Protein 2D8J (pdb70)

Nearest PDB structures (foldseek):
  2d8j-assembly1_A  TM=8.379E-01  e=1.465E-11  Mus musculus
  1b07-assembly1_A  TM=9.082E-01  e=1.085E-04  Mus musculus
  8bq3-assembly1_A  TM=8.758E-01  e=7.694E-05  Homo sapiens
  4ln2-assembly1_A  TM=8.947E-01  e=2.715E-04  Homo sapiens
  2o9v-assembly1_A  TM=9.057E-01  e=2.875E-04  Homo sapiens

CATH classification: 2.30.30.40

Foldseek 3Di:
DDADPWKFKKFFCAWDDDPDPQAAGDGGGFIWIFDACPPVQWTWIFGDDPDDDGDDDGGIGIDGCVRIGGDDDPPTD

Radius of gyration: 12.41 Å; Cα contacts (8 Å, |Δi|>4): 143; chains: 1; bounding box: 32×28×26 Å

Sequence (77 aa):
GSSGSSGQYFVALFDYQARTAEDLSFRAGDKLQVLDTSHEGWWLARHLEKKGTGLGQQLQGYIPSNYVAEDSGPSSGGSSGSSGQYFVALFDYQARTAEDLSFRAGDKLQVLDTSHEGWWLARHLEKKGTGLGQQLQGYIPSNYVAEDSGPSSGGSSGSSGQYFVALFDYQARTAEDLSFRAGDKLQVLDTSHEGWWLARHLEKKGTGLGQQLQGYIPSNYVAEDSGPSSGGSSGSSGQYFVALFDYQARTAEDLSFRAGDKLQVLDTSHEGWWLARHLEKKGTGLGQQLQGYIPSNYVAEDSGPSSGGSSGSSGQYFVALFDYQARTAEDLSFRAGDKLQVLDTSHEGWWLARHLEKKGTGLGQQLQGYIPSNYVAEDSGPSSGGSSGSSGQYFVALFDYQARTAEDLSFRAGDKLQVLDTSHEGWWLARHLEKKGTGLGQQLQGYIPSNYVAEDSGPSSGGSSGSSGQYFVALFDYQARTAEDLSFRAGDKLQVLDTSHEGWWLARHLEKKGTGLGQQLQGYIPSNYVAEDSGPSSGGSSGSSGQYFVALFDYQARTAEDLSFRAGDKLQVLDTSHEGWWLARHLEKKGTGLGQQLQGYIPSNYVAEDSGPSSGGSSGSSGQYFVALFDYQARTAEDLSFRAGDKLQVLDTSHEGWWLARHLEKKGTGLGQQLQGYIPSNYVAEDSGPSSGGSSGSSGQYFVALFDYQARTAEDLSFRAGDKLQVLDTSHEGWWLARHLEKKGTGLGQQLQGYIPSNYVAEDSGPSSGGSSGSSGQYFVALFDYQARTAEDLSFRAGDKLQVLDTSHEGWWLARHLEKKGTGLGQQLQGYIPSNYVAEDSGPSSGGSSGSSGQYFVALFDYQARTAEDLSFRAGDKLQVLDTSHEGWWLARHLEKKGTGLGQQLQGYIPSNYVAEDSGPSSGGSSGSSGQYFVALFDYQARTAEDLSFRAGDKLQVLDTSHEGWWLARHLEKKGTGLGQQLQGYIPSNYVAEDSGPSSGGSSGSSGQYFVALFDYQARTAEDLSFRAGDKLQVLDTSHEGWWLARHLEKKGTGLGQQLQGYIPSNYVAEDSGPSSGGSSGSSGQYFVALFDYQARTAEDLSFRAGDKLQVLDTSHEGWWLARHLEKKGTGLGQQLQGYIPSNYVAEDSGPSSGGSSGSSGQYFVALFDYQARTAEDLSFRAGDKLQVLDTSHEGWWLARHLEKKGTGLGQQLQGYIPSNYVAEDSGPSSGGSSGSSGQYFVALFDYQARTAEDLSFRAGDKLQVLDTSHEGWWLARHLEKKGTGLGQQLQGYIPSNYVAEDSGPSSGGSSGSSGQYFVALFDYQARTAEDLSFRAGDKLQVLDTSHEGWWLARHLEKKGTGLGQQLQGYIPSNYVAEDSGPSSGGSSGSSGQYFVALFDYQARTAEDLSFRAGDKLQVLDTSHEGWWLARHLEKKGTGLGQQLQGYIPSNYVAEDSGPSSGGSSGSSGQYFVALFDYQARTAEDLSFRAGDKLQVLDTSHEGWWLARHLEKKGTGLGQQLQGYIPSNYVAEDSGPSSG

Secondary structure (DSSP, 8-state):
--SSS--EEEEESS-B--SSSSBPPB-TT--EEEEE--SSSEEEEEE-SS--SS----SEEEEETTTEEE-------

Organism: Mus musculus (NCBI:txid10090)

InterPro domains:
  IPR000719 Protein kinase domain [PS50011] (241-498)
  IPR000980 SH2 domain [PF00017] (123-200)
  IPR000980 SH2 domain [PS50001] (123-215)
  IPR000980 SH2 domain [SM00252] (121-206)
  IPR001245 Serine-threonine/tyrosine-protein kinase, catalytic domain [PF07714] (241-494)
  IPR001245 Serine-threonine/tyrosine-protein kinase, catalytic domain [PR00109] (313-326)
  IPR001245 Serine-threonine/tyrosine-protein kinase, catalytic domain [PR00109] (351-369)
  IPR001245 Serine-threonine/tyrosine-protein kinase, catalytic domain [PR00109] (402-412)
  IPR001245 Serine-threonine/tyrosine-protein kinase, catalytic domain [PR00109] (421-443)
  IPR001245 Serine-threonine/tyrosine-protein kinase, catalytic domain [PR00109] (465-487)
  IPR001452 SH3 domain [PF00018] (55-98)
  IPR001452 SH3 domain [PR00452] (52-62)
  IPR001452 SH3 domain [PR00452] (66-81)
  IPR001452 SH3 domain [PR00452] (83-92)
  IPR001452 SH3 domain [PR00452] (103-115)
  IPR001452 SH3 domain [PS50002] (49-117)
  IPR001452 SH3 domain [SM00326] (52-116)
  IPR008266 Tyrosine-protein kinase, active site [PS00109] (357-369)
  IPR011009 Protein kinase-like domain superfamily [SSF56112] (222-496)
  IPR017441 Protein kinase, ATP binding site [PS00107] (247-269)

Solvent-accessible surface area: 5751 Å² total; per-residue (Å²): 69,87,110,64,79,96,40,84,102,23,24,3,88,131,63,29,117,23,187,85,86,132,32,4,52,7,147,65,37,28,96,0,30,4,79,68,68,99,104,178,23,99,46,41,0,108,65,65,94,162,134,56,147,58,175,62,178,95,109,48,1,101,0,11,20,128,82,7,35,148,60,115,44,125,74,86,130

Structure (mmCIF, N/CA/C/O backbone):
data_2D8J
#
_entry.id   2D8J
#
loop_
_atom_site.group_PDB
_atom_site.id
_atom_site.type_symbol
_atom_site.label_atom_id
_atom_site.label_alt_id
_atom_site.label_comp_id
_atom_site.label_asym_id
_atom_site.label_entity_id
_atom_site.label_seq_id
_atom_site.pdbx_PDB_ins_code
_atom_site.Cartn_x
_atom_site.Cartn_y
_atom_site.Cartn_z
_atom_site.occupancy
_atom_site.B_iso_or_equiv
_atom_site.auth_seq_id
_atom_site.auth_comp_id
_atom_site.auth_asym_id
_atom_site.auth_atom_id
_atom_site.pdbx_PDB_model_num
ATOM 1 N N . GLY A 1 1 ? 12.633 -8.501 -9.626 1.00 0.00 1 GLY A N 1
ATOM 2 C CA . GLY A 1 1 ? 13.992 -8.351 -10.113 1.00 0.00 1 GLY A CA 1
ATOM 3 C C . GLY A 1 1 ? 14.821 -7.424 -9.246 1.00 0.00 1 GLY A C 1
ATOM 4 O O . GLY A 1 1 ? 14.417 -7.075 -8.137 1.00 0.00 1 GLY A O 1
ATOM 8 N N . SER A 1 2 ? 15.984 -7.026 -9.751 1.00 0.00 2 SER A N 1
ATOM 9 C CA . SER A 1 2 ? 16.874 -6.139 -9.012 1.00 0.00 2 SER A CA 1
ATOM 10 C C . SER A 1 2 ? 17.080 -4.827 -9.764 1.00 0.00 2 SER A C 1
ATOM 11 O O . SER A 1 2 ? 17.058 -3.749 -9.171 1.00 0.00 2 SER A O 1
ATOM 19 N N . SER A 1 3 ? 17.281 -4.929 -11.074 1.00 0.00 3 SER A N 1
ATOM 20 C CA . SER A 1 3 ? 17.495 -3.752 -11.908 1.00 0.00 3 SER A CA 1
ATOM 21 C C . SER A 1 3 ? 16.325 -3.544 -12.864 1.00 0.00 3 SER A C 1
ATOM 22 O O . SER A 1 3 ? 15.726 -2.470 -12.906 1.00 0.00 3 SER A O 1
ATOM 30 N N . GLY A 1 4 ? 16.006 -4.581 -13.633 1.00 0.00 4 GLY A N 1
ATOM 31 C CA . GLY A 1 4 ? 14.909 -4.493 -14.580 1.00 0.00 4 GLY A CA 1
ATOM 32 C C . GLY A 1 4 ? 13.561 -4.380 -13.896 1.00 0.00 4 GLY A C 1
ATOM 33 O O . GLY A 1 4 ? 13.058 -3.278 -13.678 1.00 0.00 4 GLY A O 1
ATOM 37 N N . SER A 1 5 ? 12.973 -5.523 -13.559 1.00 0.00 5 SER A N 1
ATOM 38 C CA . SER A 1 5 ? 11.672 -5.549 -12.901 1.00 0.00 5 SER A CA 1
ATOM 39 C C . SER A 1 5 ? 11.692 -4.714 -11.624 1.00 0.00 5 SER A C 1
ATOM 40 O O . SER A 1 5 ? 12.416 -5.025 -10.678 1.00 0.00 5 SER A O 1
ATOM 48 N N . SER A 1 6 ? 10.892 -3.653 -11.605 1.00 0.00 6 SER A N 1
ATOM 49 C CA . SER A 1 6 ? 10.821 -2.771 -10.446 1.00 0.00 6 SER A CA 1
ATOM 50 C C . SER A 1 6 ? 10.413 -3.546 -9.197 1.00 0.00 6 SER A C 1
ATOM 51 O O . SER A 1 6 ? 10.047 -4.718 -9.272 1.00 0.00 6 SER A O 1
ATOM 59 N N . GLY A 1 7 ? 10.478 -2.881 -8.047 1.00 0.00 7 GLY A N 1
ATOM 60 C CA . GLY A 1 7 ? 10.113 -3.522 -6.798 1.00 0.00 7 GLY A CA 1
ATOM 61 C C . GLY A 1 7 ? 10.320 -2.617 -5.600 1.00 0.00 7 GLY A C 1
ATOM 62 O O . GLY A 1 7 ? 11.406 -2.578 -5.023 1.00 0.00 7 GLY A O 1
ATOM 66 N N . GLN A 1 8 ? 9.275 -1.886 -5.225 1.00 0.00 8 GLN A N 1
ATOM 67 C CA . GLN A 1 8 ? 9.348 -0.975 -4.089 1.00 0.00 8 GLN A CA 1
ATOM 68 C C . GLN A 1 8 ? 8.367 -1.387 -2.996 1.00 0.00 8 GLN A C 1
ATOM 69 O O . GLN A 1 8 ? 7.169 -1.123 -3.092 1.00 0.00 8 GLN A O 1
ATOM 83 N N . TYR A 1 9 ? 8.884 -2.036 -1.959 1.00 0.00 9 TYR A N 1
ATOM 84 C CA . TYR A 1 9 ? 8.054 -2.488 -0.849 1.00 0.00 9 TYR A CA 1
ATOM 85 C C . TYR A 1 9 ? 8.111 -1.499 0.311 1.00 0.00 9 TYR A C 1
ATOM 86 O O . TYR A 1 9 ? 9.173 -0.973 0.642 1.00 0.00 9 TYR A O 1
ATOM 104 N N . PHE A 1 10 ? 6.959 -1.252 0.926 1.00 0.00 10 PHE A N 1
ATOM 105 C CA . PHE A 1 10 ? 6.875 -0.327 2.050 1.00 0.00 10 PHE A CA 1
ATOM 106 C C . PHE A 1 10 ? 6.119 -0.955 3.217 1.00 0.00 10 PHE A C 1
ATOM 107 O O . PHE A 1 10 ? 5.266 -1.821 3.024 1.00 0.00 10 PHE A O 1
ATOM 124 N N . VAL A 1 11 ? 6.438 -0.511 4.429 1.00 0.00 11 VAL A N 1
ATOM 125 C CA . VAL A 1 11 ? 5.789 -1.029 5.627 1.00 0.00 11 VAL A CA 1
ATOM 126 C C . VAL A 1 11 ? 4.922 0.038 6.287 1.00 0.00 11 VAL A C 1
ATOM 127 O O . VAL A 1 11 ? 5.305 1.205 6.361 1.00 0.00 11 VAL A O 1
ATOM 140 N N . ALA A 1 12 ? 3.751 -0.371 6.765 1.00 0.00 12 ALA A N 1
ATOM 141 C CA . ALA A 1 12 ? 2.831 0.549 7.420 1.00 0.00 12 ALA A CA 1
ATOM 142 C C . ALA A 1 12 ? 3.222 0.773 8.877 1.00 0.00 12 ALA A C 1
ATOM 143 O O . ALA A 1 12 ? 3.107 -0.131 9.707 1.00 0.00 12 ALA A O 1
ATOM 150 N N . LEU A 1 13 ? 3.685 1.980 9.182 1.00 0.00 13 LEU A N 1
ATOM 151 C CA . LEU A 1 13 ? 4.095 2.322 10.540 1.00 0.00 13 LEU A CA 1
ATOM 152 C C . LEU A 1 13 ? 2.889 2.390 11.471 1.00 0.00 13 LEU A C 1
ATOM 153 O O . LEU A 1 13 ? 2.961 1.975 12.628 1.00 0.00 13 LEU A O 1
ATOM 169 N N . PHE A 1 14 ? 1.781 2.914 10.959 1.00 0.00 14 PHE A N 1
ATOM 170 C CA . PHE A 1 14 ? 0.558 3.035 11.745 1.00 0.00 14 PHE A CA 1
ATOM 171 C C . PHE A 1 14 ? -0.652 2.561 10.944 1.00 0.00 14 PHE A C 1
ATOM 172 O O . PHE A 1 14 ? -0.541 2.246 9.759 1.00 0.00 14 PHE A O 1
ATOM 189 N N . ASP A 1 15 ? -1.806 2.515 11.600 1.00 0.00 15 ASP A N 1
ATOM 190 C CA . ASP A 1 15 ? -3.038 2.081 10.951 1.00 0.00 15 ASP A CA 1
ATOM 191 C C . ASP A 1 15 ? -3.667 3.224 10.161 1.00 0.00 15 ASP A C 1
ATOM 192 O O . ASP A 1 15 ? -3.365 4.394 10.395 1.00 0.00 15 ASP A O 1
ATOM 201 N N . TYR A 1 16 ? -4.542 2.877 9.224 1.00 0.00 16 TYR A N 1
ATOM 202 C CA . TYR A 1 16 ? -5.211 3.873 8.396 1.00 0.00 16 TYR A CA 1
ATOM 203 C C . TYR A 1 16 ? -6.509 3.317 7.817 1.00 0.00 16 TYR A C 1
ATOM 204 O O . TYR A 1 16 ? -6.507 2.293 7.134 1.00 0.00 16 TYR A O 1
ATOM 222 N N . GLN A 1 17 ? -7.614 4.001 8.094 1.00 0.00 17 GLN A N 1
ATOM 223 C CA . GLN A 1 17 ? -8.919 3.577 7.601 1.00 0.00 17 GLN A CA 1
ATOM 224 C C . GLN A 1 17 ? -9.336 4.400 6.387 1.00 0.00 17 GLN A C 1
ATOM 225 O O . GLN A 1 17 ? -9.481 5.619 6.472 1.00 0.00 17 GLN A O 1
ATOM 239 N N . ALA A 1 18 ? -9.527 3.726 5.258 1.00 0.00 18 ALA A N 1
ATOM 240 C CA . ALA A 1 18 ? -9.929 4.395 4.027 1.00 0.00 18 ALA A CA 1
ATOM 241 C C . ALA A 1 18 ? -11.395 4.814 4.083 1.00 0.00 18 ALA A C 1
ATOM 242 O O . ALA A 1 18 ? -12.263 4.020 4.447 1.00 0.00 18 ALA A O 1
ATOM 249 N N . ARG A 1 19 ? -11.663 6.064 3.721 1.00 0.00 19 ARG A N 1
ATOM 250 C CA . ARG A 1 19 ? -13.023 6.588 3.733 1.00 0.00 19 ARG A CA 1
ATOM 251 C C . ARG A 1 19 ? -13.776 6.172 2.472 1.00 0.00 19 ARG A C 1
ATOM 252 O O . ARG A 1 19 ? -14.921 5.724 2.539 1.00 0.00 19 ARG A O 1
ATOM 273 N N . THR A 1 20 ? -13.126 6.325 1.323 1.00 0.00 20 THR A N 1
ATOM 274 C CA . THR A 1 20 ? -13.734 5.968 0.048 1.00 0.00 20 THR A CA 1
ATOM 275 C C . THR A 1 20 ? -13.147 4.670 -0.497 1.00 0.00 20 THR A C 1
ATOM 276 O O . THR A 1 20 ? -12.139 4.175 0.006 1.00 0.00 20 THR A O 1
ATOM 287 N N . ALA A 1 21 ? -13.784 4.125 -1.528 1.00 0.00 21 ALA A N 1
ATOM 288 C CA . ALA A 1 21 ? -13.323 2.886 -2.142 1.00 0.00 21 ALA A CA 1
ATOM 289 C C . ALA A 1 21 ? -11.959 3.072 -2.797 1.00 0.00 21 ALA A C 1
ATOM 290 O O . ALA A 1 21 ? -11.046 2.273 -2.588 1.00 0.00 21 ALA A O 1
ATOM 297 N N . GLU A 1 22 ? -11.827 4.132 -3.589 1.00 0.00 22 GLU A N 1
ATOM 298 C CA . GLU A 1 22 ? -10.573 4.421 -4.275 1.00 0.00 22 GLU A CA 1
ATOM 299 C C . GLU A 1 22 ? -9.387 4.269 -3.327 1.00 0.00 22 GLU A C 1
ATOM 300 O O . GLU A 1 22 ? -8.366 3.681 -3.683 1.00 0.00 22 GLU A O 1
ATOM 312 N N . ASP A 1 23 ? -9.530 4.805 -2.120 1.00 0.00 23 ASP A N 1
ATOM 313 C CA . ASP A 1 23 ? -8.471 4.729 -1.120 1.00 0.00 23 ASP A CA 1
ATOM 314 C C . ASP A 1 23 ? -8.381 3.326 -0.529 1.00 0.00 23 ASP A C 1
ATOM 315 O O . ASP A 1 23 ? -9.399 2.676 -0.286 1.00 0.00 23 ASP A O 1
ATOM 324 N N . LEU A 1 24 ? -7.156 2.863 -0.302 1.00 0.00 24 LEU A N 1
ATOM 325 C CA . LEU A 1 24 ? -6.932 1.535 0.260 1.00 0.00 24 LEU A CA 1
ATOM 326 C C . LEU A 1 24 ? -6.690 1.614 1.763 1.00 0.00 24 LEU A C 1
ATOM 327 O O . LEU A 1 24 ? -6.062 2.553 2.253 1.00 0.00 24 LEU A O 1
ATOM 343 N N . SER A 1 25 ? -7.190 0.620 2.491 1.00 0.00 25 SER A N 1
ATOM 344 C CA . SER A 1 25 ? -7.029 0.577 3.939 1.00 0.00 25 SER A CA 1
ATOM 345 C C . SER A 1 25 ? -5.928 -0.403 4.335 1.00 0.00 25 SER A C 1
ATOM 346 O O . SER A 1 25 ? -5.580 -1.305 3.573 1.00 0.00 25 SER A O 1
ATOM 354 N N . PHE A 1 26 ? -5.383 -0.218 5.533 1.00 0.00 26 PHE A N 1
ATOM 355 C CA . PHE A 1 26 ? -4.321 -1.084 6.031 1.00 0.00 26 PHE A CA 1
ATOM 356 C C . PHE A 1 26 ? -4.081 -0.849 7.520 1.00 0.00 26 PHE A C 1
ATOM 357 O O . PHE A 1 26 ? -4.670 0.050 8.120 1.00 0.00 26 PHE A O 1
ATOM 374 N N . ARG A 1 27 ? -3.211 -1.663 8.108 1.00 0.00 27 ARG A N 1
ATOM 375 C CA . ARG A 1 27 ? -2.894 -1.546 9.527 1.00 0.00 27 ARG A CA 1
ATOM 376 C C . ARG A 1 27 ? -1.384 -1.482 9.742 1.00 0.00 27 ARG A C 1
ATOM 377 O O . ARG A 1 27 ? -0.605 -1.673 8.809 1.00 0.00 27 ARG A O 1
ATOM 398 N N . ALA A 1 28 ? -0.980 -1.213 10.979 1.00 0.00 28 ALA A N 1
ATOM 399 C CA . ALA A 1 28 ? 0.436 -1.125 11.318 1.00 0.00 28 ALA A CA 1
ATOM 400 C C . ALA A 1 28 ? 1.132 -2.467 11.115 1.00 0.00 28 ALA A C 1
ATOM 401 O O . ALA A 1 28 ? 0.883 -3.424 11.847 1.00 0.00 28 ALA A O 1
ATOM 408 N N . GLY A 1 29 ? 2.007 -2.529 10.116 1.00 0.00 29 GLY A N 1
ATOM 409 C CA . GLY A 1 29 ? 2.725 -3.758 9.834 1.00 0.00 29 GLY A CA 1
ATOM 410 C C . GLY A 1 29 ? 2.127 -4.526 8.672 1.00 0.00 29 GLY A C 1
ATOM 411 O O . GLY A 1 29 ? 2.205 -5.754 8.625 1.00 0.00 29 GLY A O 1
ATOM 415 N N . ASP A 1 30 ? 1.528 -3.803 7.733 1.00 0.00 30 ASP A N 1
ATOM 416 C CA . ASP A 1 30 ? 0.914 -4.424 6.565 1.00 0.00 30 ASP A CA 1
ATOM 417 C C . ASP A 1 30 ? 1.812 -4.285 5.340 1.00 0.00 30 ASP A C 1
ATOM 418 O O . ASP A 1 30 ? 2.005 -3.187 4.820 1.00 0.00 30 ASP A O 1
ATOM 427 N N . LYS A 1 31 ? 2.360 -5.407 4.885 1.00 0.00 31 LYS A N 1
ATOM 428 C CA . LYS A 1 31 ? 3.238 -5.412 3.721 1.00 0.00 31 LYS A CA 1
ATOM 429 C C . LYS A 1 31 ? 2.515 -4.873 2.491 1.00 0.00 31 LYS A C 1
ATOM 430 O O . LYS A 1 31 ? 1.613 -5.518 1.956 1.00 0.00 31 LYS A O 1
ATOM 449 N N . LEU A 1 32 ? 2.917 -3.687 2.047 1.00 0.00 32 LEU A N 1
ATOM 450 C CA . LEU A 1 32 ? 2.309 -3.061 0.878 1.00 0.00 32 LEU A CA 1
ATOM 451 C C . LEU A 1 32 ? 3.363 -2.727 -0.172 1.00 0.00 32 LEU A C 1
ATOM 452 O O . LEU A 1 32 ? 4.399 -2.141 0.140 1.00 0.00 32 LEU A O 1
ATOM 468 N N . GLN A 1 33 ? 3.090 -3.103 -1.417 1.00 0.00 33 GLN A N 1
ATOM 469 C CA . GLN A 1 33 ? 4.015 -2.842 -2.514 1.00 0.00 33 GLN A CA 1
ATOM 470 C C . GLN A 1 33 ? 3.571 -1.628 -3.323 1.00 0.00 33 GLN A C 1
ATOM 471 O O . GLN A 1 33 ? 2.481 -1.614 -3.894 1.00 0.00 33 GLN A O 1
ATOM 485 N N . VAL A 1 34 ? 4.424 -0.608 -3.367 1.00 0.00 34 VAL A N 1
ATOM 486 C CA . VAL A 1 34 ? 4.120 0.611 -4.107 1.00 0.00 34 VAL A CA 1
ATOM 487 C C . VAL A 1 34 ? 4.240 0.386 -5.610 1.00 0.00 34 VAL A C 1
ATOM 488 O O . VAL A 1 34 ? 5.293 -0.019 -6.106 1.00 0.00 34 VAL A O 1
ATOM 501 N N . LEU A 1 35 ? 3.156 0.650 -6.331 1.00 0.00 35 LEU A N 1
ATOM 502 C CA . LEU A 1 35 ? 3.140 0.477 -7.780 1.00 0.00 35 LEU A CA 1
ATOM 503 C C . LEU A 1 35 ? 3.329 1.814 -8.490 1.00 0.00 35 LEU A C 1
ATOM 504 O O . LEU A 1 35 ? 4.238 1.972 -9.305 1.00 0.00 35 LEU A O 1
ATOM 520 N N . ASP A 1 36 ? 2.466 2.773 -8.173 1.00 0.00 36 ASP A N 1
ATOM 521 C CA . ASP A 1 36 ? 2.539 4.098 -8.779 1.00 0.00 36 ASP A CA 1
ATOM 522 C C . ASP A 1 36 ? 2.988 5.138 -7.757 1.00 0.00 36 ASP A C 1
ATOM 523 O O . ASP A 1 36 ? 2.519 5.149 -6.618 1.00 0.00 36 ASP A O 1
ATOM 532 N N . THR A 1 37 ? 3.901 6.011 -8.171 1.00 0.00 37 THR A N 1
ATOM 533 C CA . THR A 1 37 ? 4.416 7.053 -7.292 1.00 0.00 37 THR A CA 1
ATOM 534 C C . THR A 1 37 ? 4.348 8.421 -7.962 1.00 0.00 37 THR A C 1
ATOM 535 O O . THR A 1 37 ? 5.225 9.262 -7.766 1.00 0.00 37 THR A O 1
ATOM 546 N N . SER A 1 38 ? 3.302 8.635 -8.754 1.00 0.00 38 SER A N 1
ATOM 547 C CA . SER A 1 38 ? 3.123 9.901 -9.456 1.00 0.00 38 SER A CA 1
ATOM 548 C C . SER A 1 38 ? 2.360 10.899 -8.590 1.00 0.00 38 SER A C 1
ATOM 549 O O . SER A 1 38 ? 1.431 11.560 -9.056 1.00 0.00 38 SER A O 1
ATOM 557 N N . HIS A 1 39 ? 2.759 11.003 -7.326 1.00 0.00 39 HIS A N 1
ATOM 558 C CA . HIS A 1 39 ? 2.114 11.921 -6.394 1.00 0.00 39 HIS A CA 1
ATOM 559 C C . HIS A 1 39 ? 2.855 11.950 -5.060 1.00 0.00 39 HIS A C 1
ATOM 560 O O . HIS A 1 39 ? 2.971 10.929 -4.383 1.00 0.00 39 HIS A O 1
ATOM 575 N N . GLU A 1 40 ? 3.354 13.125 -4.691 1.00 0.00 40 GLU A N 1
ATOM 576 C CA . GLU A 1 40 ? 4.085 13.285 -3.440 1.00 0.00 40 GLU A CA 1
ATOM 577 C C . GLU A 1 40 ? 3.135 13.245 -2.246 1.00 0.00 40 GLU A C 1
ATOM 578 O O . GLU A 1 40 ? 2.850 14.272 -1.631 1.00 0.00 40 GLU A O 1
ATOM 590 N N . GLY A 1 41 ? 2.646 12.051 -1.925 1.00 0.00 41 GLY A N 1
ATOM 591 C CA . GLY A 1 41 ? 1.733 11.899 -0.808 1.00 0.00 41 GLY A CA 1
ATOM 592 C C . GLY A 1 41 ? 0.930 10.616 -0.886 1.00 0.00 41 GLY A C 1
ATOM 593 O O . GLY A 1 41 ? 0.991 9.781 0.017 1.00 0.00 41 GLY A O 1
ATOM 597 N N . TRP A 1 42 ? 0.174 10.458 -1.967 1.00 0.00 42 TRP A N 1
ATOM 598 C CA . TRP A 1 42 ? -0.647 9.268 -2.158 1.00 0.00 42 TRP A CA 1
ATOM 599 C C . TRP A 1 42 ? -0.058 8.369 -3.240 1.00 0.00 42 TRP A C 1
ATOM 600 O O . TRP A 1 42 ? 0.148 8.801 -4.374 1.00 0.00 42 TRP A O 1
ATOM 621 N N . TRP A 1 43 ? 0.211 7.118 -2.883 1.00 0.00 43 TRP A N 1
ATOM 622 C CA . TRP A 1 43 ? 0.776 6.159 -3.825 1.00 0.00 43 TRP A CA 1
ATOM 623 C C . TRP A 1 43 ? -0.183 4.997 -4.059 1.00 0.00 43 TRP A C 1
ATOM 624 O O . TRP A 1 43 ? -1.012 4.681 -3.205 1.00 0.00 43 TRP A O 1
ATOM 645 N N . LEU A 1 44 ? -0.065 4.364 -5.221 1.00 0.00 44 LEU A N 1
ATOM 646 C CA . LEU A 1 44 ? -0.921 3.235 -5.568 1.00 0.00 44 LEU A CA 1
ATOM 647 C C . LEU A 1 44 ? -0.234 1.911 -5.250 1.00 0.00 44 LEU A C 1
ATOM 648 O O . LEU A 1 44 ? 0.596 1.430 -6.022 1.00 0.00 44 LEU A O 1
ATOM 664 N N . ALA A 1 45 ? -0.585 1.326 -4.110 1.00 0.00 45 ALA A N 1
ATOM 665 C CA . ALA A 1 45 ? -0.005 0.056 -3.692 1.00 0.00 45 ALA A CA 1
ATOM 666 C C . ALA A 1 45 ? -1.068 -1.036 -3.620 1.00 0.00 45 ALA A C 1
ATOM 667 O O . ALA A 1 45 ? -2.265 -0.749 -3.599 1.00 0.00 45 ALA A O 1
ATOM 674 N N . ARG A 1 46 ? -0.622 -2.287 -3.583 1.00 0.00 46 ARG A N 1
ATOM 675 C CA . ARG A 1 46 ? -1.535 -3.421 -3.516 1.00 0.00 46 ARG A CA 1
ATOM 676 C C . ARG A 1 46 ? -1.269 -4.260 -2.269 1.00 0.00 46 ARG A C 1
ATOM 677 O O . ARG A 1 46 ? -0.164 -4.250 -1.725 1.00 0.00 46 ARG A O 1
ATOM 698 N N . HIS A 1 47 ? -2.290 -4.985 -1.820 1.00 0.00 47 HIS A N 1
ATOM 699 C CA . HIS A 1 47 ? -2.166 -5.829 -0.638 1.00 0.00 47 HIS A CA 1
ATOM 700 C C . HIS A 1 47 ? -1.289 -7.044 -0.926 1.00 0.00 47 HIS A C 1
ATOM 701 O O . HIS A 1 47 ? -1.547 -7.801 -1.863 1.00 0.00 47 HIS A O 1
ATOM 716 N N . LEU A 1 48 ? -0.251 -7.223 -0.117 1.00 0.00 48 LEU A N 1
ATOM 717 C CA . LEU A 1 48 ? 0.666 -8.346 -0.286 1.00 0.00 48 LEU A CA 1
ATOM 718 C C . LEU A 1 48 ? 0.324 -9.477 0.678 1.00 0.00 48 LEU A C 1
ATOM 719 O O . LEU A 1 48 ? 0.364 -10.651 0.311 1.00 0.00 48 LEU A O 1
ATOM 735 N N . GLU A 1 49 ? -0.013 -9.115 1.912 1.00 0.00 49 GLU A N 1
ATOM 736 C CA . GLU A 1 49 ? -0.362 -10.101 2.928 1.00 0.00 49 GLU A CA 1
ATOM 737 C C . GLU A 1 49 ? -1.441 -11.051 2.416 1.00 0.00 49 GLU A C 1
ATOM 738 O O . GLU A 1 49 ? -2.350 -10.645 1.692 1.00 0.00 49 GLU A O 1
ATOM 750 N N . LYS A 1 50 ? -1.332 -12.320 2.796 1.00 0.00 50 LYS A N 1
ATOM 751 C CA . LYS A 1 50 ? -2.297 -13.330 2.377 1.00 0.00 50 LYS A CA 1
ATOM 752 C C . LYS A 1 50 ? -3.725 -12.819 2.540 1.00 0.00 50 LYS A C 1
ATOM 753 O O . LYS A 1 50 ? -3.999 -11.970 3.389 1.00 0.00 50 LYS A O 1
ATOM 772 N N . LYS A 1 51 ? -4.633 -13.342 1.723 1.00 0.00 51 LYS A N 1
ATOM 773 C CA . LYS A 1 51 ? -6.033 -12.942 1.778 1.00 0.00 51 LYS A CA 1
ATOM 774 C C . LYS A 1 51 ? -6.459 -12.647 3.212 1.00 0.00 51 LYS A C 1
ATOM 775 O O . LYS A 1 51 ? -6.156 -13.409 4.129 1.00 0.00 51 LYS A O 1
ATOM 794 N N . GLY A 1 52 ? -7.165 -11.535 3.399 1.00 0.00 52 GLY A N 1
ATOM 795 C CA . GLY A 1 52 ? -7.622 -11.160 4.724 1.00 0.00 52 GLY A CA 1
ATOM 796 C C . GLY A 1 52 ? -8.716 -12.074 5.240 1.00 0.00 52 GLY A C 1
ATOM 797 O O . GLY A 1 52 ? -8.846 -13.214 4.794 1.00 0.00 52 GLY A O 1
ATOM 801 N N . THR A 1 53 ? -9.507 -11.573 6.184 1.00 0.00 53 THR A N 1
ATOM 802 C CA . THR A 1 53 ? -10.594 -12.352 6.764 1.00 0.00 53 THR A CA 1
ATOM 803 C C . THR A 1 53 ? -11.944 -11.903 6.218 1.00 0.00 53 THR A C 1
ATOM 804 O O . THR A 1 53 ? -12.359 -10.763 6.422 1.00 0.00 53 THR A O 1
ATOM 815 N N . GLY A 1 54 ? -12.627 -12.808 5.522 1.00 0.00 54 GLY A N 1
ATOM 816 C CA . GLY A 1 54 ? -13.924 -12.485 4.958 1.00 0.00 54 GLY A CA 1
ATOM 817 C C . GLY A 1 54 ? -13.873 -12.301 3.454 1.00 0.00 54 GLY A C 1
ATOM 818 O O . GLY A 1 54 ? -13.052 -12.917 2.774 1.00 0.00 54 GLY A O 1
ATOM 822 N N . LEU A 1 55 ? -14.754 -11.454 2.933 1.00 0.00 55 LEU A N 1
ATOM 823 C CA . LEU A 1 55 ? -14.807 -11.192 1.499 1.00 0.00 55 LEU A CA 1
ATOM 824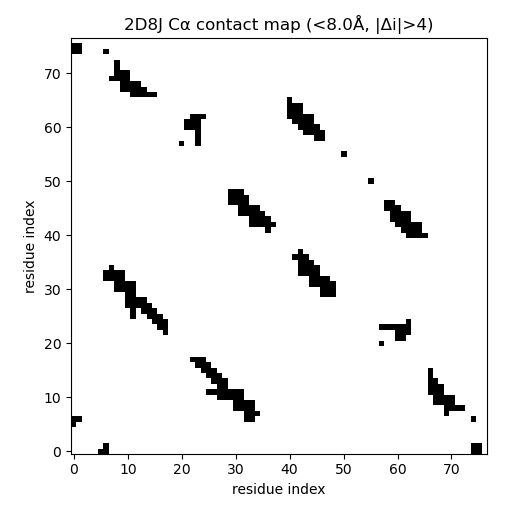 C C . LEU A 1 55 ? -14.107 -9.881 1.159 1.00 0.00 55 LEU A C 1
ATOM 825 O O . LEU A 1 55 ? -14.695 -8.805 1.264 1.00 0.00 55 LEU A O 1
ATOM 841 N N . GLY A 1 56 ? -12.846 -9.978 0.747 1.00 0.00 56 GLY A N 1
ATOM 842 C CA . GLY A 1 56 ? -12.087 -8.793 0.396 1.00 0.00 56 GLY A CA 1
ATOM 843 C C . GLY A 1 56 ? -12.720 -8.015 -0.741 1.00 0.00 56 GLY A C 1
ATOM 844 O O . GLY A 1 56 ? -13.038 -8.581 -1.787 1.00 0.00 56 GLY A O 1
ATOM 848 N N . GLN A 1 57 ? -12.905 -6.715 -0.536 1.00 0.00 57 GLN A N 1
ATOM 849 C CA . GLN A 1 57 ? -13.507 -5.859 -1.552 1.00 0.00 57 GLN A CA 1
ATOM 850 C C . GLN A 1 57 ? -12.442 -5.286 -2.481 1.00 0.00 57 GLN A C 1
ATOM 851 O O . GLN A 1 57 ? -12.536 -5.417 -3.701 1.00 0.00 57 GLN A O 1
ATOM 865 N N . GLN A 1 58 ? -11.432 -4.651 -1.895 1.00 0.00 58 GLN A N 1
ATOM 866 C CA . GLN A 1 58 ? -10.351 -4.057 -2.672 1.00 0.00 58 GLN A CA 1
ATOM 867 C C . GLN A 1 58 ? -8.999 -4.613 -2.236 1.00 0.00 58 GLN A C 1
ATOM 868 O O . GLN A 1 58 ? -8.835 -5.054 -1.098 1.00 0.00 58 GLN A O 1
ATOM 882 N N . LEU A 1 59 ? -8.033 -4.589 -3.148 1.00 0.00 59 LEU A N 1
ATOM 883 C CA . LEU A 1 59 ? -6.694 -5.090 -2.858 1.00 0.00 59 LEU A CA 1
ATOM 884 C C . LEU A 1 59 ? -5.658 -3.977 -2.976 1.00 0.00 59 LEU A C 1
ATOM 885 O O . LEU A 1 59 ? -4.659 -3.968 -2.257 1.00 0.00 59 LEU A O 1
ATOM 901 N N . GLN A 1 60 ? -5.905 -3.040 -3.886 1.00 0.00 60 GLN A N 1
ATOM 902 C CA . GLN A 1 60 ? -4.994 -1.921 -4.096 1.00 0.00 60 GLN A CA 1
ATOM 903 C C . GLN A 1 60 ? -5.744 -0.594 -4.059 1.00 0.00 60 GLN A C 1
ATOM 904 O O . GLN A 1 60 ? -6.974 -0.564 -4.061 1.00 0.00 60 GLN A O 1
ATOM 918 N N . GLY A 1 61 ? -4.994 0.504 -4.024 1.00 0.00 61 GLY A N 1
ATOM 919 C CA . GLY A 1 61 ? -5.606 1.819 -3.986 1.00 0.00 61 GLY A CA 1
ATOM 920 C C . GLY A 1 61 ? -4.628 2.902 -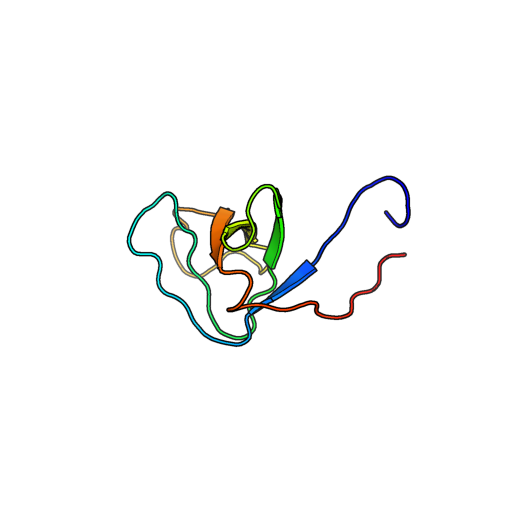3.574 1.00 0.00 61 GLY A C 1
ATOM 921 O 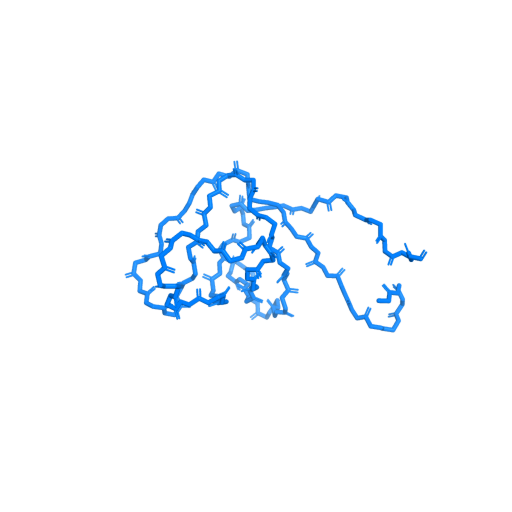O . GLY A 1 61 ? -3.429 2.649 -3.445 1.00 0.00 61 GLY A O 1
ATOM 925 N N . TYR A 1 62 ? -5.138 4.110 -3.366 1.00 0.00 62 TYR A N 1
ATOM 926 C CA . TYR A 1 62 ? -4.301 5.236 -2.970 1.00 0.00 62 TYR A CA 1
ATOM 927 C C . TYR A 1 62 ? -4.039 5.217 -1.467 1.00 0.00 62 TYR A C 1
ATOM 928 O O . TYR A 1 62 ? -4.971 5.259 -0.663 1.00 0.00 62 TYR A O 1
ATOM 946 N N . ILE A 1 63 ? -2.765 5.155 -1.096 1.00 0.00 63 ILE A N 1
ATOM 947 C CA . ILE A 1 63 ? -2.379 5.132 0.309 1.00 0.00 63 ILE A CA 1
ATOM 948 C C . ILE A 1 63 ? -1.315 6.185 0.604 1.00 0.00 63 ILE A C 1
ATOM 949 O O . ILE A 1 63 ? -0.438 6.463 -0.214 1.00 0.00 63 ILE A O 1
ATOM 965 N N . PRO A 1 64 ? -1.391 6.783 1.802 1.00 0.00 64 PRO A N 1
ATOM 966 C CA . PRO A 1 64 ? -0.442 7.813 2.234 1.00 0.00 64 PRO A CA 1
ATOM 967 C C . PRO A 1 64 ? 0.949 7.245 2.497 1.00 0.00 64 PRO A C 1
ATOM 968 O O . PRO A 1 64 ? 1.106 6.287 3.254 1.00 0.00 64 PRO A O 1
ATOM 979 N N . SER A 1 65 ? 1.956 7.843 1.868 1.00 0.00 65 SER A N 1
ATOM 980 C CA . SER A 1 65 ? 3.334 7.394 2.031 1.00 0.00 65 SER A CA 1
ATOM 981 C C . SER A 1 65 ? 3.825 7.657 3.451 1.00 0.00 65 SER A C 1
ATOM 982 O O . SER A 1 65 ? 4.407 6.781 4.091 1.00 0.00 65 SER A O 1
ATOM 990 N N . ASN A 1 66 ? 3.588 8.871 3.938 1.00 0.00 66 ASN A N 1
ATOM 991 C CA . ASN A 1 66 ? 4.006 9.251 5.282 1.00 0.00 66 ASN A CA 1
ATOM 992 C C . ASN A 1 66 ? 3.632 8.172 6.294 1.00 0.00 66 ASN A C 1
ATOM 993 O O . ASN A 1 66 ? 4.376 7.905 7.237 1.00 0.00 66 ASN A O 1
ATOM 1004 N N . TYR A 1 67 ? 2.473 7.555 6.091 1.00 0.00 67 TYR A N 1
ATOM 1005 C CA . TYR A 1 67 ? 1.998 6.507 6.986 1.00 0.00 67 TYR A CA 1
ATOM 1006 C C . TYR A 1 67 ? 2.919 5.292 6.940 1.00 0.00 67 TYR A C 1
ATOM 1007 O O . TYR A 1 67 ? 3.109 4.604 7.943 1.00 0.00 67 TYR A O 1
ATOM 1025 N N . VAL A 1 68 ? 3.491 5.035 5.768 1.00 0.00 68 VAL A N 1
ATOM 1026 C CA . VAL A 1 68 ? 4.394 3.905 5.589 1.00 0.00 68 VAL A CA 1
ATOM 1027 C C . VAL A 1 68 ? 5.831 4.376 5.393 1.00 0.00 68 VAL A C 1
ATOM 1028 O O . VAL A 1 68 ? 6.110 5.574 5.409 1.00 0.00 68 VAL A O 1
ATOM 1041 N N . ALA A 1 69 ? 6.740 3.424 5.209 1.00 0.00 69 ALA A N 1
ATOM 1042 C CA . ALA A 1 69 ? 8.148 3.741 5.007 1.00 0.00 69 ALA A CA 1
ATOM 1043 C C . ALA A 1 69 ? 8.840 2.665 4.177 1.00 0.00 69 ALA A C 1
ATOM 1044 O O . ALA A 1 69 ? 8.203 1.719 3.717 1.00 0.00 69 ALA A O 1
ATOM 1051 N N . GLU A 1 70 ? 10.147 2.817 3.990 1.00 0.00 70 GLU A N 1
ATOM 1052 C CA . GLU A 1 70 ? 10.924 1.858 3.214 1.00 0.00 70 GLU A CA 1
ATOM 1053 C C . GLU A 1 70 ? 11.429 0.723 4.100 1.00 0.00 70 GLU A C 1
ATOM 1054 O O . GLU A 1 70 ? 12.376 0.894 4.868 1.00 0.00 70 GLU A O 1
ATOM 1066 N N . ASP A 1 71 ? 10.789 -0.436 3.988 1.00 0.00 71 ASP A N 1
ATOM 1067 C CA . ASP A 1 71 ? 11.172 -1.601 4.778 1.00 0.00 71 ASP A CA 1
ATOM 1068 C C . ASP A 1 71 ? 12.154 -2.479 4.009 1.00 0.00 71 ASP A C 1
ATOM 1069 O O . ASP A 1 71 ? 11.819 -3.034 2.963 1.00 0.00 71 ASP A O 1
ATOM 1078 N N . SER A 1 72 ? 13.369 -2.599 4.535 1.00 0.00 72 SER A N 1
ATOM 1079 C CA . SER A 1 72 ? 14.402 -3.406 3.895 1.00 0.00 72 SER A CA 1
ATOM 1080 C C . SER A 1 72 ? 13.829 -4.732 3.404 1.00 0.00 72 SER A C 1
ATOM 1081 O O . SER A 1 72 ? 13.055 -5.384 4.104 1.00 0.00 72 SER A O 1
ATOM 1089 N N . GLY A 1 73 ? 14.216 -5.125 2.194 1.00 0.00 73 GLY A N 1
ATOM 1090 C CA . GLY A 1 73 ? 13.732 -6.370 1.628 1.00 0.00 73 GLY A CA 1
ATOM 1091 C C . GLY A 1 73 ? 14.706 -6.974 0.636 1.00 0.00 73 GLY A C 1
ATOM 1092 O O . GLY A 1 73 ? 15.412 -6.266 -0.082 1.00 0.00 73 GLY A O 1
ATOM 1096 N N . PRO A 1 74 ? 14.755 -8.313 0.589 1.00 0.00 74 PRO A N 1
ATOM 1097 C CA . PRO A 1 74 ? 15.647 -9.042 -0.318 1.00 0.00 74 PRO A CA 1
ATOM 1098 C C . PRO A 1 74 ? 15.226 -8.907 -1.777 1.00 0.00 74 PRO A C 1
ATOM 1099 O O . PRO A 1 74 ? 14.266 -9.540 -2.217 1.00 0.00 74 PRO A O 1
ATOM 1110 N N . SER A 1 75 ? 15.951 -8.080 -2.524 1.00 0.00 75 SER A N 1
ATOM 1111 C CA . SER A 1 75 ? 15.650 -7.861 -3.934 1.00 0.00 75 SER A CA 1
ATOM 1112 C C . SER A 1 75 ? 15.914 -9.124 -4.749 1.00 0.00 75 SER A C 1
ATOM 1113 O O . SER A 1 75 ? 15.068 -9.561 -5.529 1.00 0.00 75 SER A O 1
ATOM 1121 N N . SER A 1 76 ? 17.095 -9.704 -4.562 1.00 0.00 76 SER A N 1
ATOM 1122 C CA . SER A 1 76 ? 17.475 -10.914 -5.282 1.00 0.00 76 SER A CA 1
ATOM 1123 C C . SER A 1 76 ? 16.936 -12.156 -4.578 1.00 0.00 76 SER A C 1
ATOM 1124 O O . SER A 1 76 ? 16.819 -12.188 -3.354 1.00 0.00 76 SER A O 1
ATOM 1132 N N . GLY A 1 77 ? 16.609 -13.178 -5.363 1.00 0.00 77 GLY A N 1
ATOM 1133 C CA . GLY A 1 77 ? 16.086 -14.409 -4.799 1.00 0.00 77 GLY A CA 1
ATOM 1134 C C . GLY A 1 77 ? 16.814 -15.636 -5.311 1.00 0.00 77 GLY A C 1
ATOM 1135 O O . GLY A 1 77 ? 17.336 -16.429 -4.527 1.00 0.00 77 GLY A O 1
ATOM 1139 N N . GLY A 1 1 ? 15.326 -13.519 -10.754 1.00 0.00 1 GLY A N 2
ATOM 1140 C CA . GLY A 1 1 ? 16.662 -13.281 -10.241 1.00 0.00 1 GLY A CA 2
ATOM 1141 C C . GLY A 1 1 ? 16.765 -11.977 -9.475 1.00 0.00 1 GLY A C 2
ATOM 1142 O O . GLY A 1 1 ? 16.029 -11.754 -8.514 1.00 0.00 1 GLY A O 2
ATOM 1146 N N . SER A 1 2 ? 17.683 -11.114 -9.899 1.00 0.00 2 SER A N 2
ATOM 1147 C CA . SER A 1 2 ? 17.884 -9.828 -9.242 1.00 0.00 2 SER A CA 2
ATOM 1148 C C . SER A 1 2 ? 17.663 -8.678 -10.220 1.00 0.00 2 SER A C 2
ATOM 1149 O O . SER A 1 2 ? 16.847 -7.789 -9.976 1.00 0.00 2 SER A O 2
ATOM 1157 N N . SER A 1 3 ? 18.397 -8.702 -11.328 1.00 0.00 3 SER A N 2
ATOM 1158 C CA . SER A 1 3 ? 18.285 -7.661 -12.342 1.00 0.00 3 SER A CA 2
ATOM 1159 C C . SER A 1 3 ? 16.979 -7.798 -13.120 1.00 0.00 3 SER A C 2
ATOM 1160 O O . SER A 1 3 ? 16.450 -8.897 -13.278 1.00 0.00 3 SER A O 2
ATOM 1168 N N . GLY A 1 4 ? 16.465 -6.671 -13.604 1.00 0.00 4 GLY A N 2
ATOM 1169 C CA . GLY A 1 4 ? 15.226 -6.686 -14.359 1.00 0.00 4 GLY A CA 2
ATOM 1170 C C . GLY A 1 4 ? 14.208 -5.699 -13.822 1.00 0.00 4 GLY A C 2
ATOM 1171 O O . GLY A 1 4 ? 14.549 -4.565 -13.487 1.00 0.00 4 GLY A O 2
ATOM 1175 N N . SER A 1 5 ? 12.953 -6.131 -13.741 1.00 0.00 5 SER A N 2
ATOM 1176 C CA . SER A 1 5 ? 11.881 -5.276 -13.246 1.00 0.00 5 SER A CA 2
ATOM 1177 C C . SER A 1 5 ? 12.260 -4.650 -11.907 1.00 0.00 5 SER A C 2
ATOM 1178 O O . SER A 1 5 ? 13.173 -5.117 -11.227 1.00 0.00 5 SER A O 2
ATOM 1186 N N . SER A 1 6 ? 11.551 -3.589 -11.536 1.00 0.00 6 SER A N 2
ATOM 1187 C CA . SER A 1 6 ? 11.814 -2.894 -10.281 1.00 0.00 6 SER A CA 2
ATOM 1188 C C . SER A 1 6 ? 10.784 -3.277 -9.222 1.00 0.00 6 SER A C 2
ATOM 1189 O O . SER A 1 6 ? 9.739 -3.847 -9.534 1.00 0.00 6 SER A O 2
ATOM 1197 N N . GLY A 1 7 ? 11.087 -2.957 -7.967 1.00 0.00 7 GLY A N 2
ATOM 1198 C CA . GLY A 1 7 ? 10.179 -3.274 -6.881 1.00 0.00 7 GLY A CA 2
ATOM 1199 C C . GLY A 1 7 ? 10.445 -2.443 -5.642 1.00 0.00 7 GLY A C 2
ATOM 1200 O O . GLY A 1 7 ? 11.595 -2.256 -5.248 1.00 0.00 7 GLY A O 2
ATOM 1204 N N . GLN A 1 8 ? 9.378 -1.941 -5.027 1.00 0.00 8 GLN A N 2
ATOM 1205 C CA . GLN A 1 8 ? 9.503 -1.123 -3.827 1.00 0.00 8 GLN A CA 2
ATOM 1206 C C . GLN A 1 8 ? 8.552 -1.607 -2.737 1.00 0.00 8 GLN A C 2
ATOM 1207 O O . GLN A 1 8 ? 7.333 -1.515 -2.877 1.00 0.00 8 GLN A O 2
ATOM 1221 N N . TYR A 1 9 ? 9.119 -2.124 -1.652 1.00 0.00 9 TYR A N 2
ATOM 1222 C CA . TYR A 1 9 ? 8.322 -2.625 -0.539 1.00 0.00 9 TYR A CA 2
ATOM 1223 C C . TYR A 1 9 ? 8.337 -1.643 0.628 1.00 0.00 9 TYR A C 2
ATOM 1224 O O . TYR A 1 9 ? 9.399 -1.256 1.116 1.00 0.00 9 TYR A O 2
ATOM 1242 N N . PHE A 1 10 ? 7.150 -1.243 1.072 1.00 0.00 10 PHE A N 2
ATOM 1243 C CA . PHE A 1 10 ? 7.024 -0.306 2.182 1.00 0.00 10 PHE A CA 2
ATOM 1244 C C . PHE A 1 10 ? 6.278 -0.943 3.351 1.00 0.00 10 PHE A C 2
ATOM 1245 O O . PHE A 1 10 ? 5.528 -1.903 3.173 1.00 0.00 10 PHE A O 2
ATOM 1262 N N . VAL A 1 11 ? 6.491 -0.402 4.546 1.00 0.00 11 VAL A N 2
ATOM 1263 C CA . VAL A 1 11 ? 5.839 -0.916 5.745 1.00 0.00 11 VAL A CA 2
ATOM 1264 C C . VAL A 1 11 ? 4.901 0.123 6.348 1.00 0.00 11 VAL A C 2
ATOM 1265 O O . VAL A 1 11 ? 5.171 1.322 6.298 1.00 0.00 11 VAL A O 2
ATOM 1278 N N . ALA A 1 12 ? 3.797 -0.347 6.920 1.00 0.00 12 ALA A N 2
ATOM 1279 C CA . ALA A 1 12 ? 2.819 0.541 7.537 1.00 0.00 12 ALA A CA 2
ATOM 1280 C C . ALA A 1 12 ? 3.167 0.812 8.997 1.00 0.00 12 ALA A C 2
ATOM 1281 O O . ALA A 1 12 ? 3.122 -0.090 9.834 1.00 0.00 12 ALA A O 2
ATOM 1288 N N . LEU A 1 13 ? 3.515 2.059 9.295 1.00 0.00 13 LEU A N 2
ATOM 1289 C CA . LEU A 1 13 ? 3.871 2.449 10.655 1.00 0.00 13 LEU A CA 2
ATOM 1290 C C . LEU A 1 13 ? 2.637 2.498 11.549 1.00 0.00 13 LEU A C 2
ATOM 1291 O O . LEU A 1 13 ? 2.728 2.309 12.762 1.00 0.00 13 LEU A O 2
ATOM 1307 N N . PHE A 1 14 ? 1.482 2.749 10.942 1.00 0.00 14 PHE A N 2
ATOM 1308 C CA . PHE A 1 14 ? 0.228 2.821 11.683 1.00 0.00 14 PHE A CA 2
ATOM 1309 C C . PHE A 1 14 ? -0.928 2.274 10.850 1.00 0.00 14 PHE A C 2
ATOM 1310 O O . PHE A 1 14 ? -0.782 2.028 9.652 1.00 0.00 14 PHE A O 2
ATOM 1327 N N . ASP A 1 15 ? -2.075 2.085 11.493 1.00 0.00 15 ASP A N 2
ATOM 1328 C CA . ASP A 1 15 ? -3.256 1.568 10.813 1.00 0.00 15 ASP A CA 2
ATOM 1329 C C . ASP A 1 15 ? -4.044 2.697 10.157 1.00 0.00 15 ASP A C 2
ATOM 1330 O O . ASP A 1 15 ? -4.121 3.805 10.689 1.00 0.00 15 ASP A O 2
ATOM 1339 N N . TYR A 1 16 ? -4.627 2.410 8.999 1.00 0.00 16 TYR A N 2
ATOM 1340 C CA . TYR A 1 16 ? -5.407 3.403 8.268 1.00 0.00 16 TYR A CA 2
ATOM 1341 C C . TYR A 1 16 ? -6.732 2.814 7.795 1.00 0.00 16 TYR A C 2
ATOM 1342 O O . TYR A 1 16 ? -6.820 1.628 7.480 1.00 0.00 16 TYR A O 2
ATOM 1360 N N . GLN A 1 17 ? -7.762 3.654 7.748 1.00 0.00 17 GLN A N 2
ATOM 1361 C CA . GLN A 1 17 ? -9.084 3.218 7.314 1.00 0.00 17 GLN A CA 2
ATOM 1362 C C . GLN A 1 17 ? -9.515 3.960 6.054 1.00 0.00 17 GLN A C 2
ATOM 1363 O O . GLN A 1 17 ? -9.599 5.188 6.043 1.00 0.00 17 GLN A O 2
ATOM 1377 N N . ALA A 1 18 ? -9.786 3.207 4.993 1.00 0.00 18 ALA A N 2
ATOM 1378 C CA . ALA A 1 18 ? -10.211 3.794 3.728 1.00 0.00 18 ALA A CA 2
ATOM 1379 C C . ALA A 1 18 ? -11.514 4.569 3.892 1.00 0.00 18 ALA A C 2
ATOM 1380 O O . ALA A 1 18 ? -12.530 4.011 4.307 1.00 0.00 18 ALA A O 2
ATOM 1387 N N . ARG A 1 19 ? -11.477 5.856 3.564 1.00 0.00 19 ARG A N 2
ATOM 1388 C CA . ARG A 1 19 ? -12.655 6.708 3.677 1.00 0.00 19 ARG A CA 2
ATOM 1389 C C . ARG A 1 19 ? -13.598 6.491 2.497 1.00 0.00 19 ARG A C 2
ATOM 1390 O O . ARG A 1 19 ? -14.804 6.322 2.675 1.00 0.00 19 ARG A O 2
ATOM 1411 N N . THR A 1 20 ? -13.039 6.498 1.291 1.00 0.00 20 THR A N 2
ATOM 1412 C CA . THR A 1 20 ? -13.829 6.304 0.082 1.00 0.00 20 THR A CA 2
ATOM 1413 C C . THR A 1 20 ? -13.453 5.002 -0.617 1.00 0.00 20 THR A C 2
ATOM 1414 O O . THR A 1 20 ? -12.600 4.255 -0.141 1.00 0.00 20 THR A O 2
ATOM 1425 N N . ALA A 1 21 ? -14.096 4.738 -1.750 1.00 0.00 21 ALA A N 2
ATOM 1426 C CA . ALA A 1 21 ? -13.826 3.527 -2.517 1.00 0.00 21 ALA A CA 2
ATOM 1427 C C . ALA A 1 21 ? -12.718 3.759 -3.538 1.00 0.00 21 ALA A C 2
ATOM 1428 O O . ALA A 1 21 ? -12.749 3.206 -4.637 1.00 0.00 21 ALA A O 2
ATOM 1435 N N . GLU A 1 22 ? -11.740 4.580 -3.167 1.00 0.00 22 GLU A N 2
ATOM 1436 C CA . GLU A 1 22 ? -10.623 4.886 -4.053 1.00 0.00 22 GLU A CA 2
ATOM 1437 C C . GLU A 1 22 ? -9.292 4.565 -3.379 1.00 0.00 22 GLU A C 2
ATOM 1438 O O . GLU A 1 22 ? -8.318 4.209 -4.043 1.00 0.00 22 GLU A O 2
ATOM 1450 N N . ASP A 1 23 ? -9.258 4.694 -2.058 1.00 0.00 23 ASP A N 2
ATOM 1451 C CA . ASP A 1 23 ? -8.047 4.418 -1.293 1.00 0.00 23 ASP A CA 2
ATOM 1452 C C . ASP A 1 23 ? -8.082 3.009 -0.710 1.00 0.00 23 ASP A C 2
ATOM 1453 O O . ASP A 1 23 ? -9.154 2.449 -0.476 1.00 0.00 23 ASP A O 2
ATOM 1462 N N . LEU A 1 24 ? -6.904 2.440 -0.478 1.00 0.00 24 LEU A N 2
ATOM 1463 C CA . LEU A 1 24 ? -6.800 1.095 0.078 1.00 0.00 24 LEU A CA 2
ATOM 1464 C C . LEU A 1 24 ? -6.608 1.144 1.590 1.00 0.00 24 LEU A C 2
ATOM 1465 O O . LEU A 1 24 ? -5.995 2.072 2.119 1.00 0.00 24 LEU A O 2
ATOM 1481 N N . SER A 1 25 ? -7.135 0.138 2.281 1.00 0.00 25 SER A N 2
ATOM 1482 C CA . SER A 1 25 ? -7.023 0.067 3.733 1.00 0.00 25 SER A CA 2
ATOM 1483 C C . SER A 1 25 ? -5.883 -0.859 4.146 1.00 0.00 25 SER A C 2
ATOM 1484 O O . SER A 1 25 ? -5.489 -1.751 3.394 1.00 0.00 25 SER A O 2
ATOM 1492 N N . PHE A 1 26 ? -5.356 -0.640 5.346 1.00 0.00 26 PHE A N 2
ATOM 1493 C CA . PHE A 1 26 ? -4.260 -1.454 5.860 1.00 0.00 26 PHE A CA 2
ATOM 1494 C C . PHE A 1 26 ? -4.096 -1.258 7.364 1.00 0.00 26 PHE A C 2
ATOM 1495 O O . PHE A 1 26 ? -4.767 -0.421 7.968 1.00 0.00 26 PHE A O 2
ATOM 1512 N N . ARG A 1 27 ? -3.200 -2.036 7.962 1.00 0.00 27 ARG A N 2
ATOM 1513 C CA . ARG A 1 27 ? -2.948 -1.950 9.395 1.00 0.00 27 ARG A CA 2
ATOM 1514 C C . ARG A 1 27 ? -1.460 -1.764 9.676 1.00 0.00 27 ARG A C 2
ATOM 1515 O O . ARG A 1 27 ? -0.626 -1.918 8.784 1.00 0.00 27 ARG A O 2
ATOM 1536 N N . ALA A 1 28 ? -1.135 -1.432 10.921 1.00 0.00 28 ALA A N 2
ATOM 1537 C CA . ALA A 1 28 ? 0.252 -1.227 11.320 1.00 0.00 28 ALA A CA 2
ATOM 1538 C C . ALA A 1 28 ? 1.064 -2.508 11.161 1.00 0.00 28 ALA A C 2
ATOM 1539 O O . ALA A 1 28 ? 0.831 -3.493 11.860 1.00 0.00 28 ALA A O 2
ATOM 1546 N N . GLY A 1 29 ? 2.019 -2.487 10.235 1.00 0.00 29 GLY A N 2
ATOM 1547 C CA . GLY A 1 29 ? 2.850 -3.653 10.001 1.00 0.00 29 GLY A CA 2
ATOM 1548 C C . GLY A 1 29 ? 2.350 -4.500 8.848 1.00 0.00 29 GLY A C 2
ATOM 1549 O O . GLY A 1 29 ? 2.515 -5.720 8.848 1.00 0.00 29 GLY A O 2
ATOM 1553 N N . ASP A 1 30 ? 1.735 -3.853 7.865 1.00 0.00 30 ASP A N 2
ATOM 1554 C CA . ASP A 1 30 ? 1.207 -4.555 6.700 1.00 0.00 30 ASP A CA 2
ATOM 1555 C C . ASP A 1 30 ? 2.108 -4.348 5.487 1.00 0.00 30 ASP A C 2
ATOM 1556 O O . ASP A 1 30 ? 2.351 -3.217 5.066 1.00 0.00 30 ASP A O 2
ATOM 1565 N N . LYS A 1 31 ? 2.602 -5.448 4.929 1.00 0.00 31 LYS A N 2
ATOM 1566 C CA . LYS A 1 31 ? 3.477 -5.389 3.763 1.00 0.00 31 LYS A CA 2
ATOM 1567 C C . LYS A 1 31 ? 2.716 -4.895 2.537 1.00 0.00 31 LYS A C 2
ATOM 1568 O O . LYS A 1 31 ? 1.754 -5.525 2.095 1.00 0.00 31 LYS A O 2
ATOM 1587 N N . LEU A 1 32 ? 3.153 -3.766 1.991 1.00 0.00 32 LEU A N 2
ATOM 1588 C CA . LEU A 1 32 ? 2.514 -3.188 0.814 1.00 0.00 32 LEU A CA 2
ATOM 1589 C C . LEU A 1 32 ? 3.554 -2.782 -0.226 1.00 0.00 32 LEU A C 2
ATOM 1590 O O . LEU A 1 32 ? 4.560 -2.153 0.102 1.00 0.00 32 LEU A O 2
ATOM 1606 N N . GLN A 1 33 ? 3.302 -3.145 -1.479 1.00 0.00 33 GLN A N 2
ATOM 1607 C CA . GLN A 1 33 ? 4.216 -2.817 -2.567 1.00 0.00 33 GLN A CA 2
ATOM 1608 C C . GLN A 1 33 ? 3.731 -1.592 -3.336 1.00 0.00 33 GLN A C 2
ATOM 1609 O O . GLN A 1 33 ? 2.645 -1.600 -3.915 1.00 0.00 33 GLN A O 2
ATOM 1623 N N . VAL A 1 34 ? 4.543 -0.540 -3.336 1.00 0.00 34 VAL A N 2
ATOM 1624 C CA . VAL A 1 34 ? 4.196 0.693 -4.034 1.00 0.00 34 VAL A CA 2
ATOM 1625 C C . VAL A 1 34 ? 4.355 0.534 -5.542 1.00 0.00 34 VAL A C 2
ATOM 1626 O O . VAL A 1 34 ? 5.451 0.268 -6.037 1.00 0.00 34 VAL A O 2
ATOM 1639 N N . LEU A 1 35 ? 3.255 0.699 -6.267 1.00 0.00 35 LEU A N 2
ATOM 1640 C CA . LEU A 1 35 ? 3.271 0.574 -7.721 1.00 0.00 35 LEU A CA 2
ATOM 1641 C C . LEU A 1 35 ? 3.385 1.943 -8.383 1.00 0.00 35 LEU A C 2
ATOM 1642 O O . LEU A 1 35 ? 4.294 2.185 -9.178 1.00 0.00 35 LEU A O 2
ATOM 1658 N N . ASP A 1 36 ? 2.459 2.835 -8.049 1.00 0.00 36 ASP A N 2
ATOM 1659 C CA . ASP A 1 36 ? 2.458 4.182 -8.609 1.00 0.00 36 ASP A CA 2
ATOM 1660 C C . ASP A 1 36 ? 2.885 5.206 -7.563 1.00 0.00 36 ASP A C 2
ATOM 1661 O O . ASP A 1 36 ? 2.412 5.183 -6.426 1.00 0.00 36 ASP A O 2
ATOM 1670 N N . THR A 1 37 ? 3.784 6.104 -7.953 1.00 0.00 37 THR A N 2
ATOM 1671 C CA . THR A 1 37 ? 4.277 7.135 -7.049 1.00 0.00 37 THR A CA 2
ATOM 1672 C C . THR A 1 37 ? 4.213 8.513 -7.698 1.00 0.00 37 THR A C 2
ATOM 1673 O O . THR A 1 37 ? 5.066 9.366 -7.454 1.00 0.00 37 THR A O 2
ATOM 1684 N N . SER A 1 38 ? 3.194 8.725 -8.526 1.00 0.00 38 SER A N 2
ATOM 1685 C CA . SER A 1 38 ? 3.020 9.999 -9.213 1.00 0.00 38 SER A CA 2
ATOM 1686 C C . SER A 1 38 ? 2.782 11.127 -8.214 1.00 0.00 38 SER A C 2
ATOM 1687 O O . SER A 1 38 ? 3.618 12.018 -8.055 1.00 0.00 38 SER A O 2
ATOM 1695 N N . HIS A 1 39 ? 1.636 11.082 -7.542 1.00 0.00 39 HIS A N 2
ATOM 1696 C CA . HIS A 1 39 ? 1.287 12.099 -6.557 1.00 0.00 39 HIS A CA 2
ATOM 1697 C C . HIS A 1 39 ? 2.286 12.104 -5.404 1.00 0.00 39 HIS A C 2
ATOM 1698 O O . HIS A 1 39 ? 2.684 11.049 -4.912 1.00 0.00 39 HIS A O 2
ATOM 1713 N N . GLU A 1 40 ? 2.685 13.298 -4.978 1.00 0.00 40 GLU A N 2
ATOM 1714 C CA . GLU A 1 40 ? 3.639 13.439 -3.883 1.00 0.00 40 GLU A CA 2
ATOM 1715 C C . GLU A 1 40 ? 2.949 13.256 -2.535 1.00 0.00 40 GLU A C 2
ATOM 1716 O O . GLU A 1 40 ? 3.095 14.082 -1.634 1.00 0.00 40 GLU A O 2
ATOM 1728 N N . GLY A 1 41 ? 2.196 12.168 -2.404 1.00 0.00 41 GLY A N 2
ATOM 1729 C CA . GLY A 1 41 ? 1.495 11.896 -1.163 1.00 0.00 41 GLY A CA 2
ATOM 1730 C C . GLY A 1 41 ? 0.758 10.572 -1.191 1.00 0.00 41 GLY A C 2
ATOM 1731 O O . GLY A 1 41 ? 0.874 9.769 -0.266 1.00 0.00 41 GLY A O 2
ATOM 1735 N N . TRP A 1 42 ? -0.004 10.344 -2.255 1.00 0.00 42 TRP A N 2
ATOM 1736 C CA . TRP A 1 42 ? -0.765 9.108 -2.399 1.00 0.00 42 TRP A CA 2
ATOM 1737 C C . TRP A 1 42 ? -0.080 8.158 -3.375 1.00 0.00 42 TRP A C 2
ATOM 1738 O O . TRP A 1 42 ? 0.269 8.545 -4.490 1.00 0.00 42 TRP A O 2
ATOM 1759 N N . TRP A 1 43 ? 0.109 6.914 -2.949 1.00 0.00 43 TRP A N 2
ATOM 1760 C CA . TRP A 1 43 ? 0.753 5.909 -3.787 1.00 0.00 43 TRP A CA 2
ATOM 1761 C C . TRP A 1 43 ? -0.163 4.708 -3.998 1.00 0.00 43 TRP A C 2
ATOM 1762 O O . TRP A 1 43 ? -0.882 4.296 -3.087 1.00 0.00 43 TRP A O 2
ATOM 1783 N N . LEU A 1 44 ? -0.132 4.151 -5.203 1.00 0.00 44 LEU A N 2
ATOM 1784 C CA . LEU A 1 44 ? -0.960 2.996 -5.533 1.00 0.00 44 LEU A CA 2
ATOM 1785 C C . LEU A 1 44 ? -0.219 1.694 -5.245 1.00 0.00 44 LEU A C 2
ATOM 1786 O O . LEU A 1 44 ? 0.648 1.279 -6.014 1.00 0.00 44 LEU A O 2
ATOM 1802 N N . ALA A 1 45 ? -0.568 1.054 -4.134 1.00 0.00 45 ALA A N 2
ATOM 1803 C CA . ALA A 1 45 ? 0.062 -0.203 -3.747 1.00 0.00 45 ALA A CA 2
ATOM 1804 C C . ALA A 1 45 ? -0.941 -1.351 -3.779 1.00 0.00 45 ALA A C 2
ATOM 1805 O O . ALA A 1 45 ? -2.148 -1.131 -3.875 1.00 0.00 45 ALA A O 2
ATOM 1812 N N . ARG A 1 46 ? -0.432 -2.577 -3.700 1.00 0.00 46 ARG A N 2
ATOM 1813 C CA . ARG A 1 46 ? -1.284 -3.760 -3.722 1.00 0.00 46 ARG A CA 2
ATOM 1814 C C . ARG A 1 46 ? -0.973 -4.675 -2.542 1.00 0.00 46 ARG A C 2
ATOM 1815 O O . ARG A 1 46 ? 0.187 -4.851 -2.167 1.00 0.00 46 ARG A O 2
ATOM 1836 N N . HIS A 1 47 ? -2.018 -5.256 -1.959 1.00 0.00 47 HIS A N 2
ATOM 1837 C CA . HIS A 1 47 ? -1.857 -6.153 -0.820 1.00 0.00 47 HIS A CA 2
ATOM 1838 C C . HIS A 1 47 ? -0.998 -7.357 -1.195 1.00 0.00 47 HIS A C 2
ATOM 1839 O O . HIS A 1 47 ? -1.267 -8.042 -2.182 1.00 0.00 47 HIS A O 2
ATOM 1854 N N . LEU A 1 48 ? 0.037 -7.609 -0.401 1.00 0.00 48 LEU A N 2
ATOM 1855 C CA . LEU A 1 48 ? 0.937 -8.730 -0.649 1.00 0.00 48 LEU A CA 2
ATOM 1856 C C . LEU A 1 48 ? 0.630 -9.893 0.289 1.00 0.00 48 LEU A C 2
ATOM 1857 O O . LEU A 1 48 ? 0.694 -11.056 -0.108 1.00 0.00 48 LEU A O 2
ATOM 1873 N N . GLU A 1 49 ? 0.295 -9.569 1.534 1.00 0.00 49 GLU A N 2
ATOM 1874 C CA . GLU A 1 49 ? -0.023 -10.588 2.528 1.00 0.00 49 GLU A CA 2
ATOM 1875 C C . GLU A 1 49 ? -1.265 -11.375 2.122 1.00 0.00 49 GLU A C 2
ATOM 1876 O O . GLU A 1 49 ? -2.247 -10.806 1.644 1.00 0.00 49 GLU A O 2
ATOM 1888 N N . LYS A 1 50 ? -1.214 -12.689 2.313 1.00 0.00 50 LYS A N 2
ATOM 1889 C CA . LYS A 1 50 ? -2.334 -13.557 1.968 1.00 0.00 50 LYS A CA 2
ATOM 1890 C C . LYS A 1 50 ? -3.341 -13.627 3.112 1.00 0.00 50 LYS A C 2
ATOM 1891 O O . LYS A 1 50 ? -3.003 -14.026 4.227 1.00 0.00 50 LYS A O 2
ATOM 1910 N N . LYS A 1 51 ? -4.579 -13.238 2.829 1.00 0.00 51 LYS A N 2
ATOM 1911 C CA . LYS A 1 51 ? -5.637 -13.259 3.832 1.00 0.00 51 LYS A CA 2
ATOM 1912 C C . LYS A 1 51 ? -6.816 -14.105 3.362 1.00 0.00 51 LYS A C 2
ATOM 1913 O O . LYS A 1 51 ? -7.243 -15.030 4.052 1.00 0.00 51 LYS A O 2
ATOM 1932 N N . GLY A 1 52 ? -7.338 -13.781 2.183 1.00 0.00 52 GLY A N 2
ATOM 1933 C CA . GLY A 1 52 ? -8.462 -14.522 1.641 1.00 0.00 52 GLY A CA 2
ATOM 1934 C C . GLY A 1 52 ? -9.760 -13.744 1.717 1.00 0.00 52 GLY A C 2
ATOM 1935 O O . GLY A 1 52 ? -10.273 -13.274 0.700 1.00 0.00 52 GLY A O 2
ATOM 1939 N N . THR A 1 53 ? -10.297 -13.607 2.926 1.00 0.00 53 THR A N 2
ATOM 1940 C CA . THR A 1 53 ? -11.545 -12.883 3.131 1.00 0.00 53 THR A CA 2
ATOM 1941 C C . THR A 1 53 ? -11.455 -11.965 4.344 1.00 0.00 53 THR A C 2
ATOM 1942 O O . THR A 1 53 ? -10.605 -12.151 5.214 1.00 0.00 53 THR A O 2
ATOM 1953 N N . GLY A 1 54 ? -12.339 -10.973 4.397 1.00 0.00 54 GLY A N 2
ATOM 1954 C CA . GLY A 1 54 ? -12.342 -10.041 5.510 1.00 0.00 54 GLY A CA 2
ATOM 1955 C C . GLY A 1 54 ? -12.875 -8.676 5.121 1.00 0.00 54 GLY A C 2
ATOM 1956 O O . GLY A 1 54 ? -13.542 -8.531 4.095 1.00 0.00 54 GLY A O 2
ATOM 1960 N N . LEU A 1 55 ? -12.584 -7.673 5.942 1.00 0.00 55 LEU A N 2
ATOM 1961 C CA . LEU A 1 55 ? -13.040 -6.313 5.680 1.00 0.00 55 LEU A CA 2
ATOM 1962 C C . LEU A 1 55 ? -12.329 -5.724 4.466 1.00 0.00 55 LEU A C 2
ATOM 1963 O O . LEU A 1 55 ? -11.102 -5.763 4.373 1.00 0.00 55 LEU A O 2
ATOM 1979 N N . GLY A 1 56 ? -13.107 -5.177 3.537 1.00 0.00 56 GLY A N 2
ATOM 1980 C CA . GLY A 1 56 ? -12.534 -4.586 2.342 1.00 0.00 56 GLY A CA 2
ATOM 1981 C C . GLY A 1 56 ? -12.167 -5.624 1.301 1.00 0.00 56 GLY A C 2
ATOM 1982 O O . GLY A 1 56 ? -11.179 -6.343 1.453 1.00 0.00 56 GLY A O 2
ATOM 1986 N N . GLN A 1 57 ? -12.964 -5.704 0.240 1.00 0.00 57 GLN A N 2
ATOM 1987 C CA . GLN A 1 57 ? -12.718 -6.664 -0.829 1.00 0.00 57 GLN A CA 2
ATOM 1988 C C . GLN A 1 57 ? -11.842 -6.054 -1.918 1.00 0.00 57 GLN A C 2
ATOM 1989 O O . GLN A 1 57 ? -12.039 -6.314 -3.104 1.00 0.00 57 GLN A O 2
ATOM 2003 N N . GLN A 1 58 ? -10.874 -5.242 -1.505 1.00 0.00 58 GLN A N 2
ATOM 2004 C CA . GLN A 1 58 ? -9.968 -4.594 -2.447 1.00 0.00 58 GLN A CA 2
ATOM 2005 C C . GLN A 1 58 ? -8.517 -4.948 -2.138 1.00 0.00 58 GLN A C 2
ATOM 2006 O O . GLN A 1 58 ? -8.158 -5.188 -0.984 1.00 0.00 58 GLN A O 2
ATOM 2020 N N . LEU A 1 59 ? -7.687 -4.980 -3.174 1.00 0.00 59 LEU A N 2
ATOM 2021 C CA . LEU A 1 59 ? -6.274 -5.305 -3.014 1.00 0.00 59 LEU A CA 2
ATOM 2022 C C . LEU A 1 59 ? -5.393 -4.146 -3.469 1.00 0.00 59 LEU A C 2
ATOM 2023 O O . LEU A 1 59 ? -4.334 -3.898 -2.895 1.00 0.00 59 LEU A O 2
ATOM 2039 N N . GLN A 1 60 ? -5.841 -3.440 -4.502 1.00 0.00 60 GLN A N 2
ATOM 2040 C CA . GLN A 1 60 ? -5.093 -2.306 -5.033 1.00 0.00 60 GLN A CA 2
ATOM 2041 C C . GLN A 1 60 ? -5.858 -1.003 -4.822 1.00 0.00 60 GLN A C 2
ATOM 2042 O O . GLN A 1 60 ? -7.061 -0.932 -5.068 1.00 0.00 60 GLN A O 2
ATOM 2056 N N . GLY A 1 61 ? -5.151 0.026 -4.366 1.00 0.00 61 GLY A N 2
ATOM 2057 C CA . GLY A 1 61 ? -5.780 1.312 -4.130 1.00 0.00 61 GLY A CA 2
ATOM 2058 C C . GLY A 1 61 ? -4.786 2.373 -3.700 1.00 0.00 61 GLY A C 2
ATOM 2059 O O . GLY A 1 61 ? -3.599 2.092 -3.538 1.00 0.00 61 GLY A O 2
ATOM 2063 N N . TYR A 1 62 ? -5.272 3.596 -3.516 1.00 0.00 62 TYR A N 2
ATOM 2064 C CA . TYR A 1 62 ? -4.418 4.704 -3.107 1.00 0.00 62 TYR A CA 2
ATOM 2065 C C . TYR A 1 62 ? -4.219 4.709 -1.594 1.00 0.00 62 TYR A C 2
ATOM 2066 O O . TYR A 1 62 ? -5.170 4.530 -0.832 1.00 0.00 62 TYR A O 2
ATOM 2084 N N . ILE A 1 63 ? -2.978 4.915 -1.167 1.00 0.00 63 ILE A N 2
ATOM 2085 C CA . ILE A 1 63 ? -2.654 4.945 0.254 1.00 0.00 63 ILE A CA 2
ATOM 2086 C C . ILE A 1 63 ? -1.639 6.040 0.563 1.00 0.00 63 ILE A C 2
ATOM 2087 O O . ILE A 1 63 ? -0.762 6.353 -0.242 1.00 0.00 63 ILE A O 2
ATOM 2103 N N . PRO A 1 64 ? -1.758 6.636 1.758 1.00 0.00 64 PRO A N 2
ATOM 2104 C CA . PRO A 1 64 ? -0.857 7.704 2.203 1.00 0.00 64 PRO A CA 2
ATOM 2105 C C . PRO A 1 64 ? 0.551 7.193 2.488 1.00 0.00 64 PRO A C 2
ATOM 2106 O O . PRO A 1 64 ? 0.728 6.142 3.104 1.00 0.00 64 PRO A O 2
ATOM 2117 N N . SER A 1 65 ? 1.551 7.944 2.037 1.00 0.00 65 SER A N 2
ATOM 2118 C CA . SER A 1 65 ? 2.944 7.566 2.241 1.00 0.00 65 SER A CA 2
ATOM 2119 C C . SER A 1 65 ? 3.381 7.851 3.675 1.00 0.00 65 SER A C 2
ATOM 2120 O O . SER A 1 65 ? 4.094 7.058 4.288 1.00 0.00 65 SER A O 2
ATOM 2128 N N . ASN A 1 66 ? 2.946 8.991 4.203 1.00 0.00 66 ASN A N 2
ATOM 2129 C CA . ASN A 1 66 ? 3.292 9.384 5.564 1.00 0.00 66 ASN A CA 2
ATOM 2130 C C . ASN A 1 66 ? 2.934 8.281 6.556 1.00 0.00 66 ASN A C 2
ATOM 2131 O O . ASN A 1 66 ? 3.474 8.226 7.661 1.00 0.00 66 ASN A O 2
ATOM 2142 N N . TYR A 1 67 ? 2.021 7.404 6.152 1.00 0.00 67 TYR A N 2
ATOM 2143 C CA . TYR A 1 67 ? 1.589 6.303 7.006 1.00 0.00 67 TYR A CA 2
ATOM 2144 C C . TYR A 1 67 ? 2.560 5.129 6.913 1.00 0.00 67 TYR A C 2
ATOM 2145 O O . TYR A 1 67 ? 2.706 4.354 7.858 1.00 0.00 67 TYR A O 2
ATOM 2163 N N . VAL A 1 68 ? 3.223 5.007 5.768 1.00 0.00 68 VAL A N 2
ATOM 2164 C CA . VAL A 1 68 ? 4.181 3.930 5.551 1.00 0.00 68 VAL A CA 2
ATOM 2165 C C . VAL A 1 68 ? 5.601 4.472 5.439 1.00 0.00 68 VAL A C 2
ATOM 2166 O O . VAL A 1 68 ? 5.815 5.684 5.435 1.00 0.00 68 VAL A O 2
ATOM 2179 N N . ALA A 1 69 ? 6.570 3.566 5.350 1.00 0.00 69 ALA A N 2
ATOM 2180 C CA . ALA A 1 69 ? 7.970 3.954 5.236 1.00 0.00 69 ALA A CA 2
ATOM 2181 C C . ALA A 1 69 ? 8.787 2.864 4.549 1.00 0.00 69 ALA A C 2
ATOM 2182 O O . ALA A 1 69 ? 8.286 1.771 4.290 1.00 0.00 69 ALA A O 2
ATOM 2189 N N . GLU A 1 70 ? 10.047 3.171 4.258 1.00 0.00 70 GLU A N 2
ATOM 2190 C CA . GLU A 1 70 ? 10.932 2.217 3.600 1.00 0.00 70 GLU A CA 2
ATOM 2191 C C . GLU A 1 70 ? 11.403 1.147 4.580 1.00 0.00 70 GLU A C 2
ATOM 2192 O O . GLU A 1 70 ? 12.214 1.415 5.467 1.00 0.00 70 GLU A O 2
ATOM 2204 N N . ASP A 1 71 ? 10.889 -0.067 4.413 1.00 0.00 71 ASP A N 2
ATOM 2205 C CA . ASP A 1 71 ? 11.256 -1.179 5.282 1.00 0.00 71 ASP A CA 2
ATOM 2206 C C . ASP A 1 71 ? 12.412 -1.976 4.685 1.00 0.00 71 ASP A C 2
ATOM 2207 O O . ASP A 1 71 ? 12.722 -1.847 3.501 1.00 0.00 71 ASP A O 2
ATOM 2216 N N . SER A 1 72 ? 13.047 -2.799 5.514 1.00 0.00 72 SER A N 2
ATOM 2217 C CA . SER A 1 72 ? 14.172 -3.613 5.069 1.00 0.00 72 SER A CA 2
ATOM 2218 C C . SER A 1 72 ? 13.712 -5.018 4.694 1.00 0.00 72 SER A C 2
ATOM 2219 O O . SER A 1 72 ? 13.019 -5.682 5.464 1.00 0.00 72 SER A O 2
ATOM 2227 N N . GLY A 1 73 ? 14.102 -5.464 3.504 1.00 0.00 73 GLY A N 2
ATOM 2228 C CA . GLY A 1 73 ? 13.720 -6.787 3.046 1.00 0.00 73 GLY A CA 2
ATOM 2229 C C . GLY A 1 73 ? 14.801 -7.821 3.294 1.00 0.00 73 GLY A C 2
ATOM 2230 O O . GLY A 1 73 ? 15.995 -7.528 3.236 1.00 0.00 73 GLY A O 2
ATOM 2234 N N . PRO A 1 74 ? 14.383 -9.063 3.580 1.00 0.00 74 PRO A N 2
ATOM 2235 C CA . PRO A 1 74 ? 15.308 -10.169 3.845 1.00 0.00 74 PRO A CA 2
ATOM 2236 C C . PRO A 1 74 ? 16.063 -10.605 2.594 1.00 0.00 74 PRO A C 2
ATOM 2237 O O . PRO A 1 74 ? 15.678 -11.566 1.929 1.00 0.00 74 PRO A O 2
ATOM 2248 N N . SER A 1 75 ? 17.140 -9.893 2.280 1.00 0.00 75 SER A N 2
ATOM 2249 C CA . SER A 1 75 ? 17.948 -10.205 1.106 1.00 0.00 75 SER A CA 2
ATOM 2250 C C . SER A 1 75 ? 19.344 -9.603 1.232 1.00 0.00 75 SER A C 2
ATOM 2251 O O . SER A 1 75 ? 19.498 -8.434 1.585 1.00 0.00 75 SER A O 2
ATOM 2259 N N . SER A 1 76 ? 20.358 -10.411 0.940 1.00 0.00 76 SER A N 2
ATOM 2260 C CA . SER A 1 76 ? 21.743 -9.960 1.023 1.00 0.00 76 SER A CA 2
ATOM 2261 C C . SER A 1 76 ? 22.081 -9.028 -0.136 1.00 0.00 76 SER A C 2
ATOM 2262 O O . SER A 1 76 ? 22.213 -9.463 -1.279 1.00 0.00 76 SER A O 2
ATOM 2270 N N . GLY A 1 77 ? 22.221 -7.741 0.169 1.00 0.00 77 GLY A N 2
ATOM 2271 C CA . GLY A 1 77 ? 22.543 -6.766 -0.857 1.00 0.00 77 GLY A CA 2
ATOM 2272 C C . GLY A 1 77 ? 23.448 -5.664 -0.346 1.00 0.00 77 GLY A C 2
ATOM 2273 O O . GLY A 1 77 ? 24.307 -5.901 0.504 1.00 0.00 77 GLY A O 2
ATOM 2277 N N . GLY A 1 1 ? 9.753 -17.190 -11.138 1.00 0.00 1 GLY A N 3
ATOM 2278 C CA . GLY A 1 1 ? 10.341 -17.110 -12.462 1.00 0.00 1 GLY A CA 3
ATOM 2279 C C . GLY A 1 1 ? 9.650 -16.089 -13.343 1.00 0.00 1 GLY A C 3
ATOM 2280 O O . GLY A 1 1 ? 9.149 -16.422 -14.417 1.00 0.00 1 GLY A O 3
ATOM 2284 N N . SER A 1 2 ? 9.620 -14.840 -12.887 1.00 0.00 2 SER A N 3
ATOM 2285 C CA . SER A 1 2 ? 8.979 -13.767 -13.639 1.00 0.00 2 SER A CA 3
ATOM 2286 C C . SER A 1 2 ? 9.946 -12.608 -13.862 1.00 0.00 2 SER A C 3
ATOM 2287 O O . SER A 1 2 ? 10.863 -12.389 -13.070 1.00 0.00 2 SER A O 3
ATOM 2295 N N . SER A 1 3 ? 9.734 -11.869 -14.946 1.00 0.00 3 SER A N 3
ATOM 2296 C CA . SER A 1 3 ? 10.588 -10.734 -15.277 1.00 0.00 3 SER A CA 3
ATOM 2297 C C . SER A 1 3 ? 10.158 -9.489 -14.508 1.00 0.00 3 SER A C 3
ATOM 2298 O O . SER A 1 3 ? 9.043 -9.418 -13.992 1.00 0.00 3 SER A O 3
ATOM 2306 N N . GLY A 1 4 ? 11.052 -8.507 -14.436 1.00 0.00 4 GLY A N 3
ATOM 2307 C CA . GLY A 1 4 ? 10.748 -7.277 -13.729 1.00 0.00 4 GLY A CA 3
ATOM 2308 C C . GLY A 1 4 ? 11.895 -6.813 -12.853 1.00 0.00 4 GLY A C 3
ATOM 2309 O O . GLY A 1 4 ? 12.365 -7.554 -11.991 1.00 0.00 4 GLY A O 3
ATOM 2313 N N . SER A 1 5 ? 12.347 -5.583 -13.076 1.00 0.00 5 SER A N 3
ATOM 2314 C CA . SER A 1 5 ? 13.450 -5.023 -12.305 1.00 0.00 5 SER A CA 3
ATOM 2315 C C . SER A 1 5 ? 12.960 -3.908 -11.386 1.00 0.00 5 SER A C 3
ATOM 2316 O O . SER A 1 5 ? 13.609 -2.871 -11.249 1.00 0.00 5 SER A O 3
ATOM 2324 N N . SER A 1 6 ? 11.808 -4.129 -10.760 1.00 0.00 6 SER A N 3
ATOM 2325 C CA . SER A 1 6 ? 11.227 -3.142 -9.858 1.00 0.00 6 SER A CA 3
ATOM 2326 C C . SER A 1 6 ? 10.445 -3.824 -8.739 1.00 0.00 6 SER A C 3
ATOM 2327 O O . SER A 1 6 ? 9.591 -4.673 -8.991 1.00 0.00 6 SER A O 3
ATOM 2335 N N . GLY A 1 7 ? 10.743 -3.444 -7.500 1.00 0.00 7 GLY A N 3
ATOM 2336 C CA . GLY A 1 7 ? 10.060 -4.027 -6.360 1.00 0.00 7 GLY A CA 3
ATOM 2337 C C . GLY A 1 7 ? 10.106 -3.134 -5.137 1.00 0.00 7 GLY A C 3
ATOM 2338 O O . GLY A 1 7 ? 10.950 -3.315 -4.260 1.00 0.00 7 GLY A O 3
ATOM 2342 N N . GLN A 1 8 ? 9.197 -2.165 -5.079 1.00 0.00 8 GLN A N 3
ATOM 2343 C CA . GLN A 1 8 ? 9.139 -1.239 -3.955 1.00 0.00 8 GLN A CA 3
ATOM 2344 C C . GLN A 1 8 ? 8.130 -1.709 -2.913 1.00 0.00 8 GLN A C 3
ATOM 2345 O O . GLN A 1 8 ? 6.921 -1.570 -3.098 1.00 0.00 8 GLN A O 3
ATOM 2359 N N . TYR A 1 9 ? 8.634 -2.266 -1.817 1.00 0.00 9 TYR A N 3
ATOM 2360 C CA . TYR A 1 9 ? 7.776 -2.759 -0.746 1.00 0.00 9 TYR A CA 3
ATOM 2361 C C . TYR A 1 9 ? 7.786 -1.805 0.444 1.00 0.00 9 TYR A C 3
ATOM 2362 O O . TYR A 1 9 ? 8.837 -1.302 0.842 1.00 0.00 9 TYR A O 3
ATOM 2380 N N . PHE A 1 10 ? 6.608 -1.561 1.008 1.00 0.00 10 PHE A N 3
ATOM 2381 C CA . PHE A 1 10 ? 6.480 -0.667 2.153 1.00 0.00 10 PHE A CA 3
ATOM 2382 C C . PHE A 1 10 ? 5.648 -1.313 3.257 1.00 0.00 10 PHE A C 3
ATOM 2383 O O . PHE A 1 10 ? 4.784 -2.149 2.991 1.00 0.00 10 PHE A O 3
ATOM 2400 N N . VAL A 1 11 ? 5.915 -0.921 4.499 1.00 0.00 11 VAL A N 3
ATOM 2401 C CA . VAL A 1 11 ? 5.192 -1.460 5.644 1.00 0.00 11 VAL A CA 3
ATOM 2402 C C . VAL A 1 11 ? 4.372 -0.377 6.336 1.00 0.00 11 VAL A C 3
ATOM 2403 O O . VAL A 1 11 ? 4.801 0.772 6.434 1.00 0.00 11 VAL A O 3
ATOM 2416 N N . ALA A 1 12 ? 3.191 -0.753 6.815 1.00 0.00 12 ALA A N 3
ATOM 2417 C CA . ALA A 1 12 ? 2.311 0.186 7.500 1.00 0.00 12 ALA A CA 3
ATOM 2418 C C . ALA A 1 12 ? 2.678 0.304 8.976 1.00 0.00 12 ALA A C 3
ATOM 2419 O O . ALA A 1 12 ? 2.674 -0.686 9.708 1.00 0.00 12 ALA A O 3
ATOM 2426 N N . LEU A 1 13 ? 2.994 1.520 9.407 1.00 0.00 13 LEU A N 3
ATOM 2427 C CA . LEU A 1 13 ? 3.364 1.768 10.796 1.00 0.00 13 LEU A CA 3
ATOM 2428 C C . LEU A 1 13 ? 2.128 1.810 11.689 1.00 0.00 13 LEU A C 3
ATOM 2429 O O . LEU A 1 13 ? 2.199 1.506 12.880 1.00 0.00 13 LEU A O 3
ATOM 2445 N N . PHE A 1 14 ? 0.996 2.189 11.106 1.00 0.00 14 PHE A N 3
ATOM 2446 C CA . PHE A 1 14 ? -0.257 2.270 11.848 1.00 0.00 14 PHE A CA 3
ATOM 2447 C C . PHE A 1 14 ? -1.433 1.830 10.981 1.00 0.00 14 PHE A C 3
ATOM 2448 O O . PHE A 1 14 ? -1.285 1.615 9.778 1.00 0.00 14 PHE A O 3
ATOM 2465 N N . ASP A 1 15 ? -2.601 1.699 11.601 1.00 0.00 15 ASP A N 3
ATOM 2466 C CA . ASP A 1 15 ? -3.803 1.286 10.887 1.00 0.00 15 ASP A CA 3
ATOM 2467 C C . ASP A 1 15 ? -4.456 2.475 10.188 1.00 0.00 15 ASP A C 3
ATOM 2468 O O . ASP A 1 15 ? -4.510 3.576 10.735 1.00 0.00 15 ASP A O 3
ATOM 2477 N N . TYR A 1 16 ? -4.948 2.244 8.976 1.00 0.00 16 TYR A N 3
ATOM 2478 C CA . TYR A 1 16 ? -5.594 3.297 8.201 1.00 0.00 16 TYR A CA 3
ATOM 2479 C C . TYR A 1 16 ? -6.906 2.803 7.598 1.00 0.00 16 TYR A C 3
ATOM 2480 O O . TYR A 1 16 ? -7.028 1.637 7.223 1.00 0.00 16 TYR A O 3
ATOM 2498 N N . GLN A 1 17 ? -7.883 3.699 7.509 1.00 0.00 17 GLN A N 3
ATOM 2499 C CA . GLN A 1 17 ? -9.186 3.356 6.952 1.00 0.00 17 GLN A CA 3
ATOM 2500 C C . GLN A 1 17 ? -9.480 4.183 5.705 1.00 0.00 17 GLN A C 3
ATOM 2501 O O . GLN A 1 17 ? -9.687 5.393 5.785 1.00 0.00 17 GLN A O 3
ATOM 2515 N N . ALA A 1 18 ? -9.497 3.521 4.552 1.00 0.00 18 ALA A N 3
ATOM 2516 C CA . ALA A 1 18 ? -9.768 4.195 3.288 1.00 0.00 18 ALA A CA 3
ATOM 2517 C C . ALA A 1 18 ? -11.050 5.017 3.368 1.00 0.00 18 ALA A C 3
ATOM 2518 O O . ALA A 1 18 ? -12.145 4.466 3.485 1.00 0.00 18 ALA A O 3
ATOM 2525 N N . ARG A 1 19 ? -10.906 6.336 3.304 1.00 0.00 19 ARG A N 3
ATOM 2526 C CA . ARG A 1 19 ? -12.053 7.234 3.371 1.00 0.00 19 ARG A CA 3
ATOM 2527 C C . ARG A 1 19 ? -12.984 7.016 2.182 1.00 0.00 19 ARG A C 3
ATOM 2528 O O . ARG A 1 19 ? -14.201 7.167 2.295 1.00 0.00 19 ARG A O 3
ATOM 2549 N N . THR A 1 20 ? -12.403 6.662 1.039 1.00 0.00 20 THR A N 3
ATOM 2550 C CA . THR A 1 20 ? -13.179 6.425 -0.171 1.00 0.00 20 THR A CA 3
ATOM 2551 C C . THR A 1 20 ? -12.857 5.062 -0.773 1.00 0.00 20 THR A C 3
ATOM 2552 O O . THR A 1 20 ? -11.833 4.459 -0.455 1.00 0.00 20 THR A O 3
ATOM 2563 N N . ALA A 1 21 ? -13.738 4.582 -1.645 1.00 0.00 21 ALA A N 3
ATOM 2564 C CA . ALA A 1 21 ? -13.546 3.291 -2.293 1.00 0.00 21 ALA A CA 3
ATOM 2565 C C . ALA A 1 21 ? -12.225 3.250 -3.054 1.00 0.00 21 ALA A C 3
ATOM 2566 O O . ALA A 1 21 ? -11.507 2.252 -3.015 1.00 0.00 21 ALA A O 3
ATOM 2573 N N . GLU A 1 22 ? -11.912 4.341 -3.746 1.00 0.00 22 GLU A N 3
ATOM 2574 C CA . GLU A 1 22 ? -10.678 4.428 -4.517 1.00 0.00 22 GLU A CA 3
ATOM 2575 C C . GLU A 1 22 ? -9.468 4.097 -3.648 1.00 0.00 22 GLU A C 3
ATOM 2576 O O . GLU A 1 22 ? -8.618 3.292 -4.029 1.00 0.00 22 GLU A O 3
ATOM 2588 N N . ASP A 1 23 ? -9.399 4.724 -2.478 1.00 0.00 23 ASP A N 3
ATOM 2589 C CA . ASP A 1 23 ? -8.295 4.496 -1.553 1.00 0.00 23 ASP A CA 3
ATOM 2590 C C . ASP A 1 23 ? -8.319 3.067 -1.018 1.00 0.00 23 ASP A C 3
ATOM 2591 O O . ASP A 1 23 ? -9.379 2.445 -0.929 1.00 0.00 23 ASP A O 3
ATOM 2600 N N . LEU A 1 24 ? -7.147 2.553 -0.665 1.00 0.00 24 LEU A N 3
ATOM 2601 C CA . LEU A 1 24 ? -7.033 1.197 -0.139 1.00 0.00 24 LEU A CA 3
ATOM 2602 C C . LEU A 1 24 ? -6.920 1.210 1.382 1.00 0.00 24 LEU A C 3
ATOM 2603 O O . LEU A 1 24 ? -6.480 2.196 1.973 1.00 0.00 24 LEU A O 3
ATOM 2619 N N . SER A 1 25 ? -7.320 0.109 2.009 1.00 0.00 25 SER A N 3
ATOM 2620 C CA . SER A 1 25 ? -7.265 -0.006 3.462 1.00 0.00 25 SER A CA 3
ATOM 2621 C C . SER A 1 25 ? -6.181 -0.991 3.889 1.00 0.00 25 SER A C 3
ATOM 2622 O O . SER A 1 25 ? -5.845 -1.920 3.153 1.00 0.00 25 SER A O 3
ATOM 2630 N N . PHE A 1 26 ? -5.637 -0.782 5.083 1.00 0.00 26 PHE A N 3
ATOM 2631 C CA . PHE A 1 26 ? -4.590 -1.651 5.609 1.00 0.00 26 PHE A CA 3
ATOM 2632 C C . PHE A 1 26 ? -4.468 -1.500 7.122 1.00 0.00 26 PHE A C 3
ATOM 2633 O O . PHE A 1 26 ? -5.097 -0.629 7.723 1.00 0.00 26 PHE A O 3
ATOM 2650 N N . ARG A 1 27 ? -3.655 -2.356 7.732 1.00 0.00 27 ARG A N 3
ATOM 2651 C CA . ARG A 1 27 ? -3.451 -2.320 9.175 1.00 0.00 27 ARG A CA 3
ATOM 2652 C C . ARG A 1 27 ? -1.965 -2.237 9.513 1.00 0.00 27 ARG A C 3
ATOM 2653 O O . ARG A 1 27 ? -1.111 -2.503 8.668 1.00 0.00 27 ARG A O 3
ATOM 2674 N N . ALA A 1 28 ? -1.665 -1.866 10.753 1.00 0.00 28 ALA A N 3
ATOM 2675 C CA . ALA A 1 28 ? -0.283 -1.750 11.202 1.00 0.00 28 ALA A CA 3
ATOM 2676 C C . ALA A 1 28 ? 0.449 -3.081 11.077 1.00 0.00 28 ALA A C 3
ATOM 2677 O O . ALA A 1 28 ? 0.187 -4.019 11.828 1.00 0.00 28 ALA A O 3
ATOM 2684 N N . GLY A 1 29 ? 1.370 -3.157 10.120 1.00 0.00 29 GLY A N 3
ATOM 2685 C CA . GLY A 1 29 ? 2.125 -4.379 9.913 1.00 0.00 29 GLY A CA 3
ATOM 2686 C C . GLY A 1 29 ? 1.680 -5.133 8.676 1.00 0.00 29 GLY A C 3
ATOM 2687 O O . GLY A 1 29 ? 1.753 -6.361 8.630 1.00 0.00 29 GLY A O 3
ATOM 2691 N N . ASP A 1 30 ? 1.215 -4.398 7.672 1.00 0.00 30 ASP A N 3
ATOM 2692 C CA . ASP A 1 30 ? 0.755 -5.006 6.429 1.00 0.00 30 ASP A CA 3
ATOM 2693 C C . ASP A 1 30 ? 1.773 -4.795 5.312 1.00 0.00 30 ASP A C 3
ATOM 2694 O O . ASP A 1 30 ? 2.374 -3.727 5.198 1.00 0.00 30 ASP A O 3
ATOM 2703 N N . LYS A 1 31 ? 1.962 -5.822 4.490 1.00 0.00 31 LYS A N 3
ATOM 2704 C CA . LYS A 1 31 ? 2.907 -5.751 3.381 1.00 0.00 31 LYS A CA 3
ATOM 2705 C C . LYS A 1 31 ? 2.222 -5.246 2.115 1.00 0.00 31 LYS A C 3
ATOM 2706 O O . LYS A 1 31 ? 1.465 -5.977 1.473 1.00 0.00 31 LYS A O 3
ATOM 2725 N N . LEU A 1 32 ? 2.493 -3.996 1.759 1.00 0.00 32 LEU A N 3
ATOM 2726 C CA . LEU A 1 32 ? 1.905 -3.394 0.567 1.00 0.00 32 LEU A CA 3
ATOM 2727 C C . LEU A 1 32 ? 2.986 -2.983 -0.426 1.00 0.00 32 LEU A C 3
ATOM 2728 O O . LEU A 1 32 ? 3.975 -2.352 -0.055 1.00 0.00 32 LEU A O 3
ATOM 2744 N N . GLN A 1 33 ? 2.790 -3.343 -1.690 1.00 0.00 33 GLN A N 3
ATOM 2745 C CA . GLN A 1 33 ? 3.748 -3.010 -2.737 1.00 0.00 33 GLN A CA 3
ATOM 2746 C C . GLN A 1 33 ? 3.343 -1.729 -3.459 1.00 0.00 33 GLN A C 3
ATOM 2747 O O . GLN A 1 33 ? 2.273 -1.657 -4.063 1.00 0.00 33 GLN A O 3
ATOM 2761 N N . VAL A 1 34 ? 4.205 -0.719 -3.391 1.00 0.00 34 VAL A N 3
ATOM 2762 C CA . VAL A 1 34 ? 3.937 0.560 -4.038 1.00 0.00 34 VAL A CA 3
ATOM 2763 C C . VAL A 1 34 ? 4.128 0.462 -5.547 1.00 0.00 34 VAL A C 3
ATOM 2764 O O . VAL A 1 34 ? 5.207 0.111 -6.026 1.00 0.00 34 VAL A O 3
ATOM 2777 N N . LEU A 1 35 ? 3.074 0.775 -6.293 1.00 0.00 35 LEU A N 3
ATOM 2778 C CA . LEU A 1 35 ? 3.125 0.723 -7.750 1.00 0.00 35 LEU A CA 3
ATOM 2779 C C . LEU A 1 35 ? 3.403 2.105 -8.334 1.00 0.00 35 LEU A C 3
ATOM 2780 O O . LEU A 1 35 ? 4.377 2.297 -9.062 1.00 0.00 35 LEU A O 3
ATOM 2796 N N . ASP A 1 36 ? 2.543 3.063 -8.008 1.00 0.00 36 ASP A N 3
ATOM 2797 C CA . ASP A 1 36 ? 2.698 4.428 -8.498 1.00 0.00 36 ASP A CA 3
ATOM 2798 C C . ASP A 1 36 ? 3.204 5.348 -7.391 1.00 0.00 36 ASP A C 3
ATOM 2799 O O . ASP A 1 36 ? 2.765 5.258 -6.244 1.00 0.00 36 ASP A O 3
ATOM 2808 N N . THR A 1 37 ? 4.131 6.234 -7.743 1.00 0.00 37 THR A N 3
ATOM 2809 C CA . THR A 1 37 ? 4.698 7.169 -6.780 1.00 0.00 37 THR A CA 3
ATOM 2810 C C . THR A 1 37 ? 4.727 8.587 -7.340 1.00 0.00 37 THR A C 3
ATOM 2811 O O . THR A 1 37 ? 5.592 9.387 -6.986 1.00 0.00 37 THR A O 3
ATOM 2822 N N . SER A 1 38 ? 3.775 8.890 -8.217 1.00 0.00 38 SER A N 3
ATOM 2823 C CA . SER A 1 38 ? 3.694 10.211 -8.830 1.00 0.00 38 SER A CA 3
ATOM 2824 C C . SER A 1 38 ? 2.933 11.181 -7.930 1.00 0.00 38 SER A C 3
ATOM 2825 O O . SER A 1 38 ? 3.476 12.195 -7.491 1.00 0.00 38 SER A O 3
ATOM 2833 N N . HIS A 1 39 ? 1.671 10.862 -7.661 1.00 0.00 39 HIS A N 3
ATOM 2834 C CA . HIS A 1 39 ? 0.834 11.704 -6.813 1.00 0.00 39 HIS A CA 3
ATOM 2835 C C . HIS A 1 39 ? 1.439 11.845 -5.420 1.00 0.00 39 HIS A C 3
ATOM 2836 O O . HIS A 1 39 ? 1.070 11.119 -4.497 1.00 0.00 39 HIS A O 3
ATOM 2851 N N . GLU A 1 40 ? 2.371 12.782 -5.276 1.00 0.00 40 GLU A N 3
ATOM 2852 C CA . GLU A 1 40 ? 3.028 13.015 -3.995 1.00 0.00 40 GLU A CA 3
ATOM 2853 C C . GLU A 1 40 ? 2.046 12.841 -2.841 1.00 0.00 40 GLU A C 3
ATOM 2854 O O . GLU A 1 40 ? 0.925 13.347 -2.883 1.00 0.00 40 GLU A O 3
ATOM 2866 N N . GLY A 1 41 ? 2.476 12.121 -1.809 1.00 0.00 41 GLY A N 3
ATOM 2867 C CA . GLY A 1 41 ? 1.623 11.892 -0.657 1.00 0.00 41 GLY A CA 3
ATOM 2868 C C . GLY A 1 41 ? 0.817 10.613 -0.777 1.00 0.00 41 GLY A C 3
ATOM 2869 O O . GLY A 1 41 ? 0.844 9.769 0.118 1.00 0.00 41 GLY A O 3
ATOM 2873 N N . TRP A 1 42 ? 0.099 10.470 -1.885 1.00 0.00 42 TRP A N 3
ATOM 2874 C CA . TRP A 1 42 ? -0.719 9.286 -2.118 1.00 0.00 42 TRP A CA 3
ATOM 2875 C C . TRP A 1 42 ? -0.068 8.368 -3.147 1.00 0.00 42 TRP A C 3
ATOM 2876 O O . TRP A 1 42 ? 0.296 8.804 -4.239 1.00 0.00 42 TRP A O 3
ATOM 2897 N N . TRP A 1 43 ? 0.076 7.096 -2.791 1.00 0.00 43 TRP A N 3
ATOM 2898 C CA . TRP A 1 43 ? 0.684 6.117 -3.685 1.00 0.00 43 TRP A CA 3
ATOM 2899 C C . TRP A 1 43 ? -0.282 4.974 -3.977 1.00 0.00 43 TRP A C 3
ATOM 2900 O O . TRP A 1 43 ? -1.131 4.639 -3.151 1.00 0.00 43 TRP A O 3
ATOM 2921 N N . LEU A 1 44 ? -0.146 4.378 -5.157 1.00 0.00 44 LEU A N 3
ATOM 2922 C CA . LEU A 1 44 ? -1.007 3.271 -5.558 1.00 0.00 44 LEU A CA 3
ATOM 2923 C C . LEU A 1 44 ? -0.328 1.930 -5.296 1.00 0.00 44 LEU A C 3
ATOM 2924 O O . LEU A 1 44 ? 0.502 1.480 -6.085 1.00 0.00 44 LEU A O 3
ATOM 2940 N N . ALA A 1 45 ? -0.689 1.297 -4.185 1.00 0.00 45 ALA A N 3
ATOM 2941 C CA . ALA A 1 45 ? -0.118 0.006 -3.822 1.00 0.00 45 ALA A CA 3
ATOM 2942 C C . ALA A 1 45 ? -1.179 -1.089 -3.842 1.00 0.00 45 ALA A C 3
ATOM 2943 O O . ALA A 1 45 ? -2.377 -0.806 -3.848 1.00 0.00 45 ALA A O 3
ATOM 2950 N N . ARG A 1 46 ? -0.731 -2.340 -3.852 1.00 0.00 46 ARG A N 3
ATOM 2951 C CA . ARG A 1 46 ? -1.643 -3.478 -3.874 1.00 0.00 46 ARG A CA 3
ATOM 2952 C C . ARG A 1 46 ? -1.358 -4.425 -2.711 1.00 0.00 46 ARG A C 3
ATOM 2953 O O . ARG A 1 46 ? -0.217 -4.554 -2.267 1.00 0.00 46 ARG A O 3
ATOM 2974 N N . HIS A 1 47 ? -2.403 -5.085 -2.223 1.00 0.00 47 HIS A N 3
ATOM 2975 C CA . HIS A 1 47 ? -2.265 -6.020 -1.112 1.00 0.00 47 HIS A CA 3
ATOM 2976 C C . HIS A 1 47 ? -1.390 -7.206 -1.505 1.00 0.00 47 HIS A C 3
ATOM 2977 O O . HIS A 1 47 ? -1.551 -7.779 -2.584 1.00 0.00 47 HIS A O 3
ATOM 2992 N N . LEU A 1 48 ? -0.463 -7.568 -0.626 1.00 0.00 48 LEU A N 3
ATOM 2993 C CA . LEU A 1 48 ? 0.439 -8.686 -0.881 1.00 0.00 48 LEU A CA 3
ATOM 2994 C C . LEU A 1 48 ? 0.097 -9.876 0.009 1.00 0.00 48 LEU A C 3
ATOM 2995 O O . LEU A 1 48 ? 0.247 -11.029 -0.396 1.00 0.00 48 LEU A O 3
ATOM 3011 N N . GLU A 1 49 ? -0.366 -9.589 1.221 1.00 0.00 49 GLU A N 3
ATOM 3012 C CA . GLU A 1 49 ? -0.731 -10.637 2.167 1.00 0.00 49 GLU A CA 3
ATOM 3013 C C . GLU A 1 49 ? -1.810 -11.544 1.584 1.00 0.00 49 GLU A C 3
ATOM 3014 O O . GLU A 1 49 ? -2.882 -11.082 1.192 1.00 0.00 49 GLU A O 3
ATOM 3026 N N . LYS A 1 50 ? -1.519 -12.840 1.528 1.00 0.00 50 LYS A N 3
ATOM 3027 C CA . LYS A 1 50 ? -2.463 -13.814 0.994 1.00 0.00 50 LYS A CA 3
ATOM 3028 C C . LYS A 1 50 ? -3.418 -14.299 2.080 1.00 0.00 50 LYS A C 3
ATOM 3029 O O . LYS A 1 50 ? -4.626 -14.389 1.864 1.00 0.00 50 LYS A O 3
ATOM 3048 N N . LYS A 1 51 ? -2.868 -14.610 3.249 1.00 0.00 51 LYS A N 3
ATOM 3049 C CA . LYS A 1 51 ? -3.670 -15.083 4.371 1.00 0.00 51 LYS A CA 3
ATOM 3050 C C . LYS A 1 51 ? -4.361 -13.920 5.075 1.00 0.00 51 LYS A C 3
ATOM 3051 O O . LYS A 1 51 ? -5.372 -14.103 5.751 1.00 0.00 51 LYS A O 3
ATOM 3070 N N . GLY A 1 52 ? -3.807 -12.722 4.911 1.00 0.00 52 GLY A N 3
ATOM 3071 C CA . GLY A 1 52 ? -4.385 -11.546 5.536 1.00 0.00 52 GLY A CA 3
ATOM 3072 C C . GLY A 1 52 ? -5.900 -11.568 5.524 1.00 0.00 52 GLY A C 3
ATOM 3073 O O . GLY A 1 52 ? -6.521 -11.559 4.460 1.00 0.00 52 GLY A O 3
ATOM 3077 N N . THR A 1 53 ? -6.500 -11.599 6.710 1.00 0.00 53 THR A N 3
ATOM 3078 C CA . THR A 1 53 ? -7.952 -11.625 6.832 1.00 0.00 53 THR A CA 3
ATOM 3079 C C . THR A 1 53 ? -8.492 -10.267 7.263 1.00 0.00 53 THR A C 3
ATOM 3080 O O . THR A 1 53 ? -8.219 -9.801 8.369 1.00 0.00 53 THR A O 3
ATOM 3091 N N . GLY A 1 54 ? -9.261 -9.634 6.382 1.00 0.00 54 GLY A N 3
ATOM 3092 C CA . GLY A 1 54 ? -9.829 -8.335 6.691 1.00 0.00 54 GLY A CA 3
ATOM 3093 C C . GLY A 1 54 ? -11.047 -8.018 5.846 1.00 0.00 54 GLY A C 3
ATOM 3094 O O . GLY A 1 54 ? -11.900 -8.879 5.626 1.00 0.00 54 GLY A O 3
ATOM 3098 N N . LEU A 1 55 ? -11.130 -6.780 5.372 1.00 0.00 55 LEU A N 3
ATOM 3099 C CA . LEU A 1 55 ? -12.254 -6.350 4.547 1.00 0.00 55 LEU A CA 3
ATOM 3100 C C . LEU A 1 55 ? -11.769 -5.574 3.327 1.00 0.00 55 LEU A C 3
ATOM 3101 O O . LEU A 1 55 ? -10.575 -5.321 3.174 1.00 0.00 55 LEU A O 3
ATOM 3117 N N . GLY A 1 56 ? -12.705 -5.196 2.462 1.00 0.00 56 GLY A N 3
ATOM 3118 C CA . GLY A 1 56 ? -12.354 -4.450 1.267 1.00 0.00 56 GLY A CA 3
ATOM 3119 C C . GLY A 1 56 ? -12.561 -5.255 -0.001 1.00 0.00 56 GLY A C 3
ATOM 3120 O O . GLY A 1 56 ? -12.103 -6.392 -0.103 1.00 0.00 56 GLY A O 3
ATOM 3124 N N . GLN A 1 57 ? -13.256 -4.663 -0.968 1.00 0.00 57 GLN A N 3
ATOM 3125 C CA . GLN A 1 57 ? -13.525 -5.334 -2.234 1.00 0.00 57 GLN A CA 3
ATOM 3126 C C . GLN A 1 57 ? -12.306 -5.279 -3.149 1.00 0.00 57 GLN A C 3
ATOM 3127 O O . GLN A 1 57 ? -11.948 -6.273 -3.781 1.00 0.00 57 GLN A O 3
ATOM 3141 N N . GLN A 1 58 ? -11.673 -4.112 -3.215 1.00 0.00 58 GLN A N 3
ATOM 3142 C CA . GLN A 1 58 ? -10.495 -3.928 -4.054 1.00 0.00 58 GLN A CA 3
ATOM 3143 C C . GLN A 1 58 ? -9.250 -4.488 -3.374 1.00 0.00 58 GLN A C 3
ATOM 3144 O O . GLN A 1 58 ? -9.259 -4.772 -2.175 1.00 0.00 58 GLN A O 3
ATOM 3158 N N . LEU A 1 59 ? -8.181 -4.646 -4.146 1.00 0.00 59 LEU A N 3
ATOM 3159 C CA . LEU A 1 59 ? -6.927 -5.172 -3.618 1.00 0.00 59 LEU A CA 3
ATOM 3160 C C . LEU A 1 59 ? -5.845 -4.097 -3.610 1.00 0.00 59 LEU A C 3
ATOM 3161 O O . LEU A 1 59 ? -4.927 -4.134 -2.792 1.00 0.00 59 LEU A O 3
ATOM 3177 N N . GLN A 1 60 ? -5.962 -3.140 -4.526 1.00 0.00 60 GLN A N 3
ATOM 3178 C CA . GLN A 1 60 ? -4.994 -2.054 -4.622 1.00 0.00 60 GLN A CA 3
ATOM 3179 C C . GLN A 1 60 ? -5.699 -0.707 -4.750 1.00 0.00 60 GLN A C 3
ATOM 3180 O O . GLN A 1 60 ? -6.719 -0.591 -5.428 1.00 0.00 60 GLN A O 3
ATOM 3194 N N . GLY A 1 61 ? -5.147 0.309 -4.094 1.00 0.00 61 GLY A N 3
ATOM 3195 C CA . GLY A 1 61 ? -5.736 1.634 -4.148 1.00 0.00 61 GLY A CA 3
ATOM 3196 C C . GLY A 1 61 ? -4.773 2.716 -3.700 1.00 0.00 61 GLY A C 3
ATOM 3197 O O . GLY A 1 61 ? -3.573 2.473 -3.571 1.00 0.00 61 GLY A O 3
ATOM 3201 N N . TYR A 1 62 ? -5.298 3.912 -3.463 1.00 0.00 62 TYR A N 3
ATOM 3202 C CA . TYR A 1 62 ? -4.476 5.036 -3.031 1.00 0.00 62 TYR A CA 3
ATOM 3203 C C . TYR A 1 62 ? -4.268 5.010 -1.520 1.00 0.00 62 TYR A C 3
ATOM 3204 O O . TYR A 1 62 ? -5.223 4.886 -0.753 1.00 0.00 62 TYR A O 3
ATOM 3222 N N . ILE A 1 63 ? -3.012 5.127 -1.101 1.00 0.00 63 ILE A N 3
ATOM 3223 C CA . ILE A 1 63 ? -2.678 5.119 0.318 1.00 0.00 63 ILE A CA 3
ATOM 3224 C C . ILE A 1 63 ? -1.602 6.152 0.635 1.00 0.00 63 ILE A C 3
ATOM 3225 O O . ILE A 1 63 ? -0.691 6.399 -0.155 1.00 0.00 63 ILE A O 3
ATOM 3241 N N . PRO A 1 64 ? -1.708 6.771 1.821 1.00 0.00 64 PRO A N 3
ATOM 3242 C CA . PRO A 1 64 ? -0.752 7.787 2.271 1.00 0.00 64 PRO A CA 3
ATOM 3243 C C . PRO A 1 64 ? 0.616 7.193 2.593 1.00 0.00 64 PRO A C 3
ATOM 3244 O O . PRO A 1 64 ? 0.713 6.137 3.217 1.00 0.00 64 PRO A O 3
ATOM 3255 N N . SER A 1 65 ? 1.669 7.880 2.162 1.00 0.00 65 SER A N 3
ATOM 3256 C CA . SER A 1 65 ? 3.032 7.418 2.401 1.00 0.00 65 SER A CA 3
ATOM 3257 C C . SER A 1 65 ? 3.456 7.698 3.840 1.00 0.00 65 SER A C 3
ATOM 3258 O O . SER A 1 65 ? 4.283 6.984 4.404 1.00 0.00 65 SER A O 3
ATOM 3266 N N . ASN A 1 66 ? 2.881 8.743 4.426 1.00 0.00 66 ASN A N 3
ATOM 3267 C CA . ASN A 1 66 ? 3.199 9.119 5.799 1.00 0.00 66 ASN A CA 3
ATOM 3268 C C . ASN A 1 66 ? 2.739 8.044 6.778 1.00 0.00 66 ASN A C 3
ATOM 3269 O O . ASN A 1 66 ? 3.120 8.051 7.949 1.00 0.00 66 ASN A O 3
ATOM 3280 N N . TYR A 1 67 ? 1.919 7.120 6.291 1.00 0.00 67 TYR A N 3
ATOM 3281 C CA . TYR A 1 67 ? 1.405 6.038 7.123 1.00 0.00 67 TYR A CA 3
ATOM 3282 C C . TYR A 1 67 ? 2.298 4.804 7.025 1.00 0.00 67 TYR A C 3
ATOM 3283 O O . TYR A 1 67 ? 2.391 4.015 7.965 1.00 0.00 67 TYR A O 3
ATOM 3301 N N . VAL A 1 68 ? 2.954 4.646 5.880 1.00 0.00 68 VAL A N 3
ATOM 3302 C CA . VAL A 1 68 ? 3.842 3.511 5.658 1.00 0.00 68 VAL A CA 3
ATOM 3303 C C . VAL A 1 68 ? 5.298 3.957 5.587 1.00 0.00 68 VAL A C 3
ATOM 3304 O O . VAL A 1 68 ? 5.591 5.152 5.563 1.00 0.00 68 VAL A O 3
ATOM 3317 N N . ALA A 1 69 ? 6.207 2.988 5.554 1.00 0.00 69 ALA A N 3
ATOM 3318 C CA . ALA A 1 69 ? 7.633 3.281 5.484 1.00 0.00 69 ALA A CA 3
ATOM 3319 C C . ALA A 1 69 ? 8.393 2.148 4.801 1.00 0.00 69 ALA A C 3
ATOM 3320 O O . ALA A 1 69 ? 7.871 1.045 4.645 1.00 0.00 69 ALA A O 3
ATOM 3327 N N . GLU A 1 70 ? 9.627 2.430 4.396 1.00 0.00 70 GLU A N 3
ATOM 3328 C CA . GLU A 1 70 ? 10.457 1.434 3.729 1.00 0.00 70 GLU A CA 3
ATOM 3329 C C . GLU A 1 70 ? 10.828 0.305 4.687 1.00 0.00 70 GLU A C 3
ATOM 3330 O O . GLU A 1 70 ? 11.611 0.498 5.617 1.00 0.00 70 GLU A O 3
ATOM 3342 N N . ASP A 1 71 ? 10.260 -0.873 4.452 1.00 0.00 71 ASP A N 3
ATOM 3343 C CA . ASP A 1 71 ? 10.530 -2.034 5.292 1.00 0.00 71 ASP A CA 3
ATOM 3344 C C . ASP A 1 71 ? 11.649 -2.884 4.700 1.00 0.00 71 ASP A C 3
ATOM 3345 O O . ASP A 1 71 ? 11.674 -3.147 3.498 1.00 0.00 71 ASP A O 3
ATOM 3354 N N . SER A 1 72 ? 12.575 -3.312 5.553 1.00 0.00 72 SER A N 3
ATOM 3355 C CA . SER A 1 72 ? 13.700 -4.129 5.113 1.00 0.00 72 SER A CA 3
ATOM 3356 C C . SER A 1 72 ? 13.231 -5.519 4.694 1.00 0.00 72 SER A C 3
ATOM 3357 O O . SER A 1 72 ? 12.852 -6.337 5.531 1.00 0.00 72 SER A O 3
ATOM 3365 N N . GLY A 1 73 ? 13.260 -5.778 3.391 1.00 0.00 73 GLY A N 3
ATOM 3366 C CA . GLY A 1 73 ? 12.836 -7.069 2.882 1.00 0.00 73 GLY A CA 3
ATOM 3367 C C . GLY A 1 73 ? 13.971 -8.072 2.826 1.00 0.00 73 GLY A C 3
ATOM 3368 O O . GLY A 1 73 ? 15.140 -7.713 2.680 1.00 0.00 73 GLY A O 3
ATOM 3372 N N . PRO A 1 74 ? 13.631 -9.364 2.947 1.00 0.00 74 PRO A N 3
ATOM 3373 C CA . PRO A 1 74 ? 14.617 -10.449 2.915 1.00 0.00 74 PRO A CA 3
ATOM 3374 C C . PRO A 1 74 ? 15.225 -10.638 1.529 1.00 0.00 74 PRO A C 3
ATOM 3375 O O . PRO A 1 74 ? 14.658 -11.325 0.680 1.00 0.00 74 PRO A O 3
ATOM 3386 N N . SER A 1 75 ? 16.383 -10.024 1.308 1.00 0.00 75 SER A N 3
ATOM 3387 C CA . SER A 1 75 ? 17.067 -10.122 0.024 1.00 0.00 75 SER A CA 3
ATOM 3388 C C . SER A 1 75 ? 18.024 -11.310 0.007 1.00 0.00 75 SER A C 3
ATOM 3389 O O . SER A 1 75 ? 18.551 -11.711 1.045 1.00 0.00 75 SER A O 3
ATOM 3397 N N . SER A 1 76 ? 18.243 -11.868 -1.179 1.00 0.00 76 SER A N 3
ATOM 3398 C CA . SER A 1 76 ? 19.134 -13.013 -1.332 1.00 0.00 76 SER A CA 3
ATOM 3399 C C . SER A 1 76 ? 20.276 -12.689 -2.289 1.00 0.00 76 SER A C 3
ATOM 3400 O O . SER A 1 76 ? 20.096 -12.673 -3.506 1.00 0.00 76 SER A O 3
ATOM 3408 N N . GLY A 1 77 ? 21.454 -12.430 -1.729 1.00 0.00 77 GLY A N 3
ATOM 3409 C CA . GLY A 1 77 ? 22.610 -12.109 -2.546 1.00 0.00 77 GLY A CA 3
ATOM 3410 C C . GLY A 1 77 ? 22.923 -13.193 -3.558 1.00 0.00 77 GLY A C 3
ATOM 3411 O O . GLY A 1 77 ? 22.620 -14.365 -3.336 1.00 0.00 77 GLY A O 3
ATOM 3415 N N . GLY A 1 1 ? 26.187 -7.979 -14.640 1.00 0.00 1 GLY A N 4
ATOM 3416 C CA . GLY A 1 1 ? 24.986 -8.728 -14.964 1.00 0.00 1 GLY A CA 4
ATOM 3417 C C . GLY A 1 1 ? 23.773 -7.834 -15.128 1.00 0.00 1 GLY A C 4
ATOM 3418 O O . GLY A 1 1 ? 23.895 -6.679 -15.535 1.00 0.00 1 GLY A O 4
ATOM 3422 N N . SER A 1 2 ? 22.598 -8.370 -14.812 1.00 0.00 2 SER A N 4
ATOM 3423 C CA . SER A 1 2 ? 21.357 -7.615 -14.932 1.00 0.00 2 SER A CA 4
ATOM 3424 C C . SER A 1 2 ? 20.478 -7.815 -13.701 1.00 0.00 2 SER A C 4
ATOM 3425 O O . SER A 1 2 ? 20.169 -8.944 -13.322 1.00 0.00 2 SER A O 4
ATOM 3433 N N . SER A 1 3 ? 20.079 -6.709 -13.081 1.00 0.00 3 SER A N 4
ATOM 3434 C CA . SER A 1 3 ? 19.239 -6.761 -11.890 1.00 0.00 3 SER A CA 4
ATOM 3435 C C . SER A 1 3 ? 17.883 -6.113 -12.153 1.00 0.00 3 SER A C 4
ATOM 3436 O O . SER A 1 3 ? 17.637 -5.577 -13.232 1.00 0.00 3 SER A O 4
ATOM 3444 N N . GLY A 1 4 ? 17.005 -6.167 -11.156 1.00 0.00 4 GLY A N 4
ATOM 3445 C CA . GLY A 1 4 ? 15.684 -5.583 -11.298 1.00 0.00 4 GLY A CA 4
ATOM 3446 C C . GLY A 1 4 ? 14.585 -6.510 -10.819 1.00 0.00 4 GLY A C 4
ATOM 3447 O O . GLY A 1 4 ? 14.680 -7.728 -10.974 1.00 0.00 4 GLY A O 4
ATOM 3451 N N . SER A 1 5 ? 13.540 -5.935 -10.235 1.00 0.00 5 SER A N 4
ATOM 3452 C CA . SER A 1 5 ? 12.420 -6.719 -9.727 1.00 0.00 5 SER A CA 4
ATOM 3453 C C . SER A 1 5 ? 11.196 -5.836 -9.503 1.00 0.00 5 SER A C 4
ATOM 3454 O O . SER A 1 5 ? 11.314 -4.686 -9.081 1.00 0.00 5 SER A O 4
ATOM 3462 N N . SER A 1 6 ? 10.019 -6.384 -9.791 1.00 0.00 6 SER A N 4
ATOM 3463 C CA . SER A 1 6 ? 8.772 -5.646 -9.625 1.00 0.00 6 SER A CA 4
ATOM 3464 C C . SER A 1 6 ? 8.043 -6.088 -8.360 1.00 0.00 6 SER A C 4
ATOM 3465 O O . SER A 1 6 ? 7.615 -7.236 -8.245 1.00 0.00 6 SER A O 4
ATOM 3473 N N . GLY A 1 7 ? 7.906 -5.166 -7.411 1.00 0.00 7 GLY A N 4
ATOM 3474 C CA . GLY A 1 7 ? 7.229 -5.479 -6.166 1.00 0.00 7 GLY A CA 4
ATOM 3475 C C . GLY A 1 7 ? 7.857 -4.783 -4.975 1.00 0.00 7 GLY A C 4
ATOM 3476 O O . GLY A 1 7 ? 8.551 -5.411 -4.176 1.00 0.00 7 GLY A O 4
ATOM 3480 N N . GLN A 1 8 ? 7.614 -3.481 -4.856 1.00 0.00 8 GLN A N 4
ATOM 3481 C CA . GLN A 1 8 ? 8.163 -2.700 -3.754 1.00 0.00 8 GLN A CA 4
ATOM 3482 C C . GLN A 1 8 ? 7.349 -2.908 -2.481 1.00 0.00 8 GLN A C 4
ATOM 3483 O O . GLN A 1 8 ? 6.127 -2.758 -2.481 1.00 0.00 8 GLN A O 4
ATOM 3497 N N . TYR A 1 9 ? 8.035 -3.254 -1.397 1.00 0.00 9 TYR A N 4
ATOM 3498 C CA . TYR A 1 9 ? 7.376 -3.485 -0.117 1.00 0.00 9 TYR A CA 4
ATOM 3499 C C . TYR A 1 9 ? 7.585 -2.304 0.825 1.00 0.00 9 TYR A C 4
ATOM 3500 O O . TYR A 1 9 ? 8.711 -1.846 1.025 1.00 0.00 9 TYR A O 4
ATOM 3518 N N . PHE A 1 10 ? 6.493 -1.815 1.402 1.00 0.00 10 PHE A N 4
ATOM 3519 C CA . PHE A 1 10 ? 6.554 -0.686 2.323 1.00 0.00 10 PHE A CA 4
ATOM 3520 C C . PHE A 1 10 ? 5.916 -1.042 3.663 1.00 0.00 10 PHE A C 4
ATOM 3521 O O . PHE A 1 10 ? 5.023 -1.887 3.733 1.00 0.00 10 PHE A O 4
ATOM 3538 N N . VAL A 1 11 ? 6.382 -0.392 4.725 1.00 0.00 11 VAL A N 4
ATOM 3539 C CA . VAL A 1 11 ? 5.858 -0.639 6.063 1.00 0.00 11 VAL A CA 4
ATOM 3540 C C . VAL A 1 11 ? 5.149 0.595 6.611 1.00 0.00 11 VAL A C 4
ATOM 3541 O O . VAL A 1 11 ? 5.690 1.700 6.578 1.00 0.00 11 VAL A O 4
ATOM 3554 N N . ALA A 1 12 ? 3.936 0.398 7.117 1.00 0.00 12 ALA A N 4
ATOM 3555 C CA . ALA A 1 12 ? 3.154 1.494 7.675 1.00 0.00 12 ALA A CA 4
ATOM 3556 C C . ALA A 1 12 ? 3.731 1.956 9.009 1.00 0.00 12 ALA A C 4
ATOM 3557 O O . ALA A 1 12 ? 3.596 1.273 10.025 1.00 0.00 12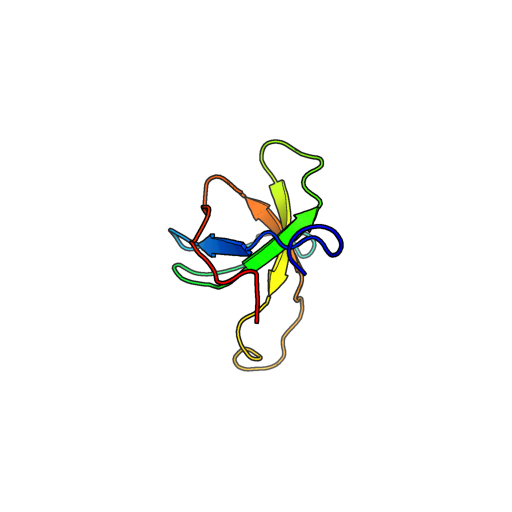 ALA A O 4
ATOM 3564 N N . LEU A 1 13 ? 4.375 3.118 8.999 1.00 0.00 13 LEU A N 4
ATOM 3565 C CA . LEU A 1 13 ? 4.974 3.671 10.209 1.00 0.00 13 LEU A CA 4
ATOM 3566 C C . LEU A 1 13 ? 3.908 3.958 11.262 1.00 0.00 13 LEU A C 4
ATOM 3567 O O . LEU A 1 13 ? 4.129 3.753 12.455 1.00 0.00 13 LEU A O 4
ATOM 3583 N N . PHE A 1 14 ? 2.751 4.432 10.811 1.00 0.00 14 PHE A N 4
ATOM 3584 C CA . PHE A 1 14 ? 1.650 4.747 11.714 1.00 0.00 14 PHE A CA 4
ATOM 3585 C C . PHE A 1 14 ? 0.336 4.176 11.189 1.00 0.00 14 PHE A C 4
ATOM 3586 O O . PHE A 1 14 ? 0.291 3.587 10.109 1.00 0.00 14 PHE A O 4
ATOM 3603 N N . ASP A 1 15 ? -0.730 4.354 11.961 1.00 0.00 15 ASP A N 4
ATOM 3604 C CA . ASP A 1 15 ? -2.046 3.858 11.574 1.00 0.00 15 ASP A CA 4
ATOM 3605 C C . ASP A 1 15 ? -2.804 4.904 10.763 1.00 0.00 15 ASP A C 4
ATOM 3606 O O . ASP A 1 15 ? -2.790 6.090 11.093 1.00 0.00 15 ASP A O 4
ATOM 3615 N N . TYR A 1 16 ? -3.463 4.457 9.700 1.00 0.00 16 TYR A N 4
ATOM 3616 C CA . TYR A 1 16 ? -4.224 5.354 8.839 1.00 0.00 16 TYR A CA 4
ATOM 3617 C C . TYR A 1 16 ? -5.596 4.769 8.518 1.00 0.00 16 TYR A C 4
ATOM 3618 O O . TYR A 1 16 ? -5.732 3.566 8.297 1.00 0.00 16 TYR A O 4
ATOM 3636 N N . GLN A 1 17 ? -6.609 5.629 8.495 1.00 0.00 17 GLN A N 4
ATOM 3637 C CA . GLN A 1 17 ? -7.970 5.198 8.201 1.00 0.00 17 GLN A CA 4
ATOM 3638 C C . GLN A 1 17 ? -8.506 5.897 6.956 1.00 0.00 17 GLN A C 4
ATOM 3639 O O . GLN A 1 17 ? -8.369 7.111 6.807 1.00 0.00 17 GLN A O 4
ATOM 3653 N N . ALA A 1 18 ? -9.118 5.123 6.066 1.00 0.00 18 ALA A N 4
ATOM 3654 C CA . ALA A 1 18 ? -9.676 5.669 4.835 1.00 0.00 18 ALA A CA 4
ATOM 3655 C C . ALA A 1 18 ? -10.765 6.694 5.133 1.00 0.00 18 ALA A C 4
ATOM 3656 O O . ALA A 1 18 ? -11.732 6.400 5.836 1.00 0.00 18 ALA A O 4
ATOM 3663 N N . ARG A 1 19 ? -10.600 7.899 4.596 1.00 0.00 19 ARG A N 4
ATOM 3664 C CA . ARG A 1 19 ? -11.569 8.968 4.807 1.00 0.00 19 ARG A CA 4
ATOM 3665 C C . ARG A 1 19 ? -12.655 8.936 3.736 1.00 0.00 19 ARG A C 4
ATOM 3666 O O . ARG A 1 19 ? -13.831 9.167 4.021 1.00 0.00 19 ARG A O 4
ATOM 3687 N N . THR A 1 20 ? -12.254 8.650 2.501 1.00 0.00 20 THR A N 4
ATOM 3688 C CA . THR A 1 20 ? -13.193 8.589 1.387 1.00 0.00 20 THR A CA 4
ATOM 3689 C C . THR A 1 20 ? -13.379 7.156 0.902 1.00 0.00 20 THR A C 4
ATOM 3690 O O . THR A 1 20 ? -12.732 6.234 1.398 1.00 0.00 20 THR A O 4
ATOM 3701 N N . ALA A 1 21 ? -14.266 6.976 -0.070 1.00 0.00 21 ALA A N 4
ATOM 3702 C CA . ALA A 1 21 ? -14.535 5.655 -0.624 1.00 0.00 21 ALA A CA 4
ATOM 3703 C C . ALA A 1 21 ? -13.317 5.112 -1.364 1.00 0.00 21 ALA A C 4
ATOM 3704 O O . ALA A 1 21 ? -12.965 3.941 -1.220 1.00 0.00 21 ALA A O 4
ATOM 3711 N N . GLU A 1 22 ? -12.680 5.969 -2.154 1.00 0.00 22 GLU A N 4
ATOM 3712 C CA . GLU A 1 22 ? -11.502 5.572 -2.917 1.00 0.00 22 GLU A CA 4
ATOM 3713 C C . GLU A 1 22 ? -10.237 5.706 -2.074 1.00 0.00 22 GLU A C 4
ATOM 3714 O O . GLU A 1 22 ? -9.470 6.656 -2.232 1.00 0.00 22 GLU A O 4
ATOM 3726 N N . ASP A 1 23 ? -10.027 4.748 -1.178 1.00 0.00 23 ASP A N 4
ATOM 3727 C CA . ASP A 1 23 ? -8.855 4.758 -0.309 1.00 0.00 23 ASP A CA 4
ATOM 3728 C C . ASP A 1 23 ? -8.736 3.443 0.456 1.00 0.00 23 ASP A C 4
ATOM 3729 O O . ASP A 1 23 ? -9.727 2.744 0.668 1.00 0.00 23 ASP A O 4
ATOM 3738 N N . LEU A 1 24 ? -7.517 3.113 0.867 1.00 0.00 24 LEU A N 4
ATOM 3739 C CA . LEU A 1 24 ? -7.267 1.881 1.608 1.00 0.00 24 LEU A CA 4
ATOM 3740 C C . LEU A 1 24 ? -6.891 2.184 3.055 1.00 0.00 24 LEU A C 4
ATOM 3741 O O . LEU A 1 24 ? -6.290 3.217 3.348 1.00 0.00 24 LEU A O 4
ATOM 3757 N N . SER A 1 25 ? -7.247 1.274 3.956 1.00 0.00 25 SER A N 4
ATOM 3758 C CA . SER A 1 25 ? -6.949 1.443 5.373 1.00 0.00 25 SER A CA 4
ATOM 3759 C C . SER A 1 25 ? -5.867 0.465 5.822 1.00 0.00 25 SER A C 4
ATOM 3760 O O . SER A 1 25 ? -5.656 -0.574 5.197 1.00 0.00 25 SER A O 4
ATOM 3768 N N . PHE A 1 26 ? -5.184 0.806 6.909 1.00 0.00 26 PHE A N 4
ATOM 3769 C CA . PHE A 1 26 ? -4.123 -0.040 7.442 1.00 0.00 26 PHE A CA 4
ATOM 3770 C C . PHE A 1 26 ? -3.676 0.449 8.817 1.00 0.00 26 PHE A C 4
ATOM 3771 O O . PHE A 1 26 ? -4.062 1.531 9.258 1.00 0.00 26 PHE A O 4
ATOM 3788 N N . ARG A 1 27 ? -2.862 -0.358 9.489 1.00 0.00 27 ARG A N 4
ATOM 3789 C CA . ARG A 1 27 ? -2.364 -0.010 10.815 1.00 0.00 27 ARG A CA 4
ATOM 3790 C C . ARG A 1 27 ? -0.844 -0.132 10.874 1.00 0.00 27 ARG A C 4
ATOM 3791 O O . ARG A 1 27 ? -0.235 -0.824 10.059 1.00 0.00 27 ARG A O 4
ATOM 3812 N N . ALA A 1 28 ? -0.238 0.545 11.844 1.00 0.00 28 ALA A N 4
ATOM 3813 C CA . ALA A 1 28 ? 1.209 0.511 12.010 1.00 0.00 28 ALA A CA 4
ATOM 3814 C C . ALA A 1 28 ? 1.742 -0.913 11.894 1.00 0.00 28 ALA A C 4
ATOM 3815 O O . ALA A 1 28 ? 1.394 -1.783 12.691 1.00 0.00 28 ALA A O 4
ATOM 3822 N N . GLY A 1 29 ? 2.588 -1.144 10.894 1.00 0.00 29 GLY A N 4
ATOM 3823 C CA . GLY A 1 29 ? 3.154 -2.464 10.692 1.00 0.00 29 GLY A CA 4
ATOM 3824 C C . GLY A 1 29 ? 2.516 -3.196 9.528 1.00 0.00 29 GLY A C 4
ATOM 3825 O O . GLY A 1 29 ? 3.186 -3.941 8.811 1.00 0.00 29 GLY A O 4
ATOM 3829 N N . ASP A 1 30 ? 1.218 -2.987 9.339 1.00 0.00 30 ASP A N 4
ATOM 3830 C CA . ASP A 1 30 ? 0.489 -3.633 8.254 1.00 0.00 30 ASP A CA 4
ATOM 3831 C C . ASP A 1 30 ? 1.314 -3.636 6.971 1.00 0.00 30 ASP A C 4
ATOM 3832 O O . ASP A 1 30 ? 1.528 -2.591 6.355 1.00 0.00 30 ASP A O 4
ATOM 3841 N N . LYS A 1 31 ? 1.776 -4.816 6.573 1.00 0.00 31 LYS A N 4
ATOM 3842 C CA . LYS A 1 31 ? 2.578 -4.957 5.363 1.00 0.00 31 LYS A CA 4
ATOM 3843 C C . LYS A 1 31 ? 1.753 -4.630 4.123 1.00 0.00 31 LYS A C 4
ATOM 3844 O O . LYS A 1 31 ? 0.714 -5.245 3.876 1.00 0.00 31 LYS A O 4
ATOM 3863 N N . LEU A 1 32 ? 2.221 -3.660 3.345 1.00 0.00 32 LEU A N 4
ATOM 3864 C CA . LEU A 1 32 ? 1.527 -3.253 2.129 1.00 0.00 32 LEU A CA 4
ATOM 3865 C C . LEU A 1 32 ? 2.492 -3.181 0.949 1.00 0.00 32 LEU A C 4
ATOM 3866 O O . LEU A 1 32 ? 3.614 -2.693 1.082 1.00 0.00 32 LEU A O 4
ATOM 3882 N N . GLN A 1 33 ? 2.045 -3.669 -0.204 1.00 0.00 33 GLN A N 4
ATOM 3883 C CA . GLN A 1 33 ? 2.869 -3.658 -1.407 1.00 0.00 33 GLN A CA 4
ATOM 3884 C C . GLN A 1 33 ? 2.458 -2.523 -2.339 1.00 0.00 33 GLN A C 4
ATOM 3885 O O . GLN A 1 33 ? 1.301 -2.432 -2.750 1.00 0.00 33 GLN A O 4
ATOM 3899 N N . VAL A 1 34 ? 3.413 -1.658 -2.667 1.00 0.00 34 VAL A N 4
ATOM 3900 C CA . VAL A 1 34 ? 3.150 -0.529 -3.551 1.00 0.00 34 VAL A CA 4
ATOM 3901 C C . VAL A 1 34 ? 3.169 -0.960 -5.014 1.00 0.00 34 VAL A C 4
ATOM 3902 O O . VAL A 1 34 ? 4.165 -1.495 -5.502 1.00 0.00 34 VAL A O 4
ATOM 3915 N N . LEU A 1 35 ? 2.063 -0.722 -5.709 1.00 0.00 35 LEU A N 4
ATOM 3916 C CA . LEU A 1 35 ? 1.951 -1.084 -7.118 1.00 0.00 35 LEU A CA 4
ATOM 3917 C C . LEU A 1 35 ? 2.118 0.142 -8.010 1.00 0.00 35 LEU A C 4
ATOM 3918 O O . LEU A 1 35 ? 2.936 0.145 -8.930 1.00 0.00 35 LEU A O 4
ATOM 3934 N N . ASP A 1 36 ? 1.338 1.180 -7.731 1.00 0.00 36 ASP A N 4
ATOM 3935 C CA . ASP A 1 36 ? 1.401 2.414 -8.507 1.00 0.00 36 ASP A CA 4
ATOM 3936 C C . ASP A 1 36 ? 2.085 3.521 -7.711 1.00 0.00 36 ASP A C 4
ATOM 3937 O O . ASP A 1 36 ? 1.785 3.732 -6.535 1.00 0.00 36 ASP A O 4
ATOM 3946 N N . THR A 1 37 ? 3.005 4.228 -8.360 1.00 0.00 37 THR A N 4
ATOM 3947 C CA . THR A 1 37 ? 3.733 5.312 -7.713 1.00 0.00 37 THR A CA 4
ATOM 3948 C C . THR A 1 37 ? 3.795 6.544 -8.608 1.00 0.00 37 THR A C 4
ATOM 3949 O O . THR A 1 37 ? 4.840 7.182 -8.732 1.00 0.00 37 THR A O 4
ATOM 3960 N N . SER A 1 38 ? 2.668 6.874 -9.231 1.00 0.00 38 SER A N 4
ATOM 3961 C CA . SER A 1 38 ? 2.595 8.029 -10.119 1.00 0.00 38 SER A CA 4
ATOM 3962 C C . SER A 1 38 ? 2.481 9.322 -9.318 1.00 0.00 38 SER A C 4
ATOM 3963 O O . SER A 1 38 ? 3.262 10.255 -9.509 1.00 0.00 38 SER A O 4
ATOM 3971 N N . HIS A 1 39 ? 1.500 9.371 -8.422 1.00 0.00 39 HIS A N 4
ATOM 3972 C CA . HIS A 1 39 ? 1.283 10.550 -7.591 1.00 0.00 39 HIS A CA 4
ATOM 3973 C C . HIS A 1 39 ? 2.344 10.649 -6.500 1.00 0.00 39 HIS A C 4
ATOM 3974 O O . HIS A 1 39 ? 2.829 9.635 -5.999 1.00 0.00 39 HIS A O 4
ATOM 3989 N N . GLU A 1 40 ? 2.700 11.878 -6.137 1.00 0.00 40 GLU A N 4
ATOM 3990 C CA . GLU A 1 40 ? 3.706 12.108 -5.106 1.00 0.00 40 GLU A CA 4
ATOM 3991 C C . GLU A 1 40 ? 3.055 12.247 -3.733 1.00 0.00 40 GLU A C 4
ATOM 3992 O O . GLU A 1 40 ? 3.323 13.199 -3.000 1.00 0.00 40 GLU A O 4
ATOM 4004 N N . GLY A 1 41 ? 2.198 11.290 -3.391 1.00 0.00 41 GLY A N 4
ATOM 4005 C CA . GLY A 1 41 ? 1.521 11.324 -2.107 1.00 0.00 41 GLY A CA 4
ATOM 4006 C C . GLY A 1 41 ? 0.642 10.109 -1.883 1.00 0.00 41 GLY A C 4
ATOM 4007 O O . GLY A 1 41 ? 0.689 9.489 -0.820 1.00 0.00 41 GLY A O 4
ATOM 4011 N N . TRP A 1 42 ? -0.161 9.770 -2.884 1.00 0.00 42 TRP A N 4
ATOM 4012 C CA . TRP A 1 42 ? -1.056 8.622 -2.790 1.00 0.00 42 TRP A CA 4
ATOM 4013 C C . TRP A 1 42 ? -0.601 7.500 -3.716 1.00 0.00 42 TRP A C 4
ATOM 4014 O O . TRP A 1 42 ? -0.580 7.660 -4.936 1.00 0.00 42 TRP A O 4
ATOM 4035 N N . TRP A 1 43 ? -0.239 6.365 -3.129 1.00 0.00 43 TRP A N 4
ATOM 4036 C CA . TRP A 1 43 ? 0.216 5.215 -3.903 1.00 0.00 43 TRP A CA 4
ATOM 4037 C C . TRP A 1 43 ? -0.800 4.080 -3.840 1.00 0.00 43 TRP A C 4
ATOM 4038 O O . TRP A 1 43 ? -1.429 3.854 -2.805 1.00 0.00 43 TRP A O 4
ATOM 4059 N N . LEU A 1 44 ? -0.956 3.368 -4.951 1.00 0.00 44 LEU A N 4
ATOM 4060 C CA . LEU A 1 44 ? -1.896 2.255 -5.021 1.00 0.00 44 LEU A CA 4
ATOM 4061 C C . LEU A 1 44 ? -1.240 0.958 -4.557 1.00 0.00 44 LEU A C 4
ATOM 4062 O O . LEU A 1 44 ? -0.523 0.308 -5.317 1.00 0.00 44 LEU A O 4
ATOM 4078 N N . ALA A 1 45 ? -1.493 0.587 -3.306 1.00 0.00 45 ALA A N 4
ATOM 4079 C CA . ALA A 1 45 ? -0.931 -0.634 -2.743 1.00 0.00 45 ALA A CA 4
ATOM 4080 C C . ALA A 1 45 ? -2.025 -1.648 -2.430 1.00 0.00 45 ALA A C 4
ATOM 4081 O O . ALA A 1 45 ? -3.209 -1.311 -2.403 1.00 0.00 45 ALA A O 4
ATOM 4088 N N . ARG A 1 46 ? -1.622 -2.893 -2.195 1.00 0.00 46 ARG A N 4
ATOM 4089 C CA . ARG A 1 46 ? -2.569 -3.957 -1.886 1.00 0.00 46 ARG A CA 4
ATOM 4090 C C . ARG A 1 46 ? -2.184 -4.669 -0.592 1.00 0.00 46 ARG A C 4
ATOM 4091 O O . ARG A 1 46 ? -1.001 -4.810 -0.278 1.00 0.00 46 ARG A O 4
ATOM 4112 N N . HIS A 1 47 ? -3.189 -5.116 0.154 1.00 0.00 47 HIS A N 4
ATOM 4113 C CA . HIS A 1 47 ? -2.955 -5.813 1.414 1.00 0.00 47 HIS A CA 4
ATOM 4114 C C . HIS A 1 47 ? -2.202 -7.119 1.180 1.00 0.00 47 HIS A C 4
ATOM 4115 O O . HIS A 1 47 ? -2.605 -7.941 0.355 1.00 0.00 47 HIS A O 4
ATOM 4130 N N . LEU A 1 48 ? -1.108 -7.305 1.909 1.00 0.00 48 LEU A N 4
ATOM 4131 C CA . LEU A 1 48 ? -0.298 -8.511 1.781 1.00 0.00 48 LEU A CA 4
ATOM 4132 C C . LEU A 1 48 ? -0.633 -9.512 2.883 1.00 0.00 48 LEU A C 4
ATOM 4133 O O . LEU A 1 48 ? -0.543 -10.722 2.682 1.00 0.00 48 LEU A O 4
ATOM 4149 N N . GLU A 1 49 ? -1.021 -8.996 4.045 1.00 0.00 49 GLU A N 4
ATOM 4150 C CA . GLU A 1 49 ? -1.370 -9.845 5.178 1.00 0.00 49 GLU A CA 4
ATOM 4151 C C . GLU A 1 49 ? -2.701 -10.553 4.937 1.00 0.00 49 GLU A C 4
ATOM 4152 O O . GLU A 1 49 ? -3.754 -10.083 5.368 1.00 0.00 49 GLU A O 4
ATOM 4164 N N . LYS A 1 50 ? -2.645 -11.686 4.245 1.00 0.00 50 LYS A N 4
ATOM 4165 C CA . LYS A 1 50 ? -3.844 -12.460 3.946 1.00 0.00 50 LYS A CA 4
ATOM 4166 C C . LYS A 1 50 ? -3.482 -13.802 3.318 1.00 0.00 50 LYS A C 4
ATOM 4167 O O . LYS A 1 50 ? -2.552 -13.893 2.515 1.00 0.00 50 LYS A O 4
ATOM 4186 N N . LYS A 1 51 ? -4.223 -14.842 3.686 1.00 0.00 51 LYS A N 4
ATOM 4187 C CA . LYS A 1 51 ? -3.982 -16.179 3.156 1.00 0.00 51 LYS A CA 4
ATOM 4188 C C . LYS A 1 51 ? -5.110 -16.605 2.222 1.00 0.00 51 LYS A C 4
ATOM 4189 O O . LYS A 1 51 ? -6.017 -17.335 2.620 1.00 0.00 51 LYS A O 4
ATOM 4208 N N . GLY A 1 52 ? -5.047 -16.144 0.976 1.00 0.00 52 GLY A N 4
ATOM 4209 C CA . GLY A 1 52 ? -6.068 -16.490 0.005 1.00 0.00 52 GLY A CA 4
ATOM 4210 C C . GLY A 1 52 ? -6.045 -15.581 -1.209 1.00 0.00 52 GLY A C 4
ATOM 4211 O O . GLY A 1 52 ? -5.521 -14.468 -1.151 1.00 0.00 52 GLY A O 4
ATOM 4215 N N . THR A 1 53 ? -6.614 -16.056 -2.312 1.00 0.00 53 THR A N 4
ATOM 4216 C CA . THR A 1 53 ? -6.654 -15.280 -3.546 1.00 0.00 53 THR A CA 4
ATOM 4217 C C . THR A 1 53 ? -8.085 -15.116 -4.046 1.00 0.00 53 THR A C 4
ATOM 4218 O O . THR A 1 53 ? -8.885 -16.049 -3.986 1.00 0.00 53 THR A O 4
ATOM 4229 N N . GLY A 1 54 ? -8.402 -13.923 -4.540 1.00 0.00 54 GLY A N 4
ATOM 4230 C CA . GLY A 1 54 ? -9.737 -13.659 -5.044 1.00 0.00 54 GLY A CA 4
ATOM 4231 C C . GLY A 1 54 ? -10.266 -12.308 -4.605 1.00 0.00 54 GLY A C 4
ATOM 4232 O O . GLY A 1 54 ? -10.207 -11.964 -3.424 1.00 0.00 54 GLY A O 4
ATOM 4236 N N . LEU A 1 55 ? -10.784 -11.540 -5.557 1.00 0.00 55 LEU A N 4
ATOM 4237 C CA . LEU A 1 55 ? -11.324 -10.217 -5.263 1.00 0.00 55 LEU A CA 4
ATOM 4238 C C . LEU A 1 55 ? -12.055 -10.213 -3.924 1.00 0.00 55 LEU A C 4
ATOM 4239 O O . LEU A 1 55 ? -12.794 -11.144 -3.606 1.00 0.00 55 LEU A O 4
ATOM 4255 N N . GLY A 1 56 ? -11.846 -9.156 -3.145 1.00 0.00 56 GLY A N 4
ATOM 4256 C CA . GLY A 1 56 ? -12.494 -9.050 -1.850 1.00 0.00 56 GLY A CA 4
ATOM 4257 C C . GLY A 1 56 ? -13.135 -7.693 -1.633 1.00 0.00 56 GLY A C 4
ATOM 4258 O O . GLY A 1 56 ? -14.146 -7.371 -2.257 1.00 0.00 56 GLY A O 4
ATOM 4262 N N . GLN A 1 57 ? -12.548 -6.898 -0.745 1.00 0.00 57 GLN A N 4
ATOM 4263 C CA . GLN A 1 57 ? -13.070 -5.570 -0.446 1.00 0.00 57 GLN A CA 4
ATOM 4264 C C . GLN A 1 57 ? -11.977 -4.514 -0.570 1.00 0.00 57 GLN A C 4
ATOM 4265 O O . GLN A 1 57 ? -11.252 -4.243 0.387 1.00 0.00 57 GLN A O 4
ATOM 4279 N N . GLN A 1 58 ? -11.865 -3.923 -1.755 1.00 0.00 58 GLN A N 4
ATOM 4280 C CA . GLN A 1 58 ? -10.858 -2.897 -2.004 1.00 0.00 58 GLN A CA 4
ATOM 4281 C C . GLN A 1 58 ? -9.533 -3.264 -1.345 1.00 0.00 58 GLN A C 4
ATOM 4282 O O . GLN A 1 58 ? -8.885 -2.424 -0.719 1.00 0.00 58 GLN A O 4
ATOM 4296 N N . LEU A 1 59 ? -9.134 -4.523 -1.491 1.00 0.00 59 LEU A N 4
ATOM 4297 C CA . LEU A 1 59 ? -7.885 -5.002 -0.910 1.00 0.00 59 LEU A CA 4
ATOM 4298 C C . LEU A 1 59 ? -6.733 -4.059 -1.243 1.00 0.00 59 LEU A C 4
ATOM 4299 O O . LEU A 1 59 ? -5.699 -4.068 -0.575 1.00 0.00 59 LEU A O 4
ATOM 4315 N N . GLN A 1 60 ? -6.920 -3.247 -2.278 1.00 0.00 60 GLN A N 4
ATOM 4316 C CA . GLN A 1 60 ? -5.897 -2.297 -2.698 1.00 0.00 60 GLN A CA 4
ATOM 4317 C C . GLN A 1 60 ? -6.515 -0.945 -3.038 1.00 0.00 60 GLN A C 4
ATOM 4318 O O . GLN A 1 60 ? -7.566 -0.874 -3.672 1.00 0.00 60 GLN A O 4
ATOM 4332 N N . GLY A 1 61 ? -5.855 0.126 -2.610 1.00 0.00 61 GLY A N 4
ATOM 4333 C CA . GLY A 1 61 ? -6.355 1.462 -2.878 1.00 0.00 61 GLY A CA 4
ATOM 4334 C C . GLY A 1 61 ? -5.290 2.526 -2.703 1.00 0.00 61 GLY A C 4
ATOM 4335 O O . GLY A 1 61 ? -4.098 2.220 -2.662 1.00 0.00 61 GLY A O 4
ATOM 4339 N N . TYR A 1 62 ? -5.719 3.779 -2.602 1.00 0.00 62 TYR A N 4
ATOM 4340 C CA . TYR A 1 62 ? -4.792 4.893 -2.435 1.00 0.00 62 TYR A CA 4
ATOM 4341 C C . TYR A 1 62 ? -4.400 5.060 -0.970 1.00 0.00 62 TYR A C 4
ATOM 4342 O O . TYR A 1 62 ? -5.257 5.099 -0.087 1.00 0.00 62 TYR A O 4
ATOM 4360 N N . ILE A 1 63 ? -3.098 5.160 -0.721 1.00 0.00 63 ILE A N 4
ATOM 4361 C CA . ILE A 1 63 ? -2.591 5.324 0.635 1.00 0.00 63 ILE A CA 4
ATOM 4362 C C . ILE A 1 63 ? -1.454 6.340 0.678 1.00 0.00 63 ILE A C 4
ATOM 4363 O O . ILE A 1 63 ? -0.663 6.463 -0.257 1.00 0.00 63 ILE A O 4
ATOM 4379 N N . PRO A 1 64 ? -1.369 7.087 1.789 1.00 0.00 64 PRO A N 4
ATOM 4380 C CA . PRO A 1 64 ? -0.331 8.104 1.981 1.00 0.00 64 PRO A CA 4
ATOM 4381 C C . PRO A 1 64 ? 1.053 7.492 2.168 1.00 0.00 64 PRO A C 4
ATOM 4382 O O . PRO A 1 64 ? 1.259 6.656 3.047 1.00 0.00 64 PRO A O 4
ATOM 4393 N N . SER A 1 65 ? 1.999 7.915 1.336 1.00 0.00 65 SER A N 4
ATOM 4394 C CA . SER A 1 65 ? 3.363 7.406 1.407 1.00 0.00 65 SER A CA 4
ATOM 4395 C C . SER A 1 65 ? 4.044 7.855 2.697 1.00 0.00 65 SER A C 4
ATOM 4396 O O . SER A 1 65 ? 4.673 7.057 3.390 1.00 0.00 65 SER A O 4
ATOM 4404 N N . ASN A 1 66 ? 3.912 9.139 3.011 1.00 0.00 66 ASN A N 4
ATOM 4405 C CA . ASN A 1 66 ? 4.515 9.697 4.217 1.00 0.00 66 ASN A CA 4
ATOM 4406 C C . ASN A 1 66 ? 4.207 8.826 5.431 1.00 0.00 66 ASN A C 4
ATOM 4407 O O . ASN A 1 66 ? 4.997 8.753 6.372 1.00 0.00 66 ASN A O 4
ATOM 4418 N N . TYR A 1 67 ? 3.054 8.167 5.403 1.00 0.00 67 TYR A N 4
ATOM 4419 C CA . TYR A 1 67 ? 2.640 7.302 6.501 1.00 0.00 67 TYR A CA 4
ATOM 4420 C C . TYR A 1 67 ? 3.461 6.017 6.522 1.00 0.00 67 TYR A C 4
ATOM 4421 O O . TYR A 1 67 ? 3.718 5.447 7.583 1.00 0.00 67 TYR A O 4
ATOM 4439 N N . VAL A 1 68 ? 3.872 5.566 5.341 1.00 0.00 68 VAL A N 4
ATOM 4440 C CA . VAL A 1 68 ? 4.666 4.349 5.221 1.00 0.00 68 VAL A CA 4
ATOM 4441 C C . VAL A 1 68 ? 6.104 4.667 4.828 1.00 0.00 68 VAL A C 4
ATOM 4442 O O . VAL A 1 68 ? 6.475 5.831 4.682 1.00 0.00 68 VAL A O 4
ATOM 4455 N N . ALA A 1 69 ? 6.910 3.624 4.658 1.00 0.00 69 ALA A N 4
ATOM 4456 C CA . ALA A 1 69 ? 8.307 3.792 4.279 1.00 0.00 69 ALA A CA 4
ATOM 4457 C C . ALA A 1 69 ? 8.885 2.496 3.722 1.00 0.00 69 ALA A C 4
ATOM 4458 O O . ALA A 1 69 ? 8.300 1.425 3.885 1.00 0.00 69 ALA A O 4
ATOM 4465 N N . GLU A 1 70 ? 10.035 2.600 3.063 1.00 0.00 70 GLU A N 4
ATOM 4466 C CA . GLU A 1 70 ? 10.690 1.435 2.481 1.00 0.00 70 GLU A CA 4
ATOM 4467 C C . GLU A 1 70 ? 11.324 0.569 3.566 1.00 0.00 70 GLU A C 4
ATOM 4468 O O . GLU A 1 70 ? 12.334 0.943 4.163 1.00 0.00 70 GLU A O 4
ATOM 4480 N N . ASP A 1 71 ? 10.724 -0.590 3.816 1.00 0.00 71 ASP A N 4
ATOM 4481 C CA . ASP A 1 71 ? 11.230 -1.510 4.828 1.00 0.00 71 ASP A CA 4
ATOM 4482 C C . ASP A 1 71 ? 12.169 -2.539 4.206 1.00 0.00 71 ASP A C 4
ATOM 4483 O O . ASP A 1 71 ? 12.161 -2.748 2.993 1.00 0.00 71 ASP A O 4
ATOM 4492 N N . SER A 1 72 ? 12.978 -3.177 5.045 1.00 0.00 72 SER A N 4
ATOM 4493 C CA . SER A 1 72 ? 13.928 -4.180 4.578 1.00 0.00 72 SER A CA 4
ATOM 4494 C C . SER A 1 72 ? 13.223 -5.503 4.293 1.00 0.00 72 SER A C 4
ATOM 4495 O O . SER A 1 72 ? 12.214 -5.829 4.916 1.00 0.00 72 SER A O 4
ATOM 4503 N N . GLY A 1 73 ? 13.765 -6.263 3.345 1.00 0.00 73 GLY A N 4
ATOM 4504 C CA . GLY A 1 73 ? 13.176 -7.541 2.992 1.00 0.00 73 GLY A CA 4
ATOM 4505 C C . GLY A 1 73 ? 14.011 -8.714 3.466 1.00 0.00 73 GLY A C 4
ATOM 4506 O O . GLY A 1 73 ? 14.761 -9.320 2.700 1.00 0.00 73 GLY A O 4
ATOM 4510 N N . PRO A 1 74 ? 13.887 -9.050 4.759 1.00 0.00 74 PRO A N 4
ATOM 4511 C CA . PRO A 1 74 ? 14.630 -10.160 5.363 1.00 0.00 74 PRO A CA 4
ATOM 4512 C C . PRO A 1 74 ? 14.151 -11.518 4.864 1.00 0.00 74 PRO A C 4
ATOM 4513 O O . PRO A 1 74 ? 14.635 -12.560 5.307 1.00 0.00 74 PRO A O 4
ATOM 4524 N N . SER A 1 75 ? 13.196 -11.501 3.938 1.00 0.00 75 SER A N 4
ATOM 4525 C CA . SER A 1 75 ? 12.649 -12.732 3.381 1.00 0.00 75 SER A CA 4
ATOM 4526 C C . SER A 1 75 ? 13.750 -13.578 2.748 1.00 0.00 75 SER A C 4
ATOM 4527 O O . SER A 1 75 ? 14.495 -13.105 1.889 1.00 0.00 75 SER A O 4
ATOM 4535 N N . SER A 1 76 ? 13.846 -14.831 3.179 1.00 0.00 76 SER A N 4
ATOM 4536 C CA . SER A 1 76 ? 14.858 -15.743 2.659 1.00 0.00 76 SER A CA 4
ATOM 4537 C C . SER A 1 76 ? 14.241 -16.736 1.678 1.00 0.00 76 SER A C 4
ATOM 4538 O O . SER A 1 76 ? 13.031 -16.739 1.459 1.00 0.00 76 SER A O 4
ATOM 4546 N N . GLY A 1 77 ? 15.085 -17.578 1.089 1.00 0.00 77 GLY A N 4
ATOM 4547 C CA . GLY A 1 77 ? 14.606 -18.564 0.138 1.00 0.00 77 GLY A CA 4
ATOM 4548 C C . GLY A 1 77 ? 14.991 -18.228 -1.289 1.00 0.00 77 GLY A C 4
ATOM 4549 O O . GLY A 1 77 ? 14.849 -17.086 -1.725 1.00 0.00 77 GLY A O 4
ATOM 4553 N N . GLY A 1 1 ? 19.705 -17.097 -19.130 1.00 0.00 1 GLY A N 5
ATOM 4554 C CA . GLY A 1 1 ? 19.510 -15.860 -18.397 1.00 0.00 1 GLY A CA 5
ATOM 4555 C C . GLY A 1 1 ? 18.485 -15.998 -17.289 1.00 0.00 1 GLY A C 5
ATOM 4556 O O . GLY A 1 1 ? 17.799 -17.015 -17.192 1.00 0.00 1 GLY A O 5
ATOM 4560 N N . SER A 1 2 ? 18.382 -14.973 -16.449 1.00 0.00 2 SER A N 5
ATOM 4561 C CA . SER A 1 2 ? 17.437 -14.987 -15.339 1.00 0.00 2 SER A CA 5
ATOM 4562 C C . SER A 1 2 ? 16.805 -13.611 -15.145 1.00 0.00 2 SER A C 5
ATOM 4563 O O . SER A 1 2 ? 17.503 -12.599 -15.083 1.00 0.00 2 SER A O 5
ATOM 4571 N N . SER A 1 3 ? 15.479 -13.584 -15.052 1.00 0.00 3 SER A N 5
ATOM 4572 C CA . SER A 1 3 ? 14.752 -12.333 -14.870 1.00 0.00 3 SER A CA 5
ATOM 4573 C C . SER A 1 3 ? 13.810 -12.422 -13.672 1.00 0.00 3 SER A C 5
ATOM 4574 O O . SER A 1 3 ? 12.762 -13.062 -13.739 1.00 0.00 3 SER A O 5
ATOM 4582 N N . GLY A 1 4 ? 14.193 -11.773 -12.577 1.00 0.00 4 GLY A N 5
ATOM 4583 C CA . GLY A 1 4 ? 13.373 -11.791 -11.380 1.00 0.00 4 GLY A CA 5
ATOM 4584 C C . GLY A 1 4 ? 12.450 -10.591 -11.291 1.00 0.00 4 GLY A C 5
ATOM 4585 O O . GLY A 1 4 ? 12.526 -9.679 -12.115 1.00 0.00 4 GLY A O 5
ATOM 4589 N N . SER A 1 5 ? 11.575 -10.592 -10.291 1.00 0.00 5 SER A N 5
ATOM 4590 C CA . SER A 1 5 ? 10.629 -9.499 -10.101 1.00 0.00 5 SER A CA 5
ATOM 4591 C C . SER A 1 5 ? 10.688 -8.972 -8.671 1.00 0.00 5 SER A C 5
ATOM 4592 O O . SER A 1 5 ? 10.281 -9.652 -7.729 1.00 0.00 5 SER A O 5
ATOM 4600 N N . SER A 1 6 ? 11.198 -7.754 -8.516 1.00 0.00 6 SER A N 5
ATOM 4601 C CA . SER A 1 6 ? 11.315 -7.135 -7.201 1.00 0.00 6 SER A CA 5
ATOM 4602 C C . SER A 1 6 ? 11.002 -5.644 -7.272 1.00 0.00 6 SER A C 5
ATOM 4603 O O . SER A 1 6 ? 11.792 -4.856 -7.790 1.00 0.00 6 SER A O 5
ATOM 4611 N N . GLY A 1 7 ? 9.840 -5.264 -6.748 1.00 0.00 7 GLY A N 5
ATOM 4612 C CA . GLY A 1 7 ? 9.441 -3.868 -6.762 1.00 0.00 7 GLY A CA 5
ATOM 4613 C C . GLY A 1 7 ? 9.871 -3.130 -5.510 1.00 0.00 7 GLY A C 5
ATOM 4614 O O . GLY A 1 7 ? 10.903 -3.445 -4.920 1.00 0.00 7 GLY A O 5
ATOM 4618 N N . GLN A 1 8 ? 9.077 -2.144 -5.105 1.00 0.00 8 GLN A N 5
ATOM 4619 C CA . GLN A 1 8 ? 9.382 -1.358 -3.915 1.00 0.00 8 GLN A CA 5
ATOM 4620 C C . GLN A 1 8 ? 8.421 -1.693 -2.779 1.00 0.00 8 GLN A C 5
ATOM 4621 O O . GLN A 1 8 ? 7.233 -1.378 -2.845 1.00 0.00 8 GLN A O 5
ATOM 4635 N N . TYR A 1 9 ? 8.944 -2.334 -1.739 1.00 0.00 9 TYR A N 5
ATOM 4636 C CA . TYR A 1 9 ? 8.132 -2.714 -0.590 1.00 0.00 9 TYR A CA 5
ATOM 4637 C C . TYR A 1 9 ? 8.234 -1.671 0.519 1.00 0.00 9 TYR A C 5
ATOM 4638 O O . TYR A 1 9 ? 9.323 -1.199 0.844 1.00 0.00 9 TYR A O 5
ATOM 4656 N N . PHE A 1 10 ? 7.091 -1.317 1.097 1.00 0.00 10 PHE A N 5
ATOM 4657 C CA . PHE A 1 10 ? 7.050 -0.330 2.169 1.00 0.00 10 PHE A CA 5
ATOM 4658 C C . PHE A 1 10 ? 6.346 -0.894 3.400 1.00 0.00 10 PHE A C 5
ATOM 4659 O O . PHE A 1 10 ? 5.524 -1.804 3.297 1.00 0.00 10 PHE A O 5
ATOM 4676 N N . VAL A 1 11 ? 6.676 -0.346 4.566 1.00 0.00 11 VAL A N 5
ATOM 4677 C CA . VAL A 1 11 ? 6.076 -0.792 5.817 1.00 0.00 11 VAL A CA 5
ATOM 4678 C C . VAL A 1 11 ? 5.159 0.278 6.400 1.00 0.00 11 VAL A C 5
ATOM 4679 O O . VAL A 1 11 ? 5.485 1.464 6.385 1.00 0.00 11 VAL A O 5
ATOM 4692 N N . ALA A 1 12 ? 4.010 -0.151 6.913 1.00 0.00 12 ALA A N 5
ATOM 4693 C CA . ALA A 1 12 ? 3.047 0.770 7.503 1.00 0.00 12 ALA A CA 5
ATOM 4694 C C . ALA A 1 12 ? 3.426 1.115 8.939 1.00 0.00 12 ALA A C 5
ATOM 4695 O O . ALA A 1 12 ? 3.295 0.288 9.842 1.00 0.00 12 ALA A O 5
ATOM 4702 N N . LEU A 1 13 ? 3.896 2.341 9.144 1.00 0.00 13 LEU A N 5
ATOM 4703 C CA . LEU A 1 13 ? 4.295 2.795 10.471 1.00 0.00 13 LEU A CA 5
ATOM 4704 C C . LEU A 1 13 ? 3.087 2.900 11.397 1.00 0.00 13 LEU A C 5
ATOM 4705 O O . LEU A 1 13 ? 3.188 2.647 12.597 1.00 0.00 13 LEU A O 5
ATOM 4721 N N . PHE A 1 14 ? 1.944 3.272 10.830 1.00 0.00 14 PHE A N 5
ATOM 4722 C CA . PHE A 1 14 ? 0.716 3.409 11.603 1.00 0.00 14 PHE A CA 5
ATOM 4723 C C . PHE A 1 14 ? -0.459 2.758 10.879 1.00 0.00 14 PHE A C 5
ATOM 4724 O O . PHE A 1 14 ? -0.356 2.397 9.706 1.00 0.00 14 PHE A O 5
ATOM 4741 N N . ASP A 1 15 ? -1.574 2.610 11.586 1.00 0.00 15 ASP A N 5
ATOM 4742 C CA . ASP A 1 15 ? -2.769 2.003 11.011 1.00 0.00 15 ASP A CA 5
ATOM 4743 C C . ASP A 1 15 ? -3.598 3.041 10.261 1.00 0.00 15 ASP A C 5
ATOM 4744 O O . ASP A 1 15 ? -3.744 4.178 10.711 1.00 0.00 15 ASP A O 5
ATOM 4753 N N . TYR A 1 16 ? -4.139 2.642 9.115 1.00 0.00 16 TYR A N 5
ATOM 4754 C CA . TYR A 1 16 ? -4.950 3.538 8.300 1.00 0.00 16 TYR A CA 5
ATOM 4755 C C . TYR A 1 16 ? -6.270 2.878 7.914 1.00 0.00 16 TYR A C 5
ATOM 4756 O O . TYR A 1 16 ? -6.334 1.666 7.712 1.00 0.00 16 TYR A O 5
ATOM 4774 N N . GLN A 1 17 ? -7.321 3.686 7.814 1.00 0.00 17 GLN A N 5
ATOM 4775 C CA . GLN A 1 17 ? -8.641 3.180 7.452 1.00 0.00 17 GLN A CA 5
ATOM 4776 C C . GLN A 1 17 ? -9.147 3.845 6.177 1.00 0.00 17 GLN A C 5
ATOM 4777 O O . GLN A 1 17 ? -9.375 5.054 6.143 1.00 0.00 17 GLN A O 5
ATOM 4791 N N . ALA A 1 18 ? -9.321 3.047 5.128 1.00 0.00 18 ALA A N 5
ATOM 4792 C CA . ALA A 1 18 ? -9.803 3.559 3.851 1.00 0.00 18 ALA A CA 5
ATOM 4793 C C . ALA A 1 18 ? -11.293 3.876 3.913 1.00 0.00 18 ALA A C 5
ATOM 4794 O O . ALA A 1 18 ? -12.130 2.974 3.904 1.00 0.00 18 ALA A O 5
ATOM 4801 N N . ARG A 1 19 ? -11.617 5.163 3.977 1.00 0.00 19 ARG A N 5
ATOM 4802 C CA . ARG A 1 19 ? -13.006 5.599 4.042 1.00 0.00 19 ARG A CA 5
ATOM 4803 C C . ARG A 1 19 ? -13.774 5.156 2.800 1.00 0.00 19 ARG A C 5
ATOM 4804 O O . ARG A 1 19 ? -14.886 4.635 2.897 1.00 0.00 19 ARG A O 5
ATOM 4825 N N . THR A 1 20 ? -13.174 5.368 1.633 1.00 0.00 20 THR A N 5
ATOM 4826 C CA . THR A 1 20 ? -13.802 4.992 0.372 1.00 0.00 20 THR A CA 5
ATOM 4827 C C . THR A 1 20 ? -13.144 3.752 -0.221 1.00 0.00 20 THR A C 5
ATOM 4828 O O . THR A 1 20 ? -12.171 3.232 0.325 1.00 0.00 20 THR A O 5
ATOM 4839 N N . ALA A 1 21 ? -13.680 3.283 -1.343 1.00 0.00 21 ALA A N 5
ATOM 4840 C CA . ALA A 1 21 ? -13.142 2.105 -2.013 1.00 0.00 21 ALA A CA 5
ATOM 4841 C C . ALA A 1 21 ? -11.833 2.428 -2.725 1.00 0.00 21 ALA A C 5
ATOM 4842 O O . ALA A 1 21 ? -10.862 1.679 -2.627 1.00 0.00 21 ALA A O 5
ATOM 4849 N N . GLU A 1 22 ? -11.815 3.547 -3.442 1.00 0.00 22 GLU A N 5
ATOM 4850 C CA . GLU A 1 22 ? -10.625 3.967 -4.172 1.00 0.00 22 GLU A CA 5
ATOM 4851 C C . GLU A 1 22 ? -9.373 3.798 -3.315 1.00 0.00 22 GLU A C 5
ATOM 4852 O O . GLU A 1 22 ? -8.333 3.352 -3.798 1.00 0.00 22 GLU A O 5
ATOM 4864 N N . ASP A 1 23 ? -9.483 4.158 -2.041 1.00 0.00 23 ASP A N 5
ATOM 4865 C CA . ASP A 1 23 ? -8.361 4.046 -1.115 1.00 0.00 23 ASP A CA 5
ATOM 4866 C C . ASP A 1 23 ? -8.247 2.626 -0.569 1.00 0.00 23 ASP A C 5
ATOM 4867 O O . ASP A 1 23 ? -9.162 1.816 -0.721 1.00 0.00 23 ASP A O 5
ATOM 4876 N N . LEU A 1 24 ? -7.118 2.332 0.065 1.00 0.00 24 LEU A N 5
ATOM 4877 C CA . LEU A 1 24 ? -6.883 1.009 0.634 1.00 0.00 24 LEU A CA 5
ATOM 4878 C C . LEU A 1 24 ? -6.763 1.082 2.153 1.00 0.00 24 LEU A C 5
ATOM 4879 O O . LEU A 1 24 ? -6.421 2.126 2.709 1.00 0.00 24 LEU A O 5
ATOM 4895 N N . SER A 1 25 ? -7.045 -0.034 2.818 1.00 0.00 25 SER A N 5
ATOM 4896 C CA . SER A 1 25 ? -6.971 -0.096 4.273 1.00 0.00 25 SER A CA 5
ATOM 4897 C C . SER A 1 25 ? -5.866 -1.048 4.720 1.00 0.00 25 SER A C 5
ATOM 4898 O O . SER A 1 25 ? -5.795 -2.191 4.270 1.00 0.00 25 SER A O 5
ATOM 4906 N N . PHE A 1 26 ? -5.004 -0.567 5.610 1.00 0.00 26 PHE A N 5
ATOM 4907 C CA . PHE A 1 26 ? -3.900 -1.373 6.119 1.00 0.00 26 PHE A CA 5
ATOM 4908 C C . PHE A 1 26 ? -3.689 -1.127 7.610 1.00 0.00 26 PHE A C 5
ATOM 4909 O O . PHE A 1 26 ? -4.300 -0.232 8.195 1.00 0.00 26 PHE A O 5
ATOM 4926 N N . ARG A 1 27 ? -2.821 -1.928 8.218 1.00 0.00 27 ARG A N 5
ATOM 4927 C CA . ARG A 1 27 ? -2.530 -1.799 9.641 1.00 0.00 27 ARG A CA 5
ATOM 4928 C C . ARG A 1 27 ? -1.042 -1.549 9.872 1.00 0.00 27 ARG A C 5
ATOM 4929 O O . ARG A 1 27 ? -0.229 -1.699 8.960 1.00 0.00 27 ARG A O 5
ATOM 4950 N N . ALA A 1 28 ? -0.694 -1.168 11.096 1.00 0.00 28 ALA A N 5
ATOM 4951 C CA . ALA A 1 28 ? 0.695 -0.899 11.447 1.00 0.00 28 ALA A CA 5
ATOM 4952 C C . ALA A 1 28 ? 1.552 -2.152 11.294 1.00 0.00 28 ALA A C 5
ATOM 4953 O O . ALA A 1 28 ? 1.463 -3.078 12.099 1.00 0.00 28 ALA A O 5
ATOM 4960 N N . GLY A 1 29 ? 2.382 -2.173 10.255 1.00 0.00 29 GLY A N 5
ATOM 4961 C CA . GLY A 1 29 ? 3.242 -3.317 10.016 1.00 0.00 29 GLY A CA 5
ATOM 4962 C C . GLY A 1 29 ? 2.963 -3.984 8.684 1.00 0.00 29 GLY A C 5
ATOM 4963 O O . GLY A 1 29 ? 3.886 -4.412 7.991 1.00 0.00 29 GLY A O 5
ATOM 4967 N N . ASP A 1 30 ? 1.687 -4.073 8.324 1.00 0.00 30 ASP A N 5
ATOM 4968 C CA . ASP A 1 30 ? 1.289 -4.693 7.066 1.00 0.00 30 ASP A CA 5
ATOM 4969 C C . ASP A 1 30 ? 2.274 -4.347 5.954 1.00 0.00 30 ASP A C 5
ATOM 4970 O O . ASP A 1 30 ? 2.699 -3.199 5.821 1.00 0.00 30 ASP A O 5
ATOM 4979 N N . LYS A 1 31 ? 2.635 -5.347 5.158 1.00 0.00 31 LYS A N 5
ATOM 4980 C CA . LYS A 1 31 ? 3.570 -5.151 4.057 1.00 0.00 31 LYS A CA 5
ATOM 4981 C C . LYS A 1 31 ? 2.834 -4.754 2.781 1.00 0.00 31 LYS A C 5
ATOM 4982 O O . LYS A 1 31 ? 2.061 -5.538 2.229 1.00 0.00 31 LYS A O 5
ATOM 5001 N N . LEU A 1 32 ? 3.079 -3.533 2.317 1.00 0.00 32 LEU A N 5
ATOM 5002 C CA . LEU A 1 32 ? 2.440 -3.033 1.105 1.00 0.00 32 LEU A CA 5
ATOM 5003 C C . LEU A 1 32 ? 3.479 -2.695 0.041 1.00 0.00 32 LEU A C 5
ATOM 5004 O O . LEU A 1 32 ? 4.455 -1.996 0.314 1.00 0.00 32 LEU A O 5
ATOM 5020 N N . GLN A 1 33 ? 3.261 -3.194 -1.171 1.00 0.00 33 GLN A N 5
ATOM 5021 C CA . GLN A 1 33 ? 4.179 -2.943 -2.276 1.00 0.00 33 GLN A CA 5
ATOM 5022 C C . GLN A 1 33 ? 3.706 -1.763 -3.119 1.00 0.00 33 GLN A C 5
ATOM 5023 O O . GLN A 1 33 ? 2.618 -1.793 -3.693 1.00 0.00 33 GLN A O 5
ATOM 5037 N N . VAL A 1 34 ? 4.531 -0.723 -3.188 1.00 0.00 34 VAL A N 5
ATOM 5038 C CA . VAL A 1 34 ? 4.198 0.467 -3.962 1.00 0.00 34 VAL A CA 5
ATOM 5039 C C . VAL A 1 34 ? 4.289 0.193 -5.459 1.00 0.00 34 VAL A C 5
ATOM 5040 O O . VAL A 1 34 ? 5.309 -0.290 -5.952 1.00 0.00 34 VAL A O 5
ATOM 5053 N N . LEU A 1 35 ? 3.216 0.506 -6.177 1.00 0.00 35 LEU A N 5
ATOM 5054 C CA . LEU A 1 35 ? 3.174 0.294 -7.620 1.00 0.00 35 LEU A CA 5
ATOM 5055 C C . LEU A 1 35 ? 3.304 1.616 -8.369 1.00 0.00 35 LEU A C 5
ATOM 5056 O O . LEU A 1 35 ? 4.170 1.770 -9.230 1.00 0.00 35 LEU A O 5
ATOM 5072 N N . ASP A 1 36 ? 2.441 2.568 -8.033 1.00 0.00 36 ASP A N 5
ATOM 5073 C CA . ASP A 1 36 ? 2.462 3.879 -8.671 1.00 0.00 36 ASP A CA 5
ATOM 5074 C C . ASP A 1 36 ? 2.863 4.962 -7.674 1.00 0.00 36 ASP A C 5
ATOM 5075 O O . ASP A 1 36 ? 2.356 5.008 -6.552 1.00 0.00 36 ASP A O 5
ATOM 5084 N N . THR A 1 37 ? 3.777 5.833 -8.089 1.00 0.00 37 THR A N 5
ATOM 5085 C CA . THR A 1 37 ? 4.248 6.915 -7.233 1.00 0.00 37 THR A CA 5
ATOM 5086 C C . THR A 1 37 ? 4.202 8.253 -7.962 1.00 0.00 37 THR A C 5
ATOM 5087 O O . THR A 1 37 ? 5.114 9.070 -7.837 1.00 0.00 37 THR A O 5
ATOM 5098 N N . SER A 1 38 ? 3.134 8.471 -8.722 1.00 0.00 38 SER A N 5
ATOM 5099 C CA . SER A 1 38 ? 2.971 9.710 -9.474 1.00 0.00 38 SER A CA 5
ATOM 5100 C C . SER A 1 38 ? 2.574 10.857 -8.550 1.00 0.00 38 SER A C 5
ATOM 5101 O O . SER A 1 38 ? 3.359 11.774 -8.307 1.00 0.00 38 SER A O 5
ATOM 5109 N N . HIS A 1 39 ? 1.349 10.799 -8.038 1.00 0.00 39 HIS A N 5
ATOM 5110 C CA . HIS A 1 39 ? 0.846 11.833 -7.140 1.00 0.00 39 HIS A CA 5
ATOM 5111 C C . HIS A 1 39 ? 1.706 11.927 -5.883 1.00 0.00 39 HIS A C 5
ATOM 5112 O O . HIS A 1 39 ? 1.899 10.937 -5.177 1.00 0.00 39 HIS A O 5
ATOM 5127 N N . GLU A 1 40 ? 2.220 13.122 -5.611 1.00 0.00 40 GLU A N 5
ATOM 5128 C CA . GLU A 1 40 ? 3.061 13.343 -4.441 1.00 0.00 40 GLU A CA 5
ATOM 5129 C C . GLU A 1 40 ? 2.243 13.244 -3.156 1.00 0.00 40 GLU A C 5
ATOM 5130 O O . GLU A 1 40 ? 1.573 14.197 -2.760 1.00 0.00 40 GLU A O 5
ATOM 5142 N N . GLY A 1 41 ? 2.303 12.083 -2.511 1.00 0.00 41 GLY A N 5
ATOM 5143 C CA . GLY A 1 41 ? 1.563 11.881 -1.279 1.00 0.00 41 GLY A CA 5
ATOM 5144 C C . GLY A 1 41 ? 0.826 10.556 -1.256 1.00 0.00 41 GLY A C 5
ATOM 5145 O O . GLY A 1 41 ? 1.100 9.701 -0.414 1.00 0.00 41 GLY A O 5
ATOM 5149 N N . TRP A 1 42 ? -0.110 10.386 -2.182 1.00 0.00 42 TRP A N 5
ATOM 5150 C CA . TRP A 1 42 ? -0.889 9.156 -2.264 1.00 0.00 42 TRP A CA 5
ATOM 5151 C C . TRP A 1 42 ? -0.296 8.203 -3.296 1.00 0.00 42 TRP A C 5
ATOM 5152 O O . TRP A 1 42 ? -0.260 8.508 -4.488 1.00 0.00 42 TRP A O 5
ATOM 5173 N N . TRP A 1 43 ? 0.168 7.049 -2.831 1.00 0.00 43 TRP A N 5
ATOM 5174 C CA . TRP A 1 43 ? 0.760 6.051 -3.715 1.00 0.00 43 TRP A CA 5
ATOM 5175 C C . TRP A 1 43 ? -0.187 4.874 -3.919 1.00 0.00 43 TRP A C 5
ATOM 5176 O O . TRP A 1 43 ? -1.006 4.565 -3.051 1.00 0.00 43 TRP A O 5
ATOM 5197 N N . LEU A 1 44 ? -0.072 4.219 -5.069 1.00 0.00 44 LEU A N 5
ATOM 5198 C CA . LEU A 1 44 ? -0.919 3.075 -5.386 1.00 0.00 44 LEU A CA 5
ATOM 5199 C C . LEU A 1 44 ? -0.203 1.764 -5.073 1.00 0.00 44 LEU A C 5
ATOM 5200 O O . LEU A 1 44 ? 0.589 1.271 -5.876 1.00 0.00 44 LEU A O 5
ATOM 5216 N N . ALA A 1 45 ? -0.489 1.205 -3.902 1.00 0.00 45 ALA A N 5
ATOM 5217 C CA . ALA A 1 45 ? 0.124 -0.050 -3.485 1.00 0.00 45 ALA A CA 5
ATOM 5218 C C . ALA A 1 45 ? -0.916 -1.160 -3.378 1.00 0.00 45 ALA A C 5
ATOM 5219 O O . ALA A 1 45 ? -2.118 -0.896 -3.344 1.00 0.00 45 ALA A O 5
ATOM 5226 N N . ARG A 1 46 ? -0.446 -2.402 -3.326 1.00 0.00 46 ARG A N 5
ATOM 5227 C CA . ARG A 1 46 ? -1.336 -3.552 -3.225 1.00 0.00 46 ARG A CA 5
ATOM 5228 C C . ARG A 1 46 ? -0.975 -4.415 -2.019 1.00 0.00 46 ARG A C 5
ATOM 5229 O O . ARG A 1 46 ? 0.151 -4.367 -1.523 1.00 0.00 46 ARG A O 5
ATOM 5250 N N . HIS A 1 47 ? -1.938 -5.203 -1.551 1.00 0.00 47 HIS A N 5
ATOM 5251 C CA . HIS A 1 47 ? -1.722 -6.076 -0.404 1.00 0.00 47 HIS A CA 5
ATOM 5252 C C . HIS A 1 47 ? -0.777 -7.220 -0.762 1.00 0.00 47 HIS A C 5
ATOM 5253 O O . HIS A 1 47 ? -0.988 -7.927 -1.748 1.00 0.00 47 HIS A O 5
ATOM 5268 N N . LEU A 1 48 ? 0.264 -7.395 0.045 1.00 0.00 48 LEU A N 5
ATOM 5269 C CA . LEU A 1 48 ? 1.242 -8.452 -0.187 1.00 0.00 48 LEU A CA 5
ATOM 5270 C C . LEU A 1 48 ? 0.892 -9.702 0.614 1.00 0.00 48 LEU A C 5
ATOM 5271 O O . LEU A 1 48 ? 1.079 -10.824 0.144 1.00 0.00 48 LEU A O 5
ATOM 5287 N N . GLU A 1 49 ? 0.383 -9.500 1.825 1.00 0.00 49 GLU A N 5
ATOM 5288 C CA . GLU A 1 49 ? 0.006 -10.611 2.690 1.00 0.00 49 GLU A CA 5
ATOM 5289 C C . GLU A 1 49 ? -1.094 -11.452 2.049 1.00 0.00 49 GLU A C 5
ATOM 5290 O O . GLU A 1 49 ? -0.986 -12.675 1.961 1.00 0.00 49 GLU A O 5
ATOM 5302 N N . LYS A 1 50 ? -2.154 -10.787 1.602 1.00 0.00 50 LYS A N 5
ATOM 5303 C CA . LYS A 1 50 ? -3.275 -11.470 0.968 1.00 0.00 50 LYS A CA 5
ATOM 5304 C C . LYS A 1 50 ? -3.794 -12.600 1.851 1.00 0.00 50 LYS A C 5
ATOM 5305 O O . LYS A 1 50 ? -4.103 -13.689 1.367 1.00 0.00 50 LYS A O 5
ATOM 5324 N N . LYS A 1 51 ? -3.889 -12.333 3.150 1.00 0.00 51 LYS A N 5
ATOM 5325 C CA . LYS A 1 51 ? -4.374 -13.326 4.101 1.00 0.00 51 LYS A CA 5
ATOM 5326 C C . LYS A 1 51 ? -5.659 -12.854 4.773 1.00 0.00 51 LYS A C 5
ATOM 5327 O O . LYS A 1 51 ? -5.632 -11.995 5.653 1.00 0.00 51 LYS A O 5
ATOM 5346 N N . GLY A 1 52 ? -6.785 -13.423 4.352 1.00 0.00 52 GLY A N 5
ATOM 5347 C CA . GLY A 1 52 ? -8.065 -13.048 4.925 1.00 0.00 52 GLY A CA 5
ATOM 5348 C C . GLY A 1 52 ? -8.838 -12.090 4.040 1.00 0.00 52 GLY A C 5
ATOM 5349 O O . GLY A 1 52 ? -8.731 -10.872 4.188 1.00 0.00 52 GLY A O 5
ATOM 5353 N N . THR A 1 53 ? -9.619 -12.641 3.115 1.00 0.00 53 THR A N 5
ATOM 5354 C CA . THR A 1 53 ? -10.411 -11.827 2.201 1.00 0.00 53 THR A CA 5
ATOM 5355 C C . THR A 1 53 ? -11.882 -11.826 2.600 1.00 0.00 53 THR A C 5
ATOM 5356 O O . THR A 1 53 ? -12.437 -12.861 2.966 1.00 0.00 53 THR A O 5
ATOM 5367 N N . GLY A 1 54 ? -12.509 -10.656 2.527 1.00 0.00 54 GLY A N 5
ATOM 5368 C CA . GLY A 1 54 ? -13.911 -10.542 2.883 1.00 0.00 54 GLY A CA 5
ATOM 5369 C C . GLY A 1 54 ? -14.807 -10.387 1.670 1.00 0.00 54 GLY A C 5
ATOM 5370 O O . GLY A 1 54 ? -14.809 -11.236 0.777 1.00 0.00 54 GLY A O 5
ATOM 5374 N N . LEU A 1 55 ? -15.572 -9.302 1.637 1.00 0.00 55 LEU A N 5
ATOM 5375 C CA . LEU A 1 55 ? -16.479 -9.039 0.525 1.00 0.00 55 LEU A CA 5
ATOM 5376 C C . LEU A 1 55 ? -16.152 -7.706 -0.141 1.00 0.00 55 LEU A C 5
ATOM 5377 O O . LEU A 1 55 ? -15.790 -7.659 -1.316 1.00 0.00 55 LEU A O 5
ATOM 5393 N N . GLY A 1 56 ? -16.280 -6.623 0.620 1.00 0.00 56 GLY A N 5
ATOM 5394 C CA . GLY A 1 56 ? -15.992 -5.304 0.087 1.00 0.00 56 GLY A CA 5
ATOM 5395 C C . GLY A 1 56 ? -14.677 -4.748 0.596 1.00 0.00 56 GLY A C 5
ATOM 5396 O O . GLY A 1 56 ? -14.641 -3.674 1.196 1.00 0.00 56 GLY A O 5
ATOM 5400 N N . GLN A 1 57 ? -13.594 -5.481 0.358 1.00 0.00 57 GLN A N 5
ATOM 5401 C CA . GLN A 1 57 ? -12.271 -5.055 0.799 1.00 0.00 57 GLN A CA 5
ATOM 5402 C C . GLN A 1 57 ? -11.256 -5.173 -0.334 1.00 0.00 57 GLN A C 5
ATOM 5403 O O . GLN A 1 57 ? -10.683 -6.238 -0.557 1.00 0.00 57 GLN A O 5
ATOM 5417 N N . GLN A 1 58 ? -11.041 -4.071 -1.045 1.00 0.00 58 GLN A N 5
ATOM 5418 C CA . GLN A 1 58 ? -10.095 -4.051 -2.155 1.00 0.00 58 GLN A CA 5
ATOM 5419 C C . GLN A 1 58 ? -8.754 -4.647 -1.738 1.00 0.00 58 GLN A C 5
ATOM 5420 O O . GLN A 1 58 ? -8.540 -4.963 -0.567 1.00 0.00 58 GLN A O 5
ATOM 5434 N N . LEU A 1 59 ? -7.854 -4.798 -2.704 1.00 0.00 59 LEU A N 5
ATOM 5435 C CA . LEU A 1 59 ? -6.533 -5.356 -2.437 1.00 0.00 59 LEU A CA 5
ATOM 5436 C C . LEU A 1 59 ? -5.447 -4.304 -2.639 1.00 0.00 59 LEU A C 5
ATOM 5437 O O . LEU A 1 59 ? -4.429 -4.310 -1.948 1.00 0.00 59 LEU A O 5
ATOM 5453 N N . GLN A 1 60 ? -5.673 -3.402 -3.588 1.00 0.00 60 GLN A N 5
ATOM 5454 C CA . GLN A 1 60 ? -4.714 -2.343 -3.879 1.00 0.00 60 GLN A CA 5
ATOM 5455 C C . GLN A 1 60 ? -5.428 -1.029 -4.179 1.00 0.00 60 GLN A C 5
ATOM 5456 O O . GLN A 1 60 ? -6.445 -1.007 -4.871 1.00 0.00 60 GLN A O 5
ATOM 5470 N N . GLY A 1 61 ? -4.888 0.066 -3.652 1.00 0.00 61 GLY A N 5
ATOM 5471 C CA . GLY A 1 61 ? -5.487 1.369 -3.874 1.00 0.00 61 GLY A CA 5
ATOM 5472 C C . GLY A 1 61 ? -4.559 2.506 -3.496 1.00 0.00 61 GLY A C 5
ATOM 5473 O O . GLY A 1 61 ? -3.345 2.322 -3.405 1.00 0.00 61 GLY A O 5
ATOM 5477 N N . TYR A 1 62 ? -5.130 3.685 -3.276 1.00 0.00 62 TYR A N 5
ATOM 5478 C CA . TYR A 1 62 ? -4.345 4.858 -2.909 1.00 0.00 62 TYR A CA 5
ATOM 5479 C C . TYR A 1 62 ? -4.088 4.894 -1.406 1.00 0.00 62 TYR A C 5
ATOM 5480 O O . TYR A 1 62 ? -5.019 4.813 -0.604 1.00 0.00 62 TYR A O 5
ATOM 5498 N N . ILE A 1 63 ? -2.819 5.015 -1.032 1.00 0.00 63 ILE A N 5
ATOM 5499 C CA . ILE A 1 63 ? -2.439 5.063 0.375 1.00 0.00 63 ILE A CA 5
ATOM 5500 C C . ILE A 1 63 ? -1.410 6.159 0.629 1.00 0.00 63 ILE A C 5
ATOM 5501 O O . ILE A 1 63 ? -0.547 6.440 -0.203 1.00 0.00 63 ILE A O 5
ATOM 5517 N N . PRO A 1 64 ? -1.501 6.794 1.807 1.00 0.00 64 PRO A N 5
ATOM 5518 C CA . PRO A 1 64 ? -0.584 7.869 2.200 1.00 0.00 64 PRO A CA 5
ATOM 5519 C C . PRO A 1 64 ? 0.826 7.357 2.473 1.00 0.00 64 PRO A C 5
ATOM 5520 O O . PRO A 1 64 ? 1.009 6.336 3.136 1.00 0.00 64 PRO A O 5
ATOM 5531 N N . SER A 1 65 ? 1.821 8.072 1.958 1.00 0.00 65 SER A N 5
ATOM 5532 C CA . SER A 1 65 ? 3.215 7.688 2.144 1.00 0.00 65 SER A CA 5
ATOM 5533 C C . SER A 1 65 ? 3.673 7.978 3.570 1.00 0.00 65 SER A C 5
ATOM 5534 O O . SER A 1 65 ? 4.311 7.144 4.210 1.00 0.00 65 SER A O 5
ATOM 5542 N N . ASN A 1 66 ? 3.342 9.169 4.060 1.00 0.00 66 ASN A N 5
ATOM 5543 C CA . ASN A 1 66 ? 3.719 9.571 5.410 1.00 0.00 66 ASN A CA 5
ATOM 5544 C C . ASN A 1 66 ? 3.339 8.496 6.424 1.00 0.00 66 ASN A C 5
ATOM 5545 O O . ASN A 1 66 ? 3.915 8.421 7.510 1.00 0.00 66 ASN A O 5
ATOM 5556 N N . TYR A 1 67 ? 2.367 7.666 6.062 1.00 0.00 67 TYR A N 5
ATOM 5557 C CA . TYR A 1 67 ? 1.909 6.596 6.940 1.00 0.00 67 TYR A CA 5
ATOM 5558 C C . TYR A 1 67 ? 2.862 5.406 6.892 1.00 0.00 67 TYR A C 5
ATOM 5559 O O . TYR A 1 67 ? 3.069 4.721 7.894 1.00 0.00 67 TYR A O 5
ATOM 5577 N N . VAL A 1 68 ? 3.440 5.166 5.719 1.00 0.00 68 VAL A N 5
ATOM 5578 C CA . VAL A 1 68 ? 4.373 4.060 5.539 1.00 0.00 68 VAL A CA 5
ATOM 5579 C C . VAL A 1 68 ? 5.800 4.567 5.371 1.00 0.00 68 VAL A C 5
ATOM 5580 O O . VAL A 1 68 ? 6.043 5.774 5.352 1.00 0.00 68 VAL A O 5
ATOM 5593 N N . ALA A 1 69 ? 6.742 3.638 5.247 1.00 0.00 69 ALA A N 5
ATOM 5594 C CA . ALA A 1 69 ? 8.146 3.991 5.077 1.00 0.00 69 ALA A CA 5
ATOM 5595 C C . ALA A 1 69 ? 8.903 2.891 4.341 1.00 0.00 69 ALA A C 5
ATOM 5596 O O . ALA A 1 69 ? 8.336 1.850 4.009 1.00 0.00 69 ALA A O 5
ATOM 5603 N N . GLU A 1 70 ? 10.186 3.129 4.087 1.00 0.00 70 GLU A N 5
ATOM 5604 C CA . GLU A 1 70 ? 11.020 2.158 3.388 1.00 0.00 70 GLU A CA 5
ATOM 5605 C C . GLU A 1 70 ? 11.582 1.125 4.360 1.00 0.00 70 GLU A C 5
ATOM 5606 O O . GLU A 1 70 ? 12.417 1.443 5.207 1.00 0.00 70 GLU A O 5
ATOM 5618 N N . ASP A 1 71 ? 11.118 -0.113 4.231 1.00 0.00 71 ASP A N 5
ATOM 5619 C CA . ASP A 1 71 ? 11.574 -1.195 5.097 1.00 0.00 71 ASP A CA 5
ATOM 5620 C C . ASP A 1 71 ? 12.730 -1.954 4.454 1.00 0.00 71 ASP A C 5
ATOM 5621 O O . ASP A 1 71 ? 12.823 -2.044 3.230 1.00 0.00 71 ASP A O 5
ATOM 5630 N N . SER A 1 72 ? 13.611 -2.498 5.288 1.00 0.00 72 SER A N 5
ATOM 5631 C CA . SER A 1 72 ? 14.764 -3.246 4.802 1.00 0.00 72 SER A CA 5
ATOM 5632 C C . SER A 1 72 ? 14.344 -4.269 3.750 1.00 0.00 72 SER A C 5
ATOM 5633 O O . SER A 1 72 ? 13.589 -5.196 4.037 1.00 0.00 72 SER A O 5
ATOM 5641 N N . GLY A 1 73 ? 14.841 -4.092 2.530 1.00 0.00 73 GLY A N 5
ATOM 5642 C CA . GLY A 1 73 ? 14.507 -5.006 1.453 1.00 0.00 73 GLY A CA 5
ATOM 5643 C C . GLY A 1 73 ? 15.622 -5.133 0.434 1.00 0.00 73 GLY A C 5
ATOM 5644 O O . GLY A 1 73 ? 16.594 -4.377 0.447 1.00 0.00 73 GLY A O 5
ATOM 5648 N N . PRO A 1 74 ? 15.490 -6.112 -0.474 1.00 0.00 74 PRO A N 5
ATOM 5649 C CA . PRO A 1 74 ? 16.486 -6.360 -1.521 1.00 0.00 74 PRO A CA 5
ATOM 5650 C C . PRO A 1 74 ? 16.511 -5.254 -2.571 1.00 0.00 74 PRO A C 5
ATOM 5651 O O . PRO A 1 74 ? 15.756 -5.291 -3.542 1.00 0.00 74 PRO A O 5
ATOM 5662 N N . SER A 1 75 ? 17.384 -4.272 -2.369 1.00 0.00 75 SER A N 5
ATOM 5663 C CA . SER A 1 75 ? 17.505 -3.154 -3.298 1.00 0.00 75 SER A CA 5
ATOM 5664 C C . SER A 1 75 ? 18.043 -3.623 -4.646 1.00 0.00 75 SER A C 5
ATOM 5665 O O . SER A 1 75 ? 19.228 -3.926 -4.782 1.00 0.00 75 SER A O 5
ATOM 5673 N N . SER A 1 76 ? 17.162 -3.681 -5.640 1.00 0.00 76 SER A N 5
ATOM 5674 C CA . SER A 1 76 ? 17.547 -4.117 -6.978 1.00 0.00 76 SER A CA 5
ATOM 5675 C C . SER A 1 76 ? 18.874 -3.489 -7.393 1.00 0.00 76 SER A C 5
ATOM 5676 O O . SER A 1 76 ? 18.936 -2.309 -7.735 1.00 0.00 76 SER A O 5
ATOM 5684 N N . GLY A 1 77 ? 19.936 -4.289 -7.359 1.00 0.00 77 GLY A N 5
ATOM 5685 C CA . GLY A 1 77 ? 21.249 -3.795 -7.733 1.00 0.00 77 GLY A CA 5
ATOM 5686 C C . GLY A 1 77 ? 22.347 -4.803 -7.457 1.00 0.00 77 GLY A C 5
ATOM 5687 O O . GLY A 1 77 ? 22.075 -5.981 -7.226 1.00 0.00 77 GLY A O 5
ATOM 5691 N N . GLY A 1 1 ? 19.204 -12.260 -10.950 1.00 0.00 1 GLY A N 6
ATOM 5692 C CA . GLY A 1 1 ? 18.559 -11.337 -10.034 1.00 0.00 1 GLY A CA 6
ATOM 5693 C C . GLY A 1 1 ? 18.586 -9.907 -10.538 1.00 0.00 1 GLY A C 6
ATOM 5694 O O . GLY A 1 1 ? 18.780 -9.665 -11.729 1.00 0.00 1 GLY A O 6
ATOM 5698 N N . SER A 1 2 ? 18.388 -8.958 -9.629 1.00 0.00 2 SER A N 6
ATOM 5699 C CA . SER A 1 2 ? 18.385 -7.544 -9.988 1.00 0.00 2 SER A CA 6
ATOM 5700 C C . SER A 1 2 ? 18.731 -6.676 -8.782 1.00 0.00 2 SER A C 6
ATOM 5701 O O . SER A 1 2 ? 18.636 -7.119 -7.637 1.00 0.00 2 SER A O 6
ATOM 5709 N N . SER A 1 3 ? 19.134 -5.438 -9.048 1.00 0.00 3 SER A N 6
ATOM 5710 C CA . SER A 1 3 ? 19.499 -4.508 -7.986 1.00 0.00 3 SER A CA 6
ATOM 5711 C C . SER A 1 3 ? 18.360 -4.355 -6.983 1.00 0.00 3 SER A C 6
ATOM 5712 O O . SER A 1 3 ? 17.330 -3.752 -7.284 1.00 0.00 3 SER A O 6
ATOM 5720 N N . GLY A 1 4 ? 18.553 -4.906 -5.789 1.00 0.00 4 GLY A N 6
ATOM 5721 C CA . GLY A 1 4 ? 17.534 -4.820 -4.759 1.00 0.00 4 GLY A CA 6
ATOM 5722 C C . GLY A 1 4 ? 16.285 -5.603 -5.112 1.00 0.00 4 GLY A C 6
ATOM 5723 O O . GLY A 1 4 ? 16.332 -6.526 -5.926 1.00 0.00 4 GLY A O 6
ATOM 5727 N N . SER A 1 5 ? 15.165 -5.237 -4.497 1.00 0.00 5 SER A N 6
ATOM 5728 C CA . SER A 1 5 ? 13.899 -5.916 -4.747 1.00 0.00 5 SER A CA 6
ATOM 5729 C C . SER A 1 5 ? 13.117 -5.216 -5.855 1.00 0.00 5 SER A C 6
ATOM 5730 O O . SER A 1 5 ? 12.638 -4.096 -5.679 1.00 0.00 5 SER A O 6
ATOM 5738 N N . SER A 1 6 ? 12.992 -5.886 -6.996 1.00 0.00 6 SER A N 6
ATOM 5739 C CA . SER A 1 6 ? 12.272 -5.329 -8.135 1.00 0.00 6 SER A CA 6
ATOM 5740 C C . SER A 1 6 ? 11.065 -4.518 -7.670 1.00 0.00 6 SER A C 6
ATOM 5741 O O . SER A 1 6 ? 10.838 -3.402 -8.134 1.00 0.00 6 SER A O 6
ATOM 5749 N N . GLY A 1 7 ? 10.294 -5.090 -6.750 1.00 0.00 7 GLY A N 6
ATOM 5750 C CA . GLY A 1 7 ? 9.120 -4.408 -6.238 1.00 0.00 7 GLY A CA 6
ATOM 5751 C C . GLY A 1 7 ? 9.430 -3.551 -5.027 1.00 0.00 7 GLY A C 6
ATOM 5752 O O . GLY A 1 7 ? 10.277 -3.906 -4.208 1.00 0.00 7 GLY A O 6
ATOM 5756 N N . GLN A 1 8 ? 8.744 -2.418 -4.915 1.00 0.00 8 GLN A N 6
ATOM 5757 C CA . GLN A 1 8 ? 8.953 -1.507 -3.796 1.00 0.00 8 GLN A CA 6
ATOM 5758 C C . GLN A 1 8 ? 8.054 -1.874 -2.620 1.00 0.00 8 GLN A C 6
ATOM 5759 O O . GLN A 1 8 ? 6.878 -1.510 -2.587 1.00 0.00 8 GLN A O 6
ATOM 5773 N N . TYR A 1 9 ? 8.615 -2.595 -1.656 1.00 0.00 9 TYR A N 6
ATOM 5774 C CA . TYR A 1 9 ? 7.863 -3.014 -0.479 1.00 0.00 9 TYR A CA 6
ATOM 5775 C C . TYR A 1 9 ? 7.933 -1.955 0.618 1.00 0.00 9 TYR A C 6
ATOM 5776 O O . TYR A 1 9 ? 9.013 -1.482 0.972 1.00 0.00 9 TYR A O 6
ATOM 5794 N N . PHE A 1 10 ? 6.773 -1.587 1.151 1.00 0.00 10 PHE A N 6
ATOM 5795 C CA . PHE A 1 10 ? 6.701 -0.584 2.207 1.00 0.00 10 PHE A CA 6
ATOM 5796 C C . PHE A 1 10 ? 5.956 -1.127 3.423 1.00 0.00 10 PHE A C 6
ATOM 5797 O O . PHE A 1 10 ? 5.123 -2.025 3.305 1.00 0.00 10 PHE A O 6
ATOM 5814 N N . VAL A 1 11 ? 6.264 -0.575 4.593 1.00 0.00 11 VAL A N 6
ATOM 5815 C CA . VAL A 1 11 ? 5.624 -1.002 5.831 1.00 0.00 11 VAL A CA 6
ATOM 5816 C C . VAL A 1 11 ? 4.766 0.112 6.420 1.00 0.00 11 VAL A C 6
ATOM 5817 O O . VAL A 1 11 ? 5.159 1.278 6.419 1.00 0.00 11 VAL A O 6
ATOM 5830 N N . ALA A 1 12 ? 3.592 -0.256 6.922 1.00 0.00 12 ALA A N 6
ATOM 5831 C CA . ALA A 1 12 ? 2.679 0.712 7.517 1.00 0.00 12 ALA A CA 6
ATOM 5832 C C . ALA A 1 12 ? 3.046 0.993 8.970 1.00 0.00 12 ALA A C 6
ATOM 5833 O O . ALA A 1 12 ? 2.753 0.195 9.861 1.00 0.00 12 ALA A O 6
ATOM 5840 N N . LEU A 1 13 ? 3.690 2.132 9.203 1.00 0.00 13 LEU A N 6
ATOM 5841 C CA . LEU A 1 13 ? 4.099 2.518 10.549 1.00 0.00 13 LEU A CA 6
ATOM 5842 C C . LEU A 1 13 ? 2.889 2.646 11.470 1.00 0.00 13 LEU A C 6
ATOM 5843 O O . LEU A 1 13 ? 2.951 2.287 12.646 1.00 0.00 13 LEU A O 6
ATOM 5859 N N . PHE A 1 14 ? 1.789 3.157 10.926 1.00 0.00 14 PHE A N 6
ATOM 5860 C CA . PHE A 1 14 ? 0.565 3.330 11.698 1.00 0.00 14 PHE A CA 6
ATOM 5861 C C . PHE A 1 14 ? -0.639 2.778 10.940 1.00 0.00 14 PHE A C 6
ATOM 5862 O O . PHE A 1 14 ? -0.551 2.477 9.749 1.00 0.00 14 PHE A O 6
ATOM 5879 N N . ASP A 1 15 ? -1.762 2.649 11.638 1.00 0.00 15 ASP A N 6
ATOM 5880 C CA . ASP A 1 15 ? -2.984 2.134 11.032 1.00 0.00 15 ASP A CA 6
ATOM 5881 C C . ASP A 1 15 ? -3.759 3.250 10.339 1.00 0.00 15 ASP A C 6
ATOM 5882 O O . ASP A 1 15 ? -3.776 4.390 10.805 1.00 0.00 15 ASP A O 6
ATOM 5891 N N . TYR A 1 16 ? -4.398 2.916 9.224 1.00 0.00 16 TYR A N 6
ATOM 5892 C CA . TYR A 1 16 ? -5.172 3.891 8.464 1.00 0.00 16 TYR A CA 6
ATOM 5893 C C . TYR A 1 16 ? -6.486 3.285 7.979 1.00 0.00 16 TYR A C 6
ATOM 5894 O O . TYR A 1 16 ? -6.591 2.073 7.794 1.00 0.00 16 TYR A O 6
ATOM 5912 N N . GLN A 1 17 ? -7.484 4.139 7.775 1.00 0.00 17 GLN A N 6
ATOM 5913 C CA . GLN A 1 17 ? -8.791 3.688 7.312 1.00 0.00 17 GLN A CA 6
ATOM 5914 C C . GLN A 1 17 ? -9.214 4.445 6.057 1.00 0.00 17 GLN A C 6
ATOM 5915 O O . GLN A 1 17 ? -9.527 5.633 6.113 1.00 0.00 17 GLN A O 6
ATOM 5929 N N . ALA A 1 18 ? -9.219 3.748 4.925 1.00 0.00 18 ALA A N 6
ATOM 5930 C CA . ALA A 1 18 ? -9.605 4.353 3.657 1.00 0.00 18 ALA A CA 6
ATOM 5931 C C . ALA A 1 18 ? -10.975 5.014 3.758 1.00 0.00 18 ALA A C 6
ATOM 5932 O O . ALA A 1 18 ? -12.001 4.334 3.793 1.00 0.00 18 ALA A O 6
ATOM 5939 N N . ARG A 1 19 ? -10.985 6.342 3.806 1.00 0.00 19 ARG A N 6
ATOM 5940 C CA . ARG A 1 19 ? -12.230 7.094 3.906 1.00 0.00 19 ARG A CA 6
ATOM 5941 C C . ARG A 1 19 ? -13.183 6.720 2.774 1.00 0.00 19 ARG A C 6
ATOM 5942 O O . ARG A 1 19 ? -14.364 6.454 3.003 1.00 0.00 19 ARG A O 6
ATOM 5963 N N . THR A 1 20 ? -12.663 6.701 1.551 1.00 0.00 20 THR A N 6
ATOM 5964 C CA . THR A 1 20 ? -13.466 6.362 0.383 1.00 0.00 20 THR A CA 6
ATOM 5965 C C . THR A 1 20 ? -13.084 4.993 -0.168 1.00 0.00 20 THR A C 6
ATOM 5966 O O . THR A 1 20 ? -12.073 4.414 0.228 1.00 0.00 20 THR A O 6
ATOM 5977 N N . ALA A 1 21 ? -13.898 4.482 -1.086 1.00 0.00 21 ALA A N 6
ATOM 5978 C CA . ALA A 1 21 ? -13.643 3.182 -1.694 1.00 0.00 21 ALA A CA 6
ATOM 5979 C C . ALA A 1 21 ? -12.376 3.212 -2.542 1.00 0.00 21 ALA A C 6
ATOM 5980 O O . ALA A 1 21 ? -11.618 2.243 -2.574 1.00 0.00 21 ALA A O 6
ATOM 5987 N N . GLU A 1 22 ? -12.154 4.329 -3.227 1.00 0.00 22 GLU A N 6
ATOM 5988 C CA . GLU A 1 22 ? -10.978 4.482 -4.076 1.00 0.00 22 GLU A CA 6
ATOM 5989 C C . GLU A 1 22 ? -9.702 4.177 -3.298 1.00 0.00 22 GLU A C 6
ATOM 5990 O O . GLU A 1 22 ? -8.804 3.500 -3.799 1.00 0.00 22 GLU A O 6
ATOM 6002 N N . ASP A 1 23 ? -9.628 4.682 -2.072 1.00 0.00 23 ASP A N 6
ATOM 6003 C CA . ASP A 1 23 ? -8.463 4.463 -1.223 1.00 0.00 23 ASP A CA 6
ATOM 6004 C C . ASP A 1 23 ? -8.441 3.036 -0.686 1.00 0.00 23 ASP A C 6
ATOM 6005 O O . ASP A 1 23 ? -9.397 2.280 -0.863 1.00 0.00 23 ASP A O 6
ATOM 6014 N N . LEU A 1 24 ? -7.344 2.672 -0.031 1.00 0.00 24 LEU A N 6
ATOM 6015 C CA . LEU A 1 24 ? -7.197 1.334 0.531 1.00 0.00 24 LEU A CA 6
ATOM 6016 C C . LEU A 1 24 ? -6.972 1.398 2.039 1.00 0.00 24 LEU A C 6
ATOM 6017 O O . LEU A 1 24 ? -6.336 2.324 2.542 1.00 0.00 24 LEU A O 6
ATOM 6033 N N . SER A 1 25 ? -7.497 0.408 2.753 1.00 0.00 25 SER A N 6
ATOM 6034 C CA . SER A 1 25 ? -7.355 0.353 4.203 1.00 0.00 25 SER A CA 6
ATOM 6035 C C . SER A 1 25 ? -6.221 -0.586 4.603 1.00 0.00 25 SER A C 6
ATOM 6036 O O . SER A 1 25 ? -5.931 -1.559 3.906 1.00 0.00 25 SER A O 6
ATOM 6044 N N . PHE A 1 26 ? -5.583 -0.287 5.729 1.00 0.00 26 PHE A N 6
ATOM 6045 C CA . PHE A 1 26 ? -4.479 -1.103 6.222 1.00 0.00 26 PHE A CA 6
ATOM 6046 C C . PHE A 1 26 ? -4.206 -0.815 7.696 1.00 0.00 26 PHE A C 6
ATOM 6047 O O . PHE A 1 26 ? -4.704 0.165 8.250 1.00 0.00 26 PHE A O 6
ATOM 6064 N N . ARG A 1 27 ? -3.413 -1.677 8.324 1.00 0.00 27 ARG A N 6
ATOM 6065 C CA . ARG A 1 27 ? -3.074 -1.517 9.733 1.00 0.00 27 ARG A CA 6
ATOM 6066 C C . ARG A 1 27 ? -1.562 -1.537 9.935 1.00 0.00 27 ARG A C 6
ATOM 6067 O O . ARG A 1 27 ? -0.817 -2.005 9.074 1.00 0.00 27 ARG A O 6
ATOM 6088 N N . ALA A 1 28 ? -1.116 -1.024 11.077 1.00 0.00 28 ALA A N 6
ATOM 6089 C CA . ALA A 1 28 ? 0.307 -0.985 11.392 1.00 0.00 28 ALA A CA 6
ATOM 6090 C C . ALA A 1 28 ? 0.965 -2.335 11.131 1.00 0.00 28 ALA A C 6
ATOM 6091 O O . ALA A 1 28 ? 0.632 -3.333 11.769 1.00 0.00 28 ALA A O 6
ATOM 6098 N N . GLY A 1 29 ? 1.901 -2.359 10.187 1.00 0.00 29 GLY A N 6
ATOM 6099 C CA . GLY A 1 29 ? 2.590 -3.593 9.857 1.00 0.00 29 GLY A CA 6
ATOM 6100 C C . GLY A 1 29 ? 2.139 -4.173 8.532 1.00 0.00 29 GLY A C 6
ATOM 6101 O O . GLY A 1 29 ? 2.952 -4.684 7.761 1.00 0.00 29 GLY A O 6
ATOM 6105 N N . ASP A 1 30 ? 0.840 -4.097 8.266 1.00 0.00 30 ASP A N 6
ATOM 6106 C CA . ASP A 1 30 ? 0.281 -4.619 7.024 1.00 0.00 30 ASP A CA 6
ATOM 6107 C C . ASP A 1 30 ? 1.251 -4.417 5.864 1.00 0.00 30 ASP A C 6
ATOM 6108 O O . ASP A 1 30 ? 1.491 -3.290 5.431 1.00 0.00 30 ASP A O 6
ATOM 6117 N N . LYS A 1 31 ? 1.808 -5.516 5.367 1.00 0.00 31 LYS A N 6
ATOM 6118 C CA . LYS A 1 31 ? 2.752 -5.461 4.257 1.00 0.00 31 LYS A CA 6
ATOM 6119 C C . LYS A 1 31 ? 2.068 -4.974 2.984 1.00 0.00 31 LYS A C 6
ATOM 6120 O O . LYS A 1 31 ? 1.167 -5.631 2.460 1.00 0.00 31 LYS A O 6
ATOM 6139 N N . LEU A 1 32 ? 2.501 -3.819 2.490 1.00 0.00 32 LEU A N 6
ATOM 6140 C CA . LEU A 1 32 ? 1.931 -3.244 1.277 1.00 0.00 32 LEU A CA 6
ATOM 6141 C C . LEU A 1 32 ? 3.023 -2.920 0.263 1.00 0.00 32 LEU A C 6
ATOM 6142 O O . LEU A 1 32 ? 4.053 -2.343 0.610 1.00 0.00 32 LEU A O 6
ATOM 6158 N N . GLN A 1 33 ? 2.789 -3.292 -0.991 1.00 0.00 33 GLN A N 6
ATOM 6159 C CA . GLN A 1 33 ? 3.753 -3.039 -2.056 1.00 0.00 33 GLN A CA 6
ATOM 6160 C C . GLN A 1 33 ? 3.330 -1.841 -2.899 1.00 0.00 33 GLN A C 6
ATOM 6161 O O . GLN A 1 33 ? 2.222 -1.805 -3.434 1.00 0.00 33 GLN A O 6
ATOM 6175 N N . VAL A 1 34 ? 4.221 -0.861 -3.014 1.00 0.00 34 VAL A N 6
ATOM 6176 C CA . VAL A 1 34 ? 3.940 0.339 -3.794 1.00 0.00 34 VAL A CA 6
ATOM 6177 C C . VAL A 1 34 ? 4.057 0.063 -5.288 1.00 0.00 34 VAL A C 6
ATOM 6178 O O . VAL A 1 34 ? 5.103 -0.372 -5.771 1.00 0.00 34 VAL A O 6
ATOM 6191 N N . LEU A 1 35 ? 2.976 0.320 -6.017 1.00 0.00 35 LEU A N 6
ATOM 6192 C CA . LEU A 1 35 ? 2.956 0.100 -7.459 1.00 0.00 35 LEU A CA 6
ATOM 6193 C C . LEU A 1 35 ? 3.167 1.409 -8.213 1.00 0.00 35 LEU A C 6
ATOM 6194 O O . LEU A 1 35 ? 4.088 1.531 -9.020 1.00 0.00 35 LEU A O 6
ATOM 6210 N N . ASP A 1 36 ? 2.309 2.386 -7.942 1.00 0.00 36 ASP A N 6
ATOM 6211 C CA . ASP A 1 36 ? 2.402 3.688 -8.592 1.00 0.00 36 ASP A CA 6
ATOM 6212 C C . ASP A 1 36 ? 2.920 4.744 -7.621 1.00 0.00 36 ASP A C 6
ATOM 6213 O O . ASP A 1 36 ? 2.492 4.807 -6.468 1.00 0.00 36 ASP A O 6
ATOM 6222 N N . THR A 1 37 ? 3.846 5.573 -8.093 1.00 0.00 37 THR A N 6
ATOM 6223 C CA . THR A 1 37 ? 4.424 6.625 -7.267 1.00 0.00 37 THR A CA 6
ATOM 6224 C C . THR A 1 37 ? 4.375 7.973 -7.978 1.00 0.00 37 THR A C 6
ATOM 6225 O O . THR A 1 37 ? 5.307 8.770 -7.882 1.00 0.00 37 THR A O 6
ATOM 6236 N N . SER A 1 38 ? 3.280 8.221 -8.690 1.00 0.00 38 SER A N 6
ATOM 6237 C CA . SER A 1 38 ? 3.111 9.472 -9.420 1.00 0.00 38 SER A CA 6
ATOM 6238 C C . SER A 1 38 ? 2.409 10.515 -8.556 1.00 0.00 38 SER A C 6
ATOM 6239 O O . SER A 1 38 ? 2.938 11.601 -8.321 1.00 0.00 38 SER A O 6
ATOM 6247 N N . HIS A 1 39 ? 1.213 10.176 -8.084 1.00 0.00 39 HIS A N 6
ATOM 6248 C CA . HIS A 1 39 ? 0.437 11.081 -7.245 1.00 0.00 39 HIS A CA 6
ATOM 6249 C C . HIS A 1 39 ? 1.127 11.303 -5.902 1.00 0.00 39 HIS A C 6
ATOM 6250 O O . HIS A 1 39 ? 0.879 10.577 -4.940 1.00 0.00 39 HIS A O 6
ATOM 6265 N N . GLU A 1 40 ? 1.995 12.308 -5.846 1.00 0.00 40 GLU A N 6
ATOM 6266 C CA . GLU A 1 40 ? 2.721 12.623 -4.622 1.00 0.00 40 GLU A CA 6
ATOM 6267 C C . GLU A 1 40 ? 1.807 12.515 -3.404 1.00 0.00 40 GLU A C 6
ATOM 6268 O O . GLU A 1 40 ? 0.666 12.975 -3.429 1.00 0.00 40 GLU A O 6
ATOM 6280 N N . GLY A 1 41 ? 2.319 11.904 -2.340 1.00 0.00 41 GLY A N 6
ATOM 6281 C CA . GLY A 1 41 ? 1.536 11.746 -1.128 1.00 0.00 41 GLY A CA 6
ATOM 6282 C C . GLY A 1 41 ? 0.710 10.475 -1.133 1.00 0.00 41 GLY A C 6
ATOM 6283 O O . GLY A 1 41 ? 0.740 9.704 -0.174 1.00 0.00 41 GLY A O 6
ATOM 6287 N N . TRP A 1 42 ? -0.030 10.257 -2.214 1.00 0.00 42 TRP A N 6
ATOM 6288 C CA . TRP A 1 42 ? -0.870 9.071 -2.338 1.00 0.00 42 TRP A CA 6
ATOM 6289 C C . TRP A 1 42 ? -0.281 8.090 -3.345 1.00 0.00 42 TRP A C 6
ATOM 6290 O O . TRP A 1 42 ? -0.143 8.408 -4.527 1.00 0.00 42 TRP A O 6
ATOM 6311 N N . TRP A 1 43 ? 0.066 6.899 -2.871 1.00 0.00 43 TRP A N 6
ATOM 6312 C CA . TRP A 1 43 ? 0.640 5.871 -3.733 1.00 0.00 43 TRP A CA 6
ATOM 6313 C C . TRP A 1 43 ? -0.328 4.707 -3.912 1.00 0.00 43 TRP A C 6
ATOM 6314 O O . TRP A 1 43 ? -1.133 4.415 -3.026 1.00 0.00 43 TRP A O 6
ATOM 6335 N N . LEU A 1 44 ? -0.244 4.046 -5.060 1.00 0.00 44 LEU A N 6
ATOM 6336 C CA . LEU A 1 44 ? -1.114 2.912 -5.355 1.00 0.00 44 LEU A CA 6
ATOM 6337 C C . LEU A 1 44 ? -0.433 1.595 -4.994 1.00 0.00 44 LEU A C 6
ATOM 6338 O O . LEU A 1 44 ? 0.372 1.070 -5.762 1.00 0.00 44 LEU A O 6
ATOM 6354 N N . ALA A 1 45 ? -0.764 1.067 -3.820 1.00 0.00 45 ALA A N 6
ATOM 6355 C CA . ALA A 1 45 ? -0.188 -0.190 -3.358 1.00 0.00 45 ALA A CA 6
ATOM 6356 C C . ALA A 1 45 ? -1.253 -1.276 -3.256 1.00 0.00 45 ALA A C 6
ATOM 6357 O O . ALA A 1 45 ? -2.450 -0.988 -3.262 1.00 0.00 45 ALA A O 6
ATOM 6364 N N . ARG A 1 46 ? -0.809 -2.526 -3.161 1.00 0.00 46 ARG A N 6
ATOM 6365 C CA . ARG A 1 46 ? -1.725 -3.656 -3.059 1.00 0.00 46 ARG A CA 6
ATOM 6366 C C . ARG A 1 46 ? -1.394 -4.516 -1.844 1.00 0.00 46 ARG A C 6
ATOM 6367 O O . ARG A 1 46 ? -0.242 -4.581 -1.411 1.00 0.00 46 ARG A O 6
ATOM 6388 N N . HIS A 1 47 ? -2.410 -5.175 -1.296 1.00 0.00 47 HIS A N 6
ATOM 6389 C CA . HIS A 1 47 ? -2.227 -6.031 -0.130 1.00 0.00 47 HIS A CA 6
ATOM 6390 C C . HIS A 1 47 ? -1.262 -7.172 -0.440 1.00 0.00 47 HIS A C 6
ATOM 6391 O O . HIS A 1 47 ? -1.365 -7.820 -1.482 1.00 0.00 47 HIS A O 6
ATOM 6406 N N . LEU A 1 48 ? -0.324 -7.410 0.470 1.00 0.00 48 LEU A N 6
ATOM 6407 C CA . LEU A 1 48 ? 0.661 -8.472 0.294 1.00 0.00 48 LEU A CA 6
ATOM 6408 C C . LEU A 1 48 ? 0.325 -9.676 1.168 1.00 0.00 48 LEU A C 6
ATOM 6409 O O . LEU A 1 48 ? 0.484 -10.822 0.749 1.00 0.00 48 LEU A O 6
ATOM 6425 N N . GLU A 1 49 ? -0.141 -9.407 2.384 1.00 0.00 49 GLU A N 6
ATOM 6426 C CA . GLU A 1 49 ? -0.501 -10.470 3.315 1.00 0.00 49 GLU A CA 6
ATOM 6427 C C . GLU A 1 49 ? -1.470 -11.456 2.669 1.00 0.00 49 GLU A C 6
ATOM 6428 O O . GLU A 1 49 ? -2.573 -11.087 2.267 1.00 0.00 49 GLU A O 6
ATOM 6440 N N . LYS A 1 50 ? -1.048 -12.712 2.571 1.00 0.00 50 LYS A N 6
ATOM 6441 C CA . LYS A 1 50 ? -1.877 -13.753 1.975 1.00 0.00 50 LYS A CA 6
ATOM 6442 C C . LYS A 1 50 ? -2.837 -14.340 3.004 1.00 0.00 50 LYS A C 6
ATOM 6443 O O . LYS A 1 50 ? -2.459 -15.194 3.806 1.00 0.00 50 LYS A O 6
ATOM 6462 N N . LYS A 1 51 ? -4.083 -13.879 2.975 1.00 0.00 51 LYS A N 6
ATOM 6463 C CA . LYS A 1 51 ? -5.100 -14.360 3.903 1.00 0.00 51 LYS A CA 6
ATOM 6464 C C . LYS A 1 51 ? -6.036 -15.350 3.219 1.00 0.00 51 LYS A C 6
ATOM 6465 O O . LYS A 1 51 ? -6.111 -16.516 3.605 1.00 0.00 51 LYS A O 6
ATOM 6484 N N . GLY A 1 52 ? -6.747 -14.879 2.199 1.00 0.00 52 GLY A N 6
ATOM 6485 C CA . GLY A 1 52 ? -7.667 -15.737 1.476 1.00 0.00 52 GLY A CA 6
ATOM 6486 C C . GLY A 1 52 ? -8.828 -14.969 0.878 1.00 0.00 52 GLY A C 6
ATOM 6487 O O . GLY A 1 52 ? -9.256 -15.247 -0.243 1.00 0.00 52 GLY A O 6
ATOM 6491 N N . THR A 1 53 ? -9.343 -13.998 1.627 1.00 0.00 53 THR A N 6
ATOM 6492 C CA . THR A 1 53 ? -10.463 -13.188 1.165 1.00 0.00 53 THR A CA 6
ATOM 6493 C C . THR A 1 53 ? -10.092 -11.711 1.121 1.00 0.00 53 THR A C 6
ATOM 6494 O O . THR A 1 53 ? -10.563 -10.968 0.260 1.00 0.00 53 THR A O 6
ATOM 6505 N N . GLY A 1 54 ? -9.244 -11.289 2.054 1.00 0.00 54 GLY A N 6
ATOM 6506 C CA . GLY A 1 54 ? -8.824 -9.901 2.102 1.00 0.00 54 GLY A CA 6
ATOM 6507 C C . GLY A 1 54 ? -9.772 -9.036 2.910 1.00 0.00 54 GLY A C 6
ATOM 6508 O O . GLY A 1 54 ? -10.738 -9.535 3.490 1.00 0.00 54 GLY A O 6
ATOM 6512 N N . LEU A 1 55 ? -9.495 -7.738 2.951 1.00 0.00 55 LEU A N 6
ATOM 6513 C CA . LEU A 1 55 ? -10.330 -6.801 3.696 1.00 0.00 55 LEU A CA 6
ATOM 6514 C C . LEU A 1 55 ? -10.741 -5.622 2.819 1.00 0.00 55 LEU A C 6
ATOM 6515 O O . LEU A 1 55 ? -10.193 -5.420 1.737 1.00 0.00 55 LEU A O 6
ATOM 6531 N N . GLY A 1 56 ? -11.709 -4.846 3.296 1.00 0.00 56 GLY A N 6
ATOM 6532 C CA . GLY A 1 56 ? -12.176 -3.695 2.545 1.00 0.00 56 GLY A CA 6
ATOM 6533 C C . GLY A 1 56 ? -12.910 -4.089 1.278 1.00 0.00 56 GLY A C 6
ATOM 6534 O O . GLY A 1 56 ? -13.536 -5.147 1.221 1.00 0.00 56 GLY A O 6
ATOM 6538 N N . GLN A 1 57 ? -12.834 -3.236 0.262 1.00 0.00 57 GLN A N 6
ATOM 6539 C CA . GLN A 1 57 ? -13.499 -3.500 -1.008 1.00 0.00 57 GLN A CA 6
ATOM 6540 C C . GLN A 1 57 ? -12.528 -4.108 -2.015 1.00 0.00 57 GLN A C 6
ATOM 6541 O O . GLN A 1 57 ? -12.758 -5.201 -2.531 1.00 0.00 57 GLN A O 6
ATOM 6555 N N . GLN A 1 58 ? -11.443 -3.391 -2.289 1.00 0.00 58 GLN A N 6
ATOM 6556 C CA . GLN A 1 58 ? -10.438 -3.860 -3.236 1.00 0.00 58 GLN A CA 6
ATOM 6557 C C . GLN A 1 58 ? -9.175 -4.311 -2.509 1.00 0.00 58 GLN A C 6
ATOM 6558 O O . GLN A 1 58 ? -9.104 -4.268 -1.280 1.00 0.00 58 GLN A O 6
ATOM 6572 N N . LEU A 1 59 ? -8.181 -4.745 -3.276 1.00 0.00 59 LEU A N 6
ATOM 6573 C CA . LEU A 1 59 ? -6.919 -5.206 -2.705 1.00 0.00 59 LEU A CA 6
ATOM 6574 C C . LEU A 1 59 ? -5.835 -4.143 -2.852 1.00 0.00 59 LEU A C 6
ATOM 6575 O O . LEU A 1 59 ? -4.892 -4.093 -2.063 1.00 0.00 59 LEU A O 6
ATOM 6591 N N . GLN A 1 60 ? -5.979 -3.293 -3.864 1.00 0.00 60 GLN A N 6
ATOM 6592 C CA . GLN A 1 60 ? -5.013 -2.230 -4.112 1.00 0.00 60 GLN A CA 6
ATOM 6593 C C . GLN A 1 60 ? -5.718 -0.902 -4.365 1.00 0.00 60 GLN A C 6
ATOM 6594 O O . GLN A 1 60 ? -6.697 -0.839 -5.107 1.00 0.00 60 GLN A O 6
ATOM 6608 N N . GLY A 1 61 ? -5.213 0.159 -3.742 1.00 0.00 61 GLY A N 6
ATOM 6609 C CA . GLY A 1 61 ? -5.807 1.472 -3.912 1.00 0.00 61 GLY A CA 6
ATOM 6610 C C . GLY A 1 61 ? -4.856 2.592 -3.540 1.00 0.00 61 GLY A C 6
ATOM 6611 O O . GLY A 1 61 ? -3.649 2.379 -3.428 1.00 0.00 61 GLY A O 6
ATOM 6615 N N . TYR A 1 62 ? -5.400 3.789 -3.349 1.00 0.00 62 TYR A N 6
ATOM 6616 C CA . TYR A 1 62 ? -4.590 4.948 -2.991 1.00 0.00 62 TYR A CA 6
ATOM 6617 C C . TYR A 1 62 ? -4.353 5.002 -1.485 1.00 0.00 62 TYR A C 6
ATOM 6618 O O . TYR A 1 62 ? -5.298 5.062 -0.699 1.00 0.00 62 TYR A O 6
ATOM 6636 N N . ILE A 1 63 ? -3.084 4.982 -1.092 1.00 0.00 63 ILE A N 6
ATOM 6637 C CA . ILE A 1 63 ? -2.720 5.031 0.318 1.00 0.00 63 ILE A CA 6
ATOM 6638 C C . ILE A 1 63 ? -1.649 6.086 0.574 1.00 0.00 63 ILE A C 6
ATOM 6639 O O . ILE A 1 63 ? -0.793 6.354 -0.270 1.00 0.00 63 ILE A O 6
ATOM 6655 N N . PRO A 1 64 ? -1.693 6.697 1.767 1.00 0.00 64 PRO A N 6
ATOM 6656 C CA . PRO A 1 64 ? -0.731 7.730 2.163 1.00 0.00 64 PRO A CA 6
ATOM 6657 C C . PRO A 1 64 ? 0.665 7.164 2.395 1.00 0.00 64 PRO A C 6
ATOM 6658 O O . PRO A 1 64 ? 0.821 6.084 2.966 1.00 0.00 64 PRO A O 6
ATOM 6669 N N . SER A 1 65 ? 1.679 7.900 1.950 1.00 0.00 65 SER A N 6
ATOM 6670 C CA . SER A 1 65 ? 3.063 7.468 2.106 1.00 0.00 65 SER A CA 6
ATOM 6671 C C . SER A 1 65 ? 3.554 7.724 3.528 1.00 0.00 65 SER A C 6
ATOM 6672 O O . SER A 1 65 ? 4.149 6.851 4.158 1.00 0.00 65 SER A O 6
ATOM 6680 N N . ASN A 1 66 ? 3.300 8.930 4.027 1.00 0.00 66 ASN A N 6
ATOM 6681 C CA . ASN A 1 66 ? 3.716 9.302 5.374 1.00 0.00 66 ASN A CA 6
ATOM 6682 C C . ASN A 1 66 ? 3.321 8.227 6.383 1.00 0.00 66 ASN A C 6
ATOM 6683 O O . ASN A 1 66 ? 3.961 8.073 7.423 1.00 0.00 66 ASN A O 6
ATOM 6694 N N . TYR A 1 67 ? 2.264 7.488 6.067 1.00 0.00 67 TYR A N 6
ATOM 6695 C CA . TYR A 1 67 ? 1.782 6.428 6.945 1.00 0.00 67 TYR A CA 6
ATOM 6696 C C . TYR A 1 67 ? 2.689 5.204 6.870 1.00 0.00 67 TYR A C 6
ATOM 6697 O O . TYR A 1 67 ? 2.853 4.477 7.850 1.00 0.00 67 TYR A O 6
ATOM 6715 N N . VAL A 1 68 ? 3.278 4.982 5.699 1.00 0.00 68 VAL A N 6
ATOM 6716 C CA . VAL A 1 68 ? 4.170 3.847 5.495 1.00 0.00 68 VAL A CA 6
ATOM 6717 C C . VAL A 1 68 ? 5.618 4.305 5.358 1.00 0.00 68 VAL A C 6
ATOM 6718 O O . VAL A 1 68 ? 5.916 5.494 5.461 1.00 0.00 68 VAL A O 6
ATOM 6731 N N . ALA A 1 69 ? 6.514 3.351 5.126 1.00 0.00 69 ALA A N 6
ATOM 6732 C CA . ALA A 1 69 ? 7.932 3.656 4.972 1.00 0.00 69 ALA A CA 6
ATOM 6733 C C . ALA A 1 69 ? 8.657 2.537 4.232 1.00 0.00 69 ALA A C 6
ATOM 6734 O O . ALA A 1 69 ? 8.050 1.536 3.855 1.00 0.00 69 ALA A O 6
ATOM 6741 N N . GLU A 1 70 ? 9.958 2.716 4.028 1.00 0.00 70 GLU A N 6
ATOM 6742 C CA . GLU A 1 70 ? 10.765 1.721 3.331 1.00 0.00 70 GLU A CA 6
ATOM 6743 C C . GLU A 1 70 ? 11.231 0.629 4.291 1.00 0.00 70 GLU A C 6
ATOM 6744 O O . GLU A 1 70 ? 12.133 0.843 5.100 1.00 0.00 70 GLU A O 6
ATOM 6756 N N . ASP A 1 71 ? 10.608 -0.540 4.194 1.00 0.00 71 ASP A N 6
ATOM 6757 C CA . ASP A 1 71 ? 10.958 -1.666 5.052 1.00 0.00 71 ASP A CA 6
ATOM 6758 C C . ASP A 1 71 ? 11.991 -2.563 4.377 1.00 0.00 71 ASP A C 6
ATOM 6759 O O . ASP A 1 71 ? 11.786 -3.027 3.255 1.00 0.00 71 ASP A O 6
ATOM 6768 N N . SER A 1 72 ? 13.101 -2.803 5.068 1.00 0.00 72 SER A N 6
ATOM 6769 C CA . SER A 1 72 ? 14.168 -3.640 4.533 1.00 0.00 72 SER A CA 6
ATOM 6770 C C . SER A 1 72 ? 13.594 -4.846 3.794 1.00 0.00 72 SER A C 6
ATOM 6771 O O . SER A 1 72 ? 12.937 -5.698 4.390 1.00 0.00 72 SER A O 6
ATOM 6779 N N . GLY A 1 73 ? 13.848 -4.909 2.490 1.00 0.00 73 GLY A N 6
ATOM 6780 C CA . GLY A 1 73 ? 13.350 -6.012 1.690 1.00 0.00 73 GLY A CA 6
ATOM 6781 C C . GLY A 1 73 ? 14.332 -7.165 1.618 1.00 0.00 73 GLY A C 6
ATOM 6782 O O . GLY A 1 73 ? 15.534 -7.000 1.829 1.00 0.00 73 GLY A O 6
ATOM 6786 N N . PRO A 1 74 ? 13.818 -8.367 1.316 1.00 0.00 74 PRO A N 6
ATOM 6787 C CA . PRO A 1 74 ? 14.640 -9.576 1.211 1.00 0.00 74 PRO A CA 6
ATOM 6788 C C . PRO A 1 74 ? 15.555 -9.551 -0.009 1.00 0.00 74 PRO A C 6
ATOM 6789 O O . PRO A 1 74 ? 15.087 -9.559 -1.147 1.00 0.00 74 PRO A O 6
ATOM 6800 N N . SER A 1 75 ? 16.861 -9.521 0.237 1.00 0.00 75 SER A N 6
ATOM 6801 C CA . SER A 1 75 ? 17.841 -9.492 -0.843 1.00 0.00 75 SER A CA 6
ATOM 6802 C C . SER A 1 75 ? 19.199 -9.988 -0.357 1.00 0.00 75 SER A C 6
ATOM 6803 O O . SER A 1 75 ? 19.403 -10.201 0.839 1.00 0.00 75 SER A O 6
ATOM 6811 N N . SER A 1 76 ? 20.125 -10.171 -1.293 1.00 0.00 76 SER A N 6
ATOM 6812 C CA . SER A 1 76 ? 21.463 -10.646 -0.962 1.00 0.00 76 SER A CA 6
ATOM 6813 C C . SER A 1 76 ? 22.225 -9.603 -0.151 1.00 0.00 76 SER A C 6
ATOM 6814 O O . SER A 1 76 ? 22.485 -8.499 -0.627 1.00 0.00 76 SER A O 6
ATOM 6822 N N . GLY A 1 77 ? 22.580 -9.962 1.080 1.00 0.00 77 GLY A N 6
ATOM 6823 C CA . GLY A 1 77 ? 23.308 -9.046 1.938 1.00 0.00 77 GLY A CA 6
ATOM 6824 C C . GLY A 1 77 ? 22.783 -9.043 3.360 1.00 0.00 77 GLY A C 6
ATOM 6825 O O . GLY A 1 77 ? 23.031 -9.978 4.122 1.00 0.00 77 GLY A O 6
ATOM 6829 N N . GLY A 1 1 ? 14.785 11.461 -9.206 1.00 0.00 1 GLY A N 7
ATOM 6830 C CA . GLY A 1 1 ? 13.802 10.607 -8.564 1.00 0.00 1 GLY A CA 7
ATOM 6831 C C . GLY A 1 1 ? 14.173 9.139 -8.639 1.00 0.00 1 GLY A C 7
ATOM 6832 O O . GLY A 1 1 ? 15.219 8.729 -8.136 1.00 0.00 1 GLY A O 7
ATOM 6836 N N . SER A 1 2 ? 13.312 8.345 -9.268 1.00 0.00 2 SER A N 7
ATOM 6837 C CA . SER A 1 2 ? 13.552 6.912 -9.402 1.00 0.00 2 SER A CA 7
ATOM 6838 C C . SER A 1 2 ? 13.977 6.564 -10.825 1.00 0.00 2 SER A C 7
ATOM 6839 O O . SER A 1 2 ? 13.384 7.036 -11.795 1.00 0.00 2 SER A O 7
ATOM 6847 N N . SER A 1 3 ? 15.009 5.733 -10.941 1.00 0.00 3 SER A N 7
ATOM 6848 C CA . SER A 1 3 ? 15.517 5.323 -12.245 1.00 0.00 3 SER A CA 7
ATOM 6849 C C . SER A 1 3 ? 15.467 3.806 -12.394 1.00 0.00 3 SER A C 7
ATOM 6850 O O . SER A 1 3 ? 16.105 3.075 -11.637 1.00 0.00 3 SER A O 7
ATOM 6858 N N . GLY A 1 4 ? 14.704 3.339 -13.378 1.00 0.00 4 GLY A N 7
ATOM 6859 C CA . GLY A 1 4 ? 14.584 1.912 -13.610 1.00 0.00 4 GLY A CA 7
ATOM 6860 C C . GLY A 1 4 ? 14.492 1.120 -12.321 1.00 0.00 4 GLY A C 7
ATOM 6861 O O . GLY A 1 4 ? 15.371 0.316 -12.014 1.00 0.00 4 GLY A O 7
ATOM 6865 N N . SER A 1 5 ? 13.424 1.349 -11.563 1.00 0.00 5 SER A N 7
ATOM 6866 C CA . SER A 1 5 ? 13.223 0.655 -10.296 1.00 0.00 5 SER A CA 7
ATOM 6867 C C . SER A 1 5 ? 12.427 -0.630 -10.502 1.00 0.00 5 SER A C 7
ATOM 6868 O O . SER A 1 5 ? 11.550 -0.699 -11.362 1.00 0.00 5 SER A O 7
ATOM 6876 N N . SER A 1 6 ? 12.740 -1.646 -9.705 1.00 0.00 6 SER A N 7
ATOM 6877 C CA . SER A 1 6 ? 12.058 -2.932 -9.800 1.00 0.00 6 SER A CA 7
ATOM 6878 C C . SER A 1 6 ? 11.701 -3.462 -8.415 1.00 0.00 6 SER A C 7
ATOM 6879 O O . SER A 1 6 ? 12.573 -3.881 -7.655 1.00 0.00 6 SER A O 7
ATOM 6887 N N . GLY A 1 7 ? 10.411 -3.439 -8.094 1.00 0.00 7 GLY A N 7
ATOM 6888 C CA . GLY A 1 7 ? 9.960 -3.919 -6.801 1.00 0.00 7 GLY A CA 7
ATOM 6889 C C . GLY A 1 7 ? 10.267 -2.945 -5.681 1.00 0.00 7 GLY A C 7
ATOM 6890 O O . GLY A 1 7 ? 11.426 -2.604 -5.448 1.00 0.00 7 GLY A O 7
ATOM 6894 N N . GLN A 1 8 ? 9.226 -2.494 -4.988 1.00 0.00 8 GLN A N 7
ATOM 6895 C CA . GLN A 1 8 ? 9.391 -1.551 -3.889 1.00 0.00 8 GLN A CA 7
ATOM 6896 C C . GLN A 1 8 ? 8.434 -1.874 -2.746 1.00 0.00 8 GLN A C 7
ATOM 6897 O O . GLN A 1 8 ? 7.231 -1.629 -2.843 1.00 0.00 8 GLN A O 7
ATOM 6911 N N . TYR A 1 9 ? 8.975 -2.424 -1.665 1.00 0.00 9 TYR A N 7
ATOM 6912 C CA . TYR A 1 9 ? 8.168 -2.783 -0.505 1.00 0.00 9 TYR A CA 7
ATOM 6913 C C . TYR A 1 9 ? 8.221 -1.688 0.556 1.00 0.00 9 TYR A C 7
ATOM 6914 O O . TYR A 1 9 ? 9.272 -1.095 0.800 1.00 0.00 9 TYR A O 7
ATOM 6932 N N . PHE A 1 10 ? 7.080 -1.425 1.183 1.00 0.00 10 PHE A N 7
ATOM 6933 C CA . PHE A 1 10 ? 6.994 -0.401 2.218 1.00 0.00 10 PHE A CA 7
ATOM 6934 C C . PHE A 1 10 ? 6.224 -0.916 3.431 1.00 0.00 10 PHE A C 7
ATOM 6935 O O . PHE A 1 10 ? 5.341 -1.764 3.305 1.00 0.00 10 PHE A O 7
ATOM 6952 N N . VAL A 1 11 ? 6.567 -0.398 4.605 1.00 0.00 11 VAL A N 7
ATOM 6953 C CA . VAL A 1 11 ? 5.909 -0.804 5.842 1.00 0.00 11 VAL A CA 7
ATOM 6954 C C . VAL A 1 11 ? 5.081 0.336 6.423 1.00 0.00 11 VAL A C 7
ATOM 6955 O O . VAL A 1 11 ? 5.463 1.503 6.335 1.00 0.00 11 VAL A O 7
ATOM 6968 N N . ALA A 1 12 ? 3.944 -0.010 7.019 1.00 0.00 12 ALA A N 7
ATOM 6969 C CA . ALA A 1 12 ? 3.063 0.984 7.618 1.00 0.00 12 ALA A CA 7
ATOM 6970 C C . ALA A 1 12 ? 3.504 1.326 9.037 1.00 0.00 12 ALA A C 7
ATOM 6971 O O . ALA A 1 12 ? 3.374 0.511 9.952 1.00 0.00 12 ALA A O 7
ATOM 6978 N N . LEU A 1 13 ? 4.027 2.534 9.214 1.00 0.00 13 LEU A N 7
ATOM 6979 C CA . LEU A 1 13 ? 4.489 2.984 10.523 1.00 0.00 13 LEU A CA 7
ATOM 6980 C C . LEU A 1 13 ? 3.323 3.108 11.499 1.00 0.00 13 LEU A C 7
ATOM 6981 O O . LEU A 1 13 ? 3.466 2.838 12.691 1.00 0.00 13 LEU A O 7
ATOM 6997 N N . PHE A 1 14 ? 2.168 3.518 10.984 1.00 0.00 14 PHE A N 7
ATOM 6998 C CA . PHE A 1 14 ? 0.977 3.677 11.809 1.00 0.00 14 PHE A CA 7
ATOM 6999 C C . PHE A 1 14 ? -0.219 2.966 11.181 1.00 0.00 14 PHE A C 7
ATOM 7000 O O . PHE A 1 14 ? -0.138 2.466 10.059 1.00 0.00 14 PHE A O 7
ATOM 7017 N N . ASP A 1 15 ? -1.326 2.925 11.914 1.00 0.00 15 ASP A N 7
ATOM 7018 C CA . ASP A 1 15 ? -2.539 2.277 11.430 1.00 0.00 15 ASP A CA 7
ATOM 7019 C C . ASP A 1 15 ? -3.370 3.238 10.585 1.00 0.00 15 ASP A C 7
ATOM 7020 O O . ASP A 1 15 ? -3.411 4.439 10.853 1.00 0.00 15 ASP A O 7
ATOM 7029 N N . TYR A 1 16 ? -4.029 2.702 9.564 1.00 0.00 16 TYR A N 7
ATOM 7030 C CA . TYR A 1 16 ? -4.856 3.513 8.678 1.00 0.00 16 TYR A CA 7
ATOM 7031 C C . TYR A 1 16 ? -6.127 2.766 8.284 1.00 0.00 16 TYR A C 7
ATOM 7032 O O . TYR A 1 16 ? -6.185 1.539 8.354 1.00 0.00 16 TYR A O 7
ATOM 7050 N N . GLN A 1 17 ? -7.142 3.517 7.870 1.00 0.00 17 GLN A N 7
ATOM 7051 C CA . GLN A 1 17 ? -8.412 2.927 7.464 1.00 0.00 17 GLN A CA 7
ATOM 7052 C C . GLN A 1 17 ? -9.062 3.744 6.353 1.00 0.00 17 GLN A C 7
ATOM 7053 O O . GLN A 1 17 ? -9.549 4.850 6.586 1.00 0.00 17 GLN A O 7
ATOM 7067 N N . ALA A 1 18 ? -9.066 3.192 5.144 1.00 0.00 18 ALA A N 7
ATOM 7068 C CA . ALA A 1 18 ? -9.657 3.870 3.996 1.00 0.00 18 ALA A CA 7
ATOM 7069 C C . ALA A 1 18 ? -10.933 4.606 4.391 1.00 0.00 18 ALA A C 7
ATOM 7070 O O . ALA A 1 18 ? -11.696 4.137 5.236 1.00 0.00 18 ALA A O 7
ATOM 7077 N N . ARG A 1 19 ? -11.157 5.763 3.776 1.00 0.00 19 ARG A N 7
ATOM 7078 C CA . ARG A 1 19 ? -12.340 6.565 4.065 1.00 0.00 19 ARG A CA 7
ATOM 7079 C C . ARG A 1 19 ? -13.365 6.448 2.941 1.00 0.00 19 ARG A C 7
ATOM 7080 O O . ARG A 1 19 ? -14.562 6.306 3.189 1.00 0.00 19 ARG A O 7
ATOM 7101 N N . THR A 1 20 ? -12.886 6.509 1.702 1.00 0.00 20 THR A N 7
ATOM 7102 C CA . THR A 1 20 ? -13.759 6.412 0.539 1.00 0.00 20 THR A CA 7
ATOM 7103 C C . THR A 1 20 ? -13.597 5.067 -0.159 1.00 0.00 20 THR A C 7
ATOM 7104 O O . THR A 1 20 ? -12.751 4.258 0.220 1.00 0.00 20 THR A O 7
ATOM 7115 N N . ALA A 1 21 ? -14.412 4.835 -1.183 1.00 0.00 21 ALA A N 7
ATOM 7116 C CA . ALA A 1 21 ? -14.357 3.589 -1.936 1.00 0.00 21 ALA A CA 7
ATOM 7117 C C . ALA A 1 21 ? -12.981 3.386 -2.561 1.00 0.00 21 ALA A C 7
ATOM 7118 O O . ALA A 1 21 ? -12.373 2.326 -2.415 1.00 0.00 21 ALA A O 7
ATOM 7125 N N . GLU A 1 22 ? -12.495 4.409 -3.258 1.00 0.00 22 GLU A N 7
ATOM 7126 C CA . GLU A 1 22 ? -11.191 4.340 -3.906 1.00 0.00 22 GLU A CA 7
ATOM 7127 C C . GLU A 1 22 ? -10.069 4.562 -2.896 1.00 0.00 22 GLU A C 7
ATOM 7128 O O . GLU A 1 22 ? -9.525 5.661 -2.788 1.00 0.00 22 GLU A O 7
ATOM 7140 N N . ASP A 1 23 ? -9.729 3.510 -2.159 1.00 0.00 23 ASP A N 7
ATOM 7141 C CA . ASP A 1 23 ? -8.672 3.589 -1.157 1.00 0.00 23 ASP A CA 7
ATOM 7142 C C . ASP A 1 23 ? -8.401 2.218 -0.545 1.00 0.00 23 ASP A C 7
ATOM 7143 O O . ASP A 1 23 ? -9.236 1.316 -0.621 1.00 0.00 23 ASP A O 7
ATOM 7152 N N . LEU A 1 24 ? -7.228 2.068 0.060 1.00 0.00 24 LEU A N 7
ATOM 7153 C CA . LEU A 1 24 ? -6.845 0.806 0.684 1.00 0.00 24 LEU A CA 7
ATOM 7154 C C . LEU A 1 24 ? -6.552 1.000 2.169 1.00 0.00 24 LEU A C 7
ATOM 7155 O O . LEU A 1 24 ? -5.901 1.968 2.562 1.00 0.00 24 LEU A O 7
ATOM 7171 N N . SER A 1 25 ? -7.034 0.071 2.988 1.00 0.00 25 SER A N 7
ATOM 7172 C CA . SER A 1 25 ? -6.825 0.141 4.430 1.00 0.00 25 SER A CA 7
ATOM 7173 C C . SER A 1 25 ? -5.641 -0.725 4.849 1.00 0.00 25 SER A C 7
ATOM 7174 O O . SER A 1 25 ? -5.258 -1.657 4.143 1.00 0.00 25 SER A O 7
ATOM 7182 N N . PHE A 1 26 ? -5.066 -0.409 6.005 1.00 0.00 26 PHE A N 7
ATOM 7183 C CA . PHE A 1 26 ? -3.924 -1.156 6.520 1.00 0.00 26 PHE A CA 7
ATOM 7184 C C . PHE A 1 26 ? -3.670 -0.819 7.986 1.00 0.00 26 PHE A C 7
ATOM 7185 O O . PHE A 1 26 ? -4.210 0.154 8.513 1.00 0.00 26 PHE A O 7
ATOM 7202 N N . ARG A 1 27 ? -2.846 -1.632 8.639 1.00 0.00 27 ARG A N 7
ATOM 7203 C CA . ARG A 1 27 ? -2.522 -1.422 10.045 1.00 0.00 27 ARG A CA 7
ATOM 7204 C C . ARG A 1 27 ? -1.013 -1.317 10.245 1.00 0.00 27 ARG A C 7
ATOM 7205 O O . ARG A 1 27 ? -0.234 -1.624 9.343 1.00 0.00 27 ARG A O 7
ATOM 7226 N N . ALA A 1 28 ? -0.607 -0.881 11.433 1.00 0.00 28 ALA A N 7
ATOM 7227 C CA . ALA A 1 28 ? 0.808 -0.737 11.752 1.00 0.00 28 ALA A CA 7
ATOM 7228 C C . ALA A 1 28 ? 1.547 -2.059 11.576 1.00 0.00 28 ALA A C 7
ATOM 7229 O O . ALA A 1 28 ? 1.325 -3.010 12.324 1.00 0.00 28 ALA A O 7
ATOM 7236 N N . GLY A 1 29 ? 2.428 -2.111 10.582 1.00 0.00 29 GLY A N 7
ATOM 7237 C CA . GLY A 1 29 ? 3.187 -3.322 10.325 1.00 0.00 29 GLY A CA 7
ATOM 7238 C C . GLY A 1 29 ? 2.594 -4.151 9.204 1.00 0.00 29 GLY A C 7
ATOM 7239 O O . GLY A 1 29 ? 2.637 -5.380 9.242 1.00 0.00 29 GLY A O 7
ATOM 7243 N N . ASP A 1 30 ? 2.037 -3.477 8.203 1.00 0.00 30 ASP A N 7
ATOM 7244 C CA . ASP A 1 30 ? 1.431 -4.159 7.065 1.00 0.00 30 ASP A CA 7
ATOM 7245 C C . ASP A 1 30 ? 2.331 -4.071 5.837 1.00 0.00 30 ASP A C 7
ATOM 7246 O O . ASP A 1 30 ? 2.780 -2.988 5.459 1.00 0.00 30 ASP A O 7
ATOM 7255 N N . LYS A 1 31 ? 2.592 -5.217 5.217 1.00 0.00 31 LYS A N 7
ATOM 7256 C CA . LYS A 1 31 ? 3.438 -5.270 4.031 1.00 0.00 31 LYS A CA 7
ATOM 7257 C C . LYS A 1 31 ? 2.677 -4.794 2.798 1.00 0.00 31 LYS A C 7
ATOM 7258 O O . LYS A 1 31 ? 1.684 -5.400 2.396 1.00 0.00 31 LYS A O 7
ATOM 7277 N N . LEU A 1 32 ? 3.150 -3.705 2.201 1.00 0.00 32 LEU A N 7
ATOM 7278 C CA . LEU A 1 32 ? 2.515 -3.148 1.012 1.00 0.00 32 LEU A CA 7
ATOM 7279 C C . LEU A 1 32 ? 3.559 -2.743 -0.024 1.00 0.00 32 LEU A C 7
ATOM 7280 O O . LEU A 1 32 ? 4.542 -2.077 0.300 1.00 0.00 32 LEU A O 7
ATOM 7296 N N . GLN A 1 33 ? 3.337 -3.148 -1.270 1.00 0.00 33 GLN A N 7
ATOM 7297 C CA . GLN A 1 33 ? 4.258 -2.826 -2.353 1.00 0.00 33 GLN A CA 7
ATOM 7298 C C . GLN A 1 33 ? 3.727 -1.669 -3.194 1.00 0.00 33 GLN A C 7
ATOM 7299 O O . GLN A 1 33 ? 2.640 -1.752 -3.766 1.00 0.00 33 GLN A O 7
ATOM 7313 N N . VAL A 1 34 ? 4.501 -0.591 -3.263 1.00 0.00 34 VAL A N 7
ATOM 7314 C CA . VAL A 1 34 ? 4.109 0.583 -4.034 1.00 0.00 34 VAL A CA 7
ATOM 7315 C C . VAL A 1 34 ? 4.189 0.309 -5.531 1.00 0.00 34 VAL A C 7
ATOM 7316 O O . VAL A 1 34 ? 5.236 -0.087 -6.046 1.00 0.00 34 VAL A O 7
ATOM 7329 N N . LEU A 1 35 ? 3.078 0.523 -6.227 1.00 0.00 35 LEU A N 7
ATOM 7330 C CA . LEU A 1 35 ? 3.022 0.299 -7.667 1.00 0.00 35 LEU A CA 7
ATOM 7331 C C . LEU A 1 35 ? 3.141 1.616 -8.427 1.00 0.00 35 LEU A C 7
ATOM 7332 O O . LEU A 1 35 ? 4.018 1.777 -9.276 1.00 0.00 35 LEU A O 7
ATOM 7348 N N . ASP A 1 36 ? 2.256 2.556 -8.116 1.00 0.00 36 ASP A N 7
ATOM 7349 C CA . ASP A 1 36 ? 2.264 3.861 -8.767 1.00 0.00 36 ASP A CA 7
ATOM 7350 C C . ASP A 1 36 ? 2.758 4.942 -7.811 1.00 0.00 36 ASP A C 7
ATOM 7351 O O . ASP A 1 36 ? 2.395 4.959 -6.634 1.00 0.00 36 ASP A O 7
ATOM 7360 N N . THR A 1 37 ? 3.589 5.845 -8.324 1.00 0.00 37 THR A N 7
ATOM 7361 C CA . THR A 1 37 ? 4.134 6.928 -7.516 1.00 0.00 37 THR A CA 7
ATOM 7362 C C . THR A 1 37 ? 4.027 8.264 -8.243 1.00 0.00 37 THR A C 7
ATOM 7363 O O . THR A 1 37 ? 4.875 9.140 -8.080 1.00 0.00 37 THR A O 7
ATOM 7374 N N . SER A 1 38 ? 2.978 8.413 -9.046 1.00 0.00 38 SER A N 7
ATOM 7375 C CA . SER A 1 38 ? 2.761 9.641 -9.800 1.00 0.00 38 SER A CA 7
ATOM 7376 C C . SER A 1 38 ? 1.927 10.633 -8.995 1.00 0.00 38 SER A C 7
ATOM 7377 O O . SER A 1 38 ? 1.004 11.256 -9.521 1.00 0.00 38 SER A O 7
ATOM 7385 N N . HIS A 1 39 ? 2.259 10.775 -7.716 1.00 0.00 39 HIS A N 7
ATOM 7386 C CA . HIS A 1 39 ? 1.542 11.692 -6.837 1.00 0.00 39 HIS A CA 7
ATOM 7387 C C . HIS A 1 39 ? 2.245 11.812 -5.488 1.00 0.00 39 HIS A C 7
ATOM 7388 O O . HIS A 1 39 ? 2.277 10.862 -4.708 1.00 0.00 39 HIS A O 7
ATOM 7403 N N . GLU A 1 40 ? 2.807 12.987 -5.222 1.00 0.00 40 GLU A N 7
ATOM 7404 C CA . GLU A 1 40 ? 3.511 13.230 -3.968 1.00 0.00 40 GLU A CA 7
ATOM 7405 C C . GLU A 1 40 ? 2.538 13.243 -2.792 1.00 0.00 40 GLU A C 7
ATOM 7406 O O . GLU A 1 40 ? 2.202 14.302 -2.263 1.00 0.00 40 GLU A O 7
ATOM 7418 N N . GLY A 1 41 ? 2.089 12.058 -2.390 1.00 0.00 41 GLY A N 7
ATOM 7419 C CA . GLY A 1 41 ? 1.159 11.955 -1.280 1.00 0.00 41 GLY A CA 7
ATOM 7420 C C . GLY A 1 41 ? 0.438 10.623 -1.251 1.00 0.00 41 GLY A C 7
ATOM 7421 O O . GLY A 1 41 ? 0.550 9.870 -0.283 1.00 0.00 41 GLY A O 7
ATOM 7425 N N . TRP A 1 42 ? -0.306 10.331 -2.312 1.00 0.00 42 TRP A N 7
ATOM 7426 C CA . TRP A 1 42 ? -1.051 9.080 -2.402 1.00 0.00 42 TRP A CA 7
ATOM 7427 C C . TRP A 1 42 ? -0.432 8.153 -3.443 1.00 0.00 42 TRP A C 7
ATOM 7428 O O . TRP A 1 42 ? -0.218 8.546 -4.589 1.00 0.00 42 TRP A O 7
ATOM 7449 N N . TRP A 1 43 ? -0.148 6.921 -3.036 1.00 0.00 43 TRP A N 7
ATOM 7450 C CA . TRP A 1 43 ? 0.446 5.937 -3.934 1.00 0.00 43 TRP A CA 7
ATOM 7451 C C . TRP A 1 43 ? -0.455 4.716 -4.077 1.00 0.00 43 TRP A C 7
ATOM 7452 O O . TRP A 1 43 ? -1.231 4.396 -3.176 1.00 0.00 43 TRP A O 7
ATOM 7473 N N . LEU A 1 44 ? -0.349 4.037 -5.214 1.00 0.00 44 LEU A N 7
ATOM 7474 C CA . LEU A 1 44 ? -1.155 2.850 -5.475 1.00 0.00 44 LEU A CA 7
ATOM 7475 C C . LEU A 1 44 ? -0.378 1.580 -5.141 1.00 0.00 44 LEU A C 7
ATOM 7476 O O . LEU A 1 44 ? 0.467 1.136 -5.917 1.00 0.00 44 LEU A O 7
ATOM 7492 N N . ALA A 1 45 ? -0.672 1.000 -3.982 1.00 0.00 45 ALA A N 7
ATOM 7493 C CA . ALA A 1 45 ? -0.005 -0.221 -3.548 1.00 0.00 45 ALA A CA 7
ATOM 7494 C C . ALA A 1 45 ? -0.992 -1.378 -3.440 1.00 0.00 45 ALA A C 7
ATOM 7495 O O . ALA A 1 45 ? -2.205 -1.171 -3.422 1.00 0.00 45 ALA A O 7
ATOM 7502 N N . ARG A 1 46 ? -0.464 -2.596 -3.368 1.00 0.00 46 ARG A N 7
ATOM 7503 C CA . ARG A 1 46 ? -1.300 -3.786 -3.264 1.00 0.00 46 ARG A CA 7
ATOM 7504 C C . ARG A 1 46 ? -0.937 -4.598 -2.024 1.00 0.00 46 ARG A C 7
ATOM 7505 O O . ARG A 1 46 ? 0.214 -4.600 -1.586 1.00 0.00 46 ARG A O 7
ATOM 7526 N N . HIS A 1 47 ? -1.926 -5.286 -1.463 1.00 0.00 47 HIS A N 7
ATOM 7527 C CA . HIS A 1 47 ? -1.711 -6.102 -0.274 1.00 0.00 47 HIS A CA 7
ATOM 7528 C C . HIS A 1 47 ? -0.815 -7.297 -0.589 1.00 0.00 47 HIS A C 7
ATOM 7529 O O . HIS A 1 47 ? -1.087 -8.062 -1.516 1.00 0.00 47 HIS A O 7
ATOM 7544 N N . LEU A 1 48 ? 0.253 -7.450 0.185 1.00 0.00 48 LEU A N 7
ATOM 7545 C CA . LEU A 1 48 ? 1.189 -8.551 -0.012 1.00 0.00 48 LEU A CA 7
ATOM 7546 C C . LEU A 1 48 ? 0.857 -9.721 0.909 1.00 0.00 48 LEU A C 7
ATOM 7547 O O . LEU A 1 48 ? 0.946 -10.881 0.511 1.00 0.00 48 LEU A O 7
ATOM 7563 N N . GLU A 1 49 ? 0.471 -9.405 2.142 1.00 0.00 49 GLU A N 7
ATOM 7564 C CA . GLU A 1 49 ? 0.124 -10.430 3.119 1.00 0.00 49 GLU A CA 7
ATOM 7565 C C . GLU A 1 49 ? -1.021 -11.301 2.611 1.00 0.00 49 GLU A C 7
ATOM 7566 O O . GLU A 1 49 ? -1.923 -10.821 1.923 1.00 0.00 49 GLU A O 7
ATOM 7578 N N . LYS A 1 50 ? -0.979 -12.584 2.954 1.00 0.00 50 LYS A N 7
ATOM 7579 C CA . LYS A 1 50 ? -2.012 -13.523 2.534 1.00 0.00 50 LYS A CA 7
ATOM 7580 C C . LYS A 1 50 ? -3.037 -13.736 3.643 1.00 0.00 50 LYS A C 7
ATOM 7581 O O . LYS A 1 50 ? -2.978 -14.722 4.377 1.00 0.00 50 LYS A O 7
ATOM 7600 N N . LYS A 1 51 ? -3.979 -12.805 3.759 1.00 0.00 51 LYS A N 7
ATOM 7601 C CA . LYS A 1 51 ? -5.019 -12.891 4.777 1.00 0.00 51 LYS A CA 7
ATOM 7602 C C . LYS A 1 51 ? -6.225 -12.039 4.396 1.00 0.00 51 LYS A C 7
ATOM 7603 O O . LYS A 1 51 ? -6.156 -10.810 4.402 1.00 0.00 51 LYS A O 7
ATOM 7622 N N . GLY A 1 52 ? -7.331 -12.700 4.065 1.00 0.00 52 GLY A N 7
ATOM 7623 C CA . GLY A 1 52 ? -8.536 -11.986 3.687 1.00 0.00 52 GLY A CA 7
ATOM 7624 C C . GLY A 1 52 ? -9.309 -12.692 2.591 1.00 0.00 52 GLY A C 7
ATOM 7625 O O . GLY A 1 52 ? -8.791 -12.907 1.494 1.00 0.00 52 GLY A O 7
ATOM 7629 N N . THR A 1 53 ? -10.552 -13.058 2.886 1.00 0.00 53 THR A N 7
ATOM 7630 C CA . THR A 1 53 ? -11.397 -13.747 1.918 1.00 0.00 53 THR A CA 7
ATOM 7631 C C . THR A 1 53 ? -12.232 -12.757 1.114 1.00 0.00 53 THR A C 7
ATOM 7632 O O . THR A 1 53 ? -13.408 -12.998 0.844 1.00 0.00 53 THR A O 7
ATOM 7643 N N . GLY A 1 54 ? -11.617 -11.642 0.734 1.00 0.00 54 GLY A N 7
ATOM 7644 C CA . GLY A 1 54 ? -12.319 -10.632 -0.036 1.00 0.00 54 GLY A CA 7
ATOM 7645 C C . GLY A 1 54 ? -13.642 -10.240 0.592 1.00 0.00 54 GLY A C 7
ATOM 7646 O O . GLY A 1 54 ? -14.698 -10.381 -0.027 1.00 0.00 54 GLY A O 7
ATOM 7650 N N . LEU A 1 55 ? -13.586 -9.748 1.825 1.00 0.00 55 LEU A N 7
ATOM 7651 C CA . LEU A 1 55 ? -14.790 -9.336 2.539 1.00 0.00 55 LEU A CA 7
ATOM 7652 C C . LEU A 1 55 ? -15.648 -8.418 1.674 1.00 0.00 55 LEU A C 7
ATOM 7653 O O . LEU A 1 55 ? -16.795 -8.736 1.363 1.00 0.00 55 LEU A O 7
ATOM 7669 N N . GLY A 1 56 ? -15.083 -7.278 1.288 1.00 0.00 56 GLY A N 7
ATOM 7670 C CA . GLY A 1 56 ? -15.810 -6.333 0.461 1.00 0.00 56 GLY A CA 7
ATOM 7671 C C . GLY A 1 56 ? -14.974 -5.124 0.091 1.00 0.00 56 GLY A C 7
ATOM 7672 O O . GLY A 1 56 ? -15.476 -4.001 0.061 1.00 0.00 56 GLY A O 7
ATOM 7676 N N . GLN A 1 57 ? -13.696 -5.354 -0.191 1.00 0.00 57 GLN A N 7
ATOM 7677 C CA . GLN A 1 57 ? -12.789 -4.273 -0.559 1.00 0.00 57 GLN A CA 7
ATOM 7678 C C . GLN A 1 57 ? -11.687 -4.779 -1.484 1.00 0.00 57 GLN A C 7
ATOM 7679 O O . GLN A 1 57 ? -11.270 -5.933 -1.394 1.00 0.00 57 GLN A O 7
ATOM 7693 N N . GLN A 1 58 ? -11.220 -3.907 -2.372 1.00 0.00 58 GLN A N 7
ATOM 7694 C CA . GLN A 1 58 ? -10.166 -4.266 -3.313 1.00 0.00 58 GLN A CA 7
ATOM 7695 C C . GLN A 1 58 ? -8.884 -4.644 -2.578 1.00 0.00 58 GLN A C 7
ATOM 7696 O O . GLN A 1 58 ? -8.810 -4.555 -1.352 1.00 0.00 58 GLN A O 7
ATOM 7710 N N . LEU A 1 59 ? -7.877 -5.066 -3.335 1.00 0.00 59 LEU A N 7
ATOM 7711 C CA . LEU A 1 59 ? -6.597 -5.458 -2.755 1.00 0.00 59 LEU A CA 7
ATOM 7712 C C . LEU A 1 59 ? -5.578 -4.330 -2.874 1.00 0.00 59 LEU A C 7
ATOM 7713 O O . LEU A 1 59 ? -4.737 -4.145 -1.994 1.00 0.00 59 LEU A O 7
ATOM 7729 N N . GLN A 1 60 ? -5.660 -3.577 -3.966 1.00 0.00 60 GLN A N 7
ATOM 7730 C CA . GLN A 1 60 ? -4.745 -2.466 -4.198 1.00 0.00 60 GLN A CA 7
ATOM 7731 C C . GLN A 1 60 ? -5.510 -1.160 -4.382 1.00 0.00 60 GLN A C 7
ATOM 7732 O O . GLN A 1 60 ? -6.524 -1.115 -5.077 1.00 0.00 60 GLN A O 7
ATOM 7746 N N . GLY A 1 61 ? -5.018 -0.097 -3.753 1.00 0.00 61 GLY A N 7
ATOM 7747 C CA . GLY A 1 61 ? -5.668 1.196 -3.860 1.00 0.00 61 GLY A CA 7
ATOM 7748 C C . GLY A 1 61 ? -4.751 2.340 -3.477 1.00 0.00 61 GLY A C 7
ATOM 7749 O O . GLY A 1 61 ? -3.536 2.165 -3.379 1.00 0.00 61 GLY A O 7
ATOM 7753 N N . TYR A 1 62 ? -5.332 3.515 -3.261 1.00 0.00 62 TYR A N 7
ATOM 7754 C CA . TYR A 1 62 ? -4.558 4.694 -2.891 1.00 0.00 62 TYR A CA 7
ATOM 7755 C C . TYR A 1 62 ? -4.259 4.701 -1.395 1.00 0.00 62 TYR A C 7
ATOM 7756 O O . TYR A 1 62 ? -5.166 4.597 -0.569 1.00 0.00 62 TYR A O 7
ATOM 7774 N N . ILE A 1 63 ? -2.980 4.826 -1.054 1.00 0.00 63 ILE A N 7
ATOM 7775 C CA . ILE A 1 63 ? -2.561 4.849 0.341 1.00 0.00 63 ILE A CA 7
ATOM 7776 C C . ILE A 1 63 ? -1.548 5.961 0.593 1.00 0.00 63 ILE A C 7
ATOM 7777 O O . ILE A 1 63 ? -0.707 6.271 -0.251 1.00 0.00 63 ILE A O 7
ATOM 7793 N N . PRO A 1 64 ? -1.628 6.576 1.782 1.00 0.00 64 PRO A N 7
ATOM 7794 C CA . PRO A 1 64 ? -0.725 7.663 2.174 1.00 0.00 64 PRO A CA 7
ATOM 7795 C C . PRO A 1 64 ? 0.699 7.174 2.412 1.00 0.00 64 PRO A C 7
ATOM 7796 O O . PRO A 1 64 ? 0.916 6.162 3.078 1.00 0.00 64 PRO A O 7
ATOM 7807 N N . SER A 1 65 ? 1.669 7.901 1.864 1.00 0.00 65 SER A N 7
ATOM 7808 C CA . SER A 1 65 ? 3.073 7.539 2.015 1.00 0.00 65 SER A CA 7
ATOM 7809 C C . SER A 1 65 ? 3.558 7.824 3.433 1.00 0.00 65 SER A C 7
ATOM 7810 O O . SER A 1 65 ? 4.164 6.968 4.077 1.00 0.00 65 SER A O 7
ATOM 7818 N N . ASN A 1 66 ? 3.287 9.033 3.913 1.00 0.00 66 ASN A N 7
ATOM 7819 C CA . ASN A 1 66 ? 3.696 9.432 5.255 1.00 0.00 66 ASN A CA 7
ATOM 7820 C C . ASN A 1 66 ? 3.368 8.342 6.270 1.00 0.00 66 ASN A C 7
ATOM 7821 O O . ASN A 1 66 ? 4.062 8.186 7.275 1.00 0.00 66 ASN A O 7
ATOM 7832 N N . TYR A 1 67 ? 2.306 7.591 6.001 1.00 0.00 67 TYR A N 7
ATOM 7833 C CA . TYR A 1 67 ? 1.884 6.517 6.892 1.00 0.00 67 TYR A CA 7
ATOM 7834 C C . TYR A 1 67 ? 2.849 5.338 6.819 1.00 0.00 67 TYR A C 7
ATOM 7835 O O . TYR A 1 67 ? 3.089 4.654 7.814 1.00 0.00 67 TYR A O 7
ATOM 7853 N N . VAL A 1 68 ? 3.402 5.106 5.632 1.00 0.00 68 VAL A N 7
ATOM 7854 C CA . VAL A 1 68 ? 4.343 4.012 5.428 1.00 0.00 68 VAL A CA 7
ATOM 7855 C C . VAL A 1 68 ? 5.762 4.536 5.235 1.00 0.00 68 VAL A C 7
ATOM 7856 O O . VAL A 1 68 ? 5.994 5.744 5.241 1.00 0.00 68 VAL A O 7
ATOM 7869 N N . ALA A 1 69 ? 6.707 3.618 5.062 1.00 0.00 69 ALA A N 7
ATOM 7870 C CA . ALA A 1 69 ? 8.103 3.988 4.864 1.00 0.00 69 ALA A CA 7
ATOM 7871 C C . ALA A 1 69 ? 8.895 2.836 4.254 1.00 0.00 69 ALA A C 7
ATOM 7872 O O . ALA A 1 69 ? 8.360 1.748 4.042 1.00 0.00 69 ALA A O 7
ATOM 7879 N N . GLU A 1 70 ? 10.171 3.083 3.974 1.00 0.00 70 GLU A N 7
ATOM 7880 C CA . GLU A 1 70 ? 11.034 2.066 3.387 1.00 0.00 70 GLU A CA 7
ATOM 7881 C C . GLU A 1 70 ? 11.484 1.059 4.442 1.00 0.00 70 GLU A C 7
ATOM 7882 O O . GLU A 1 70 ? 12.321 1.366 5.291 1.00 0.00 70 GLU A O 7
ATOM 7894 N N . ASP A 1 71 ? 10.922 -0.143 4.381 1.00 0.00 71 ASP A N 7
ATOM 7895 C CA . ASP A 1 71 ? 11.265 -1.196 5.330 1.00 0.00 71 ASP A CA 7
ATOM 7896 C C . ASP A 1 71 ? 12.379 -2.081 4.781 1.00 0.00 71 ASP A C 7
ATOM 7897 O O . ASP A 1 71 ? 12.704 -2.023 3.595 1.00 0.00 71 ASP A O 7
ATOM 7906 N N . SER A 1 72 ? 12.961 -2.900 5.651 1.00 0.00 72 SER A N 7
ATOM 7907 C CA . SER A 1 72 ? 14.042 -3.795 5.254 1.00 0.00 72 SER A CA 7
ATOM 7908 C C . SER A 1 72 ? 13.542 -4.848 4.270 1.00 0.00 72 SER A C 7
ATOM 7909 O O . SER A 1 72 ? 14.106 -5.023 3.190 1.00 0.00 72 SER A O 7
ATOM 7917 N N . GLY A 1 73 ? 12.479 -5.549 4.652 1.00 0.00 73 GLY A N 7
ATOM 7918 C CA . GLY A 1 73 ? 11.920 -6.577 3.794 1.00 0.00 73 GLY A CA 7
ATOM 7919 C C . GLY A 1 73 ? 12.520 -7.943 4.060 1.00 0.00 73 GLY A C 7
ATOM 7920 O O . GLY A 1 73 ? 13.410 -8.102 4.895 1.00 0.00 73 GLY A O 7
ATOM 7924 N N . PRO A 1 74 ? 12.026 -8.961 3.339 1.00 0.00 74 PRO A N 7
ATOM 7925 C CA . PRO A 1 74 ? 12.503 -10.339 3.485 1.00 0.00 74 PRO A CA 7
ATOM 7926 C C . PRO A 1 74 ? 13.921 -10.521 2.952 1.00 0.00 74 PRO A C 7
ATOM 7927 O O . PRO A 1 74 ? 14.616 -11.468 3.321 1.00 0.00 74 PRO A O 7
ATOM 7938 N N . SER A 1 75 ? 14.343 -9.608 2.084 1.00 0.00 75 SER A N 7
ATOM 7939 C CA . SER A 1 75 ? 15.677 -9.670 1.498 1.00 0.00 75 SER A CA 7
ATOM 7940 C C . SER A 1 75 ? 16.747 -9.414 2.555 1.00 0.00 75 SER A C 7
ATOM 7941 O O . SER A 1 75 ? 17.208 -8.285 2.727 1.00 0.00 75 SER A O 7
ATOM 7949 N N . SER A 1 76 ? 17.138 -10.470 3.261 1.00 0.00 76 SER A N 7
ATOM 7950 C CA . SER A 1 76 ? 18.151 -10.361 4.304 1.00 0.00 76 SER A CA 7
ATOM 7951 C C . SER A 1 76 ? 19.436 -9.754 3.751 1.00 0.00 76 SER A C 7
ATOM 7952 O O . SER A 1 76 ? 20.141 -10.379 2.960 1.00 0.00 76 SER A O 7
ATOM 7960 N N . GLY A 1 77 ? 19.736 -8.529 4.175 1.00 0.00 77 GLY A N 7
ATOM 7961 C CA . GLY A 1 77 ? 20.936 -7.857 3.713 1.00 0.00 77 GLY A CA 7
ATOM 7962 C C . GLY A 1 77 ? 21.091 -6.473 4.311 1.00 0.00 77 GLY A C 7
ATOM 7963 O O . GLY A 1 77 ? 22.208 -5.982 4.474 1.00 0.00 77 GLY A O 7
ATOM 7967 N N . GLY A 1 1 ? 10.937 -20.992 -16.671 1.00 0.00 1 GLY A N 8
ATOM 7968 C CA . GLY A 1 1 ? 12.174 -21.049 -15.914 1.00 0.00 1 GLY A CA 8
ATOM 7969 C C . GLY A 1 1 ? 11.998 -20.589 -14.480 1.00 0.00 1 GLY A C 8
ATOM 7970 O O . GLY A 1 1 ? 10.983 -20.882 -13.848 1.00 0.00 1 GLY A O 8
ATOM 7974 N N . SER A 1 2 ? 12.988 -19.868 -13.966 1.00 0.00 2 SER A N 8
ATOM 7975 C CA . SER A 1 2 ? 12.941 -19.371 -12.595 1.00 0.00 2 SER A CA 8
ATOM 7976 C C . SER A 1 2 ? 12.529 -17.903 -12.564 1.00 0.00 2 SER A C 8
ATOM 7977 O O . SER A 1 2 ? 12.698 -17.178 -13.544 1.00 0.00 2 SER A O 8
ATOM 7985 N N . SER A 1 3 ? 11.987 -17.471 -11.429 1.00 0.00 3 SER A N 8
ATOM 7986 C CA . SER A 1 3 ? 11.546 -16.090 -11.270 1.00 0.00 3 SER A CA 8
ATOM 7987 C C . SER A 1 3 ? 12.437 -15.347 -10.278 1.00 0.00 3 SER A C 8
ATOM 7988 O O . SER A 1 3 ? 13.253 -15.953 -9.585 1.00 0.00 3 SER A O 8
ATOM 7996 N N . GLY A 1 4 ? 12.272 -14.029 -10.216 1.00 0.00 4 GLY A N 8
ATOM 7997 C CA . GLY A 1 4 ? 13.066 -13.224 -9.307 1.00 0.00 4 GLY A CA 8
ATOM 7998 C C . GLY A 1 4 ? 12.260 -12.713 -8.129 1.00 0.00 4 GLY A C 8
ATOM 7999 O O . GLY A 1 4 ? 11.048 -12.916 -8.063 1.00 0.00 4 GLY A O 8
ATOM 8003 N N . SER A 1 5 ? 12.935 -12.048 -7.196 1.00 0.00 5 SER A N 8
ATOM 8004 C CA . SER A 1 5 ? 12.274 -11.511 -6.013 1.00 0.00 5 SER A CA 8
ATOM 8005 C C . SER A 1 5 ? 12.605 -10.033 -5.830 1.00 0.00 5 SER A C 8
ATOM 8006 O O . SER A 1 5 ? 13.500 -9.676 -5.064 1.00 0.00 5 SER A O 8
ATOM 8014 N N . SER A 1 6 ? 11.875 -9.178 -6.539 1.00 0.00 6 SER A N 8
ATOM 8015 C CA . SER A 1 6 ? 12.092 -7.738 -6.459 1.00 0.00 6 SER A CA 8
ATOM 8016 C C . SER A 1 6 ? 10.764 -6.992 -6.370 1.00 0.00 6 SER A C 8
ATOM 8017 O O . SER A 1 6 ? 9.713 -7.531 -6.714 1.00 0.00 6 SER A O 8
ATOM 8025 N N . GLY A 1 7 ? 10.822 -5.748 -5.904 1.00 0.00 7 GLY A N 8
ATOM 8026 C CA . GLY A 1 7 ? 9.618 -4.948 -5.778 1.00 0.00 7 GLY A CA 8
ATOM 8027 C C . GLY A 1 7 ? 9.716 -3.926 -4.663 1.00 0.00 7 GLY A C 8
ATOM 8028 O O . GLY A 1 7 ? 10.468 -4.112 -3.707 1.00 0.00 7 GLY A O 8
ATOM 8032 N N . GLN A 1 8 ? 8.954 -2.843 -4.785 1.00 0.00 8 GLN A N 8
ATOM 8033 C CA . GLN A 1 8 ? 8.961 -1.787 -3.780 1.00 0.00 8 GLN A CA 8
ATOM 8034 C C . GLN A 1 8 ? 8.164 -2.203 -2.548 1.00 0.00 8 GLN A C 8
ATOM 8035 O O . GLN A 1 8 ? 6.933 -2.210 -2.567 1.00 0.00 8 GLN A O 8
ATOM 8049 N N . TYR A 1 9 ? 8.873 -2.549 -1.480 1.00 0.00 9 TYR A N 8
ATOM 8050 C CA . TYR A 1 9 ? 8.231 -2.969 -0.240 1.00 0.00 9 TYR A CA 8
ATOM 8051 C C . TYR A 1 9 ? 8.335 -1.880 0.824 1.00 0.00 9 TYR A C 8
ATOM 8052 O O . TYR A 1 9 ? 9.414 -1.340 1.073 1.00 0.00 9 TYR A O 8
ATOM 8070 N N . PHE A 1 10 ? 7.206 -1.562 1.448 1.00 0.00 10 PHE A N 8
ATOM 8071 C CA . PHE A 1 10 ? 7.168 -0.537 2.485 1.00 0.00 10 PHE A CA 8
ATOM 8072 C C . PHE A 1 10 ? 6.520 -1.075 3.757 1.00 0.00 10 PHE A C 8
ATOM 8073 O O . PHE A 1 10 ? 5.930 -2.155 3.758 1.00 0.00 10 PHE A O 8
ATOM 8090 N N . VAL A 1 11 ? 6.636 -0.313 4.840 1.00 0.00 11 VAL A N 8
ATOM 8091 C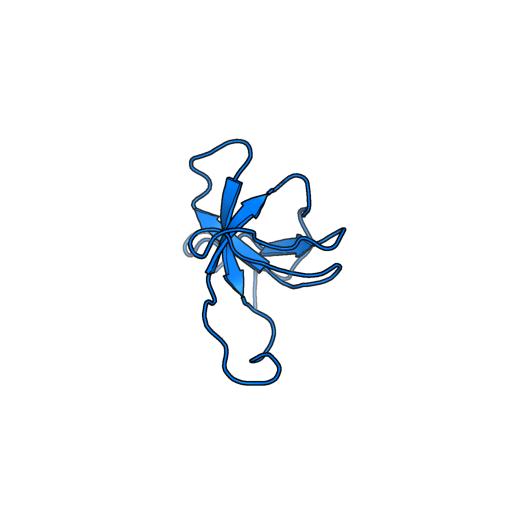 CA . VAL A 1 11 ? 6.061 -0.711 6.120 1.00 0.00 11 VAL A CA 8
ATOM 8092 C C . VAL A 1 11 ? 5.271 0.432 6.747 1.00 0.00 11 VAL A C 8
ATOM 8093 O O . VAL A 1 11 ? 5.735 1.571 6.790 1.00 0.00 11 VAL A O 8
ATOM 8106 N N . ALA A 1 12 ? 4.074 0.120 7.233 1.00 0.00 12 ALA A N 8
ATOM 8107 C CA . ALA A 1 12 ? 3.220 1.120 7.861 1.00 0.00 12 ALA A CA 8
ATOM 8108 C C . ALA A 1 12 ? 3.758 1.521 9.230 1.00 0.00 12 ALA A C 8
ATOM 8109 O O . ALA A 1 12 ? 3.950 0.676 10.105 1.00 0.00 12 ALA A O 8
ATOM 8116 N N . LEU A 1 13 ? 4.001 2.815 9.409 1.00 0.00 13 LEU A N 8
ATOM 8117 C CA . LEU A 1 13 ? 4.519 3.328 10.673 1.00 0.00 13 LEU A CA 8
ATOM 8118 C C . LEU A 1 13 ? 3.382 3.633 11.643 1.00 0.00 13 LEU A C 8
ATOM 8119 O O . LEU A 1 13 ? 3.558 3.574 12.860 1.00 0.00 13 LEU A O 8
ATOM 8135 N N . PHE A 1 14 ? 2.215 3.957 11.096 1.00 0.00 14 PHE A N 8
ATOM 8136 C CA . PHE A 1 14 ? 1.049 4.269 11.914 1.00 0.00 14 PHE A CA 8
ATOM 8137 C C . PHE A 1 14 ? -0.227 3.737 11.267 1.00 0.00 14 PHE A C 8
ATOM 8138 O O . PHE A 1 14 ? -0.258 3.457 10.068 1.00 0.00 14 PHE A O 8
ATOM 8155 N N . ASP A 1 15 ? -1.277 3.599 12.069 1.00 0.00 15 ASP A N 8
ATOM 8156 C CA . ASP A 1 15 ? -2.556 3.101 11.576 1.00 0.00 15 ASP A CA 8
ATOM 8157 C C . ASP A 1 15 ? -3.306 4.190 10.816 1.00 0.00 15 ASP A C 8
ATOM 8158 O O . ASP A 1 15 ? -3.338 5.347 11.238 1.00 0.00 15 ASP A O 8
ATOM 8167 N N . TYR A 1 16 ? -3.909 3.813 9.694 1.00 0.00 16 TYR A N 8
ATOM 8168 C CA . TYR A 1 16 ? -4.656 4.758 8.873 1.00 0.00 16 TYR A CA 8
ATOM 8169 C C . TYR A 1 16 ? -6.000 4.171 8.452 1.00 0.00 16 TYR A C 8
ATOM 8170 O O . TYR A 1 16 ? -6.104 2.980 8.161 1.00 0.00 16 TYR A O 8
ATOM 8188 N N . GLN A 1 17 ? -7.025 5.016 8.422 1.00 0.00 17 GLN A N 8
ATOM 8189 C CA . GLN A 1 17 ? -8.362 4.582 8.038 1.00 0.00 17 GLN A CA 8
ATOM 8190 C C . GLN A 1 17 ? -8.802 5.257 6.743 1.00 0.00 17 GLN A C 8
ATOM 8191 O O . GLN A 1 17 ? -8.781 6.482 6.632 1.00 0.00 17 GLN A O 8
ATOM 8205 N N . ALA A 1 18 ? -9.201 4.448 5.766 1.00 0.00 18 ALA A N 8
ATOM 8206 C CA . ALA A 1 18 ? -9.648 4.968 4.479 1.00 0.00 18 ALA A CA 8
ATOM 8207 C C . ALA A 1 18 ? -10.815 5.934 4.653 1.00 0.00 18 ALA A C 8
ATOM 8208 O O . ALA A 1 18 ? -11.855 5.573 5.202 1.00 0.00 18 ALA A O 8
ATOM 8215 N N . ARG A 1 19 ? -10.634 7.163 4.181 1.00 0.00 19 ARG A N 8
ATOM 8216 C CA . ARG A 1 19 ? -11.672 8.182 4.286 1.00 0.00 19 ARG A CA 8
ATOM 8217 C C . ARG A 1 19 ? -12.727 7.997 3.199 1.00 0.00 19 ARG A C 8
ATOM 8218 O O . ARG A 1 19 ? -13.922 7.918 3.486 1.00 0.00 19 ARG A O 8
ATOM 8239 N N . THR A 1 20 ? -12.277 7.930 1.950 1.00 0.00 20 THR A N 8
ATOM 8240 C CA . THR A 1 20 ? -13.181 7.756 0.821 1.00 0.00 20 THR A CA 8
ATOM 8241 C C . THR A 1 20 ? -13.103 6.338 0.266 1.00 0.00 20 THR A C 8
ATOM 8242 O O . THR A 1 20 ? -12.306 5.524 0.730 1.00 0.00 20 THR A O 8
ATOM 8253 N N . ALA A 1 21 ? -13.935 6.050 -0.729 1.00 0.00 21 ALA A N 8
ATOM 8254 C CA . ALA A 1 21 ? -13.957 4.731 -1.349 1.00 0.00 21 ALA A CA 8
ATOM 8255 C C . ALA A 1 21 ? -12.706 4.497 -2.188 1.00 0.00 21 ALA A C 8
ATOM 8256 O O . ALA A 1 21 ? -12.339 3.356 -2.466 1.00 0.00 21 ALA A O 8
ATOM 8263 N N . GLU A 1 22 ? -12.055 5.585 -2.588 1.00 0.00 22 GLU A N 8
ATOM 8264 C CA . GLU A 1 22 ? -10.845 5.497 -3.396 1.00 0.00 22 GLU A CA 8
ATOM 8265 C C . GLU A 1 22 ? -9.598 5.607 -2.524 1.00 0.00 22 GLU A C 8
ATOM 8266 O O . GLU A 1 22 ? -8.750 6.473 -2.741 1.00 0.00 22 GLU A O 8
ATOM 8278 N N . ASP A 1 23 ? -9.494 4.724 -1.537 1.00 0.00 23 ASP A N 8
ATOM 8279 C CA . ASP A 1 23 ? -8.351 4.721 -0.631 1.00 0.00 23 ASP A CA 8
ATOM 8280 C C . ASP A 1 23 ? -8.236 3.384 0.094 1.00 0.00 23 ASP A C 8
ATOM 8281 O O . ASP A 1 23 ? -9.234 2.826 0.552 1.00 0.00 23 ASP A O 8
ATOM 8290 N N . LEU A 1 24 ? -7.013 2.874 0.193 1.00 0.00 24 LEU A N 8
ATOM 8291 C CA . LEU A 1 24 ? -6.767 1.601 0.862 1.00 0.00 24 LEU A CA 8
ATOM 8292 C C . LEU A 1 24 ? -6.379 1.818 2.321 1.00 0.00 24 LEU A C 8
ATOM 8293 O O . LEU A 1 24 ? -5.568 2.689 2.635 1.00 0.00 24 LEU A O 8
ATOM 8309 N N . SER A 1 25 ? -6.962 1.018 3.208 1.00 0.00 25 SER A N 8
ATOM 8310 C CA . SER A 1 25 ? -6.678 1.123 4.635 1.00 0.00 25 SER A CA 8
ATOM 8311 C C . SER A 1 25 ? -5.614 0.113 5.053 1.00 0.00 25 SER A C 8
ATOM 8312 O O . SER A 1 25 ? -5.413 -0.904 4.390 1.00 0.00 25 SER A O 8
ATOM 8320 N N . PHE A 1 26 ? -4.935 0.402 6.159 1.00 0.00 26 PHE A N 8
ATOM 8321 C CA . PHE A 1 26 ? -3.891 -0.480 6.667 1.00 0.00 26 PHE A CA 8
ATOM 8322 C C . PHE A 1 26 ? -3.603 -0.190 8.137 1.00 0.00 26 PHE A C 8
ATOM 8323 O O . PHE A 1 26 ? -4.053 0.817 8.682 1.00 0.00 26 PHE A O 8
ATOM 8340 N N . ARG A 1 27 ? -2.849 -1.082 8.772 1.00 0.00 27 ARG A N 8
ATOM 8341 C CA . ARG A 1 27 ? -2.502 -0.924 10.179 1.00 0.00 27 ARG A CA 8
ATOM 8342 C C . ARG A 1 27 ? -0.988 -0.866 10.363 1.00 0.00 27 ARG A C 8
ATOM 8343 O O . ARG A 1 27 ? -0.230 -1.198 9.452 1.00 0.00 27 ARG A O 8
ATOM 8364 N N . ALA A 1 28 ? -0.556 -0.441 11.546 1.00 0.00 28 ALA A N 8
ATOM 8365 C CA . ALA A 1 28 ? 0.866 -0.340 11.849 1.00 0.00 28 ALA A CA 8
ATOM 8366 C C . ALA A 1 28 ? 1.549 -1.699 11.735 1.00 0.00 28 ALA A C 8
ATOM 8367 O O . ALA A 1 28 ? 1.265 -2.614 12.506 1.00 0.00 28 ALA A O 8
ATOM 8374 N N . GLY A 1 29 ? 2.451 -1.823 10.766 1.00 0.00 29 GLY A N 8
ATOM 8375 C CA . GLY A 1 29 ? 3.160 -3.074 10.569 1.00 0.00 29 GLY A CA 8
ATOM 8376 C C . GLY A 1 29 ? 2.513 -3.946 9.511 1.00 0.00 29 GLY A C 8
ATOM 8377 O O . GLY A 1 29 ? 2.523 -5.173 9.617 1.00 0.00 29 GLY A O 8
ATOM 8381 N N . ASP A 1 30 ? 1.948 -3.313 8.489 1.00 0.00 30 ASP A N 8
ATOM 8382 C CA . ASP A 1 30 ? 1.292 -4.040 7.408 1.00 0.00 30 ASP A CA 8
ATOM 8383 C C . ASP A 1 30 ? 2.101 -3.941 6.118 1.00 0.00 30 ASP A C 8
ATOM 8384 O O . ASP A 1 30 ? 2.321 -2.850 5.592 1.00 0.00 30 ASP A O 8
ATOM 8393 N N . LYS A 1 31 ? 2.543 -5.088 5.614 1.00 0.00 31 LYS A N 8
ATOM 8394 C CA . LYS A 1 31 ? 3.328 -5.133 4.386 1.00 0.00 31 LYS A CA 8
ATOM 8395 C C . LYS A 1 31 ? 2.495 -4.679 3.191 1.00 0.00 31 LYS A C 8
ATOM 8396 O O . LYS A 1 31 ? 1.409 -5.205 2.942 1.00 0.00 31 LYS A O 8
ATOM 8415 N N . LEU A 1 32 ? 3.010 -3.701 2.454 1.00 0.00 32 LEU A N 8
ATOM 8416 C CA . LEU A 1 32 ? 2.314 -3.177 1.284 1.00 0.00 32 LEU A CA 8
ATOM 8417 C C . LEU A 1 32 ? 3.299 -2.858 0.163 1.00 0.00 32 LEU A C 8
ATOM 8418 O O . LEU A 1 32 ? 4.263 -2.120 0.363 1.00 0.00 32 LEU A O 8
ATOM 8434 N N . GLN A 1 33 ? 3.047 -3.418 -1.016 1.00 0.00 33 GLN A N 8
ATO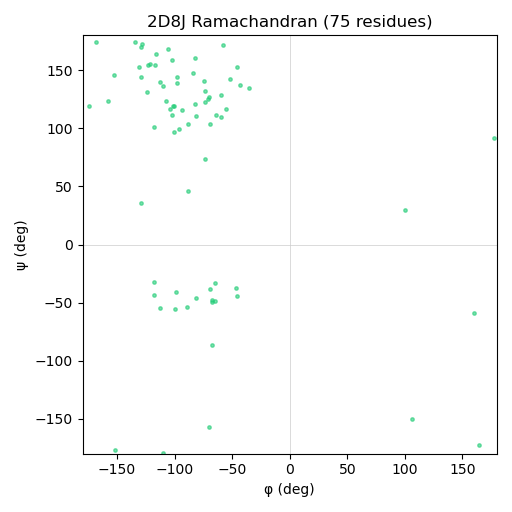M 8435 C CA . GLN A 1 33 ? 3.910 -3.192 -2.169 1.00 0.00 33 GLN A CA 8
ATOM 8436 C C . GLN A 1 33 ? 3.382 -2.049 -3.028 1.00 0.00 33 GLN A C 8
ATOM 8437 O O . GLN A 1 33 ? 2.268 -2.114 -3.550 1.00 0.00 33 GLN A O 8
ATOM 8451 N N . VAL A 1 34 ? 4.187 -1.001 -3.172 1.00 0.00 34 VAL A N 8
ATOM 8452 C CA . VAL A 1 34 ? 3.801 0.157 -3.969 1.00 0.00 34 VAL A CA 8
ATOM 8453 C C . VAL A 1 34 ? 3.875 -0.153 -5.460 1.00 0.00 34 VAL A C 8
ATOM 8454 O O . VAL A 1 34 ? 4.890 -0.648 -5.953 1.00 0.00 34 VAL A O 8
ATOM 8467 N N . LEU A 1 35 ? 2.794 0.141 -6.174 1.00 0.00 35 LEU A N 8
ATOM 8468 C CA . LEU A 1 35 ? 2.736 -0.106 -7.611 1.00 0.00 35 LEU A CA 8
ATOM 8469 C C . LEU A 1 35 ? 2.930 1.189 -8.394 1.00 0.00 35 LEU A C 8
ATOM 8470 O O . LEU A 1 35 ? 3.800 1.277 -9.261 1.00 0.00 35 LEU A O 8
ATOM 8486 N N . ASP A 1 36 ? 2.117 2.191 -8.081 1.00 0.00 36 ASP A N 8
ATOM 8487 C CA . ASP A 1 36 ? 2.201 3.483 -8.752 1.00 0.00 36 ASP A CA 8
ATOM 8488 C C . ASP A 1 36 ? 2.716 4.558 -7.800 1.00 0.00 36 ASP A C 8
ATOM 8489 O O . ASP A 1 36 ? 2.267 4.659 -6.658 1.00 0.00 36 ASP A O 8
ATOM 8498 N N . THR A 1 37 ? 3.662 5.361 -8.277 1.00 0.00 37 THR A N 8
ATOM 8499 C CA . THR A 1 37 ? 4.240 6.427 -7.469 1.00 0.00 37 THR A CA 8
ATOM 8500 C C . THR A 1 37 ? 4.281 7.741 -8.240 1.00 0.00 37 THR A C 8
ATOM 8501 O O . THR A 1 37 ? 5.265 8.479 -8.176 1.00 0.00 37 THR A O 8
ATOM 8512 N N . SER A 1 38 ? 3.207 8.029 -8.968 1.00 0.00 38 SER A N 8
ATOM 8513 C CA . SER A 1 38 ? 3.122 9.254 -9.754 1.00 0.00 38 SER A CA 8
ATOM 8514 C C . SER A 1 38 ? 2.587 10.406 -8.910 1.00 0.00 38 SER A C 8
ATOM 8515 O O . SER A 1 38 ? 3.333 11.305 -8.520 1.00 0.00 38 SER A O 8
ATOM 8523 N N . HIS A 1 39 ? 1.288 10.372 -8.630 1.00 0.00 39 HIS A N 8
ATOM 8524 C CA . HIS A 1 39 ? 0.651 11.413 -7.831 1.00 0.00 39 HIS A CA 8
ATOM 8525 C C . HIS A 1 39 ? 1.424 11.655 -6.538 1.00 0.00 39 HIS A C 8
ATOM 8526 O O . HIS A 1 39 ? 1.272 10.916 -5.566 1.00 0.00 39 HIS A O 8
ATOM 8541 N N . GLU A 1 40 ? 2.254 12.694 -6.536 1.00 0.00 40 GLU A N 8
ATOM 8542 C CA . GLU A 1 40 ? 3.051 13.031 -5.363 1.00 0.00 40 GLU A CA 8
ATOM 8543 C C . GLU A 1 40 ? 2.188 13.052 -4.105 1.00 0.00 40 GLU A C 8
ATOM 8544 O O . GLU A 1 40 ? 1.328 13.917 -3.943 1.00 0.00 40 GLU A O 8
ATOM 8556 N N . GLY A 1 41 ? 2.422 12.091 -3.217 1.00 0.00 41 GLY A N 8
ATOM 8557 C CA . GLY A 1 41 ? 1.658 12.016 -1.985 1.00 0.00 41 GLY A CA 8
ATOM 8558 C C . GLY A 1 41 ? 0.928 10.696 -1.835 1.00 0.00 41 GLY A C 8
ATOM 8559 O O . GLY A 1 41 ? 1.230 9.912 -0.936 1.00 0.00 41 GLY A O 8
ATOM 8563 N N . TRP A 1 42 ? -0.035 10.451 -2.716 1.00 0.00 42 TRP A N 8
ATOM 8564 C CA . TRP A 1 42 ? -0.811 9.217 -2.676 1.00 0.00 42 TRP A CA 8
ATOM 8565 C C . TRP A 1 42 ? -0.263 8.197 -3.668 1.00 0.00 42 TRP A C 8
ATOM 8566 O O . TRP A 1 42 ? -0.106 8.491 -4.853 1.00 0.00 42 TRP A O 8
ATOM 8587 N N . TRP A 1 43 ? 0.027 6.998 -3.176 1.00 0.00 43 TRP A N 8
ATOM 8588 C CA . TRP A 1 43 ? 0.558 5.934 -4.020 1.00 0.00 43 TRP A CA 8
ATOM 8589 C C . TRP A 1 43 ? -0.430 4.777 -4.124 1.00 0.00 43 TRP A C 8
ATOM 8590 O O . TRP A 1 43 ? -1.260 4.575 -3.237 1.00 0.00 43 TRP A O 8
ATOM 8611 N N . LEU A 1 44 ? -0.336 4.020 -5.212 1.00 0.00 44 LEU A N 8
ATOM 8612 C CA . LEU A 1 44 ? -1.222 2.882 -5.432 1.00 0.00 44 LEU A CA 8
ATOM 8613 C C . LEU A 1 44 ? -0.534 1.575 -5.052 1.00 0.00 44 LEU A C 8
ATOM 8614 O O . LEU A 1 44 ? 0.255 1.030 -5.824 1.00 0.00 44 LEU A O 8
ATOM 8630 N N . ALA A 1 45 ? -0.840 1.076 -3.859 1.00 0.00 45 ALA A N 8
ATOM 8631 C CA . ALA A 1 45 ? -0.255 -0.169 -3.379 1.00 0.00 45 ALA A CA 8
ATOM 8632 C C . ALA A 1 45 ? -1.325 -1.238 -3.179 1.00 0.00 45 ALA A C 8
ATOM 8633 O O . ALA A 1 45 ? -2.519 -0.938 -3.161 1.00 0.00 45 ALA A O 8
ATOM 8640 N N . ARG A 1 46 ? -0.889 -2.484 -3.031 1.00 0.00 46 ARG A N 8
ATOM 8641 C CA . ARG A 1 46 ? -1.810 -3.597 -2.834 1.00 0.00 46 ARG A CA 8
ATOM 8642 C C . ARG A 1 46 ? -1.463 -4.373 -1.567 1.00 0.00 46 ARG A C 8
ATOM 8643 O O . ARG A 1 46 ? -0.309 -4.399 -1.138 1.00 0.00 46 ARG A O 8
ATOM 8664 N N . HIS A 1 47 ? -2.470 -5.005 -0.972 1.00 0.00 47 HIS A N 8
ATOM 8665 C CA . HIS A 1 47 ? -2.271 -5.782 0.246 1.00 0.00 47 HIS A CA 8
ATOM 8666 C C . HIS A 1 47 ? -1.451 -7.037 -0.037 1.00 0.00 47 HIS A C 8
ATOM 8667 O O . HIS A 1 47 ? -1.743 -7.784 -0.972 1.00 0.00 47 HIS A O 8
ATOM 8682 N N . LEU A 1 48 ? -0.425 -7.263 0.775 1.00 0.00 48 LEU A N 8
ATOM 8683 C CA . LEU A 1 48 ? 0.438 -8.428 0.611 1.00 0.00 48 LEU A CA 8
ATOM 8684 C C . LEU A 1 48 ? -0.023 -9.577 1.502 1.00 0.00 48 LEU A C 8
ATOM 8685 O O . LEU A 1 48 ? 0.031 -10.741 1.106 1.00 0.00 48 LEU A O 8
ATOM 8701 N N . GLU A 1 49 ? -0.479 -9.241 2.704 1.00 0.00 49 GLU A N 8
ATOM 8702 C CA . GLU A 1 49 ? -0.952 -10.246 3.650 1.00 0.00 49 GLU A CA 8
ATOM 8703 C C . GLU A 1 49 ? -2.012 -11.139 3.010 1.00 0.00 49 GLU A C 8
ATOM 8704 O O . GLU A 1 49 ? -2.946 -10.654 2.372 1.00 0.00 49 GLU A O 8
ATOM 8716 N N . LYS A 1 50 ? -1.858 -12.447 3.186 1.00 0.00 50 LYS A N 8
ATOM 8717 C CA . LYS A 1 50 ? -2.801 -13.410 2.628 1.00 0.00 50 LYS A CA 8
ATOM 8718 C C . LYS A 1 50 ? -3.333 -14.341 3.712 1.00 0.00 50 LYS A C 8
ATOM 8719 O O . LYS A 1 50 ? -2.582 -14.805 4.570 1.00 0.00 50 LYS A O 8
ATOM 8738 N N . LYS A 1 51 ? -4.634 -14.611 3.667 1.00 0.00 51 LYS A N 8
ATOM 8739 C CA . LYS A 1 51 ? -5.267 -15.489 4.644 1.00 0.00 51 LYS A CA 8
ATOM 8740 C C . LYS A 1 51 ? -6.661 -15.900 4.182 1.00 0.00 51 LYS A C 8
ATOM 8741 O O . LYS A 1 51 ? -7.516 -15.053 3.925 1.00 0.00 51 LYS A O 8
ATOM 8760 N N . GLY A 1 52 ? -6.885 -17.207 4.080 1.00 0.00 52 GLY A N 8
ATOM 8761 C CA . GLY A 1 52 ? -8.178 -17.707 3.651 1.00 0.00 52 GLY A CA 8
ATOM 8762 C C . GLY A 1 52 ? -8.583 -17.174 2.291 1.00 0.00 52 GLY A C 8
ATOM 8763 O O . GLY A 1 52 ? -7.732 -16.801 1.483 1.00 0.00 52 GLY A O 8
ATOM 8767 N N . THR A 1 53 ? -9.887 -17.140 2.034 1.00 0.00 53 THR A N 8
ATOM 8768 C CA . THR A 1 53 ? -10.404 -16.652 0.762 1.00 0.00 53 THR A CA 8
ATOM 8769 C C . THR A 1 53 ? -11.546 -15.666 0.974 1.00 0.00 53 THR A C 8
ATOM 8770 O O . THR A 1 53 ? -12.111 -15.580 2.063 1.00 0.00 53 THR A O 8
ATOM 8781 N N . GLY A 1 54 ? -11.883 -14.923 -0.076 1.00 0.00 54 GLY A N 8
ATOM 8782 C CA . GLY A 1 54 ? -12.958 -13.953 0.016 1.00 0.00 54 GLY A CA 8
ATOM 8783 C C . GLY A 1 54 ? -12.763 -12.780 -0.924 1.00 0.00 54 GLY A C 8
ATOM 8784 O O . GLY A 1 54 ? -11.653 -12.264 -1.064 1.00 0.00 54 GLY A O 8
ATOM 8788 N N . LEU A 1 55 ? -13.843 -12.357 -1.572 1.00 0.00 55 LEU A N 8
ATOM 8789 C CA . LEU A 1 55 ? -13.786 -11.238 -2.506 1.00 0.00 55 LEU A CA 8
ATOM 8790 C C . LEU A 1 55 ? -14.668 -10.088 -2.032 1.00 0.00 55 LEU A C 8
ATOM 8791 O O . LEU A 1 55 ? -15.653 -10.297 -1.326 1.00 0.00 55 LEU A O 8
ATOM 8807 N N . GLY A 1 56 ? -14.307 -8.870 -2.427 1.00 0.00 56 GLY A N 8
ATOM 8808 C CA . GLY A 1 56 ? -15.077 -7.705 -2.035 1.00 0.00 56 GLY A CA 8
ATOM 8809 C C . GLY A 1 56 ? -14.210 -6.605 -1.455 1.00 0.00 56 GLY A C 8
ATOM 8810 O O . GLY A 1 56 ? -14.081 -5.532 -2.043 1.00 0.00 56 GLY A O 8
ATOM 8814 N N . GLN A 1 57 ? -13.615 -6.872 -0.297 1.00 0.00 57 GLN A N 8
ATOM 8815 C CA . GLN A 1 57 ? -12.757 -5.896 0.364 1.00 0.00 57 GLN A CA 8
ATOM 8816 C C . GLN A 1 57 ? -11.700 -5.361 -0.596 1.00 0.00 57 GLN A C 8
ATOM 8817 O O . GLN A 1 57 ? -11.032 -6.129 -1.288 1.00 0.00 57 GLN A O 8
ATOM 8831 N N . GLN A 1 58 ? -11.556 -4.040 -0.633 1.00 0.00 58 GLN A N 8
ATOM 8832 C CA . GLN A 1 58 ? -10.581 -3.403 -1.511 1.00 0.00 58 GLN A CA 8
ATOM 8833 C C . GLN A 1 58 ? -9.163 -3.840 -1.157 1.00 0.00 58 GLN A C 8
ATOM 8834 O O . GLN A 1 58 ? -8.746 -3.754 -0.001 1.00 0.00 58 GLN A O 8
ATOM 8848 N N . LEU A 1 59 ? -8.426 -4.308 -2.158 1.00 0.00 59 LEU A N 8
ATOM 8849 C CA . LEU A 1 59 ? -7.054 -4.759 -1.953 1.00 0.00 59 LEU A CA 8
ATOM 8850 C C . LEU A 1 59 ? -6.059 -3.736 -2.491 1.00 0.00 59 LEU A C 8
ATOM 8851 O O . LEU A 1 59 ? -4.921 -3.662 -2.029 1.00 0.00 59 LEU A O 8
ATOM 8867 N N . GLN A 1 60 ? -6.497 -2.949 -3.468 1.00 0.00 60 GLN A N 8
ATOM 8868 C CA . GLN A 1 60 ? -5.644 -1.929 -4.067 1.00 0.00 60 GLN A CA 8
ATOM 8869 C C . GLN A 1 60 ? -6.310 -0.558 -4.008 1.00 0.00 60 GLN A C 8
ATOM 8870 O O . GLN A 1 60 ? -7.512 -0.431 -4.236 1.00 0.00 60 GLN A O 8
ATOM 8884 N N . GLY A 1 61 ? -5.521 0.466 -3.699 1.00 0.00 61 GLY A N 8
ATOM 8885 C CA . GLY A 1 61 ? -6.052 1.813 -3.615 1.00 0.00 61 GLY A CA 8
ATOM 8886 C C . GLY A 1 61 ? -4.982 2.840 -3.303 1.00 0.00 61 GLY A C 8
ATOM 8887 O O . GLY A 1 61 ? -3.802 2.504 -3.192 1.00 0.00 61 GLY A O 8
ATOM 8891 N N . TYR A 1 62 ? -5.392 4.096 -3.162 1.00 0.00 62 TYR A N 8
ATOM 8892 C CA . TYR A 1 62 ? -4.459 5.176 -2.866 1.00 0.00 62 TYR A CA 8
ATOM 8893 C C . TYR A 1 62 ? -4.150 5.235 -1.373 1.00 0.00 62 TYR A C 8
ATOM 8894 O O . TYR A 1 62 ? -5.057 5.216 -0.539 1.00 0.00 62 TYR A O 8
ATOM 8912 N N . ILE A 1 63 ? -2.865 5.307 -1.043 1.00 0.00 63 ILE A N 8
ATOM 8913 C CA . ILE A 1 63 ? -2.436 5.371 0.348 1.00 0.00 63 ILE A CA 8
ATOM 8914 C C . ILE A 1 63 ? -1.357 6.430 0.543 1.00 0.00 63 ILE A C 8
ATOM 8915 O O . ILE A 1 63 ? -0.524 6.672 -0.331 1.00 0.00 63 ILE A O 8
ATOM 8931 N N . PRO A 1 64 ? -1.369 7.078 1.718 1.00 0.00 64 PRO A N 8
ATOM 8932 C CA . PRO A 1 64 ? -0.397 8.121 2.056 1.00 0.00 64 PRO A CA 8
ATOM 8933 C C . PRO A 1 64 ? 1.005 7.560 2.269 1.00 0.00 64 PRO A C 8
ATOM 8934 O O . PRO A 1 64 ? 1.194 6.606 3.023 1.00 0.00 64 PRO A O 8
ATOM 8945 N N . SER A 1 65 ? 1.985 8.159 1.600 1.00 0.00 65 SER A N 8
ATOM 8946 C CA . SER A 1 65 ? 3.370 7.716 1.713 1.00 0.00 65 SER A CA 8
ATOM 8947 C C . SER A 1 65 ? 3.971 8.149 3.047 1.00 0.00 65 SER A C 8
ATOM 8948 O O . SER A 1 65 ? 4.681 7.384 3.697 1.00 0.00 65 SER A O 8
ATOM 8956 N N . ASN A 1 66 ? 3.680 9.383 3.447 1.00 0.00 66 ASN A N 8
ATOM 8957 C CA . ASN A 1 66 ? 4.192 9.920 4.703 1.00 0.00 66 ASN A CA 8
ATOM 8958 C C . ASN A 1 66 ? 3.787 9.035 5.878 1.00 0.00 66 ASN A C 8
ATOM 8959 O O . ASN A 1 66 ? 4.307 9.178 6.984 1.00 0.00 66 ASN A O 8
ATOM 8970 N N . TYR A 1 67 ? 2.855 8.121 5.629 1.00 0.00 67 TYR A N 8
ATOM 8971 C CA . TYR A 1 67 ? 2.378 7.214 6.667 1.00 0.00 67 TYR A CA 8
ATOM 8972 C C . TYR A 1 67 ? 3.212 5.937 6.698 1.00 0.00 67 TYR A C 8
ATOM 8973 O O . TYR A 1 67 ? 3.353 5.299 7.742 1.00 0.00 67 TYR A O 8
ATOM 8991 N N . VAL A 1 68 ? 3.763 5.569 5.546 1.00 0.00 68 VAL A N 8
ATOM 8992 C CA . VAL A 1 68 ? 4.585 4.369 5.440 1.00 0.00 68 VAL A CA 8
ATOM 8993 C C . VAL A 1 68 ? 6.052 4.724 5.232 1.00 0.00 68 VAL A C 8
ATOM 8994 O O . VAL A 1 68 ? 6.416 5.899 5.182 1.00 0.00 68 VAL A O 8
ATOM 9007 N N . ALA A 1 69 ? 6.891 3.701 5.109 1.00 0.00 69 ALA A N 8
ATOM 9008 C CA . ALA A 1 69 ? 8.320 3.905 4.903 1.00 0.00 69 ALA A CA 8
ATOM 9009 C C . ALA A 1 69 ? 8.991 2.627 4.411 1.00 0.00 69 ALA A C 8
ATOM 9010 O O . ALA A 1 69 ? 8.625 1.526 4.819 1.00 0.00 69 ALA A O 8
ATOM 9017 N N . GLU A 1 70 ? 9.976 2.783 3.531 1.00 0.00 70 GLU A N 8
ATOM 9018 C CA . GLU A 1 70 ? 10.697 1.640 2.982 1.00 0.00 70 GLU A CA 8
ATOM 9019 C C . GLU A 1 70 ? 11.386 0.849 4.090 1.00 0.00 70 GLU A C 8
ATOM 9020 O O . GLU A 1 70 ? 12.149 1.404 4.881 1.00 0.00 70 GLU A O 8
ATOM 9032 N N . ASP A 1 71 ? 11.112 -0.450 4.141 1.00 0.00 71 ASP A N 8
ATOM 9033 C CA . ASP A 1 71 ? 11.705 -1.318 5.151 1.00 0.00 71 ASP A CA 8
ATOM 9034 C C . ASP A 1 71 ? 12.980 -1.971 4.625 1.00 0.00 71 ASP A C 8
ATOM 9035 O O . ASP A 1 71 ? 13.138 -2.165 3.420 1.00 0.00 71 ASP A O 8
ATOM 9044 N N . SER A 1 72 ? 13.886 -2.307 5.537 1.00 0.00 72 SER A N 8
ATOM 9045 C CA . SER A 1 72 ? 15.149 -2.933 5.165 1.00 0.00 72 SER A CA 8
ATOM 9046 C C . SER A 1 72 ? 14.910 -4.166 4.299 1.00 0.00 72 SER A C 8
ATOM 9047 O O . SER A 1 72 ? 14.851 -5.288 4.799 1.00 0.00 72 SER A O 8
ATOM 9055 N N . GLY A 1 73 ? 14.772 -3.948 2.994 1.00 0.00 73 GLY A N 8
ATOM 9056 C CA . GLY A 1 73 ? 14.540 -5.049 2.078 1.00 0.00 73 GLY A CA 8
ATOM 9057 C C . GLY A 1 73 ? 15.814 -5.523 1.406 1.00 0.00 73 GLY A C 8
ATOM 9058 O O . GLY A 1 73 ? 16.920 -5.305 1.901 1.00 0.00 73 GLY A O 8
ATOM 9062 N N . PRO A 1 74 ? 15.666 -6.189 0.252 1.00 0.00 74 PRO A N 8
ATOM 9063 C CA . PRO A 1 74 ? 16.803 -6.709 -0.513 1.00 0.00 74 PRO A CA 8
ATOM 9064 C C . PRO A 1 74 ? 17.633 -5.598 -1.147 1.00 0.00 74 PRO A C 8
ATOM 9065 O O . PRO A 1 74 ? 17.131 -4.822 -1.960 1.00 0.00 74 PRO A O 8
ATOM 9076 N N . SER A 1 75 ? 18.906 -5.528 -0.770 1.00 0.00 75 SER A N 8
ATOM 9077 C CA . SER A 1 75 ? 19.805 -4.509 -1.299 1.00 0.00 75 SER A CA 8
ATOM 9078 C C . SER A 1 75 ? 19.752 -4.477 -2.824 1.00 0.00 75 SER A C 8
ATOM 9079 O O . SER A 1 75 ? 19.430 -5.477 -3.466 1.00 0.00 75 SER A O 8
ATOM 9087 N N . SER A 1 76 ? 20.071 -3.321 -3.396 1.00 0.00 76 SER A N 8
ATOM 9088 C CA . SER A 1 76 ? 20.057 -3.156 -4.845 1.00 0.00 76 SER A CA 8
ATOM 9089 C C . SER A 1 76 ? 20.729 -4.340 -5.533 1.00 0.00 76 SER A C 8
ATOM 9090 O O . SER A 1 76 ? 20.226 -4.861 -6.528 1.00 0.00 76 SER A O 8
ATOM 9098 N N . GLY A 1 77 ? 21.869 -4.760 -4.995 1.00 0.00 77 GLY A N 8
ATOM 9099 C CA . GLY A 1 77 ? 22.593 -5.879 -5.569 1.00 0.00 77 GLY A CA 8
ATOM 9100 C C . GLY A 1 77 ? 23.592 -6.482 -4.602 1.00 0.00 77 GLY A C 8
ATOM 9101 O O . GLY A 1 77 ? 23.721 -6.023 -3.466 1.00 0.00 77 GLY A O 8
ATOM 9105 N N . GLY A 1 1 ? 24.568 -11.348 -6.227 1.00 0.00 1 GLY A N 9
ATOM 9106 C CA . GLY A 1 1 ? 24.200 -10.531 -7.368 1.00 0.00 1 GLY A CA 9
ATOM 9107 C C . GLY A 1 1 ? 22.709 -10.551 -7.640 1.00 0.00 1 GLY A C 9
ATOM 9108 O O . GLY A 1 1 ? 22.121 -11.614 -7.836 1.00 0.00 1 GLY A O 9
ATOM 9112 N N . SER A 1 2 ? 22.095 -9.372 -7.649 1.00 0.00 2 SER A N 9
ATOM 9113 C CA . SER A 1 2 ? 20.662 -9.259 -7.892 1.00 0.00 2 SER A CA 9
ATOM 9114 C C . SER A 1 2 ? 20.390 -8.645 -9.263 1.00 0.00 2 SER A C 9
ATOM 9115 O O . SER A 1 2 ? 20.348 -7.424 -9.411 1.00 0.00 2 SER A O 9
ATOM 9123 N N . SER A 1 3 ? 20.207 -9.503 -10.262 1.00 0.00 3 SER A N 9
ATOM 9124 C CA . SER A 1 3 ? 19.944 -9.047 -11.622 1.00 0.00 3 SER A CA 9
ATOM 9125 C C . SER A 1 3 ? 18.831 -8.004 -11.639 1.00 0.00 3 SER A C 9
ATOM 9126 O O . SER A 1 3 ? 18.979 -6.931 -12.222 1.00 0.00 3 SER A O 9
ATOM 9134 N N . GLY A 1 4 ? 17.714 -8.328 -10.994 1.00 0.00 4 GLY A N 9
ATOM 9135 C CA . GLY A 1 4 ? 16.591 -7.410 -10.946 1.00 0.00 4 GLY A CA 9
ATOM 9136 C C . GLY A 1 4 ? 15.488 -7.890 -10.024 1.00 0.00 4 GLY A C 9
ATOM 9137 O O . GLY A 1 4 ? 15.466 -9.054 -9.625 1.00 0.00 4 GLY A O 9
ATOM 9141 N N . SER A 1 5 ? 14.570 -6.990 -9.684 1.00 0.00 5 SER A N 9
ATOM 9142 C CA . SER A 1 5 ? 13.462 -7.327 -8.798 1.00 0.00 5 SER A CA 9
ATOM 9143 C C . SER A 1 5 ? 12.307 -6.346 -8.977 1.00 0.00 5 SER A C 9
ATOM 9144 O O . SER A 1 5 ? 12.494 -5.131 -8.915 1.00 0.00 5 SER A O 9
ATOM 9152 N N . SER A 1 6 ? 11.111 -6.884 -9.198 1.00 0.00 6 SER A N 9
ATOM 9153 C CA . SER A 1 6 ? 9.925 -6.057 -9.389 1.00 0.00 6 SER A CA 9
ATOM 9154 C C . SER A 1 6 ? 8.969 -6.198 -8.209 1.00 0.00 6 SER A C 9
ATOM 9155 O O . SER A 1 6 ? 8.134 -7.101 -8.176 1.00 0.00 6 SER A O 9
ATOM 9163 N N . GLY A 1 7 ? 9.098 -5.297 -7.240 1.00 0.00 7 GLY A N 9
ATOM 9164 C CA . GLY A 1 7 ? 8.240 -5.337 -6.070 1.00 0.00 7 GLY A CA 9
ATOM 9165 C C . GLY A 1 7 ? 8.758 -4.467 -4.942 1.00 0.00 7 GLY A C 9
ATOM 9166 O O . GLY A 1 7 ? 9.667 -4.862 -4.213 1.00 0.00 7 GLY A O 9
ATOM 9170 N N . GLN A 1 8 ? 8.178 -3.280 -4.798 1.00 0.00 8 GLN A N 9
ATOM 9171 C CA . GLN A 1 8 ? 8.588 -2.352 -3.751 1.00 0.00 8 GLN A CA 9
ATOM 9172 C C . GLN A 1 8 ? 7.781 -2.577 -2.477 1.00 0.00 8 GLN A C 9
ATOM 9173 O O . GLN A 1 8 ? 6.604 -2.222 -2.404 1.00 0.00 8 GLN A O 9
ATOM 9187 N N . TYR A 1 9 ? 8.421 -3.169 -1.474 1.00 0.00 9 TYR A N 9
ATOM 9188 C CA . TYR A 1 9 ? 7.761 -3.444 -0.203 1.00 0.00 9 TYR A CA 9
ATOM 9189 C C . TYR A 1 9 ? 7.996 -2.310 0.789 1.00 0.00 9 TYR A C 9
ATOM 9190 O O . TYR A 1 9 ? 9.134 -1.907 1.032 1.00 0.00 9 TYR A O 9
ATOM 9208 N N . PHE A 1 10 ? 6.911 -1.798 1.361 1.00 0.00 10 PHE A N 9
ATOM 9209 C CA . PHE A 1 10 ? 6.997 -0.710 2.327 1.00 0.00 10 PHE A CA 9
ATOM 9210 C C . PHE A 1 10 ? 6.419 -1.132 3.675 1.00 0.00 10 PHE A C 9
ATOM 9211 O O . PHE A 1 10 ? 5.740 -2.154 3.780 1.00 0.00 10 PHE A O 9
ATOM 9228 N N . VAL A 1 11 ? 6.694 -0.338 4.705 1.00 0.00 11 VAL A N 9
ATOM 9229 C CA . VAL A 1 11 ? 6.202 -0.628 6.046 1.00 0.00 11 VAL A CA 9
ATOM 9230 C C . VAL A 1 11 ? 5.361 0.525 6.585 1.00 0.00 11 VAL A C 9
ATOM 9231 O O . VAL A 1 11 ? 5.790 1.678 6.571 1.00 0.00 11 VAL A O 9
ATOM 9244 N N . ALA A 1 12 ? 4.162 0.204 7.059 1.00 0.00 12 ALA A N 9
ATOM 9245 C CA . ALA A 1 12 ? 3.262 1.213 7.605 1.00 0.00 12 ALA A CA 9
ATOM 9246 C C . ALA A 1 12 ? 3.735 1.688 8.974 1.00 0.00 12 ALA A C 9
ATOM 9247 O O . ALA A 1 12 ? 3.433 1.069 9.996 1.00 0.00 12 ALA A O 9
ATOM 9254 N N . LEU A 1 13 ? 4.478 2.789 8.989 1.00 0.00 13 LEU A N 9
ATOM 9255 C CA . LEU A 1 13 ? 4.994 3.347 10.234 1.00 0.00 13 LEU A CA 9
ATOM 9256 C C . LEU A 1 13 ? 3.859 3.651 11.206 1.00 0.00 13 LEU A C 9
ATOM 9257 O O . LEU A 1 13 ? 4.004 3.484 12.417 1.00 0.00 13 LEU A O 9
ATOM 9273 N N . PHE A 1 14 ? 2.729 4.096 10.667 1.00 0.00 14 PHE A N 9
ATOM 9274 C CA . PHE A 1 14 ? 1.568 4.422 11.487 1.00 0.00 14 PHE A CA 9
ATOM 9275 C C . PHE A 1 14 ? 0.289 3.873 10.861 1.00 0.00 14 PHE A C 9
ATOM 9276 O O . PHE A 1 14 ? 0.253 3.556 9.672 1.00 0.00 14 PHE A O 9
ATOM 9293 N N . ASP A 1 15 ? -0.759 3.763 11.671 1.00 0.00 15 ASP A N 9
ATOM 9294 C CA . ASP A 1 15 ? -2.041 3.253 11.198 1.00 0.00 15 ASP A CA 9
ATOM 9295 C C . ASP A 1 15 ? -2.789 4.318 10.403 1.00 0.00 15 ASP A C 9
ATOM 9296 O O . ASP A 1 15 ? -2.597 5.515 10.615 1.00 0.00 15 ASP A O 9
ATOM 9305 N N . TYR A 1 16 ? -3.642 3.874 9.487 1.00 0.00 16 TYR A N 9
ATOM 9306 C CA . TYR A 1 16 ? -4.418 4.789 8.657 1.00 0.00 16 TYR A CA 9
ATOM 9307 C C . TYR A 1 16 ? -5.834 4.264 8.444 1.00 0.00 16 TYR A C 9
ATOM 9308 O O . TYR A 1 16 ? -6.074 3.058 8.495 1.00 0.00 16 TYR A O 9
ATOM 9326 N N . GLN A 1 17 ? -6.767 5.179 8.203 1.00 0.00 17 GLN A N 9
ATOM 9327 C CA . GLN A 1 17 ? -8.160 4.809 7.982 1.00 0.00 17 GLN A CA 9
ATOM 9328 C C . GLN A 1 17 ? -8.682 5.408 6.680 1.00 0.00 17 GLN A C 9
ATOM 9329 O O . GLN A 1 17 ? -8.785 6.627 6.543 1.00 0.00 17 GLN A O 9
ATOM 9343 N N . ALA A 1 18 ? -9.010 4.543 5.726 1.00 0.00 18 ALA A N 9
ATOM 9344 C CA . ALA A 1 18 ? -9.523 4.986 4.436 1.00 0.00 18 ALA A CA 9
ATOM 9345 C C . ALA A 1 18 ? -10.897 5.632 4.583 1.00 0.00 18 ALA A C 9
ATOM 9346 O O . ALA A 1 18 ? -11.726 5.175 5.370 1.00 0.00 18 ALA A O 9
ATOM 9353 N N . ARG A 1 19 ? -11.130 6.697 3.823 1.00 0.00 19 ARG A N 9
ATOM 9354 C CA . ARG A 1 19 ? -12.403 7.406 3.871 1.00 0.00 19 ARG A CA 9
ATOM 9355 C C . ARG A 1 19 ? -13.345 6.907 2.780 1.00 0.00 19 ARG A C 9
ATOM 9356 O O . ARG A 1 19 ? -14.551 6.779 2.995 1.00 0.00 19 ARG A O 9
ATOM 9377 N N . THR A 1 20 ? -12.787 6.628 1.606 1.00 0.00 20 THR A N 9
ATOM 9378 C CA . THR A 1 20 ? -13.577 6.145 0.480 1.00 0.00 20 THR A CA 9
ATOM 9379 C C . THR A 1 20 ? -13.025 4.828 -0.054 1.00 0.00 20 THR A C 9
ATOM 9380 O O . THR A 1 20 ? -11.846 4.522 0.119 1.00 0.00 20 THR A O 9
ATOM 9391 N N . ALA A 1 21 ? -13.886 4.051 -0.703 1.00 0.00 21 ALA A N 9
ATOM 9392 C CA . ALA A 1 21 ? -13.484 2.767 -1.264 1.00 0.00 21 ALA A CA 9
ATOM 9393 C C . ALA A 1 21 ? -12.179 2.893 -2.042 1.00 0.00 21 ALA A C 9
ATOM 9394 O O . ALA A 1 21 ? -11.316 2.019 -1.969 1.00 0.00 21 ALA A O 9
ATOM 9401 N N . GLU A 1 22 ? -12.042 3.985 -2.788 1.00 0.00 22 GLU A N 9
ATOM 9402 C CA . GLU A 1 22 ? -10.842 4.223 -3.581 1.00 0.00 22 GLU A CA 9
ATOM 9403 C C . GLU A 1 22 ? -9.588 4.106 -2.719 1.00 0.00 22 GLU A C 9
ATOM 9404 O O . GLU A 1 22 ? -8.580 3.542 -3.144 1.00 0.00 22 GLU A O 9
ATOM 9416 N N . ASP A 1 23 ? -9.659 4.642 -1.505 1.00 0.00 23 ASP A N 9
ATOM 9417 C CA . ASP A 1 23 ? -8.531 4.598 -0.582 1.00 0.00 23 ASP A CA 9
ATOM 9418 C C . ASP A 1 23 ? -8.405 3.218 0.055 1.00 0.00 23 ASP A C 9
ATOM 9419 O O . ASP A 1 23 ? -9.333 2.409 0.000 1.00 0.00 23 ASP A O 9
ATOM 9428 N N . LEU A 1 24 ? -7.251 2.954 0.658 1.00 0.00 24 LEU A N 9
ATOM 9429 C CA . LEU A 1 24 ? -7.002 1.670 1.306 1.00 0.00 24 LEU A CA 9
ATOM 9430 C C . LEU A 1 24 ? -6.745 1.854 2.798 1.00 0.00 24 LEU A C 9
ATOM 9431 O O . LEU A 1 24 ? -6.163 2.853 3.220 1.00 0.00 24 LEU A O 9
ATOM 9447 N N . SER A 1 25 ? -7.182 0.882 3.592 1.00 0.00 25 SER A N 9
ATOM 9448 C CA . SER A 1 25 ? -7.002 0.937 5.038 1.00 0.00 25 SER A CA 9
ATOM 9449 C C . SER A 1 25 ? -5.897 -0.016 5.484 1.00 0.00 25 SER A C 9
ATOM 9450 O O . SER A 1 25 ? -5.730 -1.098 4.921 1.00 0.00 25 SER A O 9
ATOM 9458 N N . PHE A 1 26 ? -5.145 0.394 6.500 1.00 0.00 26 PHE A N 9
ATOM 9459 C CA . PHE A 1 26 ? -4.055 -0.422 7.022 1.00 0.00 26 PHE A CA 9
ATOM 9460 C C . PHE A 1 26 ? -3.678 0.014 8.435 1.00 0.00 26 PHE A C 9
ATOM 9461 O O . PHE A 1 26 ? -4.164 1.030 8.933 1.00 0.00 26 PHE A O 9
ATOM 9478 N N . ARG A 1 27 ? -2.808 -0.761 9.075 1.00 0.00 27 ARG A N 9
ATOM 9479 C CA . ARG A 1 27 ? -2.367 -0.456 10.431 1.00 0.00 27 ARG A CA 9
ATOM 9480 C C . ARG A 1 27 ? -0.847 -0.330 10.492 1.00 0.00 27 ARG A C 9
ATOM 9481 O O . ARG A 1 27 ? -0.151 -0.615 9.518 1.00 0.00 27 ARG A O 9
ATOM 9502 N N . ALA A 1 28 ? -0.341 0.100 11.643 1.00 0.00 28 ALA A N 9
ATOM 9503 C CA . ALA A 1 28 ? 1.095 0.263 11.832 1.00 0.00 28 ALA A CA 9
ATOM 9504 C C . ALA A 1 28 ? 1.814 -1.080 11.767 1.00 0.00 28 ALA A C 9
ATOM 9505 O O . ALA A 1 28 ? 1.661 -1.920 12.653 1.00 0.00 28 ALA A O 9
ATOM 9512 N N . GLY A 1 29 ? 2.597 -1.277 10.711 1.00 0.00 29 GLY A N 9
ATOM 9513 C CA . GLY A 1 29 ? 3.327 -2.521 10.550 1.00 0.00 29 GLY A CA 9
ATOM 9514 C C . GLY A 1 29 ? 2.864 -3.312 9.343 1.00 0.00 29 GLY A C 9
ATOM 9515 O O . GLY A 1 29 ? 3.669 -3.947 8.661 1.00 0.00 29 GLY A O 9
ATOM 9519 N N . ASP A 1 30 ? 1.562 -3.277 9.078 1.00 0.00 30 ASP A N 9
ATOM 9520 C CA . ASP A 1 30 ? 0.992 -3.997 7.945 1.00 0.00 30 ASP A CA 9
ATOM 9521 C C . ASP A 1 30 ? 1.909 -3.910 6.729 1.00 0.00 30 ASP A C 9
ATOM 9522 O O . ASP A 1 30 ? 2.444 -2.846 6.416 1.00 0.00 30 ASP A O 9
ATOM 9531 N N . LYS A 1 31 ? 2.087 -5.036 6.047 1.00 0.00 31 LYS A N 9
ATOM 9532 C CA . LYS A 1 31 ? 2.939 -5.088 4.864 1.00 0.00 31 LYS A CA 9
ATOM 9533 C C . LYS A 1 31 ? 2.170 -4.656 3.620 1.00 0.00 31 LYS A C 9
ATOM 9534 O O . LYS A 1 31 ? 1.209 -5.311 3.214 1.00 0.00 31 LYS A O 9
ATOM 9553 N N . LEU A 1 32 ? 2.599 -3.553 3.018 1.00 0.00 32 LEU A N 9
ATOM 9554 C CA . LEU A 1 32 ? 1.951 -3.034 1.818 1.00 0.00 32 LEU A CA 9
ATOM 9555 C C . LEU A 1 32 ? 2.959 -2.861 0.687 1.00 0.00 32 LEU A C 9
ATOM 9556 O O . LEU A 1 32 ? 4.018 -2.262 0.874 1.00 0.00 32 LEU A O 9
ATOM 9572 N N . GLN A 1 33 ? 2.621 -3.387 -0.486 1.00 0.00 33 GLN A N 9
ATOM 9573 C CA . GLN A 1 33 ? 3.497 -3.289 -1.648 1.00 0.00 33 GLN A CA 9
ATOM 9574 C C . GLN A 1 33 ? 3.076 -2.134 -2.550 1.00 0.00 33 GLN A C 9
ATOM 9575 O O . GLN A 1 33 ? 1.957 -2.109 -3.064 1.00 0.00 33 GLN A O 9
ATOM 9589 N N . VAL A 1 34 ? 3.979 -1.177 -2.739 1.00 0.00 34 VAL A N 9
ATOM 9590 C CA . VAL A 1 34 ? 3.702 -0.019 -3.580 1.00 0.00 34 VAL A CA 9
ATOM 9591 C C . VAL A 1 34 ? 3.785 -0.381 -5.059 1.00 0.00 34 VAL A C 9
ATOM 9592 O O . VAL A 1 34 ? 4.812 -0.868 -5.533 1.00 0.00 34 VAL A O 9
ATOM 9605 N N . LEU A 1 35 ? 2.698 -0.140 -5.784 1.00 0.00 35 LEU A N 9
ATOM 9606 C CA . LEU A 1 35 ? 2.648 -0.441 -7.210 1.00 0.00 35 LEU A CA 9
ATOM 9607 C C . LEU A 1 35 ? 2.811 0.829 -8.040 1.00 0.00 35 LEU A C 9
ATOM 9608 O O . LEU A 1 35 ? 3.719 0.930 -8.865 1.00 0.00 35 LEU A O 9
ATOM 9624 N N . ASP A 1 36 ? 1.928 1.795 -7.814 1.00 0.00 36 ASP A N 9
ATOM 9625 C CA . ASP A 1 36 ? 1.976 3.060 -8.538 1.00 0.00 36 ASP A CA 9
ATOM 9626 C C . ASP A 1 36 ? 2.518 4.174 -7.650 1.00 0.00 36 ASP A C 9
ATOM 9627 O O . ASP A 1 36 ? 2.076 4.349 -6.514 1.00 0.00 36 ASP A O 9
ATOM 9636 N N . THR A 1 37 ? 3.481 4.927 -8.174 1.00 0.00 37 THR A N 9
ATOM 9637 C CA . THR A 1 37 ? 4.086 6.023 -7.428 1.00 0.00 37 THR A CA 9
ATOM 9638 C C . THR A 1 37 ? 4.071 7.314 -8.239 1.00 0.00 37 THR A C 9
ATOM 9639 O O . THR A 1 37 ? 5.000 8.118 -8.162 1.00 0.00 37 THR A O 9
ATOM 9650 N N . SER A 1 38 ? 3.010 7.507 -9.017 1.00 0.00 38 SER A N 9
ATOM 9651 C CA . SER A 1 38 ? 2.877 8.700 -9.845 1.00 0.00 38 SER A CA 9
ATOM 9652 C C . SER A 1 38 ? 2.370 9.879 -9.021 1.00 0.00 38 SER A C 9
ATOM 9653 O O . SER A 1 38 ? 3.130 10.789 -8.686 1.00 0.00 38 SER A O 9
ATOM 9661 N N . HIS A 1 39 ? 1.081 9.857 -8.696 1.00 0.00 39 HIS A N 9
ATOM 9662 C CA . HIS A 1 39 ? 0.472 10.924 -7.910 1.00 0.00 39 HIS A CA 9
ATOM 9663 C C . HIS A 1 39 ? 1.220 11.126 -6.596 1.00 0.00 39 HIS A C 9
ATOM 9664 O O . HIS A 1 39 ? 0.988 10.409 -5.623 1.00 0.00 39 HIS A O 9
ATOM 9679 N N . GLU A 1 40 ? 2.119 12.106 -6.576 1.00 0.00 40 GLU A N 9
ATOM 9680 C CA . GLU A 1 40 ? 2.901 12.399 -5.382 1.00 0.00 40 GLU A CA 9
ATOM 9681 C C . GLU A 1 40 ? 2.007 12.459 -4.146 1.00 0.00 40 GLU A C 9
ATOM 9682 O O . GLU A 1 40 ? 0.924 13.040 -4.178 1.00 0.00 40 GLU A O 9
ATOM 9694 N N . GLY A 1 41 ? 2.471 11.851 -3.058 1.00 0.00 41 GLY A N 9
ATOM 9695 C CA . GLY A 1 41 ? 1.701 11.845 -1.828 1.00 0.00 41 GLY A CA 9
ATOM 9696 C C . GLY A 1 41 ? 0.892 10.575 -1.656 1.00 0.00 41 GLY A C 9
ATOM 9697 O O . GLY A 1 41 ? 1.083 9.836 -0.690 1.00 0.00 41 GLY A O 9
ATOM 9701 N N . TRP A 1 42 ? -0.015 10.322 -2.593 1.00 0.00 42 TRP A N 9
ATOM 9702 C CA . TRP A 1 42 ? -0.857 9.133 -2.539 1.00 0.00 42 TRP A CA 9
ATOM 9703 C C . TRP A 1 42 ? -0.336 8.053 -3.481 1.00 0.00 42 TRP A C 9
ATOM 9704 O O . TRP A 1 42 ? -0.257 8.259 -4.692 1.00 0.00 42 TRP A O 9
ATOM 9725 N N . TRP A 1 43 ? 0.020 6.904 -2.918 1.00 0.00 43 TRP A N 9
ATOM 9726 C CA . TRP A 1 43 ? 0.534 5.792 -3.709 1.00 0.00 43 TRP A CA 9
ATOM 9727 C C . TRP A 1 43 ? -0.480 4.656 -3.774 1.00 0.00 43 TRP A C 9
ATOM 9728 O O . TRP A 1 43 ? -1.294 4.484 -2.866 1.00 0.00 43 TRP A O 9
ATOM 9749 N N . LEU A 1 44 ? -0.426 3.881 -4.852 1.00 0.00 44 LEU A N 9
ATOM 9750 C CA . LEU A 1 44 ? -1.340 2.759 -5.035 1.00 0.00 44 LEU A CA 9
ATOM 9751 C C . LEU A 1 44 ? -0.678 1.446 -4.632 1.00 0.00 44 LEU A C 9
ATOM 9752 O O . LEU A 1 44 ? 0.041 0.834 -5.422 1.00 0.00 44 LEU A O 9
ATOM 9768 N N . ALA A 1 45 ? -0.927 1.017 -3.399 1.00 0.00 45 ALA A N 9
ATOM 9769 C CA . ALA A 1 45 ? -0.359 -0.226 -2.893 1.00 0.00 45 ALA A CA 9
ATOM 9770 C C . ALA A 1 45 ? -1.448 -1.258 -2.622 1.00 0.00 45 ALA A C 9
ATOM 9771 O O . ALA A 1 45 ? -2.635 -0.930 -2.597 1.00 0.00 45 ALA A O 9
ATOM 9778 N N . ARG A 1 46 ? -1.038 -2.506 -2.420 1.00 0.00 46 ARG A N 9
ATOM 9779 C CA . ARG A 1 46 ? -1.981 -3.586 -2.152 1.00 0.00 46 ARG A CA 9
ATOM 9780 C C . ARG A 1 46 ? -1.597 -4.340 -0.883 1.00 0.00 46 ARG A C 9
ATOM 9781 O O . ARG A 1 46 ? -0.423 -4.398 -0.513 1.00 0.00 46 ARG A O 9
ATOM 9802 N N . HIS A 1 47 ? -2.593 -4.917 -0.219 1.00 0.00 47 HIS A N 9
ATOM 9803 C CA . HIS A 1 47 ? -2.360 -5.668 1.009 1.00 0.00 47 HIS A CA 9
ATOM 9804 C C . HIS A 1 47 ? -1.510 -6.905 0.737 1.00 0.00 47 HIS A C 9
ATOM 9805 O O . HIS A 1 47 ? -1.812 -7.694 -0.160 1.00 0.00 47 HIS A O 9
ATOM 9820 N N . LEU A 1 48 ? -0.445 -7.068 1.514 1.00 0.00 48 LEU A N 9
ATOM 9821 C CA . LEU A 1 48 ? 0.450 -8.209 1.356 1.00 0.00 48 LEU A CA 9
ATOM 9822 C C . LEU A 1 48 ? 0.124 -9.302 2.369 1.00 0.00 48 LEU A C 9
ATOM 9823 O O . LEU A 1 48 ? 0.125 -10.488 2.039 1.00 0.00 48 LEU A O 9
ATOM 9839 N N . GLU A 1 49 ? -0.158 -8.894 3.603 1.00 0.00 49 GLU A N 9
ATOM 9840 C CA . GLU A 1 49 ? -0.488 -9.839 4.663 1.00 0.00 49 GLU A CA 9
ATOM 9841 C C . GLU A 1 49 ? -1.585 -10.800 4.213 1.00 0.00 49 GLU A C 9
ATOM 9842 O O . GLU A 1 49 ? -1.469 -12.014 4.378 1.00 0.00 49 GLU A O 9
ATOM 9854 N N . LYS A 1 50 ? -2.651 -10.247 3.645 1.00 0.00 50 LYS A N 9
ATOM 9855 C CA . LYS A 1 50 ? -3.770 -11.052 3.170 1.00 0.00 50 LYS A CA 9
ATOM 9856 C C . LYS A 1 50 ? -3.357 -11.907 1.976 1.00 0.00 50 LYS A C 9
ATOM 9857 O O . LYS A 1 50 ? -2.827 -11.398 0.988 1.00 0.00 50 LYS A O 9
ATOM 9876 N N . LYS A 1 51 ? -3.605 -13.209 2.072 1.00 0.00 51 LYS A N 9
ATOM 9877 C CA . LYS A 1 51 ? -3.262 -14.135 1.000 1.00 0.00 51 LYS A CA 9
ATOM 9878 C C . LYS A 1 51 ? -4.426 -15.074 0.699 1.00 0.00 51 LYS A C 9
ATOM 9879 O O . LYS A 1 51 ? -4.703 -15.998 1.462 1.00 0.00 51 LYS A O 9
ATOM 9898 N N . GLY A 1 52 ? -5.103 -14.831 -0.419 1.00 0.00 52 GLY A N 9
ATOM 9899 C CA . GLY A 1 52 ? -6.227 -15.665 -0.801 1.00 0.00 52 GLY A CA 9
ATOM 9900 C C . GLY A 1 52 ? -7.275 -14.901 -1.586 1.00 0.00 52 GLY A C 9
ATOM 9901 O O . GLY A 1 52 ? -7.139 -13.698 -1.812 1.00 0.00 52 GLY A O 9
ATOM 9905 N N . THR A 1 53 ? -8.325 -15.601 -2.005 1.00 0.00 53 THR A N 9
ATOM 9906 C CA . THR A 1 53 ? -9.399 -14.982 -2.772 1.00 0.00 53 THR A CA 9
ATOM 9907 C C . THR A 1 53 ? -10.632 -14.752 -1.905 1.00 0.00 53 THR A C 9
ATOM 9908 O O . THR A 1 53 ? -11.026 -15.620 -1.126 1.00 0.00 53 THR A O 9
ATOM 9919 N N . GLY A 1 54 ? -11.238 -13.577 -2.045 1.00 0.00 54 GLY A N 9
ATOM 9920 C CA . GLY A 1 54 ? -12.421 -13.255 -1.268 1.00 0.00 54 GLY A CA 9
ATOM 9921 C C . GLY A 1 54 ? -13.175 -12.065 -1.826 1.00 0.00 54 GLY A C 9
ATOM 9922 O O . GLY A 1 54 ? -12.747 -11.453 -2.806 1.00 0.00 54 GLY A O 9
ATOM 9926 N N . LEU A 1 55 ? -14.301 -11.735 -1.203 1.00 0.00 55 LEU A N 9
ATOM 9927 C CA . LEU A 1 55 ? -15.118 -10.610 -1.645 1.00 0.00 55 LEU A CA 9
ATOM 9928 C C . LEU A 1 55 ? -15.331 -9.613 -0.510 1.00 0.00 55 LEU A C 9
ATOM 9929 O O . LEU A 1 55 ? -15.223 -9.962 0.665 1.00 0.00 55 LEU A O 9
ATOM 9945 N N . GLY A 1 56 ? -15.635 -8.370 -0.871 1.00 0.00 56 GLY A N 9
ATOM 9946 C CA . GLY A 1 56 ? -15.860 -7.342 0.128 1.00 0.00 56 GLY A CA 9
ATOM 9947 C C . GLY A 1 56 ? -14.922 -6.161 -0.033 1.00 0.00 56 GLY A C 9
ATOM 9948 O O . GLY A 1 56 ? -14.722 -5.668 -1.142 1.00 0.00 56 GLY A O 9
ATOM 9952 N N . GLN A 1 57 ? -14.348 -5.708 1.077 1.00 0.00 57 GLN A N 9
ATOM 9953 C CA . GLN A 1 57 ? -13.429 -4.576 1.053 1.00 0.00 57 GLN A CA 9
ATOM 9954 C C . GLN A 1 57 ? -12.294 -4.818 0.064 1.00 0.00 57 GLN A C 9
ATOM 9955 O O . GLN A 1 57 ? -11.805 -5.940 -0.072 1.00 0.00 57 GLN A O 9
ATOM 9969 N N . GLN A 1 58 ? -11.880 -3.759 -0.625 1.00 0.00 58 GLN A N 9
ATOM 9970 C CA . GLN A 1 58 ? -10.802 -3.858 -1.602 1.00 0.00 58 GLN A CA 9
ATOM 9971 C C . GLN A 1 58 ? -9.517 -4.354 -0.948 1.00 0.00 58 GLN A C 9
ATOM 9972 O O . GLN A 1 58 ? -9.449 -4.510 0.272 1.00 0.00 58 GLN A O 9
ATOM 9986 N N . LEU A 1 59 ? -8.500 -4.601 -1.766 1.00 0.00 59 LEU A N 9
ATOM 9987 C CA . LEU A 1 59 ? -7.216 -5.080 -1.266 1.00 0.00 59 LEU A CA 9
ATOM 9988 C C . LEU A 1 59 ? -6.109 -4.071 -1.554 1.00 0.00 59 LEU A C 9
ATOM 9989 O O . LEU A 1 59 ? -5.095 -4.033 -0.858 1.00 0.00 59 LEU A O 9
ATOM 10005 N N . GLN A 1 60 ? -6.313 -3.254 -2.582 1.00 0.00 60 GLN A N 9
ATOM 10006 C CA . GLN A 1 60 ? -5.332 -2.243 -2.960 1.00 0.00 60 GLN A CA 9
ATOM 10007 C C . GLN A 1 60 ? -6.012 -0.913 -3.269 1.00 0.00 60 GLN A C 9
ATOM 10008 O O . GLN A 1 60 ? -7.132 -0.881 -3.777 1.00 0.00 60 GLN A O 9
ATOM 10022 N N . GLY A 1 61 ? -5.327 0.183 -2.958 1.00 0.00 61 GLY A N 9
ATOM 10023 C CA . GLY A 1 61 ? -5.881 1.501 -3.209 1.00 0.00 61 GLY A CA 9
ATOM 10024 C C . GLY A 1 61 ? -4.881 2.610 -2.948 1.00 0.00 61 GLY A C 9
ATOM 10025 O O . GLY A 1 61 ? -3.682 2.358 -2.830 1.00 0.00 61 GLY A O 9
ATOM 10029 N N . TYR A 1 62 ? -5.375 3.840 -2.859 1.00 0.00 62 TYR A N 9
ATOM 10030 C CA . TYR A 1 62 ? -4.515 4.992 -2.614 1.00 0.00 62 TYR A CA 9
ATOM 10031 C C . TYR A 1 62 ? -4.209 5.137 -1.127 1.00 0.00 62 TYR A C 9
ATOM 10032 O O . TYR A 1 62 ? -5.116 5.146 -0.293 1.00 0.00 62 TYR A O 9
ATOM 10050 N N . ILE A 1 63 ? -2.926 5.252 -0.802 1.00 0.00 63 ILE A N 9
ATOM 10051 C CA . ILE A 1 63 ? -2.500 5.399 0.584 1.00 0.00 63 ILE A CA 9
ATOM 10052 C C . ILE A 1 63 ? -1.379 6.426 0.708 1.00 0.00 63 ILE A C 9
ATOM 10053 O O . ILE A 1 63 ? -0.565 6.606 -0.198 1.00 0.00 63 ILE A O 9
ATOM 10069 N N . PRO A 1 64 ? -1.333 7.115 1.858 1.00 0.00 64 PRO A N 9
ATOM 10070 C CA . PRO A 1 64 ? -0.316 8.134 2.130 1.00 0.00 64 PRO A CA 9
ATOM 10071 C C . PRO A 1 64 ? 1.072 7.531 2.322 1.00 0.00 64 PRO A C 9
ATOM 10072 O O . PRO A 1 64 ? 1.241 6.564 3.064 1.00 0.00 64 PRO A O 9
ATOM 10083 N N . SER A 1 65 ? 2.062 8.110 1.650 1.00 0.00 65 SER A N 9
ATOM 10084 C CA . SER A 1 65 ? 3.434 7.627 1.745 1.00 0.00 65 SER A CA 9
ATOM 10085 C C . SER A 1 65 ? 4.041 7.978 3.100 1.00 0.00 65 SER A C 9
ATOM 10086 O O . SER A 1 65 ? 4.748 7.172 3.703 1.00 0.00 65 SER A O 9
ATOM 10094 N N . ASN A 1 66 ? 3.759 9.188 3.572 1.00 0.00 66 ASN A N 9
ATOM 10095 C CA . ASN A 1 66 ? 4.278 9.647 4.856 1.00 0.00 66 ASN A CA 9
ATOM 10096 C C . ASN A 1 66 ? 3.887 8.687 5.975 1.00 0.00 66 ASN A C 9
ATOM 10097 O O . ASN A 1 66 ? 4.449 8.731 7.070 1.00 0.00 66 ASN A O 9
ATOM 10108 N N . TYR A 1 67 ? 2.921 7.819 5.693 1.00 0.00 67 TYR A N 9
ATOM 10109 C CA . TYR A 1 67 ? 2.454 6.849 6.676 1.00 0.00 67 TYR A CA 9
ATOM 10110 C C . TYR A 1 67 ? 3.295 5.577 6.628 1.00 0.00 67 TYR A C 9
ATOM 10111 O O . TYR A 1 67 ? 3.426 4.868 7.626 1.00 0.00 67 TYR A O 9
ATOM 10129 N N . VAL A 1 68 ? 3.864 5.295 5.461 1.00 0.00 68 VAL A N 9
ATOM 10130 C CA . VAL A 1 68 ? 4.695 4.110 5.282 1.00 0.00 68 VAL A CA 9
ATOM 10131 C C . VAL A 1 68 ? 6.145 4.492 5.008 1.00 0.00 68 VAL A C 9
ATOM 10132 O O . VAL A 1 68 ? 6.475 5.672 4.888 1.00 0.00 68 VAL A O 9
ATOM 10145 N N . ALA A 1 69 ? 7.008 3.486 4.909 1.00 0.00 69 ALA A N 9
ATOM 10146 C CA . ALA A 1 69 ? 8.423 3.716 4.646 1.00 0.00 69 ALA A CA 9
ATOM 10147 C C . ALA A 1 69 ? 9.055 2.514 3.952 1.00 0.00 69 ALA A C 9
ATOM 10148 O O . ALA A 1 69 ? 8.370 1.546 3.621 1.00 0.00 69 ALA A O 9
ATOM 10155 N N . GLU A 1 70 ? 10.364 2.583 3.735 1.00 0.00 70 GLU A N 9
ATOM 10156 C CA . GLU A 1 70 ? 11.087 1.499 3.079 1.00 0.00 70 GLU A CA 9
ATOM 10157 C C . GLU A 1 70 ? 11.340 0.348 4.048 1.00 0.00 70 GLU A C 9
ATOM 10158 O O . GLU A 1 70 ? 12.098 0.486 5.008 1.00 0.00 70 GLU A O 9
ATOM 10170 N N . ASP A 1 71 ? 10.699 -0.786 3.790 1.00 0.00 71 ASP A N 9
ATOM 10171 C CA . ASP A 1 71 ? 10.854 -1.962 4.639 1.00 0.00 71 ASP A CA 9
ATOM 10172 C C . ASP A 1 71 ? 11.949 -2.879 4.103 1.00 0.00 71 ASP A C 9
ATOM 10173 O O . ASP A 1 71 ? 11.967 -3.213 2.918 1.00 0.00 71 ASP A O 9
ATOM 10182 N N . SER A 1 72 ? 12.861 -3.281 4.982 1.00 0.00 72 SER A N 9
ATOM 10183 C CA . SER A 1 72 ? 13.962 -4.155 4.596 1.00 0.00 72 SER A CA 9
ATOM 10184 C C . SER A 1 72 ? 13.440 -5.421 3.924 1.00 0.00 72 SER A C 9
ATOM 10185 O O . SER A 1 72 ? 12.958 -6.337 4.589 1.00 0.00 72 SER A O 9
ATOM 10193 N N . GLY A 1 73 ? 13.542 -5.465 2.599 1.00 0.00 73 GLY A N 9
ATOM 10194 C CA . GLY A 1 73 ? 13.076 -6.623 1.858 1.00 0.00 73 GLY A CA 9
ATOM 10195 C C . GLY A 1 73 ? 14.205 -7.357 1.161 1.00 0.00 73 GLY A C 9
ATOM 10196 O O . GLY A 1 73 ? 14.866 -8.218 1.742 1.00 0.00 73 GLY A O 9
ATOM 10200 N N . PRO A 1 74 ? 14.438 -7.019 -0.116 1.00 0.00 74 PRO A N 9
ATOM 10201 C CA . PRO A 1 74 ? 15.493 -7.641 -0.920 1.00 0.00 74 PRO A CA 9
ATOM 10202 C C . PRO A 1 74 ? 16.889 -7.239 -0.456 1.00 0.00 74 PRO A C 9
ATOM 10203 O O . PRO A 1 74 ? 17.048 -6.294 0.317 1.00 0.00 74 PRO A O 9
ATOM 10214 N N . SER A 1 75 ? 17.897 -7.960 -0.934 1.00 0.00 75 SER A N 9
ATOM 10215 C CA . SER A 1 75 ? 19.280 -7.680 -0.566 1.00 0.00 75 SER A CA 9
ATOM 10216 C C . SER A 1 75 ? 20.238 -8.137 -1.662 1.00 0.00 75 SER A C 9
ATOM 10217 O O . SER A 1 75 ? 19.905 -9.003 -2.471 1.00 0.00 75 SER A O 9
ATOM 10225 N N . SER A 1 76 ? 21.430 -7.548 -1.681 1.00 0.00 76 SER A N 9
ATOM 10226 C CA . SER A 1 76 ? 22.435 -7.891 -2.680 1.00 0.00 76 SER A CA 9
ATOM 10227 C C . SER A 1 76 ? 23.693 -8.444 -2.016 1.00 0.00 76 SER A C 9
ATOM 10228 O O . SER A 1 76 ? 24.254 -7.827 -1.112 1.00 0.00 76 SER A O 9
ATOM 10236 N N . GLY A 1 77 ? 24.131 -9.614 -2.473 1.00 0.00 77 GLY A N 9
ATOM 10237 C CA . GLY A 1 77 ? 25.318 -10.231 -1.914 1.00 0.00 77 GLY A CA 9
ATOM 10238 C C . GLY A 1 77 ? 25.519 -11.651 -2.405 1.00 0.00 77 GLY A C 9
ATOM 10239 O O . GLY A 1 77 ? 26.566 -11.980 -2.962 1.00 0.00 77 GLY A O 9
ATOM 10243 N N . GLY A 1 1 ? 3.458 -7.774 -16.076 1.00 0.00 1 GLY A N 10
ATOM 10244 C CA . GLY A 1 1 ? 4.145 -6.501 -15.963 1.00 0.00 1 GLY A CA 10
ATOM 10245 C C . GLY A 1 1 ? 5.578 -6.569 -16.455 1.00 0.00 1 GLY A C 10
ATOM 10246 O O . GLY A 1 1 ? 5.900 -7.361 -17.340 1.00 0.00 1 GLY A O 10
ATOM 10250 N N . SER A 1 2 ? 6.439 -5.736 -15.880 1.00 0.00 2 SER A N 10
ATOM 10251 C CA . SER A 1 2 ? 7.844 -5.702 -16.269 1.00 0.00 2 SER A CA 10
ATOM 10252 C C . SER A 1 2 ? 8.515 -7.047 -16.005 1.00 0.00 2 SER A C 10
ATOM 10253 O O . SER A 1 2 ? 8.657 -7.467 -14.857 1.00 0.00 2 SER A O 10
ATOM 10261 N N . SER A 1 3 ? 8.925 -7.717 -17.077 1.00 0.00 3 SER A N 10
ATOM 10262 C CA . SER A 1 3 ? 9.577 -9.016 -16.963 1.00 0.00 3 SER A CA 10
ATOM 10263 C C . SER A 1 3 ? 10.495 -9.058 -15.745 1.00 0.00 3 SER A C 10
ATOM 10264 O O . SER A 1 3 ? 10.435 -9.986 -14.940 1.00 0.00 3 SER A O 10
ATOM 10272 N N . GLY A 1 4 ? 11.347 -8.045 -15.619 1.00 0.00 4 GLY A N 10
ATOM 10273 C CA . GLY A 1 4 ? 12.266 -7.984 -14.498 1.00 0.00 4 GLY A CA 10
ATOM 10274 C C . GLY A 1 4 ? 12.408 -6.582 -13.939 1.00 0.00 4 GLY A C 10
ATOM 10275 O O . GLY A 1 4 ? 13.329 -5.851 -14.303 1.00 0.00 4 GLY A O 10
ATOM 10279 N N . SER A 1 5 ? 11.491 -6.204 -13.054 1.00 0.00 5 SER A N 10
ATOM 10280 C CA . SER A 1 5 ? 11.514 -4.878 -12.447 1.00 0.00 5 SER A CA 10
ATOM 10281 C C . SER A 1 5 ? 11.606 -4.977 -10.928 1.00 0.00 5 SER A C 10
ATOM 10282 O O . SER A 1 5 ? 10.969 -5.831 -10.311 1.00 0.00 5 SER A O 10
ATOM 10290 N N . SER A 1 6 ? 12.403 -4.097 -10.331 1.00 0.00 6 SER A N 10
ATOM 10291 C CA . SER A 1 6 ? 12.582 -4.086 -8.884 1.00 0.00 6 SER A CA 10
ATOM 10292 C C . SER A 1 6 ? 11.242 -3.931 -8.172 1.00 0.00 6 SER A C 10
ATOM 10293 O O . SER A 1 6 ? 10.318 -3.308 -8.693 1.00 0.00 6 SER A O 10
ATOM 10301 N N . GLY A 1 7 ? 11.144 -4.503 -6.975 1.00 0.00 7 GLY A N 10
ATOM 10302 C CA . GLY A 1 7 ? 9.914 -4.418 -6.210 1.00 0.00 7 GLY A CA 10
ATOM 10303 C C . GLY A 1 7 ? 10.003 -3.412 -5.080 1.00 0.00 7 GLY A C 10
ATOM 10304 O O . GLY A 1 7 ? 10.777 -3.592 -4.140 1.00 0.00 7 GLY A O 10
ATOM 10308 N N . GLN A 1 8 ? 9.210 -2.349 -5.171 1.00 0.00 8 GLN A N 10
ATOM 10309 C CA . GLN A 1 8 ? 9.205 -1.310 -4.149 1.00 0.00 8 GLN A CA 10
ATOM 10310 C C . GLN A 1 8 ? 8.239 -1.659 -3.022 1.00 0.00 8 GLN A C 10
ATOM 10311 O O . GLN A 1 8 ? 7.023 -1.531 -3.171 1.00 0.00 8 GLN A O 10
ATOM 10325 N N . TYR A 1 9 ? 8.786 -2.101 -1.896 1.00 0.00 9 TYR A N 10
ATOM 10326 C CA . TYR A 1 9 ? 7.973 -2.471 -0.744 1.00 0.00 9 TYR A CA 10
ATOM 10327 C C . TYR A 1 9 ? 8.049 -1.404 0.344 1.00 0.00 9 TYR A C 10
ATOM 10328 O O . TYR A 1 9 ? 9.084 -0.763 0.529 1.00 0.00 9 TYR A O 10
ATOM 10346 N N . PHE A 1 10 ? 6.946 -1.219 1.061 1.00 0.00 10 PHE A N 10
ATOM 10347 C CA . PHE A 1 10 ? 6.886 -0.230 2.131 1.00 0.00 10 PHE A CA 10
ATOM 10348 C C . PHE A 1 10 ? 6.178 -0.798 3.357 1.00 0.00 10 PHE A C 10
ATOM 10349 O O . PHE A 1 10 ? 5.477 -1.806 3.272 1.00 0.00 10 PHE A O 10
ATOM 10366 N N . VAL A 1 11 ? 6.369 -0.143 4.499 1.00 0.00 11 VAL A N 10
ATOM 10367 C CA . VAL A 1 11 ? 5.749 -0.581 5.744 1.00 0.00 11 VAL A CA 10
ATOM 10368 C C . VAL A 1 11 ? 4.944 0.545 6.383 1.00 0.00 11 VAL A C 10
ATOM 10369 O O . VAL A 1 11 ? 5.373 1.698 6.396 1.00 0.00 11 VAL A O 10
ATOM 10382 N N . ALA A 1 12 ? 3.775 0.202 6.913 1.00 0.00 12 ALA A N 10
ATOM 10383 C CA . ALA A 1 12 ? 2.910 1.183 7.556 1.00 0.00 12 ALA A CA 10
ATOM 10384 C C . ALA A 1 12 ? 3.349 1.443 8.993 1.00 0.00 12 ALA A C 10
ATOM 10385 O O . ALA A 1 12 ? 3.461 0.515 9.796 1.00 0.00 12 ALA A O 10
ATOM 10392 N N . LEU A 1 13 ? 3.596 2.708 9.312 1.00 0.00 13 LEU A N 10
ATOM 10393 C CA . LEU A 1 13 ? 4.023 3.090 10.654 1.00 0.00 13 LEU A CA 10
ATOM 10394 C C . LEU A 1 13 ? 2.821 3.300 11.569 1.00 0.00 13 LEU A C 10
ATOM 10395 O O . LEU A 1 13 ? 2.923 3.157 12.788 1.00 0.00 13 LEU A O 10
ATOM 10411 N N . PHE A 1 14 ? 1.683 3.639 10.973 1.00 0.00 14 PHE A N 10
ATOM 10412 C CA . PHE A 1 14 ? 0.460 3.867 11.735 1.00 0.00 14 PHE A CA 10
ATOM 10413 C C . PHE A 1 14 ? -0.754 3.317 10.992 1.00 0.00 14 PHE A C 10
ATOM 10414 O O . PHE A 1 14 ? -0.684 3.022 9.799 1.00 0.00 14 PHE A O 10
ATOM 10431 N N . ASP A 1 15 ? -1.865 3.181 11.707 1.00 0.00 15 ASP A N 10
ATOM 10432 C CA . ASP A 1 15 ? -3.096 2.667 11.117 1.00 0.00 15 ASP A CA 10
ATOM 10433 C C . ASP A 1 15 ? -3.813 3.754 10.322 1.00 0.00 15 ASP A C 10
ATOM 10434 O O . ASP A 1 15 ? -3.767 4.931 10.679 1.00 0.00 15 ASP A O 10
ATOM 10443 N N . TYR A 1 16 ? -4.474 3.351 9.243 1.00 0.00 16 TYR A N 10
ATOM 10444 C CA . TYR A 1 16 ? -5.198 4.291 8.395 1.00 0.00 16 TYR A CA 10
ATOM 10445 C C . TYR A 1 16 ? -6.426 3.630 7.774 1.00 0.00 16 TYR A C 10
ATOM 10446 O O . TYR A 1 16 ? -6.377 2.473 7.359 1.00 0.00 16 TYR A O 10
ATOM 10464 N N . GLN A 1 17 ? -7.524 4.376 7.714 1.00 0.00 17 GLN A N 10
ATOM 10465 C CA . GLN A 1 17 ? -8.764 3.864 7.144 1.00 0.00 17 GLN A CA 10
ATOM 10466 C C . GLN A 1 17 ? -9.078 4.550 5.818 1.00 0.00 17 GLN A C 10
ATOM 10467 O O . GLN A 1 17 ? -9.189 5.773 5.752 1.00 0.00 17 GLN A O 10
ATOM 10481 N N . ALA A 1 18 ? -9.219 3.752 4.764 1.00 0.00 18 ALA A N 10
ATOM 10482 C CA . ALA A 1 18 ? -9.521 4.282 3.440 1.00 0.00 18 ALA A CA 10
ATOM 10483 C C . ALA A 1 18 ? -10.856 5.020 3.436 1.00 0.00 18 ALA A C 10
ATOM 10484 O O . ALA A 1 18 ? -11.919 4.400 3.459 1.00 0.00 18 ALA A O 10
ATOM 10491 N N . ARG A 1 19 ? -10.793 6.347 3.408 1.00 0.00 19 ARG A N 10
ATOM 10492 C CA . ARG A 1 19 ? -11.997 7.170 3.403 1.00 0.00 19 ARG A CA 10
ATOM 10493 C C . ARG A 1 19 ? -13.060 6.571 2.486 1.00 0.00 19 ARG A C 10
ATOM 10494 O O . ARG A 1 19 ? -14.234 6.489 2.849 1.00 0.00 19 ARG A O 10
ATOM 10515 N N . THR A 1 20 ? -12.641 6.155 1.295 1.00 0.00 20 THR A N 10
ATOM 10516 C CA . THR A 1 20 ? -13.556 5.566 0.326 1.00 0.00 20 THR A CA 10
ATOM 10517 C C . THR A 1 20 ? -12.929 4.355 -0.357 1.00 0.00 20 THR A C 10
ATOM 10518 O O . THR A 1 20 ? -11.810 3.959 -0.034 1.00 0.00 20 THR A O 10
ATOM 10529 N N . ALA A 1 21 ? -13.658 3.772 -1.303 1.00 0.00 21 ALA A N 10
ATOM 10530 C CA . ALA A 1 21 ? -13.172 2.608 -2.033 1.00 0.00 21 ALA A CA 10
ATOM 10531 C C . ALA A 1 21 ? -11.916 2.945 -2.829 1.00 0.00 21 ALA A C 10
ATOM 10532 O O . ALA A 1 21 ? -11.004 2.126 -2.942 1.00 0.00 21 ALA A O 10
ATOM 10539 N N . GLU A 1 22 ? -11.877 4.154 -3.381 1.00 0.00 22 GLU A N 10
ATOM 10540 C CA . GLU A 1 22 ? -10.732 4.597 -4.168 1.00 0.00 22 GLU A CA 10
ATOM 10541 C C . GLU A 1 22 ? -9.432 4.409 -3.391 1.00 0.00 22 GLU A C 10
ATOM 10542 O O . GLU A 1 22 ? -8.424 3.968 -3.944 1.00 0.00 22 GLU A O 10
ATOM 10554 N N . ASP A 1 23 ? -9.463 4.748 -2.107 1.00 0.00 23 ASP A N 10
ATOM 10555 C CA . ASP A 1 23 ? -8.288 4.616 -1.254 1.00 0.00 23 ASP A CA 10
ATOM 10556 C C . ASP A 1 23 ? -8.167 3.196 -0.710 1.00 0.00 23 ASP A C 10
ATOM 10557 O O . ASP A 1 23 ? -9.046 2.360 -0.926 1.00 0.00 23 ASP A O 10
ATOM 10566 N N . LEU A 1 24 ? -7.074 2.929 -0.005 1.00 0.00 24 LEU A N 10
ATOM 10567 C CA . LEU A 1 24 ? -6.837 1.609 0.569 1.00 0.00 24 LEU A CA 10
ATOM 10568 C C . LEU A 1 24 ? -6.670 1.696 2.083 1.00 0.00 24 LEU A C 10
ATOM 10569 O O . LEU A 1 24 ? -6.241 2.720 2.613 1.00 0.00 24 LEU A O 10
ATOM 10585 N N . SER A 1 25 ? -7.011 0.612 2.774 1.00 0.00 25 SER A N 10
ATOM 10586 C CA . SER A 1 25 ? -6.900 0.566 4.227 1.00 0.00 25 SER A CA 10
ATOM 10587 C C . SER A 1 25 ? -5.762 -0.355 4.656 1.00 0.00 25 SER A C 10
ATOM 10588 O O . SER A 1 25 ? -5.453 -1.336 3.980 1.00 0.00 25 SER A O 10
ATOM 10596 N N . PHE A 1 26 ? -5.141 -0.031 5.786 1.00 0.00 26 PHE A N 10
ATOM 10597 C CA . PHE A 1 26 ? -4.036 -0.827 6.306 1.00 0.00 26 PHE A CA 10
ATOM 10598 C C . PHE A 1 26 ? -3.846 -0.582 7.801 1.00 0.00 26 PHE A C 10
ATOM 10599 O O . PHE A 1 26 ? -4.424 0.346 8.367 1.00 0.00 26 PHE A O 10
ATOM 10616 N N . ARG A 1 27 ? -3.033 -1.421 8.433 1.00 0.00 27 ARG A N 10
ATOM 10617 C CA . ARG A 1 27 ? -2.767 -1.298 9.861 1.00 0.00 27 ARG A CA 10
ATOM 10618 C C . ARG A 1 27 ? -1.275 -1.116 10.123 1.00 0.00 27 ARG A C 10
ATOM 10619 O O . ARG A 1 27 ? -0.440 -1.511 9.310 1.00 0.00 27 ARG A O 10
ATOM 10640 N N . ALA A 1 28 ? -0.949 -0.516 11.263 1.00 0.00 28 ALA A N 10
ATOM 10641 C CA . ALA A 1 28 ? 0.442 -0.284 11.633 1.00 0.00 28 ALA A CA 10
ATOM 10642 C C . ALA A 1 28 ? 1.247 -1.578 11.583 1.00 0.00 28 ALA A C 10
ATOM 10643 O O . ALA A 1 28 ? 1.092 -2.450 12.437 1.00 0.00 28 ALA A O 10
ATOM 10650 N N . GLY A 1 29 ? 2.107 -1.696 10.576 1.00 0.00 29 GLY A N 10
ATOM 10651 C CA . GLY A 1 29 ? 2.924 -2.887 10.433 1.00 0.00 29 GLY A CA 10
ATOM 10652 C C . GLY A 1 29 ? 2.445 -3.786 9.311 1.00 0.00 29 GLY A C 10
ATOM 10653 O O . GLY A 1 29 ? 2.748 -4.979 9.290 1.00 0.00 29 GLY A O 10
ATOM 10657 N N . ASP A 1 30 ? 1.694 -3.214 8.376 1.00 0.00 30 ASP A N 10
ATOM 10658 C CA . ASP A 1 30 ? 1.172 -3.973 7.245 1.00 0.00 30 ASP A CA 10
ATOM 10659 C C . ASP A 1 30 ? 2.118 -3.890 6.052 1.00 0.00 30 ASP A C 10
ATOM 10660 O O . ASP A 1 30 ? 2.687 -2.836 5.768 1.00 0.00 30 ASP A O 10
ATOM 10669 N N . LYS A 1 31 ? 2.284 -5.010 5.356 1.00 0.00 31 LYS A N 10
ATOM 10670 C CA . LYS A 1 31 ? 3.162 -5.066 4.193 1.00 0.00 31 LYS A CA 10
ATOM 10671 C C . LYS A 1 31 ? 2.418 -4.644 2.930 1.00 0.00 31 LYS A C 10
ATOM 10672 O O . LYS A 1 31 ? 1.423 -5.261 2.547 1.00 0.00 31 LYS A O 10
ATOM 10691 N N . LEU A 1 32 ? 2.907 -3.590 2.286 1.00 0.00 32 LEU A N 10
ATOM 10692 C CA . LEU A 1 32 ? 2.289 -3.086 1.064 1.00 0.00 32 LEU A CA 10
ATOM 10693 C C . LEU A 1 32 ? 3.346 -2.759 0.014 1.00 0.00 32 LEU A C 10
ATOM 10694 O O . LEU A 1 32 ? 4.400 -2.209 0.332 1.00 0.00 32 LEU A O 10
ATOM 10710 N N . GLN A 1 33 ? 3.056 -3.099 -1.237 1.00 0.00 33 GLN A N 10
ATOM 10711 C CA . GLN A 1 33 ? 3.981 -2.840 -2.334 1.00 0.00 33 GLN A CA 10
ATOM 10712 C C . GLN A 1 33 ? 3.513 -1.656 -3.173 1.00 0.00 33 GLN A C 10
ATOM 10713 O O . GLN A 1 33 ? 2.411 -1.668 -3.722 1.00 0.00 33 GLN A O 10
ATOM 10727 N N . VAL A 1 34 ? 4.357 -0.634 -3.268 1.00 0.00 34 VAL A N 10
ATOM 10728 C CA . VAL A 1 34 ? 4.030 0.559 -4.041 1.00 0.00 34 VAL A CA 10
ATOM 10729 C C . VAL A 1 34 ? 4.213 0.312 -5.535 1.00 0.00 34 VAL A C 10
ATOM 10730 O O . VAL A 1 34 ? 5.309 -0.017 -5.991 1.00 0.00 34 VAL A O 10
ATOM 10743 N N . LEU A 1 35 ? 3.134 0.475 -6.292 1.00 0.00 35 LEU A N 10
ATOM 10744 C CA . LEU A 1 35 ? 3.174 0.271 -7.736 1.00 0.00 35 LEU A CA 10
ATOM 10745 C C . LEU A 1 35 ? 3.411 1.589 -8.466 1.00 0.00 35 LEU A C 10
ATOM 10746 O O . LEU A 1 35 ? 4.320 1.700 -9.288 1.00 0.00 35 LEU A O 10
ATOM 10762 N N . ASP A 1 36 ? 2.589 2.586 -8.157 1.00 0.00 36 ASP A N 10
ATOM 10763 C CA . ASP A 1 36 ? 2.710 3.898 -8.781 1.00 0.00 36 ASP A CA 10
ATOM 10764 C C . ASP A 1 36 ? 3.172 4.941 -7.768 1.00 0.00 36 ASP A C 10
ATOM 10765 O O . ASP A 1 36 ? 2.733 4.942 -6.617 1.00 0.00 36 ASP A O 10
ATOM 10774 N N . THR A 1 37 ? 4.062 5.828 -8.203 1.00 0.00 37 THR A N 10
ATOM 10775 C CA . THR A 1 37 ? 4.586 6.874 -7.334 1.00 0.00 37 THR A CA 10
ATOM 10776 C C . THR A 1 37 ? 4.553 8.231 -8.027 1.00 0.00 37 THR A C 10
ATOM 10777 O O . THR A 1 37 ? 5.575 8.910 -8.132 1.00 0.00 37 THR A O 10
ATOM 10788 N N . SER A 1 38 ? 3.373 8.622 -8.497 1.00 0.00 38 SER A N 10
ATOM 10789 C CA . SER A 1 38 ? 3.209 9.899 -9.183 1.00 0.00 38 SER A CA 10
ATOM 10790 C C . SER A 1 38 ? 2.987 11.029 -8.182 1.00 0.00 38 SER A C 10
ATOM 10791 O O . SER A 1 38 ? 3.465 12.147 -8.375 1.00 0.00 38 SER A O 10
ATOM 10799 N N . HIS A 1 39 ? 2.258 10.728 -7.112 1.00 0.00 39 HIS A N 10
ATOM 10800 C CA . HIS A 1 39 ? 1.972 11.718 -6.079 1.00 0.00 39 HIS A CA 10
ATOM 10801 C C . HIS A 1 39 ? 2.769 11.425 -4.811 1.00 0.00 39 HIS A C 10
ATOM 10802 O O . HIS A 1 39 ? 2.423 10.527 -4.044 1.00 0.00 39 HIS A O 10
ATOM 10817 N N . GLU A 1 40 ? 3.836 12.189 -4.599 1.00 0.00 40 GLU A N 10
ATOM 10818 C CA . GLU A 1 40 ? 4.681 12.009 -3.425 1.00 0.00 40 GLU A CA 10
ATOM 10819 C C . GLU A 1 40 ? 3.835 11.810 -2.171 1.00 0.00 40 GLU A C 10
ATOM 10820 O O . GLU A 1 40 ? 4.284 11.211 -1.194 1.00 0.00 40 GLU A O 10
ATOM 10832 N N . GLY A 1 41 ? 2.606 12.316 -2.206 1.00 0.00 41 GLY A N 10
ATOM 10833 C CA . GLY A 1 41 ? 1.717 12.185 -1.067 1.00 0.00 41 GLY A CA 10
ATOM 10834 C C . GLY A 1 41 ? 0.891 10.915 -1.120 1.00 0.00 41 GLY A C 10
ATOM 10835 O O . GLY A 1 41 ? 0.727 10.230 -0.110 1.00 0.00 41 GLY A O 10
ATOM 10839 N N . TRP A 1 42 ? 0.368 10.600 -2.300 1.00 0.00 42 TRP A N 10
ATOM 10840 C CA . TRP A 1 42 ? -0.447 9.404 -2.480 1.00 0.00 42 TRP A CA 10
ATOM 10841 C C . TRP A 1 42 ? 0.214 8.437 -3.456 1.00 0.00 42 TRP A C 10
ATOM 10842 O O . TRP A 1 42 ? 0.709 8.843 -4.507 1.00 0.00 42 TRP A O 10
ATOM 10863 N N . TRP A 1 43 ? 0.219 7.157 -3.101 1.00 0.00 43 TRP A N 10
ATOM 10864 C CA . TRP A 1 43 ? 0.820 6.132 -3.946 1.00 0.00 43 TRP A CA 10
ATOM 10865 C C . TRP A 1 43 ? -0.146 4.973 -4.167 1.00 0.00 43 TRP A C 10
ATOM 10866 O O . TRP A 1 43 ? -0.972 4.668 -3.305 1.00 0.00 43 TRP A O 10
ATOM 10887 N N . LEU A 1 44 ? -0.038 4.330 -5.324 1.00 0.00 44 LEU A N 10
ATOM 10888 C CA . LEU A 1 44 ? -0.903 3.204 -5.658 1.00 0.00 44 LEU A CA 10
ATOM 10889 C C . LEU A 1 44 ? -0.214 1.879 -5.348 1.00 0.00 44 LEU A C 10
ATOM 10890 O O . LEU A 1 44 ? 0.639 1.419 -6.106 1.00 0.00 44 LEU A O 10
ATOM 10906 N N . ALA A 1 45 ? -0.593 1.268 -4.230 1.00 0.00 45 ALA A N 10
ATOM 10907 C CA . ALA A 1 45 ? -0.015 -0.007 -3.822 1.00 0.00 45 ALA A CA 10
ATOM 10908 C C . ALA A 1 45 ? -1.067 -1.110 -3.820 1.00 0.00 45 ALA A C 10
ATOM 10909 O O . ALA A 1 45 ? -2.240 -0.864 -4.104 1.00 0.00 45 ALA A O 10
ATOM 10916 N N . ARG A 1 46 ? -0.641 -2.327 -3.498 1.00 0.00 46 ARG A N 10
ATOM 10917 C CA . ARG A 1 46 ? -1.546 -3.469 -3.461 1.00 0.00 46 ARG A CA 10
ATOM 10918 C C . ARG A 1 46 ? -1.188 -4.409 -2.313 1.00 0.00 46 ARG A C 10
ATOM 10919 O O . ARG A 1 46 ? -0.021 -4.747 -2.115 1.00 0.00 46 ARG A O 10
ATOM 10940 N N . HIS A 1 47 ? -2.201 -4.829 -1.561 1.00 0.00 47 HIS A N 10
ATOM 10941 C CA . HIS A 1 47 ? -1.993 -5.730 -0.433 1.00 0.00 47 HIS A CA 10
ATOM 10942 C C . HIS A 1 47 ? -1.203 -6.963 -0.861 1.00 0.00 47 HIS A C 10
ATOM 10943 O O . HIS A 1 47 ? -1.490 -7.569 -1.894 1.00 0.00 47 HIS A O 10
ATOM 10958 N N . LEU A 1 48 ? -0.206 -7.327 -0.062 1.00 0.00 48 LEU A N 10
ATOM 10959 C CA . LEU A 1 48 ? 0.627 -8.488 -0.359 1.00 0.00 48 LEU A CA 10
ATOM 10960 C C . LEU A 1 48 ? 0.101 -9.731 0.352 1.00 0.00 48 LEU A C 10
ATOM 10961 O O . LEU A 1 48 ? 0.071 -10.819 -0.223 1.00 0.00 48 LEU A O 10
ATOM 10977 N N . GLU A 1 49 ? -0.313 -9.561 1.603 1.00 0.00 49 GLU A N 10
ATOM 10978 C CA . GLU A 1 49 ? -0.839 -10.670 2.391 1.00 0.00 49 GLU A CA 10
ATOM 10979 C C . GLU A 1 49 ? -1.965 -11.381 1.645 1.00 0.00 49 GLU A C 10
ATOM 10980 O O . GLU A 1 49 ? -3.094 -10.893 1.590 1.00 0.00 49 GLU A O 10
ATOM 10992 N N . LYS A 1 50 ? -1.649 -12.537 1.071 1.00 0.00 50 LYS A N 10
ATOM 10993 C CA . LYS A 1 50 ? -2.632 -13.317 0.329 1.00 0.00 50 LYS A CA 10
ATOM 10994 C C . LYS A 1 50 ? -3.462 -14.184 1.270 1.00 0.00 50 LYS A C 10
ATOM 10995 O O . LYS A 1 50 ? -2.931 -15.059 1.955 1.00 0.00 50 LYS A O 10
ATOM 11014 N N . LYS A 1 51 ? -4.767 -13.936 1.298 1.00 0.00 51 LYS A N 10
ATOM 11015 C CA . LYS A 1 51 ? -5.671 -14.696 2.153 1.00 0.00 51 LYS A CA 10
ATOM 11016 C C . LYS A 1 51 ? -7.118 -14.525 1.702 1.00 0.00 51 LYS A C 10
ATOM 11017 O O . LYS A 1 51 ? -7.515 -13.452 1.249 1.00 0.00 51 LYS A O 10
ATOM 11036 N N . GLY A 1 52 ? -7.904 -15.590 1.830 1.00 0.00 52 GLY A N 10
ATOM 11037 C CA . GLY A 1 52 ? -9.298 -15.536 1.433 1.00 0.00 52 GLY A CA 10
ATOM 11038 C C . GLY A 1 52 ? -10.238 -15.922 2.558 1.00 0.00 52 GLY A C 10
ATOM 11039 O O . GLY A 1 52 ? -10.783 -17.026 2.571 1.00 0.00 52 GLY A O 10
ATOM 11043 N N . THR A 1 53 ? -10.427 -15.011 3.508 1.00 0.00 53 THR A N 10
ATOM 11044 C CA . THR A 1 53 ? -11.304 -15.262 4.644 1.00 0.00 53 THR A CA 10
ATOM 11045 C C . THR A 1 53 ? -12.353 -14.165 4.782 1.00 0.00 53 THR A C 10
ATOM 11046 O O . THR A 1 53 ? -12.042 -12.979 4.677 1.00 0.00 53 THR A O 10
ATOM 11057 N N . GLY A 1 54 ? -13.598 -14.568 5.019 1.00 0.00 54 GLY A N 10
ATOM 11058 C CA . GLY A 1 54 ? -14.674 -13.606 5.169 1.00 0.00 54 GLY A CA 10
ATOM 11059 C C . GLY A 1 54 ? -14.978 -12.871 3.878 1.00 0.00 54 GLY A C 10
ATOM 11060 O O . GLY A 1 54 ? -15.602 -13.425 2.972 1.00 0.00 54 GLY A O 10
ATOM 11064 N N . LEU A 1 55 ? -14.539 -11.621 3.794 1.00 0.00 55 LEU A N 10
ATOM 11065 C CA . LEU A 1 55 ? -14.769 -10.807 2.605 1.00 0.00 55 LEU A CA 10
ATOM 11066 C C . LEU A 1 55 ? -13.693 -9.736 2.461 1.00 0.00 55 LEU A C 10
ATOM 11067 O O . LEU A 1 55 ? -13.147 -9.253 3.452 1.00 0.00 55 LEU A O 10
ATOM 11083 N N . GLY A 1 56 ? -13.394 -9.367 1.219 1.00 0.00 56 GLY A N 10
ATOM 11084 C CA . GLY A 1 56 ? -12.386 -8.354 0.968 1.00 0.00 56 GLY A CA 10
ATOM 11085 C C . GLY A 1 56 ? -12.990 -7.017 0.586 1.00 0.00 56 GLY A C 10
ATOM 11086 O O . GLY A 1 56 ? -13.999 -6.964 -0.117 1.00 0.00 56 GLY A O 10
ATOM 11090 N N . GLN A 1 57 ? -12.373 -5.936 1.052 1.00 0.00 57 GLN A N 10
ATOM 11091 C CA . GLN A 1 57 ? -12.859 -4.593 0.756 1.00 0.00 57 GLN A CA 10
ATOM 11092 C C . GLN A 1 57 ? -12.149 -4.014 -0.462 1.00 0.00 57 GLN A C 10
ATOM 11093 O O . GLN A 1 57 ? -12.790 -3.611 -1.432 1.00 0.00 57 GLN A O 10
ATOM 11107 N N . GLN A 1 58 ? -10.821 -3.974 -0.405 1.00 0.00 58 GLN A N 10
ATOM 11108 C CA . GLN A 1 58 ? -10.025 -3.442 -1.504 1.00 0.00 58 GLN A CA 10
ATOM 11109 C C . GLN A 1 58 ? -8.566 -3.866 -1.374 1.00 0.00 58 GLN A C 10
ATOM 11110 O O . GLN A 1 58 ? -7.999 -3.852 -0.280 1.00 0.00 58 GLN A O 10
ATOM 11124 N N . LEU A 1 59 ? -7.962 -4.244 -2.495 1.00 0.00 59 LEU A N 10
ATOM 11125 C CA . LEU A 1 59 ? -6.568 -4.673 -2.507 1.00 0.00 59 LEU A CA 10
ATOM 11126 C C . LEU A 1 59 ? -5.659 -3.557 -3.014 1.00 0.00 59 LEU A C 10
ATOM 11127 O O . LEU A 1 59 ? -4.575 -3.335 -2.476 1.00 0.00 59 LEU A O 10
ATOM 11143 N N . GLN A 1 60 ? -6.111 -2.859 -4.051 1.00 0.00 60 GLN A N 10
ATOM 11144 C CA . GLN A 1 60 ? -5.338 -1.766 -4.630 1.00 0.00 60 GLN A CA 10
ATOM 11145 C C . GLN A 1 60 ? -6.034 -0.428 -4.402 1.00 0.00 60 GLN A C 10
ATOM 11146 O O . GLN A 1 60 ? -7.242 -0.304 -4.599 1.00 0.00 60 GLN A O 10
ATOM 11160 N N . GLY A 1 61 ? -5.263 0.572 -3.986 1.00 0.00 61 GLY A N 10
ATOM 11161 C CA . GLY A 1 61 ? -5.823 1.887 -3.737 1.00 0.00 61 GLY A CA 10
ATOM 11162 C C . GLY A 1 61 ? -4.760 2.918 -3.413 1.00 0.00 61 GLY A C 10
ATOM 11163 O O . GLY A 1 61 ? -3.572 2.600 -3.363 1.00 0.00 61 GLY A O 10
ATOM 11167 N N . TYR A 1 62 ? -5.187 4.157 -3.193 1.00 0.00 62 TYR A N 10
ATOM 11168 C CA . TYR A 1 62 ? -4.263 5.239 -2.876 1.00 0.00 62 TYR A CA 10
ATOM 11169 C C . TYR A 1 62 ? -4.010 5.316 -1.373 1.00 0.00 62 TYR A C 10
ATOM 11170 O O . TYR A 1 62 ? -4.948 5.343 -0.575 1.00 0.00 62 TYR A O 10
ATOM 11188 N N . ILE A 1 63 ? -2.737 5.352 -0.995 1.00 0.00 63 ILE A N 10
ATOM 11189 C CA . ILE A 1 63 ? -2.359 5.428 0.411 1.00 0.00 63 ILE A CA 10
ATOM 11190 C C . ILE A 1 63 ? -1.296 6.498 0.637 1.00 0.00 63 ILE A C 10
ATOM 11191 O O . ILE A 1 63 ? -0.412 6.715 -0.191 1.00 0.00 63 ILE A O 10
ATOM 11207 N N . PRO A 1 64 ? -1.382 7.182 1.788 1.00 0.00 64 PRO A N 10
ATOM 11208 C CA . PRO A 1 64 ? -0.433 8.239 2.152 1.00 0.00 64 PRO A CA 10
ATOM 11209 C C . PRO A 1 64 ? 0.954 7.690 2.468 1.00 0.00 64 PRO A C 10
ATOM 11210 O O . PRO A 1 64 ? 1.123 6.903 3.399 1.00 0.00 64 PRO A O 10
ATOM 11221 N N . SER A 1 65 ? 1.943 8.111 1.686 1.00 0.00 65 SER A N 10
ATOM 11222 C CA . SER A 1 65 ? 3.316 7.658 1.881 1.00 0.00 65 SER A CA 10
ATOM 11223 C C . SER A 1 65 ? 3.815 8.020 3.277 1.00 0.00 65 SER A C 10
ATOM 11224 O O . SER A 1 65 ? 4.544 7.254 3.905 1.00 0.00 65 SER A O 10
ATOM 11232 N N . ASN A 1 66 ? 3.415 9.193 3.755 1.00 0.00 66 ASN A N 10
ATOM 11233 C CA . ASN A 1 66 ? 3.821 9.658 5.077 1.00 0.00 66 ASN A CA 10
ATOM 11234 C C . ASN A 1 66 ? 3.448 8.640 6.150 1.00 0.00 66 ASN A C 10
ATOM 11235 O O . ASN A 1 66 ? 4.086 8.568 7.200 1.00 0.00 66 ASN A O 10
ATOM 11246 N N . TYR A 1 67 ? 2.411 7.856 5.878 1.00 0.00 67 TYR A N 10
ATOM 11247 C CA . TYR A 1 67 ? 1.951 6.843 6.821 1.00 0.00 67 TYR A CA 10
ATOM 11248 C C . TYR A 1 67 ? 2.858 5.617 6.789 1.00 0.00 67 TYR A C 10
ATOM 11249 O O . TYR A 1 67 ? 3.034 4.934 7.798 1.00 0.00 67 TYR A O 10
ATOM 11267 N N . VAL A 1 68 ? 3.433 5.345 5.621 1.00 0.00 68 VAL A N 10
ATOM 11268 C CA . VAL A 1 68 ? 4.324 4.203 5.456 1.00 0.00 68 VAL A CA 10
ATOM 11269 C C . VAL A 1 68 ? 5.763 4.655 5.238 1.00 0.00 68 VAL A C 10
ATOM 11270 O O . VAL A 1 68 ? 6.050 5.852 5.204 1.00 0.00 68 VAL A O 10
ATOM 11283 N N . ALA A 1 69 ? 6.665 3.691 5.091 1.00 0.00 69 ALA A N 10
ATOM 11284 C CA . ALA A 1 69 ? 8.075 3.990 4.875 1.00 0.00 69 ALA A CA 10
ATOM 11285 C C . ALA A 1 69 ? 8.756 2.881 4.080 1.00 0.00 69 ALA A C 10
ATOM 11286 O O . ALA A 1 69 ? 8.195 1.801 3.900 1.00 0.00 69 ALA A O 10
ATOM 11293 N N . GLU A 1 70 ? 9.968 3.155 3.608 1.00 0.00 70 GLU A N 10
ATOM 11294 C CA . GLU A 1 70 ? 10.724 2.180 2.832 1.00 0.00 70 GLU A CA 10
ATOM 11295 C C . GLU A 1 70 ? 11.325 1.110 3.739 1.00 0.00 70 GLU A C 10
ATOM 11296 O O . GLU A 1 70 ? 12.350 1.331 4.384 1.00 0.00 70 GLU A O 10
ATOM 11308 N N . ASP A 1 71 ? 10.678 -0.050 3.785 1.00 0.00 71 ASP A N 10
ATOM 11309 C CA . ASP A 1 71 ? 11.147 -1.155 4.612 1.00 0.00 71 ASP A CA 10
ATOM 11310 C C . ASP A 1 71 ? 12.008 -2.116 3.798 1.00 0.00 71 ASP A C 10
ATOM 11311 O O . ASP A 1 71 ? 11.842 -2.238 2.585 1.00 0.00 71 ASP A O 10
ATOM 11320 N N . SER A 1 72 ? 12.928 -2.796 4.475 1.00 0.00 72 SER A N 10
ATOM 11321 C CA . SER A 1 72 ? 13.818 -3.743 3.814 1.00 0.00 72 SER A CA 10
ATOM 11322 C C . SER A 1 72 ? 13.331 -5.175 4.010 1.00 0.00 72 SER A C 10
ATOM 11323 O O . SER A 1 72 ? 13.660 -5.825 5.001 1.00 0.00 72 SER A O 10
ATOM 11331 N N . GLY A 1 73 ? 12.542 -5.662 3.056 1.00 0.00 73 GLY A N 10
ATOM 11332 C CA . GLY A 1 73 ? 12.021 -7.013 3.141 1.00 0.00 73 GLY A CA 10
ATOM 11333 C C . GLY A 1 73 ? 12.779 -7.984 2.257 1.00 0.00 73 GLY A C 10
ATOM 11334 O O . GLY A 1 73 ? 13.260 -7.631 1.180 1.00 0.00 73 GLY A O 10
ATOM 11338 N N . PRO A 1 74 ? 12.895 -9.240 2.715 1.00 0.00 74 PRO A N 10
ATOM 11339 C CA . PRO A 1 74 ? 13.600 -10.290 1.974 1.00 0.00 74 PRO A CA 10
ATOM 11340 C C . PRO A 1 74 ? 12.851 -10.713 0.715 1.00 0.00 74 PRO A C 10
ATOM 11341 O O . PRO A 1 74 ? 13.364 -11.488 -0.093 1.00 0.00 74 PRO A O 10
ATOM 11352 N N . SER A 1 75 ? 11.636 -10.200 0.554 1.00 0.00 75 SER A N 10
ATOM 11353 C CA . SER A 1 75 ? 10.815 -10.528 -0.606 1.00 0.00 75 SER A CA 10
ATOM 11354 C C . SER A 1 75 ? 11.490 -10.071 -1.896 1.00 0.00 75 SER A C 10
ATOM 11355 O O . SER A 1 75 ? 11.644 -8.874 -2.138 1.00 0.00 75 SER A O 10
ATOM 11363 N N . SER A 1 76 ? 11.890 -11.033 -2.721 1.00 0.00 76 SER A N 10
ATOM 11364 C CA . SER A 1 76 ? 12.551 -10.731 -3.984 1.00 0.00 76 SER A CA 10
ATOM 11365 C C . SER A 1 76 ? 11.727 -11.239 -5.164 1.00 0.00 76 SER A C 10
ATOM 11366 O O . SER A 1 76 ? 11.838 -12.398 -5.560 1.00 0.00 76 SER A O 10
ATOM 11374 N N . GLY A 1 77 ? 10.900 -10.360 -5.721 1.00 0.00 77 GLY A N 10
ATOM 11375 C CA . GLY A 1 77 ? 10.068 -10.736 -6.850 1.00 0.00 77 GLY A CA 10
ATOM 11376 C C . GLY A 1 77 ? 10.290 -9.845 -8.056 1.00 0.00 77 GLY A C 10
ATOM 11377 O O . GLY A 1 77 ? 9.865 -10.172 -9.164 1.00 0.00 77 GLY A O 10
ATOM 11381 N N . GLY A 1 1 ? 3.111 -12.041 -16.013 1.00 0.00 1 GLY A N 11
ATOM 11382 C CA . GLY A 1 1 ? 4.156 -11.034 -16.014 1.00 0.00 1 GLY A CA 11
ATOM 11383 C C . GLY A 1 1 ? 5.187 -11.267 -14.927 1.00 0.00 1 GLY A C 11
ATOM 11384 O O . GLY A 1 1 ? 5.335 -10.450 -14.018 1.00 0.00 1 GLY A O 11
ATOM 11388 N N . SER A 1 2 ? 5.900 -12.384 -15.020 1.00 0.00 2 SER A N 11
ATOM 11389 C CA . SER A 1 2 ? 6.919 -12.725 -14.034 1.00 0.00 2 SER A CA 11
ATOM 11390 C C . SER A 1 2 ? 8.301 -12.778 -14.677 1.00 0.00 2 SER A C 11
ATOM 11391 O O . SER A 1 2 ? 8.665 -13.767 -15.312 1.00 0.00 2 SER A O 11
ATOM 11399 N N . SER A 1 3 ? 9.067 -11.705 -14.507 1.00 0.00 3 SER A N 11
ATOM 11400 C CA . SER A 1 3 ? 10.408 -11.626 -15.074 1.00 0.00 3 SER A CA 11
ATOM 11401 C C . SER A 1 3 ? 11.425 -11.224 -14.009 1.00 0.00 3 SER A C 11
ATOM 11402 O O . SER A 1 3 ? 12.491 -11.827 -13.894 1.00 0.00 3 SER A O 11
ATOM 11410 N N . GLY A 1 4 ? 11.085 -10.200 -13.232 1.00 0.00 4 GLY A N 11
ATOM 11411 C CA . GLY A 1 4 ? 11.978 -9.734 -12.187 1.00 0.00 4 GLY A CA 11
ATOM 11412 C C . GLY A 1 4 ? 11.244 -9.405 -10.902 1.00 0.00 4 GLY A C 11
ATOM 11413 O O . GLY A 1 4 ? 10.029 -9.210 -10.906 1.00 0.00 4 GLY A O 11
ATOM 11417 N N . SER A 1 5 ? 11.984 -9.344 -9.799 1.00 0.00 5 SER A N 11
ATOM 11418 C CA . SER A 1 5 ? 11.395 -9.042 -8.500 1.00 0.00 5 SER A CA 11
ATOM 11419 C C . SER A 1 5 ? 11.508 -7.554 -8.185 1.00 0.00 5 SER A C 11
ATOM 11420 O O . SER A 1 5 ? 11.812 -7.168 -7.057 1.00 0.00 5 SER A O 11
ATOM 11428 N N . SER A 1 6 ? 11.260 -6.722 -9.192 1.00 0.00 6 SER A N 11
ATOM 11429 C CA . SER A 1 6 ? 11.337 -5.275 -9.025 1.00 0.00 6 SER A CA 11
ATOM 11430 C C . SER A 1 6 ? 10.179 -4.764 -8.174 1.00 0.00 6 SER A C 11
ATOM 11431 O O . SER A 1 6 ? 9.169 -5.446 -8.006 1.00 0.00 6 SER A O 11
ATOM 11439 N N . GLY A 1 7 ? 10.333 -3.556 -7.640 1.00 0.00 7 GLY A N 11
ATOM 11440 C CA . GLY A 1 7 ? 9.293 -2.973 -6.813 1.00 0.00 7 GLY A CA 11
ATOM 11441 C C . GLY A 1 7 ? 9.803 -2.558 -5.447 1.00 0.00 7 GLY A C 11
ATOM 11442 O O . GLY A 1 7 ? 10.809 -3.081 -4.968 1.00 0.00 7 GLY A O 11
ATOM 11446 N N . GLN A 1 8 ? 9.109 -1.614 -4.820 1.00 0.00 8 GLN A N 11
ATOM 11447 C CA . GLN A 1 8 ? 9.500 -1.128 -3.502 1.00 0.00 8 GLN A CA 11
ATOM 11448 C C . GLN A 1 8 ? 8.436 -1.461 -2.461 1.00 0.00 8 GLN A C 11
ATOM 11449 O O . GLN A 1 8 ? 7.277 -1.067 -2.595 1.00 0.00 8 GLN A O 11
ATOM 11463 N N . TYR A 1 9 ? 8.837 -2.189 -1.425 1.00 0.00 9 TYR A N 11
ATOM 11464 C CA . TYR A 1 9 ? 7.917 -2.578 -0.362 1.00 0.00 9 TYR A CA 11
ATOM 11465 C C . TYR A 1 9 ? 7.974 -1.587 0.797 1.00 0.00 9 TYR A C 11
ATOM 11466 O O . TYR A 1 9 ? 9.033 -1.355 1.380 1.00 0.00 9 TYR A O 11
ATOM 11484 N N . PHE A 1 10 ? 6.825 -1.006 1.125 1.00 0.00 10 PHE A N 11
ATOM 11485 C CA . PHE A 1 10 ? 6.741 -0.039 2.214 1.00 0.00 10 PHE A CA 11
ATOM 11486 C C . PHE A 1 10 ? 6.002 -0.631 3.411 1.00 0.00 10 PHE A C 11
ATOM 11487 O O . PHE A 1 10 ? 5.101 -1.455 3.253 1.00 0.00 10 PHE A O 11
ATOM 11504 N N . VAL A 1 11 ? 6.390 -0.204 4.608 1.00 0.00 11 VAL A N 11
ATOM 11505 C CA . VAL A 1 11 ? 5.765 -0.690 5.833 1.00 0.00 11 VAL A CA 11
ATOM 11506 C C . VAL A 1 11 ? 4.964 0.413 6.516 1.00 0.00 11 VAL A C 11
ATOM 11507 O O . VAL A 1 11 ? 5.434 1.542 6.651 1.00 0.00 11 VAL A O 11
ATOM 11520 N N . ALA A 1 12 ? 3.752 0.076 6.946 1.00 0.00 12 ALA A N 11
ATOM 11521 C CA . ALA A 1 12 ? 2.887 1.037 7.618 1.00 0.00 12 ALA A CA 11
ATOM 11522 C C . ALA A 1 12 ? 3.339 1.273 9.055 1.00 0.00 12 ALA A C 11
ATOM 11523 O O . ALA A 1 12 ? 3.220 0.391 9.907 1.00 0.00 12 ALA A O 11
ATOM 11530 N N . LEU A 1 13 ? 3.859 2.467 9.318 1.00 0.00 13 LEU A N 11
ATOM 11531 C CA . LEU A 1 13 ? 4.331 2.819 10.653 1.00 0.00 13 LEU A CA 11
ATOM 11532 C C . LEU A 1 13 ? 3.162 2.973 11.620 1.00 0.00 13 LEU A C 11
ATOM 11533 O O . LEU A 1 13 ? 3.294 2.715 12.817 1.00 0.00 13 LEU A O 11
ATOM 11549 N N . PHE A 1 14 ? 2.016 3.393 11.094 1.00 0.00 14 PHE A N 11
ATOM 11550 C CA . PHE A 1 14 ? 0.823 3.581 11.910 1.00 0.00 14 PHE A CA 11
ATOM 11551 C C . PHE A 1 14 ? -0.429 3.149 11.152 1.00 0.00 14 PHE A C 11
ATOM 11552 O O . PHE A 1 14 ? -0.530 3.340 9.940 1.00 0.00 14 PHE A O 11
ATOM 11569 N N . ASP A 1 15 ? -1.379 2.566 11.874 1.00 0.00 15 ASP A N 11
ATOM 11570 C CA . ASP A 1 15 ? -2.625 2.106 11.270 1.00 0.00 15 ASP A CA 11
ATOM 11571 C C . ASP A 1 15 ? -3.352 3.258 10.582 1.00 0.00 15 ASP A C 11
ATOM 11572 O O . ASP A 1 15 ? -3.239 4.412 10.996 1.00 0.00 15 ASP A O 11
ATOM 11581 N N . TYR A 1 16 ? -4.096 2.936 9.530 1.00 0.00 16 TYR A N 11
ATOM 11582 C CA . TYR A 1 16 ? -4.838 3.943 8.782 1.00 0.00 16 TYR A CA 11
ATOM 11583 C C . TYR A 1 16 ? -6.122 3.355 8.202 1.00 0.00 16 TYR A C 11
ATOM 11584 O O . TYR A 1 16 ? -6.128 2.235 7.693 1.00 0.00 16 TYR A O 11
ATOM 11602 N N . GLN A 1 17 ? -7.205 4.121 8.284 1.00 0.00 17 GLN A N 11
ATOM 11603 C CA . GLN A 1 17 ? -8.494 3.677 7.768 1.00 0.00 17 GLN A CA 11
ATOM 11604 C C . GLN A 1 17 ? -8.889 4.475 6.530 1.00 0.00 17 GLN A C 11
ATOM 11605 O O . GLN A 1 17 ? -9.121 5.681 6.605 1.00 0.00 17 GLN A O 11
ATOM 11619 N N . ALA A 1 18 ? -8.964 3.794 5.391 1.00 0.00 18 ALA A N 11
ATOM 11620 C CA . ALA A 1 18 ? -9.332 4.439 4.137 1.00 0.00 18 ALA A CA 11
ATOM 11621 C C . ALA A 1 18 ? -10.696 5.112 4.246 1.00 0.00 18 ALA A C 11
ATOM 11622 O O . ALA A 1 18 ? -11.716 4.444 4.419 1.00 0.00 18 ALA A O 11
ATOM 11629 N N . ARG A 1 19 ? -10.707 6.437 4.146 1.00 0.00 19 ARG A N 11
ATOM 11630 C CA . ARG A 1 19 ? -11.946 7.200 4.235 1.00 0.00 19 ARG A CA 11
ATOM 11631 C C . ARG A 1 19 ? -12.877 6.863 3.074 1.00 0.00 19 ARG A C 11
ATOM 11632 O O . ARG A 1 19 ? -14.085 6.707 3.258 1.00 0.00 19 ARG A O 11
ATOM 11653 N N . THR A 1 20 ? -12.308 6.751 1.878 1.00 0.00 20 THR A N 11
ATOM 11654 C CA . THR A 1 20 ? -13.086 6.434 0.688 1.00 0.00 20 THR A CA 11
ATOM 11655 C C . THR A 1 20 ? -12.768 5.033 0.180 1.00 0.00 20 THR A C 11
ATOM 11656 O O . THR A 1 20 ? -11.874 4.363 0.697 1.00 0.00 20 THR A O 11
ATOM 11667 N N . ALA A 1 21 ? -13.504 4.595 -0.836 1.00 0.00 21 ALA A N 11
ATOM 11668 C CA . ALA A 1 21 ? -13.298 3.273 -1.415 1.00 0.00 21 ALA A CA 11
ATOM 11669 C C . ALA A 1 21 ? -12.015 3.228 -2.238 1.00 0.00 21 ALA A C 11
ATOM 11670 O O . ALA A 1 21 ? -11.221 2.297 -2.114 1.00 0.00 21 ALA A O 11
ATOM 11677 N N . GLU A 1 22 ? -11.820 4.241 -3.077 1.00 0.00 22 GLU A N 11
ATOM 11678 C CA . GLU A 1 22 ? -10.633 4.315 -3.920 1.00 0.00 22 GLU A CA 11
ATOM 11679 C C . GLU A 1 22 ? -9.364 4.144 -3.090 1.00 0.00 22 GLU A C 11
ATOM 11680 O O . GLU A 1 22 ? -8.396 3.526 -3.536 1.00 0.00 22 GLU A O 11
ATOM 11692 N N . ASP A 1 23 ? -9.376 4.695 -1.882 1.00 0.00 23 ASP A N 11
ATOM 11693 C CA . ASP A 1 23 ? -8.227 4.604 -0.988 1.00 0.00 23 ASP A CA 11
ATOM 11694 C C . ASP A 1 23 ? -8.180 3.243 -0.301 1.00 0.00 23 ASP A C 11
ATOM 11695 O O . ASP A 1 23 ? -9.207 2.717 0.130 1.00 0.00 23 ASP A O 11
ATOM 11704 N N . LEU A 1 24 ? -6.982 2.677 -0.202 1.00 0.00 24 LEU A N 11
ATOM 11705 C CA . LEU A 1 24 ? -6.801 1.376 0.433 1.00 0.00 24 LEU A CA 11
ATOM 11706 C C . LEU A 1 24 ? -6.516 1.532 1.923 1.00 0.00 24 LEU A C 11
ATOM 11707 O O . LEU A 1 24 ? -5.841 2.474 2.341 1.00 0.00 24 LEU A O 11
ATOM 11723 N N . SER A 1 25 ? -7.031 0.602 2.720 1.00 0.00 25 SER A N 11
ATOM 11724 C CA . SER A 1 25 ? -6.833 0.637 4.164 1.00 0.00 25 SER A CA 11
ATOM 11725 C C . SER A 1 25 ? -5.763 -0.363 4.590 1.00 0.00 25 SER A C 11
ATOM 11726 O O . SER A 1 25 ? -5.577 -1.400 3.953 1.00 0.00 25 SER A O 11
ATOM 11734 N N . PHE A 1 26 ? -5.060 -0.043 5.672 1.00 0.00 26 PHE A N 11
ATOM 11735 C CA . PHE A 1 26 ? -4.007 -0.912 6.184 1.00 0.00 26 PHE A CA 11
ATOM 11736 C C . PHE A 1 26 ? -3.789 -0.682 7.677 1.00 0.00 26 PHE A C 11
ATOM 11737 O O . PHE A 1 26 ? -4.298 0.284 8.247 1.00 0.00 26 PHE A O 11
ATOM 11754 N N . ARG A 1 27 ? -3.031 -1.575 8.303 1.00 0.00 27 ARG A N 11
ATOM 11755 C CA . ARG A 1 27 ? -2.747 -1.471 9.729 1.00 0.00 27 ARG A CA 11
ATOM 11756 C C . ARG A 1 27 ? -1.257 -1.250 9.972 1.00 0.00 27 ARG A C 11
ATOM 11757 O O . ARG A 1 27 ? -0.437 -1.441 9.075 1.00 0.00 27 ARG A O 11
ATOM 11778 N N . ALA A 1 28 ? -0.915 -0.847 11.191 1.00 0.00 28 ALA A N 11
ATOM 11779 C CA . ALA A 1 28 ? 0.475 -0.601 11.553 1.00 0.00 28 ALA A CA 11
ATOM 11780 C C . ALA A 1 28 ? 1.286 -1.893 11.527 1.00 0.00 28 ALA A C 11
ATOM 11781 O O . ALA A 1 28 ? 1.147 -2.742 12.406 1.00 0.00 28 ALA A O 11
ATOM 11788 N N . GLY A 1 29 ? 2.132 -2.035 10.511 1.00 0.00 29 GLY A N 11
ATOM 11789 C CA . GLY A 1 29 ? 2.952 -3.227 10.390 1.00 0.00 29 GLY A CA 11
ATOM 11790 C C . GLY A 1 29 ? 2.502 -4.126 9.256 1.00 0.00 29 GLY A C 11
ATOM 11791 O O . GLY A 1 29 ? 2.748 -5.332 9.276 1.00 0.00 29 GLY A O 11
ATOM 11795 N N . ASP A 1 30 ? 1.840 -3.540 8.265 1.00 0.00 30 ASP A N 11
ATOM 11796 C CA . ASP A 1 30 ? 1.354 -4.296 7.117 1.00 0.00 30 ASP A CA 11
ATOM 11797 C C . ASP A 1 30 ? 2.335 -4.207 5.952 1.00 0.00 30 ASP A C 11
ATOM 11798 O O . ASP A 1 30 ? 2.971 -3.174 5.740 1.00 0.00 30 ASP A O 11
ATOM 11807 N N . LYS A 1 31 ? 2.452 -5.295 5.199 1.00 0.00 31 LYS A N 11
ATOM 11808 C CA . LYS A 1 31 ? 3.355 -5.341 4.055 1.00 0.00 31 LYS A CA 11
ATOM 11809 C C . LYS A 1 31 ? 2.638 -4.913 2.779 1.00 0.00 31 LYS A C 11
ATOM 11810 O O . LYS A 1 31 ? 1.780 -5.632 2.266 1.00 0.00 31 LYS A O 11
ATOM 11829 N N . LEU A 1 32 ? 2.996 -3.739 2.270 1.00 0.00 32 LEU A N 11
ATOM 11830 C CA . LEU A 1 32 ? 2.388 -3.216 1.052 1.00 0.00 32 LEU A CA 11
ATOM 11831 C C . LEU A 1 32 ? 3.453 -2.868 0.017 1.00 0.00 32 LEU A C 11
ATOM 11832 O O . LEU A 1 32 ? 4.514 -2.345 0.358 1.00 0.00 32 LEU A O 11
ATOM 11848 N N . GLN A 1 33 ? 3.162 -3.160 -1.246 1.00 0.00 33 GLN A N 11
ATOM 11849 C CA . GLN A 1 33 ? 4.095 -2.876 -2.330 1.00 0.00 33 GLN A CA 11
ATOM 11850 C C . GLN A 1 33 ? 3.645 -1.659 -3.131 1.00 0.00 33 GLN A C 11
ATOM 11851 O O . GLN A 1 33 ? 2.532 -1.626 -3.659 1.00 0.00 33 GLN A O 11
ATOM 11865 N N . VAL A 1 34 ? 4.515 -0.658 -3.218 1.00 0.00 34 VAL A N 11
ATOM 11866 C CA . VAL A 1 34 ? 4.207 0.561 -3.956 1.00 0.00 34 VAL A CA 11
ATOM 11867 C C . VAL A 1 34 ? 4.399 0.360 -5.455 1.00 0.00 34 VAL A C 11
ATOM 11868 O O . VAL A 1 34 ? 5.512 0.112 -5.922 1.00 0.00 34 VAL A O 11
ATOM 11881 N N . LEU A 1 35 ? 3.308 0.470 -6.205 1.00 0.00 35 LEU A N 11
ATOM 11882 C CA . LEU A 1 35 ? 3.356 0.300 -7.653 1.00 0.00 35 LEU A CA 11
ATOM 11883 C C . LEU A 1 35 ? 3.446 1.651 -8.357 1.00 0.00 35 LEU A C 11
ATOM 11884 O O . LEU A 1 35 ? 4.383 1.906 -9.114 1.00 0.00 35 LEU A O 11
ATOM 11900 N N . ASP A 1 36 ? 2.469 2.513 -8.099 1.00 0.00 36 ASP A N 11
ATOM 11901 C CA . ASP A 1 36 ? 2.440 3.839 -8.705 1.00 0.00 36 ASP A CA 11
ATOM 11902 C C . ASP A 1 36 ? 2.919 4.898 -7.717 1.00 0.00 36 ASP A C 11
ATOM 11903 O O . ASP A 1 36 ? 2.450 4.961 -6.580 1.00 0.00 36 ASP A O 11
ATOM 11912 N N . THR A 1 37 ? 3.858 5.730 -8.158 1.00 0.00 37 THR A N 11
ATOM 11913 C CA . THR A 1 37 ? 4.403 6.785 -7.313 1.00 0.00 37 THR A CA 11
ATOM 11914 C C . THR A 1 37 ? 4.327 8.140 -8.008 1.00 0.00 37 THR A C 11
ATOM 11915 O O . THR A 1 37 ? 5.199 8.990 -7.827 1.00 0.00 37 THR A O 11
ATOM 11926 N N . SER A 1 38 ? 3.279 8.335 -8.801 1.00 0.00 38 SER A N 11
ATOM 11927 C CA . SER A 1 38 ? 3.091 9.587 -9.526 1.00 0.00 38 SER A CA 11
ATOM 11928 C C . SER A 1 38 ? 2.499 10.658 -8.615 1.00 0.00 38 SER A C 11
ATOM 11929 O O . SER A 1 38 ? 3.193 11.585 -8.195 1.00 0.00 38 SER A O 11
ATOM 11937 N N . HIS A 1 39 ? 1.212 10.523 -8.312 1.00 0.00 39 HIS A N 11
ATOM 11938 C CA . HIS A 1 39 ? 0.525 11.479 -7.450 1.00 0.00 39 HIS A CA 11
ATOM 11939 C C . HIS A 1 39 ? 1.263 11.643 -6.125 1.00 0.00 39 HIS A C 11
ATOM 11940 O O . HIS A 1 39 ? 1.066 10.863 -5.194 1.00 0.00 39 HIS A O 11
ATOM 11955 N N . GLU A 1 40 ? 2.113 12.662 -6.049 1.00 0.00 40 GLU A N 11
ATOM 11956 C CA . GLU A 1 40 ? 2.881 12.927 -4.838 1.00 0.00 40 GLU A CA 11
ATOM 11957 C C . GLU A 1 40 ? 2.008 12.775 -3.596 1.00 0.00 40 GLU A C 11
ATOM 11958 O O . GLU A 1 40 ? 0.886 13.276 -3.548 1.00 0.00 40 GLU A O 11
ATOM 11970 N N . GLY A 1 41 ? 2.532 12.078 -2.592 1.00 0.00 41 GLY A N 11
ATOM 11971 C CA . GLY A 1 41 ? 1.788 11.871 -1.364 1.00 0.00 41 GLY A CA 11
ATOM 11972 C C . GLY A 1 41 ? 0.989 10.583 -1.380 1.00 0.00 41 GLY A C 11
ATOM 11973 O O . GLY A 1 41 ? 1.120 9.753 -0.480 1.00 0.00 41 GLY A O 11
ATOM 11977 N N . TRP A 1 42 ? 0.160 10.416 -2.403 1.00 0.00 42 TRP A N 11
ATOM 11978 C CA . TRP A 1 42 ? -0.665 9.220 -2.531 1.00 0.00 42 TRP A CA 11
ATOM 11979 C C . TRP A 1 42 ? -0.062 8.249 -3.540 1.00 0.00 42 TRP A C 11
ATOM 11980 O O . TRP A 1 42 ? 0.251 8.628 -4.669 1.00 0.00 42 TRP A O 11
ATOM 12001 N N . TRP A 1 43 ? 0.096 6.996 -3.128 1.00 0.00 43 TRP A N 11
ATOM 12002 C CA . TRP A 1 43 ? 0.662 5.971 -3.998 1.00 0.00 43 TRP A CA 11
ATOM 12003 C C . TRP A 1 43 ? -0.296 4.794 -4.146 1.00 0.00 43 TRP A C 11
ATOM 12004 O O . TRP A 1 43 ? -1.110 4.528 -3.260 1.00 0.00 43 TRP A O 11
ATOM 12025 N N . LEU A 1 44 ? -0.195 4.093 -5.270 1.00 0.00 44 LEU A N 11
ATOM 12026 C CA . LEU A 1 44 ? -1.054 2.943 -5.533 1.00 0.00 44 LEU A CA 11
ATOM 12027 C C . LEU A 1 44 ? -0.329 1.639 -5.217 1.00 0.00 44 LEU A C 11
ATOM 12028 O O . LEU A 1 44 ? 0.501 1.173 -5.998 1.00 0.00 44 LEU A O 11
ATOM 12044 N N . ALA A 1 45 ? -0.650 1.053 -4.068 1.00 0.00 45 ALA A N 11
ATOM 12045 C CA . ALA A 1 45 ? -0.033 -0.200 -3.651 1.00 0.00 45 ALA A CA 11
ATOM 12046 C C . ALA A 1 45 ? -1.059 -1.326 -3.595 1.00 0.00 45 ALA A C 11
ATOM 12047 O O . ALA A 1 45 ? -2.263 -1.086 -3.690 1.00 0.00 45 ALA A O 11
ATOM 12054 N N . ARG A 1 46 ? -0.576 -2.554 -3.441 1.00 0.00 46 ARG A N 11
ATOM 12055 C CA . ARG A 1 46 ? -1.453 -3.718 -3.375 1.00 0.00 46 ARG A CA 11
ATOM 12056 C C . ARG A 1 46 ? -1.158 -4.550 -2.130 1.00 0.00 46 ARG A C 11
ATOM 12057 O O . ARG A 1 46 ? -0.002 -4.704 -1.732 1.00 0.00 46 ARG A O 11
ATOM 12078 N N . HIS A 1 47 ? -2.210 -5.084 -1.519 1.00 0.00 47 HIS A N 11
ATOM 12079 C CA . HIS A 1 47 ? -2.064 -5.901 -0.319 1.00 0.00 47 HIS A CA 11
ATOM 12080 C C . HIS A 1 47 ? -1.289 -7.179 -0.623 1.00 0.00 47 HIS A C 11
ATOM 12081 O O . HIS A 1 47 ? -1.754 -8.036 -1.377 1.00 0.00 47 HIS A O 11
ATOM 12096 N N . LEU A 1 48 ? -0.105 -7.302 -0.033 1.00 0.00 48 LEU A N 11
ATOM 12097 C CA . LEU A 1 48 ? 0.736 -8.475 -0.242 1.00 0.00 48 LEU A CA 11
ATOM 12098 C C . LEU A 1 48 ? 0.371 -9.587 0.737 1.00 0.00 48 LEU A C 11
ATOM 12099 O O . LEU A 1 48 ? 0.383 -10.766 0.384 1.00 0.00 48 LEU A O 11
ATOM 12115 N N . GLU A 1 49 ? 0.046 -9.202 1.967 1.00 0.00 49 GLU A N 11
ATOM 12116 C CA . GLU A 1 49 ? -0.323 -10.167 2.996 1.00 0.00 49 GLU A CA 11
ATOM 12117 C C . GLU A 1 49 ? -1.393 -11.127 2.483 1.00 0.00 49 GLU A C 11
ATOM 12118 O O . GLU A 1 49 ? -2.159 -10.795 1.578 1.00 0.00 49 GLU A O 11
ATOM 12130 N N . LYS A 1 50 ? -1.439 -12.319 3.068 1.00 0.00 50 LYS A N 11
ATOM 12131 C CA . LYS A 1 50 ? -2.415 -13.328 2.672 1.00 0.00 50 LYS A CA 11
ATOM 12132 C C . LYS A 1 50 ? -3.349 -13.665 3.830 1.00 0.00 50 LYS A C 11
ATOM 12133 O O . LYS A 1 50 ? -3.008 -14.462 4.705 1.00 0.00 50 LYS A O 11
ATOM 12152 N N . LYS A 1 51 ? -4.529 -13.055 3.829 1.00 0.00 51 LYS A N 11
ATOM 12153 C CA . LYS A 1 51 ? -5.515 -13.292 4.877 1.00 0.00 51 LYS A CA 11
ATOM 12154 C C . LYS A 1 51 ? -6.387 -14.497 4.541 1.00 0.00 51 LYS A C 11
ATOM 12155 O O . LYS A 1 51 ? -6.491 -15.439 5.326 1.00 0.00 51 LYS A O 11
ATOM 12174 N N . GLY A 1 52 ? -7.012 -14.461 3.368 1.00 0.00 52 GLY A N 11
ATOM 12175 C CA . GLY A 1 52 ? -7.867 -15.557 2.949 1.00 0.00 52 GLY A CA 11
ATOM 12176 C C . GLY A 1 52 ? -9.069 -15.084 2.157 1.00 0.00 52 GLY A C 11
ATOM 12177 O O . GLY A 1 52 ? -8.939 -14.268 1.243 1.00 0.00 52 GLY A O 11
ATOM 12181 N N . THR A 1 53 ? -10.245 -15.597 2.505 1.00 0.00 53 THR A N 11
ATOM 12182 C CA . THR A 1 53 ? -11.476 -15.224 1.819 1.00 0.00 53 THR A CA 11
ATOM 12183 C C . THR A 1 53 ? -12.188 -14.088 2.544 1.00 0.00 53 THR A C 11
ATOM 12184 O O . THR A 1 53 ? -12.139 -13.994 3.770 1.00 0.00 53 THR A O 11
ATOM 12195 N N . GLY A 1 54 ? -12.850 -13.226 1.778 1.00 0.00 54 GLY A N 11
ATOM 12196 C CA . GLY A 1 54 ? -13.563 -12.107 2.366 1.00 0.00 54 GLY A CA 11
ATOM 12197 C C . GLY A 1 54 ? -13.905 -11.038 1.347 1.00 0.00 54 GLY A C 11
ATOM 12198 O O . GLY A 1 54 ? -13.199 -10.037 1.226 1.00 0.00 54 GLY A O 11
ATOM 12202 N N . LEU A 1 55 ? -14.991 -11.250 0.612 1.00 0.00 55 LEU A N 11
ATOM 12203 C CA . LEU A 1 55 ? -15.426 -10.297 -0.403 1.00 0.00 55 LEU A CA 11
ATOM 12204 C C . LEU A 1 55 ? -15.827 -8.970 0.232 1.00 0.00 55 LEU A C 11
ATOM 12205 O O . LEU A 1 55 ? -16.984 -8.771 0.600 1.00 0.00 55 LEU A O 11
ATOM 12221 N N . GLY A 1 56 ? -14.863 -8.063 0.356 1.00 0.00 56 GLY A N 11
ATOM 12222 C CA . GLY A 1 56 ? -15.136 -6.765 0.945 1.00 0.00 56 GLY A CA 11
ATOM 12223 C C . GLY A 1 56 ? -14.202 -5.687 0.432 1.00 0.00 56 GLY A C 11
ATOM 12224 O O . GLY A 1 56 ? -14.366 -5.196 -0.684 1.00 0.00 56 GLY A O 11
ATOM 12228 N N . GLN A 1 57 ? -13.220 -5.319 1.249 1.00 0.00 57 GLN A N 11
ATOM 12229 C CA . GLN A 1 57 ? -12.258 -4.290 0.871 1.00 0.00 57 GLN A CA 11
ATOM 12230 C C . GLN A 1 57 ? -11.503 -4.689 -0.393 1.00 0.00 57 GLN A C 11
ATOM 12231 O O . GLN A 1 57 ? -11.541 -5.846 -0.811 1.00 0.00 57 GLN A O 11
ATOM 12245 N N . GLN A 1 58 ? -10.819 -3.723 -0.997 1.00 0.00 58 GLN A N 11
ATOM 12246 C CA . GLN A 1 58 ? -10.057 -3.973 -2.215 1.00 0.00 58 GLN A CA 11
ATOM 12247 C C . GLN A 1 58 ? -8.615 -4.345 -1.887 1.00 0.00 58 GLN A C 11
ATOM 12248 O O . GLN A 1 58 ? -8.210 -4.338 -0.724 1.00 0.00 58 GLN A O 11
ATOM 12262 N N . LEU A 1 59 ? -7.843 -4.669 -2.919 1.00 0.00 59 LEU A N 11
ATOM 12263 C CA . LEU A 1 59 ? -6.445 -5.044 -2.741 1.00 0.00 59 LEU A CA 11
ATOM 12264 C C . LEU A 1 59 ? -5.518 -3.911 -3.172 1.00 0.00 59 LEU A C 11
ATOM 12265 O O . LEU A 1 59 ? -4.508 -3.643 -2.523 1.00 0.00 59 LEU A O 11
ATOM 12281 N N . GLN A 1 60 ? -5.872 -3.250 -4.270 1.00 0.00 60 GLN A N 11
ATOM 12282 C CA . GLN A 1 60 ? -5.072 -2.146 -4.786 1.00 0.00 60 GLN A CA 11
ATOM 12283 C C . GLN A 1 60 ? -5.803 -0.818 -4.614 1.00 0.00 60 GLN A C 11
ATOM 12284 O O . GLN A 1 60 ? -6.987 -0.703 -4.928 1.00 0.00 60 GLN A O 11
ATOM 12298 N N . GLY A 1 61 ? -5.088 0.184 -4.111 1.00 0.00 61 GLY A N 11
ATOM 12299 C CA . GLY A 1 61 ? -5.685 1.491 -3.905 1.00 0.00 61 GLY A CA 11
ATOM 12300 C C . GLY A 1 61 ? -4.663 2.539 -3.510 1.00 0.00 61 GLY A C 11
ATOM 12301 O O . GLY A 1 61 ? -3.479 2.236 -3.358 1.00 0.00 61 GLY A O 11
ATOM 12305 N N . TYR A 1 62 ? -5.120 3.775 -3.345 1.00 0.00 62 TYR A N 11
ATOM 12306 C CA . TYR A 1 62 ? -4.237 4.873 -2.969 1.00 0.00 62 TYR A CA 11
ATOM 12307 C C . TYR A 1 62 ? -4.000 4.891 -1.462 1.00 0.00 62 TYR A C 11
ATOM 12308 O O . TYR A 1 62 ? -4.933 4.731 -0.674 1.00 0.00 62 TYR A O 11
ATOM 12326 N N . ILE A 1 63 ? -2.746 5.085 -1.070 1.00 0.00 63 ILE A N 11
ATOM 12327 C CA . ILE A 1 63 ? -2.385 5.126 0.342 1.00 0.00 63 ILE A CA 11
ATOM 12328 C C . ILE A 1 63 ? -1.361 6.222 0.617 1.00 0.00 63 ILE A C 11
ATOM 12329 O O . ILE A 1 63 ? -0.477 6.498 -0.194 1.00 0.00 63 ILE A O 11
ATOM 12345 N N . PRO A 1 64 ? -1.481 6.862 1.790 1.00 0.00 64 PRO A N 11
ATOM 12346 C CA . PRO A 1 64 ? -0.573 7.938 2.200 1.00 0.00 64 PRO A CA 11
ATOM 12347 C C . PRO A 1 64 ? 0.829 7.425 2.511 1.00 0.00 64 PRO A C 11
ATOM 12348 O O . PRO A 1 64 ? 1.011 6.575 3.383 1.00 0.00 64 PRO A O 11
ATOM 12359 N N . SER A 1 65 ? 1.818 7.948 1.794 1.00 0.00 65 SER A N 11
ATOM 12360 C CA . SER A 1 65 ? 3.204 7.540 1.991 1.00 0.00 65 SER A CA 11
ATOM 12361 C C . SER A 1 65 ? 3.687 7.914 3.389 1.00 0.00 65 SER A C 11
ATOM 12362 O O . SER A 1 65 ? 4.283 7.099 4.091 1.00 0.00 65 SER A O 11
ATOM 12370 N N . ASN A 1 66 ? 3.423 9.155 3.787 1.00 0.00 66 ASN A N 11
ATOM 12371 C CA . ASN A 1 66 ? 3.831 9.639 5.101 1.00 0.00 66 ASN A CA 11
ATOM 12372 C C . ASN A 1 66 ? 3.469 8.631 6.188 1.00 0.00 66 ASN A C 11
ATOM 12373 O O . ASN A 1 66 ? 4.149 8.532 7.209 1.00 0.00 66 ASN A O 11
ATOM 12384 N N . TYR A 1 67 ? 2.393 7.885 5.961 1.00 0.00 67 TYR A N 11
ATOM 12385 C CA . TYR A 1 67 ? 1.939 6.886 6.921 1.00 0.00 67 TYR A CA 11
ATOM 12386 C C . TYR A 1 67 ? 2.859 5.669 6.916 1.00 0.00 67 TYR A C 11
ATOM 12387 O O . TYR A 1 67 ? 3.080 5.039 7.950 1.00 0.00 67 TYR A O 11
ATOM 12405 N N . VAL A 1 68 ? 3.393 5.343 5.743 1.00 0.00 68 VAL A N 11
ATOM 12406 C CA . VAL A 1 68 ? 4.290 4.203 5.601 1.00 0.00 68 VAL A CA 11
ATOM 12407 C C . VAL A 1 68 ? 5.723 4.658 5.355 1.00 0.00 68 VAL A C 11
ATOM 12408 O O . VAL A 1 68 ? 5.996 5.854 5.251 1.00 0.00 68 VAL A O 11
ATOM 12421 N N . ALA A 1 69 ? 6.636 3.697 5.262 1.00 0.00 69 ALA A N 11
ATOM 12422 C CA . ALA A 1 69 ? 8.042 3.999 5.025 1.00 0.00 69 ALA A CA 11
ATOM 12423 C C . ALA A 1 69 ? 8.711 2.897 4.210 1.00 0.00 69 ALA A C 11
ATOM 12424 O O . ALA A 1 69 ? 8.180 1.794 4.088 1.00 0.00 69 ALA A O 11
ATOM 12431 N N . GLU A 1 70 ? 9.879 3.204 3.654 1.00 0.00 70 GLU A N 11
ATOM 12432 C CA . GLU A 1 70 ? 10.618 2.239 2.850 1.00 0.00 70 GLU A CA 11
ATOM 12433 C C . GLU A 1 70 ? 11.242 1.160 3.731 1.00 0.00 70 GLU A C 11
ATOM 12434 O O . GLU A 1 70 ? 12.294 1.369 4.336 1.00 0.00 70 GLU A O 11
ATOM 12446 N N . ASP A 1 71 ? 10.585 0.007 3.799 1.00 0.00 71 ASP A N 11
ATOM 12447 C CA . ASP A 1 71 ? 11.074 -1.105 4.605 1.00 0.00 71 ASP A CA 11
ATOM 12448 C C . ASP A 1 71 ? 11.912 -2.061 3.762 1.00 0.00 71 ASP A C 11
ATOM 12449 O O . ASP A 1 71 ? 11.626 -2.279 2.585 1.00 0.00 71 ASP A O 11
ATOM 12458 N N . SER A 1 72 ? 12.949 -2.626 4.371 1.00 0.00 72 SER A N 11
ATOM 12459 C CA . SER A 1 72 ? 13.832 -3.555 3.675 1.00 0.00 72 SER A CA 11
ATOM 12460 C C . SER A 1 72 ? 13.423 -5.000 3.945 1.00 0.00 72 SER A C 11
ATOM 12461 O O . SER A 1 72 ? 14.102 -5.723 4.672 1.00 0.00 72 SER A O 11
ATOM 12469 N N . GLY A 1 73 ? 12.306 -5.412 3.353 1.00 0.00 73 GLY A N 11
ATOM 12470 C CA . GLY A 1 73 ? 11.824 -6.768 3.541 1.00 0.00 73 GLY A CA 11
ATOM 12471 C C . GLY A 1 73 ? 12.853 -7.809 3.146 1.00 0.00 73 GLY A C 11
ATOM 12472 O O . GLY A 1 73 ? 14.046 -7.524 3.039 1.00 0.00 73 GLY A O 11
ATOM 12476 N N . PRO A 1 74 ? 12.391 -9.049 2.924 1.00 0.00 74 PRO A N 11
ATOM 12477 C CA . PRO A 1 74 ? 13.264 -10.161 2.537 1.00 0.00 74 PRO A CA 11
ATOM 12478 C C . PRO A 1 74 ? 13.808 -10.004 1.121 1.00 0.00 74 PRO A C 11
ATOM 12479 O O . PRO A 1 74 ? 13.114 -10.286 0.144 1.00 0.00 74 PRO A O 11
ATOM 12490 N N . SER A 1 75 ? 15.055 -9.554 1.018 1.00 0.00 75 SER A N 11
ATOM 12491 C CA . SER A 1 75 ? 15.691 -9.357 -0.279 1.00 0.00 75 SER A CA 11
ATOM 12492 C C . SER A 1 75 ? 16.955 -10.203 -0.398 1.00 0.00 75 SER A C 11
ATOM 12493 O O . SER A 1 75 ? 17.474 -10.706 0.598 1.00 0.00 75 SER A O 11
ATOM 12501 N N . SER A 1 76 ? 17.445 -10.355 -1.625 1.00 0.00 76 SER A N 11
ATOM 12502 C CA . SER A 1 76 ? 18.645 -11.143 -1.876 1.00 0.00 76 SER A CA 11
ATOM 12503 C C . SER A 1 76 ? 19.282 -10.753 -3.207 1.00 0.00 76 SER A C 11
ATOM 12504 O O . SER A 1 76 ? 18.718 -9.973 -3.973 1.00 0.00 76 SER A O 11
ATOM 12512 N N . GLY A 1 77 ? 20.463 -11.303 -3.474 1.00 0.00 77 GLY A N 11
ATOM 12513 C CA . GLY A 1 77 ? 21.158 -11.001 -4.712 1.00 0.00 77 GLY A CA 11
ATOM 12514 C C . GLY A 1 77 ? 21.975 -12.173 -5.218 1.00 0.00 77 GLY A C 11
ATOM 12515 O O . GLY A 1 77 ? 22.914 -12.617 -4.556 1.00 0.00 77 GLY A O 11
ATOM 12519 N N . GLY A 1 1 ? 2.089 -17.624 0.949 1.00 0.00 1 GLY A N 12
ATOM 12520 C CA . GLY A 1 1 ? 2.755 -16.374 0.636 1.00 0.00 1 GLY A CA 12
ATOM 12521 C C . GLY A 1 1 ? 3.030 -16.219 -0.846 1.00 0.00 1 GLY A C 12
ATOM 12522 O O . GLY A 1 1 ? 3.867 -16.926 -1.407 1.00 0.00 1 GLY A O 12
ATOM 12526 N N . SER A 1 2 ? 2.323 -15.291 -1.484 1.00 0.00 2 SER A N 12
ATOM 12527 C CA . SER A 1 2 ? 2.491 -15.049 -2.912 1.00 0.00 2 SER A CA 12
ATOM 12528 C C . SER A 1 2 ? 3.829 -14.373 -3.195 1.00 0.00 2 SER A C 12
ATOM 12529 O O . SER A 1 2 ? 4.158 -13.349 -2.595 1.00 0.00 2 SER A O 12
ATOM 12537 N N . SER A 1 3 ? 4.596 -14.953 -4.112 1.00 0.00 3 SER A N 12
ATOM 12538 C CA . SER A 1 3 ? 5.900 -14.409 -4.472 1.00 0.00 3 SER A CA 12
ATOM 12539 C C . SER A 1 3 ? 5.750 -13.202 -5.393 1.00 0.00 3 SER A C 12
ATOM 12540 O O . SER A 1 3 ? 4.670 -12.940 -5.921 1.00 0.00 3 SER A O 12
ATOM 12548 N N . GLY A 1 4 ? 6.843 -12.468 -5.579 1.00 0.00 4 GLY A N 12
ATOM 12549 C CA . GLY A 1 4 ? 6.813 -11.297 -6.436 1.00 0.00 4 GLY A CA 12
ATOM 12550 C C . GLY A 1 4 ? 8.190 -10.914 -6.942 1.00 0.00 4 GLY A C 12
ATOM 12551 O O . GLY A 1 4 ? 9.203 -11.363 -6.406 1.00 0.00 4 GLY A O 12
ATOM 12555 N N . SER A 1 5 ? 8.227 -10.082 -7.979 1.00 0.00 5 SER A N 12
ATOM 12556 C CA . SER A 1 5 ? 9.489 -9.643 -8.561 1.00 0.00 5 SER A CA 12
ATOM 12557 C C . SER A 1 5 ? 10.063 -8.461 -7.786 1.00 0.00 5 SER A C 12
ATOM 12558 O O . SER A 1 5 ? 9.359 -7.808 -7.016 1.00 0.00 5 SER A O 12
ATOM 12566 N N . SER A 1 6 ? 11.348 -8.191 -7.996 1.00 0.00 6 SER A N 12
ATOM 12567 C CA . SER A 1 6 ? 12.019 -7.090 -7.315 1.00 0.00 6 SER A CA 12
ATOM 12568 C C . SER A 1 6 ? 11.245 -5.788 -7.494 1.00 0.00 6 SER A C 12
ATOM 12569 O O . SER A 1 6 ? 11.245 -5.195 -8.572 1.00 0.00 6 SER A O 12
ATOM 12577 N N . GLY A 1 7 ? 10.584 -5.348 -6.427 1.00 0.00 7 GLY A N 12
ATOM 12578 C CA . GLY A 1 7 ? 9.814 -4.120 -6.485 1.00 0.00 7 GLY A CA 12
ATOM 12579 C C . GLY A 1 7 ? 10.007 -3.255 -5.255 1.00 0.00 7 GLY A C 12
ATOM 12580 O O . GLY A 1 7 ? 10.987 -3.412 -4.527 1.00 0.00 7 GLY A O 12
ATOM 12584 N N . GLN A 1 8 ? 9.072 -2.340 -5.024 1.00 0.00 8 GLN A N 12
ATOM 12585 C CA . GLN A 1 8 ? 9.146 -1.445 -3.875 1.00 0.00 8 GLN A CA 12
ATOM 12586 C C . GLN A 1 8 ? 8.180 -1.885 -2.780 1.00 0.00 8 GLN A C 12
ATOM 12587 O O . GLN A 1 8 ? 6.971 -1.680 -2.886 1.00 0.00 8 GLN A O 12
ATOM 12601 N N . TYR A 1 9 ? 8.721 -2.491 -1.729 1.00 0.00 9 TYR A N 12
ATOM 12602 C CA . TYR A 1 9 ? 7.907 -2.963 -0.616 1.00 0.00 9 TYR A CA 12
ATOM 12603 C C . TYR A 1 9 ? 7.951 -1.977 0.548 1.00 0.00 9 TYR A C 12
ATOM 12604 O O . TYR A 1 9 ? 9.025 -1.566 0.987 1.00 0.00 9 TYR A O 12
ATOM 12622 N N . PHE A 1 10 ? 6.776 -1.603 1.043 1.00 0.00 10 PHE A N 12
ATOM 12623 C CA . PHE A 1 10 ? 6.680 -0.665 2.156 1.00 0.00 10 PHE A CA 12
ATOM 12624 C C . PHE A 1 10 ? 5.889 -1.272 3.311 1.00 0.00 10 PHE A C 12
ATOM 12625 O O . PHE A 1 10 ? 5.059 -2.160 3.112 1.00 0.00 10 PHE A O 12
ATOM 12642 N N . VAL A 1 11 ? 6.152 -0.787 4.520 1.00 0.00 11 VAL A N 12
ATOM 12643 C CA . VAL A 1 11 ? 5.465 -1.280 5.708 1.00 0.00 11 VAL A CA 12
ATOM 12644 C C . VAL A 1 11 ? 4.573 -0.202 6.314 1.00 0.00 11 VAL A C 12
ATOM 12645 O O . VAL A 1 11 ? 4.929 0.976 6.332 1.00 0.00 11 VAL A O 12
ATOM 12658 N N . ALA A 1 12 ? 3.411 -0.615 6.810 1.00 0.00 12 ALA A N 12
ATOM 12659 C CA . ALA A 1 12 ? 2.467 0.315 7.419 1.00 0.00 12 ALA A CA 12
ATOM 12660 C C . ALA A 1 12 ? 2.828 0.587 8.875 1.00 0.00 12 ALA A C 12
ATOM 12661 O O . ALA A 1 12 ? 2.763 -0.307 9.720 1.00 0.00 12 ALA A O 12
ATOM 12668 N N . LEU A 1 13 ? 3.209 1.827 9.163 1.00 0.00 13 LEU A N 12
ATOM 12669 C CA . LEU A 1 13 ? 3.581 2.218 10.519 1.00 0.00 13 LEU A CA 12
ATOM 12670 C C . LEU A 1 13 ? 2.352 2.301 11.418 1.00 0.00 13 LEU A C 12
ATOM 12671 O O . LEU A 1 13 ? 2.414 1.976 12.604 1.00 0.00 13 LEU A O 12
ATOM 12687 N N . PHE A 1 14 ? 1.235 2.737 10.845 1.00 0.00 14 PHE A N 12
ATOM 12688 C CA . PHE A 1 14 ? -0.010 2.862 11.595 1.00 0.00 14 PHE A CA 12
ATOM 12689 C C . PHE A 1 14 ? -1.175 2.256 10.819 1.00 0.00 14 PHE A C 12
ATOM 12690 O O . PHE A 1 14 ? -1.017 1.826 9.676 1.00 0.00 14 PHE A O 12
ATOM 12707 N N . ASP A 1 15 ? -2.344 2.224 11.449 1.00 0.00 15 ASP A N 12
ATOM 12708 C CA . ASP A 1 15 ? -3.537 1.670 10.818 1.00 0.00 15 ASP A CA 12
ATOM 12709 C C . ASP A 1 15 ? -4.273 2.739 10.016 1.00 0.00 15 ASP A C 12
ATOM 12710 O O . ASP A 1 15 ? -4.317 3.905 10.409 1.00 0.00 15 ASP A O 12
ATOM 12719 N N . TYR A 1 16 ? -4.848 2.334 8.889 1.00 0.00 16 TYR A N 12
ATOM 12720 C CA . TYR A 1 16 ? -5.579 3.257 8.029 1.00 0.00 16 TYR A CA 12
ATOM 12721 C C . TYR A 1 16 ? -6.710 2.541 7.298 1.00 0.00 16 TYR A C 12
ATOM 12722 O O . TYR A 1 16 ? -6.503 1.491 6.689 1.00 0.00 16 TYR A O 12
ATOM 12740 N N . GLN A 1 17 ? -7.906 3.117 7.363 1.00 0.00 17 GLN A N 12
ATOM 12741 C CA . GLN A 1 17 ? -9.071 2.534 6.707 1.00 0.00 17 GLN A CA 12
ATOM 12742 C C . GLN A 1 17 ? -9.479 3.358 5.490 1.00 0.00 17 GLN A C 12
ATOM 12743 O O . GLN A 1 17 ? -9.363 4.583 5.490 1.00 0.00 17 GLN A O 12
ATOM 12757 N N . ALA A 1 18 ? -9.958 2.677 4.454 1.00 0.00 18 ALA A N 12
ATOM 12758 C CA . ALA A 1 18 ? -10.386 3.346 3.232 1.00 0.00 18 ALA A CA 12
ATOM 12759 C C . ALA A 1 18 ? -11.893 3.578 3.231 1.00 0.00 18 ALA A C 12
ATOM 12760 O O . ALA A 1 18 ? -12.670 2.671 3.528 1.00 0.00 18 ALA A O 12
ATOM 12767 N N . ARG A 1 19 ? -12.299 4.798 2.897 1.00 0.00 19 ARG A N 12
ATOM 12768 C CA . ARG A 1 19 ? -13.713 5.150 2.860 1.00 0.00 19 ARG A CA 12
ATOM 12769 C C . ARG A 1 19 ? -14.291 4.930 1.465 1.00 0.00 19 ARG A C 12
ATOM 12770 O O . ARG A 1 19 ? -15.438 4.506 1.315 1.00 0.00 19 ARG A O 12
ATOM 12791 N N . THR A 1 20 ? -13.490 5.223 0.445 1.00 0.00 20 THR A N 12
ATOM 12792 C CA . THR A 1 20 ? -13.922 5.059 -0.938 1.00 0.00 20 THR A CA 12
ATOM 12793 C C . THR A 1 20 ? -13.128 3.962 -1.636 1.00 0.00 20 THR A C 12
ATOM 12794 O O . THR A 1 20 ? -11.934 3.795 -1.390 1.00 0.00 20 THR A O 12
ATOM 12805 N N . ALA A 1 21 ? -13.798 3.216 -2.508 1.00 0.00 21 ALA A N 12
ATOM 12806 C CA . ALA A 1 21 ? -13.154 2.136 -3.244 1.00 0.00 21 ALA A CA 12
ATOM 12807 C C . ALA A 1 21 ? -11.773 2.555 -3.737 1.00 0.00 21 ALA A C 12
ATOM 12808 O O . ALA A 1 21 ? -10.805 1.807 -3.608 1.00 0.00 21 ALA A O 12
ATOM 12815 N N . GLU A 1 22 ? -11.691 3.755 -4.304 1.00 0.00 22 GLU A N 12
ATOM 12816 C CA . GLU A 1 22 ? -10.428 4.272 -4.818 1.00 0.00 22 GLU A CA 12
ATOM 12817 C C . GLU A 1 22 ? -9.316 4.116 -3.785 1.00 0.00 22 GLU A C 12
ATOM 12818 O O . GLU A 1 22 ? -8.212 3.676 -4.107 1.00 0.00 22 GLU A O 12
ATOM 12830 N N . ASP A 1 23 ? -9.615 4.481 -2.543 1.00 0.00 23 ASP A N 12
ATOM 12831 C CA . ASP A 1 23 ? -8.642 4.381 -1.462 1.00 0.00 23 ASP A CA 12
ATOM 12832 C C . ASP A 1 23 ? -8.518 2.942 -0.972 1.00 0.00 23 ASP A C 12
ATOM 12833 O O . ASP A 1 23 ? -9.477 2.170 -1.031 1.00 0.00 23 ASP A O 12
ATOM 12842 N N . LEU A 1 24 ? -7.332 2.586 -0.490 1.00 0.00 24 LEU A N 12
ATOM 12843 C CA . LEU A 1 24 ? -7.083 1.238 0.009 1.00 0.00 24 LEU A CA 12
ATOM 12844 C C . LEU A 1 24 ? -6.997 1.229 1.532 1.00 0.00 24 LEU A C 12
ATOM 12845 O O . LEU A 1 24 ? -6.529 2.189 2.143 1.00 0.00 24 LEU A O 12
ATOM 12861 N N . SER A 1 25 ? -7.451 0.136 2.138 1.00 0.00 25 SER A N 12
ATOM 12862 C CA . SER A 1 25 ? -7.428 0.002 3.590 1.00 0.00 25 SER A CA 12
ATOM 12863 C C . SER A 1 25 ? -6.350 -0.985 4.027 1.00 0.00 25 SER A C 12
ATOM 12864 O O . SER A 1 25 ? -6.133 -2.011 3.381 1.00 0.00 25 SER A O 12
ATOM 12872 N N . PHE A 1 26 ? -5.677 -0.668 5.128 1.00 0.00 26 PHE A N 12
ATOM 12873 C CA . PHE A 1 26 ? -4.620 -1.526 5.652 1.00 0.00 26 PHE A CA 12
ATOM 12874 C C . PHE A 1 26 ? -4.466 -1.339 7.158 1.00 0.00 26 PHE A C 12
ATOM 12875 O O . PHE A 1 26 ? -5.172 -0.539 7.772 1.00 0.00 26 PHE A O 12
ATOM 12892 N N . ARG A 1 27 ? -3.536 -2.084 7.748 1.00 0.00 27 ARG A N 12
ATOM 12893 C CA . ARG A 1 27 ? -3.289 -2.002 9.183 1.00 0.00 27 ARG A CA 12
ATOM 12894 C C . ARG A 1 27 ? -1.792 -1.939 9.474 1.00 0.00 27 ARG A C 12
ATOM 12895 O O . ARG A 1 27 ? -0.970 -2.287 8.627 1.00 0.00 27 ARG A O 12
ATOM 12916 N N . ALA A 1 28 ? -1.447 -1.493 10.677 1.00 0.00 28 ALA A N 12
ATOM 12917 C CA . ALA A 1 28 ? -0.050 -1.386 11.081 1.00 0.00 28 ALA A CA 12
ATOM 12918 C C . ALA A 1 28 ? 0.662 -2.729 10.956 1.00 0.00 28 ALA A C 12
ATOM 12919 O O . ALA A 1 28 ? 0.312 -3.693 11.636 1.00 0.00 28 ALA A O 12
ATOM 12926 N N . GLY A 1 29 ? 1.663 -2.784 10.083 1.00 0.00 29 GLY A N 12
ATOM 12927 C CA . GLY A 1 29 ? 2.407 -4.014 9.885 1.00 0.00 29 GLY A CA 12
ATOM 12928 C C . GLY A 1 29 ? 1.856 -4.849 8.746 1.00 0.00 29 GLY A C 12
ATOM 12929 O O . GLY A 1 29 ? 1.813 -6.076 8.831 1.00 0.00 29 GLY A O 12
ATOM 12933 N N . ASP A 1 30 ? 1.433 -4.182 7.677 1.00 0.00 30 ASP A N 12
ATOM 12934 C CA . ASP A 1 30 ? 0.882 -4.870 6.516 1.00 0.00 30 ASP A CA 12
ATOM 12935 C C . ASP A 1 30 ? 1.771 -4.670 5.293 1.00 0.00 30 ASP A C 12
ATOM 12936 O O . ASP A 1 30 ? 1.878 -3.563 4.763 1.00 0.00 30 ASP A O 12
ATOM 12945 N N . LYS A 1 31 ? 2.409 -5.747 4.848 1.00 0.00 31 LYS A N 12
ATOM 12946 C CA . LYS A 1 31 ? 3.290 -5.691 3.688 1.00 0.00 31 LYS A CA 12
ATOM 12947 C C . LYS A 1 31 ? 2.529 -5.226 2.450 1.00 0.00 31 LYS A C 12
ATOM 12948 O O . LYS A 1 31 ? 1.573 -5.871 2.017 1.00 0.00 31 LYS A O 12
ATOM 12967 N N . LEU A 1 32 ? 2.961 -4.104 1.884 1.00 0.00 32 LEU A N 12
ATOM 12968 C CA . LEU A 1 32 ? 2.321 -3.553 0.694 1.00 0.00 32 LEU A CA 12
ATOM 12969 C C . LEU A 1 32 ? 3.363 -3.083 -0.316 1.00 0.00 32 LEU A C 12
ATOM 12970 O O . LEU A 1 32 ? 4.314 -2.387 0.039 1.00 0.00 32 LEU A O 12
ATOM 12986 N N . GLN A 1 33 ? 3.175 -3.466 -1.575 1.00 0.00 33 GLN A N 12
ATOM 12987 C CA . GLN A 1 33 ? 4.099 -3.081 -2.636 1.00 0.00 33 GLN A CA 12
ATOM 12988 C C . GLN A 1 33 ? 3.613 -1.825 -3.351 1.00 0.00 33 GLN A C 12
ATOM 12989 O O . GLN A 1 33 ? 2.512 -1.798 -3.901 1.00 0.00 33 GLN A O 12
ATOM 13003 N N . VAL A 1 34 ? 4.442 -0.786 -3.340 1.00 0.00 34 VAL A N 12
ATOM 13004 C CA . VAL A 1 34 ? 4.098 0.474 -3.989 1.00 0.00 34 VAL A CA 12
ATOM 13005 C C . VAL A 1 34 ? 4.279 0.382 -5.499 1.00 0.00 34 VAL A C 12
ATOM 13006 O O . VAL A 1 34 ? 5.348 0.011 -5.986 1.00 0.00 34 VAL A O 12
ATOM 13019 N N . LEU A 1 35 ? 3.228 0.722 -6.237 1.00 0.00 35 LEU A N 12
ATOM 13020 C CA . LEU A 1 35 ? 3.270 0.678 -7.695 1.00 0.00 35 LEU A CA 12
ATOM 13021 C C . LEU A 1 35 ? 3.485 2.072 -8.275 1.00 0.00 35 LEU A C 12
ATOM 13022 O O . LEU A 1 35 ? 4.434 2.304 -9.025 1.00 0.00 35 LEU A O 12
ATOM 13038 N N . ASP A 1 36 ? 2.599 2.997 -7.922 1.00 0.00 36 ASP A N 12
ATOM 13039 C CA . ASP A 1 36 ? 2.694 4.370 -8.406 1.00 0.00 36 ASP A CA 12
ATOM 13040 C C . ASP A 1 36 ? 3.229 5.294 -7.316 1.00 0.00 36 ASP A C 12
ATOM 13041 O O . ASP A 1 36 ? 2.746 5.281 -6.183 1.00 0.00 36 ASP A O 12
ATOM 13050 N N . THR A 1 37 ? 4.231 6.094 -7.665 1.00 0.00 37 THR A N 12
ATOM 13051 C CA . THR A 1 37 ? 4.833 7.023 -6.718 1.00 0.00 37 THR A CA 12
ATOM 13052 C C . THR A 1 37 ? 4.998 8.408 -7.333 1.00 0.00 37 THR A C 12
ATOM 13053 O O . THR A 1 37 ? 6.014 9.072 -7.129 1.00 0.00 37 THR A O 12
ATOM 13064 N N . SER A 1 38 ? 3.991 8.839 -8.087 1.00 0.00 38 SER A N 12
ATOM 13065 C CA . SER A 1 38 ? 4.026 10.144 -8.735 1.00 0.00 38 SER A CA 12
ATOM 13066 C C . SER A 1 38 ? 3.336 11.198 -7.873 1.00 0.00 38 SER A C 12
ATOM 13067 O O . SER A 1 38 ? 3.947 12.192 -7.480 1.00 0.00 38 SER A O 12
ATOM 13075 N N . HIS A 1 39 ? 2.059 10.972 -7.582 1.00 0.00 39 HIS A N 12
ATOM 13076 C CA . HIS A 1 39 ? 1.285 11.900 -6.766 1.00 0.00 39 HIS A CA 12
ATOM 13077 C C . HIS A 1 39 ? 1.858 11.990 -5.355 1.00 0.00 39 HIS A C 12
ATOM 13078 O O . HIS A 1 39 ? 1.501 11.203 -4.480 1.00 0.00 39 HIS A O 12
ATOM 13093 N N . GLU A 1 40 ? 2.747 12.956 -5.143 1.00 0.00 40 GLU A N 12
ATOM 13094 C CA . GLU A 1 40 ? 3.370 13.147 -3.838 1.00 0.00 40 GLU A CA 12
ATOM 13095 C C . GLU A 1 40 ? 2.332 13.059 -2.722 1.00 0.00 40 GLU A C 12
ATOM 13096 O O . GLU A 1 40 ? 1.354 13.805 -2.709 1.00 0.00 40 GLU A O 12
ATOM 13108 N N . GLY A 1 41 ? 2.554 12.140 -1.787 1.00 0.00 41 GLY A N 12
ATOM 13109 C CA . GLY A 1 41 ? 1.631 11.971 -0.680 1.00 0.00 41 GLY A CA 12
ATOM 13110 C C . GLY A 1 41 ? 0.830 10.688 -0.785 1.00 0.00 41 GLY A C 12
ATOM 13111 O O . GLY A 1 41 ? 0.936 9.810 0.071 1.00 0.00 41 GLY A O 12
ATOM 13115 N N . TRP A 1 42 ? 0.025 10.580 -1.836 1.00 0.00 42 TRP A N 12
ATOM 13116 C CA . TRP A 1 42 ? -0.799 9.395 -2.049 1.00 0.00 42 TRP A CA 12
ATOM 13117 C C . TRP A 1 42 ? -0.163 8.467 -3.078 1.00 0.00 42 TRP A C 12
ATOM 13118 O O . TRP A 1 42 ? 0.044 8.851 -4.229 1.00 0.00 42 TRP A O 12
ATOM 13139 N N . TRP A 1 43 ? 0.144 7.246 -2.656 1.00 0.00 43 TRP A N 12
ATOM 13140 C CA . TRP A 1 43 ? 0.757 6.263 -3.543 1.00 0.00 43 TRP A CA 12
ATOM 13141 C C . TRP A 1 43 ? -0.210 5.123 -3.843 1.00 0.00 43 TRP A C 12
ATOM 13142 O O . TRP A 1 43 ? -1.119 4.844 -3.060 1.00 0.00 43 TRP A O 12
ATOM 13163 N N . LEU A 1 44 ? -0.010 4.468 -4.981 1.00 0.00 44 LEU A N 12
ATOM 13164 C CA . LEU A 1 44 ? -0.865 3.357 -5.385 1.00 0.00 44 LEU A CA 12
ATOM 13165 C C . LEU A 1 44 ? -0.179 2.020 -5.128 1.00 0.00 44 LEU A C 12
ATOM 13166 O O . LEU A 1 44 ? 0.691 1.600 -5.892 1.00 0.00 44 LEU A O 12
ATOM 13182 N N . ALA A 1 45 ? -0.576 1.354 -4.049 1.00 0.00 45 ALA A N 12
ATOM 13183 C CA . ALA A 1 45 ? -0.003 0.062 -3.694 1.00 0.00 45 ALA A CA 12
ATOM 13184 C C . ALA A 1 45 ? -1.043 -1.048 -3.796 1.00 0.00 45 ALA A C 12
ATOM 13185 O O . ALA A 1 45 ? -2.235 -0.782 -3.955 1.00 0.00 45 ALA A O 12
ATOM 13192 N N . ARG A 1 46 ? -0.586 -2.292 -3.704 1.00 0.00 46 ARG A N 12
ATOM 13193 C CA . ARG A 1 46 ? -1.478 -3.442 -3.789 1.00 0.00 46 ARG A CA 12
ATOM 13194 C C . ARG A 1 46 ? -1.251 -4.393 -2.617 1.00 0.00 46 ARG A C 12
ATOM 13195 O O . ARG A 1 46 ? -0.164 -4.436 -2.040 1.00 0.00 46 ARG A O 12
ATOM 13216 N N . HIS A 1 47 ? -2.284 -5.154 -2.270 1.00 0.00 47 HIS A N 12
ATOM 13217 C CA . HIS A 1 47 ? -2.198 -6.104 -1.167 1.00 0.00 47 HIS A CA 12
ATOM 13218 C C . HIS A 1 47 ? -1.403 -7.340 -1.576 1.00 0.00 47 HIS A C 12
ATOM 13219 O O . HIS A 1 47 ? -1.692 -7.968 -2.595 1.00 0.00 47 HIS A O 12
ATOM 13234 N N . LEU A 1 48 ? -0.400 -7.684 -0.775 1.00 0.00 48 LEU A N 12
ATOM 13235 C CA . LEU A 1 48 ? 0.439 -8.845 -1.054 1.00 0.00 48 LEU A CA 12
ATOM 13236 C C . LEU A 1 48 ? -0.137 -10.100 -0.406 1.00 0.00 48 LEU A C 12
ATOM 13237 O O . LEU A 1 48 ? -0.139 -11.174 -1.006 1.00 0.00 48 LEU A O 12
ATOM 13253 N N . GLU A 1 49 ? -0.625 -9.955 0.822 1.00 0.00 49 GLU A N 12
ATOM 13254 C CA . GLU A 1 49 ? -1.205 -11.077 1.550 1.00 0.00 49 GLU A CA 12
ATOM 13255 C C . GLU A 1 49 ? -2.234 -11.809 0.694 1.00 0.00 49 GLU A C 12
ATOM 13256 O O . GLU A 1 49 ? -3.074 -11.186 0.044 1.00 0.00 49 GLU A O 12
ATOM 13268 N N . LYS A 1 50 ? -2.162 -13.136 0.697 1.00 0.00 50 LYS A N 12
ATOM 13269 C CA . LYS A 1 50 ? -3.086 -13.954 -0.079 1.00 0.00 50 LYS A CA 12
ATOM 13270 C C . LYS A 1 50 ? -4.146 -14.580 0.823 1.00 0.00 50 LYS A C 12
ATOM 13271 O O . LYS A 1 50 ? -5.328 -14.611 0.480 1.00 0.00 50 LYS A O 12
ATOM 13290 N N . LYS A 1 51 ? -3.716 -15.077 1.977 1.00 0.00 51 LYS A N 12
ATOM 13291 C CA . LYS A 1 51 ? -4.627 -15.700 2.930 1.00 0.00 51 LYS A CA 12
ATOM 13292 C C . LYS A 1 51 ? -5.984 -15.004 2.919 1.00 0.00 51 LYS A C 12
ATOM 13293 O O . LYS A 1 51 ? -7.027 -15.657 2.933 1.00 0.00 51 LYS A O 12
ATOM 13312 N N . GLY A 1 52 ? -5.963 -13.675 2.893 1.00 0.00 52 GLY A N 12
ATOM 13313 C CA . GLY A 1 52 ? -7.198 -12.913 2.880 1.00 0.00 52 GLY A CA 12
ATOM 13314 C C . GLY A 1 52 ? -7.026 -11.519 3.449 1.00 0.00 52 GLY A C 12
ATOM 13315 O O . GLY A 1 52 ? -5.906 -11.083 3.717 1.00 0.00 52 GLY A O 12
ATOM 13319 N N . THR A 1 53 ? -8.138 -10.815 3.632 1.00 0.00 53 THR A N 12
ATOM 13320 C CA . THR A 1 53 ? -8.106 -9.461 4.170 1.00 0.00 53 THR A CA 12
ATOM 13321 C C . THR A 1 53 ? -8.868 -9.374 5.487 1.00 0.00 53 THR A C 12
ATOM 13322 O O . THR A 1 53 ? -9.507 -10.336 5.911 1.00 0.00 53 THR A O 12
ATOM 13333 N N . GLY A 1 54 ? -8.797 -8.213 6.132 1.00 0.00 54 GLY A N 12
ATOM 13334 C CA . GLY A 1 54 ? -9.486 -8.021 7.394 1.00 0.00 54 GLY A CA 12
ATOM 13335 C C . GLY A 1 54 ? -10.741 -7.183 7.249 1.00 0.00 54 GLY A C 12
ATOM 13336 O O . GLY A 1 54 ? -11.851 -7.673 7.458 1.00 0.00 54 GLY A O 12
ATOM 13340 N N . LEU A 1 55 ? -10.565 -5.916 6.892 1.00 0.00 55 LEU A N 12
ATOM 13341 C CA . LEU A 1 55 ? -11.692 -5.006 6.721 1.00 0.00 55 LEU A CA 12
ATOM 13342 C C . LEU A 1 55 ? -11.508 -4.138 5.480 1.00 0.00 55 LEU A C 12
ATOM 13343 O O . LEU A 1 55 ? -10.620 -3.289 5.431 1.00 0.00 55 LEU A O 12
ATOM 13359 N N . GLY A 1 56 ? -12.357 -4.357 4.480 1.00 0.00 56 GLY A N 12
ATOM 13360 C CA . GLY A 1 56 ? -12.272 -3.586 3.254 1.00 0.00 56 GLY A CA 12
ATOM 13361 C C . GLY A 1 56 ? -11.956 -4.448 2.047 1.00 0.00 56 GLY A C 12
ATOM 13362 O O . GLY A 1 56 ? -10.844 -4.959 1.917 1.00 0.00 56 GLY A O 12
ATOM 13366 N N . GLN A 1 57 ? -12.937 -4.610 1.165 1.00 0.00 57 GLN A N 12
ATOM 13367 C CA . GLN A 1 57 ? -12.757 -5.418 -0.035 1.00 0.00 57 GLN A CA 12
ATOM 13368 C C . GLN A 1 57 ? -12.034 -4.628 -1.121 1.00 0.00 57 GLN A C 12
ATOM 13369 O O . GLN A 1 57 ? -12.650 -4.172 -2.083 1.00 0.00 57 GLN A O 12
ATOM 13383 N N . GLN A 1 58 ? -10.724 -4.471 -0.958 1.00 0.00 58 GLN A N 12
ATOM 13384 C CA . GLN A 1 58 ? -9.918 -3.734 -1.925 1.00 0.00 58 GLN A CA 12
ATOM 13385 C C . GLN A 1 58 ? -8.476 -4.232 -1.922 1.00 0.00 58 GLN A C 12
ATOM 13386 O O . GLN A 1 58 ? -7.867 -4.397 -0.864 1.00 0.00 58 GLN A O 12
ATOM 13400 N N . LEU A 1 59 ? -7.936 -4.469 -3.112 1.00 0.00 59 LEU A N 12
ATOM 13401 C CA . LEU A 1 59 ? -6.564 -4.948 -3.247 1.00 0.00 59 LEU A CA 12
ATOM 13402 C C . LEU A 1 59 ? -5.627 -3.811 -3.642 1.00 0.00 59 LEU A C 12
ATOM 13403 O O . LEU A 1 59 ? -4.508 -3.714 -3.138 1.00 0.00 59 LEU A O 12
ATOM 13419 N N . GLN A 1 60 ? -6.092 -2.954 -4.544 1.00 0.00 60 GLN A N 12
ATOM 13420 C CA . GLN A 1 60 ? -5.295 -1.823 -5.005 1.00 0.00 60 GLN A CA 12
ATOM 13421 C C . GLN A 1 60 ? -6.037 -0.508 -4.784 1.00 0.00 60 GLN A C 12
ATOM 13422 O O . GLN A 1 60 ? -7.258 -0.442 -4.924 1.00 0.00 60 GLN A O 12
ATOM 13436 N N . GLY A 1 61 ? -5.291 0.536 -4.438 1.00 0.00 61 GLY A N 12
ATOM 13437 C CA . GLY A 1 61 ? -5.895 1.834 -4.203 1.00 0.00 61 GLY A CA 12
ATOM 13438 C C . GLY A 1 61 ? -4.891 2.862 -3.721 1.00 0.00 61 GLY A C 12
ATOM 13439 O O . GLY A 1 61 ? -3.691 2.590 -3.664 1.00 0.00 61 GLY A O 12
ATOM 13443 N N . TYR A 1 62 ? -5.380 4.048 -3.376 1.00 0.00 62 TYR A N 12
ATOM 13444 C CA . TYR A 1 62 ? -4.516 5.122 -2.900 1.00 0.00 62 TYR A CA 12
ATOM 13445 C C . TYR A 1 62 ? -4.293 5.017 -1.395 1.00 0.00 62 TYR A C 12
ATOM 13446 O O . TYR A 1 62 ? -5.232 4.787 -0.632 1.00 0.00 62 TYR A O 12
ATOM 13464 N N . ILE A 1 63 ? -3.044 5.186 -0.975 1.00 0.00 63 ILE A N 12
ATOM 13465 C CA . ILE A 1 63 ? -2.697 5.112 0.439 1.00 0.00 63 ILE A CA 12
ATOM 13466 C C . ILE A 1 63 ? -1.674 6.180 0.811 1.00 0.00 63 ILE A C 12
ATOM 13467 O O . ILE A 1 63 ? -0.783 6.519 0.032 1.00 0.00 63 ILE A O 12
ATOM 13483 N N . PRO A 1 64 ? -1.803 6.723 2.030 1.00 0.00 64 PRO A N 12
ATOM 13484 C CA . PRO A 1 64 ? -0.897 7.759 2.535 1.00 0.00 64 PRO A CA 12
ATOM 13485 C C . PRO A 1 64 ? 0.502 7.220 2.815 1.00 0.00 64 PRO A C 12
ATOM 13486 O O . PRO A 1 64 ? 0.659 6.152 3.407 1.00 0.00 64 PRO A O 12
ATOM 13497 N N . SER A 1 65 ? 1.515 7.965 2.386 1.00 0.00 65 SER A N 12
ATOM 13498 C CA . SER A 1 65 ? 2.901 7.560 2.588 1.00 0.00 65 SER A CA 12
ATOM 13499 C C . SER A 1 65 ? 3.315 7.746 4.045 1.00 0.00 65 SER A C 12
ATOM 13500 O O . SER A 1 65 ? 3.937 6.868 4.641 1.00 0.00 65 SER A O 12
ATOM 13508 N N . ASN A 1 66 ? 2.963 8.896 4.611 1.00 0.00 66 ASN A N 12
ATOM 13509 C CA . ASN A 1 66 ? 3.298 9.198 5.998 1.00 0.00 66 ASN A CA 12
ATOM 13510 C C . ASN A 1 66 ? 2.850 8.071 6.924 1.00 0.00 66 ASN A C 12
ATOM 13511 O O . ASN A 1 66 ? 3.296 7.979 8.068 1.00 0.00 66 ASN A O 12
ATOM 13522 N N . TYR A 1 67 ? 1.966 7.216 6.422 1.00 0.00 67 TYR A N 12
ATOM 13523 C CA . TYR A 1 67 ? 1.456 6.096 7.204 1.00 0.00 67 TYR A CA 12
ATOM 13524 C C . TYR A 1 67 ? 2.369 4.880 7.073 1.00 0.00 67 TYR A C 12
ATOM 13525 O O . TYR A 1 67 ? 2.491 4.078 7.999 1.00 0.00 67 TYR A O 12
ATOM 13543 N N . VAL A 1 68 ? 3.009 4.751 5.915 1.00 0.00 68 VAL A N 12
ATOM 13544 C CA . VAL A 1 68 ? 3.912 3.635 5.661 1.00 0.00 68 VAL A CA 12
ATOM 13545 C C . VAL A 1 68 ? 5.365 4.097 5.640 1.00 0.00 68 VAL A C 12
ATOM 13546 O O . VAL A 1 68 ? 5.647 5.293 5.702 1.00 0.00 68 VAL A O 12
ATOM 13559 N N . ALA A 1 69 ? 6.283 3.141 5.551 1.00 0.00 69 ALA A N 12
ATOM 13560 C CA . ALA A 1 69 ? 7.707 3.450 5.518 1.00 0.00 69 ALA A CA 12
ATOM 13561 C C . ALA A 1 69 ? 8.471 2.431 4.679 1.00 0.00 69 ALA A C 12
ATOM 13562 O O . ALA A 1 69 ? 7.892 1.468 4.178 1.00 0.00 69 ALA A O 12
ATOM 13569 N N . GLU A 1 70 ? 9.774 2.651 4.531 1.00 0.00 70 GLU A N 12
ATOM 13570 C CA . GLU A 1 70 ? 10.616 1.751 3.751 1.00 0.00 70 GLU A CA 12
ATOM 13571 C C . GLU A 1 70 ? 11.002 0.522 4.568 1.00 0.00 70 GLU A C 12
ATOM 13572 O O . GLU A 1 70 ? 11.862 0.593 5.447 1.00 0.00 70 GLU A O 12
ATOM 13584 N N . ASP A 1 71 ? 10.361 -0.603 4.272 1.00 0.00 71 ASP A N 12
ATOM 13585 C CA . ASP A 1 71 ? 10.637 -1.849 4.979 1.00 0.00 71 ASP A CA 12
ATOM 13586 C C . ASP A 1 71 ? 11.687 -2.672 4.239 1.00 0.00 71 ASP A C 12
ATOM 13587 O O . ASP A 1 71 ? 11.766 -2.635 3.011 1.00 0.00 71 ASP A O 12
ATOM 13596 N N . SER A 1 72 ? 12.491 -3.412 4.995 1.00 0.00 72 SER A N 12
ATOM 13597 C CA . SER A 1 72 ? 13.540 -4.241 4.411 1.00 0.00 72 SER A CA 12
ATOM 13598 C C . SER A 1 72 ? 13.065 -5.681 4.244 1.00 0.00 72 SER A C 12
ATOM 13599 O O . SER A 1 72 ? 12.986 -6.437 5.211 1.00 0.00 72 SER A O 12
ATOM 13607 N N . GLY A 1 73 ? 12.749 -6.054 3.007 1.00 0.00 73 GLY A N 12
ATOM 13608 C CA . GLY A 1 73 ? 12.285 -7.401 2.734 1.00 0.00 73 GLY A CA 12
ATOM 13609 C C . GLY A 1 73 ? 13.362 -8.271 2.118 1.00 0.00 73 GLY A C 12
ATOM 13610 O O . GLY A 1 73 ? 14.270 -7.787 1.442 1.00 0.00 73 GLY A O 12
ATOM 13614 N N . PRO A 1 74 ? 13.269 -9.589 2.350 1.00 0.00 74 PRO A N 12
ATOM 13615 C CA . PRO A 1 74 ? 14.236 -10.556 1.822 1.00 0.00 74 PRO A CA 12
ATOM 13616 C C . PRO A 1 74 ? 14.128 -10.717 0.310 1.00 0.00 74 PRO A C 12
ATOM 13617 O O . PRO A 1 74 ? 13.053 -10.552 -0.266 1.00 0.00 74 PRO A O 12
ATOM 13628 N N . SER A 1 75 ? 15.249 -11.040 -0.328 1.00 0.00 75 SER A N 12
ATOM 13629 C CA . SER A 1 75 ? 15.281 -11.219 -1.774 1.00 0.00 75 SER A CA 12
ATOM 13630 C C . SER A 1 75 ? 14.671 -12.561 -2.169 1.00 0.00 75 SER A C 12
ATOM 13631 O O . SER A 1 75 ? 14.325 -13.374 -1.312 1.00 0.00 75 SER A O 12
ATOM 13639 N N . SER A 1 76 ? 14.543 -12.785 -3.473 1.00 0.00 76 SER A N 12
ATOM 13640 C CA . SER A 1 76 ? 13.972 -14.027 -3.983 1.00 0.00 76 SER A CA 12
ATOM 13641 C C . SER A 1 76 ? 14.967 -15.176 -3.853 1.00 0.00 76 SER A C 12
ATOM 13642 O O . SER A 1 76 ? 16.179 -14.963 -3.829 1.00 0.00 76 SER A O 12
ATOM 13650 N N . GLY A 1 77 ? 14.445 -16.396 -3.769 1.00 0.00 77 GLY A N 12
ATOM 13651 C CA . GLY A 1 77 ? 15.300 -17.562 -3.642 1.00 0.00 77 GLY A CA 12
ATOM 13652 C C . GLY A 1 77 ? 14.889 -18.460 -2.492 1.00 0.00 77 GLY A C 12
ATOM 13653 O O . GLY A 1 77 ? 15.061 -18.105 -1.326 1.00 0.00 77 GLY A O 12
ATOM 13657 N N . GLY A 1 1 ? 4.211 -16.244 -11.583 1.00 0.00 1 GLY A N 13
ATOM 13658 C CA . GLY A 1 1 ? 5.329 -16.816 -10.857 1.00 0.00 1 GLY A CA 13
ATOM 13659 C C . GLY A 1 1 ? 5.878 -15.875 -9.803 1.00 0.00 1 GLY A C 13
ATOM 13660 O O . GLY A 1 1 ? 7.086 -15.645 -9.735 1.00 0.00 1 GLY A O 13
ATOM 13664 N N . SER A 1 2 ? 4.990 -15.327 -8.980 1.00 0.00 2 SER A N 13
ATOM 13665 C CA . SER A 1 2 ? 5.392 -14.401 -7.928 1.00 0.00 2 SER A CA 13
ATOM 13666 C C . SER A 1 2 ? 6.494 -13.467 -8.419 1.00 0.00 2 SER A C 13
ATOM 13667 O O . SER A 1 2 ? 7.456 -13.192 -7.701 1.00 0.00 2 SER A O 13
ATOM 13675 N N . SER A 1 3 ? 6.346 -12.981 -9.647 1.00 0.00 3 SER A N 13
ATOM 13676 C CA . SER A 1 3 ? 7.329 -12.081 -10.237 1.00 0.00 3 SER A CA 13
ATOM 13677 C C . SER A 1 3 ? 6.901 -10.626 -10.072 1.00 0.00 3 SER A C 13
ATOM 13678 O O . SER A 1 3 ? 5.712 -10.312 -10.076 1.00 0.00 3 SER A O 13
ATOM 13686 N N . GLY A 1 4 ? 7.882 -9.740 -9.925 1.00 0.00 4 GLY A N 13
ATOM 13687 C CA . GLY A 1 4 ? 7.588 -8.328 -9.760 1.00 0.00 4 GLY A CA 13
ATOM 13688 C C . GLY A 1 4 ? 8.832 -7.504 -9.491 1.00 0.00 4 GLY A C 13
ATOM 13689 O O . GLY A 1 4 ? 9.025 -7.004 -8.383 1.00 0.00 4 GLY A O 13
ATOM 13693 N N . SER A 1 5 ? 9.678 -7.364 -10.506 1.00 0.00 5 SER A N 13
ATOM 13694 C CA . SER A 1 5 ? 10.913 -6.600 -10.372 1.00 0.00 5 SER A CA 13
ATOM 13695 C C . SER A 1 5 ? 10.623 -5.103 -10.324 1.00 0.00 5 SER A C 13
ATOM 13696 O O . SER A 1 5 ? 9.537 -4.658 -10.694 1.00 0.00 5 SER A O 13
ATOM 13704 N N . SER A 1 6 ? 11.602 -4.332 -9.863 1.00 0.00 6 SER A N 13
ATOM 13705 C CA . SER A 1 6 ? 11.452 -2.885 -9.762 1.00 0.00 6 SER A CA 13
ATOM 13706 C C . SER A 1 6 ? 10.270 -2.523 -8.869 1.00 0.00 6 SER A C 13
ATOM 13707 O O . SER A 1 6 ? 9.573 -1.538 -9.111 1.00 0.00 6 SER A O 13
ATOM 13715 N N . GLY A 1 7 ? 10.049 -3.328 -7.834 1.00 0.00 7 GLY A N 13
ATOM 13716 C CA . GLY A 1 7 ? 8.950 -3.077 -6.920 1.00 0.00 7 GLY A CA 13
ATOM 13717 C C . GLY A 1 7 ? 9.423 -2.807 -5.505 1.00 0.00 7 GLY A C 13
ATOM 13718 O O . GLY A 1 7 ? 10.090 -3.644 -4.898 1.00 0.00 7 GLY A O 13
ATOM 13722 N N . GLN A 1 8 ? 9.078 -1.636 -4.981 1.00 0.00 8 GLN A N 13
ATOM 13723 C CA . GLN A 1 8 ? 9.475 -1.258 -3.629 1.00 0.00 8 GLN A CA 13
ATOM 13724 C C . GLN A 1 8 ? 8.376 -1.593 -2.626 1.00 0.00 8 GLN A C 13
ATOM 13725 O O . GLN A 1 8 ? 7.225 -1.189 -2.793 1.00 0.00 8 GLN A O 13
ATOM 13739 N N . TYR A 1 9 ? 8.738 -2.334 -1.585 1.00 0.00 9 TYR A N 13
ATOM 13740 C CA . TYR A 1 9 ? 7.783 -2.726 -0.556 1.00 0.00 9 TYR A CA 13
ATOM 13741 C C . TYR A 1 9 ? 7.783 -1.727 0.597 1.00 0.00 9 TYR A C 13
ATOM 13742 O O . TYR A 1 9 ? 8.814 -1.140 0.925 1.00 0.00 9 TYR A O 13
ATOM 13760 N N . PHE A 1 10 ? 6.619 -1.539 1.209 1.00 0.00 10 PHE A N 13
ATOM 13761 C CA . PHE A 1 10 ? 6.483 -0.611 2.326 1.00 0.00 10 PHE A CA 13
ATOM 13762 C C . PHE A 1 10 ? 5.667 -1.235 3.455 1.00 0.00 10 PHE A C 13
ATOM 13763 O O . PHE A 1 10 ? 4.792 -2.068 3.217 1.00 0.00 10 PHE A O 13
ATOM 13780 N N . VAL A 1 11 ? 5.961 -0.826 4.685 1.00 0.00 11 VAL A N 13
ATOM 13781 C CA . VAL A 1 11 ? 5.255 -1.343 5.852 1.00 0.00 11 VAL A CA 13
ATOM 13782 C C . VAL A 1 11 ? 4.390 -0.264 6.494 1.00 0.00 11 VAL A C 13
ATOM 13783 O O . VAL A 1 11 ? 4.811 0.885 6.629 1.00 0.00 11 VAL A O 13
ATOM 13796 N N . ALA A 1 12 ? 3.179 -0.641 6.888 1.00 0.00 12 ALA A N 13
ATOM 13797 C CA . ALA A 1 12 ? 2.255 0.293 7.518 1.00 0.00 12 ALA A CA 13
ATOM 13798 C C . ALA A 1 12 ? 2.596 0.494 8.991 1.00 0.00 12 ALA A C 13
ATOM 13799 O O . ALA A 1 12 ? 2.580 -0.455 9.777 1.00 0.00 12 ALA A O 13
ATOM 13806 N N . LEU A 1 13 ? 2.905 1.732 9.359 1.00 0.00 13 LEU A N 13
ATOM 13807 C CA . LEU A 1 13 ? 3.251 2.057 10.738 1.00 0.00 13 LEU A CA 13
ATOM 13808 C C . LEU A 1 13 ? 1.997 2.189 11.597 1.00 0.00 13 LEU A C 13
ATOM 13809 O O . LEU A 1 13 ? 2.020 1.902 12.794 1.00 0.00 13 LEU A O 13
ATOM 13825 N N . PHE A 1 14 ? 0.905 2.623 10.978 1.00 0.00 14 PHE A N 13
ATOM 13826 C CA . PHE A 1 14 ? -0.359 2.792 11.686 1.00 0.00 14 PHE A CA 13
ATOM 13827 C C . PHE A 1 14 ? -1.531 2.333 10.823 1.00 0.00 14 PHE A C 13
ATOM 13828 O O . PHE A 1 14 ? -1.485 2.421 9.596 1.00 0.00 14 PHE A O 13
ATOM 13845 N N . ASP A 1 15 ? -2.580 1.841 11.474 1.00 0.00 15 ASP A N 13
ATOM 13846 C CA . ASP A 1 15 ? -3.764 1.368 10.768 1.00 0.00 15 ASP A CA 13
ATOM 13847 C C . ASP A 1 15 ? -4.430 2.505 10.000 1.00 0.00 15 ASP A C 13
ATOM 13848 O O . ASP A 1 15 ? -4.305 3.673 10.369 1.00 0.00 15 ASP A O 13
ATOM 13857 N N . TYR A 1 16 ? -5.136 2.156 8.930 1.00 0.00 16 TYR A N 13
ATOM 13858 C CA . TYR A 1 16 ? -5.818 3.148 8.107 1.00 0.00 16 TYR A CA 13
ATOM 13859 C C . TYR A 1 16 ? -7.086 2.565 7.491 1.00 0.00 16 TYR A C 13
ATOM 13860 O O . TYR A 1 16 ? -7.179 1.361 7.259 1.00 0.00 16 TYR A O 13
ATOM 13878 N N . GLN A 1 17 ? -8.061 3.431 7.230 1.00 0.00 17 GLN A N 13
ATOM 13879 C CA . GLN A 1 17 ? -9.324 3.003 6.641 1.00 0.00 17 GLN A CA 13
ATOM 13880 C C . GLN A 1 17 ? -9.692 3.879 5.448 1.00 0.00 17 GLN A C 13
ATOM 13881 O O . GLN A 1 17 ? -9.811 5.097 5.573 1.00 0.00 17 GLN A O 13
ATOM 13895 N N . ALA A 1 18 ? -9.872 3.249 4.291 1.00 0.00 18 ALA A N 13
ATOM 13896 C CA . ALA A 1 18 ? -10.229 3.971 3.076 1.00 0.00 18 ALA A CA 13
ATOM 13897 C C . ALA A 1 18 ? -11.335 4.986 3.345 1.00 0.00 18 ALA A C 13
ATOM 13898 O O . ALA A 1 18 ? -12.513 4.633 3.402 1.00 0.00 18 ALA A O 13
ATOM 13905 N N . ARG A 1 19 ? -10.947 6.246 3.509 1.00 0.00 19 ARG A N 13
ATOM 13906 C CA . ARG A 1 19 ? -11.906 7.312 3.774 1.00 0.00 19 ARG A CA 13
ATOM 13907 C C . ARG A 1 19 ? -12.687 7.666 2.511 1.00 0.00 19 ARG A C 13
ATOM 13908 O O . ARG A 1 19 ? -13.785 8.220 2.582 1.00 0.00 19 ARG A O 13
ATOM 13929 N N . THR A 1 20 ? -12.114 7.344 1.356 1.00 0.00 20 THR A N 13
ATOM 13930 C CA . THR A 1 20 ? -12.754 7.629 0.079 1.00 0.00 20 THR A CA 13
ATOM 13931 C C . THR A 1 20 ? -12.933 6.358 -0.743 1.00 0.00 20 THR A C 13
ATOM 13932 O O . THR A 1 20 ? -12.001 5.568 -0.892 1.00 0.00 20 THR A O 13
ATOM 13943 N N . ALA A 1 21 ? -14.136 6.167 -1.275 1.00 0.00 21 ALA A N 13
ATOM 13944 C CA . ALA A 1 21 ? -14.435 4.992 -2.084 1.00 0.00 21 ALA A CA 13
ATOM 13945 C C . ALA A 1 21 ? -13.246 4.610 -2.959 1.00 0.00 21 ALA A C 13
ATOM 13946 O O . ALA A 1 21 ? -13.066 3.442 -3.301 1.00 0.00 21 ALA A O 13
ATOM 13953 N N . GLU A 1 22 ? -12.438 5.603 -3.317 1.00 0.00 22 GLU A N 13
ATOM 13954 C CA . GLU A 1 22 ? -11.266 5.370 -4.153 1.00 0.00 22 GLU A CA 13
ATOM 13955 C C . GLU A 1 22 ? -9.991 5.363 -3.315 1.00 0.00 22 GLU A C 13
ATOM 13956 O O . GLU A 1 22 ? -9.207 6.311 -3.351 1.00 0.00 22 GLU A O 13
ATOM 13968 N N . ASP A 1 23 ? -9.792 4.288 -2.561 1.00 0.00 23 ASP A N 13
ATOM 13969 C CA . ASP A 1 23 ? -8.613 4.156 -1.713 1.00 0.00 23 ASP A CA 13
ATOM 13970 C C . ASP A 1 23 ? -8.498 2.740 -1.158 1.00 0.00 23 ASP A C 13
ATOM 13971 O O . ASP A 1 23 ? -9.446 1.957 -1.223 1.00 0.00 23 ASP A O 13
ATOM 13980 N N . LEU A 1 24 ? -7.329 2.416 -0.615 1.00 0.00 24 LEU A N 13
ATOM 13981 C CA . LEU A 1 24 ? -7.089 1.093 -0.050 1.00 0.00 24 LEU A CA 13
ATOM 13982 C C . LEU A 1 24 ? -6.880 1.175 1.459 1.00 0.00 24 LEU A C 13
ATOM 13983 O O . LEU A 1 24 ? -6.268 2.118 1.961 1.00 0.00 24 LEU A O 13
ATOM 13999 N N . SER A 1 25 ? -7.391 0.180 2.177 1.00 0.00 25 SER A N 13
ATOM 14000 C CA . SER A 1 25 ? -7.262 0.140 3.629 1.00 0.00 25 SER A CA 13
ATOM 14001 C C . SER A 1 25 ? -6.199 -0.869 4.053 1.00 0.00 25 SER A C 13
ATOM 14002 O O . SER A 1 25 ? -5.906 -1.820 3.328 1.00 0.00 25 SER A O 13
ATOM 14010 N N . PHE A 1 26 ? -5.626 -0.656 5.232 1.00 0.00 26 PHE A N 13
ATOM 14011 C CA . PHE A 1 26 ? -4.595 -1.545 5.753 1.00 0.00 26 PHE A CA 13
ATOM 14012 C C . PHE A 1 26 ? -4.450 -1.384 7.264 1.00 0.00 26 PHE A C 13
ATOM 14013 O O . PHE A 1 26 ? -5.045 -0.489 7.863 1.00 0.00 26 PHE A O 13
ATOM 14030 N N . ARG A 1 27 ? -3.655 -2.258 7.873 1.00 0.00 27 ARG A N 13
ATOM 14031 C CA . ARG A 1 27 ? -3.432 -2.214 9.313 1.00 0.00 27 ARG A CA 13
ATOM 14032 C C . ARG A 1 27 ? -1.942 -2.135 9.631 1.00 0.00 27 ARG A C 13
ATOM 14033 O O . ARG A 1 27 ? -1.101 -2.483 8.802 1.00 0.00 27 ARG A O 13
ATOM 14054 N N . ALA A 1 28 ? -1.623 -1.676 10.836 1.00 0.00 28 ALA A N 13
ATOM 14055 C CA . ALA A 1 28 ? -0.235 -1.553 11.264 1.00 0.00 28 ALA A CA 13
ATOM 14056 C C . ALA A 1 28 ? 0.491 -2.891 11.163 1.00 0.00 28 ALA A C 13
ATOM 14057 O O . ALA A 1 28 ? 0.195 -3.826 11.905 1.00 0.00 28 ALA A O 13
ATOM 14064 N N . GLY A 1 29 ? 1.444 -2.974 10.239 1.00 0.00 29 GLY A N 13
ATOM 14065 C CA . GLY A 1 29 ? 2.196 -4.201 10.058 1.00 0.00 29 GLY A CA 13
ATOM 14066 C C . GLY A 1 29 ? 1.706 -5.012 8.875 1.00 0.00 29 GLY A C 13
ATOM 14067 O O . GLY A 1 29 ? 1.703 -6.242 8.916 1.00 0.00 29 GLY A O 13
ATOM 14071 N N . ASP A 1 30 ? 1.290 -4.322 7.818 1.00 0.00 30 ASP A N 13
ATOM 14072 C CA . ASP A 1 30 ? 0.795 -4.986 6.618 1.00 0.00 30 ASP A CA 13
ATOM 14073 C C . ASP A 1 30 ? 1.712 -4.714 5.429 1.00 0.00 30 ASP A C 13
ATOM 14074 O O . ASP A 1 30 ? 1.997 -3.562 5.102 1.00 0.00 30 ASP A O 13
ATOM 14083 N N . LYS A 1 31 ? 2.172 -5.783 4.787 1.00 0.00 31 LYS A N 13
ATOM 14084 C CA . LYS A 1 31 ? 3.057 -5.661 3.635 1.00 0.00 31 LYS A CA 13
ATOM 14085 C C . LYS A 1 31 ? 2.298 -5.137 2.420 1.00 0.00 31 LYS A C 13
ATOM 14086 O O . LYS A 1 31 ? 1.235 -5.651 2.069 1.00 0.00 31 LYS A O 13
ATOM 14105 N N . LEU A 1 32 ? 2.851 -4.113 1.780 1.00 0.00 32 LEU A N 13
ATOM 14106 C CA . LEU A 1 32 ? 2.228 -3.519 0.602 1.00 0.00 32 LEU A CA 13
ATOM 14107 C C . LEU A 1 32 ? 3.280 -3.103 -0.420 1.00 0.00 32 LEU A C 13
ATOM 14108 O O . LEU A 1 32 ? 4.258 -2.437 -0.081 1.00 0.00 32 LEU A O 13
ATOM 14124 N N . GLN A 1 33 ? 3.071 -3.498 -1.672 1.00 0.00 33 GLN A N 13
ATOM 14125 C CA . GLN A 1 33 ? 4.002 -3.164 -2.744 1.00 0.00 33 GLN A CA 13
ATOM 14126 C C . GLN A 1 33 ? 3.554 -1.906 -3.481 1.00 0.00 33 GLN A C 13
ATOM 14127 O O . GLN A 1 33 ? 2.473 -1.871 -4.069 1.00 0.00 33 GLN A O 13
ATOM 14141 N N . VAL A 1 34 ? 4.392 -0.875 -3.446 1.00 0.00 34 VAL A N 13
ATOM 14142 C CA . VAL A 1 34 ? 4.083 0.385 -4.112 1.00 0.00 34 VAL A CA 13
ATOM 14143 C C . VAL A 1 34 ? 4.309 0.281 -5.616 1.00 0.00 34 VAL A C 13
ATOM 14144 O O . VAL A 1 34 ? 5.429 0.044 -6.071 1.00 0.00 34 VAL A O 13
ATOM 14157 N N . LEU A 1 35 ? 3.240 0.461 -6.383 1.00 0.00 35 LEU A N 13
ATOM 14158 C CA . LEU A 1 35 ? 3.321 0.389 -7.838 1.00 0.00 35 LEU A CA 13
ATOM 14159 C C . LEU A 1 35 ? 3.507 1.777 -8.442 1.00 0.00 35 LEU A C 13
ATOM 14160 O O . LEU A 1 35 ? 4.490 2.036 -9.136 1.00 0.00 35 LEU A O 13
ATOM 14176 N N . ASP A 1 36 ? 2.558 2.666 -8.172 1.00 0.00 36 ASP A N 13
ATOM 14177 C CA . ASP A 1 36 ? 2.618 4.029 -8.687 1.00 0.00 36 ASP A CA 13
ATOM 14178 C C . ASP A 1 36 ? 3.025 5.007 -7.589 1.00 0.00 36 ASP A C 13
ATOM 14179 O O . ASP A 1 36 ? 2.494 4.967 -6.478 1.00 0.00 36 ASP A O 13
ATOM 14188 N N . THR A 1 37 ? 3.971 5.885 -7.906 1.00 0.00 37 THR A N 13
ATOM 14189 C CA . THR A 1 37 ? 4.451 6.871 -6.946 1.00 0.00 37 THR A CA 13
ATOM 14190 C C . THR A 1 37 ? 4.408 8.277 -7.535 1.00 0.00 37 THR A C 13
ATOM 14191 O O . THR A 1 37 ? 5.308 9.085 -7.303 1.00 0.00 37 THR A O 13
ATOM 14202 N N . SER A 1 38 ? 3.357 8.563 -8.296 1.00 0.00 38 SER A N 13
ATOM 14203 C CA . SER A 1 38 ? 3.199 9.871 -8.921 1.00 0.00 38 SER A CA 13
ATOM 14204 C C . SER A 1 38 ? 2.591 10.870 -7.941 1.00 0.00 38 SER A C 13
ATOM 14205 O O . SER A 1 38 ? 3.275 11.767 -7.447 1.00 0.00 38 SER A O 13
ATOM 14213 N N . HIS A 1 39 ? 1.300 10.709 -7.666 1.00 0.00 39 HIS A N 13
ATOM 14214 C CA . HIS A 1 39 ? 0.599 11.596 -6.745 1.00 0.00 39 HIS A CA 13
ATOM 14215 C C . HIS A 1 39 ? 1.348 11.708 -5.420 1.00 0.00 39 HIS A C 13
ATOM 14216 O O . HIS A 1 39 ? 1.415 10.748 -4.653 1.00 0.00 39 HIS A O 13
ATOM 14231 N N . GLU A 1 40 ? 1.910 12.884 -5.161 1.00 0.00 40 GLU A N 13
ATOM 14232 C CA . GLU A 1 40 ? 2.656 13.119 -3.930 1.00 0.00 40 GLU A CA 13
ATOM 14233 C C . GLU A 1 40 ? 1.774 12.884 -2.707 1.00 0.00 40 GLU A C 13
ATOM 14234 O O . GLU A 1 40 ? 0.824 13.626 -2.461 1.00 0.00 40 GLU A O 13
ATOM 14246 N N . GLY A 1 41 ? 2.097 11.845 -1.942 1.00 0.00 41 GLY A N 13
ATOM 14247 C CA . GLY A 1 41 ? 1.326 11.530 -0.755 1.00 0.00 41 GLY A CA 13
ATOM 14248 C C . GLY A 1 41 ? 0.559 10.229 -0.890 1.00 0.00 41 GLY A C 13
ATOM 14249 O O . GLY A 1 41 ? 0.692 9.333 -0.056 1.00 0.00 41 GLY A O 13
ATOM 14253 N N . TRP A 1 42 ? -0.247 10.126 -1.940 1.00 0.00 42 TRP A N 13
ATOM 14254 C CA . TRP A 1 42 ? -1.040 8.926 -2.180 1.00 0.00 42 TRP A CA 13
ATOM 14255 C C . TRP A 1 42 ? -0.375 8.034 -3.224 1.00 0.00 42 TRP A C 13
ATOM 14256 O O . TRP A 1 42 ? -0.181 8.443 -4.369 1.00 0.00 42 TRP A O 13
ATOM 14277 N N . TRP A 1 43 ? -0.031 6.816 -2.822 1.00 0.00 43 TRP A N 13
ATOM 14278 C CA . TRP A 1 43 ? 0.612 5.867 -3.723 1.00 0.00 43 TRP A CA 13
ATOM 14279 C C . TRP A 1 43 ? -0.312 4.693 -4.027 1.00 0.00 43 TRP A C 13
ATOM 14280 O O . TRP A 1 43 ? -1.179 4.349 -3.223 1.00 0.00 43 TRP A O 13
ATOM 14301 N N . LEU A 1 44 ? -0.122 4.082 -5.191 1.00 0.00 44 LEU A N 13
ATOM 14302 C CA . LEU A 1 44 ? -0.940 2.945 -5.600 1.00 0.00 44 LEU A CA 13
ATOM 14303 C C . LEU A 1 44 ? -0.228 1.628 -5.305 1.00 0.00 44 LEU A C 13
ATOM 14304 O O . LEU A 1 44 ? 0.629 1.189 -6.071 1.00 0.00 44 LEU A O 13
ATOM 14320 N N . ALA A 1 45 ? -0.591 1.003 -4.190 1.00 0.00 45 ALA A N 13
ATOM 14321 C CA . ALA A 1 45 ? 0.010 -0.266 -3.796 1.00 0.00 45 ALA A CA 13
ATOM 14322 C C . ALA A 1 45 ? -1.022 -1.388 -3.806 1.00 0.00 45 ALA A C 13
ATOM 14323 O O . ALA A 1 45 ? -2.227 -1.137 -3.848 1.00 0.00 45 ALA A O 13
ATOM 14330 N N . ARG A 1 46 ? -0.543 -2.627 -3.768 1.00 0.00 46 ARG A N 13
ATOM 14331 C CA . ARG A 1 46 ? -1.424 -3.788 -3.775 1.00 0.00 46 ARG A CA 13
ATOM 14332 C C . ARG A 1 46 ? -1.082 -4.738 -2.631 1.00 0.00 46 ARG A C 13
ATOM 14333 O O . ARG A 1 46 ? 0.083 -4.886 -2.260 1.00 0.00 46 ARG A O 13
ATOM 14354 N N . HIS A 1 47 ? -2.105 -5.378 -2.073 1.00 0.00 47 HIS A N 13
ATOM 14355 C CA . HIS A 1 47 ? -1.913 -6.313 -0.971 1.00 0.00 47 HIS A CA 13
ATOM 14356 C C . HIS A 1 47 ? -0.962 -7.437 -1.371 1.00 0.00 47 HIS A C 13
ATOM 14357 O O . HIS A 1 47 ? -1.133 -8.066 -2.417 1.00 0.00 47 HIS A O 13
ATOM 14372 N N . LEU A 1 48 ? 0.040 -7.685 -0.535 1.00 0.00 48 LEU A N 13
ATOM 14373 C CA . LEU A 1 48 ? 1.018 -8.733 -0.802 1.00 0.00 48 LEU A CA 13
ATOM 14374 C C . LEU A 1 48 ? 0.708 -9.987 0.009 1.00 0.00 48 LEU A C 13
ATOM 14375 O O . LEU A 1 48 ? 0.917 -11.106 -0.458 1.00 0.00 48 LEU A O 13
ATOM 14391 N N . GLU A 1 49 ? 0.207 -9.791 1.225 1.00 0.00 49 GLU A N 13
ATOM 14392 C CA . GLU A 1 49 ? -0.133 -10.907 2.099 1.00 0.00 49 GLU A CA 13
ATOM 14393 C C . GLU A 1 49 ? -1.054 -11.895 1.388 1.00 0.00 49 GLU A C 13
ATOM 14394 O O . GLU A 1 49 ? -2.220 -11.597 1.129 1.00 0.00 49 GLU A O 13
ATOM 14406 N N . LYS A 1 50 ? -0.522 -13.071 1.075 1.00 0.00 50 LYS A N 13
ATOM 14407 C CA . LYS A 1 50 ? -1.294 -14.104 0.395 1.00 0.00 50 LYS A CA 13
ATOM 14408 C C . LYS A 1 50 ? -2.470 -14.558 1.253 1.00 0.00 50 LYS A C 13
ATOM 14409 O O . LYS A 1 50 ? -3.608 -14.614 0.787 1.00 0.00 50 LYS A O 13
ATOM 14428 N N . LYS A 1 51 ? -2.188 -14.881 2.511 1.00 0.00 51 LYS A N 13
ATOM 14429 C CA . LYS A 1 51 ? -3.223 -15.328 3.436 1.00 0.00 51 LYS A CA 13
ATOM 14430 C C . LYS A 1 51 ? -3.584 -14.223 4.423 1.00 0.00 51 LYS A C 13
ATOM 14431 O O . LYS A 1 51 ? -2.717 -13.483 4.887 1.00 0.00 51 LYS A O 13
ATOM 14450 N N . GLY A 1 52 ? -4.871 -14.117 4.742 1.00 0.00 52 GLY A N 13
ATOM 14451 C CA . GLY A 1 52 ? -5.324 -13.100 5.673 1.00 0.00 52 GLY A CA 13
ATOM 14452 C C . GLY A 1 52 ? -6.644 -12.482 5.259 1.00 0.00 52 GLY A C 13
ATOM 14453 O O . GLY A 1 52 ? -6.778 -11.971 4.146 1.00 0.00 52 GLY A O 13
ATOM 14457 N N . THR A 1 53 ? -7.625 -12.528 6.155 1.00 0.00 53 THR A N 13
ATOM 14458 C CA . THR A 1 53 ? -8.942 -11.971 5.876 1.00 0.00 53 THR A CA 13
ATOM 14459 C C . THR A 1 53 ? -9.010 -10.499 6.267 1.00 0.00 53 THR A C 13
ATOM 14460 O O . THR A 1 53 ? -8.842 -10.148 7.434 1.00 0.00 53 THR A O 13
ATOM 14471 N N . GLY A 1 54 ? -9.259 -9.640 5.282 1.00 0.00 54 GLY A N 13
ATOM 14472 C CA . GLY A 1 54 ? -9.346 -8.216 5.545 1.00 0.00 54 GLY A CA 13
ATOM 14473 C C . GLY A 1 54 ? -10.599 -7.594 4.961 1.00 0.00 54 GLY A C 13
ATOM 14474 O O . GLY A 1 54 ? -11.136 -8.079 3.964 1.00 0.00 54 GLY A O 13
ATOM 14478 N N . LEU A 1 55 ? -11.069 -6.518 5.584 1.00 0.00 55 LEU A N 13
ATOM 14479 C CA . LEU A 1 55 ? -12.269 -5.830 5.121 1.00 0.00 55 LEU A CA 13
ATOM 14480 C C . LEU A 1 55 ? -11.921 -4.769 4.082 1.00 0.00 55 LEU A C 13
ATOM 14481 O O . LEU A 1 55 ? -11.136 -3.860 4.346 1.00 0.00 55 LEU A O 13
ATOM 14497 N N . GLY A 1 56 ? -12.515 -4.891 2.898 1.00 0.00 56 GLY A N 13
ATOM 14498 C CA . GLY A 1 56 ? -12.257 -3.934 1.837 1.00 0.00 56 GLY A CA 13
ATOM 14499 C C . GLY A 1 56 ? -12.988 -4.279 0.555 1.00 0.00 56 GLY A C 13
ATOM 14500 O O . GLY A 1 56 ? -13.723 -5.265 0.499 1.00 0.00 56 GLY A O 13
ATOM 14504 N N . GLN A 1 57 ? -12.788 -3.465 -0.476 1.00 0.00 57 GLN A N 13
ATOM 14505 C CA . GLN A 1 57 ? -13.437 -3.689 -1.763 1.00 0.00 57 GLN A CA 13
ATOM 14506 C C . GLN A 1 57 ? -12.429 -4.162 -2.805 1.00 0.00 57 GLN A C 13
ATOM 14507 O O . GLN A 1 57 ? -12.664 -5.145 -3.507 1.00 0.00 57 GLN A O 13
ATOM 14521 N N . GLN A 1 58 ? -11.308 -3.455 -2.900 1.00 0.00 58 GLN A N 13
ATOM 14522 C CA . GLN A 1 58 ? -10.265 -3.803 -3.859 1.00 0.00 58 GLN A CA 13
ATOM 14523 C C . GLN A 1 58 ? -9.018 -4.315 -3.145 1.00 0.00 58 GLN A C 13
ATOM 14524 O O . GLN A 1 58 ? -8.877 -4.160 -1.931 1.00 0.00 58 GLN A O 13
ATOM 14538 N N . LEU A 1 59 ? -8.116 -4.925 -3.905 1.00 0.00 59 LEU A N 13
ATOM 14539 C CA . LEU A 1 59 ? -6.880 -5.461 -3.345 1.00 0.00 59 LEU A CA 13
ATOM 14540 C C . LEU A 1 59 ? -5.744 -4.449 -3.466 1.00 0.00 59 LEU A C 13
ATOM 14541 O O . LEU A 1 59 ? -4.721 -4.568 -2.792 1.00 0.00 59 LEU A O 13
ATOM 14557 N N . GLN A 1 60 ? -5.934 -3.455 -4.327 1.00 0.00 60 GLN A N 13
ATOM 14558 C CA . GLN A 1 60 ? -4.926 -2.422 -4.534 1.00 0.00 60 GLN A CA 13
ATOM 14559 C C . GLN A 1 60 ? -5.578 -1.067 -4.787 1.00 0.00 60 GLN A C 13
ATOM 14560 O O . GLN A 1 60 ? -6.556 -0.966 -5.527 1.00 0.00 60 GLN A O 13
ATOM 14574 N N . GLY A 1 61 ? -5.031 -0.026 -4.165 1.00 0.00 61 GLY A N 13
ATOM 14575 C CA . GLY A 1 61 ? -5.574 1.309 -4.336 1.00 0.00 61 GLY A CA 13
ATOM 14576 C C . GLY A 1 61 ? -4.624 2.387 -3.852 1.00 0.00 61 GLY A C 13
ATOM 14577 O O . GLY A 1 61 ? -3.424 2.150 -3.714 1.00 0.00 61 GLY A O 13
ATOM 14581 N N . TYR A 1 62 ? -5.161 3.574 -3.594 1.00 0.00 62 TYR A N 13
ATOM 14582 C CA . TYR A 1 62 ? -4.353 4.693 -3.126 1.00 0.00 62 TYR A CA 13
ATOM 14583 C C . TYR A 1 62 ? -4.180 4.645 -1.611 1.00 0.00 62 TYR A C 13
ATOM 14584 O O . TYR A 1 62 ? -5.138 4.412 -0.873 1.00 0.00 62 TYR A O 13
ATOM 14602 N N . ILE A 1 63 ? -2.952 4.868 -1.156 1.00 0.00 63 ILE A N 13
ATOM 14603 C CA . ILE A 1 63 ? -2.653 4.852 0.271 1.00 0.00 63 ILE A CA 13
ATOM 14604 C C . ILE A 1 63 ? -1.630 5.925 0.630 1.00 0.00 63 ILE A C 13
ATOM 14605 O O . ILE A 1 63 ? -0.720 6.233 -0.140 1.00 0.00 63 ILE A O 13
ATOM 14621 N N . PRO A 1 64 ? -1.780 6.507 1.829 1.00 0.00 64 PRO A N 13
ATOM 14622 C CA . PRO A 1 64 ? -0.877 7.553 2.319 1.00 0.00 64 PRO A CA 13
ATOM 14623 C C . PRO A 1 64 ? 0.511 7.014 2.646 1.00 0.00 64 PRO A C 13
ATOM 14624 O O . PRO A 1 64 ? 0.650 6.022 3.361 1.00 0.00 64 PRO A O 13
ATOM 14635 N N . SER A 1 65 ? 1.537 7.674 2.117 1.00 0.00 65 SER A N 13
ATOM 14636 C CA . SER A 1 65 ? 2.915 7.259 2.349 1.00 0.00 65 SER A CA 13
ATOM 14637 C C . SER A 1 65 ? 3.349 7.588 3.775 1.00 0.00 65 SER A C 13
ATOM 14638 O O . SER A 1 65 ? 4.069 6.819 4.409 1.00 0.00 65 SER A O 13
ATOM 14646 N N . ASN A 1 66 ? 2.904 8.739 4.270 1.00 0.00 66 ASN A N 13
ATOM 14647 C CA . ASN A 1 66 ? 3.246 9.172 5.620 1.00 0.00 66 ASN A CA 13
ATOM 14648 C C . ASN A 1 66 ? 2.807 8.137 6.651 1.00 0.00 66 ASN A C 13
ATOM 14649 O O . ASN A 1 66 ? 3.260 8.155 7.796 1.00 0.00 66 ASN A O 13
ATOM 14660 N N . TYR A 1 67 ? 1.923 7.236 6.237 1.00 0.00 67 TYR A N 13
ATOM 14661 C CA . TYR A 1 67 ? 1.421 6.194 7.125 1.00 0.00 67 TYR A CA 13
ATOM 14662 C C . TYR A 1 67 ? 2.328 4.967 7.093 1.00 0.00 67 TYR A C 13
ATOM 14663 O O . TYR A 1 67 ? 2.430 4.230 8.074 1.00 0.00 67 TYR A O 13
ATOM 14681 N N . VAL A 1 68 ? 2.986 4.756 5.958 1.00 0.00 68 VAL A N 13
ATOM 14682 C CA . VAL A 1 68 ? 3.887 3.621 5.797 1.00 0.00 68 VAL A CA 13
ATOM 14683 C C . VAL A 1 68 ? 5.341 4.076 5.736 1.00 0.00 68 VAL A C 13
ATOM 14684 O O . VAL A 1 68 ? 5.634 5.266 5.851 1.00 0.00 68 VAL A O 13
ATOM 14697 N N . ALA A 1 69 ? 6.247 3.122 5.555 1.00 0.00 69 ALA A N 13
ATOM 14698 C CA . ALA A 1 69 ? 7.671 3.425 5.477 1.00 0.00 69 ALA A CA 13
ATOM 14699 C C . ALA A 1 69 ? 8.426 2.327 4.736 1.00 0.00 69 ALA A C 13
ATOM 14700 O O . ALA A 1 69 ? 7.859 1.288 4.404 1.00 0.00 69 ALA A O 13
ATOM 14707 N N . GLU A 1 70 ? 9.709 2.567 4.481 1.00 0.00 70 GLU A N 13
ATOM 14708 C CA . GLU A 1 70 ? 10.541 1.597 3.778 1.00 0.00 70 GLU A CA 13
ATOM 14709 C C . GLU A 1 70 ? 10.956 0.461 4.708 1.00 0.00 70 GLU A C 13
ATOM 14710 O O . GLU A 1 70 ? 11.828 0.629 5.561 1.00 0.00 70 GLU A O 13
ATOM 14722 N N . ASP A 1 71 ? 10.325 -0.696 4.537 1.00 0.00 71 ASP A N 13
ATOM 14723 C CA . ASP A 1 71 ? 10.628 -1.861 5.360 1.00 0.00 71 ASP A CA 13
ATOM 14724 C C . ASP A 1 71 ? 11.674 -2.744 4.687 1.00 0.00 71 ASP A C 13
ATOM 14725 O O . ASP A 1 71 ? 11.930 -2.619 3.490 1.00 0.00 71 ASP A O 13
ATOM 14734 N N . SER A 1 72 ? 12.278 -3.637 5.466 1.00 0.00 72 SER A N 13
ATOM 14735 C CA . SER A 1 72 ? 13.300 -4.537 4.946 1.00 0.00 72 SER A CA 13
ATOM 14736 C C . SER A 1 72 ? 12.761 -5.352 3.774 1.00 0.00 72 SER A C 13
ATOM 14737 O O . SER A 1 72 ? 11.853 -6.167 3.935 1.00 0.00 72 SER A O 13
ATOM 14745 N N . GLY A 1 73 ? 13.329 -5.126 2.593 1.00 0.00 73 GLY A N 13
ATOM 14746 C CA . GLY A 1 73 ? 12.893 -5.845 1.411 1.00 0.00 73 GLY A CA 13
ATOM 14747 C C . GLY A 1 73 ? 13.955 -6.790 0.884 1.00 0.00 73 GLY A C 13
ATOM 14748 O O . GLY A 1 73 ? 14.673 -6.483 -0.068 1.00 0.00 73 GLY A O 13
ATOM 14752 N N . PRO A 1 74 ? 14.066 -7.971 1.511 1.00 0.00 74 PRO A N 13
ATOM 14753 C CA . PRO A 1 74 ? 15.046 -8.987 1.118 1.00 0.00 74 PRO A CA 13
ATOM 14754 C C . PRO A 1 74 ? 14.713 -9.623 -0.228 1.00 0.00 74 PRO A C 13
ATOM 14755 O O . PRO A 1 74 ? 13.578 -10.034 -0.467 1.00 0.00 74 PRO A O 13
ATOM 14766 N N . SER A 1 75 ? 15.710 -9.701 -1.103 1.00 0.00 75 SER A N 13
ATOM 14767 C CA . SER A 1 75 ? 15.522 -10.284 -2.426 1.00 0.00 75 SER A CA 13
ATOM 14768 C C . SER A 1 75 ? 15.287 -11.788 -2.329 1.00 0.00 75 SER A C 13
ATOM 14769 O O . SER A 1 75 ? 14.292 -12.307 -2.835 1.00 0.00 75 SER A O 13
ATOM 14777 N N . SER A 1 76 ? 16.212 -12.484 -1.674 1.00 0.00 76 SER A N 13
ATOM 14778 C CA . SER A 1 76 ? 16.109 -13.929 -1.512 1.00 0.00 76 SER A CA 13
ATOM 14779 C C . SER A 1 76 ? 16.810 -14.385 -0.236 1.00 0.00 76 SER A C 13
ATOM 14780 O O . SER A 1 76 ? 17.604 -13.647 0.346 1.00 0.00 76 SER A O 13
ATOM 14788 N N . GLY A 1 77 ? 16.509 -15.606 0.194 1.00 0.00 77 GLY A N 13
ATOM 14789 C CA . GLY A 1 77 ? 17.117 -16.140 1.399 1.00 0.00 77 GLY A CA 13
ATOM 14790 C C . GLY A 1 77 ? 16.184 -17.059 2.162 1.00 0.00 77 GLY A C 13
ATOM 14791 O O . GLY A 1 77 ? 15.652 -18.018 1.602 1.00 0.00 77 GLY A O 13
ATOM 14795 N N . GLY A 1 1 ? 4.407 -3.957 -17.511 1.00 0.00 1 GLY A N 14
ATOM 14796 C CA . GLY A 1 1 ? 4.774 -5.361 -17.521 1.00 0.00 1 GLY A CA 14
ATOM 14797 C C . GLY A 1 1 ? 5.550 -5.767 -16.284 1.00 0.00 1 GLY A C 14
ATOM 14798 O O . GLY A 1 1 ? 6.651 -5.270 -16.044 1.00 0.00 1 GLY A O 14
ATOM 14802 N N . SER A 1 2 ? 4.976 -6.670 -15.497 1.00 0.00 2 SER A N 14
ATOM 14803 C CA . SER A 1 2 ? 5.620 -7.138 -14.275 1.00 0.00 2 SER A CA 14
ATOM 14804 C C . SER A 1 2 ? 6.530 -8.329 -14.561 1.00 0.00 2 SER A C 14
ATOM 14805 O O . SER A 1 2 ? 6.060 -9.422 -14.875 1.00 0.00 2 SER A O 14
ATOM 14813 N N . SER A 1 3 ? 7.836 -8.107 -14.451 1.00 0.00 3 SER A N 14
ATOM 14814 C CA . SER A 1 3 ? 8.814 -9.160 -14.701 1.00 0.00 3 SER A CA 14
ATOM 14815 C C . SER A 1 3 ? 8.629 -10.316 -13.724 1.00 0.00 3 SER A C 14
ATOM 14816 O O . SER A 1 3 ? 8.305 -11.434 -14.121 1.00 0.00 3 SER A O 14
ATOM 14824 N N . GLY A 1 4 ? 8.840 -10.038 -12.441 1.00 0.00 4 GLY A N 14
ATOM 14825 C CA . GLY A 1 4 ? 8.693 -11.064 -11.425 1.00 0.00 4 GLY A CA 14
ATOM 14826 C C . GLY A 1 4 ? 9.373 -10.692 -10.122 1.00 0.00 4 GLY A C 14
ATOM 14827 O O . GLY A 1 4 ? 8.718 -10.555 -9.089 1.00 0.00 4 GLY A O 14
ATOM 14831 N N . SER A 1 5 ? 10.691 -10.531 -10.170 1.00 0.00 5 SER A N 14
ATOM 14832 C CA . SER A 1 5 ? 11.462 -10.178 -8.983 1.00 0.00 5 SER A CA 14
ATOM 14833 C C . SER A 1 5 ? 11.625 -8.665 -8.871 1.00 0.00 5 SER A C 14
ATOM 14834 O O . SER A 1 5 ? 12.742 -8.156 -8.772 1.00 0.00 5 SER A O 14
ATOM 14842 N N . SER A 1 6 ? 10.504 -7.952 -8.888 1.00 0.00 6 SER A N 14
ATOM 14843 C CA . SER A 1 6 ? 10.521 -6.497 -8.793 1.00 0.00 6 SER A CA 14
ATOM 14844 C C . SER A 1 6 ? 9.345 -5.993 -7.963 1.00 0.00 6 SER A C 14
ATOM 14845 O O . SER A 1 6 ? 8.399 -6.732 -7.693 1.00 0.00 6 SER A O 14
ATOM 14853 N N . GLY A 1 7 ? 9.411 -4.727 -7.560 1.00 0.00 7 GLY A N 14
ATOM 14854 C CA . GLY A 1 7 ? 8.347 -4.145 -6.765 1.00 0.00 7 GLY A CA 14
ATOM 14855 C C . GLY A 1 7 ? 8.861 -3.489 -5.499 1.00 0.00 7 GLY A C 14
ATOM 14856 O O . GLY A 1 7 ? 9.527 -4.131 -4.687 1.00 0.00 7 GLY A O 14
ATOM 14860 N N . GLN A 1 8 ? 8.554 -2.207 -5.332 1.00 0.00 8 GLN A N 14
ATOM 14861 C CA . GLN A 1 8 ? 8.993 -1.463 -4.156 1.00 0.00 8 GLN A CA 14
ATOM 14862 C C . GLN A 1 8 ? 8.085 -1.746 -2.964 1.00 0.00 8 GLN A C 14
ATOM 14863 O O . GLN A 1 8 ? 6.913 -1.369 -2.959 1.00 0.00 8 GLN A O 14
ATOM 14877 N N . TYR A 1 9 ? 8.634 -2.412 -1.954 1.00 0.00 9 TYR A N 14
ATOM 14878 C CA . TYR A 1 9 ? 7.874 -2.748 -0.756 1.00 0.00 9 TYR A CA 14
ATOM 14879 C C . TYR A 1 9 ? 7.970 -1.634 0.281 1.00 0.00 9 TYR A C 14
ATOM 14880 O O . TYR A 1 9 ? 8.961 -0.905 0.336 1.00 0.00 9 TYR A O 14
ATOM 14898 N N . PHE A 1 10 ? 6.934 -1.508 1.103 1.00 0.00 10 PHE A N 14
ATOM 14899 C CA . PHE A 1 10 ? 6.900 -0.482 2.139 1.00 0.00 10 PHE A CA 14
ATOM 14900 C C . PHE A 1 10 ? 6.232 -1.011 3.405 1.00 0.00 10 PHE A C 14
ATOM 14901 O O . PHE A 1 10 ? 5.507 -2.005 3.370 1.00 0.00 10 PHE A O 14
ATOM 14918 N N . VAL A 1 11 ? 6.484 -0.339 4.524 1.00 0.00 11 VAL A N 14
ATOM 14919 C CA . VAL A 1 11 ? 5.908 -0.739 5.803 1.00 0.00 11 VAL A CA 14
ATOM 14920 C C . VAL A 1 11 ? 5.038 0.370 6.385 1.00 0.00 11 VAL A C 14
ATOM 14921 O O . VAL A 1 11 ? 5.450 1.528 6.447 1.00 0.00 11 VAL A O 14
ATOM 14934 N N . ALA A 1 12 ? 3.833 0.007 6.811 1.00 0.00 12 ALA A N 14
ATOM 14935 C CA . ALA A 1 12 ? 2.906 0.971 7.391 1.00 0.00 12 ALA A CA 14
ATOM 14936 C C . ALA A 1 12 ? 3.324 1.350 8.808 1.00 0.00 12 ALA A C 14
ATOM 14937 O O . ALA A 1 12 ? 3.140 0.577 9.749 1.00 0.00 12 ALA A O 14
ATOM 14944 N N . LEU A 1 13 ? 3.888 2.544 8.953 1.00 0.00 13 LEU A N 14
ATOM 14945 C CA . LEU A 1 13 ? 4.333 3.027 10.256 1.00 0.00 13 LEU A CA 14
ATOM 14946 C C . LEU A 1 13 ? 3.151 3.208 11.202 1.00 0.00 13 LEU A C 14
ATOM 14947 O O . LEU A 1 13 ? 3.261 2.963 12.404 1.00 0.00 13 LEU A O 14
ATOM 14963 N N . PHE A 1 14 ? 2.020 3.637 10.653 1.00 0.00 14 PHE A N 14
ATOM 14964 C CA . PHE A 1 14 ? 0.816 3.850 11.448 1.00 0.00 14 PHE A CA 14
ATOM 14965 C C . PHE A 1 14 ? -0.399 3.215 10.777 1.00 0.00 14 PHE A C 14
ATOM 14966 O O . PHE A 1 14 ? -0.311 2.714 9.656 1.00 0.00 14 PHE A O 14
ATOM 14983 N N . ASP A 1 15 ? -1.531 3.240 11.471 1.00 0.00 15 ASP A N 14
ATOM 14984 C CA . ASP A 1 15 ? -2.764 2.667 10.944 1.00 0.00 15 ASP A CA 14
ATOM 14985 C C . ASP A 1 15 ? -3.523 3.691 10.105 1.00 0.00 15 ASP A C 14
ATOM 14986 O O . ASP A 1 15 ? -3.498 4.887 10.395 1.00 0.00 15 ASP A O 14
ATOM 14995 N N . TYR A 1 16 ? -4.194 3.213 9.063 1.00 0.00 16 TYR A N 14
ATOM 14996 C CA . TYR A 1 16 ? -4.958 4.087 8.180 1.00 0.00 16 TYR A CA 14
ATOM 14997 C C . TYR A 1 16 ? -6.221 3.390 7.683 1.00 0.00 16 TYR A C 14
ATOM 14998 O O . TYR A 1 16 ? -6.174 2.249 7.226 1.00 0.00 16 TYR A O 14
ATOM 15016 N N . GLN A 1 17 ? -7.349 4.088 7.777 1.00 0.00 17 GLN A N 14
ATOM 15017 C CA . GLN A 1 17 ? -8.625 3.537 7.338 1.00 0.00 17 GLN A CA 14
ATOM 15018 C C . GLN A 1 17 ? -9.157 4.295 6.126 1.00 0.00 17 GLN A C 14
ATOM 15019 O O . GLN A 1 17 ? -9.475 5.480 6.213 1.00 0.00 17 GLN A O 14
ATOM 15033 N N . ALA A 1 18 ? -9.249 3.602 4.995 1.00 0.00 18 ALA A N 14
ATOM 15034 C CA . ALA A 1 18 ? -9.743 4.209 3.766 1.00 0.00 18 ALA A CA 14
ATOM 15035 C C . ALA A 1 18 ? -11.027 4.992 4.017 1.00 0.00 18 ALA A C 14
ATOM 15036 O O . ALA A 1 18 ? -12.018 4.441 4.496 1.00 0.00 18 ALA A O 14
ATOM 15043 N N . ARG A 1 19 ? -11.002 6.280 3.692 1.00 0.00 19 ARG A N 14
ATOM 15044 C CA . ARG A 1 19 ? -12.164 7.140 3.885 1.00 0.00 19 ARG A CA 14
ATOM 15045 C C . ARG A 1 19 ? -13.164 6.965 2.746 1.00 0.00 19 ARG A C 14
ATOM 15046 O O . ARG A 1 19 ? -14.372 6.887 2.973 1.00 0.00 19 ARG A O 14
ATOM 15067 N N . THR A 1 20 ? -12.654 6.906 1.520 1.00 0.00 20 THR A N 14
ATOM 15068 C CA . THR A 1 20 ? -13.502 6.742 0.346 1.00 0.00 20 THR A CA 14
ATOM 15069 C C . THR A 1 20 ? -13.172 5.451 -0.394 1.00 0.00 20 THR A C 14
ATOM 15070 O O . THR A 1 20 ? -12.195 4.774 -0.076 1.00 0.00 20 THR A O 14
ATOM 15081 N N . ALA A 1 21 ? -13.994 5.116 -1.384 1.00 0.00 21 ALA A N 14
ATOM 15082 C CA . ALA A 1 21 ? -13.787 3.907 -2.172 1.00 0.00 21 ALA A CA 14
ATOM 15083 C C . ALA A 1 21 ? -12.463 3.962 -2.925 1.00 0.00 21 ALA A C 14
ATOM 15084 O O . ALA A 1 21 ? -11.891 2.928 -3.268 1.00 0.00 21 ALA A O 14
ATOM 15091 N N . GLU A 1 22 ? -11.981 5.175 -3.178 1.00 0.00 22 GLU A N 14
ATOM 15092 C CA . GLU A 1 22 ? -10.723 5.362 -3.892 1.00 0.00 22 GLU A CA 14
ATOM 15093 C C . GLU A 1 22 ? -9.551 5.439 -2.919 1.00 0.00 22 GLU A C 14
ATOM 15094 O O . GLU A 1 22 ? -8.812 6.423 -2.896 1.00 0.00 22 GLU A O 14
ATOM 15106 N N . ASP A 1 23 ? -9.388 4.393 -2.115 1.00 0.00 23 ASP A N 14
ATOM 15107 C CA . ASP A 1 23 ? -8.306 4.340 -1.139 1.00 0.00 23 ASP A CA 14
ATOM 15108 C C . ASP A 1 23 ? -8.183 2.944 -0.539 1.00 0.00 23 ASP A C 14
ATOM 15109 O O . ASP A 1 23 ? -9.150 2.180 -0.513 1.00 0.00 23 ASP A O 14
ATOM 15118 N N . LEU A 1 24 ? -6.990 2.615 -0.057 1.00 0.00 24 LEU A N 14
ATOM 15119 C CA . LEU A 1 24 ? -6.740 1.309 0.543 1.00 0.00 24 LEU A CA 14
ATOM 15120 C C . LEU A 1 24 ? -6.688 1.409 2.064 1.00 0.00 24 LEU A C 14
ATOM 15121 O O . LEU A 1 24 ? -6.256 2.422 2.615 1.00 0.00 24 LEU A O 14
ATOM 15137 N N . SER A 1 25 ? -7.128 0.351 2.737 1.00 0.00 25 SER A N 14
ATOM 15138 C CA . SER A 1 25 ? -7.132 0.321 4.195 1.00 0.00 25 SER A CA 14
ATOM 15139 C C . SER A 1 25 ? -6.058 -0.626 4.722 1.00 0.00 25 SER A C 14
ATOM 15140 O O . SER A 1 25 ? -6.048 -1.814 4.399 1.00 0.00 25 SER A O 14
ATOM 15148 N N . PHE A 1 26 ? -5.155 -0.091 5.537 1.00 0.00 26 PHE A N 14
ATOM 15149 C CA . PHE A 1 26 ? -4.075 -0.887 6.110 1.00 0.00 26 PHE A CA 14
ATOM 15150 C C . PHE A 1 26 ? -3.850 -0.524 7.574 1.00 0.00 26 PHE A C 14
ATOM 15151 O O . PHE A 1 26 ? -4.415 0.447 8.079 1.00 0.00 26 PHE A O 14
ATOM 15168 N N . ARG A 1 27 ? -3.020 -1.310 8.251 1.00 0.00 27 ARG A N 14
ATOM 15169 C CA . ARG A 1 27 ? -2.720 -1.074 9.659 1.00 0.00 27 ARG A CA 14
ATOM 15170 C C . ARG A 1 27 ? -1.214 -0.999 9.889 1.00 0.00 27 ARG A C 14
ATOM 15171 O O . ARG A 1 27 ? -0.424 -1.313 8.999 1.00 0.00 27 ARG A O 14
ATOM 15192 N N . ALA A 1 28 ? -0.823 -0.579 11.088 1.00 0.00 28 ALA A N 14
ATOM 15193 C CA . ALA A 1 28 ? 0.588 -0.464 11.435 1.00 0.00 28 ALA A CA 14
ATOM 15194 C C . ALA A 1 28 ? 1.288 -1.815 11.339 1.00 0.00 28 ALA A C 14
ATOM 15195 O O . ALA A 1 28 ? 1.016 -2.723 12.122 1.00 0.00 28 ALA A O 14
ATOM 15202 N N . GLY A 1 29 ? 2.193 -1.940 10.372 1.00 0.00 29 GLY A N 14
ATOM 15203 C CA . GLY A 1 29 ? 2.918 -3.184 10.191 1.00 0.00 29 GLY A CA 14
ATOM 15204 C C . GLY A 1 29 ? 2.301 -4.064 9.122 1.00 0.00 29 GLY A C 14
ATOM 15205 O O . GLY A 1 29 ? 2.225 -5.283 9.280 1.00 0.00 29 GLY A O 14
ATOM 15209 N N . ASP A 1 30 ? 1.859 -3.447 8.032 1.00 0.00 30 ASP A N 14
ATOM 15210 C CA . ASP A 1 30 ? 1.245 -4.182 6.933 1.00 0.00 30 ASP A CA 14
ATOM 15211 C C . ASP A 1 30 ? 2.094 -4.081 5.670 1.00 0.00 30 ASP A C 14
ATOM 15212 O O . ASP A 1 30 ? 2.211 -3.011 5.071 1.00 0.00 30 ASP A O 14
ATOM 15221 N N . LYS A 1 31 ? 2.687 -5.200 5.270 1.00 0.00 31 LYS A N 14
ATOM 15222 C CA . LYS A 1 31 ? 3.526 -5.239 4.078 1.00 0.00 31 LYS A CA 14
ATOM 15223 C C . LYS A 1 31 ? 2.747 -4.782 2.849 1.00 0.00 31 LYS A C 14
ATOM 15224 O O . LYS A 1 31 ? 1.923 -5.524 2.312 1.00 0.00 31 LYS A O 14
ATOM 15243 N N . LEU A 1 32 ? 3.012 -3.558 2.408 1.00 0.00 32 LEU A N 14
ATOM 15244 C CA . LEU A 1 32 ? 2.337 -3.002 1.240 1.00 0.00 32 LEU A CA 14
ATOM 15245 C C . LEU A 1 32 ? 3.341 -2.638 0.152 1.00 0.00 32 LEU A C 14
ATOM 15246 O O . LEU A 1 32 ? 4.327 -1.948 0.410 1.00 0.00 32 LEU A O 14
ATOM 15262 N N . GLN A 1 33 ? 3.083 -3.104 -1.066 1.00 0.00 33 GLN A N 14
ATOM 15263 C CA . GLN A 1 33 ? 3.964 -2.826 -2.193 1.00 0.00 33 GLN A CA 14
ATOM 15264 C C . GLN A 1 33 ? 3.445 -1.649 -3.013 1.00 0.00 33 GLN A C 14
ATOM 15265 O O . GLN A 1 33 ? 2.325 -1.681 -3.523 1.00 0.00 33 GLN A O 14
ATOM 15279 N N . VAL A 1 34 ? 4.265 -0.611 -3.134 1.00 0.00 34 VAL A N 14
ATOM 15280 C CA . VAL A 1 34 ? 3.889 0.576 -3.892 1.00 0.00 34 VAL A CA 14
ATOM 15281 C C . VAL A 1 34 ? 4.014 0.333 -5.392 1.00 0.00 34 VAL A C 14
ATOM 15282 O O . VAL A 1 34 ? 5.063 -0.092 -5.878 1.00 0.00 34 VAL A O 14
ATOM 15295 N N . LEU A 1 35 ? 2.938 0.606 -6.122 1.00 0.00 35 LEU A N 14
ATOM 15296 C CA . LEU A 1 35 ? 2.926 0.418 -7.569 1.00 0.00 35 LEU A CA 14
ATOM 15297 C C . LEU A 1 35 ? 3.158 1.741 -8.292 1.00 0.00 35 LEU A C 14
ATOM 15298 O O . LEU A 1 35 ? 4.083 1.867 -9.095 1.00 0.00 35 LEU A O 14
ATOM 15314 N N . ASP A 1 36 ? 2.314 2.724 -8.000 1.00 0.00 36 ASP A N 14
ATOM 15315 C CA . ASP A 1 36 ? 2.428 4.039 -8.620 1.00 0.00 36 ASP A CA 14
ATOM 15316 C C . ASP A 1 36 ? 2.996 5.056 -7.636 1.00 0.00 36 ASP A C 14
ATOM 15317 O O . ASP A 1 36 ? 2.556 5.140 -6.488 1.00 0.00 36 ASP A O 14
ATOM 15326 N N . THR A 1 37 ? 3.977 5.829 -8.091 1.00 0.00 37 THR A N 14
ATOM 15327 C CA . THR A 1 37 ? 4.608 6.839 -7.251 1.00 0.00 37 THR A CA 14
ATOM 15328 C C . THR A 1 37 ? 4.613 8.200 -7.937 1.00 0.00 37 THR A C 14
ATOM 15329 O O . THR A 1 37 ? 5.563 8.972 -7.800 1.00 0.00 37 THR A O 14
ATOM 15340 N N . SER A 1 38 ? 3.547 8.489 -8.676 1.00 0.00 38 SER A N 14
ATOM 15341 C CA . SER A 1 38 ? 3.431 9.757 -9.387 1.00 0.00 38 SER A CA 14
ATOM 15342 C C . SER A 1 38 ? 3.188 10.906 -8.413 1.00 0.00 38 SER A C 14
ATOM 15343 O O . SER A 1 38 ? 3.949 11.873 -8.372 1.00 0.00 38 SER A O 14
ATOM 15351 N N . HIS A 1 39 ? 2.120 10.793 -7.630 1.00 0.00 39 HIS A N 14
ATOM 15352 C CA . HIS A 1 39 ? 1.775 11.821 -6.654 1.00 0.00 39 HIS A CA 14
ATOM 15353 C C . HIS A 1 39 ? 2.810 11.877 -5.535 1.00 0.00 39 HIS A C 14
ATOM 15354 O O . HIS A 1 39 ? 3.262 10.844 -5.044 1.00 0.00 39 HIS A O 14
ATOM 15369 N N . GLU A 1 40 ? 3.180 13.091 -5.137 1.00 0.00 40 GLU A N 14
ATOM 15370 C CA . GLU A 1 40 ? 4.163 13.280 -4.077 1.00 0.00 40 GLU A CA 14
ATOM 15371 C C . GLU A 1 40 ? 3.505 13.187 -2.703 1.00 0.00 40 GLU A C 14
ATOM 15372 O O . GLU A 1 40 ? 3.830 13.950 -1.795 1.00 0.00 40 GLU A O 14
ATOM 15384 N N . GLY A 1 41 ? 2.577 12.246 -2.560 1.00 0.00 41 GLY A N 14
ATOM 15385 C CA . GLY A 1 41 ? 1.888 12.070 -1.295 1.00 0.00 41 GLY A CA 14
ATOM 15386 C C . GLY A 1 41 ? 1.019 10.828 -1.275 1.00 0.00 41 GLY A C 14
ATOM 15387 O O . GLY A 1 41 ? 1.000 10.092 -0.289 1.00 0.00 41 GLY A O 14
ATOM 15391 N N . TRP A 1 42 ? 0.297 10.596 -2.366 1.00 0.00 42 TRP A N 14
ATOM 15392 C CA . TRP A 1 42 ? -0.579 9.435 -2.469 1.00 0.00 42 TRP A CA 14
ATOM 15393 C C . TRP A 1 42 ? -0.047 8.441 -3.495 1.00 0.00 42 TRP A C 14
ATOM 15394 O O . TRP A 1 42 ? 0.061 8.756 -4.680 1.00 0.00 42 TRP A O 14
ATOM 15415 N N . TRP A 1 43 ? 0.284 7.241 -3.032 1.00 0.00 43 TRP A N 14
ATOM 15416 C CA . TRP A 1 43 ? 0.805 6.200 -3.911 1.00 0.00 43 TRP A CA 14
ATOM 15417 C C . TRP A 1 43 ? -0.184 5.046 -4.036 1.00 0.00 43 TRP A C 14
ATOM 15418 O O . TRP A 1 43 ? -0.947 4.767 -3.110 1.00 0.00 43 TRP A O 14
ATOM 15439 N N . LEU A 1 44 ? -0.167 4.380 -5.185 1.00 0.00 44 LEU A N 14
ATOM 15440 C CA . LEU A 1 44 ? -1.064 3.255 -5.430 1.00 0.00 44 LEU A CA 14
ATOM 15441 C C . LEU A 1 44 ? -0.381 1.932 -5.099 1.00 0.00 44 LEU A C 14
ATOM 15442 O O . LEU A 1 44 ? 0.399 1.409 -5.895 1.00 0.00 44 LEU A O 14
ATOM 15458 N N . ALA A 1 45 ? -0.681 1.395 -3.921 1.00 0.00 45 ALA A N 14
ATOM 15459 C CA . ALA A 1 45 ? -0.099 0.131 -3.487 1.00 0.00 45 ALA A CA 14
ATOM 15460 C C . ALA A 1 45 ? -1.166 -0.952 -3.367 1.00 0.00 45 ALA A C 14
ATOM 15461 O O . ALA A 1 45 ? -2.361 -0.672 -3.462 1.00 0.00 45 ALA A O 14
ATOM 15468 N N . ARG A 1 46 ? -0.727 -2.188 -3.157 1.00 0.00 46 ARG A N 14
ATOM 15469 C CA . ARG A 1 46 ? -1.645 -3.313 -3.026 1.00 0.00 46 ARG A CA 14
ATOM 15470 C C . ARG A 1 46 ? -1.313 -4.144 -1.790 1.00 0.00 46 ARG A C 14
ATOM 15471 O O . ARG A 1 46 ? -0.205 -4.069 -1.257 1.00 0.00 46 ARG A O 14
ATOM 15492 N N . HIS A 1 47 ? -2.281 -4.935 -1.338 1.00 0.00 47 HIS A N 14
ATOM 15493 C CA . HIS A 1 47 ? -2.093 -5.780 -0.164 1.00 0.00 47 HIS A CA 14
ATOM 15494 C C . HIS A 1 47 ? -1.228 -6.991 -0.499 1.00 0.00 47 HIS A C 14
ATOM 15495 O O . HIS A 1 47 ? -1.490 -7.705 -1.469 1.00 0.00 47 HIS A O 14
ATOM 15510 N N . LEU A 1 48 ? -0.196 -7.217 0.306 1.00 0.00 48 LEU A N 14
ATOM 15511 C CA . LEU A 1 48 ? 0.708 -8.342 0.094 1.00 0.00 48 LEU A CA 14
ATOM 15512 C C . LEU A 1 48 ? 0.339 -9.515 0.997 1.00 0.00 48 LEU A C 14
ATOM 15513 O O . LEU A 1 48 ? 0.345 -10.667 0.566 1.00 0.00 48 LEU A O 14
ATOM 15529 N N . GLU A 1 49 ? 0.017 -9.212 2.251 1.00 0.00 49 GLU A N 14
ATOM 15530 C CA . GLU A 1 49 ? -0.356 -10.242 3.213 1.00 0.00 49 GLU A CA 14
ATOM 15531 C C . GLU A 1 49 ? -1.345 -11.228 2.598 1.00 0.00 49 GLU A C 14
ATOM 15532 O O . GLU A 1 49 ? -2.078 -10.892 1.668 1.00 0.00 49 GLU A O 14
ATOM 15544 N N . LYS A 1 50 ? -1.359 -12.448 3.124 1.00 0.00 50 LYS A N 14
ATOM 15545 C CA . LYS A 1 50 ? -2.257 -13.485 2.630 1.00 0.00 50 LYS A CA 14
ATOM 15546 C C . LYS A 1 50 ? -3.450 -13.663 3.564 1.00 0.00 50 LYS A C 14
ATOM 15547 O O . LYS A 1 50 ? -3.286 -13.977 4.743 1.00 0.00 50 LYS A O 14
ATOM 15566 N N . LYS A 1 51 ? -4.649 -13.462 3.029 1.00 0.00 51 LYS A N 14
ATOM 15567 C CA . LYS A 1 51 ? -5.870 -13.603 3.813 1.00 0.00 51 LYS A CA 14
ATOM 15568 C C . LYS A 1 51 ? -6.890 -14.470 3.082 1.00 0.00 51 LYS A C 14
ATOM 15569 O O . LYS A 1 51 ? -7.478 -14.049 2.087 1.00 0.00 51 LYS A O 14
ATOM 15588 N N . GLY A 1 52 ? -7.095 -15.685 3.583 1.00 0.00 52 GLY A N 14
ATOM 15589 C CA . GLY A 1 52 ? -8.045 -16.592 2.965 1.00 0.00 52 GLY A CA 14
ATOM 15590 C C . GLY A 1 52 ? -9.437 -16.461 3.551 1.00 0.00 52 GLY A C 14
ATOM 15591 O O . GLY A 1 52 ? -9.970 -17.412 4.123 1.00 0.00 52 GLY A O 14
ATOM 15595 N N . THR A 1 53 ? -10.028 -15.278 3.410 1.00 0.00 53 THR A N 14
ATOM 15596 C CA . THR A 1 53 ? -11.365 -15.025 3.932 1.00 0.00 53 THR A CA 14
ATOM 15597 C C . THR A 1 53 ? -12.290 -14.499 2.841 1.00 0.00 53 THR A C 14
ATOM 15598 O O . THR A 1 53 ? -11.892 -13.674 2.020 1.00 0.00 53 THR A O 14
ATOM 15609 N N . GLY A 1 54 ? -13.529 -14.982 2.839 1.00 0.00 54 GLY A N 14
ATOM 15610 C CA . GLY A 1 54 ? -14.493 -14.549 1.844 1.00 0.00 54 GLY A CA 14
ATOM 15611 C C . GLY A 1 54 ? -15.074 -13.184 2.156 1.00 0.00 54 GLY A C 14
ATOM 15612 O O . GLY A 1 54 ? -16.290 -12.993 2.107 1.00 0.00 54 GLY A O 14
ATOM 15616 N N . LEU A 1 55 ? -14.205 -12.233 2.480 1.00 0.00 55 LEU A N 14
ATOM 15617 C CA . LEU A 1 55 ? -14.639 -10.878 2.803 1.00 0.00 55 LEU A CA 14
ATOM 15618 C C . LEU A 1 55 ? -13.607 -9.852 2.346 1.00 0.00 55 LEU A C 14
ATOM 15619 O O . LEU A 1 55 ? -12.480 -9.828 2.840 1.00 0.00 55 LEU A O 14
ATOM 15635 N N . GLY A 1 56 ? -14.001 -9.003 1.401 1.00 0.00 56 GLY A N 14
ATOM 15636 C CA . GLY A 1 56 ? -13.099 -7.985 0.895 1.00 0.00 56 GLY A CA 14
ATOM 15637 C C . GLY A 1 56 ? -13.699 -7.197 -0.252 1.00 0.00 56 GLY A C 14
ATOM 15638 O O . GLY A 1 56 ? -14.407 -7.753 -1.091 1.00 0.00 56 GLY A O 14
ATOM 15642 N N . GLN A 1 57 ? -13.417 -5.899 -0.287 1.00 0.00 57 GLN A N 14
ATOM 15643 C CA . GLN A 1 57 ? -13.936 -5.033 -1.339 1.00 0.00 57 GLN A CA 14
ATOM 15644 C C . GLN A 1 57 ? -12.828 -4.619 -2.300 1.00 0.00 57 GLN A C 14
ATOM 15645 O O . GLN A 1 57 ? -13.026 -4.590 -3.515 1.00 0.00 57 GLN A O 14
ATOM 15659 N N . GLN A 1 58 ? -11.661 -4.299 -1.749 1.00 0.00 58 GLN A N 14
ATOM 15660 C CA . GLN A 1 58 ? -10.522 -3.885 -2.559 1.00 0.00 58 GLN A CA 14
ATOM 15661 C C . GLN A 1 58 ? -9.222 -4.454 -2.000 1.00 0.00 58 GLN A C 14
ATOM 15662 O O . GLN A 1 58 ? -9.175 -4.921 -0.861 1.00 0.00 58 GLN A O 14
ATOM 15676 N N . LEU A 1 59 ? -8.168 -4.412 -2.808 1.00 0.00 59 LEU A N 14
ATOM 15677 C CA . LEU A 1 59 ? -6.866 -4.924 -2.395 1.00 0.00 59 LEU A CA 14
ATOM 15678 C C . LEU A 1 59 ? -5.780 -3.872 -2.593 1.00 0.00 59 LEU A C 14
ATOM 15679 O O . LEU A 1 59 ? -4.790 -3.844 -1.862 1.00 0.00 59 LEU A O 14
ATOM 15695 N N . GLN A 1 60 ? -5.973 -3.009 -3.584 1.00 0.00 60 GLN A N 14
ATOM 15696 C CA . GLN A 1 60 ? -5.010 -1.954 -3.877 1.00 0.00 60 GLN A CA 14
ATOM 15697 C C . GLN A 1 60 ? -5.713 -0.617 -4.085 1.00 0.00 60 GLN A C 14
ATOM 15698 O O . GLN A 1 60 ? -6.764 -0.549 -4.721 1.00 0.00 60 GLN A O 14
ATOM 15712 N N . GLY A 1 61 ? -5.126 0.446 -3.542 1.00 0.00 61 GLY A N 14
ATOM 15713 C CA . GLY A 1 61 ? -5.710 1.767 -3.679 1.00 0.00 61 GLY A CA 14
ATOM 15714 C C . GLY A 1 61 ? -4.728 2.873 -3.346 1.00 0.00 61 GLY A C 14
ATOM 15715 O O . GLY A 1 61 ? -3.525 2.634 -3.243 1.00 0.00 61 GLY A O 14
ATOM 15719 N N . TYR A 1 62 ? -5.241 4.087 -3.180 1.00 0.00 62 TYR A N 14
ATOM 15720 C CA . TYR A 1 62 ? -4.401 5.235 -2.862 1.00 0.00 62 TYR A CA 14
ATOM 15721 C C . TYR A 1 62 ? -4.091 5.286 -1.369 1.00 0.00 62 TYR A C 14
ATOM 15722 O O . TYR A 1 62 ? -4.998 5.290 -0.535 1.00 0.00 62 TYR A O 14
ATOM 15740 N N . ILE A 1 63 ? -2.804 5.324 -1.039 1.00 0.00 63 ILE A N 14
ATOM 15741 C CA . ILE A 1 63 ? -2.374 5.377 0.353 1.00 0.00 63 ILE A CA 14
ATOM 15742 C C . ILE A 1 63 ? -1.300 6.440 0.556 1.00 0.00 63 ILE A C 14
ATOM 15743 O O . ILE A 1 63 ? -0.452 6.674 -0.305 1.00 0.00 63 ILE A O 14
ATOM 15759 N N . PRO A 1 64 ? -1.334 7.099 1.724 1.00 0.00 64 PRO A N 14
ATOM 15760 C CA . PRO A 1 64 ? -0.369 8.147 2.070 1.00 0.00 64 PRO A CA 14
ATOM 15761 C C . PRO A 1 64 ? 1.029 7.590 2.313 1.00 0.00 64 PRO A C 14
ATOM 15762 O O . PRO A 1 64 ? 1.190 6.539 2.932 1.00 0.00 64 PRO A O 14
ATOM 15773 N N . SER A 1 65 ? 2.039 8.302 1.822 1.00 0.00 65 SER A N 14
ATOM 15774 C CA . SER A 1 65 ? 3.424 7.876 1.983 1.00 0.00 65 SER A CA 14
ATOM 15775 C C . SER A 1 65 ? 3.919 8.163 3.397 1.00 0.00 65 SER A C 14
ATOM 15776 O O . SER A 1 65 ? 4.624 7.351 3.996 1.00 0.00 65 SER A O 14
ATOM 15784 N N . ASN A 1 66 ? 3.544 9.323 3.925 1.00 0.00 66 ASN A N 14
ATOM 15785 C CA . ASN A 1 66 ? 3.949 9.718 5.269 1.00 0.00 66 ASN A CA 14
ATOM 15786 C C . ASN A 1 66 ? 3.530 8.669 6.294 1.00 0.00 66 ASN A C 14
ATOM 15787 O O . ASN A 1 66 ? 3.993 8.681 7.435 1.00 0.00 66 ASN A O 14
ATOM 15798 N N . TYR A 1 67 ? 2.652 7.763 5.880 1.00 0.00 67 TYR A N 14
ATOM 15799 C CA . TYR A 1 67 ? 2.169 6.707 6.762 1.00 0.00 67 TYR A CA 14
ATOM 15800 C C . TYR A 1 67 ? 3.057 5.470 6.669 1.00 0.00 67 TYR A C 14
ATOM 15801 O O . TYR A 1 67 ? 3.237 4.746 7.649 1.00 0.00 67 TYR A O 14
ATOM 15819 N N . VAL A 1 68 ? 3.611 5.235 5.484 1.00 0.00 68 VAL A N 14
ATOM 15820 C CA . VAL A 1 68 ? 4.482 4.087 5.262 1.00 0.00 68 VAL A CA 14
ATOM 15821 C C . VAL A 1 68 ? 5.931 4.524 5.082 1.00 0.00 68 VAL A C 14
ATOM 15822 O O . VAL A 1 68 ? 6.226 5.717 5.003 1.00 0.00 68 VAL A O 14
ATOM 15835 N N . ALA A 1 69 ? 6.834 3.551 5.018 1.00 0.00 69 ALA A N 14
ATOM 15836 C CA . ALA A 1 69 ? 8.253 3.835 4.845 1.00 0.00 69 ALA A CA 14
ATOM 15837 C C . ALA A 1 69 ? 8.966 2.673 4.162 1.00 0.00 69 ALA A C 14
ATOM 15838 O O . ALA A 1 69 ? 8.420 1.575 4.055 1.00 0.00 69 ALA A O 14
ATOM 15845 N N . GLU A 1 70 ? 10.188 2.923 3.701 1.00 0.00 70 GLU A N 14
ATOM 15846 C CA . GLU A 1 70 ? 10.974 1.896 3.027 1.00 0.00 70 GLU A CA 14
ATOM 15847 C C . GLU A 1 70 ? 11.524 0.886 4.029 1.00 0.00 70 GLU A C 14
ATOM 15848 O O . GLU A 1 70 ? 12.438 1.191 4.795 1.00 0.00 70 GLU A O 14
ATOM 15860 N N . ASP A 1 71 ? 10.961 -0.317 4.018 1.00 0.00 71 ASP A N 14
ATOM 15861 C CA . ASP A 1 71 ? 11.394 -1.373 4.925 1.00 0.00 71 ASP A CA 14
ATOM 15862 C C . ASP A 1 71 ? 12.448 -2.258 4.265 1.00 0.00 71 ASP A C 14
ATOM 15863 O O . ASP A 1 71 ? 12.683 -2.166 3.060 1.00 0.00 71 ASP A O 14
ATOM 15872 N N . SER A 1 72 ? 13.079 -3.113 5.063 1.00 0.00 72 SER A N 14
ATOM 15873 C CA . SER A 1 72 ? 14.111 -4.011 4.558 1.00 0.00 72 SER A CA 14
ATOM 15874 C C . SER A 1 72 ? 13.538 -4.962 3.512 1.00 0.00 72 SER A C 14
ATOM 15875 O O . SER A 1 72 ? 14.020 -5.024 2.382 1.00 0.00 72 SER A O 14
ATOM 15883 N N . GLY A 1 73 ? 12.505 -5.704 3.899 1.00 0.00 73 GLY A N 14
ATOM 15884 C CA . GLY A 1 73 ? 11.882 -6.644 2.984 1.00 0.00 73 GLY A CA 14
ATOM 15885 C C . GLY A 1 73 ? 11.657 -8.004 3.614 1.00 0.00 73 GLY A C 14
ATOM 15886 O O . GLY A 1 73 ? 10.525 -8.464 3.762 1.00 0.00 73 GLY A O 14
ATOM 15890 N N . PRO A 1 74 ? 12.755 -8.672 3.998 1.00 0.00 74 PRO A N 14
ATOM 15891 C CA . PRO A 1 74 ? 12.698 -9.998 4.620 1.00 0.00 74 PRO A CA 14
ATOM 15892 C C . PRO A 1 74 ? 12.116 -9.952 6.029 1.00 0.00 74 PRO A C 14
ATOM 15893 O O . PRO A 1 74 ? 12.835 -9.725 7.001 1.00 0.00 74 PRO A O 14
ATOM 15904 N N . SER A 1 75 ? 10.808 -10.169 6.131 1.00 0.00 75 SER A N 14
ATOM 15905 C CA . SER A 1 75 ? 10.128 -10.149 7.421 1.00 0.00 75 SER A CA 14
ATOM 15906 C C . SER A 1 75 ? 10.397 -11.436 8.196 1.00 0.00 75 SER A C 14
ATOM 15907 O O . SER A 1 75 ? 9.588 -12.364 8.178 1.00 0.00 75 SER A O 14
ATOM 15915 N N . SER A 1 76 ? 11.538 -11.483 8.876 1.00 0.00 76 SER A N 14
ATOM 15916 C CA . SER A 1 76 ? 11.916 -12.656 9.655 1.00 0.00 76 SER A CA 14
ATOM 15917 C C . SER A 1 76 ? 11.214 -12.658 11.009 1.00 0.00 76 SER A C 14
ATOM 15918 O O . SER A 1 76 ? 11.680 -12.037 11.964 1.00 0.00 76 SER A O 14
ATOM 15926 N N . GLY A 1 77 ? 10.088 -13.361 11.085 1.00 0.00 77 GLY A N 14
ATOM 15927 C CA . GLY A 1 77 ? 9.339 -13.431 12.326 1.00 0.00 77 GLY A CA 14
ATOM 15928 C C . GLY A 1 77 ? 7.867 -13.124 12.132 1.00 0.00 77 GLY A C 14
ATOM 15929 O O . GLY A 1 77 ? 7.203 -12.637 13.047 1.00 0.00 77 GLY A O 14
ATOM 15933 N N . GLY A 1 1 ? 8.550 -15.862 -5.482 1.00 0.00 1 GLY A N 15
ATOM 15934 C CA . GLY A 1 1 ? 9.472 -15.380 -6.494 1.00 0.00 1 GLY A CA 15
ATOM 15935 C C . GLY A 1 1 ? 8.803 -15.177 -7.839 1.00 0.00 1 GLY A C 15
ATOM 15936 O O . GLY A 1 1 ? 8.722 -16.103 -8.645 1.00 0.00 1 GLY A O 15
ATOM 15940 N N . SER A 1 2 ? 8.320 -13.962 -8.080 1.00 0.00 2 SER A N 15
ATOM 15941 C CA . SER A 1 2 ? 7.649 -13.642 -9.335 1.00 0.00 2 SER A CA 15
ATOM 15942 C C . SER A 1 2 ? 8.628 -13.032 -10.334 1.00 0.00 2 SER A C 15
ATOM 15943 O O . SER A 1 2 ? 9.022 -11.873 -10.205 1.00 0.00 2 SER A O 15
ATOM 15951 N N . SER A 1 3 ? 9.015 -13.822 -11.330 1.00 0.00 3 SER A N 15
ATOM 15952 C CA . SER A 1 3 ? 9.950 -13.362 -12.350 1.00 0.00 3 SER A CA 15
ATOM 15953 C C . SER A 1 3 ? 11.063 -12.524 -11.729 1.00 0.00 3 SER A C 15
ATOM 15954 O O . SER A 1 3 ? 11.363 -11.425 -12.195 1.00 0.00 3 SER A O 15
ATOM 15962 N N . GLY A 1 4 ? 11.673 -13.051 -10.672 1.00 0.00 4 GLY A N 15
ATOM 15963 C CA . GLY A 1 4 ? 12.746 -12.339 -10.002 1.00 0.00 4 GLY A CA 15
ATOM 15964 C C . GLY A 1 4 ? 12.250 -11.505 -8.838 1.00 0.00 4 GLY A C 15
ATOM 15965 O O . GLY A 1 4 ? 11.405 -11.951 -8.061 1.00 0.00 4 GLY A O 15
ATOM 15969 N N . SER A 1 5 ? 12.778 -10.291 -8.715 1.00 0.00 5 SER A N 15
ATOM 15970 C CA . SER A 1 5 ? 12.387 -9.395 -7.633 1.00 0.00 5 SER A CA 15
ATOM 15971 C C . SER A 1 5 ? 11.858 -8.075 -8.186 1.00 0.00 5 SER A C 15
ATOM 15972 O O . SER A 1 5 ? 12.629 -7.172 -8.512 1.00 0.00 5 SER A O 15
ATOM 15980 N N . SER A 1 6 ? 10.537 -7.971 -8.288 1.00 0.00 6 SER A N 15
ATOM 15981 C CA . SER A 1 6 ? 9.903 -6.764 -8.805 1.00 0.00 6 SER A CA 15
ATOM 15982 C C . SER A 1 6 ? 8.790 -6.293 -7.873 1.00 0.00 6 SER A C 15
ATOM 15983 O O . SER A 1 6 ? 7.946 -7.080 -7.449 1.00 0.00 6 SER A O 15
ATOM 15991 N N . GLY A 1 7 ? 8.797 -5.001 -7.559 1.00 0.00 7 GLY A N 15
ATOM 15992 C CA . GLY A 1 7 ? 7.784 -4.446 -6.680 1.00 0.00 7 GLY A CA 15
ATOM 15993 C C . GLY A 1 7 ? 8.374 -3.868 -5.408 1.00 0.00 7 GLY A C 15
ATOM 15994 O O . GLY A 1 7 ? 9.044 -4.571 -4.653 1.00 0.00 7 GLY A O 15
ATOM 15998 N N . GLN A 1 8 ? 8.126 -2.584 -5.173 1.00 0.00 8 GLN A N 15
ATOM 15999 C CA . GLN A 1 8 ? 8.639 -1.912 -3.986 1.00 0.00 8 GLN A CA 15
ATOM 16000 C C . GLN A 1 8 ? 7.770 -2.216 -2.770 1.00 0.00 8 GLN A C 15
ATOM 16001 O O . GLN A 1 8 ? 6.546 -2.095 -2.823 1.00 0.00 8 GLN A O 15
ATOM 16015 N N . TYR A 1 9 ? 8.411 -2.612 -1.675 1.00 0.00 9 TYR A N 15
ATOM 16016 C CA . TYR A 1 9 ? 7.696 -2.936 -0.446 1.00 0.00 9 TYR A CA 15
ATOM 16017 C C . TYR A 1 9 ? 7.829 -1.810 0.574 1.00 0.00 9 TYR A C 15
ATOM 16018 O O . TYR A 1 9 ? 8.898 -1.220 0.730 1.00 0.00 9 TYR A O 15
ATOM 16036 N N . PHE A 1 10 ? 6.734 -1.517 1.269 1.00 0.00 10 PHE A N 15
ATOM 16037 C CA . PHE A 1 10 ? 6.726 -0.462 2.275 1.00 0.00 10 PHE A CA 15
ATOM 16038 C C . PHE A 1 10 ? 6.010 -0.923 3.541 1.00 0.00 10 PHE A C 15
ATOM 16039 O O . PHE A 1 10 ? 5.214 -1.861 3.511 1.00 0.00 10 PHE A O 15
ATOM 16056 N N . VAL A 1 11 ? 6.300 -0.256 4.654 1.00 0.00 11 VAL A N 15
ATOM 16057 C CA . VAL A 1 11 ? 5.684 -0.596 5.931 1.00 0.00 11 VAL A CA 15
ATOM 16058 C C . VAL A 1 11 ? 4.943 0.600 6.519 1.00 0.00 11 VAL A C 15
ATOM 16059 O O . VAL A 1 11 ? 5.432 1.728 6.478 1.00 0.00 11 VAL A O 15
ATOM 16072 N N . ALA A 1 12 ? 3.759 0.344 7.066 1.00 0.00 12 ALA A N 15
ATOM 16073 C CA . ALA A 1 12 ? 2.950 1.399 7.665 1.00 0.00 12 ALA A CA 15
ATOM 16074 C C . ALA A 1 12 ? 3.473 1.773 9.048 1.00 0.00 12 ALA A C 15
ATOM 16075 O O . ALA A 1 12 ? 3.333 1.009 10.004 1.00 0.00 12 ALA A O 15
ATOM 16082 N N . LEU A 1 13 ? 4.077 2.952 9.148 1.00 0.00 13 LEU A N 15
ATOM 16083 C CA . LEU A 1 13 ? 4.622 3.428 10.415 1.00 0.00 13 LEU A CA 15
ATOM 16084 C C . LEU A 1 13 ? 3.509 3.675 11.428 1.00 0.00 13 LEU A C 15
ATOM 16085 O O . LEU A 1 13 ? 3.662 3.392 12.616 1.00 0.00 13 LEU A O 15
ATOM 16101 N N . PHE A 1 14 ? 2.387 4.204 10.949 1.00 0.00 14 PHE A N 15
ATOM 16102 C CA . PHE A 1 14 ? 1.247 4.488 11.813 1.00 0.00 14 PHE A CA 15
ATOM 16103 C C . PHE A 1 14 ? -0.057 4.051 11.153 1.00 0.00 14 PHE A C 15
ATOM 16104 O O . PHE A 1 14 ? -0.177 4.054 9.928 1.00 0.00 14 PHE A O 15
ATOM 16121 N N . ASP A 1 15 ? -1.031 3.675 11.975 1.00 0.00 15 ASP A N 15
ATOM 16122 C CA . ASP A 1 15 ? -2.328 3.235 11.473 1.00 0.00 15 ASP A CA 15
ATOM 16123 C C . ASP A 1 15 ? -3.029 4.360 10.718 1.00 0.00 15 ASP A C 15
ATOM 16124 O O . ASP A 1 15 ? -2.857 5.537 11.038 1.00 0.00 15 ASP A O 15
ATOM 16133 N N . TYR A 1 16 ? -3.817 3.991 9.715 1.00 0.00 16 TYR A N 15
ATOM 16134 C CA . TYR A 1 16 ? -4.541 4.970 8.912 1.00 0.00 16 TYR A CA 15
ATOM 16135 C C . TYR A 1 16 ? -5.852 4.386 8.393 1.00 0.00 16 TYR A C 15
ATOM 16136 O O . TYR A 1 16 ? -5.925 3.206 8.050 1.00 0.00 16 TYR A O 15
ATOM 16154 N N . GLN A 1 17 ? -6.884 5.222 8.339 1.00 0.00 17 GLN A N 15
ATOM 16155 C CA . GLN A 1 17 ? -8.192 4.789 7.862 1.00 0.00 17 GLN A CA 15
ATOM 16156 C C . GLN A 1 17 ? -8.585 5.542 6.595 1.00 0.00 17 GLN A C 15
ATOM 16157 O O . GLN A 1 17 ? -8.777 6.757 6.617 1.00 0.00 17 GLN A O 15
ATOM 16171 N N . ALA A 1 18 ? -8.703 4.811 5.491 1.00 0.00 18 ALA A N 15
ATOM 16172 C CA . ALA A 1 18 ? -9.075 5.409 4.215 1.00 0.00 18 ALA A CA 15
ATOM 16173 C C . ALA A 1 18 ? -10.406 6.146 4.321 1.00 0.00 18 ALA A C 15
ATOM 16174 O O . ALA A 1 18 ? -11.466 5.524 4.402 1.00 0.00 18 ALA A O 15
ATOM 16181 N N . ARG A 1 19 ? -10.343 7.473 4.321 1.00 0.00 19 ARG A N 15
ATOM 16182 C CA . ARG A 1 19 ? -11.544 8.295 4.419 1.00 0.00 19 ARG A CA 15
ATOM 16183 C C . ARG A 1 19 ? -12.474 8.042 3.236 1.00 0.00 19 ARG A C 15
ATOM 16184 O O . ARG A 1 19 ? -13.696 8.035 3.383 1.00 0.00 19 ARG A O 15
ATOM 16205 N N . THR A 1 20 ? -11.886 7.836 2.062 1.00 0.00 20 THR A N 15
ATOM 16206 C CA . THR A 1 20 ? -12.661 7.585 0.853 1.00 0.00 20 THR A CA 15
ATOM 16207 C C . THR A 1 20 ? -12.369 6.199 0.291 1.00 0.00 20 THR A C 15
ATOM 16208 O O . THR A 1 20 ? -11.298 5.639 0.520 1.00 0.00 20 THR A O 15
ATOM 16219 N N . ALA A 1 21 ? -13.329 5.650 -0.447 1.00 0.00 21 ALA A N 15
ATOM 16220 C CA . ALA A 1 21 ? -13.173 4.330 -1.045 1.00 0.00 21 ALA A CA 15
ATOM 16221 C C . ALA A 1 21 ? -11.967 4.288 -1.976 1.00 0.00 21 ALA A C 15
ATOM 16222 O O . ALA A 1 21 ? -11.183 3.340 -1.947 1.00 0.00 21 ALA A O 15
ATOM 16229 N N . GLU A 1 22 ? -11.825 5.321 -2.800 1.00 0.00 22 GLU A N 15
ATOM 16230 C CA . GLU A 1 22 ? -10.713 5.399 -3.741 1.00 0.00 22 GLU A CA 15
ATOM 16231 C C . GLU A 1 22 ? -9.388 5.109 -3.043 1.00 0.00 22 GLU A C 15
ATOM 16232 O O . GLU A 1 22 ? -8.472 4.539 -3.637 1.00 0.00 22 GLU A O 15
ATOM 16244 N N . ASP A 1 23 ? -9.293 5.505 -1.778 1.00 0.00 23 ASP A N 15
ATOM 16245 C CA . ASP A 1 23 ? -8.081 5.287 -0.998 1.00 0.00 23 ASP A CA 15
ATOM 16246 C C . ASP A 1 23 ? -8.132 3.944 -0.277 1.00 0.00 23 ASP A C 15
ATOM 16247 O O . ASP A 1 23 ? -9.191 3.323 -0.173 1.00 0.00 23 ASP A O 15
ATOM 16256 N N . LEU A 1 24 ? -6.983 3.500 0.219 1.00 0.00 24 LEU A N 15
ATOM 16257 C CA . LEU A 1 24 ? -6.896 2.229 0.930 1.00 0.00 24 LEU A CA 15
ATOM 16258 C C . LEU A 1 24 ? -6.578 2.450 2.405 1.00 0.00 24 LEU A C 15
ATOM 16259 O O . LEU A 1 24 ? -5.953 3.445 2.773 1.00 0.00 24 LEU A O 15
ATOM 16275 N N . SER A 1 25 ? -7.010 1.516 3.246 1.00 0.00 25 SER A N 15
ATOM 16276 C CA . SER A 1 25 ? -6.772 1.610 4.681 1.00 0.00 25 SER A CA 15
ATOM 16277 C C . SER A 1 25 ? -5.774 0.550 5.137 1.00 0.00 25 SER A C 15
ATOM 16278 O O . SER A 1 25 ? -5.647 -0.507 4.519 1.00 0.00 25 SER A O 15
ATOM 16286 N N . PHE A 1 26 ? -5.067 0.841 6.224 1.00 0.00 26 PHE A N 15
ATOM 16287 C CA . PHE A 1 26 ? -4.078 -0.085 6.764 1.00 0.00 26 PHE A CA 15
ATOM 16288 C C . PHE A 1 26 ? -3.815 0.200 8.240 1.00 0.00 26 PHE A C 15
ATOM 16289 O O . PHE A 1 26 ? -4.305 1.186 8.789 1.00 0.00 26 PHE A O 15
ATOM 16306 N N . ARG A 1 27 ? -3.037 -0.671 8.875 1.00 0.00 27 ARG A N 15
ATOM 16307 C CA . ARG A 1 27 ? -2.709 -0.515 10.286 1.00 0.00 27 ARG A CA 15
ATOM 16308 C C . ARG A 1 27 ? -1.217 -0.253 10.472 1.00 0.00 27 ARG A C 15
ATOM 16309 O O . ARG A 1 27 ? -0.437 -0.350 9.525 1.00 0.00 27 ARG A O 15
ATOM 16330 N N . ALA A 1 28 ? -0.829 0.079 11.699 1.00 0.00 28 ALA A N 15
ATOM 16331 C CA . ALA A 1 28 ? 0.569 0.353 12.009 1.00 0.00 28 ALA A CA 15
ATOM 16332 C C . ALA A 1 28 ? 1.385 -0.935 12.051 1.00 0.00 28 ALA A C 15
ATOM 16333 O O . ALA A 1 28 ? 1.294 -1.707 13.004 1.00 0.00 28 ALA A O 15
ATOM 16340 N N . GLY A 1 29 ? 2.181 -1.160 11.011 1.00 0.00 29 GLY A N 15
ATOM 16341 C CA . GLY A 1 29 ? 3.000 -2.356 10.949 1.00 0.00 29 GLY A CA 15
ATOM 16342 C C . GLY A 1 29 ? 2.472 -3.370 9.953 1.00 0.00 29 GLY A C 15
ATOM 16343 O O . GLY A 1 29 ? 2.632 -4.576 10.140 1.00 0.00 29 GLY A O 15
ATOM 16347 N N . ASP A 1 30 ? 1.840 -2.880 8.892 1.00 0.00 30 ASP A N 15
ATOM 16348 C CA . ASP A 1 30 ? 1.285 -3.752 7.863 1.00 0.00 30 ASP A CA 15
ATOM 16349 C C . ASP A 1 30 ? 2.230 -3.852 6.669 1.00 0.00 30 ASP A C 15
ATOM 16350 O O . ASP A 1 30 ? 3.157 -3.054 6.528 1.00 0.00 30 ASP A O 15
ATOM 16359 N N . LYS A 1 31 ? 1.988 -4.837 5.811 1.00 0.00 31 LYS A N 15
ATOM 16360 C CA . LYS A 1 31 ? 2.816 -5.043 4.628 1.00 0.00 31 LYS A CA 15
ATOM 16361 C C . LYS A 1 31 ? 2.069 -4.632 3.363 1.00 0.00 31 LYS A C 15
ATOM 16362 O O . LYS A 1 31 ? 1.101 -5.281 2.964 1.00 0.00 31 LYS A O 15
ATOM 16381 N N . LEU A 1 32 ? 2.524 -3.553 2.737 1.00 0.00 32 LEU A N 15
ATOM 16382 C CA . LEU A 1 32 ? 1.900 -3.057 1.515 1.00 0.00 32 LEU A CA 15
ATOM 16383 C C . LEU A 1 32 ? 2.936 -2.868 0.412 1.00 0.00 32 LEU A C 15
ATOM 16384 O O . LEU A 1 32 ? 4.034 -2.369 0.658 1.00 0.00 32 LEU A O 15
ATOM 16400 N N . GLN A 1 33 ? 2.578 -3.269 -0.804 1.00 0.00 33 GLN A N 15
ATOM 16401 C CA . GLN A 1 33 ? 3.477 -3.142 -1.945 1.00 0.00 33 GLN A CA 15
ATOM 16402 C C . GLN A 1 33 ? 3.090 -1.948 -2.812 1.00 0.00 33 GLN A C 15
ATOM 16403 O O . GLN A 1 33 ? 1.982 -1.888 -3.345 1.00 0.00 33 GLN A O 15
ATOM 16417 N N . VAL A 1 34 ? 4.011 -1.000 -2.950 1.00 0.00 34 VAL A N 15
ATOM 16418 C CA . VAL A 1 34 ? 3.767 0.192 -3.753 1.00 0.00 34 VAL A CA 15
ATOM 16419 C C . VAL A 1 34 ? 3.816 -0.129 -5.243 1.00 0.00 34 VAL A C 15
ATOM 16420 O O . VAL A 1 34 ? 4.842 -0.572 -5.760 1.00 0.00 34 VAL A O 15
ATOM 16433 N N . LEU A 1 35 ? 2.700 0.096 -5.928 1.00 0.00 35 LEU A N 15
ATOM 16434 C CA . LEU A 1 35 ? 2.614 -0.169 -7.359 1.00 0.00 35 LEU A CA 15
ATOM 16435 C C . LEU A 1 35 ? 2.839 1.107 -8.164 1.00 0.00 35 LEU A C 15
ATOM 16436 O O . LEU A 1 35 ? 3.722 1.166 -9.019 1.00 0.00 35 LEU A O 15
ATOM 16452 N N . ASP A 1 36 ? 2.034 2.126 -7.882 1.00 0.00 36 ASP A N 15
ATOM 16453 C CA . ASP A 1 36 ? 2.147 3.403 -8.577 1.00 0.00 36 ASP A CA 15
ATOM 16454 C C . ASP A 1 36 ? 2.759 4.465 -7.669 1.00 0.00 36 ASP A C 15
ATOM 16455 O O . ASP A 1 36 ? 2.342 4.632 -6.522 1.00 0.00 36 ASP A O 15
ATOM 16464 N N . THR A 1 37 ? 3.753 5.180 -8.188 1.00 0.00 37 THR A N 15
ATOM 16465 C CA . THR A 1 37 ? 4.424 6.223 -7.423 1.00 0.00 37 THR A CA 15
ATOM 16466 C C . THR A 1 37 ? 4.459 7.536 -8.197 1.00 0.00 37 THR A C 15
ATOM 16467 O O . THR A 1 37 ? 5.375 8.341 -8.032 1.00 0.00 37 THR A O 15
ATOM 16478 N N . SER A 1 38 ? 3.454 7.746 -9.041 1.00 0.00 38 SER A N 15
ATOM 16479 C CA . SER A 1 38 ? 3.371 8.961 -9.843 1.00 0.00 38 SER A CA 15
ATOM 16480 C C . SER A 1 38 ? 2.904 10.141 -8.996 1.00 0.00 38 SER A C 15
ATOM 16481 O O . SER A 1 38 ? 3.693 11.017 -8.642 1.00 0.00 38 SER A O 15
ATOM 16489 N N . HIS A 1 39 ? 1.614 10.155 -8.673 1.00 0.00 39 HIS A N 15
ATOM 16490 C CA . HIS A 1 39 ? 1.040 11.226 -7.866 1.00 0.00 39 HIS A CA 15
ATOM 16491 C C . HIS A 1 39 ? 1.835 11.423 -6.579 1.00 0.00 39 HIS A C 15
ATOM 16492 O O . HIS A 1 39 ? 1.667 10.677 -5.615 1.00 0.00 39 HIS A O 15
ATOM 16507 N N . GLU A 1 40 ? 2.702 12.431 -6.573 1.00 0.00 40 GLU A N 15
ATOM 16508 C CA . GLU A 1 40 ? 3.523 12.724 -5.404 1.00 0.00 40 GLU A CA 15
ATOM 16509 C C . GLU A 1 40 ? 2.663 12.837 -4.149 1.00 0.00 40 GLU A C 15
ATOM 16510 O O . GLU A 1 40 ? 1.883 13.777 -4.001 1.00 0.00 40 GLU A O 15
ATOM 16522 N N . GLY A 1 41 ? 2.813 11.872 -3.247 1.00 0.00 41 GLY A N 15
ATOM 16523 C CA . GLY A 1 41 ? 2.044 11.881 -2.016 1.00 0.00 41 GLY A CA 15
ATOM 16524 C C . GLY A 1 41 ? 1.229 10.616 -1.832 1.00 0.00 41 GLY A C 15
ATOM 16525 O O . GLY A 1 41 ? 1.516 9.808 -0.948 1.00 0.00 41 GLY A O 15
ATOM 16529 N N . TRP A 1 42 ? 0.211 10.444 -2.667 1.00 0.00 42 TRP A N 15
ATOM 16530 C CA . TRP A 1 42 ? -0.649 9.268 -2.590 1.00 0.00 42 TRP A CA 15
ATOM 16531 C C . TRP A 1 42 ? -0.186 8.191 -3.565 1.00 0.00 42 TRP A C 15
ATOM 16532 O O . TRP A 1 42 ? -0.259 8.369 -4.781 1.00 0.00 42 TRP A O 15
ATOM 16553 N N . TRP A 1 43 ? 0.289 7.075 -3.025 1.00 0.00 43 TRP A N 15
ATOM 16554 C CA . TRP A 1 43 ? 0.764 5.969 -3.849 1.00 0.00 43 TRP A CA 15
ATOM 16555 C C . TRP A 1 43 ? -0.264 4.844 -3.894 1.00 0.00 43 TRP A C 15
ATOM 16556 O O . TRP A 1 43 ? -1.027 4.648 -2.947 1.00 0.00 43 TRP A O 15
ATOM 16577 N N . LEU A 1 44 ? -0.280 4.107 -4.999 1.00 0.00 44 LEU A N 15
ATOM 16578 C CA . LEU A 1 44 ? -1.215 3.000 -5.168 1.00 0.00 44 LEU A CA 15
ATOM 16579 C C . LEU A 1 44 ? -0.569 1.676 -4.771 1.00 0.00 44 LEU A C 15
ATOM 16580 O O . LEU A 1 44 ? 0.171 1.077 -5.550 1.00 0.00 44 LEU A O 15
ATOM 16596 N N . ALA A 1 45 ? -0.857 1.225 -3.555 1.00 0.00 45 ALA A N 15
ATOM 16597 C CA . ALA A 1 45 ? -0.308 -0.030 -3.056 1.00 0.00 45 ALA A CA 15
ATOM 16598 C C . ALA A 1 45 ? -1.410 -1.058 -2.824 1.00 0.00 45 ALA A C 15
ATOM 16599 O O . ALA A 1 45 ? -2.583 -0.706 -2.699 1.00 0.00 45 ALA A O 15
ATOM 16606 N N . ARG A 1 46 ? -1.026 -2.329 -2.767 1.00 0.00 46 ARG A N 15
ATOM 16607 C CA . ARG A 1 46 ? -1.982 -3.408 -2.552 1.00 0.00 46 ARG A CA 15
ATOM 16608 C C . ARG A 1 46 ? -1.620 -4.216 -1.309 1.00 0.00 46 ARG A C 15
ATOM 16609 O O . ARG A 1 46 ? -0.457 -4.268 -0.907 1.00 0.00 46 ARG A O 15
ATOM 16630 N N . HIS A 1 47 ? -2.623 -4.844 -0.705 1.00 0.00 47 HIS A N 15
ATOM 16631 C CA . HIS A 1 47 ? -2.410 -5.650 0.492 1.00 0.00 47 HIS A CA 15
ATOM 16632 C C . HIS A 1 47 ? -1.709 -6.961 0.147 1.00 0.00 47 HIS A C 15
ATOM 16633 O O . HIS A 1 47 ? -2.144 -7.694 -0.742 1.00 0.00 47 HIS A O 15
ATOM 16648 N N . LEU A 1 48 ? -0.623 -7.249 0.855 1.00 0.00 48 LEU A N 15
ATOM 16649 C CA . LEU A 1 48 ? 0.139 -8.471 0.624 1.00 0.00 48 LEU A CA 15
ATOM 16650 C C . LEU A 1 48 ? -0.403 -9.619 1.469 1.00 0.00 48 LEU A C 15
ATOM 16651 O O . LEU A 1 48 ? -0.475 -10.759 1.011 1.00 0.00 48 LEU A O 15
ATOM 16667 N N . GLU A 1 49 ? -0.785 -9.309 2.704 1.00 0.00 49 GLU A N 15
ATOM 16668 C CA . GLU A 1 49 ? -1.322 -10.316 3.612 1.00 0.00 49 GLU A CA 15
ATOM 16669 C C . GLU A 1 49 ? -2.629 -10.891 3.075 1.00 0.00 49 GLU A C 15
ATOM 16670 O O . GLU A 1 49 ? -3.716 -10.446 3.447 1.00 0.00 49 GLU A O 15
ATOM 16682 N N . LYS A 1 50 ? -2.517 -11.882 2.198 1.00 0.00 50 LYS A N 15
ATOM 16683 C CA . LYS A 1 50 ? -3.688 -12.520 1.609 1.00 0.00 50 LYS A CA 15
ATOM 16684 C C . LYS A 1 50 ? -3.649 -14.030 1.820 1.00 0.00 50 LYS A C 15
ATOM 16685 O O . LYS A 1 50 ? -2.689 -14.697 1.434 1.00 0.00 50 LYS A O 15
ATOM 16704 N N . LYS A 1 51 ? -4.700 -14.564 2.434 1.00 0.00 51 LYS A N 15
ATOM 16705 C CA . LYS A 1 51 ? -4.788 -15.996 2.695 1.00 0.00 51 LYS A CA 15
ATOM 16706 C C . LYS A 1 51 ? -6.023 -16.595 2.029 1.00 0.00 51 LYS A C 15
ATOM 16707 O O . LYS A 1 51 ? -6.843 -15.877 1.459 1.00 0.00 51 LYS A O 15
ATOM 16726 N N . GLY A 1 52 ? -6.150 -17.916 2.107 1.00 0.00 52 GLY A N 15
ATOM 16727 C CA . GLY A 1 52 ? -7.288 -18.589 1.509 1.00 0.00 52 GLY A CA 15
ATOM 16728 C C . GLY A 1 52 ? -8.608 -17.950 1.896 1.00 0.00 52 GLY A C 15
ATOM 16729 O O . GLY A 1 52 ? -9.045 -18.054 3.042 1.00 0.00 52 GLY A O 15
ATOM 16733 N N . THR A 1 53 ? -9.244 -17.285 0.937 1.00 0.00 53 THR A N 15
ATOM 16734 C CA . THR A 1 53 ? -10.520 -16.624 1.184 1.00 0.00 53 THR A CA 15
ATOM 16735 C C . THR A 1 53 ? -11.307 -16.448 -0.110 1.00 0.00 53 THR A C 15
ATOM 16736 O O . THR A 1 53 ? -10.731 -16.393 -1.196 1.00 0.00 53 THR A O 15
ATOM 16747 N N . GLY A 1 54 ? -12.628 -16.360 0.013 1.00 0.00 54 GLY A N 15
ATOM 16748 C CA . GLY A 1 54 ? -13.473 -16.191 -1.155 1.00 0.00 54 GLY A CA 15
ATOM 16749 C C . GLY A 1 54 ? -13.472 -14.766 -1.669 1.00 0.00 54 GLY A C 15
ATOM 16750 O O . GLY A 1 54 ? -12.726 -14.431 -2.591 1.00 0.00 54 GLY A O 15
ATOM 16754 N N . LEU A 1 55 ? -14.309 -13.923 -1.075 1.00 0.00 55 LEU A N 15
ATOM 16755 C CA . LEU A 1 55 ? -14.404 -12.525 -1.480 1.00 0.00 55 LEU A CA 15
ATOM 16756 C C . LEU A 1 55 ? -14.247 -11.598 -0.279 1.00 0.00 55 LEU A C 15
ATOM 16757 O O . LEU A 1 55 ? -14.354 -12.029 0.868 1.00 0.00 55 LEU A O 15
ATOM 16773 N N . GLY A 1 56 ? -13.995 -10.322 -0.552 1.00 0.00 56 GLY A N 15
ATOM 16774 C CA . GLY A 1 56 ? -13.830 -9.353 0.517 1.00 0.00 56 GLY A CA 15
ATOM 16775 C C . GLY A 1 56 ? -14.025 -7.927 0.042 1.00 0.00 56 GLY A C 15
ATOM 16776 O O . GLY A 1 56 ? -14.941 -7.644 -0.730 1.00 0.00 56 GLY A O 15
ATOM 16780 N N . GLN A 1 57 ? -13.164 -7.027 0.506 1.00 0.00 57 GLN A N 15
ATOM 16781 C CA . GLN A 1 57 ? -13.249 -5.622 0.125 1.00 0.00 57 GLN A CA 15
ATOM 16782 C C . GLN A 1 57 ? -11.971 -5.169 -0.572 1.00 0.00 57 GLN A C 15
ATOM 16783 O O . GLN A 1 57 ? -11.005 -5.925 -0.668 1.00 0.00 57 GLN A O 15
ATOM 16797 N N . GLN A 1 58 ? -11.974 -3.931 -1.056 1.00 0.00 58 GLN A N 15
ATOM 16798 C CA . GLN A 1 58 ? -10.814 -3.378 -1.745 1.00 0.00 58 GLN A CA 15
ATOM 16799 C C . GLN A 1 58 ? -9.518 -3.871 -1.110 1.00 0.00 58 GLN A C 15
ATOM 16800 O O . GLN A 1 58 ? -9.397 -3.931 0.114 1.00 0.00 58 GLN A O 15
ATOM 16814 N N . LEU A 1 59 ? -8.550 -4.223 -1.950 1.00 0.00 59 LEU A N 15
ATOM 16815 C CA . LEU A 1 59 ? -7.262 -4.711 -1.471 1.00 0.00 59 LEU A CA 15
ATOM 16816 C C . LEU A 1 59 ? -6.141 -3.744 -1.840 1.00 0.00 59 LEU A C 15
ATOM 16817 O O . LEU A 1 59 ? -5.102 -3.704 -1.182 1.00 0.00 59 LEU A O 15
ATOM 16833 N N . GLN A 1 60 ? -6.362 -2.965 -2.894 1.00 0.00 60 GLN A N 15
ATOM 16834 C CA . GLN A 1 60 ? -5.372 -1.996 -3.348 1.00 0.00 60 GLN A CA 15
ATOM 16835 C C . GLN A 1 60 ? -6.017 -0.639 -3.609 1.00 0.00 60 GLN A C 15
ATOM 16836 O O . GLN A 1 60 ? -7.097 -0.556 -4.191 1.00 0.00 60 GLN A O 15
ATOM 16850 N N . GLY A 1 61 ? -5.346 0.423 -3.174 1.00 0.00 61 GLY A N 15
ATOM 16851 C CA . GLY A 1 61 ? -5.870 1.763 -3.370 1.00 0.00 61 GLY A CA 15
ATOM 16852 C C . GLY A 1 61 ? -4.830 2.835 -3.111 1.00 0.00 61 GLY A C 15
ATOM 16853 O O . GLY A 1 61 ? -3.639 2.542 -3.004 1.00 0.00 61 GLY A O 15
ATOM 16857 N N . TYR A 1 62 ? -5.280 4.081 -3.013 1.00 0.00 62 TYR A N 15
ATOM 16858 C CA . TYR A 1 62 ? -4.380 5.202 -2.770 1.00 0.00 62 TYR A CA 15
ATOM 16859 C C . TYR A 1 62 ? -4.061 5.332 -1.284 1.00 0.00 62 TYR A C 15
ATOM 16860 O O . TYR A 1 62 ? -4.960 5.326 -0.442 1.00 0.00 62 TYR A O 15
ATOM 16878 N N . ILE A 1 63 ? -2.776 5.452 -0.969 1.00 0.00 63 ILE A N 15
ATOM 16879 C CA . ILE A 1 63 ? -2.337 5.586 0.414 1.00 0.00 63 ILE A CA 15
ATOM 16880 C C . ILE A 1 63 ? -1.216 6.611 0.539 1.00 0.00 63 ILE A C 15
ATOM 16881 O O . ILE A 1 63 ? -0.359 6.740 -0.336 1.00 0.00 63 ILE A O 15
ATOM 16897 N N . PRO A 1 64 ? -1.218 7.359 1.652 1.00 0.00 64 PRO A N 15
ATOM 16898 C CA . PRO A 1 64 ? -0.206 8.385 1.920 1.00 0.00 64 PRO A CA 15
ATOM 16899 C C . PRO A 1 64 ? 1.166 7.785 2.208 1.00 0.00 64 PRO A C 15
ATOM 16900 O O . PRO A 1 64 ? 1.289 6.839 2.986 1.00 0.00 64 PRO A O 15
ATOM 16911 N N . SER A 1 65 ? 2.194 8.341 1.576 1.00 0.00 65 SER A N 15
ATOM 16912 C CA . SER A 1 65 ? 3.558 7.858 1.763 1.00 0.00 65 SER A CA 15
ATOM 16913 C C . SER A 1 65 ? 4.080 8.229 3.148 1.00 0.00 65 SER A C 15
ATOM 16914 O O . SER A 1 65 ? 4.670 7.402 3.842 1.00 0.00 65 SER A O 15
ATOM 16922 N N . ASN A 1 66 ? 3.860 9.479 3.541 1.00 0.00 66 ASN A N 15
ATOM 16923 C CA . ASN A 1 66 ? 4.309 9.962 4.842 1.00 0.00 66 ASN A CA 15
ATOM 16924 C C . ASN A 1 66 ? 3.867 9.016 5.955 1.00 0.00 66 ASN A C 15
ATOM 16925 O O . ASN A 1 66 ? 4.402 9.053 7.063 1.00 0.00 66 ASN A O 15
ATOM 16936 N N . TYR A 1 67 ? 2.889 8.171 5.651 1.00 0.00 67 TYR A N 15
ATOM 16937 C CA . T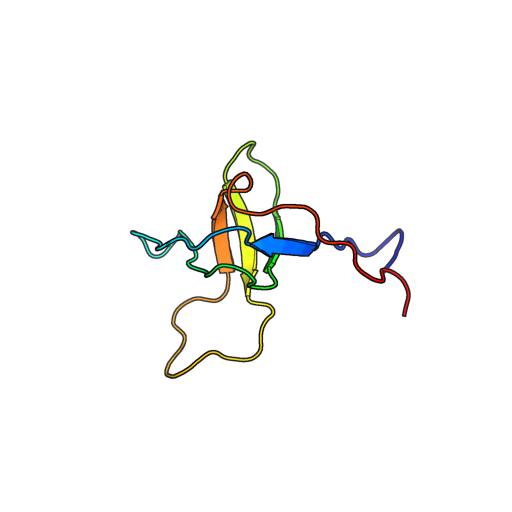YR A 1 67 ? 2.373 7.217 6.626 1.00 0.00 67 TYR A CA 15
ATOM 16938 C C . TYR A 1 67 ? 3.193 5.930 6.615 1.00 0.00 67 TYR A C 15
ATOM 16939 O O . TYR A 1 67 ? 3.355 5.274 7.644 1.00 0.00 67 TYR A O 15
ATOM 16957 N N . VAL A 1 68 ? 3.708 5.575 5.442 1.00 0.00 68 VAL A N 15
ATOM 16958 C CA . VAL A 1 68 ? 4.513 4.368 5.295 1.00 0.00 68 VAL A CA 15
ATOM 16959 C C . VAL A 1 68 ? 5.974 4.711 5.028 1.00 0.00 68 VAL A C 15
ATOM 16960 O O . VAL A 1 68 ? 6.353 5.881 4.999 1.00 0.00 68 VAL A O 15
ATOM 16973 N N . ALA A 1 69 ? 6.792 3.681 4.832 1.00 0.00 69 ALA A N 15
ATOM 16974 C CA . ALA A 1 69 ? 8.212 3.873 4.565 1.00 0.00 69 ALA A CA 15
ATOM 16975 C C . ALA A 1 69 ? 8.834 2.613 3.973 1.00 0.00 69 ALA A C 15
ATOM 16976 O O . ALA A 1 69 ? 8.178 1.578 3.867 1.00 0.00 69 ALA A O 15
ATOM 16983 N N . GLU A 1 70 ? 10.104 2.710 3.590 1.00 0.00 70 GLU A N 15
ATOM 16984 C CA . GLU A 1 70 ? 10.813 1.576 3.008 1.00 0.00 70 GLU A CA 15
ATOM 16985 C C . GLU A 1 70 ? 11.286 0.614 4.094 1.00 0.00 70 GLU A C 15
ATOM 16986 O O . GLU A 1 70 ? 12.186 0.932 4.872 1.00 0.00 70 GLU A O 15
ATOM 16998 N N . ASP A 1 71 ? 10.671 -0.563 4.142 1.00 0.00 71 ASP A N 15
ATOM 16999 C CA . ASP A 1 71 ? 11.028 -1.572 5.131 1.00 0.00 71 ASP A CA 15
ATOM 17000 C C . ASP A 1 71 ? 12.067 -2.539 4.572 1.00 0.00 71 ASP A C 15
ATOM 17001 O O . ASP A 1 71 ? 12.340 -2.545 3.371 1.00 0.00 71 ASP A O 15
ATOM 17010 N N . SER A 1 72 ? 12.644 -3.353 5.450 1.00 0.00 72 SER A N 15
ATOM 17011 C CA . SER A 1 72 ? 13.657 -4.321 5.044 1.00 0.00 72 SER A CA 15
ATOM 17012 C C . SER A 1 72 ? 13.070 -5.353 4.086 1.00 0.00 72 SER A C 15
ATOM 17013 O O . SER A 1 72 ? 11.855 -5.427 3.904 1.00 0.00 72 SER A O 15
ATOM 17021 N N . GLY A 1 73 ? 13.942 -6.149 3.476 1.00 0.00 73 GLY A N 15
ATOM 17022 C CA . GLY A 1 73 ? 13.493 -7.167 2.544 1.00 0.00 73 GLY A CA 15
ATOM 17023 C C . GLY A 1 73 ? 14.582 -7.592 1.580 1.00 0.00 73 GLY A C 15
ATOM 17024 O O . GLY A 1 73 ? 14.622 -7.164 0.427 1.00 0.00 73 GLY A O 15
ATOM 17028 N N . PRO A 1 74 ? 15.494 -8.454 2.055 1.00 0.00 74 PRO A N 15
ATOM 17029 C CA . PRO A 1 74 ? 16.607 -8.956 1.243 1.00 0.00 74 PRO A CA 15
ATOM 17030 C C . PRO A 1 74 ? 16.141 -9.902 0.142 1.00 0.00 74 PRO A C 15
ATOM 17031 O O . PRO A 1 74 ? 16.075 -11.116 0.341 1.00 0.00 74 PRO A O 15
ATOM 17042 N N . SER A 1 75 ? 15.819 -9.341 -1.018 1.00 0.00 75 SER A N 15
ATOM 17043 C CA . SER A 1 75 ? 15.356 -10.135 -2.150 1.00 0.00 75 SER A CA 15
ATOM 17044 C C . SER A 1 75 ? 16.420 -11.141 -2.579 1.00 0.00 75 SER A C 15
ATOM 17045 O O . SER A 1 75 ? 17.618 -10.890 -2.444 1.00 0.00 75 SER A O 15
ATOM 17053 N N . SER A 1 76 ? 15.973 -12.282 -3.095 1.00 0.00 76 SER A N 15
ATOM 17054 C CA . SER A 1 76 ? 16.885 -13.329 -3.541 1.00 0.00 76 SER A CA 15
ATOM 17055 C C . SER A 1 76 ? 16.545 -13.778 -4.958 1.00 0.00 76 SER A C 15
ATOM 17056 O O . SER A 1 76 ? 15.383 -14.019 -5.283 1.00 0.00 76 SER A O 15
ATOM 17064 N N . GLY A 1 77 ? 17.569 -13.890 -5.799 1.00 0.00 77 GLY A N 15
ATOM 17065 C CA . GLY A 1 77 ? 17.359 -14.310 -7.172 1.00 0.00 77 GLY A CA 15
ATOM 17066 C C . GLY A 1 77 ? 16.616 -15.628 -7.268 1.00 0.00 77 GLY A C 15
ATOM 17067 O O . GLY A 1 77 ? 15.528 -15.694 -7.840 1.00 0.00 77 GLY A O 15
ATOM 17071 N N . GLY A 1 1 ? 8.477 -11.571 -15.391 1.00 0.00 1 GLY A N 16
ATOM 17072 C CA . GLY A 1 1 ? 7.062 -11.380 -15.133 1.00 0.00 1 GLY A CA 16
ATOM 17073 C C . GLY A 1 1 ? 6.412 -10.444 -16.132 1.00 0.00 1 GLY A C 16
ATOM 17074 O O . GLY A 1 1 ? 5.478 -10.828 -16.837 1.00 0.00 1 GLY A O 16
ATOM 17078 N N . SER A 1 2 ? 6.905 -9.211 -16.193 1.00 0.00 2 SER A N 16
ATOM 17079 C CA . SER A 1 2 ? 6.362 -8.214 -17.109 1.00 0.00 2 SER A CA 16
ATOM 17080 C C . SER A 1 2 ? 7.351 -7.072 -17.317 1.00 0.00 2 SER A C 16
ATOM 17081 O O . SER A 1 2 ? 8.342 -6.955 -16.597 1.00 0.00 2 SER A O 16
ATOM 17089 N N . SER A 1 3 ? 7.074 -6.231 -18.308 1.00 0.00 3 SER A N 16
ATOM 17090 C CA . SER A 1 3 ? 7.940 -5.099 -18.615 1.00 0.00 3 SER A CA 16
ATOM 17091 C C . SER A 1 3 ? 8.111 -4.199 -17.395 1.00 0.00 3 SER A C 16
ATOM 17092 O O . SER A 1 3 ? 7.184 -3.499 -16.992 1.00 0.00 3 SER A O 16
ATOM 17100 N N . GLY A 1 4 ? 9.306 -4.224 -16.812 1.00 0.00 4 GLY A N 16
ATOM 17101 C CA . GLY A 1 4 ? 9.578 -3.407 -15.644 1.00 0.00 4 GLY A CA 16
ATOM 17102 C C . GLY A 1 4 ? 9.401 -4.172 -14.347 1.00 0.00 4 GLY A C 16
ATOM 17103 O O . GLY A 1 4 ? 8.316 -4.178 -13.765 1.00 0.00 4 GLY A O 16
ATOM 17107 N N . SER A 1 5 ? 10.469 -4.821 -13.894 1.00 0.00 5 SER A N 16
ATOM 17108 C CA . SER A 1 5 ? 10.424 -5.598 -12.661 1.00 0.00 5 SER A CA 16
ATOM 17109 C C . SER A 1 5 ? 10.338 -4.681 -11.444 1.00 0.00 5 SER A C 16
ATOM 17110 O O . SER A 1 5 ? 11.349 -4.162 -10.971 1.00 0.00 5 SER A O 16
ATOM 17118 N N . SER A 1 6 ? 9.122 -4.487 -10.943 1.00 0.00 6 SER A N 16
ATOM 17119 C CA . SER A 1 6 ? 8.902 -3.630 -9.784 1.00 0.00 6 SER A CA 16
ATOM 17120 C C . SER A 1 6 ? 8.670 -4.464 -8.527 1.00 0.00 6 SER A C 16
ATOM 17121 O O . SER A 1 6 ? 8.020 -5.508 -8.573 1.00 0.00 6 SER A O 16
ATOM 17129 N N . GLY A 1 7 ? 9.207 -3.996 -7.405 1.00 0.00 7 GLY A N 16
ATOM 17130 C CA . GLY A 1 7 ? 9.049 -4.710 -6.152 1.00 0.00 7 GLY A CA 16
ATOM 17131 C C . GLY A 1 7 ? 9.289 -3.824 -4.946 1.00 0.00 7 GLY A C 16
ATOM 17132 O O . GLY A 1 7 ? 9.884 -4.256 -3.959 1.00 0.00 7 GLY A O 16
ATOM 17136 N N . GLN A 1 8 ? 8.826 -2.580 -5.025 1.00 0.00 8 GLN A N 16
ATOM 17137 C CA . GLN A 1 8 ? 8.996 -1.631 -3.931 1.00 0.00 8 GLN A CA 16
ATOM 17138 C C . GLN A 1 8 ? 8.084 -1.981 -2.760 1.00 0.00 8 GLN A C 16
ATOM 17139 O O . GLN A 1 8 ? 6.877 -1.746 -2.808 1.00 0.00 8 GLN A O 16
ATOM 17153 N N . TYR A 1 9 ? 8.670 -2.545 -1.709 1.00 0.00 9 TYR A N 16
ATOM 17154 C CA . TYR A 1 9 ? 7.910 -2.931 -0.526 1.00 0.00 9 TYR A CA 16
ATOM 17155 C C . TYR A 1 9 ? 8.032 -1.874 0.568 1.00 0.00 9 TYR A C 16
ATOM 17156 O O . TYR A 1 9 ? 9.131 -1.422 0.891 1.00 0.00 9 TYR A O 16
ATOM 17174 N N . PHE A 1 10 ? 6.895 -1.486 1.136 1.00 0.00 10 PHE A N 16
ATOM 17175 C CA . PHE A 1 10 ? 6.873 -0.483 2.194 1.00 0.00 10 PHE A CA 16
ATOM 17176 C C . PHE A 1 10 ? 6.212 -1.035 3.454 1.00 0.00 10 PHE A C 16
ATOM 17177 O O . PHE A 1 10 ? 5.460 -2.008 3.398 1.00 0.00 10 PHE A O 16
ATOM 17194 N N . VAL A 1 11 ? 6.499 -0.407 4.590 1.00 0.00 11 VAL A N 16
ATOM 17195 C CA . VAL A 1 11 ? 5.934 -0.834 5.864 1.00 0.00 11 VAL A CA 16
ATOM 17196 C C . VAL A 1 11 ? 5.127 0.286 6.510 1.00 0.00 11 VAL A C 16
ATOM 17197 O O . VAL A 1 11 ? 5.596 1.418 6.621 1.00 0.00 11 VAL A O 16
ATOM 17210 N N . ALA A 1 12 ? 3.910 -0.038 6.935 1.00 0.00 12 ALA A N 16
ATOM 17211 C CA . ALA A 1 12 ? 3.038 0.940 7.573 1.00 0.00 12 ALA A CA 16
ATOM 17212 C C . ALA A 1 12 ? 3.462 1.196 9.015 1.00 0.00 12 ALA A C 16
ATOM 17213 O O . ALA A 1 12 ? 3.363 0.312 9.868 1.00 0.00 12 ALA A O 16
ATOM 17220 N N . LEU A 1 13 ? 3.935 2.408 9.282 1.00 0.00 13 LEU A N 16
ATOM 17221 C CA . LEU A 1 13 ? 4.375 2.780 10.622 1.00 0.00 13 LEU A CA 16
ATOM 17222 C C . LEU A 1 13 ? 3.181 3.015 11.542 1.00 0.00 13 LEU A C 16
ATOM 17223 O O . LEU A 1 13 ? 3.240 2.729 12.738 1.00 0.00 13 LEU A O 16
ATOM 17239 N N . PHE A 1 14 ? 2.098 3.535 10.975 1.00 0.00 14 PHE A N 16
ATOM 17240 C CA . PHE A 1 14 ? 0.889 3.807 11.744 1.00 0.00 14 PHE A CA 16
ATOM 17241 C C . PHE A 1 14 ? -0.349 3.303 11.008 1.00 0.00 14 PHE A C 16
ATOM 17242 O O . PHE A 1 14 ? -0.315 3.074 9.799 1.00 0.00 14 PHE A O 16
ATOM 17259 N N . ASP A 1 15 ? -1.439 3.131 11.746 1.00 0.00 15 ASP A N 16
ATOM 17260 C CA . ASP A 1 15 ? -2.689 2.653 11.165 1.00 0.00 15 ASP A CA 16
ATOM 17261 C C . ASP A 1 15 ? -3.399 3.772 10.409 1.00 0.00 15 ASP A C 16
ATOM 17262 O O . ASP A 1 15 ? -3.174 4.954 10.674 1.00 0.00 15 ASP A O 16
ATOM 17271 N N . TYR A 1 16 ? -4.255 3.392 9.468 1.00 0.00 16 TYR A N 16
ATOM 17272 C CA . TYR A 1 16 ? -4.996 4.363 8.671 1.00 0.00 16 TYR A CA 16
ATOM 17273 C C . TYR A 1 16 ? -6.222 3.720 8.030 1.00 0.00 16 TYR A C 16
ATOM 17274 O O . TYR A 1 16 ? -6.165 2.585 7.559 1.00 0.00 16 TYR A O 16
ATOM 17292 N N . GLN A 1 17 ? -7.328 4.456 8.016 1.00 0.00 17 GLN A N 16
ATOM 17293 C CA . GLN A 1 17 ? -8.569 3.959 7.433 1.00 0.00 17 GLN A CA 16
ATOM 17294 C C . GLN A 1 17 ? -8.978 4.797 6.227 1.00 0.00 17 GLN A C 16
ATOM 17295 O O . GLN A 1 17 ? -9.247 5.992 6.352 1.00 0.00 17 GLN A O 16
ATOM 17309 N N . ALA A 1 18 ? -9.024 4.163 5.060 1.00 0.00 18 ALA A N 16
ATOM 17310 C CA . ALA A 1 18 ? -9.402 4.851 3.831 1.00 0.00 18 ALA A CA 16
ATOM 17311 C C . ALA A 1 18 ? -10.679 5.660 4.026 1.00 0.00 18 ALA A C 16
ATOM 17312 O O . ALA A 1 18 ? -11.608 5.219 4.704 1.00 0.00 18 ALA A O 16
ATOM 17319 N N . ARG A 1 19 ? -10.719 6.847 3.430 1.00 0.00 19 ARG A N 16
ATOM 17320 C CA . ARG A 1 19 ? -11.882 7.719 3.540 1.00 0.00 19 ARG A CA 16
ATOM 17321 C C . ARG A 1 19 ? -12.820 7.527 2.352 1.00 0.00 19 ARG A C 16
ATOM 17322 O O . ARG A 1 19 ? -14.014 7.816 2.436 1.00 0.00 19 ARG A O 16
ATOM 17343 N N . THR A 1 20 ? -12.272 7.036 1.245 1.00 0.00 20 THR A N 16
ATOM 17344 C CA . THR A 1 20 ? -13.059 6.806 0.039 1.00 0.00 20 THR A CA 16
ATOM 17345 C C . THR A 1 20 ? -12.653 5.504 -0.642 1.00 0.00 20 THR A C 16
ATOM 17346 O O . THR A 1 20 ? -11.570 4.975 -0.395 1.00 0.00 20 THR A O 16
ATOM 17357 N N . ALA A 1 21 ? -13.529 4.993 -1.501 1.00 0.00 21 ALA A N 16
ATOM 17358 C CA . ALA A 1 21 ? -13.261 3.754 -2.220 1.00 0.00 21 ALA A CA 16
ATOM 17359 C C . ALA A 1 21 ? -11.882 3.786 -2.872 1.00 0.00 21 ALA A C 16
ATOM 17360 O O . ALA A 1 21 ? -11.198 2.766 -2.945 1.00 0.00 21 ALA A O 16
ATOM 17367 N N . GLU A 1 22 ? -11.482 4.962 -3.343 1.00 0.00 22 GLU A N 16
ATOM 17368 C CA . GLU A 1 22 ? -10.185 5.125 -3.990 1.00 0.00 22 GLU A CA 16
ATOM 17369 C C . GLU A 1 22 ? -9.050 4.846 -3.009 1.00 0.00 22 GLU A C 16
ATOM 17370 O O . GLU A 1 22 ? -8.110 4.115 -3.322 1.00 0.00 22 GLU A O 16
ATOM 17382 N N . ASP A 1 23 ? -9.143 5.435 -1.822 1.00 0.00 23 ASP A N 16
ATOM 17383 C CA . ASP A 1 23 ? -8.125 5.251 -0.795 1.00 0.00 23 ASP A CA 16
ATOM 17384 C C . ASP A 1 23 ? -8.129 3.816 -0.277 1.00 0.00 23 ASP A C 16
ATOM 17385 O O . ASP A 1 23 ? -9.120 3.098 -0.414 1.00 0.00 23 ASP A O 16
ATOM 17394 N N . LEU A 1 24 ? -7.014 3.404 0.318 1.00 0.00 24 LEU A N 16
ATOM 17395 C CA . LEU A 1 24 ? -6.888 2.054 0.856 1.00 0.00 24 LEU A CA 16
ATOM 17396 C C . LEU A 1 24 ? -6.634 2.089 2.359 1.00 0.00 24 LEU A C 16
ATOM 17397 O O . LEU A 1 24 ? -5.941 2.974 2.862 1.00 0.00 24 LEU A O 16
ATOM 17413 N N . SER A 1 25 ? -7.198 1.119 3.072 1.00 0.00 25 SER A N 16
ATOM 17414 C CA . SER A 1 25 ? -7.034 1.039 4.519 1.00 0.00 25 SER A CA 16
ATOM 17415 C C . SER A 1 25 ? -5.974 0.006 4.889 1.00 0.00 25 SER A C 16
ATOM 17416 O O . SER A 1 25 ? -5.817 -1.009 4.211 1.00 0.00 25 SER A O 16
ATOM 17424 N N . PHE A 1 26 ? -5.250 0.273 5.971 1.00 0.00 26 PHE A N 16
ATOM 17425 C CA . PHE A 1 26 ? -4.204 -0.633 6.433 1.00 0.00 26 PHE A CA 16
ATOM 17426 C C . PHE A 1 26 ? -3.906 -0.410 7.912 1.00 0.00 26 PHE A C 16
ATOM 17427 O O . PHE A 1 26 ? -4.392 0.546 8.517 1.00 0.00 26 PHE A O 16
ATOM 17444 N N . ARG A 1 27 ? -3.104 -1.300 8.489 1.00 0.00 27 ARG A N 16
ATOM 17445 C CA . ARG A 1 27 ? -2.743 -1.202 9.898 1.00 0.00 27 ARG A CA 16
ATOM 17446 C C . ARG A 1 27 ? -1.228 -1.133 10.067 1.00 0.00 27 ARG A C 16
ATOM 17447 O O . ARG A 1 27 ? -0.476 -1.375 9.123 1.00 0.00 27 ARG A O 16
ATOM 17468 N N . ALA A 1 28 ? -0.787 -0.801 11.276 1.00 0.00 28 ALA A N 16
ATOM 17469 C CA . ALA A 1 28 ? 0.637 -0.701 11.569 1.00 0.00 28 ALA A CA 16
ATOM 17470 C C . ALA A 1 28 ? 1.332 -2.045 11.379 1.00 0.00 28 ALA A C 16
ATOM 17471 O O . ALA A 1 28 ? 1.062 -3.002 12.103 1.00 0.00 28 ALA A O 16
ATOM 17478 N N . GLY A 1 29 ? 2.229 -2.110 10.400 1.00 0.00 29 GLY A N 16
ATOM 17479 C CA . GLY A 1 29 ? 2.948 -3.341 10.132 1.00 0.00 29 GLY A CA 16
ATOM 17480 C C . GLY A 1 29 ? 2.318 -4.150 9.016 1.00 0.00 29 GLY A C 16
ATOM 17481 O O . GLY A 1 29 ? 2.467 -5.371 8.964 1.00 0.00 29 GLY A O 16
ATOM 17485 N N . ASP A 1 30 ? 1.610 -3.469 8.121 1.00 0.00 30 ASP A N 16
ATOM 17486 C CA . ASP A 1 30 ? 0.954 -4.132 7.001 1.00 0.00 30 ASP A CA 16
ATOM 17487 C C . ASP A 1 30 ? 1.791 -4.012 5.732 1.00 0.00 30 ASP A C 16
ATOM 17488 O O . ASP A 1 30 ? 1.970 -2.920 5.194 1.00 0.00 30 ASP A O 16
ATOM 17497 N N . LYS A 1 31 ? 2.305 -5.143 5.258 1.00 0.00 31 LYS A N 16
ATOM 17498 C CA . LYS A 1 31 ? 3.124 -5.166 4.053 1.00 0.00 31 LYS A CA 16
ATOM 17499 C C . LYS A 1 31 ? 2.327 -4.687 2.844 1.00 0.00 31 LYS A C 16
ATOM 17500 O O . LYS A 1 31 ? 1.276 -5.242 2.520 1.00 0.00 31 LYS A O 16
ATOM 17519 N N . LEU A 1 32 ? 2.833 -3.654 2.179 1.00 0.00 32 LEU A N 16
ATOM 17520 C CA . LEU A 1 32 ? 2.168 -3.100 1.004 1.00 0.00 32 LEU A CA 16
ATOM 17521 C C . LEU A 1 32 ? 3.176 -2.801 -0.101 1.00 0.00 32 LEU A C 16
ATOM 17522 O O . LEU A 1 32 ? 4.260 -2.280 0.160 1.00 0.00 32 LEU A O 16
ATOM 17538 N N . GLN A 1 33 ? 2.810 -3.133 -1.335 1.00 0.00 33 GLN A N 16
ATOM 17539 C CA . GLN A 1 33 ? 3.682 -2.898 -2.479 1.00 0.00 33 GLN A CA 16
ATOM 17540 C C . GLN A 1 33 ? 3.274 -1.631 -3.224 1.00 0.00 33 GLN A C 16
ATOM 17541 O O . GLN A 1 33 ? 2.147 -1.517 -3.706 1.00 0.00 33 GLN A O 16
ATOM 17555 N N . VAL A 1 34 ? 4.198 -0.680 -3.313 1.00 0.00 34 VAL A N 16
ATOM 17556 C CA . VAL A 1 34 ? 3.935 0.580 -4.000 1.00 0.00 34 VAL A CA 16
ATOM 17557 C C . VAL A 1 34 ? 4.063 0.419 -5.510 1.00 0.00 34 VAL A C 16
ATOM 17558 O O . VAL A 1 34 ? 5.152 0.170 -6.029 1.00 0.00 34 VAL A O 16
ATOM 17571 N N . LEU A 1 35 ? 2.945 0.564 -6.212 1.00 0.00 35 LEU A N 16
ATOM 17572 C CA . LEU A 1 35 ? 2.931 0.436 -7.665 1.00 0.00 35 LEU A CA 16
ATOM 17573 C C . LEU A 1 35 ? 3.047 1.803 -8.333 1.00 0.00 35 LEU A C 16
ATOM 17574 O O . LEU A 1 35 ? 3.912 2.018 -9.182 1.00 0.00 35 LEU A O 16
ATOM 17590 N N . ASP A 1 36 ? 2.172 2.722 -7.943 1.00 0.00 36 ASP A N 16
ATOM 17591 C CA . ASP A 1 36 ? 2.178 4.070 -8.501 1.00 0.00 36 ASP A CA 16
ATOM 17592 C C . ASP A 1 36 ? 2.754 5.069 -7.503 1.00 0.00 36 ASP A C 16
ATOM 17593 O O . ASP A 1 36 ? 2.375 5.082 -6.331 1.00 0.00 36 ASP A O 16
ATOM 17602 N N . THR A 1 37 ? 3.673 5.906 -7.974 1.00 0.00 37 THR A N 16
ATOM 17603 C CA . THR A 1 37 ? 4.303 6.907 -7.123 1.00 0.00 37 THR A CA 16
ATOM 17604 C C . THR A 1 37 ? 4.344 8.267 -7.812 1.00 0.00 37 THR A C 16
ATOM 17605 O O . THR A 1 37 ? 5.237 9.076 -7.557 1.00 0.00 37 THR A O 16
ATOM 17616 N N . SER A 1 38 ? 3.373 8.512 -8.686 1.00 0.00 38 SER A N 16
ATOM 17617 C CA . SER A 1 38 ? 3.301 9.774 -9.414 1.00 0.00 38 SER A CA 16
ATOM 17618 C C . SER A 1 38 ? 2.826 10.901 -8.502 1.00 0.00 38 SER A C 16
ATOM 17619 O O . SER A 1 38 ? 3.614 11.748 -8.081 1.00 0.00 38 SER A O 16
ATOM 17627 N N . HIS A 1 39 ? 1.531 10.904 -8.202 1.00 0.00 39 HIS A N 16
ATOM 17628 C CA . HIS A 1 39 ? 0.949 11.926 -7.340 1.00 0.00 39 HIS A CA 16
ATOM 17629 C C . HIS A 1 39 ? 1.719 12.034 -6.027 1.00 0.00 39 HIS A C 16
ATOM 17630 O O . HIS A 1 39 ? 1.560 11.202 -5.134 1.00 0.00 39 HIS A O 16
ATOM 17645 N N . GLU A 1 40 ? 2.555 13.062 -5.919 1.00 0.00 40 GLU A N 16
ATOM 17646 C CA . GLU A 1 40 ? 3.351 13.276 -4.717 1.00 0.00 40 GLU A CA 16
ATOM 17647 C C . GLU A 1 40 ? 2.476 13.220 -3.468 1.00 0.00 40 GLU A C 16
ATOM 17648 O O . GLU A 1 40 ? 1.582 14.046 -3.286 1.00 0.00 40 GLU A O 16
ATOM 17660 N N . GLY A 1 41 ? 2.739 12.239 -2.610 1.00 0.00 41 GLY A N 16
ATOM 17661 C CA . GLY A 1 41 ? 1.967 12.092 -1.390 1.00 0.00 41 GLY A CA 16
ATOM 17662 C C . GLY A 1 41 ? 1.173 10.802 -1.358 1.00 0.00 41 GLY A C 16
ATOM 17663 O O . GLY A 1 41 ? 1.389 9.954 -0.492 1.00 0.00 41 GLY A O 16
ATOM 17667 N N . TRP A 1 42 ? 0.251 10.653 -2.302 1.00 0.00 42 TRP A N 16
ATOM 17668 C CA . TRP A 1 42 ? -0.580 9.457 -2.377 1.00 0.00 42 TRP A CA 16
ATOM 17669 C C . TRP A 1 42 ? -0.019 8.467 -3.392 1.00 0.00 42 TRP A C 16
ATOM 17670 O O . TRP A 1 42 ? 0.265 8.829 -4.534 1.00 0.00 42 TRP A O 16
ATOM 17691 N N . TRP A 1 43 ? 0.138 7.218 -2.969 1.00 0.00 43 TRP A N 16
ATOM 17692 C CA . TRP A 1 43 ? 0.666 6.176 -3.844 1.00 0.00 43 TRP A CA 16
ATOM 17693 C C . TRP A 1 43 ? -0.325 5.025 -3.978 1.00 0.00 43 TRP A C 16
ATOM 17694 O O . TRP A 1 43 ? -1.064 4.716 -3.042 1.00 0.00 43 TRP A O 16
ATOM 17715 N N . LEU A 1 44 ? -0.338 4.395 -5.147 1.00 0.00 44 LEU A N 16
ATOM 17716 C CA . LEU A 1 44 ? -1.239 3.277 -5.404 1.00 0.00 44 LEU A CA 16
ATOM 17717 C C . LEU A 1 44 ? -0.543 1.945 -5.140 1.00 0.00 44 LEU A C 16
ATOM 17718 O O . LEU A 1 44 ? 0.258 1.481 -5.951 1.00 0.00 44 LEU A O 16
ATOM 17734 N N . ALA A 1 45 ? -0.857 1.335 -4.002 1.00 0.00 45 ALA A N 16
ATOM 17735 C CA . ALA A 1 45 ? -0.266 0.054 -3.634 1.00 0.00 45 ALA A CA 16
ATOM 17736 C C . ALA A 1 45 ? -1.323 -1.043 -3.579 1.00 0.00 45 ALA A C 16
ATOM 17737 O O . ALA A 1 45 ? -2.510 -0.785 -3.780 1.00 0.00 45 ALA A O 16
ATOM 17744 N N . ARG A 1 46 ? -0.885 -2.268 -3.306 1.00 0.00 46 ARG A N 16
ATOM 17745 C CA . ARG A 1 46 ? -1.794 -3.405 -3.227 1.00 0.00 46 ARG A CA 16
ATOM 17746 C C . ARG A 1 46 ? -1.526 -4.228 -1.971 1.00 0.00 46 ARG A C 16
ATOM 17747 O O . ARG A 1 46 ? -0.408 -4.246 -1.454 1.00 0.00 46 ARG A O 16
ATOM 17768 N N . HIS A 1 47 ? -2.559 -4.909 -1.484 1.00 0.00 47 HIS A N 16
ATOM 17769 C CA . HIS A 1 47 ? -2.435 -5.735 -0.288 1.00 0.00 47 HIS A CA 16
ATOM 17770 C C . HIS A 1 47 ? -1.762 -7.065 -0.614 1.00 0.00 47 HIS A C 16
ATOM 17771 O O . HIS A 1 47 ? -2.236 -7.821 -1.462 1.00 0.00 47 HIS A O 16
ATOM 17786 N N . LEU A 1 48 ? -0.654 -7.343 0.065 1.00 0.00 48 LEU A N 16
ATOM 17787 C CA . LEU A 1 48 ? 0.086 -8.582 -0.152 1.00 0.00 48 LEU A CA 16
ATOM 17788 C C . LEU A 1 48 ? -0.412 -9.683 0.778 1.00 0.00 48 LEU A C 16
ATOM 17789 O O . LEU A 1 48 ? -0.571 -10.831 0.365 1.00 0.00 48 LEU A O 16
ATOM 17805 N N . GLU A 1 49 ? -0.657 -9.324 2.034 1.00 0.00 49 GLU A N 16
ATOM 17806 C CA . GLU A 1 49 ? -1.138 -10.283 3.022 1.00 0.00 49 GLU A CA 16
ATOM 17807 C C . GLU A 1 49 ? -2.225 -11.176 2.430 1.00 0.00 49 GLU A C 16
ATOM 17808 O O . GLU A 1 49 ? -3.252 -10.691 1.955 1.00 0.00 49 GLU A O 16
ATOM 17820 N N . LYS A 1 50 ? -1.990 -12.483 2.461 1.00 0.00 50 LYS A N 16
ATOM 17821 C CA . LYS A 1 50 ? -2.947 -13.446 1.929 1.00 0.00 50 LYS A CA 16
ATOM 17822 C C . LYS A 1 50 ? -3.341 -14.466 2.992 1.00 0.00 50 LYS A C 16
ATOM 17823 O O . LYS A 1 50 ? -2.618 -15.431 3.240 1.00 0.00 50 LYS A O 16
ATOM 17842 N N . LYS A 1 51 ? -4.493 -14.247 3.617 1.00 0.00 51 LYS A N 16
ATOM 17843 C CA . LYS A 1 51 ? -4.986 -15.148 4.652 1.00 0.00 51 LYS A CA 16
ATOM 17844 C C . LYS A 1 51 ? -6.385 -14.742 5.106 1.00 0.00 51 LYS A C 16
ATOM 17845 O O . LYS A 1 51 ? -6.658 -13.563 5.328 1.00 0.00 51 LYS A O 16
ATOM 17864 N N . GLY A 1 52 ? -7.267 -15.727 5.242 1.00 0.00 52 GLY A N 16
ATOM 17865 C CA . GLY A 1 52 ? -8.626 -15.452 5.670 1.00 0.00 52 GLY A CA 16
ATOM 17866 C C . GLY A 1 52 ? -9.207 -14.222 5.001 1.00 0.00 52 GLY A C 16
ATOM 17867 O O . GLY A 1 52 ? -9.681 -13.305 5.672 1.00 0.00 52 GLY A O 16
ATOM 17871 N N . THR A 1 53 ? -9.170 -14.201 3.672 1.00 0.00 53 THR A N 16
ATOM 17872 C CA . THR A 1 53 ? -9.694 -13.073 2.911 1.00 0.00 53 THR A CA 16
ATOM 17873 C C . THR A 1 53 ? -11.219 -13.071 2.911 1.00 0.00 53 THR A C 16
ATOM 17874 O O . THR A 1 53 ? -11.848 -12.061 3.220 1.00 0.00 53 THR A O 16
ATOM 17885 N N . GLY A 1 54 ? -11.807 -14.212 2.562 1.00 0.00 54 GLY A N 16
ATOM 17886 C CA . GLY A 1 54 ? -13.254 -14.319 2.528 1.00 0.00 54 GLY A CA 16
ATOM 17887 C C . GLY A 1 54 ? -13.855 -13.683 1.290 1.00 0.00 54 GLY A C 16
ATOM 17888 O O . GLY A 1 54 ? -13.641 -14.157 0.174 1.00 0.00 54 GLY A O 16
ATOM 17892 N N . LEU A 1 55 ? -14.610 -12.608 1.487 1.00 0.00 55 LEU A N 16
ATOM 17893 C CA . LEU A 1 55 ? -15.245 -11.906 0.377 1.00 0.00 55 LEU A CA 16
ATOM 17894 C C . LEU A 1 55 ? -14.266 -10.948 -0.293 1.00 0.00 55 LEU A C 16
ATOM 17895 O O . LEU A 1 55 ? -13.395 -10.376 0.361 1.00 0.00 55 LEU A O 16
ATOM 17911 N N . GLY A 1 56 ? -14.417 -10.775 -1.603 1.00 0.00 56 GLY A N 16
ATOM 17912 C CA . GLY A 1 56 ? -13.541 -9.883 -2.340 1.00 0.00 56 GLY A CA 16
ATOM 17913 C C . GLY A 1 56 ? -13.604 -8.457 -1.831 1.00 0.00 56 GLY A C 16
ATOM 17914 O O . GLY A 1 56 ? -14.542 -7.723 -2.139 1.00 0.00 56 GLY A O 16
ATOM 17918 N N . GLN A 1 57 ? -12.604 -8.065 -1.048 1.00 0.00 57 GLN A N 16
ATOM 17919 C CA . GLN A 1 57 ? -12.552 -6.718 -0.493 1.00 0.00 57 GLN A CA 16
ATOM 17920 C C . GLN A 1 57 ? -11.446 -5.901 -1.151 1.00 0.00 57 GLN A C 16
ATOM 17921 O O . GLN A 1 57 ? -10.560 -6.451 -1.805 1.00 0.00 57 GLN A O 16
ATOM 17935 N N . GLN A 1 58 ? -11.503 -4.585 -0.974 1.00 0.00 58 GLN A N 16
ATOM 17936 C CA . GLN A 1 58 ? -10.506 -3.692 -1.553 1.00 0.00 58 GLN A CA 16
ATOM 17937 C C . GLN A 1 58 ? -9.096 -4.220 -1.309 1.00 0.00 58 GLN A C 16
ATOM 17938 O O . GLN A 1 58 ? -8.791 -4.730 -0.230 1.00 0.00 58 GLN A O 16
ATOM 17952 N N . LEU A 1 59 ? -8.241 -4.095 -2.317 1.00 0.00 59 LEU A N 16
ATOM 17953 C CA . LEU A 1 59 ? -6.862 -4.560 -2.213 1.00 0.00 59 LEU A CA 16
ATOM 17954 C C . LEU A 1 59 ? -5.888 -3.490 -2.695 1.00 0.00 59 LEU A C 16
ATOM 17955 O O . LEU A 1 59 ? -4.792 -3.346 -2.153 1.00 0.00 59 LEU A O 16
ATOM 17971 N N . GLN A 1 60 ? -6.297 -2.740 -3.713 1.00 0.00 60 GLN A N 16
ATOM 17972 C CA . GLN A 1 60 ? -5.461 -1.681 -4.266 1.00 0.00 60 GLN A CA 16
ATOM 17973 C C . GLN A 1 60 ? -6.122 -0.318 -4.093 1.00 0.00 60 GLN A C 16
ATOM 17974 O O . GLN A 1 60 ? -7.327 -0.172 -4.295 1.00 0.00 60 GLN A O 16
ATOM 17988 N N . GLY A 1 61 ? -5.326 0.677 -3.716 1.00 0.00 61 GLY A N 16
ATOM 17989 C CA . GLY A 1 61 ? -5.852 2.016 -3.521 1.00 0.00 61 GLY A CA 16
ATOM 17990 C C . GLY A 1 61 ? -4.769 3.022 -3.186 1.00 0.00 61 GLY A C 16
ATOM 17991 O O . GLY A 1 61 ? -3.594 2.668 -3.083 1.00 0.00 61 GLY A O 16
ATOM 17995 N N . TYR A 1 62 ? -5.164 4.279 -3.018 1.00 0.00 62 TYR A N 16
ATOM 17996 C CA . TYR A 1 62 ? -4.217 5.341 -2.697 1.00 0.00 62 TYR A CA 16
ATOM 17997 C C . TYR A 1 62 ? -3.937 5.386 -1.198 1.00 0.00 62 TYR A C 16
ATOM 17998 O O . TYR A 1 62 ? -4.858 5.342 -0.382 1.00 0.00 62 TYR A O 16
ATOM 18016 N N . ILE A 1 63 ? -2.659 5.474 -0.844 1.00 0.00 63 ILE A N 16
ATOM 18017 C CA . ILE A 1 63 ? -2.257 5.527 0.556 1.00 0.00 63 ILE A CA 16
ATOM 18018 C C . ILE A 1 63 ? -1.148 6.552 0.771 1.00 0.00 63 ILE A C 16
ATOM 18019 O O . ILE A 1 63 ? -0.271 6.740 -0.072 1.00 0.00 63 ILE A O 16
ATOM 18035 N N . PRO A 1 64 ? -1.185 7.230 1.927 1.00 0.00 64 PRO A N 16
ATOM 18036 C CA . PRO A 1 64 ? -0.188 8.245 2.282 1.00 0.00 64 PRO A CA 16
ATOM 18037 C C . PRO A 1 64 ? 1.181 7.639 2.568 1.00 0.00 64 PRO A C 16
ATOM 18038 O O . PRO A 1 64 ? 1.331 6.821 3.476 1.00 0.00 64 PRO A O 16
ATOM 18049 N N . SER A 1 65 ? 2.178 8.044 1.787 1.00 0.00 65 SER A N 16
ATOM 18050 C CA . SER A 1 65 ? 3.535 7.538 1.955 1.00 0.00 65 SER A CA 16
ATOM 18051 C C . SER A 1 65 ? 4.081 7.894 3.334 1.00 0.00 65 SER A C 16
ATOM 18052 O O . SER A 1 65 ? 4.893 7.163 3.900 1.00 0.00 65 SER A O 16
ATOM 18060 N N . ASN A 1 66 ? 3.628 9.023 3.869 1.00 0.00 66 ASN A N 16
ATOM 18061 C CA . ASN A 1 66 ? 4.071 9.478 5.182 1.00 0.00 66 ASN A CA 16
ATOM 18062 C C . ASN A 1 66 ? 3.641 8.499 6.271 1.00 0.00 66 ASN A C 16
ATOM 18063 O O . ASN A 1 66 ? 4.123 8.561 7.402 1.00 0.00 66 ASN A O 16
ATOM 18074 N N . TYR A 1 67 ? 2.731 7.597 5.921 1.00 0.00 67 TYR A N 16
ATOM 18075 C CA . TYR A 1 67 ? 2.234 6.606 6.868 1.00 0.00 67 TYR A CA 16
ATOM 18076 C C . TYR A 1 67 ? 3.051 5.320 6.790 1.00 0.00 67 TYR A C 16
ATOM 18077 O O . TYR A 1 67 ? 3.123 4.557 7.754 1.00 0.00 67 TYR A O 16
ATOM 18095 N N . VAL A 1 68 ? 3.666 5.087 5.636 1.00 0.00 68 VAL A N 16
ATOM 18096 C CA . VAL A 1 68 ? 4.480 3.895 5.431 1.00 0.00 68 VAL A CA 16
ATOM 18097 C C . VAL A 1 68 ? 5.955 4.254 5.289 1.00 0.00 68 VAL A C 16
ATOM 18098 O O . VAL A 1 68 ? 6.314 5.429 5.212 1.00 0.00 68 VAL A O 16
ATOM 18111 N N . ALA A 1 69 ? 6.807 3.234 5.255 1.00 0.00 69 ALA A N 16
ATOM 18112 C CA . ALA A 1 69 ? 8.243 3.442 5.121 1.00 0.00 69 ALA A CA 16
ATOM 18113 C C . ALA A 1 69 ? 8.835 2.516 4.063 1.00 0.00 69 ALA A C 16
ATOM 18114 O O . ALA A 1 69 ? 8.120 1.729 3.445 1.00 0.00 69 ALA A O 16
ATOM 18121 N N . GLU A 1 70 ? 10.145 2.617 3.862 1.00 0.00 70 GLU A N 16
ATOM 18122 C CA . GLU A 1 70 ? 10.832 1.789 2.877 1.00 0.00 70 GLU A CA 16
ATOM 18123 C C . GLU A 1 70 ? 11.609 0.666 3.559 1.00 0.00 70 GLU A C 16
ATOM 18124 O O . GLU A 1 70 ? 12.741 0.861 4.003 1.00 0.00 70 GLU A O 16
ATOM 18136 N N . ASP A 1 71 ? 10.994 -0.508 3.637 1.00 0.00 71 ASP A N 16
ATOM 18137 C CA . ASP A 1 71 ? 11.627 -1.663 4.264 1.00 0.00 71 ASP A CA 16
ATOM 18138 C C . ASP A 1 71 ? 12.307 -2.543 3.219 1.00 0.00 71 ASP A C 16
ATOM 18139 O O . ASP A 1 71 ? 11.642 -3.201 2.419 1.00 0.00 71 ASP A O 16
ATOM 18148 N N . SER A 1 72 ? 13.636 -2.548 3.233 1.00 0.00 72 SER A N 16
ATOM 18149 C CA . SER A 1 72 ? 14.407 -3.343 2.284 1.00 0.00 72 SER A CA 16
ATOM 18150 C C . SER A 1 72 ? 13.864 -4.766 2.200 1.00 0.00 72 SER A C 16
ATOM 18151 O O . SER A 1 72 ? 13.247 -5.263 3.141 1.00 0.00 72 SER A O 16
ATOM 18159 N N . GLY A 1 73 ? 14.099 -5.417 1.064 1.00 0.00 73 GLY A N 16
ATOM 18160 C CA . GLY A 1 73 ? 13.627 -6.776 0.877 1.00 0.00 73 GLY A CA 16
ATOM 18161 C C . GLY A 1 73 ? 14.357 -7.495 -0.240 1.00 0.00 73 GLY A C 16
ATOM 18162 O O . GLY A 1 73 ? 14.764 -6.891 -1.233 1.00 0.00 73 GLY A O 16
ATOM 18166 N N . PRO A 1 74 ? 14.534 -8.815 -0.084 1.00 0.00 74 PRO A N 16
ATOM 18167 C CA . PRO A 1 74 ? 15.222 -9.645 -1.078 1.00 0.00 74 PRO A CA 16
ATOM 18168 C C . PRO A 1 74 ? 14.412 -9.806 -2.359 1.00 0.00 74 PRO A C 16
ATOM 18169 O O . PRO A 1 74 ? 13.292 -10.316 -2.337 1.00 0.00 74 PRO A O 16
ATOM 18180 N N . SER A 1 75 ? 14.986 -9.368 -3.476 1.00 0.00 75 SER A N 16
ATOM 18181 C CA . SER A 1 75 ? 14.315 -9.461 -4.767 1.00 0.00 75 SER A CA 16
ATOM 18182 C C . SER A 1 75 ? 15.331 -9.502 -5.905 1.00 0.00 75 SER A C 16
ATOM 18183 O O . SER A 1 75 ? 16.116 -8.571 -6.084 1.00 0.00 75 SER A O 16
ATOM 18191 N N . SER A 1 76 ? 15.308 -10.588 -6.671 1.00 0.00 76 SER A N 16
ATOM 18192 C CA . SER A 1 76 ? 16.228 -10.754 -7.790 1.00 0.00 76 SER A CA 16
ATOM 18193 C C . SER A 1 76 ? 16.328 -9.469 -8.606 1.00 0.00 76 SER A C 16
ATOM 18194 O O . SER A 1 76 ? 15.316 -8.886 -8.994 1.00 0.00 76 SER A O 16
ATOM 18202 N N . GLY A 1 77 ? 17.557 -9.032 -8.863 1.00 0.00 77 GLY A N 16
ATOM 18203 C CA . GLY A 1 77 ? 17.768 -7.819 -9.632 1.00 0.00 77 GLY A CA 16
ATOM 18204 C C . GLY A 1 77 ? 18.814 -7.994 -10.715 1.00 0.00 77 GLY A C 16
ATOM 18205 O O . GLY A 1 77 ? 18.502 -8.431 -11.823 1.00 0.00 77 GLY A O 16
ATOM 18209 N N . GLY A 1 1 ? 3.702 -9.666 -18.156 1.00 0.00 1 GLY A N 17
ATOM 18210 C CA . GLY A 1 1 ? 3.849 -8.754 -19.275 1.00 0.00 1 GLY A CA 17
ATOM 18211 C C . GLY A 1 1 ? 5.123 -7.937 -19.194 1.00 0.00 1 GLY A C 17
ATOM 18212 O O . GLY A 1 1 ? 6.221 -8.491 -19.139 1.00 0.00 1 GLY A O 17
ATOM 18216 N N . SER A 1 2 ? 4.977 -6.616 -19.187 1.00 0.00 2 SER A N 17
ATOM 18217 C CA . SER A 1 2 ? 6.126 -5.721 -19.118 1.00 0.00 2 SER A CA 17
ATOM 18218 C C . SER A 1 2 ? 6.214 -5.055 -17.748 1.00 0.00 2 SER A C 17
ATOM 18219 O O . SER A 1 2 ? 5.196 -4.732 -17.135 1.00 0.00 2 SER A O 17
ATOM 18227 N N . SER A 1 3 ? 7.439 -4.852 -17.273 1.00 0.00 3 SER A N 17
ATOM 18228 C CA . SER A 1 3 ? 7.661 -4.229 -15.973 1.00 0.00 3 SER A CA 17
ATOM 18229 C C . SER A 1 3 ? 9.123 -3.824 -15.808 1.00 0.00 3 SER A C 17
ATOM 18230 O O . SER A 1 3 ? 10.031 -4.573 -16.168 1.00 0.00 3 SER A O 17
ATOM 18238 N N . GLY A 1 4 ? 9.343 -2.633 -15.260 1.00 0.00 4 GLY A N 17
ATOM 18239 C CA . GLY A 1 4 ? 10.696 -2.149 -15.056 1.00 0.00 4 GLY A CA 17
ATOM 18240 C C . GLY A 1 4 ? 11.337 -2.726 -13.809 1.00 0.00 4 GLY A C 17
ATOM 18241 O O . GLY A 1 4 ? 11.479 -3.943 -13.683 1.00 0.00 4 GLY A O 17
ATOM 18245 N N . SER A 1 5 ? 11.726 -1.852 -12.887 1.00 0.00 5 SER A N 17
ATOM 18246 C CA . SER A 1 5 ? 12.361 -2.282 -11.646 1.00 0.00 5 SER A CA 17
ATOM 18247 C C . SER A 1 5 ? 11.337 -2.388 -10.520 1.00 0.00 5 SER A C 17
ATOM 18248 O O . SER A 1 5 ? 11.589 -1.959 -9.394 1.00 0.00 5 SER A O 17
ATOM 18256 N N . SER A 1 6 ? 10.180 -2.962 -10.833 1.00 0.00 6 SER A N 17
ATOM 18257 C CA . SER A 1 6 ? 9.115 -3.121 -9.850 1.00 0.00 6 SER A CA 17
ATOM 18258 C C . SER A 1 6 ? 9.603 -3.920 -8.645 1.00 0.00 6 SER A C 17
ATOM 18259 O O . SER A 1 6 ? 9.820 -5.127 -8.733 1.00 0.00 6 SER A O 17
ATOM 18267 N N . GLY A 1 7 ? 9.773 -3.234 -7.518 1.00 0.00 7 GLY A N 17
ATOM 18268 C CA . GLY A 1 7 ? 10.235 -3.895 -6.311 1.00 0.00 7 GLY A CA 17
ATOM 18269 C C . GLY A 1 7 ? 10.379 -2.936 -5.146 1.00 0.00 7 GLY A C 17
ATOM 18270 O O . GLY A 1 7 ? 11.403 -2.931 -4.463 1.00 0.00 7 GLY A O 17
ATOM 18274 N N . GLN A 1 8 ? 9.352 -2.124 -4.919 1.00 0.00 8 GLN A N 17
ATOM 18275 C CA . GLN A 1 8 ? 9.371 -1.155 -3.829 1.00 0.00 8 GLN A CA 17
ATOM 18276 C C . GLN A 1 8 ? 8.409 -1.566 -2.719 1.00 0.00 8 GLN A C 17
ATOM 18277 O O . GLN A 1 8 ? 7.201 -1.347 -2.819 1.00 0.00 8 GLN A O 17
ATOM 18291 N N . TYR A 1 9 ? 8.951 -2.162 -1.663 1.00 0.00 9 TYR A N 17
ATOM 18292 C CA . TYR A 1 9 ? 8.140 -2.605 -0.536 1.00 0.00 9 TYR A CA 17
ATOM 18293 C C . TYR A 1 9 ? 8.126 -1.556 0.572 1.00 0.00 9 TYR A C 17
ATOM 18294 O O . TYR A 1 9 ? 9.142 -0.922 0.856 1.00 0.00 9 TYR A O 17
ATOM 18312 N N . PHE A 1 10 ? 6.965 -1.378 1.195 1.00 0.00 10 PHE A N 17
ATOM 18313 C CA . PHE A 1 10 ? 6.817 -0.406 2.271 1.00 0.00 10 PHE A CA 17
ATOM 18314 C C . PHE A 1 10 ? 6.111 -1.029 3.473 1.00 0.00 10 PHE A C 17
ATOM 18315 O O . PHE A 1 10 ? 5.334 -1.972 3.330 1.00 0.00 10 PHE A O 17
ATOM 18332 N N . VAL A 1 11 ? 6.389 -0.493 4.657 1.00 0.00 11 VAL A N 17
ATOM 18333 C CA . VAL A 1 11 ? 5.782 -0.995 5.884 1.00 0.00 11 VAL A CA 17
ATOM 18334 C C . VAL A 1 11 ? 4.860 0.048 6.507 1.00 0.00 11 VAL A C 17
ATOM 18335 O O . VAL A 1 11 ? 5.230 1.212 6.650 1.00 0.00 11 VAL A O 17
ATOM 18348 N N . ALA A 1 12 ? 3.657 -0.380 6.877 1.00 0.00 12 ALA A N 17
ATOM 18349 C CA . ALA A 1 12 ? 2.682 0.516 7.487 1.00 0.00 12 ALA A CA 17
ATOM 18350 C C . ALA A 1 12 ? 3.045 0.816 8.937 1.00 0.00 12 ALA A C 17
ATOM 18351 O O . ALA A 1 12 ? 2.778 0.015 9.833 1.00 0.00 12 ALA A O 17
ATOM 18358 N N . LEU A 1 13 ? 3.655 1.975 9.161 1.00 0.00 13 LEU A N 17
ATOM 18359 C CA . LEU A 1 13 ? 4.056 2.381 10.504 1.00 0.00 13 LEU A CA 17
ATOM 18360 C C . LEU A 1 13 ? 2.846 2.471 11.429 1.00 0.00 13 LEU A C 17
ATOM 18361 O O . LEU A 1 13 ? 2.950 2.217 12.629 1.00 0.00 13 LEU A O 17
ATOM 18377 N N . PHE A 1 14 ? 1.700 2.831 10.862 1.00 0.00 14 PHE A N 17
ATOM 18378 C CA . PHE A 1 14 ? 0.470 2.953 11.636 1.00 0.00 14 PHE A CA 17
ATOM 18379 C C . PHE A 1 14 ? -0.705 2.325 10.892 1.00 0.00 14 PHE A C 17
ATOM 18380 O O . PHE A 1 14 ? -0.632 2.079 9.688 1.00 0.00 14 PHE A O 17
ATOM 18397 N N . ASP A 1 15 ? -1.788 2.067 11.618 1.00 0.00 15 ASP A N 17
ATOM 18398 C CA . ASP A 1 15 ? -2.979 1.468 11.028 1.00 0.00 15 ASP A CA 17
ATOM 18399 C C . ASP A 1 15 ? -3.792 2.511 10.268 1.00 0.00 15 ASP A C 17
ATOM 18400 O O . ASP A 1 15 ? -3.724 3.704 10.566 1.00 0.00 15 ASP A O 17
ATOM 18409 N N . TYR A 1 16 ? -4.560 2.054 9.285 1.00 0.00 16 TYR A N 17
ATOM 18410 C CA . TYR A 1 16 ? -5.383 2.948 8.480 1.00 0.00 16 TYR A CA 17
ATOM 18411 C C . TYR A 1 16 ? -6.503 2.179 7.785 1.00 0.00 16 TYR A C 17
ATOM 18412 O O . TYR A 1 16 ? -6.253 1.214 7.063 1.00 0.00 16 TYR A O 17
ATOM 18430 N N . GLN A 1 17 ? -7.739 2.615 8.010 1.00 0.00 17 GLN A N 17
ATOM 18431 C CA . GLN A 1 17 ? -8.898 1.968 7.406 1.00 0.00 17 GLN A CA 17
ATOM 18432 C C . GLN A 1 17 ? -9.535 2.867 6.352 1.00 0.00 17 GLN A C 17
ATOM 18433 O O . GLN A 1 17 ? -10.437 3.649 6.651 1.00 0.00 17 GLN A O 17
ATOM 18447 N N . ALA A 1 18 ? -9.060 2.750 5.116 1.00 0.00 18 ALA A N 17
ATOM 18448 C CA . ALA A 1 18 ? -9.584 3.551 4.017 1.00 0.00 18 ALA A CA 17
ATOM 18449 C C . ALA A 1 18 ? -11.095 3.720 4.133 1.00 0.00 18 ALA A C 17
ATOM 18450 O O . ALA A 1 18 ? -11.831 2.741 4.259 1.00 0.00 18 ALA A O 17
ATOM 18457 N N . ARG A 1 19 ? -11.551 4.968 4.091 1.00 0.00 19 ARG A N 17
ATOM 18458 C CA . ARG A 1 19 ? -12.975 5.265 4.193 1.00 0.00 19 ARG A CA 17
ATOM 18459 C C . ARG A 1 19 ? -13.671 5.059 2.851 1.00 0.00 19 ARG A C 17
ATOM 18460 O O . ARG A 1 19 ? -14.737 4.445 2.779 1.00 0.00 19 ARG A O 17
ATOM 18481 N N . THR A 1 20 ? -13.062 5.576 1.789 1.00 0.00 20 THR A N 17
ATOM 18482 C CA . THR A 1 20 ? -13.624 5.451 0.450 1.00 0.00 20 THR A CA 17
ATOM 18483 C C . THR A 1 20 ? -13.144 4.174 -0.230 1.00 0.00 20 THR A C 17
ATOM 18484 O O . THR A 1 20 ? -11.981 3.791 -0.105 1.00 0.00 20 THR A O 17
ATOM 18495 N N . ALA A 1 21 ? -14.048 3.518 -0.951 1.00 0.00 21 ALA A N 17
ATOM 18496 C CA . ALA A 1 21 ? -13.716 2.284 -1.654 1.00 0.00 21 ALA A CA 17
ATOM 18497 C C . ALA A 1 21 ? -12.483 2.468 -2.532 1.00 0.00 21 ALA A C 17
ATOM 18498 O O . ALA A 1 21 ? -11.714 1.530 -2.742 1.00 0.00 21 ALA A O 17
ATOM 18505 N N . GLU A 1 22 ? -12.301 3.681 -3.043 1.00 0.00 22 GLU A N 17
ATOM 18506 C CA . GLU A 1 22 ? -11.161 3.986 -3.900 1.00 0.00 22 GLU A CA 17
ATOM 18507 C C . GLU A 1 22 ? -9.847 3.729 -3.169 1.00 0.00 22 GLU A C 17
ATOM 18508 O O . GLU A 1 22 ? -8.934 3.106 -3.711 1.00 0.00 22 GLU A O 17
ATOM 18520 N N . ASP A 1 23 ? -9.758 4.215 -1.936 1.00 0.00 23 ASP A N 17
ATOM 18521 C CA . ASP A 1 23 ? -8.556 4.039 -1.129 1.00 0.00 23 ASP A CA 17
ATOM 18522 C C . ASP A 1 23 ? -8.477 2.620 -0.575 1.00 0.00 23 ASP A C 17
ATOM 18523 O O . ASP A 1 23 ? -9.493 1.938 -0.436 1.00 0.00 23 ASP A O 17
ATOM 18532 N N . LEU A 1 24 ? -7.263 2.179 -0.263 1.00 0.00 24 LEU A N 17
ATOM 18533 C CA . LEU A 1 24 ? -7.050 0.840 0.275 1.00 0.00 24 LEU A CA 17
ATOM 18534 C C . LEU A 1 24 ? -6.901 0.880 1.792 1.00 0.00 24 LEU A C 17
ATOM 18535 O O . LEU A 1 24 ? -6.521 1.903 2.362 1.00 0.00 24 LEU A O 17
ATOM 18551 N N . SER A 1 25 ? -7.201 -0.241 2.441 1.00 0.00 25 SER A N 17
ATOM 18552 C CA . SER A 1 25 ? -7.102 -0.334 3.893 1.00 0.00 25 SER A CA 17
ATOM 18553 C C . SER A 1 25 ? -5.920 -1.208 4.302 1.00 0.00 25 SER A C 17
ATOM 18554 O O . SER A 1 25 ? -5.488 -2.080 3.548 1.00 0.00 25 SER A O 17
ATOM 18562 N N . PHE A 1 26 ? -5.403 -0.969 5.502 1.00 0.00 26 PHE A N 17
ATOM 18563 C CA . PHE A 1 26 ? -4.270 -1.733 6.013 1.00 0.00 26 PHE A CA 17
ATOM 18564 C C . PHE A 1 26 ? -4.034 -1.434 7.490 1.00 0.00 26 PHE A C 17
ATOM 18565 O O . PHE A 1 26 ? -4.581 -0.475 8.035 1.00 0.00 26 PHE A O 17
ATOM 18582 N N . ARG A 1 27 ? -3.217 -2.262 8.132 1.00 0.00 27 ARG A N 17
ATOM 18583 C CA . ARG A 1 27 ? -2.910 -2.088 9.547 1.00 0.00 27 ARG A CA 17
ATOM 18584 C C . ARG A 1 27 ? -1.408 -1.922 9.760 1.00 0.00 27 ARG A C 17
ATOM 18585 O O . ARG A 1 27 ? -0.618 -2.075 8.829 1.00 0.00 27 ARG A O 17
ATOM 18606 N N . ALA A 1 28 ? -1.022 -1.608 10.993 1.00 0.00 28 ALA A N 17
ATOM 18607 C CA . ALA A 1 28 ? 0.384 -1.423 11.329 1.00 0.00 28 ALA A CA 17
ATOM 18608 C C . ALA A 1 28 ? 1.171 -2.714 11.129 1.00 0.00 28 ALA A C 17
ATOM 18609 O O . ALA A 1 28 ? 0.902 -3.723 11.779 1.00 0.00 28 ALA A O 17
ATOM 18616 N N . GLY A 1 29 ? 2.145 -2.675 10.225 1.00 0.00 29 GLY A N 17
ATOM 18617 C CA . GLY A 1 29 ? 2.955 -3.848 9.956 1.00 0.00 29 GLY A CA 17
ATOM 18618 C C . GLY A 1 29 ? 2.660 -4.458 8.600 1.00 0.00 29 GLY A C 17
ATOM 18619 O O . GLY A 1 29 ? 3.571 -4.887 7.892 1.00 0.00 29 GLY A O 17
ATOM 18623 N N . ASP A 1 30 ? 1.382 -4.499 8.237 1.00 0.00 30 ASP A N 17
ATOM 18624 C CA . ASP A 1 30 ? 0.968 -5.061 6.957 1.00 0.00 30 ASP A CA 17
ATOM 18625 C C . ASP A 1 30 ? 2.005 -4.773 5.876 1.00 0.00 30 ASP A C 17
ATOM 18626 O O . ASP A 1 30 ? 2.530 -3.663 5.784 1.00 0.00 30 ASP A O 17
ATOM 18635 N N . LYS A 1 31 ? 2.297 -5.780 5.059 1.00 0.00 31 LYS A N 17
ATOM 18636 C CA . LYS A 1 31 ? 3.271 -5.636 3.984 1.00 0.00 31 LYS A CA 17
ATOM 18637 C C . LYS A 1 31 ? 2.601 -5.144 2.705 1.00 0.00 31 LYS A C 17
ATOM 18638 O O . LYS A 1 31 ? 1.813 -5.863 2.089 1.00 0.00 31 LYS A O 17
ATOM 18657 N N . LEU A 1 32 ? 2.919 -3.916 2.311 1.00 0.00 32 LEU A N 17
ATOM 18658 C CA . LEU A 1 32 ? 2.348 -3.328 1.103 1.00 0.00 32 LEU A CA 17
ATOM 18659 C C . LEU A 1 32 ? 3.445 -2.932 0.120 1.00 0.00 32 LEU A C 17
ATOM 18660 O O . LEU A 1 32 ? 4.458 -2.351 0.507 1.00 0.00 32 LEU A O 17
ATOM 18676 N N . GLN A 1 33 ? 3.233 -3.250 -1.153 1.00 0.00 33 GLN A N 17
ATOM 18677 C CA . GLN A 1 33 ? 4.204 -2.926 -2.192 1.00 0.00 33 GLN A CA 17
ATOM 18678 C C . GLN A 1 33 ? 3.747 -1.720 -3.007 1.00 0.00 33 GLN A C 17
ATOM 18679 O O . GLN A 1 33 ? 2.691 -1.749 -3.640 1.00 0.00 33 GLN A O 17
ATOM 18693 N N . VAL A 1 34 ? 4.548 -0.660 -2.987 1.00 0.00 34 VAL A N 17
ATOM 18694 C CA . VAL A 1 34 ? 4.227 0.556 -3.724 1.00 0.00 34 VAL A CA 17
ATOM 18695 C C . VAL A 1 34 ? 4.381 0.345 -5.226 1.00 0.00 34 VAL A C 17
ATOM 18696 O O . VAL A 1 34 ? 5.466 0.022 -5.711 1.00 0.00 34 VAL A O 17
ATOM 18709 N N . LEU A 1 35 ? 3.288 0.530 -5.959 1.00 0.00 35 LEU A N 17
ATOM 18710 C CA . LEU A 1 35 ? 3.301 0.361 -7.408 1.00 0.00 35 LEU A CA 17
ATOM 18711 C C . LEU A 1 35 ? 3.406 1.709 -8.113 1.00 0.00 35 LEU A C 17
ATOM 18712 O O . LEU A 1 35 ? 4.253 1.901 -8.986 1.00 0.00 35 LEU A O 17
ATOM 18728 N N . ASP A 1 36 ? 2.541 2.641 -7.727 1.00 0.00 36 ASP A N 17
ATOM 18729 C CA . ASP A 1 36 ? 2.538 3.974 -8.319 1.00 0.00 36 ASP A CA 17
ATOM 18730 C C . ASP A 1 36 ? 3.024 5.016 -7.316 1.00 0.00 36 ASP A C 17
ATOM 18731 O O . ASP A 1 36 ? 2.610 5.018 -6.157 1.00 0.00 36 ASP A O 17
ATOM 18740 N N . THR A 1 37 ? 3.906 5.901 -7.770 1.00 0.00 37 THR A N 17
ATOM 18741 C CA . THR A 1 37 ? 4.450 6.946 -6.913 1.00 0.00 37 THR A CA 17
ATOM 18742 C C . THR A 1 37 ? 4.305 8.319 -7.560 1.00 0.00 37 THR A C 17
ATOM 18743 O O . THR A 1 37 ? 5.135 9.204 -7.354 1.00 0.00 37 THR A O 17
ATOM 18754 N N . SER A 1 38 ? 3.244 8.490 -8.343 1.00 0.00 38 SER A N 17
ATOM 18755 C CA . SER A 1 38 ? 2.992 9.755 -9.023 1.00 0.00 38 SER A CA 17
ATOM 18756 C C . SER A 1 38 ? 2.175 10.693 -8.140 1.00 0.00 38 SER A C 17
ATOM 18757 O O . SER A 1 38 ? 2.660 11.741 -7.712 1.00 0.00 38 SER A O 17
ATOM 18765 N N . HIS A 1 39 ? 0.932 10.309 -7.870 1.00 0.00 39 HIS A N 17
ATOM 18766 C CA . HIS A 1 39 ? 0.046 11.115 -7.037 1.00 0.00 39 HIS A CA 17
ATOM 18767 C C . HIS A 1 39 ? 0.643 11.319 -5.648 1.00 0.00 39 HIS A C 17
ATOM 18768 O O . HIS A 1 39 ? 0.264 10.641 -4.694 1.00 0.00 39 HIS A O 17
ATOM 18783 N N . GLU A 1 40 ? 1.580 12.256 -5.543 1.00 0.00 40 GLU A N 17
ATOM 18784 C CA . GLU A 1 40 ? 2.230 12.547 -4.271 1.00 0.00 40 GLU A CA 17
ATOM 18785 C C . GLU A 1 40 ? 1.239 12.434 -3.115 1.00 0.00 40 GLU A C 17
ATOM 18786 O O . GLU A 1 40 ? 0.087 12.851 -3.228 1.00 0.00 40 GLU A O 17
ATOM 18798 N N . GLY A 1 41 ? 1.698 11.867 -2.004 1.00 0.00 41 GLY A N 17
ATOM 18799 C CA . GLY A 1 41 ? 0.840 11.708 -0.844 1.00 0.00 41 GLY A CA 17
ATOM 18800 C C . GLY A 1 41 ? -0.020 10.462 -0.924 1.00 0.00 41 GLY A C 17
ATOM 18801 O O . GLY A 1 41 ? -0.352 9.862 0.098 1.00 0.00 41 GLY A O 17
ATOM 18805 N N . TRP A 1 42 ? -0.382 10.074 -2.141 1.00 0.00 42 TRP A N 17
ATOM 18806 C CA . TRP A 1 42 ? -1.211 8.892 -2.351 1.00 0.00 42 TRP A CA 17
ATOM 18807 C C . TRP A 1 42 ? -0.568 7.949 -3.362 1.00 0.00 42 TRP A C 17
ATOM 18808 O O . TRP A 1 42 ? -0.519 8.244 -4.556 1.00 0.00 42 TRP A O 17
ATOM 18829 N N . TRP A 1 43 ? -0.076 6.815 -2.877 1.00 0.00 43 TRP A N 17
ATOM 18830 C CA . TRP A 1 43 ? 0.564 5.828 -3.739 1.00 0.00 43 TRP A CA 17
ATOM 18831 C C . TRP A 1 43 ? -0.330 4.608 -3.928 1.00 0.00 43 TRP A C 17
ATOM 18832 O O . TRP A 1 43 ? -1.110 4.255 -3.043 1.00 0.00 43 TRP A O 17
ATOM 18853 N N . LEU A 1 44 ? -0.213 3.968 -5.086 1.00 0.00 44 LEU A N 17
ATOM 18854 C CA . LEU A 1 44 ? -1.012 2.785 -5.391 1.00 0.00 44 LEU A CA 17
ATOM 18855 C C . LEU A 1 44 ? -0.245 1.510 -5.057 1.00 0.00 44 LEU A C 17
ATOM 18856 O O . LEU A 1 44 ? 0.659 1.107 -5.789 1.00 0.00 44 LEU A O 17
ATOM 18872 N N . ALA A 1 45 ? -0.615 0.876 -3.948 1.00 0.00 45 ALA A N 17
ATOM 18873 C CA . ALA A 1 45 ? 0.035 -0.356 -3.520 1.00 0.00 45 ALA A CA 17
ATOM 18874 C C . ALA A 1 45 ? -0.940 -1.529 -3.548 1.00 0.00 45 ALA A C 17
ATOM 18875 O O . ALA A 1 45 ? -2.153 -1.338 -3.638 1.00 0.00 45 ALA A O 17
ATOM 18882 N N . ARG A 1 46 ? -0.402 -2.741 -3.470 1.00 0.00 46 ARG A N 17
ATOM 18883 C CA . ARG A 1 46 ? -1.224 -3.945 -3.489 1.00 0.00 46 ARG A CA 17
ATOM 18884 C C . ARG A 1 46 ? -0.954 -4.807 -2.259 1.00 0.00 46 ARG A C 17
ATOM 18885 O O . ARG A 1 46 ? 0.167 -4.846 -1.749 1.00 0.00 46 ARG A O 17
ATOM 18906 N N . HIS A 1 47 ? -1.987 -5.498 -1.788 1.00 0.00 47 HIS A N 17
ATOM 18907 C CA . HIS A 1 47 ? -1.861 -6.360 -0.618 1.00 0.00 47 HIS A CA 17
ATOM 18908 C C . HIS A 1 47 ? -1.025 -7.595 -0.941 1.00 0.00 47 HIS A C 17
ATOM 18909 O O . HIS A 1 47 ? -1.408 -8.416 -1.775 1.00 0.00 47 HIS A O 17
ATOM 18924 N N . LEU A 1 48 ? 0.119 -7.719 -0.277 1.00 0.00 48 LEU A N 17
ATOM 18925 C CA . LEU A 1 48 ? 1.010 -8.853 -0.494 1.00 0.00 48 LEU A CA 17
ATOM 18926 C C . LEU A 1 48 ? 0.613 -10.034 0.387 1.00 0.00 48 LEU A C 17
ATOM 18927 O O . LEU A 1 48 ? 0.605 -11.179 -0.061 1.00 0.00 48 LEU A O 17
ATOM 18943 N N . GLU A 1 49 ? 0.284 -9.744 1.642 1.00 0.00 49 GLU A N 17
ATOM 18944 C CA . GLU A 1 49 ? -0.116 -10.782 2.585 1.00 0.00 49 GLU A CA 17
ATOM 18945 C C . GLU A 1 49 ? -1.254 -11.625 2.017 1.00 0.00 49 GLU A C 17
ATOM 18946 O O . GLU A 1 49 ? -2.130 -11.116 1.318 1.00 0.00 49 GLU A O 17
ATOM 18958 N N . LYS A 1 50 ? -1.233 -12.918 2.322 1.00 0.00 50 LYS A N 17
ATOM 18959 C CA . LYS A 1 50 ? -2.262 -13.834 1.843 1.00 0.00 50 LYS A CA 17
ATOM 18960 C C . LYS A 1 50 ? -3.362 -14.009 2.885 1.00 0.00 50 LYS A C 17
ATOM 18961 O O . LYS A 1 50 ? -3.839 -15.120 3.119 1.00 0.00 50 LYS A O 17
ATOM 18980 N N . LYS A 1 51 ? -3.762 -12.906 3.508 1.00 0.00 51 LYS A N 17
ATOM 18981 C CA . LYS A 1 51 ? -4.808 -12.936 4.524 1.00 0.00 51 LYS A CA 17
ATOM 18982 C C . LYS A 1 51 ? -6.174 -12.657 3.906 1.00 0.00 51 LYS A C 17
ATOM 18983 O O . LYS A 1 51 ? -7.111 -13.437 4.069 1.00 0.00 51 LYS A O 17
ATOM 19002 N N . GLY A 1 52 ? -6.280 -11.538 3.195 1.00 0.00 52 GLY A N 17
ATOM 19003 C CA . GLY A 1 52 ? -7.535 -11.177 2.563 1.00 0.00 52 GLY A CA 17
ATOM 19004 C C . GLY A 1 52 ? -8.266 -10.080 3.310 1.00 0.00 52 GLY A C 17
ATOM 19005 O O . GLY A 1 52 ? -9.305 -10.322 3.926 1.00 0.00 52 GLY A O 17
ATOM 19009 N N . THR A 1 53 ? -7.723 -8.867 3.259 1.00 0.00 53 THR A N 17
ATOM 19010 C CA . THR A 1 53 ? -8.328 -7.729 3.939 1.00 0.00 53 THR A CA 17
ATOM 19011 C C . THR A 1 53 ? -8.537 -6.563 2.980 1.00 0.00 53 THR A C 17
ATOM 19012 O O . THR A 1 53 ? -8.041 -6.576 1.854 1.00 0.00 53 THR A O 17
ATOM 19023 N N . GLY A 1 54 ? -9.274 -5.554 3.434 1.00 0.00 54 GLY A N 17
ATOM 19024 C CA . GLY A 1 54 ? -9.534 -4.393 2.603 1.00 0.00 54 GLY A CA 17
ATOM 19025 C C . GLY A 1 54 ? -11.000 -4.255 2.243 1.00 0.00 54 GLY A C 17
ATOM 19026 O O . GLY A 1 54 ? -11.566 -5.119 1.572 1.00 0.00 54 GLY A O 17
ATOM 19030 N N . LEU A 1 55 ? -11.618 -3.167 2.690 1.00 0.00 55 LEU A N 17
ATOM 19031 C CA . LEU A 1 55 ? -13.028 -2.919 2.412 1.00 0.00 55 LEU A CA 17
ATOM 19032 C C . LEU A 1 55 ? -13.370 -3.278 0.969 1.00 0.00 55 LEU A C 17
ATOM 19033 O O . LEU A 1 55 ? -12.751 -2.778 0.031 1.00 0.00 55 LEU A O 17
ATOM 19049 N N . GLY A 1 56 ? -14.362 -4.146 0.800 1.00 0.00 56 GLY A N 17
ATOM 19050 C CA . GLY A 1 56 ? -14.771 -4.555 -0.531 1.00 0.00 56 GLY A CA 17
ATOM 19051 C C . GLY A 1 56 ? -13.788 -5.517 -1.170 1.00 0.00 56 GLY A C 17
ATOM 19052 O O . GLY A 1 56 ? -13.396 -5.337 -2.322 1.00 0.00 56 GLY A O 17
ATOM 19056 N N . GLN A 1 57 ? -13.389 -6.538 -0.419 1.00 0.00 57 GLN A N 17
ATOM 19057 C CA . GLN A 1 57 ? -12.444 -7.529 -0.919 1.00 0.00 57 GLN A CA 17
ATOM 19058 C C . GLN A 1 57 ? -11.428 -6.888 -1.857 1.00 0.00 57 GLN A C 17
ATOM 19059 O O . GLN A 1 57 ? -11.004 -7.498 -2.838 1.00 0.00 57 GLN A O 17
ATOM 19073 N N . GLN A 1 58 ? -11.041 -5.654 -1.549 1.00 0.00 58 GLN A N 17
ATOM 19074 C CA . GLN A 1 58 ? -10.075 -4.930 -2.367 1.00 0.00 58 GLN A CA 17
ATOM 19075 C C . GLN A 1 58 ? -8.649 -5.342 -2.018 1.00 0.00 58 GLN A C 17
ATOM 19076 O O . GLN A 1 58 ? -8.379 -5.806 -0.909 1.00 0.00 58 GLN A O 17
ATOM 19090 N N . LEU A 1 59 ? -7.739 -5.170 -2.970 1.00 0.00 59 LEU A N 17
ATOM 19091 C CA . LEU A 1 59 ? -6.339 -5.525 -2.763 1.00 0.00 59 LEU A CA 17
ATOM 19092 C C . LEU A 1 59 ? -5.422 -4.370 -3.153 1.00 0.00 59 LEU A C 17
ATOM 19093 O O . LEU A 1 59 ? -4.394 -4.141 -2.516 1.00 0.00 59 LEU A O 17
ATOM 19109 N N . GLN A 1 60 ? -5.802 -3.646 -4.200 1.00 0.00 60 GLN A N 17
ATOM 19110 C CA . GLN A 1 60 ? -5.014 -2.513 -4.672 1.00 0.00 60 GLN A CA 17
ATOM 19111 C C . GLN A 1 60 ? -5.798 -1.212 -4.541 1.00 0.00 60 GLN A C 17
ATOM 19112 O O . GLN A 1 60 ? -6.996 -1.166 -4.818 1.00 0.00 60 GLN A O 17
ATOM 19126 N N . GLY A 1 61 ? -5.113 -0.154 -4.116 1.00 0.00 61 GLY A N 17
ATOM 19127 C CA . GLY A 1 61 ? -5.762 1.134 -3.955 1.00 0.00 61 GLY A CA 17
ATOM 19128 C C . GLY A 1 61 ? -4.794 2.221 -3.532 1.00 0.00 61 GLY A C 17
ATOM 19129 O O . GLY A 1 61 ? -3.588 1.990 -3.446 1.00 0.00 61 GLY A O 17
ATOM 19133 N N . TYR A 1 62 ? -5.323 3.411 -3.268 1.00 0.00 62 TYR A N 17
ATOM 19134 C CA . TYR A 1 62 ? -4.497 4.540 -2.855 1.00 0.00 62 TYR A CA 17
ATOM 19135 C C . TYR A 1 62 ? -4.267 4.524 -1.347 1.00 0.00 62 TYR A C 17
ATOM 19136 O O . TYR A 1 62 ? -5.199 4.328 -0.568 1.00 0.00 62 TYR A O 17
ATOM 19154 N N . ILE A 1 63 ? -3.018 4.732 -0.944 1.00 0.00 63 ILE A N 17
ATOM 19155 C CA . ILE A 1 63 ? -2.664 4.744 0.470 1.00 0.00 63 ILE A CA 17
ATOM 19156 C C . ILE A 1 63 ? -1.674 5.862 0.779 1.00 0.00 63 ILE A C 17
ATOM 19157 O O . ILE A 1 63 ? -0.798 6.189 -0.021 1.00 0.00 63 ILE A O 17
ATOM 19173 N N . PRO A 1 64 ? -1.814 6.463 1.970 1.00 0.00 64 PRO A N 17
ATOM 19174 C CA . PRO A 1 64 ? -0.939 7.552 2.415 1.00 0.00 64 PRO A CA 17
ATOM 19175 C C . PRO A 1 64 ? 0.477 7.073 2.713 1.00 0.00 64 PRO A C 17
ATOM 19176 O O . PRO A 1 64 ? 0.697 6.295 3.641 1.00 0.00 64 PRO A O 17
ATOM 19187 N N . SER A 1 65 ? 1.435 7.544 1.921 1.00 0.00 65 SER A N 17
ATOM 19188 C CA . SER A 1 65 ? 2.831 7.160 2.098 1.00 0.00 65 SER A CA 17
ATOM 19189 C C . SER A 1 65 ? 3.301 7.462 3.518 1.00 0.00 65 SER A C 17
ATOM 19190 O O . SER A 1 65 ? 4.036 6.680 4.119 1.00 0.00 65 SER A O 17
ATOM 19198 N N . ASN A 1 66 ? 2.870 8.602 4.047 1.00 0.00 66 ASN A N 17
ATOM 19199 C CA . ASN A 1 66 ? 3.247 9.009 5.396 1.00 0.00 66 ASN A CA 17
ATOM 19200 C C . ASN A 1 66 ? 2.975 7.890 6.397 1.00 0.00 66 ASN A C 17
ATOM 19201 O O . ASN A 1 66 ? 3.771 7.648 7.305 1.00 0.00 66 ASN A O 17
ATOM 19212 N N . TYR A 1 67 ? 1.846 7.212 6.225 1.00 0.00 67 TYR A N 17
ATOM 19213 C CA . TYR A 1 67 ? 1.468 6.120 7.114 1.00 0.00 67 TYR A CA 17
ATOM 19214 C C . TYR A 1 67 ? 2.468 4.972 7.024 1.00 0.00 67 TYR A C 17
ATOM 19215 O O . TYR A 1 67 ? 2.718 4.271 8.005 1.00 0.00 67 TYR A O 17
ATOM 19233 N N . VAL A 1 68 ? 3.039 4.786 5.838 1.00 0.00 68 VAL A N 17
ATOM 19234 C CA . VAL A 1 68 ? 4.015 3.724 5.617 1.00 0.00 68 VAL A CA 17
ATOM 19235 C C . VAL A 1 68 ? 5.416 4.295 5.433 1.00 0.00 68 VAL A C 17
ATOM 19236 O O . VAL A 1 68 ? 5.622 5.505 5.530 1.00 0.00 68 VAL A O 17
ATOM 19249 N N . ALA A 1 69 ? 6.377 3.417 5.166 1.00 0.00 69 ALA A N 17
ATOM 19250 C CA . ALA A 1 69 ? 7.759 3.834 4.966 1.00 0.00 69 ALA A CA 17
ATOM 19251 C C . ALA A 1 69 ? 8.528 2.806 4.143 1.00 0.00 69 ALA A C 17
ATOM 19252 O O . ALA A 1 69 ? 7.998 1.749 3.801 1.00 0.00 69 ALA A O 17
ATOM 19259 N N . GLU A 1 70 ? 9.780 3.124 3.827 1.00 0.00 70 GLU A N 17
ATOM 19260 C CA . GLU A 1 70 ? 10.620 2.228 3.042 1.00 0.00 70 GLU A CA 17
ATOM 19261 C C . GLU A 1 70 ? 11.202 1.122 3.917 1.00 0.00 70 GLU A C 17
ATOM 19262 O O . GLU A 1 70 ? 12.246 1.298 4.547 1.00 0.00 70 GLU A O 17
ATOM 19274 N N . ASP A 1 71 ? 10.519 -0.017 3.953 1.00 0.00 71 ASP A N 17
ATOM 19275 C CA . ASP A 1 71 ? 10.968 -1.153 4.750 1.00 0.00 71 ASP A CA 17
ATOM 19276 C C . ASP A 1 71 ? 11.819 -2.103 3.913 1.00 0.00 71 ASP A C 17
ATOM 19277 O O . ASP A 1 71 ? 11.610 -2.240 2.708 1.00 0.00 71 ASP A O 17
ATOM 19286 N N . SER A 1 72 ? 12.779 -2.755 4.560 1.00 0.00 72 SER A N 17
ATOM 19287 C CA . SER A 1 72 ? 13.665 -3.689 3.874 1.00 0.00 72 SER A CA 17
ATOM 19288 C C . SER A 1 72 ? 12.875 -4.849 3.277 1.00 0.00 72 SER A C 17
ATOM 19289 O O . SER A 1 72 ? 11.752 -5.130 3.695 1.00 0.00 72 SER A O 17
ATOM 19297 N N . GLY A 1 73 ? 13.470 -5.518 2.294 1.00 0.00 73 GLY A N 17
ATOM 19298 C CA . GLY A 1 73 ? 12.808 -6.640 1.654 1.00 0.00 73 GLY A CA 17
ATOM 19299 C C . GLY A 1 73 ? 13.320 -7.977 2.153 1.00 0.00 73 GLY A C 17
ATOM 19300 O O . GLY A 1 73 ? 12.865 -8.499 3.170 1.00 0.00 73 GLY A O 17
ATOM 19304 N N . PRO A 1 74 ? 14.289 -8.553 1.425 1.00 0.00 74 PRO A N 17
ATOM 19305 C CA . PRO A 1 74 ? 14.883 -9.845 1.780 1.00 0.00 74 PRO A CA 17
ATOM 19306 C C . PRO A 1 74 ? 15.741 -9.763 3.037 1.00 0.00 74 PRO A C 17
ATOM 19307 O O . PRO A 1 74 ? 16.665 -8.953 3.118 1.00 0.00 74 PRO A O 17
ATOM 19318 N N . SER A 1 75 ? 15.430 -10.606 4.017 1.00 0.00 75 SER A N 17
ATOM 19319 C CA . SER A 1 75 ? 16.171 -10.626 5.272 1.00 0.00 75 SER A CA 17
ATOM 19320 C C . SER A 1 75 ? 17.113 -11.825 5.328 1.00 0.00 75 SER A C 17
ATOM 19321 O O . SER A 1 75 ? 16.787 -12.857 5.915 1.00 0.00 75 SER A O 17
ATOM 19329 N N . SER A 1 76 ? 18.282 -11.681 4.714 1.00 0.00 76 SER A N 17
ATOM 19330 C CA . SER A 1 76 ? 19.270 -12.753 4.689 1.00 0.00 76 SER A CA 17
ATOM 19331 C C . SER A 1 76 ? 18.652 -14.051 4.178 1.00 0.00 76 SER A C 17
ATOM 19332 O O . SER A 1 76 ? 18.919 -15.129 4.707 1.00 0.00 76 SER A O 17
ATOM 19340 N N . GLY A 1 77 ? 17.823 -13.937 3.144 1.00 0.00 77 GLY A N 17
ATOM 19341 C CA . GLY A 1 77 ? 17.179 -15.107 2.578 1.00 0.00 77 GLY A CA 17
ATOM 19342 C C . GLY A 1 77 ? 15.670 -14.967 2.519 1.00 0.00 77 GLY A C 17
ATOM 19343 O O . GLY A 1 77 ? 14.963 -15.927 2.213 1.00 0.00 77 GLY A O 17
ATOM 19347 N N . GLY A 1 1 ? 4.985 0.820 -20.269 1.00 0.00 1 GLY A N 18
ATOM 19348 C CA . GLY A 1 1 ? 5.527 -0.526 -20.307 1.00 0.00 1 GLY A CA 18
ATOM 19349 C C . GLY A 1 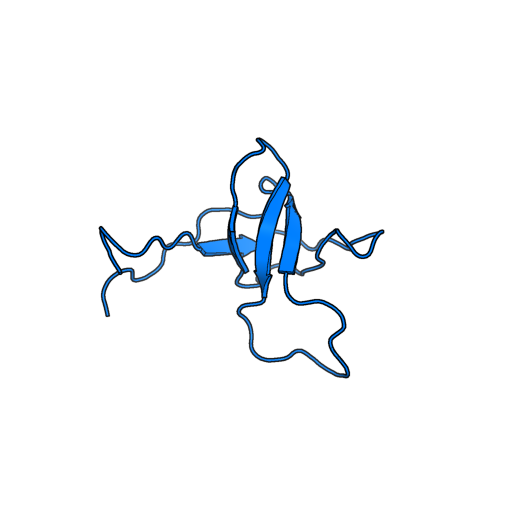1 ? 7.034 -0.549 -20.142 1.00 0.00 1 GLY A C 18
ATOM 19350 O O . GLY A 1 1 ? 7.762 -0.902 -21.070 1.00 0.00 1 GLY A O 18
ATOM 19354 N N . SER A 1 2 ? 7.504 -0.170 -18.958 1.00 0.00 2 SER A N 18
ATOM 19355 C CA . SER A 1 2 ? 8.934 -0.143 -18.676 1.00 0.00 2 SER A CA 18
ATOM 19356 C C . SER A 1 2 ? 9.457 -1.546 -18.384 1.00 0.00 2 SER A C 18
ATOM 19357 O O . SER A 1 2 ? 9.481 -1.984 -17.234 1.00 0.00 2 SER A O 18
ATOM 19365 N N . SER A 1 3 ? 9.874 -2.246 -19.434 1.00 0.00 3 SER A N 18
ATOM 19366 C CA . SER A 1 3 ? 10.393 -3.601 -19.291 1.00 0.00 3 SER A CA 18
ATOM 19367 C C . SER A 1 3 ? 11.174 -3.750 -17.990 1.00 0.00 3 SER A C 18
ATOM 19368 O O . SER A 1 3 ? 11.872 -2.832 -17.563 1.00 0.00 3 SER A O 18
ATOM 19376 N N . GLY A 1 4 ? 11.051 -4.916 -17.363 1.00 0.00 4 GLY A N 18
ATOM 19377 C CA . GLY A 1 4 ? 11.750 -5.166 -16.116 1.00 0.00 4 GLY A CA 18
ATOM 19378 C C . GLY A 1 4 ? 11.055 -4.536 -14.925 1.00 0.00 4 GLY A C 18
ATOM 19379 O O . GLY A 1 4 ? 10.244 -3.623 -15.082 1.00 0.00 4 GLY A O 18
ATOM 19383 N N . SER A 1 5 ? 11.371 -5.025 -13.730 1.00 0.00 5 SER A N 18
ATOM 19384 C CA . SER A 1 5 ? 10.767 -4.508 -12.508 1.00 0.00 5 SER A CA 18
ATOM 19385 C C . SER A 1 5 ? 11.678 -4.747 -11.308 1.00 0.00 5 SER A C 18
ATOM 19386 O O . SER A 1 5 ? 12.476 -5.684 -11.298 1.00 0.00 5 SER A O 18
ATOM 19394 N N . SER A 1 6 ? 11.552 -3.892 -10.298 1.00 0.00 6 SER A N 18
ATOM 19395 C CA . SER A 1 6 ? 12.367 -4.006 -9.094 1.00 0.00 6 SER A CA 18
ATOM 19396 C C . SER A 1 6 ? 11.503 -4.354 -7.885 1.00 0.00 6 SER A C 18
ATOM 19397 O O . SER A 1 6 ? 11.864 -5.206 -7.074 1.00 0.00 6 SER A O 18
ATOM 19405 N N . GLY A 1 7 ? 10.358 -3.687 -7.772 1.00 0.00 7 GLY A N 18
ATOM 19406 C CA . GLY A 1 7 ? 9.460 -3.938 -6.660 1.00 0.00 7 GLY A CA 18
ATOM 19407 C C . GLY A 1 7 ? 9.814 -3.122 -5.433 1.00 0.00 7 GLY A C 18
ATOM 19408 O O . GLY A 1 7 ? 10.882 -3.301 -4.848 1.00 0.00 7 GLY A O 18
ATOM 19412 N N . GLN A 1 8 ? 8.917 -2.222 -5.044 1.00 0.00 8 GLN A N 18
ATOM 19413 C CA . GLN A 1 8 ? 9.141 -1.374 -3.879 1.00 0.00 8 GLN A CA 18
ATOM 19414 C C . GLN A 1 8 ? 8.248 -1.795 -2.718 1.00 0.00 8 GLN A C 18
ATOM 19415 O O . GLN A 1 8 ? 7.024 -1.677 -2.788 1.00 0.00 8 GLN A O 18
ATOM 19429 N N . TYR A 1 9 ? 8.866 -2.287 -1.650 1.00 0.00 9 TYR A N 18
ATOM 19430 C CA . TYR A 1 9 ? 8.127 -2.729 -0.474 1.00 0.00 9 TYR A CA 18
ATOM 19431 C C . TYR A 1 9 ? 8.182 -1.679 0.631 1.00 0.00 9 TYR A C 18
ATOM 19432 O O . TYR A 1 9 ? 9.260 -1.284 1.075 1.00 0.00 9 TYR A O 18
ATOM 19450 N N . PHE A 1 10 ? 7.011 -1.230 1.071 1.00 0.00 10 PHE A N 18
ATOM 19451 C CA . PHE A 1 10 ? 6.924 -0.225 2.123 1.00 0.00 10 PHE A CA 18
ATOM 19452 C C . PHE A 1 10 ? 6.218 -0.786 3.354 1.00 0.00 10 PHE A C 18
ATOM 19453 O O . PHE A 1 10 ? 5.441 -1.737 3.259 1.00 0.00 10 PHE A O 18
ATOM 19470 N N . VAL A 1 11 ? 6.494 -0.191 4.510 1.00 0.00 11 VAL A N 18
ATOM 19471 C CA . VAL A 1 11 ? 5.886 -0.630 5.761 1.00 0.00 11 VAL A CA 18
ATOM 19472 C C . VAL A 1 11 ? 5.043 0.479 6.381 1.00 0.00 11 VAL A C 18
ATOM 19473 O O . VAL A 1 11 ? 5.441 1.643 6.390 1.00 0.00 11 VAL A O 18
ATOM 19486 N N . ALA A 1 12 ? 3.878 0.108 6.901 1.00 0.00 12 ALA A N 18
ATOM 19487 C CA . ALA A 1 12 ? 2.979 1.071 7.526 1.00 0.00 12 ALA A CA 18
ATOM 19488 C C . ALA A 1 12 ? 3.416 1.382 8.954 1.00 0.00 12 ALA A C 18
ATOM 19489 O O . ALA A 1 12 ? 3.343 0.525 9.836 1.00 0.00 12 ALA A O 18
ATOM 19496 N N . LEU A 1 13 ? 3.870 2.610 9.175 1.00 0.00 13 LEU A N 18
ATOM 19497 C CA . LEU A 1 13 ? 4.319 3.034 10.496 1.00 0.00 13 LEU A CA 18
ATOM 19498 C C . LEU A 1 13 ? 3.135 3.227 11.438 1.00 0.00 13 LEU A C 18
ATOM 19499 O O . LEU A 1 13 ? 3.231 2.960 12.636 1.00 0.00 13 LEU A O 18
ATOM 19515 N N . PHE A 1 14 ? 2.017 3.690 10.888 1.00 0.00 14 PHE A N 18
ATOM 19516 C CA . PHE A 1 14 ? 0.813 3.917 11.678 1.00 0.00 14 PHE A CA 18
ATOM 19517 C C . PHE A 1 14 ? -0.408 3.309 10.996 1.00 0.00 14 PHE A C 18
ATOM 19518 O O . PHE A 1 14 ? -0.341 2.886 9.841 1.00 0.00 14 PHE A O 18
ATOM 19535 N N . ASP A 1 15 ? -1.523 3.269 11.717 1.00 0.00 15 ASP A N 18
ATOM 19536 C CA . ASP A 1 15 ? -2.761 2.713 11.182 1.00 0.00 15 ASP A CA 18
ATOM 19537 C C . ASP A 1 15 ? -3.587 3.793 10.492 1.00 0.00 15 ASP A C 18
ATOM 19538 O O . ASP A 1 15 ? -3.681 4.922 10.976 1.00 0.00 15 ASP A O 18
ATOM 19547 N N . TYR A 1 16 ? -4.184 3.441 9.359 1.00 0.00 16 TYR A N 18
ATOM 19548 C CA . TYR A 1 16 ? -5.000 4.381 8.600 1.00 0.00 16 TYR A CA 18
ATOM 19549 C C . TYR A 1 16 ? -6.329 3.748 8.198 1.00 0.00 16 TYR A C 18
ATOM 19550 O O . TYR A 1 16 ? -6.406 2.543 7.957 1.00 0.00 16 TYR A O 18
ATOM 19568 N N . GLN A 1 17 ? -7.371 4.569 8.127 1.00 0.00 17 GLN A N 18
ATOM 19569 C CA . GLN A 1 17 ? -8.697 4.091 7.754 1.00 0.00 17 GLN A CA 18
ATOM 19570 C C . GLN A 1 17 ? -9.163 4.737 6.454 1.00 0.00 17 GLN A C 18
ATOM 19571 O O . GLN A 1 17 ? -9.613 5.883 6.446 1.00 0.00 17 GLN A O 18
ATOM 19585 N N . ALA A 1 18 ? -9.052 3.996 5.357 1.00 0.00 18 ALA A N 18
ATOM 19586 C CA . ALA A 1 18 ? -9.465 4.496 4.052 1.00 0.00 18 ALA A CA 18
ATOM 19587 C C . ALA A 1 18 ? -10.795 5.235 4.142 1.00 0.00 18 ALA A C 18
ATOM 19588 O O . ALA A 1 18 ? -11.771 4.712 4.681 1.00 0.00 18 ALA A O 18
ATOM 19595 N N . ARG A 1 19 ? -10.828 6.454 3.613 1.00 0.00 19 ARG A N 18
ATOM 19596 C CA . ARG A 1 19 ? -12.039 7.265 3.636 1.00 0.00 19 ARG A CA 18
ATOM 19597 C C . ARG A 1 19 ? -13.032 6.790 2.580 1.00 0.00 19 ARG A C 18
ATOM 19598 O O . ARG A 1 19 ? -14.236 6.725 2.828 1.00 0.00 19 ARG A O 18
ATOM 19619 N N . THR A 1 20 ? -12.519 6.458 1.399 1.00 0.00 20 THR A N 18
ATOM 19620 C CA . THR A 1 20 ? -13.360 5.991 0.304 1.00 0.00 20 THR A CA 18
ATOM 19621 C C . THR A 1 20 ? -12.727 4.799 -0.404 1.00 0.00 20 THR A C 18
ATOM 19622 O O . THR A 1 20 ? -11.527 4.557 -0.281 1.00 0.00 20 THR A O 18
ATOM 19633 N N . ALA A 1 21 ? -13.541 4.058 -1.148 1.00 0.00 21 ALA A N 18
ATOM 19634 C CA . ALA A 1 21 ? -13.060 2.892 -1.880 1.00 0.00 21 ALA A CA 18
ATOM 19635 C C . ALA A 1 21 ? -11.763 3.205 -2.618 1.00 0.00 21 ALA A C 18
ATOM 19636 O O . ALA A 1 21 ? -10.846 2.386 -2.653 1.00 0.00 21 ALA A O 18
ATOM 19643 N N . GLU A 1 22 ? -11.694 4.395 -3.207 1.00 0.00 22 GLU A N 18
ATOM 19644 C CA . GLU A 1 22 ? -10.509 4.814 -3.946 1.00 0.00 22 GLU A CA 18
ATOM 19645 C C . GLU A 1 22 ? -9.246 4.590 -3.120 1.00 0.00 22 GLU A C 18
ATOM 19646 O O . GLU A 1 22 ? -8.207 4.195 -3.650 1.00 0.00 22 GLU A O 18
ATOM 19658 N N . ASP A 1 23 ? -9.343 4.845 -1.820 1.00 0.00 23 ASP A N 18
ATOM 19659 C CA . ASP A 1 23 ? -8.209 4.671 -0.919 1.00 0.00 23 ASP A CA 18
ATOM 19660 C C . ASP A 1 23 ? -8.173 3.253 -0.358 1.00 0.00 23 ASP A C 18
ATOM 19661 O O . ASP A 1 23 ? -9.165 2.526 -0.417 1.00 0.00 23 ASP A O 18
ATOM 19670 N N . LEU A 1 24 ? -7.024 2.866 0.185 1.00 0.00 24 LEU A N 18
ATOM 19671 C CA . LEU A 1 24 ? -6.858 1.535 0.756 1.00 0.00 24 LEU A CA 18
ATOM 19672 C C . LEU A 1 24 ? -6.633 1.613 2.263 1.00 0.00 24 LEU A C 18
ATOM 19673 O O . LEU A 1 24 ? -6.005 2.547 2.759 1.00 0.00 24 LEU A O 18
ATOM 19689 N N . SER A 1 25 ? -7.150 0.623 2.985 1.00 0.00 25 SER A N 18
ATOM 19690 C CA . SER A 1 25 ? -7.007 0.581 4.436 1.00 0.00 25 SER A CA 18
ATOM 19691 C C . SER A 1 25 ? -5.830 -0.303 4.840 1.00 0.00 25 SER A C 18
ATOM 19692 O O . SER A 1 25 ? -5.617 -1.372 4.269 1.00 0.00 25 SER A O 18
ATOM 19700 N N . PHE A 1 26 ? -5.069 0.153 5.829 1.00 0.00 26 PHE A N 18
ATOM 19701 C CA . PHE A 1 26 ? -3.913 -0.594 6.311 1.00 0.00 26 PHE A CA 18
ATOM 19702 C C . PHE A 1 26 ? -3.627 -0.270 7.774 1.00 0.00 26 PHE A C 18
ATOM 19703 O O . PHE A 1 26 ? -4.088 0.744 8.298 1.00 0.00 26 PHE A O 18
ATOM 19720 N N . ARG A 1 27 ? -2.865 -1.140 8.428 1.00 0.00 27 ARG A N 18
ATOM 19721 C CA . ARG A 1 27 ? -2.519 -0.949 9.832 1.00 0.00 27 ARG A CA 18
ATOM 19722 C C . ARG A 1 27 ? -1.005 -0.891 10.015 1.00 0.00 27 ARG A C 18
ATOM 19723 O O . ARG A 1 27 ? -0.246 -1.207 9.100 1.00 0.00 27 ARG A O 18
ATOM 19744 N N . ALA A 1 28 ? -0.574 -0.483 11.205 1.00 0.00 28 ALA A N 18
ATOM 19745 C CA . ALA A 1 28 ? 0.848 -0.385 11.509 1.00 0.00 28 ALA A CA 18
ATOM 19746 C C . ALA A 1 28 ? 1.533 -1.741 11.376 1.00 0.00 28 ALA A C 18
ATOM 19747 O O . ALA A 1 28 ? 1.316 -2.640 12.187 1.00 0.00 28 ALA A O 18
ATOM 19754 N N . GLY A 1 29 ? 2.362 -1.881 10.346 1.00 0.00 29 GLY A N 18
ATOM 19755 C CA . GLY A 1 29 ? 3.066 -3.131 10.125 1.00 0.00 29 GLY A CA 18
ATOM 19756 C C . GLY A 1 29 ? 2.406 -3.988 9.063 1.00 0.00 29 GLY A C 18
ATOM 19757 O O . GLY A 1 29 ? 2.391 -5.214 9.166 1.00 0.00 29 GLY A O 18
ATOM 19761 N N . ASP A 1 30 ? 1.859 -3.341 8.040 1.00 0.00 30 ASP A N 18
ATOM 19762 C CA . ASP A 1 30 ? 1.194 -4.052 6.954 1.00 0.00 30 ASP A CA 18
ATOM 19763 C C . ASP A 1 30 ? 2.003 -3.953 5.664 1.00 0.00 30 ASP A C 18
ATOM 19764 O O . ASP A 1 30 ? 2.142 -2.875 5.087 1.00 0.00 30 ASP A O 18
ATOM 19773 N N . LYS A 1 31 ? 2.535 -5.086 5.217 1.00 0.00 31 LYS A N 18
ATOM 19774 C CA . LYS A 1 31 ? 3.330 -5.129 3.996 1.00 0.00 31 LYS A CA 18
ATOM 19775 C C . LYS A 1 31 ? 2.519 -4.640 2.801 1.00 0.00 31 LYS A C 18
ATOM 19776 O O . LYS A 1 31 ? 1.443 -5.166 2.511 1.00 0.00 31 LYS A O 18
ATOM 19795 N N . LEU A 1 32 ? 3.040 -3.632 2.110 1.00 0.00 32 LEU A N 18
ATOM 19796 C CA . LEU A 1 32 ? 2.364 -3.073 0.945 1.00 0.00 32 LEU A CA 18
ATOM 19797 C C . LEU A 1 32 ? 3.368 -2.714 -0.147 1.00 0.00 32 LEU A C 18
ATOM 19798 O O . LEU A 1 32 ? 4.337 -1.998 0.100 1.00 0.00 32 LEU A O 18
ATOM 19814 N N . GLN A 1 33 ? 3.126 -3.216 -1.354 1.00 0.00 33 GLN A N 18
ATOM 19815 C CA . GLN A 1 33 ? 4.008 -2.947 -2.483 1.00 0.00 33 GLN A CA 18
ATOM 19816 C C . GLN A 1 33 ? 3.506 -1.756 -3.294 1.00 0.00 33 GLN A C 18
ATOM 19817 O O . GLN A 1 33 ? 2.400 -1.781 -3.834 1.00 0.00 33 GLN A O 18
ATOM 19831 N N . VAL A 1 34 ? 4.327 -0.714 -3.375 1.00 0.00 34 VAL A N 18
ATOM 19832 C CA . VAL A 1 34 ? 3.968 0.486 -4.121 1.00 0.00 34 VAL A CA 18
ATOM 19833 C C . VAL A 1 34 ? 4.035 0.240 -5.624 1.00 0.00 34 VAL A C 18
ATOM 19834 O O . VAL A 1 34 ? 5.088 -0.104 -6.162 1.00 0.00 34 VAL A O 18
ATOM 19847 N N . LEU A 1 35 ? 2.904 0.418 -6.298 1.00 0.00 35 LEU A N 18
ATOM 19848 C CA . LEU A 1 35 ? 2.833 0.216 -7.741 1.00 0.00 35 LEU A CA 18
ATOM 19849 C C . LEU A 1 35 ? 2.936 1.544 -8.483 1.00 0.00 35 LEU A C 18
ATOM 19850 O O . LEU A 1 35 ? 3.801 1.723 -9.340 1.00 0.00 35 LEU A O 18
ATOM 19866 N N . ASP A 1 36 ? 2.049 2.474 -8.146 1.00 0.00 36 ASP A N 18
ATOM 19867 C CA . ASP A 1 36 ? 2.042 3.789 -8.778 1.00 0.00 36 ASP A CA 18
ATOM 19868 C C . ASP A 1 36 ? 2.667 4.835 -7.861 1.00 0.00 36 ASP A C 18
ATOM 19869 O O . ASP A 1 36 ? 2.311 4.941 -6.687 1.00 0.00 36 ASP A O 18
ATOM 19878 N N . THR A 1 37 ? 3.602 5.608 -8.405 1.00 0.00 37 THR A N 18
ATOM 19879 C CA . THR A 1 37 ? 4.278 6.645 -7.636 1.00 0.00 37 THR A CA 18
ATOM 19880 C C . THR A 1 37 ? 4.220 7.989 -8.354 1.00 0.00 37 THR A C 18
ATOM 19881 O O . THR A 1 37 ? 5.208 8.722 -8.400 1.00 0.00 37 THR A O 18
ATOM 19892 N N . SER A 1 38 ? 3.057 8.305 -8.914 1.00 0.00 38 SER A N 18
ATOM 19893 C CA . SER A 1 38 ? 2.872 9.560 -9.633 1.00 0.00 38 SER A CA 18
ATOM 19894 C C . SER A 1 38 ? 2.423 10.669 -8.686 1.00 0.00 38 SER A C 18
ATOM 19895 O O . SER A 1 38 ? 1.817 11.654 -9.107 1.00 0.00 38 SER A O 18
ATOM 19903 N N . HIS A 1 39 ? 2.725 10.500 -7.402 1.00 0.00 39 HIS A N 18
ATOM 19904 C CA . HIS A 1 39 ? 2.354 11.485 -6.393 1.00 0.00 39 HIS A CA 18
ATOM 19905 C C . HIS A 1 39 ? 3.013 11.167 -5.055 1.00 0.00 39 HIS A C 18
ATOM 19906 O O . HIS A 1 39 ? 2.648 10.200 -4.388 1.00 0.00 39 HIS A O 18
ATOM 19921 N N . GLU A 1 40 ? 3.986 11.987 -4.669 1.00 0.00 40 GLU A N 18
ATOM 19922 C CA . GLU A 1 40 ? 4.696 11.791 -3.411 1.00 0.00 40 GLU A CA 18
ATOM 19923 C C . GLU A 1 40 ? 3.726 11.788 -2.233 1.00 0.00 40 GLU A C 18
ATOM 19924 O O . GLU A 1 40 ? 4.087 11.416 -1.118 1.00 0.00 40 GLU A O 18
ATOM 19936 N N . GLY A 1 41 ? 2.490 12.207 -2.491 1.00 0.00 41 GLY A N 18
ATOM 19937 C CA . GLY A 1 41 ? 1.487 12.246 -1.443 1.00 0.00 41 GLY A CA 18
ATOM 19938 C C . GLY A 1 41 ? 0.666 10.973 -1.379 1.00 0.00 41 GLY A C 18
ATOM 19939 O O . GLY A 1 41 ? 0.511 10.381 -0.311 1.00 0.00 41 GLY A O 18
ATOM 19943 N N . TRP A 1 42 ? 0.139 10.553 -2.523 1.00 0.00 42 TRP A N 18
ATOM 19944 C CA . TRP A 1 42 ? -0.672 9.343 -2.591 1.00 0.00 42 TRP A CA 18
ATOM 19945 C C . TRP A 1 42 ? -0.079 8.345 -3.580 1.00 0.00 42 TRP A C 18
ATOM 19946 O O . TRP A 1 42 ? 0.273 8.706 -4.703 1.00 0.00 42 TRP A O 18
ATOM 19967 N N . TRP A 1 43 ? 0.028 7.091 -3.156 1.00 0.00 43 TRP A N 18
ATOM 19968 C CA . TRP A 1 43 ? 0.579 6.042 -4.005 1.00 0.00 43 TRP A CA 18
ATOM 19969 C C . TRP A 1 43 ? -0.394 4.875 -4.129 1.00 0.00 43 TRP A C 18
ATOM 19970 O O . TRP A 1 43 ? -1.218 4.644 -3.244 1.00 0.00 43 TRP A O 18
ATOM 19991 N N . LEU A 1 44 ? -0.294 4.141 -5.232 1.00 0.00 44 LEU A N 18
ATOM 19992 C CA . LEU A 1 44 ? -1.167 2.997 -5.472 1.00 0.00 44 LEU A CA 18
ATOM 19993 C C . LEU A 1 44 ? -0.446 1.689 -5.163 1.00 0.00 44 LEU A C 18
ATOM 19994 O O . LEU A 1 44 ? 0.369 1.215 -5.955 1.00 0.00 44 LEU A O 18
ATOM 20010 N N . ALA A 1 45 ? -0.752 1.109 -4.007 1.00 0.00 45 ALA A N 18
ATOM 20011 C CA . ALA A 1 45 ? -0.137 -0.147 -3.595 1.00 0.00 45 ALA A CA 18
ATOM 20012 C C . ALA A 1 45 ? -1.180 -1.250 -3.457 1.00 0.00 45 ALA A C 18
ATOM 20013 O O . ALA A 1 45 ? -2.383 -0.986 -3.471 1.00 0.00 45 ALA A O 18
ATOM 20020 N N . ARG A 1 46 ? -0.713 -2.487 -3.324 1.00 0.00 46 ARG A N 18
ATOM 20021 C CA . ARG A 1 46 ? -1.606 -3.631 -3.185 1.00 0.00 46 ARG A CA 18
ATOM 20022 C C . ARG A 1 46 ? -1.248 -4.454 -1.951 1.00 0.00 46 ARG A C 18
ATOM 20023 O O . ARG A 1 46 ? -0.077 -4.568 -1.586 1.00 0.00 46 ARG A O 18
ATOM 20044 N N . HIS A 1 47 ? -2.264 -5.025 -1.311 1.00 0.00 47 HIS A N 18
ATOM 20045 C CA . HIS A 1 47 ? -2.057 -5.837 -0.118 1.00 0.00 47 HIS A CA 18
ATOM 20046 C C . HIS A 1 47 ? -1.263 -7.097 -0.450 1.00 0.00 47 HIS A C 18
ATOM 20047 O O . HIS A 1 47 ? -1.645 -7.871 -1.329 1.00 0.00 47 HIS A O 18
ATOM 20062 N N . LEU A 1 48 ? -0.156 -7.297 0.258 1.00 0.00 48 LEU A N 18
ATOM 20063 C CA . LEU A 1 48 ? 0.692 -8.463 0.038 1.00 0.00 48 LEU A CA 18
ATOM 20064 C C . LEU A 1 48 ? 0.321 -9.594 0.992 1.00 0.00 48 LEU A C 18
ATOM 20065 O O . LEU A 1 48 ? 0.343 -10.766 0.618 1.00 0.00 48 LEU A O 18
ATOM 20081 N N . GLU A 1 49 ? -0.022 -9.233 2.225 1.00 0.00 49 GLU A N 18
ATOM 20082 C CA . GLU A 1 49 ? -0.399 -10.219 3.231 1.00 0.00 49 GLU A CA 18
ATOM 20083 C C . GLU A 1 49 ? -1.414 -11.209 2.669 1.00 0.00 49 GLU A C 18
ATOM 20084 O O . GLU A 1 49 ? -2.264 -10.850 1.853 1.00 0.00 49 GLU A O 18
ATOM 20096 N N . LYS A 1 50 ? -1.320 -12.459 3.110 1.00 0.00 50 LYS A N 18
ATOM 20097 C CA . LYS A 1 50 ? -2.229 -13.503 2.653 1.00 0.00 50 LYS A CA 18
ATOM 20098 C C . LYS A 1 50 ? -3.425 -13.633 3.592 1.00 0.00 50 LYS A C 18
ATOM 20099 O O . LYS A 1 50 ? -3.307 -14.171 4.693 1.00 0.00 50 LYS A O 18
ATOM 20118 N N . LYS A 1 51 ? -4.575 -13.138 3.149 1.00 0.00 51 LYS A N 18
ATOM 20119 C CA . LYS A 1 51 ? -5.794 -13.201 3.947 1.00 0.00 51 LYS A CA 18
ATOM 20120 C C . LYS A 1 51 ? -6.615 -14.436 3.590 1.00 0.00 51 LYS A C 18
ATOM 20121 O O . LYS A 1 51 ? -6.956 -15.238 4.458 1.00 0.00 51 LYS A O 18
ATOM 20140 N N . GLY A 1 52 ? -6.929 -14.582 2.306 1.00 0.00 52 GLY A N 18
ATOM 20141 C CA . GLY A 1 52 ? -7.707 -15.722 1.858 1.00 0.00 52 GLY A CA 18
ATOM 20142 C C . GLY A 1 52 ? -9.122 -15.342 1.469 1.00 0.00 52 GLY A C 18
ATOM 20143 O O . GLY A 1 52 ? -9.369 -14.229 1.003 1.00 0.00 52 GLY A O 18
ATOM 20147 N N . THR A 1 53 ? -10.055 -16.269 1.659 1.00 0.00 53 THR A N 18
ATOM 20148 C CA . THR A 1 53 ? -11.453 -16.027 1.323 1.00 0.00 53 THR A CA 18
ATOM 20149 C C . THR A 1 53 ? -11.890 -14.634 1.761 1.00 0.00 53 THR A C 18
ATOM 20150 O O . THR A 1 53 ? -11.705 -14.249 2.915 1.00 0.00 53 THR A O 18
ATOM 20161 N N . GLY A 1 54 ? -12.474 -13.882 0.833 1.00 0.00 54 GLY A N 18
ATOM 20162 C CA . GLY A 1 54 ? -12.929 -12.540 1.144 1.00 0.00 54 GLY A CA 18
ATOM 20163 C C . GLY A 1 54 ? -14.274 -12.225 0.520 1.00 0.00 54 GLY A C 18
ATOM 20164 O O . GLY A 1 54 ? -14.498 -12.496 -0.661 1.00 0.00 54 GLY A O 18
ATOM 20168 N N . LEU A 1 55 ? -15.173 -11.652 1.313 1.00 0.00 55 LEU A N 18
ATOM 20169 C CA . LEU A 1 55 ? -16.505 -11.301 0.831 1.00 0.00 55 LEU A CA 18
ATOM 20170 C C . LEU A 1 55 ? -16.738 -9.797 0.924 1.00 0.00 55 LEU A C 18
ATOM 20171 O O . LEU A 1 55 ? -17.793 -9.348 1.371 1.00 0.00 55 LEU A O 18
ATOM 20187 N N . GLY A 1 56 ? -15.746 -9.022 0.495 1.00 0.00 56 GLY A N 18
ATOM 20188 C CA . GLY A 1 56 ? -15.864 -7.576 0.536 1.00 0.00 56 GLY A CA 18
ATOM 20189 C C . GLY A 1 56 ? -14.680 -6.917 1.215 1.00 0.00 56 GLY A C 18
ATOM 20190 O O . GLY A 1 56 ? -14.805 -6.396 2.323 1.00 0.00 56 GLY A O 18
ATOM 20194 N N . GLN A 1 57 ? -13.529 -6.941 0.551 1.00 0.00 57 GLN A N 18
ATOM 20195 C CA . GLN A 1 57 ? -12.318 -6.343 1.100 1.00 0.00 57 GLN A CA 18
ATOM 20196 C C . GLN A 1 57 ? -11.400 -5.852 -0.015 1.00 0.00 57 GLN A C 18
ATOM 20197 O O . GLN A 1 57 ? -10.996 -6.624 -0.883 1.00 0.00 57 GLN A O 18
ATOM 20211 N N . GLN A 1 58 ? -11.076 -4.563 0.017 1.00 0.00 58 GLN A N 18
ATOM 20212 C CA . GLN A 1 58 ? -10.206 -3.970 -0.992 1.00 0.00 58 GLN A CA 18
ATOM 20213 C C . GLN A 1 58 ? -8.784 -4.508 -0.869 1.00 0.00 58 GLN A C 18
ATOM 20214 O O . GLN A 1 58 ? -8.379 -4.985 0.192 1.00 0.00 58 GLN A O 18
ATOM 20228 N N . LEU A 1 59 ? -8.031 -4.427 -1.960 1.00 0.00 59 LEU A N 18
ATOM 20229 C CA . LEU A 1 59 ? -6.653 -4.906 -1.975 1.00 0.00 59 LEU A CA 18
ATOM 20230 C C . LEU A 1 59 ? -5.708 -3.831 -2.503 1.00 0.00 59 LEU A C 18
ATOM 20231 O O . LEU A 1 59 ? -4.551 -3.753 -2.093 1.00 0.00 59 LEU A O 18
ATOM 20247 N N . GLN A 1 60 ? -6.212 -3.003 -3.413 1.00 0.00 60 GLN A N 18
ATOM 20248 C CA . GLN A 1 60 ? -5.413 -1.931 -3.995 1.00 0.00 60 GLN A CA 18
ATOM 20249 C C . GLN A 1 60 ? -6.111 -0.585 -3.837 1.00 0.00 60 GLN A C 18
ATOM 20250 O O . GLN A 1 60 ? -7.333 -0.491 -3.946 1.00 0.00 60 GLN A O 18
ATOM 20264 N N . GLY A 1 61 ? -5.325 0.457 -3.579 1.00 0.00 61 GLY A N 18
ATOM 20265 C CA . GLY A 1 61 ? -5.886 1.785 -3.409 1.00 0.00 61 GLY A CA 18
ATOM 20266 C C . GLY A 1 61 ? -4.822 2.837 -3.167 1.00 0.00 61 GLY A C 18
ATOM 20267 O O . GLY A 1 61 ? -3.630 2.528 -3.132 1.00 0.00 61 GLY A O 18
ATOM 20271 N N . TYR A 1 62 ? -5.251 4.083 -3.001 1.00 0.00 62 TYR A N 18
ATOM 20272 C CA . TYR A 1 62 ? -4.326 5.185 -2.766 1.00 0.00 62 TYR A CA 18
ATOM 20273 C C . TYR A 1 62 ? -4.045 5.351 -1.275 1.00 0.00 62 TYR A C 18
ATOM 20274 O O . TYR A 1 62 ? -4.966 5.504 -0.472 1.00 0.00 62 TYR A O 18
ATOM 20292 N N . ILE A 1 63 ? -2.767 5.320 -0.914 1.00 0.00 63 ILE A N 18
ATOM 20293 C CA . ILE A 1 63 ? -2.364 5.469 0.479 1.00 0.00 63 ILE A CA 18
ATOM 20294 C C . ILE A 1 63 ? -1.311 6.561 0.633 1.00 0.00 63 ILE A C 18
ATOM 20295 O O . ILE A 1 63 ? -0.445 6.748 -0.222 1.00 0.00 63 ILE A O 18
ATOM 20311 N N . PRO A 1 64 ? -1.384 7.301 1.749 1.00 0.00 64 PRO A N 18
ATOM 20312 C CA . PRO A 1 64 ? -0.443 8.386 2.043 1.00 0.00 64 PRO A CA 18
ATOM 20313 C C . PRO A 1 64 ? 0.957 7.870 2.359 1.00 0.00 64 PRO A C 18
ATOM 20314 O O . PRO A 1 64 ? 1.136 7.036 3.247 1.00 0.00 64 PRO A O 18
ATOM 20325 N N . SER A 1 65 ? 1.947 8.372 1.627 1.00 0.00 65 SER A N 18
ATOM 20326 C CA . SER A 1 65 ? 3.331 7.959 1.827 1.00 0.00 65 SER A CA 18
ATOM 20327 C C . SER A 1 65 ? 3.831 8.386 3.203 1.00 0.00 65 SER A C 18
ATOM 20328 O O . SER A 1 65 ? 4.664 7.713 3.809 1.00 0.00 65 SER A O 18
ATOM 20336 N N . ASN A 1 66 ? 3.318 9.511 3.690 1.00 0.00 66 ASN A N 18
ATOM 20337 C CA . ASN A 1 66 ? 3.713 10.030 4.994 1.00 0.00 66 ASN A CA 18
ATOM 20338 C C . ASN A 1 66 ? 3.321 9.062 6.106 1.00 0.00 66 ASN A C 18
ATOM 20339 O O . ASN A 1 66 ? 3.713 9.235 7.260 1.00 0.00 66 ASN A O 18
ATOM 20350 N N . TYR A 1 67 ? 2.548 8.042 5.750 1.00 0.00 67 TYR A N 18
ATOM 20351 C CA . TYR A 1 67 ? 2.102 7.047 6.718 1.00 0.00 67 TYR A CA 18
ATOM 20352 C C . TYR A 1 67 ? 2.984 5.803 6.666 1.00 0.00 67 TYR A C 18
ATOM 20353 O O . TYR A 1 67 ? 3.113 5.077 7.652 1.00 0.00 67 TYR A O 18
ATOM 20371 N N . VAL A 1 68 ? 3.592 5.565 5.508 1.00 0.00 68 VAL A N 18
ATOM 20372 C CA . VAL A 1 68 ? 4.465 4.411 5.326 1.00 0.00 68 VAL A CA 18
ATOM 20373 C C . VAL A 1 68 ? 5.919 4.840 5.175 1.00 0.00 68 VAL A C 18
ATOM 20374 O O . VAL A 1 68 ? 6.227 6.032 5.160 1.00 0.00 68 VAL A O 18
ATOM 20387 N N . ALA A 1 69 ? 6.811 3.861 5.062 1.00 0.00 69 ALA A N 18
ATOM 20388 C CA . ALA A 1 69 ? 8.234 4.138 4.910 1.00 0.00 69 ALA A CA 18
ATOM 20389 C C . ALA A 1 69 ? 8.952 2.971 4.241 1.00 0.00 69 ALA A C 18
ATOM 20390 O O . ALA A 1 69 ? 8.403 1.874 4.131 1.00 0.00 69 ALA A O 18
ATOM 20397 N N . GLU A 1 70 ? 10.180 3.214 3.794 1.00 0.00 70 GLU A N 18
ATOM 20398 C CA . GLU A 1 70 ? 10.971 2.182 3.134 1.00 0.00 70 GLU A CA 18
ATOM 20399 C C . GLU A 1 70 ? 11.519 1.184 4.149 1.00 0.00 70 GLU A C 18
ATOM 20400 O O . GLU A 1 70 ? 12.413 1.507 4.932 1.00 0.00 70 GLU A O 18
ATOM 20412 N N . ASP A 1 71 ? 10.976 -0.028 4.130 1.00 0.00 71 ASP A N 18
ATOM 20413 C CA . ASP A 1 71 ? 11.411 -1.075 5.048 1.00 0.00 71 ASP A CA 18
ATOM 20414 C C . ASP A 1 71 ? 12.495 -1.940 4.413 1.00 0.00 71 ASP A C 18
ATOM 20415 O O . ASP A 1 71 ? 12.351 -2.400 3.280 1.00 0.00 71 ASP A O 18
ATOM 20424 N N . SER A 1 72 ? 13.580 -2.156 5.150 1.00 0.00 72 SER A N 18
ATOM 20425 C CA . SER A 1 72 ? 14.690 -2.962 4.656 1.00 0.00 72 SER A CA 18
ATOM 20426 C C . SER A 1 72 ? 14.357 -4.449 4.729 1.00 0.00 72 SER A C 18
ATOM 20427 O O . SER A 1 72 ? 14.616 -5.106 5.736 1.00 0.00 72 SER A O 18
ATOM 20435 N N . GLY A 1 73 ? 13.780 -4.973 3.652 1.00 0.00 73 GLY A N 18
ATOM 20436 C CA . GLY A 1 73 ? 13.420 -6.379 3.613 1.00 0.00 73 GLY A CA 18
ATOM 20437 C C . GLY A 1 73 ? 13.999 -7.092 2.407 1.00 0.00 73 GLY A C 18
ATOM 20438 O O . GLY A 1 73 ? 14.717 -6.506 1.598 1.00 0.00 73 GLY A O 18
ATOM 20442 N N . PRO A 1 74 ? 13.685 -8.390 2.276 1.00 0.00 74 PRO A N 18
ATOM 20443 C CA . PRO A 1 74 ? 14.170 -9.212 1.164 1.00 0.00 74 PRO A CA 18
ATOM 20444 C C . PRO A 1 74 ? 13.532 -8.823 -0.166 1.00 0.00 74 PRO A C 18
ATOM 20445 O O . PRO A 1 74 ? 12.392 -8.361 -0.207 1.00 0.00 74 PRO A O 18
ATOM 20456 N N . SER A 1 75 ? 14.275 -9.014 -1.252 1.00 0.00 75 SER A N 18
ATOM 20457 C CA . SER A 1 75 ? 13.783 -8.679 -2.583 1.00 0.00 75 SER A CA 18
ATOM 20458 C C . SER A 1 75 ? 14.250 -9.707 -3.609 1.00 0.00 75 SER A C 18
ATOM 20459 O O . SER A 1 75 ? 15.298 -10.334 -3.444 1.00 0.00 75 SER A O 18
ATOM 20467 N N . SER A 1 76 ? 13.466 -9.876 -4.668 1.00 0.00 76 SER A N 18
ATOM 20468 C CA . SER A 1 76 ? 13.796 -10.830 -5.720 1.00 0.00 76 SER A CA 18
ATOM 20469 C C . SER A 1 76 ? 15.094 -10.440 -6.420 1.00 0.00 76 SER A C 18
ATOM 20470 O O . SER A 1 76 ? 15.989 -11.266 -6.598 1.00 0.00 76 SER A O 18
ATOM 20478 N N . GLY A 1 77 ? 15.190 -9.174 -6.814 1.00 0.00 77 GLY A N 18
ATOM 20479 C CA . GLY A 1 77 ? 16.382 -8.696 -7.490 1.00 0.00 77 GLY A CA 18
ATOM 20480 C C . GLY A 1 77 ? 17.453 -8.237 -6.520 1.00 0.00 77 GLY A C 18
ATOM 20481 O O . GLY A 1 77 ? 18.645 -8.410 -6.775 1.00 0.00 77 GLY A O 18
ATOM 20485 N N . GLY A 1 1 ? 17.171 -17.727 -13.283 1.00 0.00 1 GLY A N 19
ATOM 20486 C CA . GLY A 1 1 ? 17.048 -16.653 -14.251 1.00 0.00 1 GLY A CA 19
ATOM 20487 C C . GLY A 1 1 ? 18.149 -15.620 -14.114 1.00 0.00 1 GLY A C 19
ATOM 20488 O O . GLY A 1 1 ? 19.276 -15.950 -13.745 1.00 0.00 1 GLY A O 19
ATOM 20492 N N . SER A 1 2 ? 17.823 -14.367 -14.414 1.00 0.00 2 SER A N 19
ATOM 20493 C CA . SER A 1 2 ? 18.795 -13.283 -14.328 1.00 0.00 2 SER A CA 19
ATOM 20494 C C . SER A 1 2 ? 18.473 -12.355 -13.160 1.00 0.00 2 SER A C 19
ATOM 20495 O O . SER A 1 2 ? 19.367 -11.752 -12.567 1.00 0.00 2 SER A O 19
ATOM 20503 N N . SER A 1 3 ? 17.188 -12.248 -12.836 1.00 0.00 3 SER A N 19
ATOM 20504 C CA . SER A 1 3 ? 16.746 -11.391 -11.741 1.00 0.00 3 SER A CA 19
ATOM 20505 C C . SER A 1 3 ? 15.371 -11.820 -11.238 1.00 0.00 3 SER A C 19
ATOM 20506 O O . SER A 1 3 ? 14.528 -12.273 -12.011 1.00 0.00 3 SER A O 19
ATOM 20514 N N . GLY A 1 4 ? 15.152 -11.672 -9.935 1.00 0.00 4 GLY A N 19
ATOM 20515 C CA . GLY A 1 4 ? 13.878 -12.048 -9.350 1.00 0.00 4 GLY A CA 19
ATOM 20516 C C . GLY A 1 4 ? 12.739 -11.166 -9.824 1.00 0.00 4 GLY A C 19
ATOM 20517 O O . GLY A 1 4 ? 11.937 -11.575 -10.663 1.00 0.00 4 GLY A O 19
ATOM 20521 N N . SER A 1 5 ? 12.667 -9.954 -9.283 1.00 0.00 5 SER A N 19
ATOM 20522 C CA . SER A 1 5 ? 11.614 -9.015 -9.652 1.00 0.00 5 SER A CA 19
ATOM 20523 C C . SER A 1 5 ? 11.860 -7.648 -9.020 1.00 0.00 5 SER A C 19
ATOM 20524 O O . SER A 1 5 ? 12.177 -7.548 -7.835 1.00 0.00 5 SER A O 19
ATOM 20532 N N . SER A 1 6 ? 11.712 -6.597 -9.820 1.00 0.00 6 SER A N 19
ATOM 20533 C CA . SER A 1 6 ? 11.921 -5.236 -9.342 1.00 0.00 6 SER A CA 19
ATOM 20534 C C . SER A 1 6 ? 10.647 -4.679 -8.713 1.00 0.00 6 SER A C 19
ATOM 20535 O O . SER A 1 6 ? 9.550 -4.869 -9.235 1.00 0.00 6 SER A O 19
ATOM 20543 N N . GLY A 1 7 ? 10.803 -3.990 -7.587 1.00 0.00 7 GLY A N 19
ATOM 20544 C CA . GLY A 1 7 ? 9.658 -3.416 -6.904 1.00 0.00 7 GLY A CA 19
ATOM 20545 C C . GLY A 1 7 ? 10.043 -2.712 -5.618 1.00 0.00 7 GLY A C 19
ATOM 20546 O O . GLY A 1 7 ? 11.077 -3.015 -5.023 1.00 0.00 7 GLY A O 19
ATOM 20550 N N . GLN A 1 8 ? 9.210 -1.769 -5.189 1.00 0.00 8 GLN A N 19
ATOM 20551 C CA . GLN A 1 8 ? 9.471 -1.019 -3.967 1.00 0.00 8 GLN A CA 19
ATOM 20552 C C . GLN A 1 8 ? 8.496 -1.419 -2.864 1.00 0.00 8 GLN A C 19
ATOM 20553 O O . GLN A 1 8 ? 7.302 -1.127 -2.941 1.00 0.00 8 GLN A O 19
ATOM 20567 N N . TYR A 1 9 ? 9.012 -2.089 -1.840 1.00 0.00 9 TYR A N 19
ATOM 20568 C CA . TYR A 1 9 ? 8.187 -2.532 -0.722 1.00 0.00 9 TYR A CA 19
ATOM 20569 C C . TYR A 1 9 ? 8.213 -1.512 0.412 1.00 0.00 9 TYR A C 19
ATOM 20570 O O . TYR A 1 9 ? 9.229 -0.859 0.653 1.00 0.00 9 TYR A O 19
ATOM 20588 N N . PHE A 1 10 ? 7.088 -1.380 1.107 1.00 0.00 10 PHE A N 19
ATOM 20589 C CA . PHE A 1 10 ? 6.979 -0.440 2.216 1.00 0.00 10 PHE A CA 19
ATOM 20590 C C . PHE A 1 10 ? 6.262 -1.079 3.402 1.00 0.00 10 PHE A C 19
ATOM 20591 O O . PHE A 1 10 ? 5.571 -2.087 3.255 1.00 0.00 10 PHE A O 19
ATOM 20608 N N . VAL A 1 11 ? 6.433 -0.485 4.579 1.00 0.00 11 VAL A N 19
ATOM 20609 C CA . VAL A 1 11 ? 5.803 -0.994 5.791 1.00 0.00 11 VAL A CA 19
ATOM 20610 C C . VAL A 1 11 ? 5.006 0.098 6.497 1.00 0.00 11 VAL A C 19
ATOM 20611 O O . VAL A 1 11 ? 5.509 1.197 6.725 1.00 0.00 11 VAL A O 19
ATOM 20624 N N . ALA A 1 12 ? 3.761 -0.214 6.840 1.00 0.00 12 ALA A N 19
ATOM 20625 C CA . ALA A 1 12 ? 2.895 0.740 7.522 1.00 0.00 12 ALA A CA 19
ATOM 20626 C C . ALA A 1 12 ? 3.319 0.925 8.975 1.00 0.00 12 ALA A C 19
ATOM 20627 O O . ALA A 1 12 ? 3.407 -0.041 9.734 1.00 0.00 12 ALA A O 19
ATOM 20634 N N . LEU A 1 13 ? 3.581 2.170 9.355 1.00 0.00 13 LEU A N 19
ATOM 20635 C CA . LEU A 1 13 ? 3.997 2.482 10.718 1.00 0.00 13 LEU A CA 19
ATOM 20636 C C . LEU A 1 13 ? 2.788 2.634 11.635 1.00 0.00 13 LEU A C 19
ATOM 20637 O O . LEU A 1 13 ? 2.860 2.341 12.829 1.00 0.00 13 LEU A O 19
ATOM 20653 N N . PHE A 1 14 ? 1.676 3.091 11.069 1.00 0.00 14 PHE A N 19
ATOM 20654 C CA . PHE A 1 14 ? 0.450 3.281 11.836 1.00 0.00 14 PHE A CA 19
ATOM 20655 C C . PHE A 1 14 ? -0.762 2.784 11.054 1.00 0.00 14 PHE A C 19
ATOM 20656 O O . PHE A 1 14 ? -0.739 2.722 9.824 1.00 0.00 14 PHE A O 19
ATOM 20673 N N . ASP A 1 15 ? -1.820 2.431 11.776 1.00 0.00 15 ASP A N 19
ATOM 20674 C CA . ASP A 1 15 ? -3.043 1.940 11.151 1.00 0.00 15 ASP A CA 19
ATOM 20675 C C . ASP A 1 15 ? -3.724 3.043 10.348 1.00 0.00 15 ASP A C 19
ATOM 20676 O O . ASP A 1 15 ? -3.450 4.228 10.545 1.00 0.00 15 ASP A O 19
ATOM 20685 N N . TYR A 1 16 ? -4.612 2.647 9.443 1.00 0.00 16 TYR A N 19
ATOM 20686 C CA . TYR A 1 16 ? -5.330 3.603 8.608 1.00 0.00 16 TYR A CA 19
ATOM 20687 C C . TYR A 1 16 ? -6.519 2.939 7.920 1.00 0.00 16 TYR A C 19
ATOM 20688 O O . TYR A 1 16 ? -6.437 1.789 7.489 1.00 0.00 16 TYR A O 19
ATOM 20706 N N . GLN A 1 17 ? -7.622 3.674 7.819 1.00 0.00 17 GLN A N 19
ATOM 20707 C CA . GLN A 1 17 ? -8.828 3.157 7.184 1.00 0.00 17 GLN A CA 19
ATOM 20708 C C . GLN A 1 17 ? -9.243 4.036 6.008 1.00 0.00 17 GLN A C 19
ATOM 20709 O O . GLN A 1 17 ? -9.708 5.160 6.195 1.00 0.00 17 GLN A O 19
ATOM 20723 N N . ALA A 1 18 ? -9.072 3.515 4.797 1.00 0.00 18 ALA A N 19
ATOM 20724 C CA . ALA A 1 18 ? -9.430 4.252 3.592 1.00 0.00 18 ALA A CA 19
ATOM 20725 C C . ALA A 1 18 ? -10.838 4.827 3.698 1.00 0.00 18 ALA A C 19
ATOM 20726 O O . ALA A 1 18 ? -11.785 4.116 4.035 1.00 0.00 18 ALA A O 19
ATOM 20733 N N . ARG A 1 19 ? -10.969 6.118 3.409 1.00 0.00 19 ARG A N 19
ATOM 20734 C CA . ARG A 1 19 ? -12.262 6.788 3.474 1.00 0.00 19 ARG A CA 19
ATOM 20735 C C . ARG A 1 19 ? -13.105 6.464 2.244 1.00 0.00 19 ARG A C 19
ATOM 20736 O O . ARG A 1 19 ? -14.275 6.098 2.359 1.00 0.00 19 ARG A O 19
ATOM 20757 N N . THR A 1 20 ? -12.502 6.600 1.067 1.00 0.00 20 THR A N 19
ATOM 20758 C CA . THR A 1 20 ? -13.197 6.324 -0.184 1.00 0.00 20 THR A CA 19
ATOM 20759 C C . THR A 1 20 ? -12.809 4.958 -0.738 1.00 0.00 20 THR A C 19
ATOM 20760 O O . THR A 1 20 ? -11.738 4.435 -0.432 1.00 0.00 20 THR A O 19
ATOM 20771 N N . ALA A 1 21 ? -13.687 4.385 -1.555 1.00 0.00 21 ALA A N 19
ATOM 20772 C CA . ALA A 1 21 ? -13.434 3.080 -2.154 1.00 0.00 21 ALA A CA 19
ATOM 20773 C C . ALA A 1 21 ? -12.082 3.052 -2.858 1.00 0.00 21 ALA A C 19
ATOM 20774 O O . ALA A 1 21 ? -11.295 2.124 -2.674 1.00 0.00 21 ALA A O 19
ATOM 20781 N N . GLU A 1 22 ? -11.819 4.075 -3.666 1.00 0.00 22 GLU A N 19
ATOM 20782 C CA . GLU A 1 22 ? -10.562 4.165 -4.399 1.00 0.00 22 GLU A CA 19
ATOM 20783 C C . GLU A 1 22 ? -9.374 3.917 -3.474 1.00 0.00 22 GLU A C 19
ATOM 20784 O O . GLU A 1 22 ? -8.508 3.091 -3.765 1.00 0.00 22 GLU A O 19
ATOM 20796 N N . ASP A 1 23 ? -9.339 4.638 -2.359 1.00 0.00 23 ASP A N 19
ATOM 20797 C CA . ASP A 1 23 ? -8.258 4.497 -1.390 1.00 0.00 23 ASP A CA 19
ATOM 20798 C C . ASP A 1 23 ? -8.185 3.067 -0.862 1.00 0.00 23 ASP A C 19
ATOM 20799 O O . ASP A 1 23 ? -9.080 2.257 -1.106 1.00 0.00 23 ASP A O 19
ATOM 20808 N N . LEU A 1 24 ? -7.113 2.764 -0.139 1.00 0.00 24 LEU A N 19
ATOM 20809 C CA . LEU A 1 24 ? -6.922 1.431 0.423 1.00 0.00 24 LEU A CA 19
ATOM 20810 C C . LEU A 1 24 ? -6.666 1.505 1.925 1.00 0.00 24 LEU A C 19
ATOM 20811 O O . LEU A 1 24 ? -6.044 2.449 2.413 1.00 0.00 24 LEU A O 19
ATOM 20827 N N . SER A 1 25 ? -7.148 0.502 2.652 1.00 0.00 25 SER A N 19
ATOM 20828 C CA . SER A 1 25 ? -6.973 0.454 4.099 1.00 0.00 25 SER A CA 19
ATOM 20829 C C . SER A 1 25 ? -5.837 -0.492 4.478 1.00 0.00 25 SER A C 19
ATOM 20830 O O . SER A 1 25 ? -5.456 -1.366 3.699 1.00 0.00 25 SER A O 19
ATOM 20838 N N . PHE A 1 26 ? -5.300 -0.310 5.680 1.00 0.00 26 PHE A N 19
ATOM 20839 C CA . PHE A 1 26 ? -4.208 -1.146 6.163 1.00 0.00 26 PHE A CA 19
ATOM 20840 C C . PHE A 1 26 ? -4.005 -0.963 7.664 1.00 0.00 26 PHE A C 19
ATOM 20841 O O . PHE A 1 26 ? -4.618 -0.091 8.282 1.00 0.00 26 PHE A O 19
ATOM 20858 N N . ARG A 1 27 ? -3.142 -1.790 8.245 1.00 0.00 27 ARG A N 19
ATOM 20859 C CA . ARG A 1 27 ? -2.860 -1.721 9.673 1.00 0.00 27 ARG A CA 19
ATOM 20860 C C . ARG A 1 27 ? -1.360 -1.607 9.926 1.00 0.00 27 ARG A C 19
ATOM 20861 O O . ARG A 1 27 ? -0.548 -1.887 9.044 1.00 0.00 27 ARG A O 19
ATOM 20882 N N . ALA A 1 28 ? -0.998 -1.193 11.137 1.00 0.00 28 ALA A N 19
ATOM 20883 C CA . ALA A 1 28 ? 0.404 -1.044 11.506 1.00 0.00 28 ALA A CA 19
ATOM 20884 C C . ALA A 1 28 ? 1.149 -2.368 11.377 1.00 0.00 28 ALA A C 19
ATOM 20885 O O . ALA A 1 28 ? 0.905 -3.306 12.135 1.00 0.00 28 ALA A O 19
ATOM 20892 N N . GLY A 1 29 ? 2.060 -2.437 10.411 1.00 0.00 29 GLY A N 19
ATOM 20893 C CA . GLY A 1 29 ? 2.827 -3.651 10.200 1.00 0.00 29 GLY A CA 19
ATOM 20894 C C . GLY A 1 29 ? 2.341 -4.444 9.002 1.00 0.00 29 GLY A C 19
ATOM 20895 O O . GLY A 1 29 ? 2.484 -5.666 8.958 1.00 0.00 29 GLY A O 19
ATOM 20899 N N . ASP A 1 30 ? 1.762 -3.747 8.030 1.00 0.00 30 ASP A N 19
ATOM 20900 C CA . ASP A 1 30 ? 1.252 -4.394 6.826 1.00 0.00 30 ASP A CA 19
ATOM 20901 C C . ASP A 1 30 ? 2.179 -4.143 5.641 1.00 0.00 30 ASP A C 19
ATOM 20902 O O . ASP A 1 30 ? 2.373 -3.002 5.220 1.00 0.00 30 ASP A O 19
ATOM 20911 N N . LYS A 1 31 ? 2.751 -5.217 5.106 1.00 0.00 31 LYS A N 19
ATOM 20912 C CA . LYS A 1 31 ? 3.657 -5.115 3.969 1.00 0.00 31 LYS A CA 19
ATOM 20913 C C . LYS A 1 31 ? 2.903 -4.713 2.705 1.00 0.00 31 LYS A C 19
ATOM 20914 O O . LYS A 1 31 ? 2.057 -5.460 2.211 1.00 0.00 31 LYS A O 19
ATOM 20933 N N . LEU A 1 32 ? 3.214 -3.531 2.187 1.00 0.00 32 LEU A N 19
ATOM 20934 C CA . LEU A 1 32 ? 2.566 -3.031 0.979 1.00 0.00 32 LEU A CA 19
ATOM 20935 C C . LEU A 1 32 ? 3.601 -2.629 -0.067 1.00 0.00 32 LEU A C 19
ATOM 20936 O O . LEU A 1 32 ? 4.544 -1.896 0.229 1.00 0.00 32 LEU A O 19
ATOM 20952 N N . GLN A 1 33 ? 3.415 -3.112 -1.292 1.00 0.00 33 GLN A N 19
ATOM 20953 C CA . GLN A 1 33 ? 4.332 -2.801 -2.382 1.00 0.00 33 GLN A CA 19
ATOM 20954 C C . GLN A 1 33 ? 3.834 -1.605 -3.188 1.00 0.00 33 GLN A C 19
ATOM 20955 O O . GLN A 1 33 ? 2.753 -1.645 -3.774 1.00 0.00 33 GLN A O 19
ATOM 20969 N N . VAL A 1 34 ? 4.631 -0.541 -3.211 1.00 0.00 34 VAL A N 19
ATOM 20970 C CA . VAL A 1 34 ? 4.272 0.666 -3.945 1.00 0.00 34 VAL A CA 19
ATOM 20971 C C . VAL A 1 34 ? 4.357 0.440 -5.450 1.00 0.00 34 VAL A C 19
ATOM 20972 O O . VAL A 1 34 ? 5.401 0.045 -5.972 1.00 0.00 34 VAL A O 19
ATOM 20985 N N . LEU A 1 35 ? 3.253 0.694 -6.144 1.00 0.00 35 LEU A N 19
ATOM 20986 C CA . LEU A 1 35 ? 3.202 0.518 -7.592 1.00 0.00 35 LEU A CA 19
ATOM 20987 C C . LEU A 1 35 ? 3.332 1.859 -8.307 1.00 0.00 35 LEU A C 19
ATOM 20988 O O . LEU A 1 35 ? 4.225 2.049 -9.133 1.00 0.00 35 LEU A O 19
ATOM 21004 N N . ASP A 1 36 ? 2.437 2.786 -7.984 1.00 0.00 36 ASP A N 19
ATOM 21005 C CA . ASP A 1 36 ? 2.453 4.110 -8.593 1.00 0.00 36 ASP A CA 19
ATOM 21006 C C . ASP A 1 36 ? 2.907 5.165 -7.589 1.00 0.00 36 ASP A C 19
ATOM 21007 O O . ASP A 1 36 ? 2.433 5.202 -6.453 1.00 0.00 36 ASP A O 19
ATOM 21016 N N . THR A 1 37 ? 3.830 6.022 -8.015 1.00 0.00 37 THR A N 19
ATOM 21017 C CA . THR A 1 37 ? 4.351 7.076 -7.153 1.00 0.00 37 THR A CA 19
ATOM 21018 C C . THR A 1 37 ? 4.250 8.438 -7.829 1.00 0.00 37 THR A C 19
ATOM 21019 O O . THR A 1 37 ? 5.101 9.305 -7.630 1.00 0.00 37 THR A O 19
ATOM 21030 N N . SER A 1 38 ? 3.204 8.621 -8.628 1.00 0.00 38 SER A N 19
ATOM 21031 C CA . SER A 1 38 ? 2.993 9.879 -9.335 1.00 0.00 38 SER A CA 19
ATOM 21032 C C . SER A 1 38 ? 2.409 10.936 -8.403 1.00 0.00 38 SER A C 19
ATOM 21033 O O . SER A 1 38 ? 3.073 11.915 -8.062 1.00 0.00 38 SER A O 19
ATOM 21041 N N . HIS A 1 39 ? 1.161 10.731 -7.995 1.00 0.00 39 HIS A N 19
ATOM 21042 C CA . HIS A 1 39 ? 0.485 11.665 -7.101 1.00 0.00 39 HIS A CA 19
ATOM 21043 C C . HIS A 1 39 ? 1.277 11.852 -5.811 1.00 0.00 39 HIS A C 19
ATOM 21044 O O . HIS A 1 39 ? 1.300 10.970 -4.953 1.00 0.00 39 HIS A O 19
ATOM 21059 N N . GLU A 1 40 ? 1.926 13.005 -5.682 1.00 0.00 40 GLU A N 19
ATOM 21060 C CA . GLU A 1 40 ? 2.721 13.305 -4.496 1.00 0.00 40 GLU A CA 19
ATOM 21061 C C . GLU A 1 40 ? 1.902 13.095 -3.226 1.00 0.00 40 GLU A C 19
ATOM 21062 O O . GLU A 1 40 ? 0.840 13.692 -3.053 1.00 0.00 40 GLU A O 19
ATOM 21074 N N . GLY A 1 41 ? 2.405 12.242 -2.338 1.00 0.00 41 GLY A N 19
ATOM 21075 C CA . GLY A 1 41 ? 1.709 11.968 -1.095 1.00 0.00 41 GLY A CA 19
ATOM 21076 C C . GLY A 1 41 ? 0.947 10.658 -1.134 1.00 0.00 41 GLY A C 19
ATOM 21077 O O . GLY A 1 41 ? 1.202 9.761 -0.331 1.00 0.00 41 GLY A O 19
ATOM 21081 N N . TRP A 1 42 ? 0.010 10.548 -2.069 1.00 0.00 42 TRP A N 19
ATOM 21082 C CA . TRP A 1 42 ? -0.793 9.338 -2.207 1.00 0.00 42 TRP A CA 19
ATOM 21083 C C . TRP A 1 42 ? -0.183 8.396 -3.239 1.00 0.00 42 TRP A C 19
ATOM 21084 O O . TRP A 1 42 ? 0.016 8.771 -4.395 1.00 0.00 42 TRP A O 19
ATOM 21105 N N . TRP A 1 43 ? 0.112 7.173 -2.815 1.00 0.00 43 TRP A N 19
ATOM 21106 C CA . TRP A 1 43 ? 0.700 6.177 -3.703 1.00 0.00 43 TRP A CA 19
ATOM 21107 C C . TRP A 1 43 ? -0.250 5.002 -3.908 1.00 0.00 43 TRP A C 19
ATOM 21108 O O . TRP A 1 43 ? -1.098 4.721 -3.059 1.00 0.00 43 TRP A O 19
ATOM 21129 N N . LEU A 1 44 ? -0.103 4.318 -5.037 1.00 0.00 44 LEU A N 19
ATOM 21130 C CA . LEU A 1 44 ? -0.949 3.172 -5.353 1.00 0.00 44 LEU A CA 19
ATOM 21131 C C . LEU A 1 44 ? -0.228 1.862 -5.047 1.00 0.00 44 LEU A C 19
ATOM 21132 O O . LEU A 1 44 ? 0.592 1.395 -5.837 1.00 0.00 44 LEU A O 19
ATOM 21148 N N . ALA A 1 45 ? -0.541 1.275 -3.897 1.00 0.00 45 ALA A N 19
ATOM 21149 C CA . ALA A 1 45 ? 0.074 0.018 -3.489 1.00 0.00 45 ALA A CA 19
ATOM 21150 C C . ALA A 1 45 ? -0.960 -1.102 -3.422 1.00 0.00 45 ALA A C 19
ATOM 21151 O O . ALA A 1 45 ? -2.164 -0.847 -3.392 1.00 0.00 45 ALA A O 19
ATOM 21158 N N . ARG A 1 46 ? -0.481 -2.342 -3.398 1.00 0.00 46 ARG A N 19
ATOM 21159 C CA . ARG A 1 46 ? -1.364 -3.500 -3.336 1.00 0.00 46 ARG A CA 19
ATOM 21160 C C . ARG A 1 46 ? -0.995 -4.402 -2.162 1.00 0.00 46 ARG A C 19
ATOM 21161 O O . ARG A 1 46 ? 0.174 -4.507 -1.789 1.00 0.00 46 ARG A O 19
ATOM 21182 N N . HIS A 1 47 ? -2.000 -5.052 -1.583 1.00 0.00 47 HIS A N 19
ATOM 21183 C CA . HIS A 1 47 ? -1.781 -5.946 -0.451 1.00 0.00 47 HIS A CA 19
ATOM 21184 C C . HIS A 1 47 ? -0.864 -7.102 -0.841 1.00 0.00 47 HIS A C 19
ATOM 21185 O O . HIS A 1 47 ? -1.066 -7.749 -1.869 1.00 0.00 47 HIS A O 19
ATOM 21200 N N . LEU A 1 48 ? 0.145 -7.355 -0.014 1.00 0.00 48 LEU A N 19
ATOM 21201 C CA . LEU A 1 48 ? 1.094 -8.432 -0.273 1.00 0.00 48 LEU A CA 19
ATOM 21202 C C . LEU A 1 48 ? 0.707 -9.694 0.493 1.00 0.00 48 LEU A C 19
ATOM 21203 O O . LEU A 1 48 ? 0.862 -10.807 -0.009 1.00 0.00 48 LEU A O 19
ATOM 21219 N N . GLU A 1 49 ? 0.201 -9.511 1.708 1.00 0.00 49 GLU A N 19
ATOM 21220 C CA . GLU A 1 49 ? -0.209 -10.635 2.541 1.00 0.00 49 GLU A CA 19
ATOM 21221 C C . GLU A 1 49 ? -1.232 -11.505 1.816 1.00 0.00 49 GLU A C 19
ATOM 21222 O O . GLU A 1 49 ? -2.130 -10.998 1.144 1.00 0.00 49 GLU A O 19
ATOM 21234 N N . LYS A 1 50 ? -1.088 -12.818 1.956 1.00 0.00 50 LYS A N 19
ATOM 21235 C CA . LYS A 1 50 ? -1.998 -13.761 1.316 1.00 0.00 50 LYS A CA 19
ATOM 21236 C C . LYS A 1 50 ? -3.126 -14.156 2.263 1.00 0.00 50 LYS A C 19
ATOM 21237 O O . LYS A 1 50 ? -2.916 -14.904 3.218 1.00 0.00 50 LYS A O 19
ATOM 21256 N N . LYS A 1 51 ? -4.325 -13.651 1.992 1.00 0.00 51 LYS A N 19
ATOM 21257 C CA . LYS A 1 51 ? -5.488 -13.953 2.817 1.00 0.00 51 LYS A CA 19
ATOM 21258 C C . LYS A 1 51 ? -6.781 -13.655 2.065 1.00 0.00 51 LYS A C 19
ATOM 21259 O O . LYS A 1 51 ? -6.832 -12.750 1.233 1.00 0.00 51 LYS A O 19
ATOM 21278 N N . GLY A 1 52 ? -7.825 -14.422 2.365 1.00 0.00 52 GLY A N 19
ATOM 21279 C CA . GLY A 1 52 ? -9.104 -14.223 1.709 1.00 0.00 52 GLY A CA 19
ATOM 21280 C C . GLY A 1 52 ? -10.272 -14.336 2.669 1.00 0.00 52 GLY A C 19
ATOM 21281 O O . GLY A 1 52 ? -11.211 -15.095 2.430 1.00 0.00 52 GLY A O 19
ATOM 21285 N N . THR A 1 53 ? -10.214 -13.580 3.761 1.00 0.00 53 THR A N 19
ATOM 21286 C CA . THR A 1 53 ? -11.273 -13.601 4.762 1.00 0.00 53 THR A CA 19
ATOM 21287 C C . THR A 1 53 ? -11.644 -12.188 5.199 1.00 0.00 53 THR A C 19
ATOM 21288 O O . THR A 1 53 ? -10.782 -11.319 5.321 1.00 0.00 53 THR A O 19
ATOM 21299 N N . GLY A 1 54 ? -12.933 -11.966 5.435 1.00 0.00 54 GLY A N 19
ATOM 21300 C CA . GLY A 1 54 ? -13.396 -10.657 5.857 1.00 0.00 54 GLY A CA 19
ATOM 21301 C C . GLY A 1 54 ? -13.811 -9.784 4.689 1.00 0.00 54 GLY A C 19
ATOM 21302 O O . GLY A 1 54 ? -13.820 -10.233 3.542 1.00 0.00 54 GLY A O 19
ATOM 21306 N N . LEU A 1 55 ? -14.158 -8.536 4.980 1.00 0.00 55 LEU A N 19
ATOM 21307 C CA . LEU A 1 55 ? -14.579 -7.598 3.945 1.00 0.00 55 LEU A CA 19
ATOM 21308 C C . LEU A 1 55 ? -13.441 -7.318 2.968 1.00 0.00 55 LEU A C 19
ATOM 21309 O O . LEU A 1 55 ? -12.528 -6.549 3.267 1.00 0.00 55 LEU A O 19
ATOM 21325 N N . GLY A 1 56 ? -13.503 -7.947 1.798 1.00 0.00 56 GLY A N 19
ATOM 21326 C CA . GLY A 1 56 ? -12.473 -7.751 0.795 1.00 0.00 56 GLY A CA 19
ATOM 21327 C C . GLY A 1 56 ? -13.021 -7.168 -0.492 1.00 0.00 56 GLY A C 19
ATOM 21328 O O . GLY A 1 56 ? -13.337 -7.902 -1.428 1.00 0.00 56 GLY A O 19
ATOM 21332 N N . GLN A 1 57 ? -13.136 -5.845 -0.539 1.00 0.00 57 GLN A N 19
ATOM 21333 C CA . GLN A 1 57 ? -13.653 -5.164 -1.720 1.00 0.00 57 GLN A CA 19
ATOM 21334 C C . GLN A 1 57 ? -12.522 -4.804 -2.679 1.00 0.00 57 GLN A C 19
ATOM 21335 O O . GLN A 1 57 ? -12.655 -4.952 -3.893 1.00 0.00 57 GLN A O 19
ATOM 21349 N N . GLN A 1 58 ? -11.411 -4.330 -2.124 1.00 0.00 58 GLN A N 19
ATOM 21350 C CA . GLN A 1 58 ? -10.258 -3.948 -2.930 1.00 0.00 58 GLN A CA 19
ATOM 21351 C C . GLN A 1 58 ? -8.967 -4.487 -2.324 1.00 0.00 58 GLN A C 19
ATOM 21352 O O . GLN A 1 58 ? -8.864 -4.660 -1.109 1.00 0.00 58 GLN A O 19
ATOM 21366 N N . LEU A 1 59 ? -7.984 -4.751 -3.177 1.00 0.00 59 LEU A N 19
ATOM 21367 C CA . LEU A 1 59 ? -6.698 -5.271 -2.726 1.00 0.00 59 LEU A CA 19
ATOM 21368 C C . LEU A 1 59 ? -5.606 -4.214 -2.857 1.00 0.00 59 LEU A C 19
ATOM 21369 O O . LEU A 1 59 ? -4.631 -4.219 -2.106 1.00 0.00 59 LEU A O 19
ATOM 21385 N N . GLN A 1 60 ? -5.779 -3.307 -3.813 1.00 0.00 60 GLN A N 19
ATOM 21386 C CA . GLN A 1 60 ? -4.809 -2.242 -4.040 1.00 0.00 60 GLN A CA 19
ATOM 21387 C C . GLN A 1 60 ? -5.510 -0.906 -4.260 1.00 0.00 60 GLN A C 19
ATOM 21388 O O . GLN A 1 60 ? -6.506 -0.826 -4.977 1.00 0.00 60 GLN A O 19
ATOM 21402 N N . GLY A 1 61 ? -4.981 0.143 -3.636 1.00 0.00 61 GLY A N 19
ATOM 21403 C CA . GLY A 1 61 ? -5.569 1.463 -3.776 1.00 0.00 61 GLY A CA 19
ATOM 21404 C C . GLY A 1 61 ? -4.606 2.570 -3.397 1.00 0.00 61 GLY A C 19
ATOM 21405 O O . GLY A 1 61 ? -3.403 2.339 -3.270 1.00 0.00 61 GLY A O 19
ATOM 21409 N N . TYR A 1 62 ? -5.134 3.775 -3.217 1.00 0.00 62 TYR A N 19
ATOM 21410 C CA . TYR A 1 62 ? -4.311 4.924 -2.854 1.00 0.00 62 TYR A CA 19
ATOM 21411 C C . TYR A 1 62 ? -4.049 4.953 -1.352 1.00 0.00 62 TYR A C 19
ATOM 21412 O O . TYR A 1 62 ? -4.966 4.784 -0.547 1.00 0.00 62 TYR A O 19
ATOM 21430 N N . ILE A 1 63 ? -2.792 5.169 -0.981 1.00 0.00 63 ILE A N 19
ATOM 21431 C CA . ILE A 1 63 ? -2.408 5.223 0.424 1.00 0.00 63 ILE A CA 19
ATOM 21432 C C . ILE A 1 63 ? -1.350 6.295 0.664 1.00 0.00 63 ILE A C 19
ATOM 21433 O O . ILE A 1 63 ? -0.476 6.537 -0.168 1.00 0.00 63 ILE A O 19
ATOM 21449 N N . PRO A 1 64 ? -1.429 6.952 1.831 1.00 0.00 64 PRO A N 19
ATOM 21450 C CA . PRO A 1 64 ? -0.485 8.008 2.210 1.00 0.00 64 PRO A CA 19
ATOM 21451 C C . PRO A 1 64 ? 0.909 7.462 2.499 1.00 0.00 64 PRO A C 19
ATOM 21452 O O . PRO A 1 64 ? 1.060 6.456 3.193 1.00 0.00 64 PRO A O 19
ATOM 21463 N N . SER A 1 65 ? 1.925 8.131 1.965 1.00 0.00 65 SER A N 19
ATOM 21464 C CA . SER A 1 65 ? 3.307 7.711 2.163 1.00 0.00 65 SER A CA 19
ATOM 21465 C C . SER A 1 65 ? 3.783 8.058 3.570 1.00 0.00 65 SER A C 19
ATOM 21466 O O . SER A 1 65 ? 4.681 7.412 4.110 1.00 0.00 65 SER A O 19
ATOM 21474 N N . ASN A 1 66 ? 3.175 9.083 4.158 1.00 0.00 66 ASN A N 19
ATOM 21475 C CA . ASN A 1 66 ? 3.537 9.517 5.503 1.00 0.00 66 ASN A CA 19
ATOM 21476 C C . ASN A 1 66 ? 3.130 8.474 6.539 1.00 0.00 66 ASN A C 19
ATOM 21477 O O . ASN A 1 66 ? 3.506 8.566 7.708 1.00 0.00 66 ASN A O 19
ATOM 21488 N N . TYR A 1 67 ? 2.360 7.484 6.103 1.00 0.00 67 TYR A N 19
ATOM 21489 C CA . TYR A 1 67 ? 1.900 6.424 6.993 1.00 0.00 67 TYR A CA 19
ATOM 21490 C C . TYR A 1 67 ? 2.786 5.187 6.870 1.00 0.00 67 TYR A C 19
ATOM 21491 O O . TYR A 1 67 ? 2.888 4.388 7.801 1.00 0.00 67 TYR A O 19
ATOM 21509 N N . VAL A 1 68 ? 3.425 5.038 5.715 1.00 0.00 68 VAL A N 19
ATOM 21510 C CA . VAL A 1 68 ? 4.304 3.900 5.469 1.00 0.00 68 VAL A CA 19
ATOM 21511 C C . VAL A 1 68 ? 5.761 4.341 5.378 1.00 0.00 68 VAL A C 19
ATOM 21512 O O . VAL A 1 68 ? 6.067 5.529 5.472 1.00 0.00 68 VAL A O 19
ATOM 21525 N N . ALA A 1 69 ? 6.655 3.375 5.194 1.00 0.00 69 ALA A N 19
ATOM 21526 C CA . ALA A 1 69 ? 8.080 3.663 5.088 1.00 0.00 69 ALA A CA 19
ATOM 21527 C C . ALA A 1 69 ? 8.812 2.546 4.353 1.00 0.00 69 ALA A C 19
ATOM 21528 O O . ALA A 1 69 ? 8.233 1.501 4.059 1.00 0.00 69 ALA A O 19
ATOM 21535 N N . GLU A 1 70 ? 10.088 2.775 4.058 1.00 0.00 70 GLU A N 19
ATOM 21536 C CA . GLU A 1 70 ? 10.899 1.787 3.356 1.00 0.00 70 GLU A CA 19
ATOM 21537 C C . GLU A 1 70 ? 11.408 0.718 4.318 1.00 0.00 70 GLU A C 19
ATOM 21538 O O . GLU A 1 70 ? 12.281 0.977 5.146 1.00 0.00 70 GLU A O 19
ATOM 21550 N N . ASP A 1 71 ? 10.854 -0.485 4.203 1.00 0.00 71 ASP A N 19
ATOM 21551 C CA . ASP A 1 71 ? 11.251 -1.595 5.061 1.00 0.00 71 ASP A CA 19
ATOM 21552 C C . ASP A 1 71 ? 12.320 -2.448 4.387 1.00 0.00 71 ASP A C 19
ATOM 21553 O O . ASP A 1 71 ? 12.512 -2.376 3.173 1.00 0.00 71 ASP A O 19
ATOM 21562 N N . SER A 1 72 ? 13.015 -3.255 5.182 1.00 0.00 72 SER A N 19
ATOM 21563 C CA . SER A 1 72 ? 14.069 -4.119 4.662 1.00 0.00 72 SER A CA 19
ATOM 21564 C C . SER A 1 72 ? 13.586 -5.563 4.558 1.00 0.00 72 SER A C 19
ATOM 21565 O O . SER A 1 72 ? 13.353 -6.225 5.568 1.00 0.00 72 SER A O 19
ATOM 21573 N N . GLY A 1 73 ? 13.438 -6.044 3.328 1.00 0.00 73 GLY A N 19
ATOM 21574 C CA . GLY A 1 73 ? 12.983 -7.405 3.113 1.00 0.00 73 GLY A CA 19
ATOM 21575 C C . GLY A 1 73 ? 14.020 -8.258 2.410 1.00 0.00 73 GLY A C 19
ATOM 21576 O O . GLY A 1 73 ? 14.847 -8.916 3.043 1.00 0.00 73 GLY A O 19
ATOM 21580 N N . PRO A 1 74 ? 13.984 -8.256 1.069 1.00 0.00 74 PRO A N 19
ATOM 21581 C CA . PRO A 1 74 ? 14.920 -9.032 0.250 1.00 0.00 74 PRO A CA 19
ATOM 21582 C C . PRO A 1 74 ? 16.339 -8.477 0.310 1.00 0.00 74 PRO A C 19
ATOM 21583 O O . PRO A 1 74 ? 17.243 -8.987 -0.352 1.00 0.00 74 PRO A O 19
ATOM 21594 N N . SER A 1 75 ? 16.528 -7.431 1.108 1.00 0.00 75 SER A N 19
ATOM 21595 C CA . SER A 1 75 ? 17.837 -6.805 1.252 1.00 0.00 75 SER A CA 19
ATOM 21596 C C . SER A 1 75 ? 18.824 -7.758 1.919 1.00 0.00 75 SER A C 19
ATOM 21597 O O . SER A 1 75 ? 18.472 -8.482 2.850 1.00 0.00 75 SER A O 19
ATOM 21605 N N . SER A 1 76 ? 20.062 -7.752 1.435 1.00 0.00 76 SER A N 19
ATOM 21606 C CA . SER A 1 76 ? 21.101 -8.617 1.981 1.00 0.00 76 SER A CA 19
ATOM 21607 C C . SER A 1 76 ? 20.961 -8.745 3.495 1.00 0.00 76 SER A C 19
ATOM 21608 O O . SER A 1 76 ? 20.819 -7.748 4.203 1.00 0.00 76 SER A O 19
ATOM 21616 N N . GLY A 1 77 ? 21.003 -9.980 3.985 1.00 0.00 77 GLY A N 19
ATOM 21617 C CA . GLY A 1 77 ? 20.880 -10.217 5.412 1.00 0.00 77 GLY A CA 19
ATOM 21618 C C . GLY A 1 77 ? 19.452 -10.082 5.901 1.00 0.00 77 GLY A C 19
ATOM 21619 O O . GLY A 1 77 ? 19.211 -9.921 7.097 1.00 0.00 77 GLY A O 19
ATOM 21623 N N . GLY A 1 1 ? 1.523 -0.148 -14.784 1.00 0.00 1 GLY A N 20
ATOM 21624 C CA . GLY A 1 1 ? 2.744 -0.748 -14.279 1.00 0.00 1 GLY A CA 20
ATOM 21625 C C . GLY A 1 1 ? 2.478 -1.816 -13.237 1.00 0.00 1 GLY A C 20
ATOM 21626 O O . GLY A 1 1 ? 1.744 -1.585 -12.276 1.00 0.00 1 GLY A O 20
ATOM 21630 N N . SER A 1 2 ? 3.073 -2.989 -13.428 1.00 0.00 2 SER A N 20
ATOM 21631 C CA . SER A 1 2 ? 2.891 -4.098 -12.499 1.00 0.00 2 SER A CA 20
ATOM 21632 C C . SER A 1 2 ? 4.222 -4.786 -12.208 1.00 0.00 2 SER A C 20
ATOM 21633 O O . SER A 1 2 ? 5.253 -4.437 -12.783 1.00 0.00 2 SER A O 20
ATOM 21641 N N . SER A 1 3 ? 4.190 -5.767 -11.311 1.00 0.00 3 SER A N 20
ATOM 21642 C CA . SER A 1 3 ? 5.393 -6.502 -10.940 1.00 0.00 3 SER A CA 20
ATOM 21643 C C . SER A 1 3 ? 6.195 -6.892 -12.178 1.00 0.00 3 SER A C 20
ATOM 21644 O O . SER A 1 3 ? 5.631 -7.275 -13.202 1.00 0.00 3 SER A O 20
ATOM 21652 N N . GLY A 1 4 ? 7.517 -6.791 -12.074 1.00 0.00 4 GLY A N 20
ATOM 21653 C CA . GLY A 1 4 ? 8.377 -7.136 -13.192 1.00 0.00 4 GLY A CA 20
ATOM 21654 C C . GLY A 1 4 ? 9.658 -6.326 -13.209 1.00 0.00 4 GLY A C 20
ATOM 21655 O O . GLY A 1 4 ? 10.728 -6.837 -12.880 1.00 0.00 4 GLY A O 20
ATOM 21659 N N . SER A 1 5 ? 9.550 -5.059 -13.595 1.00 0.00 5 SER A N 20
ATOM 21660 C CA . SER A 1 5 ? 10.710 -4.178 -13.660 1.00 0.00 5 SER A CA 20
ATOM 21661 C C . SER A 1 5 ? 11.232 -3.863 -12.261 1.00 0.00 5 SER A C 20
ATOM 21662 O O . SER A 1 5 ? 12.425 -3.994 -11.988 1.00 0.00 5 SER A O 20
ATOM 21670 N N . SER A 1 6 ? 10.329 -3.447 -11.379 1.00 0.00 6 SER A N 20
ATOM 21671 C CA . SER A 1 6 ? 10.697 -3.110 -10.009 1.00 0.00 6 SER A CA 20
ATOM 21672 C C . SER A 1 6 ? 9.634 -3.592 -9.026 1.00 0.00 6 SER A C 20
ATOM 21673 O O . SER A 1 6 ? 8.568 -4.057 -9.427 1.00 0.00 6 SER A O 20
ATOM 21681 N N . GLY A 1 7 ? 9.934 -3.476 -7.736 1.00 0.00 7 GLY A N 20
ATOM 21682 C CA . GLY A 1 7 ? 8.995 -3.904 -6.715 1.00 0.00 7 GLY A CA 20
ATOM 21683 C C . GLY A 1 7 ? 9.340 -3.355 -5.345 1.00 0.00 7 GLY A C 20
ATOM 21684 O O . GLY A 1 7 ? 9.846 -4.081 -4.489 1.00 0.00 7 GLY A O 20
ATOM 21688 N N . GLN A 1 8 ? 9.066 -2.072 -5.137 1.00 0.00 8 GLN A N 20
ATOM 21689 C CA . GLN A 1 8 ? 9.353 -1.427 -3.861 1.00 0.00 8 GLN A CA 20
ATOM 21690 C C . GLN A 1 8 ? 8.317 -1.813 -2.811 1.00 0.00 8 GLN A C 20
ATOM 21691 O O . GLN A 1 8 ? 7.117 -1.621 -3.009 1.00 0.00 8 GLN A O 20
ATOM 21705 N N . TYR A 1 9 ? 8.787 -2.357 -1.694 1.00 0.00 9 TYR A N 20
ATOM 21706 C CA . TYR A 1 9 ? 7.901 -2.772 -0.614 1.00 0.00 9 TYR A CA 20
ATOM 21707 C C . TYR A 1 9 ? 7.976 -1.798 0.558 1.00 0.00 9 TYR A C 20
ATOM 21708 O O . TYR A 1 9 ? 9.057 -1.345 0.936 1.00 0.00 9 TYR A O 20
ATOM 21726 N N . PHE A 1 10 ? 6.819 -1.479 1.129 1.00 0.00 10 PHE A N 20
ATOM 21727 C CA . PHE A 1 10 ? 6.752 -0.558 2.258 1.00 0.00 10 PHE A CA 20
ATOM 21728 C C . PHE A 1 10 ? 6.047 -1.205 3.446 1.00 0.00 10 PHE A C 20
ATOM 21729 O O . PHE A 1 10 ? 5.293 -2.166 3.288 1.00 0.00 10 PHE A O 20
ATOM 21746 N N . VAL A 1 11 ? 6.299 -0.673 4.638 1.00 0.00 11 VAL A N 20
ATOM 21747 C CA . VAL A 1 11 ? 5.689 -1.197 5.854 1.00 0.00 11 VAL A CA 20
ATOM 21748 C C . VAL A 1 11 ? 4.777 -0.161 6.502 1.00 0.00 11 VAL A C 20
ATOM 21749 O O . VAL A 1 11 ? 5.141 1.008 6.630 1.00 0.00 11 VAL A O 20
ATOM 21762 N N . ALA A 1 12 ? 3.590 -0.598 6.910 1.00 0.00 12 ALA A N 20
ATOM 21763 C CA . ALA A 1 12 ? 2.627 0.291 7.547 1.00 0.00 12 ALA A CA 20
ATOM 21764 C C . ALA A 1 12 ? 3.030 0.598 8.985 1.00 0.00 12 ALA A C 20
ATOM 21765 O O . ALA A 1 12 ? 2.983 -0.274 9.854 1.00 0.00 12 ALA A O 20
ATOM 21772 N N . LEU A 1 13 ? 3.428 1.842 9.230 1.00 0.00 13 LEU A N 20
ATOM 21773 C CA . LEU A 1 13 ? 3.841 2.264 10.564 1.00 0.00 13 LEU A CA 20
ATOM 21774 C C . LEU A 1 13 ? 2.642 2.358 11.501 1.00 0.00 13 LEU A C 20
ATOM 21775 O O . LEU A 1 13 ? 2.788 2.292 12.722 1.00 0.00 13 LEU A O 20
ATOM 21791 N N . PHE A 1 14 ? 1.456 2.511 10.922 1.00 0.00 14 PHE A N 20
ATOM 21792 C CA . PHE A 1 14 ? 0.230 2.613 11.706 1.00 0.00 14 PHE A CA 20
ATOM 21793 C C . PHE A 1 14 ? -0.958 2.045 10.934 1.00 0.00 14 PHE A C 20
ATOM 21794 O O . PHE A 1 14 ? -0.832 1.670 9.768 1.00 0.00 14 PHE A O 20
ATOM 21811 N N . ASP A 1 15 ? -2.109 1.983 11.594 1.00 0.00 15 ASP A N 20
ATOM 21812 C CA . ASP A 1 15 ? -3.320 1.461 10.971 1.00 0.00 15 ASP A CA 20
ATOM 21813 C C . ASP A 1 15 ? -4.136 2.587 10.343 1.00 0.00 15 ASP A C 20
ATOM 21814 O O . ASP A 1 15 ? -4.312 3.649 10.941 1.00 0.00 15 ASP A O 20
ATOM 21823 N N . TYR A 1 16 ? -4.631 2.347 9.134 1.00 0.00 16 TYR A N 20
ATOM 21824 C CA . TYR A 1 16 ? -5.426 3.342 8.423 1.00 0.00 16 TYR A CA 20
ATOM 21825 C C . TYR A 1 16 ? -6.753 2.748 7.958 1.00 0.00 16 TYR A C 20
ATOM 21826 O O . TYR A 1 16 ? -6.867 1.540 7.757 1.00 0.00 16 TYR A O 20
ATOM 21844 N N . GLN A 1 17 ? -7.752 3.609 7.791 1.00 0.00 17 GLN A N 20
ATOM 21845 C CA . GLN A 1 17 ? -9.071 3.171 7.351 1.00 0.00 17 GLN A CA 20
ATOM 21846 C C . GLN A 1 17 ? -9.510 3.932 6.104 1.00 0.00 17 GLN A C 20
ATOM 21847 O O . GLN A 1 17 ? -9.828 5.119 6.170 1.00 0.00 17 GLN A O 20
ATOM 21861 N N . ALA A 1 18 ? -9.523 3.242 4.969 1.00 0.00 18 ALA A N 20
ATOM 21862 C CA . ALA A 1 18 ? -9.924 3.853 3.708 1.00 0.00 18 ALA A CA 20
ATOM 21863 C C . ALA A 1 18 ? -11.020 4.891 3.925 1.00 0.00 18 ALA A C 20
ATOM 21864 O O . ALA A 1 18 ? -12.106 4.570 4.406 1.00 0.00 18 ALA A O 20
ATOM 21871 N N . ARG A 1 19 ? -10.726 6.137 3.567 1.00 0.00 19 ARG A N 20
ATOM 21872 C CA . ARG A 1 19 ? -11.686 7.223 3.725 1.00 0.00 19 ARG A CA 20
ATOM 21873 C C . ARG A 1 19 ? -12.728 7.194 2.611 1.00 0.00 19 ARG A C 20
ATOM 21874 O O . ARG A 1 19 ? -13.923 7.361 2.859 1.00 0.00 19 ARG A O 20
ATOM 21895 N N . THR A 1 20 ? -12.268 6.981 1.382 1.00 0.00 20 THR A N 20
ATOM 21896 C CA . THR A 1 20 ? -13.159 6.931 0.230 1.00 0.00 20 THR A CA 20
ATOM 21897 C C . THR A 1 20 ? -13.022 5.608 -0.514 1.00 0.00 20 THR A C 20
ATOM 21898 O O . THR A 1 20 ? -12.096 4.837 -0.264 1.00 0.00 20 THR A O 20
ATOM 21909 N N . ALA A 1 21 ? -13.950 5.351 -1.431 1.00 0.00 21 ALA A N 20
ATOM 21910 C CA . ALA A 1 21 ? -13.930 4.122 -2.214 1.00 0.00 21 ALA A CA 20
ATOM 21911 C C . ALA A 1 21 ? -12.638 4.001 -3.014 1.00 0.00 21 ALA A C 20
ATOM 21912 O O . ALA A 1 21 ? -12.239 2.904 -3.403 1.00 0.00 21 ALA A O 20
ATOM 21919 N N . GLU A 1 22 ? -11.989 5.136 -3.257 1.00 0.00 22 GLU A N 20
ATOM 21920 C CA . GLU A 1 22 ? -10.742 5.156 -4.012 1.00 0.00 22 GLU A CA 20
ATOM 21921 C C . GLU A 1 22 ? -9.538 5.126 -3.076 1.00 0.00 22 GLU A C 20
ATOM 21922 O O . GLU A 1 22 ? -8.612 5.926 -3.212 1.00 0.00 22 GLU A O 20
ATOM 21934 N N . ASP A 1 23 ? -9.558 4.198 -2.126 1.00 0.00 23 ASP A N 20
ATOM 21935 C CA . ASP A 1 23 ? -8.468 4.062 -1.166 1.00 0.00 23 ASP A CA 20
ATOM 21936 C C . ASP A 1 23 ? -8.373 2.629 -0.652 1.00 0.00 23 ASP A C 20
ATOM 21937 O O . ASP A 1 23 ? -9.292 1.829 -0.835 1.00 0.00 23 ASP A O 20
ATOM 21946 N N . LEU A 1 24 ? -7.255 2.310 -0.008 1.00 0.00 24 LEU A N 20
ATOM 21947 C CA . LEU A 1 24 ? -7.038 0.972 0.532 1.00 0.00 24 LEU A CA 20
ATOM 21948 C C . LEU A 1 24 ? -6.902 1.014 2.051 1.00 0.00 24 LEU A C 20
ATOM 21949 O O . LEU A 1 24 ? -6.571 2.051 2.626 1.00 0.00 24 LEU A O 20
ATOM 21965 N N . SER A 1 25 ? -7.158 -0.120 2.694 1.00 0.00 25 SER A N 20
ATOM 21966 C CA . SER A 1 25 ? -7.066 -0.213 4.147 1.00 0.00 25 SER A CA 20
ATOM 21967 C C . SER A 1 25 ? -5.954 -1.173 4.560 1.00 0.00 25 SER A C 20
ATOM 21968 O O . SER A 1 25 ? -5.726 -2.194 3.910 1.00 0.00 25 SER A O 20
ATOM 21976 N N . PHE A 1 26 ? -5.265 -0.838 5.646 1.00 0.00 26 PHE A N 20
ATOM 21977 C CA . PHE A 1 26 ? -4.176 -1.669 6.147 1.00 0.00 26 PHE A CA 20
ATOM 21978 C C . PHE A 1 26 ? -3.951 -1.430 7.637 1.00 0.00 26 PHE A C 20
ATOM 21979 O O . PHE A 1 26 ? -4.448 -0.456 8.202 1.00 0.00 26 PHE A O 20
ATOM 21996 N N . ARG A 1 27 ? -3.201 -2.328 8.267 1.00 0.00 27 ARG A N 20
ATOM 21997 C CA . ARG A 1 27 ? -2.911 -2.217 9.692 1.00 0.00 27 ARG A CA 20
ATOM 21998 C C . ARG A 1 27 ? -1.408 -2.117 9.935 1.00 0.00 27 ARG A C 20
ATOM 21999 O O . ARG A 1 27 ? -0.605 -2.514 9.091 1.00 0.00 27 ARG A O 20
ATOM 22020 N N . ALA A 1 28 ? -1.036 -1.583 11.094 1.00 0.00 28 ALA A N 20
ATOM 22021 C CA . ALA A 1 28 ? 0.370 -1.432 11.449 1.00 0.00 28 ALA A CA 20
ATOM 22022 C C . ALA A 1 28 ? 1.124 -2.746 11.276 1.00 0.00 28 ALA A C 20
ATOM 22023 O O . ALA A 1 28 ? 0.857 -3.722 11.975 1.00 0.00 28 ALA A O 20
ATOM 22030 N N . GLY A 1 29 ? 2.067 -2.763 10.339 1.00 0.00 29 GLY A N 20
ATOM 22031 C CA . GLY A 1 29 ? 2.845 -3.963 10.091 1.00 0.00 29 GLY A CA 20
ATOM 22032 C C . GLY A 1 29 ? 2.398 -4.695 8.841 1.00 0.00 29 GLY A C 20
ATOM 22033 O O . GLY A 1 29 ? 2.949 -5.741 8.496 1.00 0.00 29 GLY A O 20
ATOM 22037 N N . ASP A 1 30 ? 1.397 -4.147 8.162 1.00 0.00 30 ASP A N 20
ATOM 22038 C CA . ASP A 1 30 ? 0.876 -4.755 6.943 1.00 0.00 30 ASP A CA 20
ATOM 22039 C C . ASP A 1 30 ? 1.774 -4.437 5.751 1.00 0.00 30 ASP A C 20
ATOM 22040 O O . ASP A 1 30 ? 1.835 -3.296 5.292 1.00 0.00 30 ASP A O 20
ATOM 22049 N N . LYS A 1 31 ? 2.470 -5.454 5.254 1.00 0.00 31 LYS A N 20
ATOM 22050 C CA . LYS A 1 31 ? 3.365 -5.285 4.115 1.00 0.00 31 LYS A CA 20
ATOM 22051 C C . LYS A 1 31 ? 2.586 -4.887 2.866 1.00 0.00 31 LYS A C 20
ATOM 22052 O O . LYS A 1 31 ? 1.706 -5.620 2.411 1.00 0.00 31 LYS A O 20
ATOM 22071 N N . LEU A 1 32 ? 2.916 -3.725 2.313 1.00 0.00 32 LEU A N 20
ATOM 22072 C CA . LEU A 1 32 ? 2.248 -3.231 1.114 1.00 0.00 32 LEU A CA 20
ATOM 22073 C C . LEU A 1 32 ? 3.265 -2.810 0.059 1.00 0.00 32 LEU A C 20
ATOM 22074 O O . LEU A 1 32 ? 4.257 -2.151 0.368 1.00 0.00 32 LEU A O 20
ATOM 22090 N N . GLN A 1 33 ? 3.010 -3.194 -1.188 1.00 0.00 33 GLN A N 20
ATOM 22091 C CA . GLN A 1 33 ? 3.903 -2.855 -2.289 1.00 0.00 33 GLN A CA 20
ATOM 22092 C C . GLN A 1 33 ? 3.432 -1.592 -3.003 1.00 0.00 33 GLN A C 20
ATOM 22093 O O . GLN A 1 33 ? 2.245 -1.432 -3.285 1.00 0.00 33 GLN A O 20
ATOM 22107 N N . VAL A 1 34 ? 4.371 -0.696 -3.291 1.00 0.00 34 VAL A N 20
ATOM 22108 C CA . VAL A 1 34 ? 4.053 0.553 -3.972 1.00 0.00 34 VAL A CA 20
ATOM 22109 C C . VAL A 1 34 ? 4.220 0.414 -5.481 1.00 0.00 34 VAL A C 20
ATOM 22110 O O . VAL A 1 34 ? 5.339 0.344 -5.989 1.00 0.00 34 VAL A O 20
ATOM 22123 N N . LEU A 1 35 ? 3.099 0.376 -6.193 1.00 0.00 35 LEU A N 20
ATOM 22124 C CA . LEU A 1 35 ? 3.119 0.246 -7.646 1.00 0.00 35 LEU A CA 20
ATOM 22125 C C . LEU A 1 35 ? 3.356 1.599 -8.310 1.00 0.00 35 LEU A C 20
ATOM 22126 O O . LEU A 1 35 ? 4.334 1.783 -9.035 1.00 0.00 35 LEU A O 20
ATOM 22142 N N . ASP A 1 36 ? 2.456 2.542 -8.056 1.00 0.00 36 ASP A N 20
ATOM 22143 C CA . ASP A 1 36 ? 2.568 3.879 -8.627 1.00 0.00 36 ASP A CA 20
ATOM 22144 C C . ASP A 1 36 ? 2.885 4.907 -7.545 1.00 0.00 36 ASP A C 20
ATOM 22145 O O . ASP A 1 36 ? 2.397 4.809 -6.418 1.00 0.00 36 ASP A O 20
ATOM 22154 N N . THR A 1 37 ? 3.705 5.893 -7.894 1.00 0.00 37 THR A N 20
ATOM 22155 C CA . THR A 1 37 ? 4.089 6.938 -6.953 1.00 0.00 37 THR A CA 20
ATOM 22156 C C . THR A 1 37 ? 3.911 8.322 -7.565 1.00 0.00 37 THR A C 20
ATOM 22157 O O . THR A 1 37 ? 4.520 9.293 -7.117 1.00 0.00 37 THR A O 20
ATOM 22168 N N . SER A 1 38 ? 3.071 8.406 -8.593 1.00 0.00 38 SER A N 20
ATOM 22169 C CA . SER A 1 38 ? 2.815 9.673 -9.269 1.00 0.00 38 SER A CA 20
ATOM 22170 C C . SER A 1 38 ? 2.487 10.770 -8.261 1.00 0.00 38 SER A C 20
ATOM 22171 O O . SER A 1 38 ? 3.192 11.775 -8.168 1.00 0.00 38 SER A O 20
ATOM 22179 N N . HIS A 1 39 ? 1.409 10.570 -7.508 1.00 0.00 39 HIS A N 20
ATOM 22180 C CA . HIS A 1 39 ? 0.986 11.541 -6.506 1.00 0.00 39 HIS A CA 20
ATOM 22181 C C . HIS A 1 39 ? 1.683 11.286 -5.173 1.00 0.00 39 HIS A C 20
ATOM 22182 O O . HIS A 1 39 ? 1.187 10.531 -4.338 1.00 0.00 39 HIS A O 20
ATOM 22197 N N . GLU A 1 40 ? 2.836 11.920 -4.983 1.00 0.00 40 GLU A N 20
ATOM 22198 C CA . GLU A 1 40 ? 3.601 11.759 -3.752 1.00 0.00 40 GLU A CA 20
ATOM 22199 C C . GLU A 1 40 ? 2.673 11.581 -2.554 1.00 0.00 40 GLU A C 20
ATOM 22200 O O . GLU A 1 40 ? 2.927 10.757 -1.676 1.00 0.00 40 GLU A O 20
ATOM 22212 N N . GLY A 1 41 ? 1.597 12.360 -2.525 1.00 0.00 41 GLY A N 20
ATOM 22213 C CA . GLY A 1 41 ? 0.647 12.275 -1.431 1.00 0.00 41 GLY A CA 20
ATOM 22214 C C . GLY A 1 41 ? -0.012 10.912 -1.341 1.00 0.00 41 GLY A C 20
ATOM 22215 O O . GLY A 1 41 ? -0.024 10.291 -0.278 1.00 0.00 41 GLY A O 20
ATOM 22219 N N . TRP A 1 42 ? -0.562 10.448 -2.457 1.00 0.00 42 TRP A N 20
ATOM 22220 C CA . TRP A 1 42 ? -1.227 9.151 -2.499 1.00 0.00 42 TRP A CA 20
ATOM 22221 C C . TRP A 1 42 ? -0.483 8.186 -3.415 1.00 0.00 42 TRP A C 20
ATOM 22222 O O . TRP A 1 42 ? -0.128 8.535 -4.541 1.00 0.00 42 TRP A O 20
ATOM 22243 N N . TRP A 1 43 ? -0.250 6.974 -2.925 1.00 0.00 43 TRP A N 20
ATOM 22244 C CA . TRP A 1 43 ? 0.453 5.959 -3.702 1.00 0.00 43 TRP A CA 20
ATOM 22245 C C . TRP A 1 43 ? -0.462 4.779 -4.011 1.00 0.00 43 TRP A C 20
ATOM 22246 O O . TRP A 1 43 ? -1.326 4.424 -3.208 1.00 0.00 43 TRP A O 20
ATOM 22267 N N . LEU A 1 44 ? -0.269 4.176 -5.179 1.00 0.00 44 LEU A N 20
ATOM 22268 C CA . LEU A 1 44 ? -1.078 3.035 -5.594 1.00 0.00 44 LEU A CA 20
ATOM 22269 C C . LEU A 1 44 ? -0.397 1.722 -5.224 1.00 0.00 44 LEU A C 20
ATOM 22270 O O . LEU A 1 44 ? 0.455 1.224 -5.960 1.00 0.00 44 LEU A O 20
ATOM 22286 N N . ALA A 1 45 ? -0.781 1.164 -4.081 1.00 0.00 45 ALA A N 20
ATOM 22287 C CA . ALA A 1 45 ? -0.210 -0.095 -3.616 1.00 0.00 45 ALA A CA 20
ATOM 22288 C C . ALA A 1 45 ? -1.264 -1.197 -3.584 1.00 0.00 45 ALA A C 20
ATOM 22289 O O . ALA A 1 45 ? -2.451 -0.939 -3.781 1.00 0.00 45 ALA A O 20
ATOM 22296 N N . ARG A 1 46 ? -0.822 -2.425 -3.335 1.00 0.00 46 ARG A N 20
ATOM 22297 C CA . ARG A 1 46 ? -1.727 -3.566 -3.280 1.00 0.00 46 ARG A CA 20
ATOM 22298 C C . ARG A 1 46 ? -1.362 -4.495 -2.126 1.00 0.00 46 ARG A C 20
ATOM 22299 O O . ARG A 1 46 ? -0.200 -4.578 -1.726 1.00 0.00 46 ARG A O 20
ATOM 22320 N N . HIS A 1 47 ? -2.361 -5.190 -1.593 1.00 0.00 47 HIS A N 20
ATOM 22321 C CA . HIS A 1 47 ? -2.145 -6.113 -0.484 1.00 0.00 47 HIS A CA 20
ATOM 22322 C C . HIS A 1 47 ? -1.181 -7.226 -0.884 1.00 0.00 47 HIS A C 20
ATOM 22323 O O . HIS A 1 47 ? -1.332 -7.843 -1.939 1.00 0.00 47 HIS A O 20
ATOM 22338 N N . LEU A 1 48 ? -0.191 -7.477 -0.035 1.00 0.00 48 LEU A N 20
ATOM 22339 C CA . LEU A 1 48 ? 0.799 -8.516 -0.299 1.00 0.00 48 LEU A CA 20
ATOM 22340 C C . LEU A 1 48 ? 0.514 -9.763 0.530 1.00 0.00 48 LEU A C 20
ATOM 22341 O O . LEU A 1 48 ? 0.753 -10.885 0.084 1.00 0.00 48 LEU A O 20
ATOM 22357 N N . GLU A 1 49 ? 0.001 -9.559 1.739 1.00 0.00 49 GLU A N 20
ATOM 22358 C CA . GLU A 1 49 ? -0.318 -10.669 2.630 1.00 0.00 49 GLU A CA 20
ATOM 22359 C C . GLU A 1 49 ? -1.453 -11.515 2.061 1.00 0.00 49 GLU A C 20
ATOM 22360 O O . GLU A 1 49 ? -2.601 -11.075 2.000 1.00 0.00 49 GLU A O 20
ATOM 22372 N N . LYS A 1 50 ? -1.123 -12.733 1.644 1.00 0.00 50 LYS A N 20
ATOM 22373 C CA . LYS A 1 50 ? -2.112 -13.643 1.080 1.00 0.00 50 LYS A CA 20
ATOM 22374 C C . LYS A 1 50 ? -2.758 -14.490 2.172 1.00 0.00 50 LYS A C 20
ATOM 22375 O O . LYS A 1 50 ? -2.665 -15.718 2.157 1.00 0.00 50 LYS A O 20
ATOM 22394 N N . LYS A 1 51 ? -3.414 -13.827 3.118 1.00 0.00 51 LYS A N 20
ATOM 22395 C CA . LYS A 1 51 ? -4.078 -14.518 4.217 1.00 0.00 51 LYS A CA 20
ATOM 22396 C C . LYS A 1 51 ? -5.591 -14.519 4.024 1.00 0.00 51 LYS A C 20
ATOM 22397 O O . LYS A 1 51 ? -6.219 -15.575 3.972 1.00 0.00 51 LYS A O 20
ATOM 22416 N N . GLY A 1 52 ? -6.170 -13.326 3.918 1.00 0.00 52 GLY A N 20
ATOM 22417 C CA . GLY A 1 52 ? -7.605 -13.212 3.730 1.00 0.00 52 GLY A CA 20
ATOM 22418 C C . GLY A 1 52 ? -8.249 -12.284 4.740 1.00 0.00 52 GLY A C 20
ATOM 22419 O O . GLY A 1 52 ? -9.258 -12.629 5.358 1.00 0.00 52 GLY A O 20
ATOM 22423 N N . THR A 1 53 ? -7.666 -11.102 4.912 1.00 0.00 53 THR A N 20
ATOM 22424 C CA . THR A 1 53 ? -8.188 -10.122 5.857 1.00 0.00 53 THR A CA 20
ATOM 22425 C C . THR A 1 53 ? -8.487 -8.797 5.165 1.00 0.00 53 THR A C 20
ATOM 22426 O O . THR A 1 53 ? -8.229 -7.727 5.715 1.00 0.00 53 THR A O 20
ATOM 22437 N N . GLY A 1 54 ? -9.033 -8.876 3.955 1.00 0.00 54 GLY A N 20
ATOM 22438 C CA . GLY A 1 54 ? -9.358 -7.675 3.209 1.00 0.00 54 GLY A CA 20
ATOM 22439 C C . GLY A 1 54 ? -10.853 -7.444 3.105 1.00 0.00 54 GLY A C 20
ATOM 22440 O O . GLY A 1 54 ? -11.560 -8.200 2.437 1.00 0.00 54 GLY A O 20
ATOM 22444 N N . LEU A 1 55 ? -11.336 -6.399 3.767 1.00 0.00 55 LEU A N 20
ATOM 22445 C CA . LEU A 1 55 ? -12.757 -6.071 3.748 1.00 0.00 55 LEU A CA 20
ATOM 22446 C C . LEU A 1 55 ? -13.203 -5.663 2.348 1.00 0.00 55 LEU A C 20
ATOM 22447 O O . LEU A 1 55 ? -12.886 -4.572 1.877 1.00 0.00 55 LEU A O 20
ATOM 22463 N N . GLY A 1 56 ? -13.943 -6.548 1.686 1.00 0.00 56 GLY A N 20
ATOM 22464 C CA . GLY A 1 56 ? -14.423 -6.261 0.347 1.00 0.00 56 GLY A CA 20
ATOM 22465 C C . GLY A 1 56 ? -13.642 -7.004 -0.720 1.00 0.00 56 GLY A C 20
ATOM 22466 O O . GLY A 1 56 ? -13.258 -8.156 -0.526 1.00 0.00 56 GLY A O 20
ATOM 22470 N N . GLN A 1 57 ? -13.410 -6.342 -1.849 1.00 0.00 57 GLN A N 20
ATOM 22471 C CA . GLN A 1 57 ? -12.673 -6.949 -2.951 1.00 0.00 57 GLN A CA 20
ATOM 22472 C C . GLN A 1 57 ? -11.400 -6.164 -3.251 1.00 0.00 57 GLN A C 20
ATOM 22473 O O . GLN A 1 57 ? -10.320 -6.741 -3.377 1.00 0.00 57 GLN A O 20
ATOM 22487 N N . GLN A 1 58 ? -11.535 -4.847 -3.365 1.00 0.00 58 GLN A N 20
ATOM 22488 C CA . GLN A 1 58 ? -10.395 -3.984 -3.652 1.00 0.00 58 GLN A CA 20
ATOM 22489 C C . GLN A 1 58 ? -9.151 -4.462 -2.910 1.00 0.00 58 GLN A C 20
ATOM 22490 O O . GLN A 1 58 ? -9.158 -4.593 -1.685 1.00 0.00 58 GLN A O 20
ATOM 22504 N N . LEU A 1 59 ? -8.085 -4.721 -3.659 1.00 0.00 59 LEU A N 20
ATOM 22505 C CA . LEU A 1 59 ? -6.832 -5.185 -3.072 1.00 0.00 59 LEU A CA 20
ATOM 22506 C C . LEU A 1 59 ? -5.735 -4.137 -3.233 1.00 0.00 59 LEU A C 20
ATOM 22507 O O . LEU A 1 59 ? -4.715 -4.184 -2.547 1.00 0.00 59 LEU A O 20
ATOM 22523 N N . GLN A 1 60 ? -5.954 -3.193 -4.142 1.00 0.00 60 GLN A N 20
ATOM 22524 C CA . GLN A 1 60 ? -4.984 -2.133 -4.391 1.00 0.00 60 GLN A CA 20
ATOM 22525 C C . GLN A 1 60 ? -5.683 -0.793 -4.596 1.00 0.00 60 GLN A C 20
ATOM 22526 O O . GLN A 1 60 ? -6.623 -0.685 -5.383 1.00 0.00 60 GLN A O 20
ATOM 22540 N N . GLY A 1 61 ? -5.217 0.228 -3.883 1.00 0.00 61 GLY A N 20
ATOM 22541 C CA . GLY A 1 61 ? -5.809 1.547 -4.001 1.00 0.00 61 GLY A CA 20
ATOM 22542 C C . GLY A 1 61 ? -4.838 2.653 -3.638 1.00 0.00 61 GLY A C 20
ATOM 22543 O O . GLY A 1 61 ? -3.628 2.432 -3.579 1.00 0.00 61 GLY A O 20
ATOM 22547 N N . TYR A 1 62 ? -5.367 3.847 -3.396 1.00 0.00 62 TYR A N 20
ATOM 22548 C CA . TYR A 1 62 ? -4.538 4.993 -3.041 1.00 0.00 62 TYR A CA 20
ATOM 22549 C C . TYR A 1 62 ? -4.347 5.080 -1.530 1.00 0.00 62 TYR A C 20
ATOM 22550 O O . TYR A 1 62 ? -5.313 5.038 -0.768 1.00 0.00 62 TYR A O 20
ATOM 22568 N N . ILE A 1 63 ? -3.094 5.202 -1.105 1.00 0.00 63 ILE A N 20
ATOM 22569 C CA . ILE A 1 63 ? -2.775 5.297 0.314 1.00 0.00 63 ILE A CA 20
ATOM 22570 C C . ILE A 1 63 ? -1.696 6.345 0.566 1.00 0.00 63 ILE A C 20
ATOM 22571 O O . ILE A 1 63 ? -0.796 6.554 -0.248 1.00 0.00 63 ILE A O 20
ATOM 22587 N N . PRO A 1 64 ? -1.784 7.019 1.723 1.00 0.00 64 PRO A N 20
ATOM 22588 C CA . PRO A 1 64 ? -0.822 8.054 2.111 1.00 0.00 64 PRO A CA 20
ATOM 22589 C C . PRO A 1 64 ? 0.551 7.477 2.438 1.00 0.00 64 PRO A C 20
ATOM 22590 O O . PRO A 1 64 ? 0.675 6.580 3.273 1.00 0.00 64 PRO A O 20
ATOM 22601 N N . SER A 1 65 ? 1.580 7.997 1.777 1.00 0.00 65 SER A N 20
ATOM 22602 C CA . SER A 1 65 ? 2.944 7.530 1.996 1.00 0.00 65 SER A CA 20
ATOM 22603 C C . SER A 1 65 ? 3.409 7.856 3.412 1.00 0.00 65 SER A C 20
ATOM 22604 O O . SER A 1 65 ? 4.322 7.222 3.939 1.00 0.00 65 SER A O 20
ATOM 22612 N N . ASN A 1 66 ? 2.773 8.851 4.023 1.00 0.00 66 ASN A N 20
ATOM 22613 C CA . ASN A 1 66 ? 3.121 9.263 5.378 1.00 0.00 66 ASN A CA 20
ATOM 22614 C C . ASN A 1 66 ? 2.678 8.216 6.395 1.00 0.00 66 ASN A C 20
ATOM 22615 O O . ASN A 1 66 ? 3.028 8.294 7.573 1.00 0.00 66 ASN A O 20
ATOM 22626 N N . TYR A 1 67 ? 1.907 7.238 5.933 1.00 0.00 67 TYR A N 20
ATOM 22627 C CA . TYR A 1 67 ? 1.415 6.177 6.802 1.00 0.00 67 TYR A CA 20
ATOM 22628 C C . TYR A 1 67 ? 2.310 4.944 6.717 1.00 0.00 67 TYR A C 20
ATOM 22629 O O . TYR A 1 67 ? 2.309 4.099 7.612 1.00 0.00 67 TYR A O 20
ATOM 22647 N N . VAL A 1 68 ? 3.073 4.849 5.633 1.00 0.00 68 VAL A N 20
ATOM 22648 C CA . VAL A 1 68 ? 3.975 3.721 5.430 1.00 0.00 68 VAL A CA 20
ATOM 22649 C C . VAL A 1 68 ? 5.431 4.173 5.442 1.00 0.00 68 VAL A C 20
ATOM 22650 O O . VAL A 1 68 ? 5.721 5.364 5.549 1.00 0.00 68 VAL A O 20
ATOM 22663 N N . ALA A 1 69 ? 6.343 3.213 5.330 1.00 0.00 69 ALA A N 20
ATOM 22664 C CA . ALA A 1 69 ? 7.770 3.512 5.325 1.00 0.00 69 ALA A CA 20
ATOM 22665 C C . ALA A 1 69 ? 8.543 2.488 4.501 1.00 0.00 69 ALA A C 20
ATOM 22666 O O . ALA A 1 69 ? 7.986 1.478 4.070 1.00 0.00 69 ALA A O 20
ATOM 22673 N N . GLU A 1 70 ? 9.827 2.756 4.286 1.00 0.00 70 GLU A N 20
ATOM 22674 C CA . GLU A 1 70 ? 10.674 1.857 3.511 1.00 0.00 70 GLU A CA 20
ATOM 22675 C C . GLU A 1 70 ? 11.271 0.770 4.401 1.00 0.00 70 GLU A C 20
ATOM 22676 O O . GLU A 1 70 ? 12.161 1.035 5.209 1.00 0.00 70 GLU A O 20
ATOM 22688 N N . ASP A 1 71 ? 10.775 -0.452 4.246 1.00 0.00 71 ASP A N 20
ATOM 22689 C CA . ASP A 1 71 ? 11.258 -1.579 5.035 1.00 0.00 71 ASP A CA 20
ATOM 22690 C C . ASP A 1 71 ? 12.359 -2.330 4.291 1.00 0.00 71 ASP A C 20
ATOM 22691 O O . ASP A 1 71 ? 12.545 -2.147 3.088 1.00 0.00 71 ASP A O 20
ATOM 22700 N N . SER A 1 72 ? 13.087 -3.172 5.017 1.00 0.00 72 SER A N 20
ATOM 22701 C CA . SER A 1 72 ? 14.174 -3.947 4.428 1.00 0.00 72 SER A CA 20
ATOM 22702 C C . SER A 1 72 ? 13.635 -4.963 3.425 1.00 0.00 72 SER A C 20
ATOM 22703 O O . SER A 1 72 ? 12.736 -5.742 3.737 1.00 0.00 72 SER A O 20
ATOM 22711 N N . GLY A 1 73 ? 14.192 -4.947 2.218 1.00 0.00 73 GLY A N 20
ATOM 22712 C CA . GLY A 1 73 ? 13.756 -5.870 1.187 1.00 0.00 73 GLY A CA 20
ATOM 22713 C C . GLY A 1 73 ? 14.527 -5.701 -0.107 1.00 0.00 73 GLY A C 20
ATOM 22714 O O . GLY A 1 73 ? 14.045 -5.097 -1.067 1.00 0.00 73 GLY A O 20
ATOM 22718 N N . PRO A 1 74 ? 15.754 -6.241 -0.145 1.00 0.00 74 PRO A N 20
ATOM 22719 C CA . PRO A 1 74 ? 16.619 -6.158 -1.325 1.00 0.00 74 PRO A CA 20
ATOM 22720 C C . PRO A 1 74 ? 16.104 -7.007 -2.483 1.00 0.00 74 PRO A C 20
ATOM 22721 O O . PRO A 1 74 ? 16.239 -6.633 -3.648 1.00 0.00 74 PRO A O 20
ATOM 22732 N N . SER A 1 75 ? 15.511 -8.150 -2.154 1.00 0.00 75 SER A N 20
ATOM 22733 C CA . SER A 1 75 ? 14.978 -9.054 -3.166 1.00 0.00 75 SER A CA 20
ATOM 22734 C C . SER A 1 75 ? 13.861 -8.383 -3.959 1.00 0.00 75 SER A C 20
ATOM 22735 O O . SER A 1 75 ? 12.712 -8.339 -3.520 1.00 0.00 75 SER A O 20
ATOM 22743 N N . SER A 1 76 ? 14.208 -7.860 -5.132 1.00 0.00 76 SER A N 20
ATOM 22744 C CA . SER A 1 76 ? 13.236 -7.187 -5.986 1.00 0.00 76 SER A CA 20
ATOM 22745 C C . SER A 1 76 ? 12.572 -8.177 -6.938 1.00 0.00 76 SER A C 20
ATOM 22746 O O . SER A 1 76 ? 13.227 -8.756 -7.804 1.00 0.00 76 SER A O 20
ATOM 22754 N N . GLY A 1 77 ? 11.267 -8.365 -6.771 1.00 0.00 77 GLY A N 20
ATOM 22755 C CA . GLY A 1 77 ? 10.535 -9.285 -7.622 1.00 0.00 77 GLY A CA 20
ATOM 22756 C C . GLY A 1 77 ? 9.995 -10.478 -6.858 1.00 0.00 77 GLY A C 20
ATOM 22757 O O . GLY A 1 77 ? 10.758 -11.233 -6.255 1.00 0.00 77 GLY A O 20
#